Protein 5Y4B (pdb70)

Nearest PDB structures (foldseek):
  5y4b-assembly1_A  TM=7.524E-01  e=8.825E-14  Saccharomyces cerevisiae S288C
  3o2e-assembly1_A  TM=7.856E-01  e=3.382E-04  Babesia bovis T2Bo
  1v9j-assembly1_A  TM=7.317E-01  e=3.616E-04  Mus musculus
  2kdn-assembly1_A  TM=6.797E-01  e=2.768E-04  Plasmodium falciparum 3D7
  2ncl-assembly1_A  TM=7.527E-01  e=1.127E-03  Homo sapiens

Organism: Saccharomyces cerevisiae (strain ATCC 204508 / S288c) (NCBI:txid559292)

Foldseek 3Di:
DWDDQVVVVVCLCVLDPCAPHKAKAQPDDHTPAEIEIEGEHCQPVVDDPVSSVVVSCVSVVVVCVVPVRYDYHYDDPVVCCPVVDPPPVPDPD

Secondary structure (DSSP, 8-state):
--S-HHHHHHHHHHHS---SEEEEE-SSSSS-SEEEEEEE-GGGTTS-HHHHHHHHHHHTHHHHHH-SEEEEEE--STTT-STT-----S---

InterPro domains:
  IPR002634 BolA protein [PF01722] (65-114)
  IPR002634 BolA protein [PIRSF003113] (14-117)
  IPR036065 BolA-like superfamily [SSF82657] (14-117)
  IPR045115 BolA-like protein 2 [PTHR12735] (36-117)

Structure (mmCIF, N/CA/C/O backbone):
data_5Y4B
#
_entry.id   5Y4B
#
loop_
_atom_site.group_PDB
_atom_site.id
_atom_site.type_symbol
_atom_site.label_atom_id
_atom_site.label_alt_id
_atom_site.label_comp_id
_atom_site.label_asym_id
_atom_site.label_entity_id
_atom_site.label_seq_id
_atom_site.pdbx_PDB_ins_code
_atom_site.Cartn_x
_atom_site.Cartn_y
_atom_site.Cartn_z
_atom_site.occupancy
_atom_site.B_iso_or_equiv
_atom_site.auth_seq_id
_atom_site.auth_comp_id
_atom_site.auth_asym_id
_atom_site.auth_atom_id
_atom_site.pdbx_PDB_model_num
ATOM 1 N N . MET A 1 1 ? -17.096 5.077 -5.433 1.00 0.00 36 MET A N 1
ATOM 2 C CA . MET A 1 1 ? -17.026 3.719 -4.824 1.00 0.00 36 MET A CA 1
ATOM 3 C C . MET A 1 1 ? -17.499 2.686 -5.844 1.00 0.00 36 MET A C 1
ATOM 4 O O . MET A 1 1 ? -16.712 1.875 -6.330 1.00 0.00 36 MET A O 1
ATOM 20 N N . PRO A 1 2 ? -18.763 2.709 -6.172 1.00 0.00 37 PRO A N 1
ATOM 21 C CA . PRO A 1 2 ? -19.360 1.758 -7.158 1.00 0.00 37 PRO A CA 1
ATOM 22 C C . PRO A 1 2 ? -18.805 1.962 -8.567 1.00 0.00 37 PRO A C 1
ATOM 23 O O . PRO A 1 2 ? -18.821 1.046 -9.388 1.00 0.00 37 PRO A O 1
ATOM 34 N N . VAL A 1 3 ? -18.313 3.169 -8.836 1.00 0.00 38 VAL A N 1
ATOM 35 C CA . VAL A 1 3 ? -17.751 3.483 -10.145 1.00 0.00 38 VAL A CA 1
ATOM 36 C C . VAL A 1 3 ? -16.511 4.357 -9.994 1.00 0.00 38 VAL A C 1
ATOM 37 O O . VAL A 1 3 ? -16.477 5.268 -9.165 1.00 0.00 38 VAL A O 1
ATOM 50 N N . THR A 1 4 ? -15.496 4.072 -10.799 1.00 0.00 39 THR A N 1
ATOM 51 C CA . THR A 1 4 ? -14.254 4.831 -10.751 1.00 0.00 39 THR A CA 1
ATOM 52 C C . THR A 1 4 ? -14.127 5.707 -11.991 1.00 0.00 39 THR A C 1
ATOM 53 O O . THR A 1 4 ? -14.354 5.247 -13.110 1.00 0.00 39 THR A O 1
ATOM 64 N N . GLU A 1 5 ? -13.790 6.974 -11.787 1.00 0.00 40 GLU A N 1
ATOM 65 C CA . GLU A 1 5 ? -13.669 7.899 -12.903 1.00 0.00 40 GLU A CA 1
ATOM 66 C C . GLU A 1 5 ? -12.609 7.403 -13.887 1.00 0.00 40 GLU A C 1
ATOM 67 O O . GLU A 1 5 ? -12.824 7.418 -15.099 1.00 0.00 40 GLU A O 1
ATOM 79 N N . GLN A 1 6 ? -11.468 6.957 -13.364 1.00 0.00 41 GLN A N 1
ATOM 80 C CA . GLN A 1 6 ? -10.399 6.454 -14.222 1.00 0.00 41 GLN A CA 1
ATOM 81 C C . GLN A 1 6 ? -10.848 5.185 -14.942 1.00 0.00 41 GLN A C 1
ATOM 82 O O . GLN A 1 6 ? -10.600 5.005 -16.135 1.00 0.00 41 GLN A O 1
ATOM 96 N N . GLY A 1 7 ? -11.527 4.318 -14.198 1.00 0.00 42 GLY A N 1
ATOM 97 C CA . GLY A 1 7 ? -12.044 3.066 -14.738 1.00 0.00 42 GLY A CA 1
ATOM 98 C C . GLY A 1 7 ? -13.156 3.326 -15.746 1.00 0.00 42 GLY A C 1
ATOM 99 O O . GLY A 1 7 ? -13.389 2.531 -16.657 1.00 0.00 42 GLY A O 1
ATOM 103 N N . LEU A 1 8 ? -13.861 4.433 -15.544 1.00 0.00 43 LEU A N 1
ATOM 104 C CA . LEU A 1 8 ? -14.981 4.796 -16.401 1.00 0.00 43 LEU A CA 1
ATOM 105 C C . LEU A 1 8 ? -14.521 4.942 -17.845 1.00 0.00 43 LEU A C 1
ATOM 106 O O . LEU A 1 8 ? -15.212 4.516 -18.769 1.00 0.00 43 LEU A O 1
ATOM 122 N N . ARG A 1 9 ? -13.355 5.531 -18.038 1.00 0.00 44 ARG A N 1
ATOM 123 C CA . ARG A 1 9 ? -12.823 5.708 -19.380 1.00 0.00 44 ARG A CA 1
ATOM 124 C C . ARG A 1 9 ? -12.662 4.353 -20.065 1.00 0.00 44 ARG A C 1
ATOM 125 O O . ARG A 1 9 ? -13.009 4.192 -21.236 1.00 0.00 44 ARG A O 1
ATOM 146 N N . GLU A 1 10 ? -12.141 3.382 -19.328 1.00 0.00 45 GLU A N 1
ATOM 147 C CA . GLU A 1 10 ? -11.947 2.045 -19.871 1.00 0.00 45 GLU A CA 1
ATOM 148 C C . GLU A 1 10 ? -13.290 1.396 -20.195 1.00 0.00 45 GLU A C 1
ATOM 149 O O . GLU A 1 10 ? -13.437 0.721 -21.216 1.00 0.00 45 GLU A O 1
ATOM 161 N N . ARG A 1 11 ? -14.266 1.607 -19.315 1.00 0.00 46 ARG A N 1
ATOM 162 C CA . ARG A 1 11 ? -15.592 1.045 -19.505 1.00 0.00 46 ARG A CA 1
ATOM 163 C C . ARG A 1 11 ? -16.244 1.647 -20.736 1.00 0.00 46 ARG A C 1
ATOM 164 O O . ARG A 1 11 ? -16.859 0.943 -21.536 1.00 0.00 46 ARG A O 1
ATOM 185 N N . ILE A 1 12 ? -16.095 2.955 -20.882 1.00 0.00 47 ILE A N 1
ATOM 186 C CA . ILE A 1 12 ? -16.662 3.650 -22.022 1.00 0.00 47 ILE A CA 1
ATOM 187 C C . ILE A 1 12 ? -16.035 3.149 -23.311 1.00 0.00 47 ILE A C 1
ATOM 188 O O . ILE A 1 12 ? -16.726 2.907 -24.300 1.00 0.00 47 ILE A O 1
ATOM 204 N N . GLU A 1 13 ? -14.718 2.991 -23.283 1.00 0.00 48 GLU A N 1
ATOM 205 C CA . GLU A 1 13 ? -13.993 2.511 -24.445 1.00 0.00 48 GLU A CA 1
ATOM 206 C C . GLU A 1 13 ? -14.484 1.120 -24.812 1.00 0.00 48 GLU A C 1
ATOM 207 O O . GLU A 1 13 ? -14.663 0.803 -25.990 1.00 0.00 48 GLU A O 1
ATOM 219 N N . SER A 1 14 ? -14.716 0.299 -23.795 1.00 0.00 49 SER A N 1
ATOM 220 C CA . SER A 1 14 ? -15.207 -1.049 -24.017 1.00 0.00 49 SER A CA 1
ATOM 221 C C . SER A 1 14 ? -16.723 -1.039 -24.180 1.00 0.00 49 SER A C 1
ATOM 222 O O . SER A 1 14 ? -17.316 -2.042 -24.574 1.00 0.00 49 SER A O 1
ATOM 230 N N . ALA A 1 15 ? -17.351 0.099 -23.875 1.00 0.00 50 ALA A N 1
ATOM 231 C CA . ALA A 1 15 ? -18.798 0.199 -24.001 1.00 0.00 50 ALA A CA 1
ATOM 232 C C . ALA A 1 15 ? -19.176 0.761 -25.366 1.00 0.00 50 ALA A C 1
ATOM 233 O O . ALA A 1 15 ? -20.344 0.741 -25.755 1.00 0.00 50 ALA A O 1
ATOM 240 N N . ILE A 1 16 ? -18.181 1.254 -26.096 1.00 0.00 51 ILE A N 1
ATOM 241 C CA . ILE A 1 16 ? -18.426 1.809 -27.420 1.00 0.00 51 ILE A CA 1
ATOM 242 C C . ILE A 1 16 ? -17.220 1.565 -28.313 1.00 0.00 51 ILE A C 1
ATOM 243 O O . ILE A 1 16 ? -16.113 1.330 -27.830 1.00 0.00 51 ILE A O 1
ATOM 259 N N . PRO A 1 17 ? -17.413 1.624 -29.598 1.00 0.00 52 PRO A N 1
ATOM 260 C CA . PRO A 1 17 ? -16.314 1.411 -30.585 1.00 0.00 52 PRO A CA 1
ATOM 261 C C . PRO A 1 17 ? -15.190 2.421 -30.406 1.00 0.00 52 PRO A C 1
ATOM 262 O O . PRO A 1 17 ? -15.437 3.606 -30.189 1.00 0.00 52 PRO A O 1
ATOM 273 N N . GLN A 1 18 ? -13.952 1.936 -30.500 1.00 0.00 53 GLN A N 1
ATOM 274 C CA . GLN A 1 18 ? -12.787 2.795 -30.343 1.00 0.00 53 GLN A CA 1
ATOM 275 C C . GLN A 1 18 ? -13.015 4.128 -31.038 1.00 0.00 53 GLN A C 1
ATOM 276 O O . GLN A 1 18 ? -12.649 4.312 -32.198 1.00 0.00 53 GLN A O 1
ATOM 290 N N . VAL A 1 19 ? -13.627 5.054 -30.312 1.00 0.00 54 VAL A N 1
ATOM 291 C CA . VAL A 1 19 ? -13.912 6.370 -30.856 1.00 0.00 54 VAL A CA 1
ATOM 292 C C . VAL A 1 19 ? -12.623 7.153 -31.052 1.00 0.00 54 VAL A C 1
ATOM 293 O O . VAL A 1 19 ? -11.531 6.654 -30.783 1.00 0.00 54 VAL A O 1
ATOM 306 N N . TYR A 1 20 ? -12.764 8.375 -31.534 1.00 0.00 55 TYR A N 1
ATOM 307 C CA . TYR A 1 20 ? -11.596 9.222 -31.781 1.00 0.00 55 TYR A CA 1
ATOM 308 C C . TYR A 1 20 ? -10.846 9.504 -30.483 1.00 0.00 55 TYR A C 1
ATOM 309 O O . TYR A 1 20 ? -9.617 9.442 -30.440 1.00 0.00 55 TYR A O 1
ATOM 327 N N . HIS A 1 21 ? -11.593 9.809 -29.429 1.00 0.00 56 HIS A N 1
ATOM 328 C CA . HIS A 1 21 ? -10.987 10.094 -28.134 1.00 0.00 56 HIS A CA 1
ATOM 329 C C . HIS A 1 21 ? -12.015 9.980 -27.013 1.00 0.00 56 HIS A C 1
ATOM 330 O O . HIS A 1 21 ? -13.152 10.428 -27.154 1.00 0.00 56 HIS A O 1
ATOM 344 N N . ILE A 1 22 ? -11.605 9.390 -25.896 1.00 0.00 57 ILE A N 1
ATOM 345 C CA . ILE A 1 22 ? -12.495 9.242 -24.750 1.00 0.00 57 ILE A CA 1
ATOM 346 C C . ILE A 1 22 ? -11.888 9.902 -23.520 1.00 0.00 57 ILE A C 1
ATOM 347 O O . ILE A 1 22 ? -10.759 9.600 -23.137 1.00 0.00 57 ILE A O 1
ATOM 363 N N . ILE A 1 23 ? -12.643 10.802 -22.898 1.00 0.00 58 ILE A N 1
ATOM 364 C CA . ILE A 1 23 ? -12.158 11.489 -21.709 1.00 0.00 58 ILE A CA 1
ATOM 365 C C . ILE A 1 23 ? -13.209 11.446 -20.606 1.00 0.00 58 ILE A C 1
ATOM 366 O O . ILE A 1 23 ? -14.376 11.757 -20.840 1.00 0.00 58 ILE A O 1
ATOM 382 N N . VAL A 1 24 ? -12.790 11.064 -19.404 1.00 0.00 59 VAL A N 1
ATOM 383 C CA . VAL A 1 24 ? -13.716 10.994 -18.282 1.00 0.00 59 VAL A CA 1
ATOM 384 C C . VAL A 1 24 ? -13.285 11.954 -17.178 1.00 0.00 59 VAL A C 1
ATOM 385 O O . VAL A 1 24 ? -12.177 11.852 -16.652 1.00 0.00 59 VAL A O 1
ATOM 398 N N . THR A 1 25 ? -14.170 12.881 -16.830 1.00 0.00 60 THR A N 1
ATOM 399 C CA . THR A 1 25 ? -13.876 13.854 -15.784 1.00 0.00 60 THR A CA 1
ATOM 400 C C . THR A 1 25 ? -15.021 13.926 -14.776 1.00 0.00 60 THR A C 1
ATOM 401 O O . THR A 1 25 ? -16.185 14.040 -15.156 1.00 0.00 60 THR A O 1
ATOM 412 N N . ASP A 1 26 ? -14.684 13.865 -13.492 1.00 0.00 61 ASP A N 1
ATOM 413 C CA . ASP A 1 26 ? -15.695 13.931 -12.444 1.00 0.00 61 ASP A CA 1
ATOM 414 C C . ASP A 1 26 ? -15.942 15.378 -12.029 1.00 0.00 61 ASP A C 1
ATOM 415 O O . ASP A 1 26 ? -15.074 16.019 -11.437 1.00 0.00 61 ASP A O 1
ATOM 424 N N . LEU A 1 27 ? -17.127 15.891 -12.349 1.00 0.00 62 LEU A N 1
ATOM 425 C CA . LEU A 1 27 ? -17.467 17.268 -12.009 1.00 0.00 62 LEU A CA 1
ATOM 426 C C . LEU A 1 27 ? -17.448 17.471 -10.497 1.00 0.00 62 LEU A C 1
ATOM 427 O O . LEU A 1 27 ? -16.925 18.471 -10.002 1.00 0.00 62 LEU A O 1
ATOM 443 N N . SER A 1 28 ? -18.017 16.520 -9.767 1.00 0.00 63 SER A N 1
ATOM 444 C CA . SER A 1 28 ? -18.056 16.609 -8.311 1.00 0.00 63 SER A CA 1
ATOM 445 C C . SER A 1 28 ? -16.670 16.366 -7.723 1.00 0.00 63 SER A C 1
ATOM 446 O O . SER A 1 28 ? -15.798 15.795 -8.379 1.00 0.00 63 SER A O 1
ATOM 454 N N . TYR A 1 29 ? -16.471 16.803 -6.483 1.00 0.00 64 TYR A N 1
ATOM 455 C CA . TYR A 1 29 ? -15.184 16.624 -5.822 1.00 0.00 64 TYR A CA 1
ATOM 456 C C . TYR A 1 29 ? -14.920 15.146 -5.562 1.00 0.00 64 TYR A C 1
ATOM 457 O O . TYR A 1 29 ? -15.766 14.441 -5.011 1.00 0.00 64 TYR A O 1
ATOM 475 N N . GLY A 1 30 ? -13.740 14.680 -5.959 1.00 0.00 65 GLY A N 1
ATOM 476 C CA . GLY A 1 30 ? -13.376 13.283 -5.759 1.00 0.00 65 GLY A CA 1
ATOM 477 C C . GLY A 1 30 ? -14.411 12.361 -6.390 1.00 0.00 65 GLY A C 1
ATOM 478 O O . GLY A 1 30 ? -14.826 12.569 -7.529 1.00 0.00 65 GLY A O 1
ATOM 482 N N . CYS A 1 31 ? -14.828 11.345 -5.641 1.00 0.00 66 CYS A N 1
ATOM 483 C CA . CYS A 1 31 ? -15.823 10.402 -6.136 1.00 0.00 66 CYS A CA 1
ATOM 484 C C . CYS A 1 31 ? -17.231 10.943 -5.907 1.00 0.00 66 CYS A C 1
ATOM 485 O O . CYS A 1 31 ? -17.454 11.753 -5.007 1.00 0.00 66 CYS A O 1
ATOM 493 N N . GLY A 1 32 ? -18.180 10.483 -6.715 1.00 0.00 67 GLY A N 1
ATOM 494 C CA . GLY A 1 32 ? -19.565 10.923 -6.579 1.00 0.00 67 GLY A CA 1
ATOM 495 C C . GLY A 1 32 ? -20.432 10.340 -7.689 1.00 0.00 67 GLY A C 1
ATOM 496 O O . GLY A 1 32 ? -19.921 9.770 -8.650 1.00 0.00 67 GLY A O 1
ATOM 500 N N . GLN A 1 33 ? -21.745 10.493 -7.552 1.00 0.00 68 GLN A N 1
ATOM 501 C CA . GLN A 1 33 ? -22.670 9.985 -8.559 1.00 0.00 68 GLN A CA 1
ATOM 502 C C . GLN A 1 33 ? -22.589 10.813 -9.838 1.00 0.00 68 GLN A C 1
ATOM 503 O O . GLN A 1 33 ? -22.748 10.286 -10.939 1.00 0.00 68 GLN A O 1
ATOM 517 N N . SER A 1 34 ? -22.345 12.112 -9.688 1.00 0.00 69 SER A N 1
ATOM 518 C CA . SER A 1 34 ? -22.251 12.997 -10.843 1.00 0.00 69 SER A CA 1
ATOM 519 C C . SER A 1 34 ? -20.976 12.720 -11.631 1.00 0.00 69 SER A C 1
ATOM 520 O O . SER A 1 34 ? -19.894 12.589 -11.058 1.00 0.00 69 SER A O 1
ATOM 528 N N . PHE A 1 35 ? -21.115 12.639 -12.950 1.00 0.00 70 PHE A N 1
ATOM 529 C CA . PHE A 1 35 ? -19.973 12.387 -13.821 1.00 0.00 70 PHE A CA 1
ATOM 530 C C . PHE A 1 35 ? -20.042 13.248 -15.079 1.00 0.00 70 PHE A C 1
ATOM 531 O O . PHE A 1 35 ? -21.127 13.575 -15.560 1.00 0.00 70 PHE A O 1
ATOM 548 N N . ASP A 1 36 ? -18.880 13.605 -15.610 1.00 0.00 71 ASP A N 1
ATOM 549 C CA . ASP A 1 36 ? -18.822 14.419 -16.818 1.00 0.00 71 ASP A CA 1
ATOM 550 C C . ASP A 1 36 ? -17.718 13.918 -17.749 1.00 0.00 71 ASP A C 1
ATOM 551 O O . ASP A 1 36 ? -16.535 14.097 -17.468 1.00 0.00 71 ASP A O 1
ATOM 560 N N . ILE A 1 37 ? -18.112 13.289 -18.854 1.00 0.00 72 ILE A N 1
ATOM 561 C CA . ILE A 1 37 ? -17.141 12.763 -19.812 1.00 0.00 72 ILE A CA 1
ATOM 562 C C . ILE A 1 37 ? -17.423 13.296 -21.208 1.00 0.00 72 ILE A C 1
ATOM 563 O O . ILE A 1 37 ? -18.561 13.624 -21.546 1.00 0.00 72 ILE A O 1
ATOM 579 N N . VAL A 1 38 ? -16.370 13.385 -22.011 1.00 0.00 73 VAL A N 1
ATOM 580 C CA . VAL A 1 38 ? -16.500 13.885 -23.370 1.00 0.00 73 VAL A CA 1
ATOM 581 C C . VAL A 1 38 ? -15.895 12.902 -24.372 1.00 0.00 73 VAL A C 1
ATOM 582 O O . VAL A 1 38 ? -14.765 12.445 -24.204 1.00 0.00 73 VAL A O 1
ATOM 595 N N . VAL A 1 39 ? -16.654 12.581 -25.415 1.00 0.00 74 VAL A N 1
ATOM 596 C CA . VAL A 1 39 ? -16.178 11.652 -26.435 1.00 0.00 74 VAL A CA 1
ATOM 597 C C . VAL A 1 39 ? -16.553 12.140 -27.830 1.00 0.00 74 VAL A C 1
ATOM 598 O O . VAL A 1 39 ? -17.639 12.678 -28.039 1.00 0.00 74 VAL A O 1
ATOM 611 N N . VAL A 1 40 ? -15.651 11.946 -28.786 1.00 0.00 75 VAL A N 1
ATOM 612 C CA . VAL A 1 40 ? -15.909 12.371 -30.156 1.00 0.00 75 VAL A CA 1
ATOM 613 C C . VAL A 1 40 ? -15.929 11.167 -31.090 1.00 0.00 75 VAL A C 1
ATOM 614 O O . VAL A 1 40 ? -15.000 10.360 -31.096 1.00 0.00 75 VAL A O 1
ATOM 627 N N . SER A 1 41 ? -16.996 11.051 -31.874 1.00 0.00 76 SER A N 1
ATOM 628 C CA . SER A 1 41 ? -17.131 9.936 -32.804 1.00 0.00 76 SER A CA 1
ATOM 629 C C . SER A 1 41 ? -18.120 10.279 -33.912 1.00 0.00 76 SER A C 1
ATOM 630 O O . SER A 1 41 ? -18.859 11.259 -33.815 1.00 0.00 76 SER A O 1
ATOM 638 N N . ASP A 1 42 ? -18.128 9.467 -34.961 1.00 0.00 77 ASP A N 1
ATOM 639 C CA . ASP A 1 42 ? -19.031 9.693 -36.083 1.00 0.00 77 ASP A CA 1
ATOM 640 C C . ASP A 1 42 ? -20.457 9.316 -35.698 1.00 0.00 77 ASP A C 1
ATOM 641 O O . ASP A 1 42 ? -21.397 9.540 -36.460 1.00 0.00 77 ASP A O 1
ATOM 650 N N . PHE A 1 43 ? -20.603 8.743 -34.510 1.00 0.00 78 PHE A N 1
ATOM 651 C CA . PHE A 1 43 ? -21.915 8.334 -34.025 1.00 0.00 78 PHE A CA 1
ATOM 652 C C . PHE A 1 43 ? -22.864 9.526 -33.996 1.00 0.00 78 PHE A C 1
ATOM 653 O O . PHE A 1 43 ? -24.080 9.367 -34.093 1.00 0.00 78 PHE A O 1
ATOM 670 N N . PHE A 1 44 ? -22.296 10.718 -33.862 1.00 0.00 79 PHE A N 1
ATOM 671 C CA . PHE A 1 44 ? -23.096 11.936 -33.820 1.00 0.00 79 PHE A CA 1
ATOM 672 C C . PHE A 1 44 ? -23.390 12.432 -35.232 1.00 0.00 79 PHE A C 1
ATOM 673 O O . PHE A 1 44 ? -24.038 13.462 -35.415 1.00 0.00 79 PHE A O 1
ATOM 690 N N . GLN A 1 45 ? -22.912 11.693 -36.228 1.00 0.00 80 GLN A N 1
ATOM 691 C CA . GLN A 1 45 ? -23.134 12.075 -37.617 1.00 0.00 80 GLN A CA 1
ATOM 692 C C . GLN A 1 45 ? -24.527 11.654 -38.072 1.00 0.00 80 GLN A C 1
ATOM 693 O O . GLN A 1 45 ? -24.858 10.468 -38.080 1.00 0.00 80 GLN A O 1
ATOM 707 N N . GLY A 1 46 ? -25.339 12.635 -38.455 1.00 0.00 81 GLY A N 1
ATOM 708 C CA . GLY A 1 46 ? -26.694 12.360 -38.918 1.00 0.00 81 GLY A CA 1
ATOM 709 C C . GLY A 1 46 ? -27.644 12.159 -37.741 1.00 0.00 81 GLY A C 1
ATOM 710 O O . GLY A 1 46 ? -28.824 11.861 -37.926 1.00 0.00 81 GLY A O 1
ATOM 714 N N . LYS A 1 47 ? -27.122 12.325 -36.530 1.00 0.00 82 LYS A N 1
ATOM 715 C CA . LYS A 1 47 ? -27.933 12.160 -35.329 1.00 0.00 82 LYS A CA 1
ATOM 716 C C . LYS A 1 47 ? -27.725 13.328 -34.370 1.00 0.00 82 LYS A C 1
ATOM 717 O O . LYS A 1 47 ? -26.641 13.907 -34.304 1.00 0.00 82 LYS A O 1
ATOM 736 N N . SER A 1 48 ? -28.772 13.661 -33.624 1.00 0.00 83 SER A N 1
ATOM 737 C CA . SER A 1 48 ? -28.704 14.755 -32.662 1.00 0.00 83 SER A CA 1
ATOM 738 C C . SER A 1 48 ? -28.033 14.293 -31.370 1.00 0.00 83 SER A C 1
ATOM 739 O O . SER A 1 48 ? -27.908 13.094 -31.119 1.00 0.00 83 SER A O 1
ATOM 747 N N . LYS A 1 49 ? -27.607 15.252 -30.556 1.00 0.00 84 LYS A N 1
ATOM 748 C CA . LYS A 1 49 ? -26.953 14.938 -29.290 1.00 0.00 84 LYS A CA 1
ATOM 749 C C . LYS A 1 49 ? -27.887 14.135 -28.389 1.00 0.00 84 LYS A C 1
ATOM 750 O O . LYS A 1 49 ? -27.463 13.185 -27.730 1.00 0.00 84 LYS A O 1
ATOM 769 N N . LEU A 1 50 ? -29.157 14.523 -28.365 1.00 0.00 85 LEU A N 1
ATOM 770 C CA . LEU A 1 50 ? -30.143 13.833 -27.538 1.00 0.00 85 LEU A CA 1
ATOM 771 C C . LEU A 1 50 ? -30.282 12.377 -27.974 1.00 0.00 85 LEU A C 1
ATOM 772 O O . LEU A 1 50 ? -30.409 11.480 -27.142 1.00 0.00 85 LEU A O 1
ATOM 788 N N . MET A 1 51 ? -30.253 12.154 -29.282 1.00 0.00 86 MET A N 1
ATOM 789 C CA . MET A 1 51 ? -30.371 10.804 -29.823 1.00 0.00 86 MET A CA 1
ATOM 790 C C . MET A 1 51 ? -29.195 9.946 -29.365 1.00 0.00 86 MET A C 1
ATOM 791 O O . MET A 1 51 ? -29.354 8.759 -29.076 1.00 0.00 86 MET A O 1
ATOM 805 N N . ARG A 1 52 ? -28.013 10.554 -29.308 1.00 0.00 87 ARG A N 1
ATOM 806 C CA . ARG A 1 52 ? -26.812 9.837 -28.890 1.00 0.00 87 ARG A CA 1
ATOM 807 C C . ARG A 1 52 ? -26.961 9.323 -27.463 1.00 0.00 87 ARG A C 1
ATOM 808 O O . ARG A 1 52 ? -26.479 8.240 -27.132 1.00 0.00 87 ARG A O 1
ATOM 829 N N . SER A 1 53 ? -27.619 10.111 -26.618 1.00 0.00 88 SER A N 1
ATOM 830 C CA . SER A 1 53 ? -27.812 9.722 -25.225 1.00 0.00 88 SER A CA 1
ATOM 831 C C . SER A 1 53 ? -28.565 8.399 -25.149 1.00 0.00 88 SER A C 1
ATOM 832 O O . SER A 1 53 ? -28.203 7.515 -24.375 1.00 0.00 88 SER A O 1
ATOM 840 N N . ARG A 1 54 ? -29.606 8.263 -25.960 1.00 0.00 89 ARG A N 1
ATOM 841 C CA . ARG A 1 54 ? -30.383 7.033 -25.971 1.00 0.00 89 ARG A CA 1
ATOM 842 C C . ARG A 1 54 ? -29.504 5.852 -26.378 1.00 0.00 89 ARG A C 1
ATOM 843 O O . ARG A 1 54 ? -29.542 4.791 -25.753 1.00 0.00 89 ARG A O 1
ATOM 864 N N . ALA A 1 55 ? -28.706 6.048 -27.426 1.00 0.00 90 ALA A N 1
ATOM 865 C CA . ALA A 1 55 ? -27.813 4.996 -27.908 1.00 0.00 90 ALA A CA 1
ATOM 866 C C . ALA A 1 55 ? -26.771 4.654 -26.849 1.00 0.00 90 ALA A C 1
ATOM 867 O O . ALA A 1 55 ? -26.435 3.487 -26.644 1.00 0.00 90 ALA A O 1
ATOM 874 N N . VAL A 1 56 ? -26.269 5.687 -26.180 1.00 0.00 91 VAL A N 1
ATOM 875 C CA . VAL A 1 56 ? -25.266 5.504 -25.137 1.00 0.00 91 VAL A CA 1
ATOM 876 C C . VAL A 1 56 ? -25.831 4.681 -23.991 1.00 0.00 91 VAL A C 1
ATOM 877 O O . VAL A 1 56 ? -25.161 3.796 -23.465 1.00 0.00 91 VAL A O 1
ATOM 890 N N . ASN A 1 57 ? -27.066 4.981 -23.602 1.00 0.00 92 ASN A N 1
ATOM 891 C CA . ASN A 1 57 ? -27.693 4.252 -22.509 1.00 0.00 92 ASN A CA 1
ATOM 892 C C . ASN A 1 57 ? -27.771 2.770 -22.853 1.00 0.00 92 ASN A C 1
ATOM 893 O O . ASN A 1 57 ? -27.449 1.916 -22.026 1.00 0.00 92 ASN A O 1
ATOM 904 N N . LYS A 1 58 ? -28.180 2.468 -24.080 1.00 0.00 93 LYS A N 1
ATOM 905 C CA . LYS A 1 58 ? -28.268 1.083 -24.511 1.00 0.00 93 LYS A CA 1
ATOM 906 C C . LYS A 1 58 ? -26.882 0.448 -24.541 1.00 0.00 93 LYS A C 1
ATOM 907 O O . LYS A 1 58 ? -26.697 -0.688 -24.101 1.00 0.00 93 LYS A O 1
ATOM 926 N N . ALA A 1 59 ? -25.908 1.194 -25.058 1.00 0.00 94 ALA A N 1
ATOM 927 C CA . ALA A 1 59 ? -24.538 0.702 -25.135 1.00 0.00 94 ALA A CA 1
ATOM 928 C C . ALA A 1 59 ? -23.953 0.507 -23.742 1.00 0.00 94 ALA A C 1
ATOM 929 O O . ALA A 1 59 ? -23.263 -0.477 -23.477 1.00 0.00 94 ALA A O 1
ATOM 936 N N . VAL A 1 60 ? -24.238 1.457 -22.856 1.00 0.00 95 VAL A N 1
ATOM 937 C CA . VAL A 1 60 ? -23.738 1.389 -21.489 1.00 0.00 95 VAL A CA 1
ATOM 938 C C . VAL A 1 60 ? -24.891 1.479 -20.495 1.00 0.00 95 VAL A C 1
ATOM 939 O O . VAL A 1 60 ? -24.889 2.324 -19.600 1.00 0.00 95 VAL A O 1
ATOM 952 N N . LYS A 1 61 ? -25.873 0.600 -20.662 1.00 0.00 96 LYS A N 1
ATOM 953 C CA . LYS A 1 61 ? -27.030 0.583 -19.775 1.00 0.00 96 LYS A CA 1
ATOM 954 C C . LYS A 1 61 ? -26.605 0.280 -18.342 1.00 0.00 96 LYS A C 1
ATOM 955 O O . LYS A 1 61 ? -27.091 0.899 -17.395 1.00 0.00 96 LYS A O 1
ATOM 974 N N . GLU A 1 62 ? -25.698 -0.681 -18.188 1.00 0.00 97 GLU A N 1
ATOM 975 C CA . GLU A 1 62 ? -25.222 -1.061 -16.863 1.00 0.00 97 GLU A CA 1
ATOM 976 C C . GLU A 1 62 ? -24.552 0.125 -16.177 1.00 0.00 97 GLU A C 1
ATOM 977 O O . GLU A 1 62 ? -24.624 0.271 -14.957 1.00 0.00 97 GLU A O 1
ATOM 989 N N . GLU A 1 63 ? -23.906 0.972 -16.970 1.00 0.00 98 GLU A N 1
ATOM 990 C CA . GLU A 1 63 ? -23.234 2.147 -16.425 1.00 0.00 98 GLU A CA 1
ATOM 991 C C . GLU A 1 63 ? -24.245 3.091 -15.785 1.00 0.00 98 GLU A C 1
ATOM 992 O O . GLU A 1 63 ? -24.000 3.648 -14.716 1.00 0.00 98 GLU A O 1
ATOM 1004 N N . LEU A 1 64 ? -25.382 3.263 -16.448 1.00 0.00 99 LEU A N 1
ATOM 1005 C CA . LEU A 1 64 ? -26.428 4.142 -15.938 1.00 0.00 99 LEU A CA 1
ATOM 1006 C C . LEU A 1 64 ? -26.962 3.618 -14.607 1.00 0.00 99 LEU A C 1
ATOM 1007 O O . LEU A 1 64 ? -27.227 4.390 -13.688 1.00 0.00 99 LEU A O 1
ATOM 1023 N N . GLN A 1 65 ? -27.129 2.301 -14.514 1.00 0.00 100 GLN A N 1
ATOM 1024 C CA . GLN A 1 65 ? -27.645 1.693 -13.290 1.00 0.00 100 GLN A CA 1
ATOM 1025 C C . GLN A 1 65 ? -26.691 1.951 -12.128 1.00 0.00 100 GLN A C 1
ATOM 1026 O O . GLN A 1 65 ? -27.119 2.235 -11.008 1.00 0.00 100 GLN A O 1
ATOM 1040 N N . GLU A 1 66 ? -25.398 1.864 -12.409 1.00 0.00 101 GLU A N 1
ATOM 1041 C CA . GLU A 1 66 ? -24.383 2.105 -11.392 1.00 0.00 101 GLU A CA 1
ATOM 1042 C C . GLU A 1 66 ? -24.277 3.597 -11.106 1.00 0.00 101 GLU A C 1
ATOM 1043 O O . GLU A 1 66 ? -23.896 4.000 -10.007 1.00 0.00 101 GLU A O 1
ATOM 1055 N N . ILE A 1 67 ? -24.595 4.415 -12.109 1.00 0.00 102 ILE A N 1
ATOM 1056 C CA . ILE A 1 67 ? -24.507 5.862 -11.946 1.00 0.00 102 ILE A CA 1
ATOM 1057 C C . ILE A 1 67 ? -25.902 6.477 -11.827 1.00 0.00 102 ILE A C 1
ATOM 1058 O O . ILE A 1 67 ? -26.738 6.315 -12.714 1.00 0.00 102 ILE A O 1
ATOM 1074 N N . HIS A 1 68 ? -26.143 7.188 -10.727 1.00 0.00 103 HIS A N 1
ATOM 1075 C CA . HIS A 1 68 ? -27.442 7.821 -10.511 1.00 0.00 103 HIS A CA 1
ATOM 1076 C C . HIS A 1 68 ? -27.688 8.903 -11.553 1.00 0.00 103 HIS A C 1
ATOM 1077 O O . HIS A 1 68 ? -28.796 9.039 -12.075 1.00 0.00 103 HIS A O 1
ATOM 1091 N N . ALA A 1 69 ? -26.645 9.663 -11.856 1.00 0.00 104 ALA A N 1
ATOM 1092 C CA . ALA A 1 69 ? -26.747 10.725 -12.846 1.00 0.00 104 ALA A CA 1
ATOM 1093 C C . ALA A 1 69 ? -25.365 11.060 -13.398 1.00 0.00 104 ALA A C 1
ATOM 1094 O O . ALA A 1 69 ? -24.445 11.381 -12.645 1.00 0.00 104 ALA A O 1
ATOM 1101 N N . PHE A 1 70 ? -25.227 10.976 -14.714 1.00 0.00 105 PHE A N 1
ATOM 1102 C CA . PHE A 1 70 ? -23.954 11.263 -15.361 1.00 0.00 105 PHE A CA 1
ATOM 1103 C C . PHE A 1 70 ? -24.186 11.917 -16.718 1.00 0.00 105 PHE A C 1
ATOM 1104 O O . PHE A 1 70 ? -25.269 11.806 -17.292 1.00 0.00 105 PHE A O 1
ATOM 1121 N N . SER A 1 71 ? -23.165 12.591 -17.231 1.00 0.00 106 SER A N 1
ATOM 1122 C CA . SER A 1 71 ? -23.278 13.248 -18.526 1.00 0.00 106 SER A CA 1
ATOM 1123 C C . SER A 1 71 ? -22.230 12.697 -19.483 1.00 0.00 106 SER A C 1
ATOM 1124 O O . SER A 1 71 ? -21.150 12.284 -19.064 1.00 0.00 106 SER A O 1
ATOM 1132 N N . CYS A 1 72 ? -22.559 12.688 -20.769 1.00 0.00 107 CYS A N 1
ATOM 1133 C CA . CYS A 1 72 ? -21.638 12.177 -21.778 1.00 0.00 107 CYS A CA 1
ATOM 1134 C C . CYS A 1 72 ? -21.616 13.096 -22.993 1.00 0.00 107 CYS A C 1
ATOM 1135 O O . CYS A 1 72 ? -22.260 12.818 -24.005 1.00 0.00 107 CYS A O 1
ATOM 1143 N N . LYS A 1 73 ? -20.876 14.194 -22.888 1.00 0.00 108 LYS A N 1
ATOM 1144 C CA . LYS A 1 73 ? -20.793 15.140 -23.989 1.00 0.00 108 LYS A CA 1
ATOM 1145 C C . LYS A 1 73 ? -20.143 14.482 -25.200 1.00 0.00 108 LYS A C 1
ATOM 1146 O O . LYS A 1 73 ? -19.123 13.806 -25.077 1.00 0.00 108 LYS A O 1
ATOM 1165 N N . CYS A 1 74 ? -20.744 14.681 -26.370 1.00 0.00 109 CYS A N 1
ATOM 1166 C CA . CYS A 1 74 ? -20.216 14.096 -27.597 1.00 0.00 109 CYS A CA 1
ATOM 1167 C C . CYS A 1 74 ? -20.294 15.090 -28.752 1.00 0.00 109 CYS A C 1
ATOM 1168 O O . CYS A 1 74 ? -21.334 15.705 -28.986 1.00 0.00 109 CYS A O 1
ATOM 1176 N N . TYR A 1 75 ? -19.188 15.239 -29.474 1.00 0.00 110 TYR A N 1
ATOM 1177 C CA . TYR A 1 75 ? -19.149 16.157 -30.605 1.00 0.00 110 TYR A CA 1
ATOM 1178 C C . TYR A 1 75 ? -18.247 15.607 -31.706 1.00 0.00 110 TYR A C 1
ATOM 1179 O O . TYR A 1 75 ? -17.402 14.746 -31.461 1.00 0.00 110 TYR A O 1
ATOM 1197 N N . THR A 1 76 ? -18.434 16.111 -32.920 1.00 0.00 111 THR A N 1
ATOM 1198 C CA . THR A 1 76 ? -17.629 15.667 -34.051 1.00 0.00 111 THR A CA 1
ATOM 1199 C C . THR A 1 76 ? -17.289 16.845 -34.956 1.00 0.00 111 THR A C 1
ATOM 1200 O O . THR A 1 76 ? -17.315 16.723 -36.182 1.00 0.00 111 THR A O 1
ATOM 1211 N N . GLU A 1 77 ? -16.981 17.985 -34.348 1.00 0.00 112 GLU A N 1
ATOM 1212 C CA . GLU A 1 77 ? -16.646 19.181 -35.110 1.00 0.00 112 GLU A CA 1
ATOM 1213 C C . GLU A 1 77 ? -17.890 19.755 -35.778 1.00 0.00 112 GLU A C 1
ATOM 1214 O O . GLU A 1 77 ? -17.875 20.880 -36.276 1.00 0.00 112 GLU A O 1
ATOM 1226 N N . GLU A 1 78 ? -18.965 18.979 -35.785 1.00 0.00 113 GLU A N 1
ATOM 1227 C CA . GLU A 1 78 ? -20.203 19.432 -36.396 1.00 0.00 113 GLU A CA 1
ATOM 1228 C C . GLU A 1 78 ? -20.764 20.653 -35.681 1.00 0.00 113 GLU A C 1
ATOM 1229 O O . GLU A 1 78 ? -21.222 21.600 -36.320 1.00 0.00 113 GLU A O 1
ATOM 1241 N N . GLU A 1 79 ? -20.720 20.631 -34.355 1.00 0.00 114 GLU A N 1
ATOM 1242 C CA . GLU A 1 79 ? -21.222 21.750 -33.571 1.00 0.00 114 GLU A CA 1
ATOM 1243 C C . GLU A 1 79 ? -20.406 22.994 -33.878 1.00 0.00 114 GLU A C 1
ATOM 1244 O O . GLU A 1 79 ? -20.940 24.099 -33.975 1.00 0.00 114 GLU A O 1
ATOM 1256 N N . TRP A 1 80 ? -19.108 22.794 -34.040 1.00 0.00 115 TRP A N 1
ATOM 1257 C CA . TRP A 1 80 ? -18.206 23.899 -34.352 1.00 0.00 115 TRP A CA 1
ATOM 1258 C C . TRP A 1 80 ? -18.527 24.482 -35.722 1.00 0.00 115 TRP A C 1
ATOM 1259 O O . TRP A 1 80 ? -18.511 25.698 -35.906 1.00 0.00 115 TRP A O 1
ATOM 1280 N N . SER A 1 81 ? -18.808 23.599 -36.679 1.00 0.00 116 SER A N 1
ATOM 1281 C CA . SER A 1 81 ? -19.122 24.024 -38.039 1.00 0.00 116 SER A CA 1
ATOM 1282 C C . SER A 1 81 ? -17.858 24.476 -38.762 1.00 0.00 116 SER A C 1
ATOM 1283 O O . SER A 1 81 ? -16.817 24.686 -38.138 1.00 0.00 116 SER A O 1
ATOM 1291 N N . LYS A 1 82 ? -17.953 24.620 -40.080 1.00 0.00 117 LYS A N 1
ATOM 1292 C CA . LYS A 1 82 ? -16.805 25.040 -40.874 1.00 0.00 117 LYS A CA 1
ATOM 1293 C C . LYS A 1 82 ? -16.329 26.421 -40.443 1.00 0.00 117 LYS A C 1
ATOM 1294 O O . LYS A 1 82 ? -15.130 26.639 -40.276 1.00 0.00 117 LYS A O 1
ATOM 1313 N N . ILE A 1 83 ? -17.280 27.345 -40.265 1.00 0.00 118 ILE A N 1
ATOM 1314 C CA . ILE A 1 83 ? -16.960 28.713 -39.850 1.00 0.00 118 ILE A CA 1
ATOM 1315 C C . ILE A 1 83 ? -15.455 28.959 -39.901 1.00 0.00 118 ILE A C 1
ATOM 1316 O O . ILE A 1 83 ? -14.817 28.735 -40.931 1.00 0.00 118 ILE A O 1
ATOM 1332 N N . VAL A 1 84 ? -14.884 29.411 -38.788 1.00 0.00 119 VAL A N 1
ATOM 1333 C CA . VAL A 1 84 ? -13.451 29.658 -38.733 1.00 0.00 119 VAL A CA 1
ATOM 1334 C C . VAL A 1 84 ? -12.848 28.960 -37.514 1.00 0.00 119 VAL A C 1
ATOM 1335 O O . VAL A 1 84 ? -12.832 29.515 -36.415 1.00 0.00 119 VAL A O 1
ATOM 1348 N N . VAL A 1 85 ? -12.352 27.743 -37.719 1.00 0.00 120 VAL A N 1
ATOM 1349 C CA . VAL A 1 85 ? -11.748 26.971 -36.637 1.00 0.00 120 VAL A CA 1
ATOM 1350 C C . VAL A 1 85 ? -10.349 27.484 -36.322 1.00 0.00 120 VAL A C 1
ATOM 1351 O O . VAL A 1 85 ? -9.877 27.383 -35.190 1.00 0.00 120 VAL A O 1
ATOM 1364 N N . LEU A 1 86 ? -9.688 28.022 -37.339 1.00 0.00 121 LEU A N 1
ATOM 1365 C CA . LEU A 1 86 ? -8.336 28.536 -37.176 1.00 0.00 121 LEU A CA 1
ATOM 1366 C C . LEU A 1 86 ? -7.461 27.526 -36.439 1.00 0.00 121 LEU A C 1
ATOM 1367 O O . LEU A 1 86 ? -6.472 27.892 -35.805 1.00 0.00 121 LEU A O 1
ATOM 1383 N N . GLU A 1 87 ? -7.833 26.254 -36.530 1.00 0.00 122 GLU A N 1
ATOM 1384 C CA . GLU A 1 87 ? -7.075 25.194 -35.871 1.00 0.00 122 GLU A CA 1
ATOM 1385 C C . GLU A 1 87 ? -6.994 25.450 -34.369 1.00 0.00 122 GLU A C 1
ATOM 1386 O O . GLU A 1 87 ? -7.665 24.782 -33.580 1.00 0.00 122 GLU A O 1
ATOM 1398 N N . HIS A 1 88 ? -6.172 26.419 -33.982 1.00 0.00 123 HIS A N 1
ATOM 1399 C CA . HIS A 1 88 ? -6.014 26.756 -32.570 1.00 0.00 123 HIS A CA 1
ATOM 1400 C C . HIS A 1 88 ? -5.977 25.491 -31.718 1.00 0.00 123 HIS A C 1
ATOM 1401 O O . HIS A 1 88 ? -6.481 25.470 -30.596 1.00 0.00 123 HIS A O 1
ATOM 1415 N N . HIS A 1 89 ? -5.378 24.438 -32.262 1.00 0.00 124 HIS A N 1
ATOM 1416 C CA . HIS A 1 89 ? -5.281 23.172 -31.547 1.00 0.00 124 HIS A CA 1
ATOM 1417 C C . HIS A 1 89 ? -4.305 23.296 -30.382 1.00 0.00 124 HIS A C 1
ATOM 1418 O O . HIS A 1 89 ? -3.225 23.868 -30.523 1.00 0.00 124 HIS A O 1
ATOM 1432 N N . HIS A 1 90 ? -4.694 22.758 -29.230 1.00 0.00 125 HIS A N 1
ATOM 1433 C CA . HIS A 1 90 ? -3.846 22.816 -28.046 1.00 0.00 125 HIS A CA 1
ATOM 1434 C C . HIS A 1 90 ? -3.221 24.200 -27.900 1.00 0.00 125 HIS A C 1
ATOM 1435 O O . HIS A 1 90 ? -3.673 25.164 -28.519 1.00 0.00 125 HIS A O 1
ATOM 1449 N N . HIS A 1 91 ? -2.178 24.291 -27.081 1.00 0.00 126 HIS A N 1
ATOM 1450 C CA . HIS A 1 91 ? -1.499 25.563 -26.866 1.00 0.00 126 HIS A CA 1
ATOM 1451 C C . HIS A 1 91 ? -0.051 25.333 -26.447 1.00 0.00 126 HIS A C 1
ATOM 1452 O O . HIS A 1 91 ? 0.313 24.241 -26.011 1.00 0.00 126 HIS A O 1
ATOM 1466 N N . HIS A 1 92 ? 0.772 26.370 -26.581 1.00 0.00 127 HIS A N 1
ATOM 1467 C CA . HIS A 1 92 ? 2.179 26.270 -26.211 1.00 0.00 127 HIS A CA 1
ATOM 1468 C C . HIS A 1 92 ? 2.355 26.460 -24.707 1.00 0.00 127 HIS A C 1
ATOM 1469 O O . HIS A 1 92 ? 1.458 26.958 -24.026 1.00 0.00 127 HIS A O 1
ATOM 1483 N N . HIS A 1 93 ? 3.515 26.060 -24.196 1.00 0.00 128 HIS A N 1
ATOM 1484 C CA . HIS A 1 93 ? 3.796 26.191 -22.771 1.00 0.00 128 HIS A CA 1
ATOM 1485 C C . HIS A 1 93 ? 4.402 27.558 -22.469 1.00 0.00 128 HIS A C 1
ATOM 1486 O O . HIS A 1 93 ? 4.753 28.250 -23.411 1.00 0.00 128 HIS A O 1
ATOM 1501 N N . MET A 1 1 ? -30.419 1.123 -6.028 1.00 0.00 36 MET A N 2
ATOM 1502 C CA . MET A 1 1 ? -29.432 0.188 -6.637 1.00 0.00 36 MET A CA 2
ATOM 1503 C C . MET A 1 1 ? -28.042 0.815 -6.584 1.00 0.00 36 MET A C 2
ATOM 1504 O O . MET A 1 1 ? -27.765 1.796 -7.273 1.00 0.00 36 MET A O 2
ATOM 1520 N N . PRO A 1 2 ? -27.173 0.263 -5.782 1.00 0.00 37 PRO A N 2
ATOM 1521 C CA . PRO A 1 2 ? -25.772 0.765 -5.625 1.00 0.00 37 PRO A CA 2
ATOM 1522 C C . PRO A 1 2 ? -24.994 0.723 -6.937 1.00 0.00 37 PRO A C 2
ATOM 1523 O O . PRO A 1 2 ? -25.186 -0.174 -7.756 1.00 0.00 37 PRO A O 2
ATOM 1534 N N . VAL A 1 3 ? -24.114 1.703 -7.130 1.00 0.00 38 VAL A N 2
ATOM 1535 C CA . VAL A 1 3 ? -23.312 1.769 -8.348 1.00 0.00 38 VAL A CA 2
ATOM 1536 C C . VAL A 1 3 ? -21.872 2.146 -8.017 1.00 0.00 38 VAL A C 2
ATOM 1537 O O . VAL A 1 3 ? -21.614 2.866 -7.054 1.00 0.00 38 VAL A O 2
ATOM 1550 N N . THR A 1 4 ? -20.935 1.655 -8.824 1.00 0.00 39 THR A N 2
ATOM 1551 C CA . THR A 1 4 ? -19.524 1.954 -8.606 1.00 0.00 39 THR A CA 2
ATOM 1552 C C . THR A 1 4 ? -18.887 2.470 -9.892 1.00 0.00 39 THR A C 2
ATOM 1553 O O . THR A 1 4 ? -19.376 2.203 -10.989 1.00 0.00 39 THR A O 2
ATOM 1564 N N . GLU A 1 5 ? -17.795 3.213 -9.747 1.00 0.00 40 GLU A N 2
ATOM 1565 C CA . GLU A 1 5 ? -17.096 3.766 -10.902 1.00 0.00 40 GLU A CA 2
ATOM 1566 C C . GLU A 1 5 ? -16.528 2.655 -11.776 1.00 0.00 40 GLU A C 2
ATOM 1567 O O . GLU A 1 5 ? -16.559 2.738 -13.003 1.00 0.00 40 GLU A O 2
ATOM 1579 N N . GLN A 1 6 ? -16.005 1.616 -11.134 1.00 0.00 41 GLN A N 2
ATOM 1580 C CA . GLN A 1 6 ? -15.425 0.490 -11.856 1.00 0.00 41 GLN A CA 2
ATOM 1581 C C . GLN A 1 6 ? -16.482 -0.203 -12.713 1.00 0.00 41 GLN A C 2
ATOM 1582 O O . GLN A 1 6 ? -16.205 -0.625 -13.837 1.00 0.00 41 GLN A O 2
ATOM 1596 N N . GLY A 1 7 ? -17.692 -0.309 -12.175 1.00 0.00 42 GLY A N 2
ATOM 1597 C CA . GLY A 1 7 ? -18.794 -0.947 -12.889 1.00 0.00 42 GLY A CA 2
ATOM 1598 C C . GLY A 1 7 ? -19.094 -0.202 -14.186 1.00 0.00 42 GLY A C 2
ATOM 1599 O O . GLY A 1 7 ? -19.463 -0.808 -15.192 1.00 0.00 42 GLY A O 2
ATOM 1603 N N . LEU A 1 8 ? -18.929 1.113 -14.154 1.00 0.00 43 LEU A N 2
ATOM 1604 C CA . LEU A 1 8 ? -19.178 1.941 -15.329 1.00 0.00 43 LEU A CA 2
ATOM 1605 C C . LEU A 1 8 ? -18.262 1.542 -16.474 1.00 0.00 43 LEU A C 2
ATOM 1606 O O . LEU A 1 8 ? -18.679 1.503 -17.623 1.00 0.00 43 LEU A O 2
ATOM 1622 N N . ARG A 1 9 ? -17.020 1.237 -16.159 1.00 0.00 44 ARG A N 2
ATOM 1623 C CA . ARG A 1 9 ? -16.072 0.840 -17.185 1.00 0.00 44 ARG A CA 2
ATOM 1624 C C . ARG A 1 9 ? -16.619 -0.346 -17.966 1.00 0.00 44 ARG A C 2
ATOM 1625 O O . ARG A 1 9 ? -16.518 -0.392 -19.191 1.00 0.00 44 ARG A O 2
ATOM 1646 N N . GLU A 1 10 ? -17.202 -1.302 -17.257 1.00 0.00 45 GLU A N 2
ATOM 1647 C CA . GLU A 1 10 ? -17.762 -2.472 -17.916 1.00 0.00 45 GLU A CA 2
ATOM 1648 C C . GLU A 1 10 ? -18.943 -2.081 -18.807 1.00 0.00 45 GLU A C 2
ATOM 1649 O O . GLU A 1 10 ? -19.085 -2.598 -19.915 1.00 0.00 45 GLU A O 2
ATOM 1661 N N . ARG A 1 11 ? -19.790 -1.168 -18.321 1.00 0.00 46 ARG A N 2
ATOM 1662 C CA . ARG A 1 11 ? -20.945 -0.739 -19.097 1.00 0.00 46 ARG A CA 2
ATOM 1663 C C . ARG A 1 11 ? -20.506 0.054 -20.321 1.00 0.00 46 ARG A C 2
ATOM 1664 O O . ARG A 1 11 ? -21.025 -0.134 -21.419 1.00 0.00 46 ARG A O 2
ATOM 1685 N N . ILE A 1 12 ? -19.534 0.929 -20.113 1.00 0.00 47 ILE A N 2
ATOM 1686 C CA . ILE A 1 12 ? -19.007 1.750 -21.188 1.00 0.00 47 ILE A CA 2
ATOM 1687 C C . ILE A 1 12 ? -18.282 0.895 -22.216 1.00 0.00 47 ILE A C 2
ATOM 1688 O O . ILE A 1 12 ? -18.447 1.077 -23.421 1.00 0.00 47 ILE A O 2
ATOM 1704 N N . GLU A 1 13 ? -17.477 -0.035 -21.724 1.00 0.00 48 GLU A N 2
ATOM 1705 C CA . GLU A 1 13 ? -16.720 -0.918 -22.591 1.00 0.00 48 GLU A CA 2
ATOM 1706 C C . GLU A 1 13 ? -17.671 -1.742 -23.445 1.00 0.00 48 GLU A C 2
ATOM 1707 O O . GLU A 1 13 ? -17.431 -1.950 -24.636 1.00 0.00 48 GLU A O 2
ATOM 1719 N N . SER A 1 14 ? -18.759 -2.200 -22.835 1.00 0.00 49 SER A N 2
ATOM 1720 C CA . SER A 1 14 ? -19.748 -2.985 -23.555 1.00 0.00 49 SER A CA 2
ATOM 1721 C C . SER A 1 14 ? -20.704 -2.063 -24.301 1.00 0.00 49 SER A C 2
ATOM 1722 O O . SER A 1 14 ? -21.524 -2.521 -25.093 1.00 0.00 49 SER A O 2
ATOM 1730 N N . ALA A 1 15 ? -20.603 -0.755 -24.043 1.00 0.00 50 ALA A N 2
ATOM 1731 C CA . ALA A 1 15 ? -21.481 0.199 -24.704 1.00 0.00 50 ALA A CA 2
ATOM 1732 C C . ALA A 1 15 ? -20.827 0.750 -25.968 1.00 0.00 50 ALA A C 2
ATOM 1733 O O . ALA A 1 15 ? -21.468 1.446 -26.756 1.00 0.00 50 ALA A O 2
ATOM 1740 N N . ILE A 1 16 ? -19.550 0.433 -26.157 1.00 0.00 51 ILE A N 2
ATOM 1741 C CA . ILE A 1 16 ? -18.826 0.902 -27.333 1.00 0.00 51 ILE A CA 2
ATOM 1742 C C . ILE A 1 16 ? -17.635 -0.008 -27.615 1.00 0.00 51 ILE A C 2
ATOM 1743 O O . ILE A 1 16 ? -17.304 -0.881 -26.813 1.00 0.00 51 ILE A O 2
ATOM 1759 N N . PRO A 1 17 ? -16.994 0.178 -28.737 1.00 0.00 52 PRO A N 2
ATOM 1760 C CA . PRO A 1 17 ? -15.811 -0.647 -29.144 1.00 0.00 52 PRO A CA 2
ATOM 1761 C C . PRO A 1 17 ? -14.700 -0.628 -28.098 1.00 0.00 52 PRO A C 2
ATOM 1762 O O . PRO A 1 17 ? -14.424 0.399 -27.484 1.00 0.00 52 PRO A O 2
ATOM 1773 N N . GLN A 1 18 ? -14.067 -1.780 -27.897 1.00 0.00 53 GLN A N 2
ATOM 1774 C CA . GLN A 1 18 ? -12.997 -1.888 -26.914 1.00 0.00 53 GLN A CA 2
ATOM 1775 C C . GLN A 1 18 ? -11.701 -1.300 -27.461 1.00 0.00 53 GLN A C 2
ATOM 1776 O O . GLN A 1 18 ? -10.852 -2.016 -27.994 1.00 0.00 53 GLN A O 2
ATOM 1790 N N . VAL A 1 19 ? -11.560 0.012 -27.315 1.00 0.00 54 VAL A N 2
ATOM 1791 C CA . VAL A 1 19 ? -10.370 0.710 -27.785 1.00 0.00 54 VAL A CA 2
ATOM 1792 C C . VAL A 1 19 ? -9.765 1.545 -26.657 1.00 0.00 54 VAL A C 2
ATOM 1793 O O . VAL A 1 19 ? -9.568 1.051 -25.546 1.00 0.00 54 VAL A O 2
ATOM 1806 N N . TYR A 1 20 ? -9.468 2.805 -26.954 1.00 0.00 55 TYR A N 2
ATOM 1807 C CA . TYR A 1 20 ? -8.877 3.696 -25.956 1.00 0.00 55 TYR A CA 2
ATOM 1808 C C . TYR A 1 20 ? -9.788 4.888 -25.674 1.00 0.00 55 TYR A C 2
ATOM 1809 O O . TYR A 1 20 ? -9.481 5.729 -24.827 1.00 0.00 55 TYR A O 2
ATOM 1827 N N . HIS A 1 21 ? -10.907 4.953 -26.385 1.00 0.00 56 HIS A N 2
ATOM 1828 C CA . HIS A 1 21 ? -11.852 6.034 -26.207 1.00 0.00 56 HIS A CA 2
ATOM 1829 C C . HIS A 1 21 ? -12.629 5.853 -24.914 1.00 0.00 56 HIS A C 2
ATOM 1830 O O . HIS A 1 21 ? -13.715 6.398 -24.754 1.00 0.00 56 HIS A O 2
ATOM 1844 N N . ILE A 1 22 ? -12.082 5.070 -23.993 1.00 0.00 57 ILE A N 2
ATOM 1845 C CA . ILE A 1 22 ? -12.761 4.843 -22.730 1.00 0.00 57 ILE A CA 2
ATOM 1846 C C . ILE A 1 22 ? -11.929 5.394 -21.574 1.00 0.00 57 ILE A C 2
ATOM 1847 O O . ILE A 1 22 ? -10.813 4.934 -21.327 1.00 0.00 57 ILE A O 2
ATOM 1863 N N . ILE A 1 23 ? -12.477 6.383 -20.870 1.00 0.00 58 ILE A N 2
ATOM 1864 C CA . ILE A 1 23 ? -11.777 6.985 -19.742 1.00 0.00 58 ILE A CA 2
ATOM 1865 C C . ILE A 1 23 ? -12.731 7.235 -18.577 1.00 0.00 58 ILE A C 2
ATOM 1866 O O . ILE A 1 23 ? -13.773 7.868 -18.747 1.00 0.00 58 ILE A O 2
ATOM 1882 N N . VAL A 1 24 ? -12.367 6.755 -17.392 1.00 0.00 59 VAL A N 2
ATOM 1883 C CA . VAL A 1 24 ? -13.208 6.959 -16.219 1.00 0.00 59 VAL A CA 2
ATOM 1884 C C . VAL A 1 24 ? -12.461 7.770 -15.163 1.00 0.00 59 VAL A C 2
ATOM 1885 O O . VAL A 1 24 ? -11.438 7.331 -14.640 1.00 0.00 59 VAL A O 2
ATOM 1898 N N . THR A 1 25 ? -12.986 8.953 -14.850 1.00 0.00 60 THR A N 2
ATOM 1899 C CA . THR A 1 25 ? -12.369 9.816 -13.846 1.00 0.00 60 THR A CA 2
ATOM 1900 C C . THR A 1 25 ? -13.413 10.302 -12.844 1.00 0.00 60 THR A C 2
ATOM 1901 O O . THR A 1 25 ? -14.463 10.816 -13.232 1.00 0.00 60 THR A O 2
ATOM 1912 N N . ASP A 1 26 ? -13.121 10.144 -11.558 1.00 0.00 61 ASP A N 2
ATOM 1913 C CA . ASP A 1 26 ? -14.051 10.579 -10.522 1.00 0.00 61 ASP A CA 2
ATOM 1914 C C . ASP A 1 26 ? -13.731 12.005 -10.083 1.00 0.00 61 ASP A C 2
ATOM 1915 O O . ASP A 1 26 ? -12.726 12.245 -9.415 1.00 0.00 61 ASP A O 2
ATOM 1924 N N . LEU A 1 27 ? -14.588 12.948 -10.464 1.00 0.00 62 LEU A N 2
ATOM 1925 C CA . LEU A 1 27 ? -14.377 14.345 -10.097 1.00 0.00 62 LEU A CA 2
ATOM 1926 C C . LEU A 1 27 ? -14.442 14.521 -8.583 1.00 0.00 62 LEU A C 2
ATOM 1927 O O . LEU A 1 27 ? -13.647 15.258 -7.999 1.00 0.00 62 LEU A O 2
ATOM 1943 N N . SER A 1 28 ? -15.395 13.840 -7.953 1.00 0.00 63 SER A N 2
ATOM 1944 C CA . SER A 1 28 ? -15.555 13.930 -6.506 1.00 0.00 63 SER A CA 2
ATOM 1945 C C . SER A 1 28 ? -14.594 12.980 -5.798 1.00 0.00 63 SER A C 2
ATOM 1946 O O . SER A 1 28 ? -14.435 13.038 -4.578 1.00 0.00 63 SER A O 2
ATOM 1954 N N . TYR A 1 29 ? -13.958 12.103 -6.568 1.00 0.00 64 TYR A N 2
ATOM 1955 C CA . TYR A 1 29 ? -13.018 11.145 -5.999 1.00 0.00 64 TYR A CA 2
ATOM 1956 C C . TYR A 1 29 ? -13.647 10.407 -4.821 1.00 0.00 64 TYR A C 2
ATOM 1957 O O . TYR A 1 29 ? -13.015 10.226 -3.781 1.00 0.00 64 TYR A O 2
ATOM 1975 N N . GLY A 1 30 ? -14.897 9.986 -4.992 1.00 0.00 65 GLY A N 2
ATOM 1976 C CA . GLY A 1 30 ? -15.600 9.270 -3.933 1.00 0.00 65 GLY A CA 2
ATOM 1977 C C . GLY A 1 30 ? -16.606 8.281 -4.515 1.00 0.00 65 GLY A C 2
ATOM 1978 O O . GLY A 1 30 ? -17.023 8.410 -5.666 1.00 0.00 65 GLY A O 2
ATOM 1982 N N . CYS A 1 31 ? -16.990 7.295 -3.711 1.00 0.00 66 CYS A N 2
ATOM 1983 C CA . CYS A 1 31 ? -17.948 6.287 -4.152 1.00 0.00 66 CYS A CA 2
ATOM 1984 C C . CYS A 1 31 ? -19.378 6.788 -3.975 1.00 0.00 66 CYS A C 2
ATOM 1985 O O . CYS A 1 31 ? -19.752 7.259 -2.901 1.00 0.00 66 CYS A O 2
ATOM 1993 N N . GLY A 1 32 ? -20.174 6.684 -5.035 1.00 0.00 67 GLY A N 2
ATOM 1994 C CA . GLY A 1 32 ? -21.563 7.128 -4.981 1.00 0.00 67 GLY A CA 2
ATOM 1995 C C . GLY A 1 32 ? -21.662 8.636 -5.186 1.00 0.00 67 GLY A C 2
ATOM 1996 O O . GLY A 1 32 ? -22.746 9.213 -5.109 1.00 0.00 67 GLY A O 2
ATOM 2000 N N . GLN A 1 33 ? -20.521 9.266 -5.444 1.00 0.00 68 GLN A N 2
ATOM 2001 C CA . GLN A 1 33 ? -20.480 10.710 -5.659 1.00 0.00 68 GLN A CA 2
ATOM 2002 C C . GLN A 1 33 ? -20.558 11.035 -7.147 1.00 0.00 68 GLN A C 2
ATOM 2003 O O . GLN A 1 33 ? -21.000 10.211 -7.947 1.00 0.00 68 GLN A O 2
ATOM 2017 N N . SER A 1 34 ? -20.133 12.242 -7.513 1.00 0.00 69 SER A N 2
ATOM 2018 C CA . SER A 1 34 ? -20.173 12.656 -8.910 1.00 0.00 69 SER A CA 2
ATOM 2019 C C . SER A 1 34 ? -19.230 11.798 -9.746 1.00 0.00 69 SER A C 2
ATOM 2020 O O . SER A 1 34 ? -18.249 11.255 -9.237 1.00 0.00 69 SER A O 2
ATOM 2028 N N . PHE A 1 35 ? -19.538 11.682 -11.035 1.00 0.00 70 PHE A N 2
ATOM 2029 C CA . PHE A 1 35 ? -18.717 10.887 -11.939 1.00 0.00 70 PHE A CA 2
ATOM 2030 C C . PHE A 1 35 ? -18.417 11.662 -13.219 1.00 0.00 70 PHE A C 2
ATOM 2031 O O . PHE A 1 35 ? -19.221 12.483 -13.662 1.00 0.00 70 PHE A O 2
ATOM 2048 N N . ASP A 1 36 ? -17.256 11.395 -13.807 1.00 0.00 71 ASP A N 2
ATOM 2049 C CA . ASP A 1 36 ? -16.859 12.072 -15.037 1.00 0.00 71 ASP A CA 2
ATOM 2050 C C . ASP A 1 36 ? -16.041 11.141 -15.927 1.00 0.00 71 ASP A C 2
ATOM 2051 O O . ASP A 1 36 ? -14.955 10.708 -15.549 1.00 0.00 71 ASP A O 2
ATOM 2060 N N . ILE A 1 37 ? -16.568 10.837 -17.111 1.00 0.00 72 ILE A N 2
ATOM 2061 C CA . ILE A 1 37 ? -15.873 9.953 -18.043 1.00 0.00 72 ILE A CA 2
ATOM 2062 C C . ILE A 1 37 ? -15.654 10.650 -19.379 1.00 0.00 72 ILE A C 2
ATOM 2063 O O . ILE A 1 37 ? -16.445 11.498 -19.790 1.00 0.00 72 ILE A O 2
ATOM 2079 N N . VAL A 1 38 ? -14.561 10.288 -20.040 1.00 0.00 73 VAL A N 2
ATOM 2080 C CA . VAL A 1 38 ? -14.218 10.883 -21.322 1.00 0.00 73 VAL A CA 2
ATOM 2081 C C . VAL A 1 38 ? -13.966 9.810 -22.374 1.00 0.00 73 VAL A C 2
ATOM 2082 O O . VAL A 1 38 ? -13.285 8.817 -22.113 1.00 0.00 73 VAL A O 2
ATOM 2095 N N . VAL A 1 39 ? -14.521 10.014 -23.564 1.00 0.00 74 VAL A N 2
ATOM 2096 C CA . VAL A 1 39 ? -14.347 9.049 -24.639 1.00 0.00 74 VAL A CA 2
ATOM 2097 C C . VAL A 1 39 ? -13.668 9.692 -25.842 1.00 0.00 74 VAL A C 2
ATOM 2098 O O . VAL A 1 39 ? -14.051 10.776 -26.284 1.00 0.00 74 VAL A O 2
ATOM 2111 N N . VAL A 1 40 ? -12.654 9.006 -26.362 1.00 0.00 75 VAL A N 2
ATOM 2112 C CA . VAL A 1 40 ? -11.917 9.511 -27.525 1.00 0.00 75 VAL A CA 2
ATOM 2113 C C . VAL A 1 40 ? -11.853 8.480 -28.644 1.00 0.00 75 VAL A C 2
ATOM 2114 O O . VAL A 1 40 ? -11.057 7.542 -28.587 1.00 0.00 75 VAL A O 2
ATOM 2127 N N . SER A 1 41 ? -12.677 8.683 -29.672 1.00 0.00 76 SER A N 2
ATOM 2128 C CA . SER A 1 41 ? -12.716 7.767 -30.813 1.00 0.00 76 SER A CA 2
ATOM 2129 C C . SER A 1 41 ? -13.214 8.472 -32.069 1.00 0.00 76 SER A C 2
ATOM 2130 O O . SER A 1 41 ? -13.716 9.593 -32.014 1.00 0.00 76 SER A O 2
ATOM 2138 N N . ASP A 1 42 ? -13.076 7.798 -33.205 1.00 0.00 77 ASP A N 2
ATOM 2139 C CA . ASP A 1 42 ? -13.516 8.355 -34.479 1.00 0.00 77 ASP A CA 2
ATOM 2140 C C . ASP A 1 42 ? -15.039 8.415 -34.539 1.00 0.00 77 ASP A C 2
ATOM 2141 O O . ASP A 1 42 ? -15.610 8.994 -35.463 1.00 0.00 77 ASP A O 2
ATOM 2150 N N . PHE A 1 43 ? -15.690 7.810 -33.548 1.00 0.00 78 PHE A N 2
ATOM 2151 C CA . PHE A 1 43 ? -17.150 7.799 -33.494 1.00 0.00 78 PHE A CA 2
ATOM 2152 C C . PHE A 1 43 ? -17.686 9.228 -33.499 1.00 0.00 78 PHE A C 2
ATOM 2153 O O . PHE A 1 43 ? -18.816 9.476 -33.919 1.00 0.00 78 PHE A O 2
ATOM 2170 N N . PHE A 1 44 ? -16.867 10.165 -33.026 1.00 0.00 79 PHE A N 2
ATOM 2171 C CA . PHE A 1 44 ? -17.269 11.569 -32.979 1.00 0.00 79 PHE A CA 2
ATOM 2172 C C . PHE A 1 44 ? -17.000 12.246 -34.319 1.00 0.00 79 PHE A C 2
ATOM 2173 O O . PHE A 1 44 ? -17.261 13.438 -34.488 1.00 0.00 79 PHE A O 2
ATOM 2190 N N . GLN A 1 45 ? -16.473 11.482 -35.270 1.00 0.00 80 GLN A N 2
ATOM 2191 C CA . GLN A 1 45 ? -16.170 12.026 -36.589 1.00 0.00 80 GLN A CA 2
ATOM 2192 C C . GLN A 1 45 ? -17.437 12.116 -37.437 1.00 0.00 80 GLN A C 2
ATOM 2193 O O . GLN A 1 45 ? -18.195 11.153 -37.540 1.00 0.00 80 GLN A O 2
ATOM 2207 N N . GLY A 1 46 ? -17.653 13.279 -38.045 1.00 0.00 81 GLY A N 2
ATOM 2208 C CA . GLY A 1 46 ? -18.827 13.481 -38.887 1.00 0.00 81 GLY A CA 2
ATOM 2209 C C . GLY A 1 46 ? -20.102 13.536 -38.050 1.00 0.00 81 GLY A C 2
ATOM 2210 O O . GLY A 1 46 ? -21.187 13.219 -38.538 1.00 0.00 81 GLY A O 2
ATOM 2214 N N . LYS A 1 47 ? -19.965 13.932 -36.788 1.00 0.00 82 LYS A N 2
ATOM 2215 C CA . LYS A 1 47 ? -21.117 14.019 -35.897 1.00 0.00 82 LYS A CA 2
ATOM 2216 C C . LYS A 1 47 ? -20.968 15.183 -34.924 1.00 0.00 82 LYS A C 2
ATOM 2217 O O . LYS A 1 47 ? -19.877 15.458 -34.426 1.00 0.00 82 LYS A O 2
ATOM 2236 N N . SER A 1 48 ? -22.077 15.864 -34.666 1.00 0.00 83 SER A N 2
ATOM 2237 C CA . SER A 1 48 ? -22.081 17.003 -33.754 1.00 0.00 83 SER A CA 2
ATOM 2238 C C . SER A 1 48 ? -21.893 16.539 -32.314 1.00 0.00 83 SER A C 2
ATOM 2239 O O . SER A 1 48 ? -22.082 15.364 -32.000 1.00 0.00 83 SER A O 2
ATOM 2247 N N . LYS A 1 49 ? -21.509 17.468 -31.443 1.00 0.00 84 LYS A N 2
ATOM 2248 C CA . LYS A 1 49 ? -21.289 17.136 -30.040 1.00 0.00 84 LYS A CA 2
ATOM 2249 C C . LYS A 1 49 ? -22.575 16.617 -29.403 1.00 0.00 84 LYS A C 2
ATOM 2250 O O . LYS A 1 49 ? -22.549 15.673 -28.613 1.00 0.00 84 LYS A O 2
ATOM 2269 N N . LEU A 1 50 ? -23.698 17.236 -29.748 1.00 0.00 85 LEU A N 2
ATOM 2270 C CA . LEU A 1 50 ? -24.985 16.821 -29.199 1.00 0.00 85 LEU A CA 2
ATOM 2271 C C . LEU A 1 50 ? -25.315 15.388 -29.614 1.00 0.00 85 LEU A C 2
ATOM 2272 O O . LEU A 1 50 ? -25.809 14.597 -28.811 1.00 0.00 85 LEU A O 2
ATOM 2288 N N . MET A 1 51 ? -25.036 15.064 -30.872 1.00 0.00 86 MET A N 2
ATOM 2289 C CA . MET A 1 51 ? -25.304 13.723 -31.387 1.00 0.00 86 MET A CA 2
ATOM 2290 C C . MET A 1 51 ? -24.426 12.689 -30.691 1.00 0.00 86 MET A C 2
ATOM 2291 O O . MET A 1 51 ? -24.864 11.571 -30.416 1.00 0.00 86 MET A O 2
ATOM 2305 N N . ARG A 1 52 ? -23.179 13.063 -30.421 1.00 0.00 87 ARG A N 2
ATOM 2306 C CA . ARG A 1 52 ? -22.238 12.155 -29.771 1.00 0.00 87 ARG A CA 2
ATOM 2307 C C . ARG A 1 52 ? -22.767 11.726 -28.403 1.00 0.00 87 ARG A C 2
ATOM 2308 O O . ARG A 1 52 ? -22.679 10.555 -28.034 1.00 0.00 87 ARG A O 2
ATOM 2329 N N . SER A 1 53 ? -23.310 12.681 -27.651 1.00 0.00 88 SER A N 2
ATOM 2330 C CA . SER A 1 53 ? -23.842 12.385 -26.326 1.00 0.00 88 SER A CA 2
ATOM 2331 C C . SER A 1 53 ? -24.973 11.361 -26.416 1.00 0.00 88 SER A C 2
ATOM 2332 O O . SER A 1 53 ? -25.065 10.450 -25.594 1.00 0.00 88 SER A O 2
ATOM 2340 N N . ARG A 1 54 ? -25.832 11.515 -27.415 1.00 0.00 89 ARG A N 2
ATOM 2341 C CA . ARG A 1 54 ? -26.943 10.589 -27.589 1.00 0.00 89 ARG A CA 2
ATOM 2342 C C . ARG A 1 54 ? -26.432 9.175 -27.860 1.00 0.00 89 ARG A C 2
ATOM 2343 O O . ARG A 1 54 ? -26.929 8.205 -27.289 1.00 0.00 89 ARG A O 2
ATOM 2364 N N . ALA A 1 55 ? -25.438 9.065 -28.736 1.00 0.00 90 ALA A N 2
ATOM 2365 C CA . ALA A 1 55 ? -24.875 7.761 -29.075 1.00 0.00 90 ALA A CA 2
ATOM 2366 C C . ALA A 1 55 ? -24.216 7.109 -27.860 1.00 0.00 90 ALA A C 2
ATOM 2367 O O . ALA A 1 55 ? -24.358 5.906 -27.630 1.00 0.00 90 ALA A O 2
ATOM 2374 N N . VAL A 1 56 ? -23.496 7.914 -27.093 1.00 0.00 91 VAL A N 2
ATOM 2375 C CA . VAL A 1 56 ? -22.809 7.418 -25.904 1.00 0.00 91 VAL A CA 2
ATOM 2376 C C . VAL A 1 56 ? -23.818 7.113 -24.803 1.00 0.00 91 VAL A C 2
ATOM 2377 O O . VAL A 1 56 ? -23.796 6.037 -24.204 1.00 0.00 91 VAL A O 2
ATOM 2390 N N . ASN A 1 57 ? -24.711 8.068 -24.556 1.00 0.00 92 ASN A N 2
ATOM 2391 C CA . ASN A 1 57 ? -25.742 7.902 -23.540 1.00 0.00 92 ASN A CA 2
ATOM 2392 C C . ASN A 1 57 ? -26.670 6.762 -23.927 1.00 0.00 92 ASN A C 2
ATOM 2393 O O . ASN A 1 57 ? -27.089 5.968 -23.083 1.00 0.00 92 ASN A O 2
ATOM 2404 N N . LYS A 1 58 ? -26.977 6.686 -25.218 1.00 0.00 93 LYS A N 2
ATOM 2405 C CA . LYS A 1 58 ? -27.849 5.640 -25.734 1.00 0.00 93 LYS A CA 2
ATOM 2406 C C . LYS A 1 58 ? -27.261 4.266 -25.455 1.00 0.00 93 LYS A C 2
ATOM 2407 O O . LYS A 1 58 ? -27.973 3.341 -25.069 1.00 0.00 93 LYS A O 2
ATOM 2426 N N . ALA A 1 59 ? -25.958 4.142 -25.650 1.00 0.00 94 ALA A N 2
ATOM 2427 C CA . ALA A 1 59 ? -25.277 2.878 -25.412 1.00 0.00 94 ALA A CA 2
ATOM 2428 C C . ALA A 1 59 ? -25.396 2.464 -23.948 1.00 0.00 94 ALA A C 2
ATOM 2429 O O . ALA A 1 59 ? -25.557 1.282 -23.638 1.00 0.00 94 ALA A O 2
ATOM 2436 N N . VAL A 1 60 ? -25.299 3.439 -23.050 1.00 0.00 95 VAL A N 2
ATOM 2437 C CA . VAL A 1 60 ? -25.378 3.155 -21.619 1.00 0.00 95 VAL A CA 2
ATOM 2438 C C . VAL A 1 60 ? -26.475 3.980 -20.945 1.00 0.00 95 VAL A C 2
ATOM 2439 O O . VAL A 1 60 ? -26.238 4.627 -19.924 1.00 0.00 95 VAL A O 2
ATOM 2452 N N . LYS A 1 61 ? -27.676 3.932 -21.513 1.00 0.00 96 LYS A N 2
ATOM 2453 C CA . LYS A 1 61 ? -28.814 4.652 -20.943 1.00 0.00 96 LYS A CA 2
ATOM 2454 C C . LYS A 1 61 ? -29.149 4.137 -19.555 1.00 0.00 96 LYS A C 2
ATOM 2455 O O . LYS A 1 61 ? -29.508 4.909 -18.666 1.00 0.00 96 LYS A O 2
ATOM 2474 N N . GLU A 1 62 ? -29.035 2.829 -19.377 1.00 0.00 97 GLU A N 2
ATOM 2475 C CA . GLU A 1 62 ? -29.338 2.212 -18.096 1.00 0.00 97 GLU A CA 2
ATOM 2476 C C . GLU A 1 62 ? -28.445 2.797 -17.008 1.00 0.00 97 GLU A C 2
ATOM 2477 O O . GLU A 1 62 ? -28.859 2.929 -15.857 1.00 0.00 97 GLU A O 2
ATOM 2489 N N . GLU A 1 63 ? -27.217 3.148 -17.377 1.00 0.00 98 GLU A N 2
ATOM 2490 C CA . GLU A 1 63 ? -26.281 3.724 -16.421 1.00 0.00 98 GLU A CA 2
ATOM 2491 C C . GLU A 1 63 ? -26.848 5.015 -15.834 1.00 0.00 98 GLU A C 2
ATOM 2492 O O . GLU A 1 63 ? -26.781 5.238 -14.627 1.00 0.00 98 GLU A O 2
ATOM 2504 N N . LEU A 1 64 ? -27.415 5.853 -16.695 1.00 0.00 99 LEU A N 2
ATOM 2505 C CA . LEU A 1 64 ? -28.004 7.113 -16.249 1.00 0.00 99 LEU A CA 2
ATOM 2506 C C . LEU A 1 64 ? -29.231 6.861 -15.377 1.00 0.00 99 LEU A C 2
ATOM 2507 O O . LEU A 1 64 ? -29.594 7.686 -14.539 1.00 0.00 99 LEU A O 2
ATOM 2523 N N . GLN A 1 65 ? -29.879 5.723 -15.588 1.00 0.00 100 GLN A N 2
ATOM 2524 C CA . GLN A 1 65 ? -31.071 5.390 -14.819 1.00 0.00 100 GLN A CA 2
ATOM 2525 C C . GLN A 1 65 ? -30.747 5.320 -13.331 1.00 0.00 100 GLN A C 2
ATOM 2526 O O . GLN A 1 65 ? -31.533 5.771 -12.495 1.00 0.00 100 GLN A O 2
ATOM 2540 N N . GLU A 1 66 ? -29.589 4.759 -13.001 1.00 0.00 101 GLU A N 2
ATOM 2541 C CA . GLU A 1 66 ? -29.176 4.650 -11.606 1.00 0.00 101 GLU A CA 2
ATOM 2542 C C . GLU A 1 66 ? -28.473 5.927 -11.152 1.00 0.00 101 GLU A C 2
ATOM 2543 O O . GLU A 1 66 ? -28.534 6.300 -9.980 1.00 0.00 101 GLU A O 2
ATOM 2555 N N . ILE A 1 67 ? -27.801 6.589 -12.091 1.00 0.00 102 ILE A N 2
ATOM 2556 C CA . ILE A 1 67 ? -27.085 7.824 -11.785 1.00 0.00 102 ILE A CA 2
ATOM 2557 C C . ILE A 1 67 ? -27.452 8.935 -12.764 1.00 0.00 102 ILE A C 2
ATOM 2558 O O . ILE A 1 67 ? -27.737 8.679 -13.932 1.00 0.00 102 ILE A O 2
ATOM 2574 N N . HIS A 1 68 ? -27.428 10.172 -12.280 1.00 0.00 103 HIS A N 2
ATOM 2575 C CA . HIS A 1 68 ? -27.753 11.320 -13.121 1.00 0.00 103 HIS A CA 2
ATOM 2576 C C . HIS A 1 68 ? -26.949 12.545 -12.693 1.00 0.00 103 HIS A C 2
ATOM 2577 O O . HIS A 1 68 ? -27.195 13.655 -13.163 1.00 0.00 103 HIS A O 2
ATOM 2591 N N . ALA A 1 69 ? -25.990 12.333 -11.798 1.00 0.00 104 ALA A N 2
ATOM 2592 C CA . ALA A 1 69 ? -25.159 13.426 -11.311 1.00 0.00 104 ALA A CA 2
ATOM 2593 C C . ALA A 1 69 ? -23.736 13.296 -11.844 1.00 0.00 104 ALA A C 2
ATOM 2594 O O . ALA A 1 69 ? -22.769 13.499 -11.111 1.00 0.00 104 ALA A O 2
ATOM 2601 N N . PHE A 1 70 ? -23.615 12.954 -13.122 1.00 0.00 105 PHE A N 2
ATOM 2602 C CA . PHE A 1 70 ? -22.300 12.794 -13.732 1.00 0.00 105 PHE A CA 2
ATOM 2603 C C . PHE A 1 70 ? -22.330 13.263 -15.183 1.00 0.00 105 PHE A C 2
ATOM 2604 O O . PHE A 1 70 ? -23.394 13.344 -15.797 1.00 0.00 105 PHE A O 2
ATOM 2621 N N . SER A 1 71 ? -21.158 13.566 -15.729 1.00 0.00 106 SER A N 2
ATOM 2622 C CA . SER A 1 71 ? -21.065 14.020 -17.112 1.00 0.00 106 SER A CA 2
ATOM 2623 C C . SER A 1 71 ? -20.065 13.172 -17.883 1.00 0.00 106 SER A C 2
ATOM 2624 O O . SER A 1 71 ? -19.092 12.673 -17.318 1.00 0.00 106 SER A O 2
ATOM 2632 N N . CYS A 1 72 ? -20.309 13.010 -19.180 1.00 0.00 107 CYS A N 2
ATOM 2633 C CA . CYS A 1 72 ? -19.421 12.219 -20.021 1.00 0.00 107 CYS A CA 2
ATOM 2634 C C . CYS A 1 72 ? -19.074 12.987 -21.288 1.00 0.00 107 CYS A C 2
ATOM 2635 O O . CYS A 1 72 ? -19.709 12.808 -22.328 1.00 0.00 107 CYS A O 2
ATOM 2643 N N . LYS A 1 73 ? -18.065 13.846 -21.197 1.00 0.00 108 LYS A N 2
ATOM 2644 C CA . LYS A 1 73 ? -17.652 14.637 -22.346 1.00 0.00 108 LYS A CA 2
ATOM 2645 C C . LYS A 1 73 ? -17.015 13.746 -23.409 1.00 0.00 108 LYS A C 2
ATOM 2646 O O . LYS A 1 73 ? -16.251 12.834 -23.090 1.00 0.00 108 LYS A O 2
ATOM 2665 N N . CYS A 1 74 ? -17.339 14.011 -24.671 1.00 0.00 109 CYS A N 2
ATOM 2666 C CA . CYS A 1 74 ? -16.795 13.221 -25.770 1.00 0.00 109 CYS A CA 2
ATOM 2667 C C . CYS A 1 74 ? -15.923 14.082 -26.680 1.00 0.00 109 CYS A C 2
ATOM 2668 O O . CYS A 1 74 ? -16.355 15.132 -27.157 1.00 0.00 109 CYS A O 2
ATOM 2676 N N . TYR A 1 75 ? -14.697 13.625 -26.922 1.00 0.00 110 TYR A N 2
ATOM 2677 C CA . TYR A 1 75 ? -13.778 14.357 -27.783 1.00 0.00 110 TYR A CA 2
ATOM 2678 C C . TYR A 1 75 ? -13.051 13.409 -28.729 1.00 0.00 110 TYR A C 2
ATOM 2679 O O . TYR A 1 75 ? -12.816 12.248 -28.401 1.00 0.00 110 TYR A O 2
ATOM 2697 N N . THR A 1 76 ? -12.696 13.909 -29.905 1.00 0.00 111 THR A N 2
ATOM 2698 C CA . THR A 1 76 ? -11.991 13.09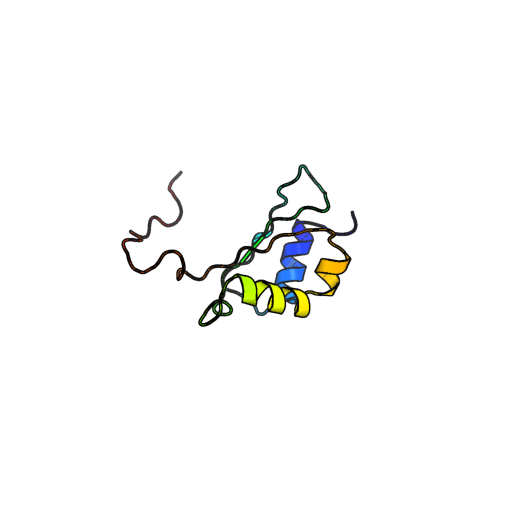0 -30.882 1.00 0.00 111 THR A CA 2
ATOM 2699 C C . THR A 1 76 ? -11.022 13.931 -31.703 1.00 0.00 111 THR A C 2
ATOM 2700 O O . THR A 1 76 ? -10.036 13.412 -32.221 1.00 0.00 111 THR A O 2
ATOM 2711 N N . GLU A 1 77 ? -11.326 15.224 -31.823 1.00 0.00 112 GLU A N 2
ATOM 2712 C CA . GLU A 1 77 ? -10.494 16.147 -32.594 1.00 0.00 112 GLU A CA 2
ATOM 2713 C C . GLU A 1 77 ? -11.341 17.257 -33.210 1.00 0.00 112 GLU A C 2
ATOM 2714 O O . GLU A 1 77 ? -10.837 18.333 -33.525 1.00 0.00 112 GLU A O 2
ATOM 2726 N N . GLU A 1 78 ? -12.629 16.984 -33.379 1.00 0.00 113 GLU A N 2
ATOM 2727 C CA . GLU A 1 78 ? -13.544 17.961 -33.962 1.00 0.00 113 GLU A CA 2
ATOM 2728 C C . GLU A 1 78 ? -13.684 19.178 -33.055 1.00 0.00 113 GLU A C 2
ATOM 2729 O O . GLU A 1 78 ? -13.801 20.309 -33.528 1.00 0.00 113 GLU A O 2
ATOM 2741 N N . GLU A 1 79 ? -13.682 18.939 -31.748 1.00 0.00 114 GLU A N 2
ATOM 2742 C CA . GLU A 1 79 ? -13.825 20.023 -30.783 1.00 0.00 114 GLU A CA 2
ATOM 2743 C C . GLU A 1 79 ? -12.801 21.116 -31.063 1.00 0.00 114 GLU A C 2
ATOM 2744 O O . GLU A 1 79 ? -12.964 22.260 -30.637 1.00 0.00 114 GLU A O 2
ATOM 2756 N N . TRP A 1 80 ? -11.750 20.758 -31.791 1.00 0.00 115 TRP A N 2
ATOM 2757 C CA . TRP A 1 80 ? -10.706 21.714 -32.132 1.00 0.00 115 TRP A CA 2
ATOM 2758 C C . TRP A 1 80 ? -11.198 22.646 -33.241 1.00 0.00 115 TRP A C 2
ATOM 2759 O O . TRP A 1 80 ? -10.451 23.493 -33.733 1.00 0.00 115 TRP A O 2
ATOM 2780 N N . SER A 1 81 ? -12.452 22.468 -33.645 1.00 0.00 116 SER A N 2
ATOM 2781 C CA . SER A 1 81 ? -13.017 23.286 -34.712 1.00 0.00 116 SER A CA 2
ATOM 2782 C C . SER A 1 81 ? -13.197 24.728 -34.250 1.00 0.00 116 SER A C 2
ATOM 2783 O O . SER A 1 81 ? -13.227 25.005 -33.051 1.00 0.00 116 SER A O 2
ATOM 2791 N N . LYS A 1 82 ? -13.309 25.646 -35.206 1.00 0.00 117 LYS A N 2
ATOM 2792 C CA . LYS A 1 82 ? -13.477 27.057 -34.877 1.00 0.00 117 LYS A CA 2
ATOM 2793 C C . LYS A 1 82 ? -12.508 27.469 -33.774 1.00 0.00 117 LYS A C 2
ATOM 2794 O O . LYS A 1 82 ? -11.486 26.820 -33.555 1.00 0.00 117 LYS A O 2
ATOM 2813 N N . ILE A 1 83 ? -12.843 28.551 -33.078 1.00 0.00 118 ILE A N 2
ATOM 2814 C CA . ILE A 1 83 ? -12.004 29.042 -31.993 1.00 0.00 118 ILE A CA 2
ATOM 2815 C C . ILE A 1 83 ? -10.542 29.096 -32.428 1.00 0.00 118 ILE A C 2
ATOM 2816 O O . ILE A 1 83 ? -10.082 30.097 -32.975 1.00 0.00 118 ILE A O 2
ATOM 2832 N N . VAL A 1 84 ? -9.816 28.011 -32.178 1.00 0.00 119 VAL A N 2
ATOM 2833 C CA . VAL A 1 84 ? -8.406 27.946 -32.545 1.00 0.00 119 VAL A CA 2
ATOM 2834 C C . VAL A 1 84 ? -8.239 28.046 -34.057 1.00 0.00 119 VAL A C 2
ATOM 2835 O O . VAL A 1 84 ? -7.374 28.771 -34.550 1.00 0.00 119 VAL A O 2
ATOM 2848 N N . VAL A 1 85 ? -9.072 27.314 -34.789 1.00 0.00 120 VAL A N 2
ATOM 2849 C CA . VAL A 1 85 ? -9.004 27.329 -36.244 1.00 0.00 120 VAL A CA 2
ATOM 2850 C C . VAL A 1 85 ? -10.321 27.819 -36.833 1.00 0.00 120 VAL A C 2
ATOM 2851 O O . VAL A 1 85 ? -11.388 27.327 -36.473 1.00 0.00 120 VAL A O 2
ATOM 2864 N N . LEU A 1 86 ? -10.228 28.787 -37.740 1.00 0.00 121 LEU A N 2
ATOM 2865 C CA . LEU A 1 86 ? -11.412 29.349 -38.390 1.00 0.00 121 LEU A CA 2
ATOM 2866 C C . LEU A 1 86 ? -12.005 30.465 -37.530 1.00 0.00 121 LEU A C 2
ATOM 2867 O O . LEU A 1 86 ? -13.182 30.801 -37.648 1.00 0.00 121 LEU A O 2
ATOM 2883 N N . GLU A 1 87 ? -11.177 31.042 -36.663 1.00 0.00 122 GLU A N 2
ATOM 2884 C CA . GLU A 1 87 ? -11.632 32.121 -35.792 1.00 0.00 122 GLU A CA 2
ATOM 2885 C C . GLU A 1 87 ? -12.091 33.322 -36.613 1.00 0.00 122 GLU A C 2
ATOM 2886 O O . GLU A 1 87 ? -13.120 33.929 -36.320 1.00 0.00 122 GLU A O 2
ATOM 2898 N N . HIS A 1 88 ? -11.322 33.654 -37.644 1.00 0.00 123 HIS A N 2
ATOM 2899 C CA . HIS A 1 88 ? -11.659 34.782 -38.505 1.00 0.00 123 HIS A CA 2
ATOM 2900 C C . HIS A 1 88 ? -12.793 34.410 -39.456 1.00 0.00 123 HIS A C 2
ATOM 2901 O O . HIS A 1 88 ? -12.940 33.248 -39.835 1.00 0.00 123 HIS A O 2
ATOM 2915 N N . HIS A 1 89 ? -13.592 35.401 -39.836 1.00 0.00 124 HIS A N 2
ATOM 2916 C CA . HIS A 1 89 ? -14.710 35.163 -40.741 1.00 0.00 124 HIS A CA 2
ATOM 2917 C C . HIS A 1 89 ? -14.428 35.776 -42.110 1.00 0.00 124 HIS A C 2
ATOM 2918 O O . HIS A 1 89 ? -13.888 36.877 -42.208 1.00 0.00 124 HIS A O 2
ATOM 2932 N N . HIS A 1 90 ? -14.793 35.052 -43.163 1.00 0.00 125 HIS A N 2
ATOM 2933 C CA . HIS A 1 90 ? -14.572 35.531 -44.523 1.00 0.00 125 HIS A CA 2
ATOM 2934 C C . HIS A 1 90 ? -15.564 36.637 -44.871 1.00 0.00 125 HIS A C 2
ATOM 2935 O O . HIS A 1 90 ? -16.717 36.607 -44.441 1.00 0.00 125 HIS A O 2
ATOM 2949 N N . HIS A 1 91 ? -15.107 37.611 -45.651 1.00 0.00 126 HIS A N 2
ATOM 2950 C CA . HIS A 1 91 ? -15.967 38.721 -46.050 1.00 0.00 126 HIS A CA 2
ATOM 2951 C C . HIS A 1 91 ? -15.840 38.983 -47.547 1.00 0.00 126 HIS A C 2
ATOM 2952 O O . HIS A 1 91 ? -14.734 39.123 -48.068 1.00 0.00 126 HIS A O 2
ATOM 2966 N N . HIS A 1 92 ? -16.977 39.048 -48.234 1.00 0.00 127 HIS A N 2
ATOM 2967 C CA . HIS A 1 92 ? -16.971 39.293 -49.671 1.00 0.00 127 HIS A CA 2
ATOM 2968 C C . HIS A 1 92 ? -16.193 38.204 -50.402 1.00 0.00 127 HIS A C 2
ATOM 2969 O O . HIS A 1 92 ? -14.979 38.307 -50.577 1.00 0.00 127 HIS A O 2
ATOM 2983 N N . HIS A 1 93 ? -16.901 37.161 -50.823 1.00 0.00 128 HIS A N 2
ATOM 2984 C CA . HIS A 1 93 ? -16.271 36.057 -51.537 1.00 0.00 128 HIS A CA 2
ATOM 2985 C C . HIS A 1 93 ? -15.458 35.196 -50.576 1.00 0.00 128 HIS A C 2
ATOM 2986 O O . HIS A 1 93 ? -15.095 34.096 -50.958 1.00 0.00 128 HIS A O 2
ATOM 3001 N N . MET A 1 1 ? -28.391 -1.733 -7.161 1.00 0.00 36 MET A N 3
ATOM 3002 C CA . MET A 1 1 ? -27.239 -1.872 -8.097 1.00 0.00 36 MET A CA 3
ATOM 3003 C C . MET A 1 1 ? -26.738 -0.486 -8.494 1.00 0.00 36 MET A C 3
ATOM 3004 O O . MET A 1 1 ? -27.154 0.068 -9.513 1.00 0.00 36 MET A O 3
ATOM 3020 N N . PRO A 1 2 ? -25.857 0.076 -7.711 1.00 0.00 37 PRO A N 3
ATOM 3021 C CA . PRO A 1 2 ? -25.280 1.428 -7.977 1.00 0.00 37 PRO A CA 3
ATOM 3022 C C . PRO A 1 2 ? -24.384 1.448 -9.213 1.00 0.00 37 PRO A C 3
ATOM 3023 O O . PRO A 1 2 ? -23.756 0.446 -9.557 1.00 0.00 37 PRO A O 3
ATOM 3034 N N . VAL A 1 3 ? -24.334 2.600 -9.879 1.00 0.00 38 VAL A N 3
ATOM 3035 C CA . VAL A 1 3 ? -23.518 2.749 -11.080 1.00 0.00 38 VAL A CA 3
ATOM 3036 C C . VAL A 1 3 ? -22.037 2.586 -10.751 1.00 0.00 38 VAL A C 3
ATOM 3037 O O . VAL A 1 3 ? -21.271 2.041 -11.546 1.00 0.00 38 VAL A O 3
ATOM 3050 N N . THR A 1 4 ? -21.642 3.061 -9.574 1.00 0.00 39 THR A N 3
ATOM 3051 C CA . THR A 1 4 ? -20.250 2.962 -9.147 1.00 0.00 39 THR A CA 3
ATOM 3052 C C . THR A 1 4 ? -19.323 3.567 -10.194 1.00 0.00 39 THR A C 3
ATOM 3053 O O . THR A 1 4 ? -19.379 3.205 -11.370 1.00 0.00 39 THR A O 3
ATOM 3064 N N . GLU A 1 5 ? -18.477 4.495 -9.764 1.00 0.00 40 GLU A N 3
ATOM 3065 C CA . GLU A 1 5 ? -17.551 5.145 -10.680 1.00 0.00 40 GLU A CA 3
ATOM 3066 C C . GLU A 1 5 ? -16.585 4.126 -11.283 1.00 0.00 40 GLU A C 3
ATOM 3067 O O . GLU A 1 5 ? -16.317 4.149 -12.485 1.00 0.00 40 GLU A O 3
ATOM 3079 N N . GLN A 1 6 ? -16.070 3.227 -10.445 1.00 0.00 41 GLN A N 3
ATOM 3080 C CA . GLN A 1 6 ? -15.142 2.201 -10.918 1.00 0.00 41 GLN A CA 3
ATOM 3081 C C . GLN A 1 6 ? -15.847 1.261 -11.895 1.00 0.00 41 GLN A C 3
ATOM 3082 O O . GLN A 1 6 ? -15.300 0.898 -12.934 1.00 0.00 41 GLN A O 3
ATOM 3096 N N . GLY A 1 7 ? -17.078 0.901 -11.551 1.00 0.00 42 GLY A N 3
ATOM 3097 C CA . GLY A 1 7 ? -17.905 0.028 -12.382 1.00 0.00 42 GLY A CA 3
ATOM 3098 C C . GLY A 1 7 ? -18.295 0.726 -13.679 1.00 0.00 42 GLY A C 3
ATOM 3099 O O . GLY A 1 7 ? -18.562 0.082 -14.695 1.00 0.00 42 GLY A O 3
ATOM 3103 N N . LEU A 1 8 ? -18.365 2.048 -13.615 1.00 0.00 43 LEU A N 3
ATOM 3104 C CA . LEU A 1 8 ? -18.769 2.851 -14.758 1.00 0.00 43 LEU A CA 3
ATOM 3105 C C . LEU A 1 8 ? -17.858 2.610 -15.950 1.00 0.00 43 LEU A C 3
ATOM 3106 O O . LEU A 1 8 ? -18.324 2.525 -17.085 1.00 0.00 43 LEU A O 3
ATOM 3122 N N . ARG A 1 9 ? -16.569 2.502 -15.698 1.00 0.00 44 ARG A N 3
ATOM 3123 C CA . ARG A 1 9 ? -15.623 2.271 -16.774 1.00 0.00 44 ARG A CA 3
ATOM 3124 C C . ARG A 1 9 ? -15.955 0.971 -17.500 1.00 0.00 44 ARG A C 3
ATOM 3125 O O . ARG A 1 9 ? -15.938 0.913 -18.729 1.00 0.00 44 ARG A O 3
ATOM 3146 N N . GLU A 1 10 ? -16.261 -0.068 -16.730 1.00 0.00 45 GLU A N 3
ATOM 3147 C CA . GLU A 1 10 ? -16.601 -1.364 -17.303 1.00 0.00 45 GLU A CA 3
ATOM 3148 C C . GLU A 1 10 ? -17.898 -1.283 -18.098 1.00 0.00 45 GLU A C 3
ATOM 3149 O O . GLU A 1 10 ? -18.025 -1.889 -19.160 1.00 0.00 45 GLU A O 3
ATOM 3161 N N . ARG A 1 11 ? -18.860 -0.537 -17.567 1.00 0.00 46 ARG A N 3
ATOM 3162 C CA . ARG A 1 11 ? -20.149 -0.388 -18.228 1.00 0.00 46 ARG A CA 3
ATOM 3163 C C . ARG A 1 11 ? -19.986 0.394 -19.519 1.00 0.00 46 ARG A C 3
ATOM 3164 O O . ARG A 1 11 ? -20.563 0.049 -20.546 1.00 0.00 46 ARG A O 3
ATOM 3185 N N . ILE A 1 12 ? -19.187 1.449 -19.452 1.00 0.00 47 ILE A N 3
ATOM 3186 C CA . ILE A 1 12 ? -18.939 2.288 -20.615 1.00 0.00 47 ILE A CA 3
ATOM 3187 C C . ILE A 1 12 ? -18.233 1.492 -21.699 1.00 0.00 47 ILE A C 3
ATOM 3188 O O . ILE A 1 12 ? -18.576 1.581 -22.878 1.00 0.00 47 ILE A O 3
ATOM 3204 N N . GLU A 1 13 ? -17.248 0.707 -21.289 1.00 0.00 48 GLU A N 3
ATOM 3205 C CA . GLU A 1 13 ? -16.498 -0.110 -22.227 1.00 0.00 48 GLU A CA 3
ATOM 3206 C C . GLU A 1 13 ? -17.429 -1.085 -22.932 1.00 0.00 48 GLU A C 3
ATOM 3207 O O . GLU A 1 13 ? -17.350 -1.269 -24.147 1.00 0.00 48 GLU A O 3
ATOM 3219 N N . SER A 1 14 ? -18.321 -1.699 -22.168 1.00 0.00 49 SER A N 3
ATOM 3220 C CA . SER A 1 14 ? -19.271 -2.639 -22.741 1.00 0.00 49 SER A CA 3
ATOM 3221 C C . SER A 1 14 ? -20.542 -1.918 -23.189 1.00 0.00 49 SER A C 3
ATOM 3222 O O . SER A 1 14 ? -21.397 -2.506 -23.851 1.00 0.00 49 SER A O 3
ATOM 3230 N N . ALA A 1 15 ? -20.669 -0.640 -22.824 1.00 0.00 50 ALA A N 3
ATOM 3231 C CA . ALA A 1 15 ? -21.853 0.127 -23.202 1.00 0.00 50 ALA A CA 3
ATOM 3232 C C . ALA A 1 15 ? -21.606 0.904 -24.488 1.00 0.00 50 ALA A C 3
ATOM 3233 O O . ALA A 1 15 ? -22.493 1.593 -24.988 1.00 0.00 50 ALA A O 3
ATOM 3240 N N . ILE A 1 16 ? -20.393 0.791 -25.012 1.00 0.00 51 ILE A N 3
ATOM 3241 C CA . ILE A 1 16 ? -20.034 1.494 -26.234 1.00 0.00 51 ILE A CA 3
ATOM 3242 C C . ILE A 1 16 ? -19.426 0.525 -27.243 1.00 0.00 51 ILE A C 3
ATOM 3243 O O . ILE A 1 16 ? -19.193 -0.644 -26.935 1.00 0.00 51 ILE A O 3
ATOM 3259 N N . PRO A 1 17 ? -19.169 0.991 -28.434 1.00 0.00 52 PRO A N 3
ATOM 3260 C CA . PRO A 1 17 ? -18.570 0.168 -29.533 1.00 0.00 52 PRO A CA 3
ATOM 3261 C C . PRO A 1 17 ? -17.178 -0.362 -29.182 1.00 0.00 52 PRO A C 3
ATOM 3262 O O . PRO A 1 17 ? -16.409 -0.746 -30.061 1.00 0.00 52 PRO A O 3
ATOM 3273 N N . GLN A 1 18 ? -16.863 -0.377 -27.893 1.00 0.00 53 GLN A N 3
ATOM 3274 C CA . GLN A 1 18 ? -15.571 -0.856 -27.421 1.00 0.00 53 GLN A CA 3
ATOM 3275 C C . GLN A 1 18 ? -14.458 0.086 -27.869 1.00 0.00 53 GLN A C 3
ATOM 3276 O O . GLN A 1 18 ? -13.305 -0.077 -27.479 1.00 0.00 53 GLN A O 3
ATOM 3290 N N . VAL A 1 19 ? -14.826 1.076 -28.678 1.00 0.00 54 VAL A N 3
ATOM 3291 C CA . VAL A 1 19 ? -13.872 2.058 -29.183 1.00 0.00 54 VAL A CA 3
ATOM 3292 C C . VAL A 1 19 ? -12.437 1.550 -29.055 1.00 0.00 54 VAL A C 3
ATOM 3293 O O . VAL A 1 19 ? -12.165 0.368 -29.272 1.00 0.00 54 VAL A O 3
ATOM 3306 N N . TYR A 1 20 ? -11.521 2.446 -28.711 1.00 0.00 55 TYR A N 3
ATOM 3307 C CA . TYR A 1 20 ? -10.123 2.070 -28.558 1.00 0.00 55 TYR A CA 3
ATOM 3308 C C . TYR A 1 20 ? -9.678 2.263 -27.112 1.00 0.00 55 TYR A C 3
ATOM 3309 O O . TYR A 1 20 ? -8.961 1.430 -26.556 1.00 0.00 55 TYR A O 3
ATOM 3327 N N . HIS A 1 21 ? -10.108 3.368 -26.508 1.00 0.00 56 HIS A N 3
ATOM 3328 C CA . HIS A 1 21 ? -9.743 3.653 -25.124 1.00 0.00 56 HIS A CA 3
ATOM 3329 C C . HIS A 1 21 ? -10.729 4.630 -24.493 1.00 0.00 56 HIS A C 3
ATOM 3330 O O . HIS A 1 21 ? -11.041 5.670 -25.073 1.00 0.00 56 HIS A O 3
ATOM 3344 N N . ILE A 1 22 ? -11.205 4.304 -23.296 1.00 0.00 57 ILE A N 3
ATOM 3345 C CA . ILE A 1 22 ? -12.138 5.181 -22.601 1.00 0.00 57 ILE A CA 3
ATOM 3346 C C . ILE A 1 22 ? -11.761 5.301 -21.126 1.00 0.00 57 ILE A C 3
ATOM 3347 O O . ILE A 1 22 ? -11.481 4.300 -20.467 1.00 0.00 57 ILE A O 3
ATOM 3363 N N . ILE A 1 23 ? -11.762 6.527 -20.613 1.00 0.00 58 ILE A N 3
ATOM 3364 C CA . ILE A 1 23 ? -11.422 6.761 -19.212 1.00 0.00 58 ILE A CA 3
ATOM 3365 C C . ILE A 1 23 ? -12.496 7.607 -18.532 1.00 0.00 58 ILE A C 3
ATOM 3366 O O . ILE A 1 23 ? -12.889 8.648 -19.051 1.00 0.00 58 ILE A O 3
ATOM 3382 N N . VAL A 1 24 ? -12.965 7.163 -17.367 1.00 0.00 59 VAL A N 3
ATOM 3383 C CA . VAL A 1 24 ? -13.991 7.911 -16.643 1.00 0.00 59 VAL A CA 3
ATOM 3384 C C . VAL A 1 24 ? -13.444 8.429 -15.319 1.00 0.00 59 VAL A C 3
ATOM 3385 O O . VAL A 1 24 ? -12.867 7.679 -14.532 1.00 0.00 59 VAL A O 3
ATOM 3398 N N . THR A 1 25 ? -13.628 9.724 -15.087 1.00 0.00 60 THR A N 3
ATOM 3399 C CA . THR A 1 25 ? -13.152 10.357 -13.863 1.00 0.00 60 THR A CA 3
ATOM 3400 C C . THR A 1 25 ? -14.302 11.031 -13.122 1.00 0.00 60 THR A C 3
ATOM 3401 O O . THR A 1 25 ? -15.098 11.770 -13.720 1.00 0.00 60 THR A O 3
ATOM 3412 N N . ASP A 1 26 ? -14.385 10.769 -11.822 1.00 0.00 61 ASP A N 3
ATOM 3413 C CA . ASP A 1 26 ? -15.432 11.352 -10.996 1.00 0.00 61 ASP A CA 3
ATOM 3414 C C . ASP A 1 26 ? -14.955 12.651 -10.359 1.00 0.00 61 ASP A C 3
ATOM 3415 O O . ASP A 1 26 ? -14.136 12.639 -9.441 1.00 0.00 61 ASP A O 3
ATOM 3424 N N . LEU A 1 27 ? -15.485 13.771 -10.841 1.00 0.00 62 LEU A N 3
ATOM 3425 C CA . LEU A 1 27 ? -15.119 15.074 -10.299 1.00 0.00 62 LEU A CA 3
ATOM 3426 C C . LEU A 1 27 ? -16.127 15.505 -9.239 1.00 0.00 62 LEU A C 3
ATOM 3427 O O . LEU A 1 27 ? -15.992 16.568 -8.633 1.00 0.00 62 LEU A O 3
ATOM 3443 N N . SER A 1 28 ? -17.141 14.673 -9.023 1.00 0.00 63 SER A N 3
ATOM 3444 C CA . SER A 1 28 ? -18.171 14.977 -8.040 1.00 0.00 63 SER A CA 3
ATOM 3445 C C . SER A 1 28 ? -18.282 13.860 -7.009 1.00 0.00 63 SER A C 3
ATOM 3446 O O . SER A 1 28 ? -17.477 12.929 -6.997 1.00 0.00 63 SER A O 3
ATOM 3454 N N . TYR A 1 29 ? -19.277 13.972 -6.136 1.00 0.00 64 TYR A N 3
ATOM 3455 C CA . TYR A 1 29 ? -19.485 12.977 -5.088 1.00 0.00 64 TYR A CA 3
ATOM 3456 C C . TYR A 1 29 ? -19.092 11.590 -5.591 1.00 0.00 64 TYR A C 3
ATOM 3457 O O . TYR A 1 29 ? -19.038 11.351 -6.798 1.00 0.00 64 TYR A O 3
ATOM 3475 N N . GLY A 1 30 ? -18.801 10.686 -4.662 1.00 0.00 65 GLY A N 3
ATOM 3476 C CA . GLY A 1 30 ? -18.392 9.333 -5.027 1.00 0.00 65 GLY A CA 3
ATOM 3477 C C . GLY A 1 30 ? -19.475 8.625 -5.833 1.00 0.00 65 GLY A C 3
ATOM 3478 O O . GLY A 1 30 ? -19.178 7.906 -6.787 1.00 0.00 65 GLY A O 3
ATOM 3482 N N . CYS A 1 31 ? -20.728 8.827 -5.446 1.00 0.00 66 CYS A N 3
ATOM 3483 C CA . CYS A 1 31 ? -21.842 8.194 -6.144 1.00 0.00 66 CYS A CA 3
ATOM 3484 C C . CYS A 1 31 ? -22.999 9.173 -6.314 1.00 0.00 66 CYS A C 3
ATOM 3485 O O . CYS A 1 31 ? -23.361 9.890 -5.383 1.00 0.00 66 CYS A O 3
ATOM 3493 N N . GLY A 1 32 ? -23.577 9.193 -7.511 1.00 0.00 67 GLY A N 3
ATOM 3494 C CA . GLY A 1 32 ? -24.695 10.085 -7.800 1.00 0.00 67 GLY A CA 3
ATOM 3495 C C . GLY A 1 32 ? -24.222 11.323 -8.552 1.00 0.00 67 GLY A C 3
ATOM 3496 O O . GLY A 1 32 ? -25.021 12.029 -9.165 1.00 0.00 67 GLY A O 3
ATOM 3500 N N . GLN A 1 33 ? -22.920 11.574 -8.520 1.00 0.00 68 GLN A N 3
ATOM 3501 C CA . GLN A 1 33 ? -22.366 12.721 -9.225 1.00 0.00 68 GLN A CA 3
ATOM 3502 C C . GLN A 1 33 ? -20.965 12.412 -9.734 1.00 0.00 68 GLN A C 3
ATOM 3503 O O . GLN A 1 33 ? -20.098 11.998 -8.965 1.00 0.00 68 GLN A O 3
ATOM 3517 N N . SER A 1 34 ? -20.748 12.625 -11.029 1.00 0.00 69 SER A N 3
ATOM 3518 C CA . SER A 1 34 ? -19.438 12.369 -11.619 1.00 0.00 69 SER A CA 3
ATOM 3519 C C . SER A 1 34 ? -19.485 12.486 -13.135 1.00 0.00 69 SER A C 3
ATOM 3520 O O . SER A 1 34 ? -20.113 11.676 -13.812 1.00 0.00 69 SER A O 3
ATOM 3528 N N . PHE A 1 35 ? -18.814 13.503 -13.665 1.00 0.00 70 PHE A N 3
ATOM 3529 C CA . PHE A 1 35 ? -18.797 13.705 -15.102 1.00 0.00 70 PHE A CA 3
ATOM 3530 C C . PHE A 1 35 ? -17.454 14.227 -15.599 1.00 0.00 70 PHE A C 3
ATOM 3531 O O . PHE A 1 35 ? -17.245 15.431 -15.716 1.00 0.00 70 PHE A O 3
ATOM 3548 N N . ASP A 1 36 ? -16.547 13.309 -15.908 1.00 0.00 71 ASP A N 3
ATOM 3549 C CA . ASP A 1 36 ? -15.243 13.696 -16.413 1.00 0.00 71 ASP A CA 3
ATOM 3550 C C . ASP A 1 36 ? -14.549 12.505 -17.072 1.00 0.00 71 ASP A C 3
ATOM 3551 O O . ASP A 1 36 ? -13.587 11.968 -16.529 1.00 0.00 71 ASP A O 3
ATOM 3560 N N . ILE A 1 37 ? -15.033 12.096 -18.248 1.00 0.00 72 ILE A N 3
ATOM 3561 C CA . ILE A 1 37 ? -14.428 10.964 -18.945 1.00 0.00 72 ILE A CA 3
ATOM 3562 C C . ILE A 1 37 ? -13.991 11.387 -20.336 1.00 0.00 72 ILE A C 3
ATOM 3563 O O . ILE A 1 37 ? -14.560 12.302 -20.933 1.00 0.00 72 ILE A O 3
ATOM 3579 N N . VAL A 1 38 ? -12.971 10.718 -20.845 1.00 0.00 73 VAL A N 3
ATOM 3580 C CA . VAL A 1 38 ? -12.455 11.031 -22.161 1.00 0.00 73 VAL A CA 3
ATOM 3581 C C . VAL A 1 38 ? -12.475 9.796 -23.048 1.00 0.00 73 VAL A C 3
ATOM 3582 O O . VAL A 1 38 ? -11.985 8.735 -22.663 1.00 0.00 73 VAL A O 3
ATOM 3595 N N . VAL A 1 39 ? -13.045 9.938 -24.237 1.00 0.00 74 VAL A N 3
ATOM 3596 C CA . VAL A 1 39 ? -13.125 8.820 -25.166 1.00 0.00 74 VAL A CA 3
ATOM 3597 C C . VAL A 1 39 ? -12.472 9.177 -26.498 1.00 0.00 74 VAL A C 3
ATOM 3598 O O . VAL A 1 39 ? -12.806 10.192 -27.109 1.00 0.00 74 VAL A O 3
ATOM 3611 N N . VAL A 1 40 ? -11.548 8.333 -26.948 1.00 0.00 75 VAL A N 3
ATOM 3612 C CA . VAL A 1 40 ? -10.869 8.572 -28.215 1.00 0.00 75 VAL A CA 3
ATOM 3613 C C . VAL A 1 40 ? -11.063 7.384 -29.149 1.00 0.00 75 VAL A C 3
ATOM 3614 O O . VAL A 1 40 ? -10.692 6.259 -28.817 1.00 0.00 75 VAL A O 3
ATOM 3627 N N . SER A 1 41 ? -11.635 7.633 -30.321 1.00 0.00 76 SER A N 3
ATOM 3628 C CA . SER A 1 41 ? -11.851 6.557 -31.279 1.00 0.00 76 SER A CA 3
ATOM 3629 C C . SER A 1 41 ? -12.630 7.055 -32.486 1.00 0.00 76 SER A C 3
ATOM 3630 O O . SER A 1 41 ? -13.029 8.212 -32.545 1.00 0.00 76 SER A O 3
ATOM 3638 N N . ASP A 1 42 ? -12.857 6.167 -33.439 1.00 0.00 77 ASP A N 3
ATOM 3639 C CA . ASP A 1 42 ? -13.596 6.526 -34.641 1.00 0.00 77 ASP A CA 3
ATOM 3640 C C . ASP A 1 42 ? -15.031 6.898 -34.285 1.00 0.00 77 ASP A C 3
ATOM 3641 O O . ASP A 1 42 ? -15.800 7.352 -35.133 1.00 0.00 77 ASP A O 3
ATOM 3650 N N . PHE A 1 43 ? -15.385 6.698 -33.020 1.00 0.00 78 PHE A N 3
ATOM 3651 C CA . PHE A 1 43 ? -16.726 7.008 -32.549 1.00 0.00 78 PHE A CA 3
ATOM 3652 C C . PHE A 1 43 ? -17.070 8.470 -32.828 1.00 0.00 78 PHE A C 3
ATOM 3653 O O . PHE A 1 43 ? -18.237 8.820 -32.998 1.00 0.00 78 PHE A O 3
ATOM 3670 N N . PHE A 1 44 ? -16.047 9.315 -32.881 1.00 0.00 79 PHE A N 3
ATOM 3671 C CA . PHE A 1 44 ? -16.247 10.735 -33.147 1.00 0.00 79 PHE A CA 3
ATOM 3672 C C . PHE A 1 44 ? -15.982 11.053 -34.614 1.00 0.00 79 PHE A C 3
ATOM 3673 O O . PHE A 1 44 ? -15.751 12.206 -34.978 1.00 0.00 79 PHE A O 3
ATOM 3690 N N . GLN A 1 45 ? -16.015 10.022 -35.454 1.00 0.00 80 GLN A N 3
ATOM 3691 C CA . GLN A 1 45 ? -15.777 10.208 -36.880 1.00 0.00 80 GLN A CA 3
ATOM 3692 C C . GLN A 1 45 ? -17.091 10.195 -37.657 1.00 0.00 80 GLN A C 3
ATOM 3693 O O . GLN A 1 45 ? -17.867 9.241 -37.573 1.00 0.00 80 GLN A O 3
ATOM 3707 N N . GLY A 1 46 ? -17.328 11.257 -38.424 1.00 0.00 81 GLY A N 3
ATOM 3708 C CA . GLY A 1 46 ? -18.543 11.365 -39.225 1.00 0.00 81 GLY A CA 3
ATOM 3709 C C . GLY A 1 46 ? -19.680 12.000 -38.430 1.00 0.00 81 GLY A C 3
ATOM 3710 O O . GLY A 1 46 ? -20.760 12.246 -38.965 1.00 0.00 81 GLY A O 3
ATOM 3714 N N . LYS A 1 47 ? -19.430 12.263 -37.151 1.00 0.00 82 LYS A N 3
ATOM 3715 C CA . LYS A 1 47 ? -20.443 12.872 -36.292 1.00 0.00 82 LYS A CA 3
ATOM 3716 C C . LYS A 1 47 ? -19.868 14.050 -35.514 1.00 0.00 82 LYS A C 3
ATOM 3717 O O . LYS A 1 47 ? -18.684 14.074 -35.185 1.00 0.00 82 LYS A O 3
ATOM 3736 N N . SER A 1 48 ? -20.727 15.022 -35.220 1.00 0.00 83 SER A N 3
ATOM 3737 C CA . SER A 1 48 ? -20.317 16.205 -34.471 1.00 0.00 83 SER A CA 3
ATOM 3738 C C . SER A 1 48 ? -20.303 15.914 -32.972 1.00 0.00 83 SER A C 3
ATOM 3739 O O . SER A 1 48 ? -20.725 14.845 -32.532 1.00 0.00 83 SER A O 3
ATOM 3747 N N . LYS A 1 49 ? -19.812 16.875 -32.194 1.00 0.00 84 LYS A N 3
ATOM 3748 C CA . LYS A 1 49 ? -19.743 16.718 -30.745 1.00 0.00 84 LYS A CA 3
ATOM 3749 C C . LYS A 1 49 ? -21.138 16.516 -30.157 1.00 0.00 84 LYS A C 3
ATOM 3750 O O . LYS A 1 49 ? -21.325 15.711 -29.243 1.00 0.00 84 LYS A O 3
ATOM 3769 N N . LEU A 1 50 ? -22.114 17.248 -30.685 1.00 0.00 85 LEU A N 3
ATOM 3770 C CA . LEU A 1 50 ? -23.488 17.138 -30.204 1.00 0.00 85 LEU A CA 3
ATOM 3771 C C . LEU A 1 50 ? -24.013 15.722 -30.416 1.00 0.00 85 LEU A C 3
ATOM 3772 O O . LEU A 1 50 ? -24.699 15.169 -29.557 1.00 0.00 85 LEU A O 3
ATOM 3788 N N . MET A 1 51 ? -23.687 15.140 -31.566 1.00 0.00 86 MET A N 3
ATOM 3789 C CA . MET A 1 51 ? -24.130 13.786 -31.881 1.00 0.00 86 MET A CA 3
ATOM 3790 C C . MET A 1 51 ? -23.541 12.794 -30.887 1.00 0.00 86 MET A C 3
ATOM 3791 O O . MET A 1 51 ? -24.199 11.832 -30.490 1.00 0.00 86 MET A O 3
ATOM 3805 N N . ARG A 1 52 ? -22.294 13.028 -30.490 1.00 0.00 87 ARG A N 3
ATOM 3806 C CA . ARG A 1 52 ? -21.626 12.144 -29.544 1.00 0.00 87 ARG A CA 3
ATOM 3807 C C . ARG A 1 52 ? -22.381 12.100 -28.223 1.00 0.00 87 ARG A C 3
ATOM 3808 O O . ARG A 1 52 ? -22.537 11.037 -27.623 1.00 0.00 87 ARG A O 3
ATOM 3829 N N . SER A 1 53 ? -22.852 13.257 -27.774 1.00 0.00 88 SER A N 3
ATOM 3830 C CA . SER A 1 53 ? -23.589 13.320 -26.522 1.00 0.00 88 SER A CA 3
ATOM 3831 C C . SER A 1 53 ? -24.864 12.488 -26.611 1.00 0.00 88 SER A C 3
ATOM 3832 O O . SER A 1 53 ? -25.198 11.747 -25.685 1.00 0.00 88 SER A O 3
ATOM 3840 N N . ARG A 1 54 ? -25.568 12.605 -27.734 1.00 0.00 89 ARG A N 3
ATOM 3841 C CA . ARG A 1 54 ? -26.799 11.845 -27.930 1.00 0.00 89 ARG A CA 3
ATOM 3842 C C . ARG A 1 54 ? -26.501 10.351 -27.928 1.00 0.00 89 ARG A C 3
ATOM 3843 O O . ARG A 1 54 ? -27.202 9.565 -27.290 1.00 0.00 89 ARG A O 3
ATOM 3864 N N . ALA A 1 55 ? -25.446 9.972 -28.642 1.00 0.00 90 ALA A N 3
ATOM 3865 C CA . ALA A 1 55 ? -25.042 8.574 -28.720 1.00 0.00 90 ALA A CA 3
ATOM 3866 C C . ALA A 1 55 ? -24.631 8.061 -27.346 1.00 0.00 90 ALA A C 3
ATOM 3867 O O . ALA A 1 55 ? -24.937 6.929 -26.975 1.00 0.00 90 ALA A O 3
ATOM 3874 N N . VAL A 1 56 ? -23.931 8.906 -26.594 1.00 0.00 91 VAL A N 3
ATOM 3875 C CA . VAL A 1 56 ? -23.479 8.532 -25.260 1.00 0.00 91 VAL A CA 3
ATOM 3876 C C . VAL A 1 56 ? -24.662 8.289 -24.341 1.00 0.00 91 VAL A C 3
ATOM 3877 O O . VAL A 1 56 ? -24.687 7.315 -23.589 1.00 0.00 91 VAL A O 3
ATOM 3890 N N . ASN A 1 57 ? -25.639 9.183 -24.399 1.00 0.00 92 ASN A N 3
ATOM 3891 C CA . ASN A 1 57 ? -26.811 9.045 -23.554 1.00 0.00 92 ASN A CA 3
ATOM 3892 C C . ASN A 1 57 ? -27.549 7.751 -23.879 1.00 0.00 92 ASN A C 3
ATOM 3893 O O . ASN A 1 57 ? -27.950 7.014 -22.978 1.00 0.00 92 ASN A O 3
ATOM 3904 N N . LYS A 1 58 ? -27.704 7.466 -25.168 1.00 0.00 93 LYS A N 3
ATOM 3905 C CA . LYS A 1 58 ? -28.373 6.238 -25.581 1.00 0.00 93 LYS A CA 3
ATOM 3906 C C . LYS A 1 58 ? -27.537 5.018 -25.208 1.00 0.00 93 LYS A C 3
ATOM 3907 O O . LYS A 1 58 ? -28.063 4.016 -24.722 1.00 0.00 93 LYS A O 3
ATOM 3926 N N . ALA A 1 59 ? -26.229 5.114 -25.441 1.00 0.00 94 ALA A N 3
ATOM 3927 C CA . ALA A 1 59 ? -25.324 4.016 -25.126 1.00 0.00 94 ALA A CA 3
ATOM 3928 C C . ALA A 1 59 ? -25.285 3.763 -23.626 1.00 0.00 94 ALA A C 3
ATOM 3929 O O . ALA A 1 59 ? -25.276 2.617 -23.177 1.00 0.00 94 ALA A O 3
ATOM 3936 N N . VAL A 1 60 ? -25.258 4.845 -22.855 1.00 0.00 95 VAL A N 3
ATOM 3937 C CA . VAL A 1 60 ? -25.215 4.735 -21.402 1.00 0.00 95 VAL A CA 3
ATOM 3938 C C . VAL A 1 60 ? -26.304 5.603 -20.775 1.00 0.00 95 VAL A C 3
ATOM 3939 O O . VAL A 1 60 ? -26.030 6.435 -19.911 1.00 0.00 95 VAL A O 3
ATOM 3952 N N . LYS A 1 61 ? -27.540 5.403 -21.224 1.00 0.00 96 LYS A N 3
ATOM 3953 C CA . LYS A 1 61 ? -28.671 6.171 -20.711 1.00 0.00 96 LYS A CA 3
ATOM 3954 C C . LYS A 1 61 ? -28.864 5.912 -19.218 1.00 0.00 96 LYS A C 3
ATOM 3955 O O . LYS A 1 61 ? -29.168 6.827 -18.453 1.00 0.00 96 LYS A O 3
ATOM 3974 N N . GLU A 1 62 ? -28.689 4.658 -18.817 1.00 0.00 97 GLU A N 3
ATOM 3975 C CA . GLU A 1 62 ? -28.847 4.274 -17.417 1.00 0.00 97 GLU A CA 3
ATOM 3976 C C . GLU A 1 62 ? -27.867 5.045 -16.540 1.00 0.00 97 GLU A C 3
ATOM 3977 O O . GLU A 1 62 ? -28.185 5.411 -15.408 1.00 0.00 97 GLU A O 3
ATOM 3989 N N . GLU A 1 63 ? -26.670 5.282 -17.065 1.00 0.00 98 GLU A N 3
ATOM 3990 C CA . GLU A 1 63 ? -25.647 6.001 -16.315 1.00 0.00 98 GLU A CA 3
ATOM 3991 C C . GLU A 1 63 ? -26.138 7.392 -15.931 1.00 0.00 98 GLU A C 3
ATOM 3992 O O . GLU A 1 63 ? -25.908 7.849 -14.812 1.00 0.00 98 GLU A O 3
ATOM 4004 N N . LEU A 1 64 ? -26.811 8.062 -16.858 1.00 0.00 99 LEU A N 3
ATOM 4005 C CA . LEU A 1 64 ? -27.317 9.400 -16.583 1.00 0.00 99 LEU A CA 3
ATOM 4006 C C . LEU A 1 64 ? -28.339 9.356 -15.451 1.00 0.00 99 LEU A C 3
ATOM 4007 O O . LEU A 1 64 ? -28.343 10.216 -14.572 1.00 0.00 99 LEU A O 3
ATOM 4023 N N . GLN A 1 65 ? -29.199 8.344 -15.476 1.00 0.00 100 GLN A N 3
ATOM 4024 C CA . GLN A 1 65 ? -30.215 8.193 -14.440 1.00 0.00 100 GLN A CA 3
ATOM 4025 C C . GLN A 1 65 ? -29.568 7.876 -13.095 1.00 0.00 100 GLN A C 3
ATOM 4026 O O . GLN A 1 65 ? -29.999 8.372 -12.054 1.00 0.00 100 GLN A O 3
ATOM 4040 N N . GLU A 1 66 ? -28.535 7.040 -13.127 1.00 0.00 101 GLU A N 3
ATOM 4041 C CA . GLU A 1 66 ? -27.837 6.654 -11.906 1.00 0.00 101 GLU A CA 3
ATOM 4042 C C . GLU A 1 66 ? -26.819 7.716 -11.510 1.00 0.00 101 GLU A C 3
ATOM 4043 O O . GLU A 1 66 ? -26.290 7.694 -10.397 1.00 0.00 101 GLU A O 3
ATOM 4055 N N . ILE A 1 67 ? -26.546 8.648 -12.419 1.00 0.00 102 ILE A N 3
ATOM 4056 C CA . ILE A 1 67 ? -25.586 9.706 -12.128 1.00 0.00 102 ILE A CA 3
ATOM 4057 C C . ILE A 1 67 ? -26.189 11.069 -12.452 1.00 0.00 102 ILE A C 3
ATOM 4058 O O . ILE A 1 67 ? -26.682 11.294 -13.556 1.00 0.00 102 ILE A O 3
ATOM 4074 N N . HIS A 1 68 ? -26.146 11.975 -11.482 1.00 0.00 103 HIS A N 3
ATOM 4075 C CA . HIS A 1 68 ? -26.692 13.312 -11.674 1.00 0.00 103 HIS A CA 3
ATOM 4076 C C . HIS A 1 68 ? -25.893 14.071 -12.727 1.00 0.00 103 HIS A C 3
ATOM 4077 O O . HIS A 1 68 ? -26.458 14.786 -13.555 1.00 0.00 103 HIS A O 3
ATOM 4091 N N . ALA A 1 69 ? -24.573 13.910 -12.689 1.00 0.00 104 ALA A N 3
ATOM 4092 C CA . ALA A 1 69 ? -23.707 14.586 -13.645 1.00 0.00 104 ALA A CA 3
ATOM 4093 C C . ALA A 1 69 ? -22.769 13.594 -14.323 1.00 0.00 104 ALA A C 3
ATOM 4094 O O . ALA A 1 69 ? -22.016 12.883 -13.660 1.00 0.00 104 ALA A O 3
ATOM 4101 N N . PHE A 1 70 ? -22.806 13.571 -15.652 1.00 0.00 105 PHE A N 3
ATOM 4102 C CA . PHE A 1 70 ? -21.942 12.682 -16.423 1.00 0.00 105 PHE A CA 3
ATOM 4103 C C . PHE A 1 70 ? -21.491 13.366 -17.718 1.00 0.00 105 PHE A C 3
ATOM 4104 O O . PHE A 1 70 ? -22.312 13.913 -18.455 1.00 0.00 105 PHE A O 3
ATOM 4121 N N . SER A 1 71 ? -20.186 13.330 -17.991 1.00 0.00 106 SER A N 3
ATOM 4122 C CA . SER A 1 71 ? -19.644 13.943 -19.197 1.00 0.00 106 SER A CA 3
ATOM 4123 C C . SER A 1 71 ? -18.677 12.993 -19.879 1.00 0.00 106 SER A C 3
ATOM 4124 O O . SER A 1 71 ? -18.012 12.208 -19.217 1.00 0.00 106 SER A O 3
ATOM 4132 N N . CYS A 1 72 ? -18.594 13.094 -21.199 1.00 0.00 107 CYS A N 3
ATOM 4133 C CA . CYS A 1 72 ? -17.688 12.258 -21.975 1.00 0.00 107 CYS A CA 3
ATOM 4134 C C . CYS A 1 72 ? -17.193 13.026 -23.185 1.00 0.00 107 CYS A C 3
ATOM 4135 O O . CYS A 1 72 ? -17.826 13.022 -24.241 1.00 0.00 107 CYS A O 3
ATOM 4143 N N . LYS A 1 73 ? -16.058 13.689 -23.019 1.00 0.00 108 LYS A N 3
ATOM 4144 C CA . LYS A 1 73 ? -15.480 14.470 -24.105 1.00 0.00 108 LYS A CA 3
ATOM 4145 C C . LYS A 1 73 ? -15.114 13.546 -25.264 1.00 0.00 108 LYS A C 3
ATOM 4146 O O . LYS A 1 73 ? -14.613 12.441 -25.050 1.00 0.00 108 LYS A O 3
ATOM 4165 N N . CYS A 1 74 ? -15.391 13.983 -26.492 1.00 0.00 109 CYS A N 3
ATOM 4166 C CA . CYS A 1 74 ? -15.103 13.157 -27.661 1.00 0.00 109 CYS A CA 3
ATOM 4167 C C . CYS A 1 74 ? -14.063 13.811 -28.570 1.00 0.00 109 CYS A C 3
ATOM 4168 O O . CYS A 1 74 ? -14.307 14.881 -29.127 1.00 0.00 109 CYS A O 3
ATOM 4176 N N . TYR A 1 75 ? -12.914 13.158 -28.735 1.00 0.00 110 TYR A N 3
ATOM 4177 C CA . TYR A 1 75 ? -11.869 13.696 -29.603 1.00 0.00 110 TYR A CA 3
ATOM 4178 C C . TYR A 1 75 ? -11.204 12.601 -30.437 1.00 0.00 110 TYR A C 3
ATOM 4179 O O . TYR A 1 75 ? -11.058 11.461 -29.986 1.00 0.00 110 TYR A O 3
ATOM 4197 N N . THR A 1 76 ? -10.789 12.963 -31.651 1.00 0.00 111 THR A N 3
ATOM 4198 C CA . THR A 1 76 ? -10.121 12.017 -32.543 1.00 0.00 111 THR A CA 3
ATOM 4199 C C . THR A 1 76 ? -9.133 12.739 -33.456 1.00 0.00 111 THR A C 3
ATOM 4200 O O . THR A 1 76 ? -8.882 12.299 -34.577 1.00 0.00 111 THR A O 3
ATOM 4211 N N . GLU A 1 77 ? -8.588 13.855 -32.979 1.00 0.00 112 GLU A N 3
ATOM 4212 C CA . GLU A 1 77 ? -7.638 14.636 -33.766 1.00 0.00 112 GLU A CA 3
ATOM 4213 C C . GLU A 1 77 ? -8.346 15.334 -34.920 1.00 0.00 112 GLU A C 3
ATOM 4214 O O . GLU A 1 77 ? -7.763 16.179 -35.597 1.00 0.00 112 GLU A O 3
ATOM 4226 N N . GLU A 1 78 ? -9.605 14.977 -35.135 1.00 0.00 113 GLU A N 3
ATOM 4227 C CA . GLU A 1 78 ? -10.379 15.582 -36.210 1.00 0.00 113 GLU A CA 3
ATOM 4228 C C . GLU A 1 78 ? -10.627 17.061 -35.934 1.00 0.00 113 GLU A C 3
ATOM 4229 O O . GLU A 1 78 ? -10.602 17.883 -36.849 1.00 0.00 113 GLU A O 3
ATOM 4241 N N . GLU A 1 79 ? -10.880 17.391 -34.670 1.00 0.00 114 GLU A N 3
ATOM 4242 C CA . GLU A 1 79 ? -11.145 18.775 -34.294 1.00 0.00 114 GLU A CA 3
ATOM 4243 C C . GLU A 1 79 ? -9.945 19.653 -34.626 1.00 0.00 114 GLU A C 3
ATOM 4244 O O . GLU A 1 79 ? -10.072 20.867 -34.783 1.00 0.00 114 GLU A O 3
ATOM 4256 N N . TRP A 1 80 ? -8.785 19.024 -34.745 1.00 0.00 115 TRP A N 3
ATOM 4257 C CA . TRP A 1 80 ? -7.565 19.746 -35.078 1.00 0.00 115 TRP A CA 3
ATOM 4258 C C . TRP A 1 80 ? -7.280 19.627 -36.570 1.00 0.00 115 TRP A C 3
ATOM 4259 O O . TRP A 1 80 ? -6.295 20.167 -37.071 1.00 0.00 115 TRP A O 3
ATOM 4280 N N . SER A 1 81 ? -8.152 18.909 -37.275 1.00 0.00 116 SER A N 3
ATOM 4281 C CA . SER A 1 81 ? -7.991 18.718 -38.711 1.00 0.00 116 SER A CA 3
ATOM 4282 C C . SER A 1 81 ? -8.048 20.055 -39.448 1.00 0.00 116 SER A C 3
ATOM 4283 O O . SER A 1 81 ? -7.363 20.247 -40.452 1.00 0.00 116 SER A O 3
ATOM 4291 N N . LYS A 1 82 ? -8.872 20.973 -38.948 1.00 0.00 117 LYS A N 3
ATOM 4292 C CA . LYS A 1 82 ? -9.014 22.286 -39.576 1.00 0.00 117 LYS A CA 3
ATOM 4293 C C . LYS A 1 82 ? -7.856 23.202 -39.187 1.00 0.00 117 LYS A C 3
ATOM 4294 O O . LYS A 1 82 ? -7.674 24.267 -39.778 1.00 0.00 117 LYS A O 3
ATOM 4313 N N . ILE A 1 83 ? -7.079 22.784 -38.196 1.00 0.00 118 ILE A N 3
ATOM 4314 C CA . ILE A 1 83 ? -5.942 23.578 -37.742 1.00 0.00 118 ILE A CA 3
ATOM 4315 C C . ILE A 1 83 ? -6.348 25.037 -37.545 1.00 0.00 118 ILE A C 3
ATOM 4316 O O . ILE A 1 83 ? -5.502 25.934 -37.555 1.00 0.00 118 ILE A O 3
ATOM 4332 N N . VAL A 1 84 ? -7.644 25.267 -37.364 1.00 0.00 119 VAL A N 3
ATOM 4333 C CA . VAL A 1 84 ? -8.154 26.618 -37.160 1.00 0.00 119 VAL A CA 3
ATOM 4334 C C . VAL A 1 84 ? -8.964 26.696 -35.872 1.00 0.00 119 VAL A C 3
ATOM 4335 O O . VAL A 1 84 ? -10.196 26.683 -35.900 1.00 0.00 119 VAL A O 3
ATOM 4348 N N . VAL A 1 85 ? -8.268 26.792 -34.746 1.00 0.00 120 VAL A N 3
ATOM 4349 C CA . VAL A 1 85 ? -8.936 26.888 -33.455 1.00 0.00 120 VAL A CA 3
ATOM 4350 C C . VAL A 1 85 ? -8.431 28.107 -32.693 1.00 0.00 120 VAL A C 3
ATOM 4351 O O . VAL A 1 85 ? -7.229 28.260 -32.480 1.00 0.00 120 VAL A O 3
ATOM 4364 N N . LEU A 1 86 ? -9.359 28.965 -32.284 1.00 0.00 121 LEU A N 3
ATOM 4365 C CA . LEU A 1 86 ? -9.005 30.173 -31.546 1.00 0.00 121 LEU A CA 3
ATOM 4366 C C . LEU A 1 86 ? -10.195 31.124 -31.466 1.00 0.00 121 LEU A C 3
ATOM 4367 O O . LEU A 1 86 ? -10.339 31.872 -30.499 1.00 0.00 121 LEU A O 3
ATOM 4383 N N . GLU A 1 87 ? -11.042 31.093 -32.491 1.00 0.00 122 GLU A N 3
ATOM 4384 C CA . GLU A 1 87 ? -12.216 31.964 -32.525 1.00 0.00 122 GLU A CA 3
ATOM 4385 C C . GLU A 1 87 ? -13.492 31.149 -32.709 1.00 0.00 122 GLU A C 3
ATOM 4386 O O . GLU A 1 87 ? -13.491 30.113 -33.373 1.00 0.00 122 GLU A O 3
ATOM 4398 N N . HIS A 1 88 ? -14.582 31.625 -32.113 1.00 0.00 123 HIS A N 3
ATOM 4399 C CA . HIS A 1 88 ? -15.864 30.934 -32.214 1.00 0.00 123 HIS A CA 3
ATOM 4400 C C . HIS A 1 88 ? -16.355 30.914 -33.658 1.00 0.00 123 HIS A C 3
ATOM 4401 O O . HIS A 1 88 ? -16.910 29.919 -34.121 1.00 0.00 123 HIS A O 3
ATOM 4415 N N . HIS A 1 89 ? -16.151 32.022 -34.363 1.00 0.00 124 HIS A N 3
ATOM 4416 C CA . HIS A 1 89 ? -16.583 32.124 -35.753 1.00 0.00 124 HIS A CA 3
ATOM 4417 C C . HIS A 1 89 ? -18.091 31.921 -35.863 1.00 0.00 124 HIS A C 3
ATOM 4418 O O . HIS A 1 89 ? -18.584 31.335 -36.827 1.00 0.00 124 HIS A O 3
ATOM 4432 N N . HIS A 1 90 ? -18.816 32.421 -34.867 1.00 0.00 125 HIS A N 3
ATOM 4433 C CA . HIS A 1 90 ? -20.271 32.310 -34.847 1.00 0.00 125 HIS A CA 3
ATOM 4434 C C . HIS A 1 90 ? -20.900 33.497 -35.569 1.00 0.00 125 HIS A C 3
ATOM 4435 O O . HIS A 1 90 ? -20.530 34.645 -35.327 1.00 0.00 125 HIS A O 3
ATOM 4449 N N . HIS A 1 91 ? -21.841 33.217 -36.465 1.00 0.00 126 HIS A N 3
ATOM 4450 C CA . HIS A 1 91 ? -22.498 34.280 -37.219 1.00 0.00 126 HIS A CA 3
ATOM 4451 C C . HIS A 1 91 ? -23.892 34.558 -36.664 1.00 0.00 126 HIS A C 3
ATOM 4452 O O . HIS A 1 91 ? -24.700 33.644 -36.496 1.00 0.00 126 HIS A O 3
ATOM 4466 N N . HIS A 1 92 ? -24.164 35.829 -36.383 1.00 0.00 127 HIS A N 3
ATOM 4467 C CA . HIS A 1 92 ? -25.463 36.225 -35.847 1.00 0.00 127 HIS A CA 3
ATOM 4468 C C . HIS A 1 92 ? -26.575 35.870 -36.830 1.00 0.00 127 HIS A C 3
ATOM 4469 O O . HIS A 1 92 ? -27.604 35.314 -36.445 1.00 0.00 127 HIS A O 3
ATOM 4483 N N . HIS A 1 93 ? -26.356 36.191 -38.102 1.00 0.00 128 HIS A N 3
ATOM 4484 C CA . HIS A 1 93 ? -27.342 35.899 -39.136 1.00 0.00 128 HIS A CA 3
ATOM 4485 C C . HIS A 1 93 ? -26.678 35.229 -40.333 1.00 0.00 128 HIS A C 3
ATOM 4486 O O . HIS A 1 93 ? -27.375 34.958 -41.298 1.00 0.00 128 HIS A O 3
ATOM 4501 N N . MET A 1 1 ? -27.520 3.979 -6.456 1.00 0.00 36 MET A N 4
ATOM 4502 C CA . MET A 1 1 ? -27.695 5.413 -6.819 1.00 0.00 36 MET A CA 4
ATOM 4503 C C . MET A 1 1 ? -26.351 5.994 -7.245 1.00 0.00 36 MET A C 4
ATOM 4504 O O . MET A 1 1 ? -26.193 6.455 -8.375 1.00 0.00 36 MET A O 4
ATOM 4520 N N . PRO A 1 2 ? -25.387 5.975 -6.363 1.00 0.00 37 PRO A N 4
ATOM 4521 C CA . PRO A 1 2 ? -24.020 6.507 -6.646 1.00 0.00 37 PRO A CA 4
ATOM 4522 C C . PRO A 1 2 ? -23.256 5.639 -7.643 1.00 0.00 37 PRO A C 4
ATOM 4523 O O . PRO A 1 2 ? -23.495 4.437 -7.745 1.00 0.00 37 PRO A O 4
ATOM 4534 N N . VAL A 1 3 ? -22.337 6.261 -8.376 1.00 0.00 38 VAL A N 4
ATOM 4535 C CA . VAL A 1 3 ? -21.544 5.535 -9.362 1.00 0.00 38 VAL A CA 4
ATOM 4536 C C . VAL A 1 3 ? -20.062 5.856 -9.196 1.00 0.00 38 VAL A C 4
ATOM 4537 O O . VAL A 1 3 ? -19.685 7.018 -9.036 1.00 0.00 38 VAL A O 4
ATOM 4550 N N . THR A 1 4 ? -19.226 4.824 -9.238 1.00 0.00 39 THR A N 4
ATOM 4551 C CA . THR A 1 4 ? -17.788 5.019 -9.091 1.00 0.00 39 THR A CA 4
ATOM 4552 C C . THR A 1 4 ? -17.161 5.388 -10.431 1.00 0.00 39 THR A C 4
ATOM 4553 O O . THR A 1 4 ? -17.577 4.894 -11.478 1.00 0.00 39 THR A O 4
ATOM 4564 N N . GLU A 1 5 ? -16.155 6.253 -10.391 1.00 0.00 40 GLU A N 4
ATOM 4565 C CA . GLU A 1 5 ? -15.479 6.671 -11.612 1.00 0.00 40 GLU A CA 4
ATOM 4566 C C . GLU A 1 5 ? -14.778 5.485 -12.267 1.00 0.00 40 GLU A C 4
ATOM 4567 O O . GLU A 1 5 ? -14.846 5.307 -13.483 1.00 0.00 40 GLU A O 4
ATOM 4579 N N . GLN A 1 6 ? -14.105 4.672 -11.454 1.00 0.00 41 GLN A N 4
ATOM 4580 C CA . GLN A 1 6 ? -13.400 3.506 -11.975 1.00 0.00 41 GLN A CA 4
ATOM 4581 C C . GLN A 1 6 ? -14.389 2.480 -12.521 1.00 0.00 41 GLN A C 4
ATOM 4582 O O . GLN A 1 6 ? -14.172 1.891 -13.580 1.00 0.00 41 GLN A O 4
ATOM 4596 N N . GLY A 1 7 ? -15.480 2.281 -11.789 1.00 0.00 42 GLY A N 4
ATOM 4597 C CA . GLY A 1 7 ? -16.513 1.337 -12.197 1.00 0.00 42 GLY A CA 4
ATOM 4598 C C . GLY A 1 7 ? -17.169 1.782 -13.495 1.00 0.00 42 GLY A C 4
ATOM 4599 O O . GLY A 1 7 ? -17.537 0.961 -14.333 1.00 0.00 42 GLY A O 4
ATOM 4603 N N . LEU A 1 8 ? -17.323 3.093 -13.644 1.00 0.00 43 LEU A N 4
ATOM 4604 C CA . LEU A 1 8 ? -17.951 3.652 -14.832 1.00 0.00 43 LEU A CA 4
ATOM 4605 C C . LEU A 1 8 ? -17.168 3.287 -16.085 1.00 0.00 43 LEU A C 4
ATOM 4606 O O . LEU A 1 8 ? -17.750 2.923 -17.105 1.00 0.00 43 LEU A O 4
ATOM 4622 N N . ARG A 1 9 ? -15.850 3.381 -16.002 1.00 0.00 44 ARG A N 4
ATOM 4623 C CA . ARG A 1 9 ? -15.003 3.053 -17.139 1.00 0.00 44 ARG A CA 4
ATOM 4624 C C . ARG A 1 9 ? -15.208 1.601 -17.550 1.00 0.00 44 ARG A C 4
ATOM 4625 O O . ARG A 1 9 ? -15.284 1.286 -18.737 1.00 0.00 44 ARG A O 4
ATOM 4646 N N . GLU A 1 10 ? -15.293 0.719 -16.564 1.00 0.00 45 GLU A N 4
ATOM 4647 C CA . GLU A 1 10 ? -15.490 -0.698 -16.842 1.00 0.00 45 GLU A CA 4
ATOM 4648 C C . GLU A 1 10 ? -16.842 -0.931 -17.506 1.00 0.00 45 GLU A C 4
ATOM 4649 O O . GLU A 1 10 ? -16.960 -1.733 -18.433 1.00 0.00 45 GLU A O 4
ATOM 4661 N N . ARG A 1 11 ? -17.864 -0.224 -17.024 1.00 0.00 46 ARG A N 4
ATOM 4662 C CA . ARG A 1 11 ? -19.201 -0.366 -17.576 1.00 0.00 46 ARG A CA 4
ATOM 4663 C C . ARG A 1 11 ? -19.253 0.178 -18.997 1.00 0.00 46 ARG A C 4
ATOM 4664 O O . ARG A 1 11 ? -19.822 -0.445 -19.894 1.00 0.00 46 ARG A O 4
ATOM 4685 N N . ILE A 1 12 ? -18.653 1.347 -19.190 1.00 0.00 47 ILE A N 4
ATOM 4686 C CA . ILE A 1 12 ? -18.632 1.976 -20.501 1.00 0.00 47 ILE A CA 4
ATOM 4687 C C . ILE A 1 12 ? -17.831 1.137 -21.485 1.00 0.00 47 ILE A C 4
ATOM 4688 O O . ILE A 1 12 ? -18.242 0.942 -22.627 1.00 0.00 47 ILE A O 4
ATOM 4704 N N . GLU A 1 13 ? -16.682 0.649 -21.029 1.00 0.00 48 GLU A N 4
ATOM 4705 C CA . GLU A 1 13 ? -15.820 -0.165 -21.873 1.00 0.00 48 GLU A CA 4
ATOM 4706 C C . GLU A 1 13 ? -16.558 -1.425 -22.303 1.00 0.00 48 GLU A C 4
ATOM 4707 O O . GLU A 1 13 ? -16.486 -1.834 -23.463 1.00 0.00 48 GLU A O 4
ATOM 4719 N N . SER A 1 14 ? -17.276 -2.030 -21.363 1.00 0.00 49 SER A N 4
ATOM 4720 C CA . SER A 1 14 ? -18.034 -3.235 -21.660 1.00 0.00 49 SER A CA 4
ATOM 4721 C C . SER A 1 14 ? -19.281 -2.880 -22.459 1.00 0.00 49 SER A C 4
ATOM 4722 O O . SER A 1 14 ? -19.873 -3.743 -23.106 1.00 0.00 49 SER A O 4
ATOM 4730 N N . ALA A 1 15 ? -19.681 -1.605 -22.410 1.00 0.00 50 ALA A N 4
ATOM 4731 C CA . ALA A 1 15 ? -20.865 -1.171 -23.141 1.00 0.00 50 ALA A CA 4
ATOM 4732 C C . ALA A 1 15 ? -20.478 -0.589 -24.497 1.00 0.00 50 ALA A C 4
ATOM 4733 O O . ALA A 1 15 ? -21.338 -0.224 -25.297 1.00 0.00 50 ALA A O 4
ATOM 4740 N N . ILE A 1 16 ? -19.175 -0.498 -24.743 1.00 0.00 51 ILE A N 4
ATOM 4741 C CA . ILE A 1 16 ? -18.681 0.049 -26.000 1.00 0.00 51 ILE A CA 4
ATOM 4742 C C . ILE A 1 16 ? -17.289 -0.498 -26.311 1.00 0.00 51 ILE A C 4
ATOM 4743 O O . ILE A 1 16 ? -16.489 -0.730 -25.405 1.00 0.00 51 ILE A O 4
ATOM 4759 N N . PRO A 1 17 ? -16.992 -0.700 -27.566 1.00 0.00 52 PRO A N 4
ATOM 4760 C CA . PRO A 1 17 ? -15.667 -1.227 -28.009 1.00 0.00 52 PRO A CA 4
ATOM 4761 C C . PRO A 1 17 ? -14.519 -0.320 -27.570 1.00 0.00 52 PRO A C 4
ATOM 4762 O O . PRO A 1 17 ? -14.677 0.897 -27.477 1.00 0.00 52 PRO A O 4
ATOM 4773 N N . GLN A 1 18 ? -13.370 -0.924 -27.296 1.00 0.00 53 GLN A N 4
ATOM 4774 C CA . GLN A 1 18 ? -12.203 -0.167 -26.858 1.00 0.00 53 GLN A CA 4
ATOM 4775 C C . GLN A 1 18 ? -11.813 0.872 -27.904 1.00 0.00 53 GLN A C 4
ATOM 4776 O O . GLN A 1 18 ? -11.132 1.852 -27.597 1.00 0.00 53 GLN A O 4
ATOM 4790 N N . VAL A 1 19 ? -12.254 0.656 -29.136 1.00 0.00 54 VAL A N 4
ATOM 4791 C CA . VAL A 1 19 ? -11.952 1.583 -30.221 1.00 0.00 54 VAL A CA 4
ATOM 4792 C C . VAL A 1 19 ? -12.524 2.963 -29.919 1.00 0.00 54 VAL A C 4
ATOM 4793 O O . VAL A 1 19 ? -12.012 3.976 -30.395 1.00 0.00 54 VAL A O 4
ATOM 4806 N N . TYR A 1 20 ? -13.591 2.992 -29.133 1.00 0.00 55 TYR A N 4
ATOM 4807 C CA . TYR A 1 20 ? -14.233 4.250 -28.781 1.00 0.00 55 TYR A CA 4
ATOM 4808 C C . TYR A 1 20 ? -13.443 4.986 -27.710 1.00 0.00 55 TYR A C 4
ATOM 4809 O O . TYR A 1 20 ? -14.036 5.613 -26.831 1.00 0.00 55 TYR A O 4
ATOM 4827 N N . HIS A 1 21 ? -12.111 4.903 -27.795 1.00 0.00 56 HIS A N 4
ATOM 4828 C CA . HIS A 1 21 ? -11.235 5.563 -26.832 1.00 0.00 56 HIS A CA 4
ATOM 4829 C C . HIS A 1 21 ? -12.059 6.344 -25.821 1.00 0.00 56 HIS A C 4
ATOM 4830 O O . HIS A 1 21 ? -12.655 7.369 -26.151 1.00 0.00 56 HIS A O 4
ATOM 4844 N N . ILE A 1 22 ? -12.099 5.848 -24.592 1.00 0.00 57 ILE A N 4
ATOM 4845 C CA . ILE A 1 22 ? -12.868 6.499 -23.540 1.00 0.00 57 ILE A CA 4
ATOM 4846 C C . ILE A 1 22 ? -11.957 6.989 -22.421 1.00 0.00 57 ILE A C 4
ATOM 4847 O O . ILE A 1 22 ? -11.164 6.226 -21.871 1.00 0.00 57 ILE A O 4
ATOM 4863 N N . ILE A 1 23 ? -12.082 8.268 -22.086 1.00 0.00 58 ILE A N 4
ATOM 4864 C CA . ILE A 1 23 ? -11.269 8.851 -21.026 1.00 0.00 58 ILE A CA 4
ATOM 4865 C C . ILE A 1 23 ? -12.160 9.407 -19.926 1.00 0.00 58 ILE A C 4
ATOM 4866 O O . ILE A 1 23 ? -13.076 10.179 -20.195 1.00 0.00 58 ILE A O 4
ATOM 4882 N N . VAL A 1 24 ? -11.889 9.011 -18.685 1.00 0.00 59 VAL A N 4
ATOM 4883 C CA . VAL A 1 24 ? -12.688 9.485 -17.559 1.00 0.00 59 VAL A CA 4
ATOM 4884 C C . VAL A 1 24 ? -11.852 10.379 -16.646 1.00 0.00 59 VAL A C 4
ATOM 4885 O O . VAL A 1 24 ? -10.790 9.979 -16.169 1.00 0.00 59 VAL A O 4
ATOM 4898 N N . THR A 1 25 ? -12.344 11.590 -16.406 1.00 0.00 60 THR A N 4
ATOM 4899 C CA . THR A 1 25 ? -11.643 12.536 -15.547 1.00 0.00 60 THR A CA 4
ATOM 4900 C C . THR A 1 25 ? -12.572 13.051 -14.454 1.00 0.00 60 THR A C 4
ATOM 4901 O O . THR A 1 25 ? -13.686 13.494 -14.733 1.00 0.00 60 THR A O 4
ATOM 4912 N N . ASP A 1 26 ? -12.110 12.991 -13.209 1.00 0.00 61 ASP A N 4
ATOM 4913 C CA . ASP A 1 26 ? -12.918 13.458 -12.088 1.00 0.00 61 ASP A CA 4
ATOM 4914 C C . ASP A 1 26 ? -12.718 14.954 -11.855 1.00 0.00 61 ASP A C 4
ATOM 4915 O O . ASP A 1 26 ? -11.666 15.387 -11.387 1.00 0.00 61 ASP A O 4
ATOM 4924 N N . LEU A 1 27 ? -13.742 15.736 -12.180 1.00 0.00 62 LEU A N 4
ATOM 4925 C CA . LEU A 1 27 ? -13.677 17.181 -11.995 1.00 0.00 62 LEU A CA 4
ATOM 4926 C C . LEU A 1 27 ? -13.553 17.528 -10.515 1.00 0.00 62 LEU A C 4
ATOM 4927 O O . LEU A 1 27 ? -12.816 18.439 -10.140 1.00 0.00 62 LEU A O 4
ATOM 4943 N N . SER A 1 28 ? -14.286 16.796 -9.681 1.00 0.00 63 SER A N 4
ATOM 4944 C CA . SER A 1 28 ? -14.260 17.037 -8.243 1.00 0.00 63 SER A CA 4
ATOM 4945 C C . SER A 1 28 ? -13.534 15.904 -7.524 1.00 0.00 63 SER A C 4
ATOM 4946 O O . SER A 1 28 ? -13.760 14.728 -7.810 1.00 0.00 63 SER A O 4
ATOM 4954 N N . TYR A 1 29 ? -12.658 16.265 -6.591 1.00 0.00 64 TYR A N 4
ATOM 4955 C CA . TYR A 1 29 ? -11.901 15.270 -5.840 1.00 0.00 64 TYR A CA 4
ATOM 4956 C C . TYR A 1 29 ? -12.837 14.383 -5.026 1.00 0.00 64 TYR A C 4
ATOM 4957 O O . TYR A 1 29 ? -13.737 14.873 -4.343 1.00 0.00 64 TYR A O 4
ATOM 4975 N N . GLY A 1 30 ? -12.620 13.073 -5.106 1.00 0.00 65 GLY A N 4
ATOM 4976 C CA . GLY A 1 30 ? -13.452 12.123 -4.376 1.00 0.00 65 GLY A CA 4
ATOM 4977 C C . GLY A 1 30 ? -14.720 11.794 -5.157 1.00 0.00 65 GLY A C 4
ATOM 4978 O O . GLY A 1 30 ? -14.932 12.304 -6.257 1.00 0.00 65 GLY A O 4
ATOM 4982 N N . CYS A 1 31 ? -15.560 10.940 -4.580 1.00 0.00 66 CYS A N 4
ATOM 4983 C CA . CYS A 1 31 ? -16.806 10.550 -5.233 1.00 0.00 66 CYS A CA 4
ATOM 4984 C C . CYS A 1 31 ? -17.839 11.667 -5.128 1.00 0.00 66 CYS A C 4
ATOM 4985 O O . CYS A 1 31 ? -18.088 12.195 -4.044 1.00 0.00 66 CYS A O 4
ATOM 4993 N N . GLY A 1 32 ? -18.437 12.024 -6.260 1.00 0.00 67 GLY A N 4
ATOM 4994 C CA . GLY A 1 32 ? -19.443 13.081 -6.282 1.00 0.00 67 GLY A CA 4
ATOM 4995 C C . GLY A 1 32 ? -19.983 13.293 -7.692 1.00 0.00 67 GLY A C 4
ATOM 4996 O O . GLY A 1 32 ? -19.589 12.597 -8.628 1.00 0.00 67 GLY A O 4
ATOM 5000 N N . GLN A 1 33 ? -20.884 14.259 -7.837 1.00 0.00 68 GLN A N 4
ATOM 5001 C CA . GLN A 1 33 ? -21.467 14.552 -9.140 1.00 0.00 68 GLN A CA 4
ATOM 5002 C C . GLN A 1 33 ? -20.543 15.460 -9.938 1.00 0.00 68 GLN A C 4
ATOM 5003 O O . GLN A 1 33 ? -20.243 16.573 -9.507 1.00 0.00 68 GLN A O 4
ATOM 5017 N N . SER A 1 34 ? -20.103 14.975 -11.102 1.00 0.00 69 SER A N 4
ATOM 5018 C CA . SER A 1 34 ? -19.213 15.743 -11.969 1.00 0.00 69 SER A CA 4
ATOM 5019 C C . SER A 1 34 ? -18.245 14.813 -12.691 1.00 0.00 69 SER A C 4
ATOM 5020 O O . SER A 1 34 ? -17.038 14.853 -12.452 1.00 0.00 69 SER A O 4
ATOM 5028 N N . PHE A 1 35 ? -18.777 13.976 -13.576 1.00 0.00 70 PHE A N 4
ATOM 5029 C CA . PHE A 1 35 ? -17.937 13.043 -14.320 1.00 0.00 70 PHE A CA 4
ATOM 5030 C C . PHE A 1 35 ? -17.804 13.476 -15.777 1.00 0.00 70 PHE A C 4
ATOM 5031 O O . PHE A 1 35 ? -18.789 13.519 -16.515 1.00 0.00 70 PHE A O 4
ATOM 5048 N N . ASP A 1 36 ? -16.579 13.788 -16.184 1.00 0.00 71 ASP A N 4
ATOM 5049 C CA . ASP A 1 36 ? -16.321 14.209 -17.556 1.00 0.00 71 ASP A CA 4
ATOM 5050 C C . ASP A 1 36 ? -15.614 13.100 -18.327 1.00 0.00 71 ASP A C 4
ATOM 5051 O O . ASP A 1 36 ? -14.452 12.793 -18.059 1.00 0.00 71 ASP A O 4
ATOM 5060 N N . ILE A 1 37 ? -16.317 12.501 -19.281 1.00 0.00 72 ILE A N 4
ATOM 5061 C CA . ILE A 1 37 ? -15.738 11.424 -20.080 1.00 0.00 72 ILE A CA 4
ATOM 5062 C C . ILE A 1 37 ? -15.773 11.770 -21.561 1.00 0.00 72 ILE A C 4
ATOM 5063 O O . ILE A 1 37 ? -16.665 12.479 -22.028 1.00 0.00 72 ILE A O 4
ATOM 5079 N N . VAL A 1 38 ? -14.781 11.268 -22.288 1.00 0.00 73 VAL A N 4
ATOM 5080 C CA . VAL A 1 38 ? -14.686 11.527 -23.716 1.00 0.00 73 VAL A CA 4
ATOM 5081 C C . VAL A 1 38 ? -14.554 10.222 -24.494 1.00 0.00 73 VAL A C 4
ATOM 5082 O O . VAL A 1 38 ? -13.757 9.354 -24.139 1.00 0.00 73 VAL A O 4
ATOM 5095 N N . VAL A 1 39 ? -15.340 10.089 -25.556 1.00 0.00 74 VAL A N 4
ATOM 5096 C CA . VAL A 1 39 ? -15.299 8.884 -26.375 1.00 0.00 74 VAL A CA 4
ATOM 5097 C C . VAL A 1 39 ? -15.026 9.233 -27.832 1.00 0.00 74 VAL A C 4
ATOM 5098 O O . VAL A 1 39 ? -15.653 10.133 -28.392 1.00 0.00 74 VAL A O 4
ATOM 5111 N N . VAL A 1 40 ? -14.086 8.515 -28.445 1.00 0.00 75 VAL A N 4
ATOM 5112 C CA . VAL A 1 40 ? -13.745 8.762 -29.838 1.00 0.00 75 VAL A CA 4
ATOM 5113 C C . VAL A 1 40 ? -13.839 7.474 -30.646 1.00 0.00 75 VAL A C 4
ATOM 5114 O O . VAL A 1 40 ? -13.249 6.458 -30.283 1.00 0.00 75 VAL A O 4
ATOM 5127 N N . SER A 1 41 ? -14.583 7.526 -31.745 1.00 0.00 76 SER A N 4
ATOM 5128 C CA . SER A 1 41 ? -14.754 6.362 -32.604 1.00 0.00 76 SER A CA 4
ATOM 5129 C C . SER A 1 41 ? -15.209 6.786 -33.995 1.00 0.00 76 SER A C 4
ATOM 5130 O O . SER A 1 41 ? -15.707 7.894 -34.182 1.00 0.00 76 SER A O 4
ATOM 5138 N N . ASP A 1 42 ? -15.038 5.896 -34.963 1.00 0.00 77 ASP A N 4
ATOM 5139 C CA . ASP A 1 42 ? -15.437 6.182 -36.336 1.00 0.00 77 ASP A CA 4
ATOM 5140 C C . ASP A 1 42 ? -16.958 6.207 -36.458 1.00 0.00 77 ASP A C 4
ATOM 5141 O O . ASP A 1 42 ? -17.500 6.568 -37.501 1.00 0.00 77 ASP A O 4
ATOM 5150 N N . PHE A 1 43 ? -17.639 5.818 -35.383 1.00 0.00 78 PHE A N 4
ATOM 5151 C CA . PHE A 1 43 ? -19.098 5.798 -35.376 1.00 0.00 78 PHE A CA 4
ATOM 5152 C C . PHE A 1 43 ? -19.655 7.175 -35.720 1.00 0.00 78 PHE A C 4
ATOM 5153 O O . PHE A 1 43 ? -20.814 7.305 -36.112 1.00 0.00 78 PHE A O 4
ATOM 5170 N N . PHE A 1 44 ? -18.827 8.201 -35.564 1.00 0.00 79 PHE A N 4
ATOM 5171 C CA . PHE A 1 44 ? -19.256 9.562 -35.856 1.00 0.00 79 PHE A CA 4
ATOM 5172 C C . PHE A 1 44 ? -19.142 9.846 -37.349 1.00 0.00 79 PHE A C 4
ATOM 5173 O O . PHE A 1 44 ? -19.443 10.950 -37.804 1.00 0.00 79 PHE A O 4
ATOM 5190 N N . GLN A 1 45 ? -18.714 8.843 -38.108 1.00 0.00 80 GLN A N 4
ATOM 5191 C CA . GLN A 1 45 ? -18.576 9.001 -39.549 1.00 0.00 80 GLN A CA 4
ATOM 5192 C C . GLN A 1 45 ? -19.912 8.745 -40.239 1.00 0.00 80 GLN A C 4
ATOM 5193 O O . GLN A 1 45 ? -20.467 7.650 -40.152 1.00 0.00 80 GLN A O 4
ATOM 5207 N N . GLY A 1 46 ? -20.422 9.764 -40.924 1.00 0.00 81 GLY A N 4
ATOM 5208 C CA . GLY A 1 46 ? -21.694 9.638 -41.626 1.00 0.00 81 GLY A CA 4
ATOM 5209 C C . GLY A 1 46 ? -22.867 9.811 -40.665 1.00 0.00 81 GLY A C 4
ATOM 5210 O O . GLY A 1 46 ? -24.026 9.654 -41.049 1.00 0.00 81 GLY A O 4
ATOM 5214 N N . LYS A 1 47 ? -22.553 10.132 -39.415 1.00 0.00 82 LYS A N 4
ATOM 5215 C CA . LYS A 1 47 ? -23.583 10.323 -38.401 1.00 0.00 82 LYS A CA 4
ATOM 5216 C C . LYS A 1 47 ? -23.439 11.689 -37.737 1.00 0.00 82 LYS A C 4
ATOM 5217 O O . LYS A 1 47 ? -22.334 12.216 -37.606 1.00 0.00 82 LYS A O 4
ATOM 5236 N N . SER A 1 48 ? -24.566 12.255 -37.321 1.00 0.00 83 SER A N 4
ATOM 5237 C CA . SER A 1 48 ? -24.565 13.558 -36.668 1.00 0.00 83 SER A CA 4
ATOM 5238 C C . SER A 1 48 ? -24.079 13.435 -35.227 1.00 0.00 83 SER A C 4
ATOM 5239 O O . SER A 1 48 ? -23.917 12.331 -34.706 1.00 0.00 83 SER A O 4
ATOM 5247 N N . LYS A 1 49 ? -23.842 14.578 -34.593 1.00 0.00 84 LYS A N 4
ATOM 5248 C CA . LYS A 1 49 ? -23.366 14.600 -33.212 1.00 0.00 84 LYS A CA 4
ATOM 5249 C C . LYS A 1 49 ? -24.384 13.936 -32.287 1.00 0.00 84 LYS A C 4
ATOM 5250 O O . LYS A 1 49 ? -24.017 13.256 -31.329 1.00 0.00 84 LYS A O 4
ATOM 5269 N N . LEU A 1 50 ? -25.662 14.143 -32.580 1.00 0.00 85 LEU A N 4
ATOM 5270 C CA . LEU A 1 50 ? -26.735 13.568 -31.773 1.00 0.00 85 LEU A CA 4
ATOM 5271 C C . LEU A 1 50 ? -26.644 12.045 -31.774 1.00 0.00 85 LEU A C 4
ATOM 5272 O O . LEU A 1 50 ? -26.896 11.398 -30.757 1.00 0.00 85 LEU A O 4
ATOM 5288 N N . MET A 1 51 ? -26.290 11.479 -32.920 1.00 0.00 86 MET A N 4
ATOM 5289 C CA . MET A 1 51 ? -26.174 10.033 -33.037 1.00 0.00 86 MET A CA 4
ATOM 5290 C C . MET A 1 51 ? -25.116 9.509 -32.069 1.00 0.00 86 MET A C 4
ATOM 5291 O O . MET A 1 51 ? -25.280 8.441 -31.482 1.00 0.00 86 MET A O 4
ATOM 5305 N N . ARG A 1 52 ? -24.028 10.259 -31.904 1.00 0.00 87 ARG A N 4
ATOM 5306 C CA . ARG A 1 52 ? -22.959 9.833 -31.000 1.00 0.00 87 ARG A CA 4
ATOM 5307 C C . ARG A 1 52 ? -23.476 9.706 -29.570 1.00 0.00 87 ARG A C 4
ATOM 5308 O O . ARG A 1 52 ? -23.199 8.724 -28.882 1.00 0.00 87 ARG A O 4
ATOM 5329 N N . SER A 1 53 ? -24.236 10.701 -29.131 1.00 0.00 88 SER A N 4
ATOM 5330 C CA . SER A 1 53 ? -24.796 10.681 -27.781 1.00 0.00 88 SER A CA 4
ATOM 5331 C C . SER A 1 53 ? -25.801 9.544 -27.630 1.00 0.00 88 SER A C 4
ATOM 5332 O O . SER A 1 53 ? -25.828 8.858 -26.611 1.00 0.00 88 SER A O 4
ATOM 5340 N N . ARG A 1 54 ? -26.634 9.358 -28.650 1.00 0.00 89 ARG A N 4
ATOM 5341 C CA . ARG A 1 54 ? -27.641 8.307 -28.613 1.00 0.00 89 ARG A CA 4
ATOM 5342 C C . ARG A 1 54 ? -26.992 6.931 -28.535 1.00 0.00 89 ARG A C 4
ATOM 5343 O O . ARG A 1 54 ? -27.401 6.088 -27.740 1.00 0.00 89 ARG A O 4
ATOM 5364 N N . ALA A 1 55 ? -25.982 6.708 -29.367 1.00 0.00 90 ALA A N 4
ATOM 5365 C CA . ALA A 1 55 ? -25.292 5.422 -29.379 1.00 0.00 90 ALA A CA 4
ATOM 5366 C C . ALA A 1 55 ? -24.591 5.156 -28.048 1.00 0.00 90 ALA A C 4
ATOM 5367 O O . ALA A 1 55 ? -24.649 4.051 -27.507 1.00 0.00 90 ALA A O 4
ATOM 5374 N N . VAL A 1 56 ? -23.929 6.180 -27.533 1.00 0.00 91 VAL A N 4
ATOM 5375 C CA . VAL A 1 56 ? -23.210 6.062 -26.267 1.00 0.00 91 VAL A CA 4
ATOM 5376 C C . VAL A 1 56 ? -24.188 6.004 -25.102 1.00 0.00 91 VAL A C 4
ATOM 5377 O O . VAL A 1 56 ? -24.108 5.117 -24.251 1.00 0.00 91 VAL A O 4
ATOM 5390 N N . ASN A 1 57 ? -25.121 6.952 -25.082 1.00 0.00 92 ASN A N 4
ATOM 5391 C CA . ASN A 1 57 ? -26.125 7.003 -24.030 1.00 0.00 92 ASN A CA 4
ATOM 5392 C C . ASN A 1 57 ? -26.989 5.757 -24.080 1.00 0.00 92 ASN A C 4
ATOM 5393 O O . ASN A 1 57 ? -27.335 5.185 -23.049 1.00 0.00 92 ASN A O 4
ATOM 5404 N N . LYS A 1 58 ? -27.326 5.338 -25.293 1.00 0.00 93 LYS A N 4
ATOM 5405 C CA . LYS A 1 58 ? -28.142 4.149 -25.479 1.00 0.00 93 LYS A CA 4
ATOM 5406 C C . LYS A 1 58 ? -27.450 2.926 -24.894 1.00 0.00 93 LYS A C 4
ATOM 5407 O O . LYS A 1 58 ? -28.074 2.118 -24.206 1.00 0.00 93 LYS A O 4
ATOM 5426 N N . ALA A 1 59 ? -26.159 2.798 -25.166 1.00 0.00 94 ALA A N 4
ATOM 5427 C CA . ALA A 1 59 ? -25.393 1.669 -24.655 1.00 0.00 94 ALA A CA 4
ATOM 5428 C C . ALA A 1 59 ? -25.374 1.678 -23.130 1.00 0.00 94 ALA A C 4
ATOM 5429 O O . ALA A 1 59 ? -25.484 0.631 -22.491 1.00 0.00 94 ALA A O 4
ATOM 5436 N N . VAL A 1 60 ? -25.231 2.865 -22.552 1.00 0.00 95 VAL A N 4
ATOM 5437 C CA . VAL A 1 60 ? -25.194 3.000 -21.101 1.00 0.00 95 VAL A CA 4
ATOM 5438 C C . VAL A 1 60 ? -26.265 3.973 -20.617 1.00 0.00 95 VAL A C 4
ATOM 5439 O O . VAL A 1 60 ? -25.999 4.837 -19.782 1.00 0.00 95 VAL A O 4
ATOM 5452 N N . LYS A 1 61 ? -27.476 3.832 -21.149 1.00 0.00 96 LYS A N 4
ATOM 5453 C CA . LYS A 1 61 ? -28.572 4.712 -20.759 1.00 0.00 96 LYS A CA 4
ATOM 5454 C C . LYS A 1 61 ? -28.874 4.566 -19.272 1.00 0.00 96 LYS A C 4
ATOM 5455 O O . LYS A 1 61 ? -29.244 5.533 -18.606 1.00 0.00 96 LYS A O 4
ATOM 5474 N N . GLU A 1 62 ? -28.703 3.353 -18.755 1.00 0.00 97 GLU A N 4
ATOM 5475 C CA . GLU A 1 62 ? -28.947 3.096 -17.340 1.00 0.00 97 GLU A CA 4
ATOM 5476 C C . GLU A 1 62 ? -27.953 3.875 -16.490 1.00 0.00 97 GLU A C 4
ATOM 5477 O O . GLU A 1 62 ? -28.298 4.399 -15.432 1.00 0.00 97 GLU A O 4
ATOM 5489 N N . GLU A 1 63 ? -26.714 3.942 -16.966 1.00 0.00 98 GLU A N 4
ATOM 5490 C CA . GLU A 1 63 ? -25.659 4.658 -16.257 1.00 0.00 98 GLU A CA 4
ATOM 5491 C C . GLU A 1 63 ? -26.012 6.135 -16.145 1.00 0.00 98 GLU A C 4
ATOM 5492 O O . GLU A 1 63 ? -25.748 6.769 -15.127 1.00 0.00 98 GLU A O 4
ATOM 5504 N N . LEU A 1 64 ? -26.612 6.668 -17.200 1.00 0.00 99 LEU A N 4
ATOM 5505 C CA . LEU A 1 64 ? -27.006 8.071 -17.226 1.00 0.00 99 LEU A CA 4
ATOM 5506 C C . LEU A 1 64 ? -28.015 8.358 -16.120 1.00 0.00 99 LEU A C 4
ATOM 5507 O O . LEU A 1 64 ? -28.024 9.439 -15.541 1.00 0.00 99 LEU A O 4
ATOM 5523 N N . GLN A 1 65 ? -28.864 7.385 -15.831 1.00 0.00 100 GLN A N 4
ATOM 5524 C CA . GLN A 1 65 ? -29.869 7.555 -14.791 1.00 0.00 100 GLN A CA 4
ATOM 5525 C C . GLN A 1 65 ? -29.199 7.843 -13.447 1.00 0.00 100 GLN A C 4
ATOM 5526 O O . GLN A 1 65 ? -29.692 8.652 -12.659 1.00 0.00 100 GLN A O 4
ATOM 5540 N N . GLU A 1 66 ? -28.078 7.178 -13.189 1.00 0.00 101 GLU A N 4
ATOM 5541 C CA . GLU A 1 66 ? -27.356 7.379 -11.935 1.00 0.00 101 GLU A CA 4
ATOM 5542 C C . GLU A 1 66 ? -26.666 8.741 -11.928 1.00 0.00 101 GLU A C 4
ATOM 5543 O O . GLU A 1 66 ? -26.521 9.368 -10.878 1.00 0.00 101 GLU A O 4
ATOM 5555 N N . ILE A 1 67 ? -26.242 9.191 -13.105 1.00 0.00 102 ILE A N 4
ATOM 5556 C CA . ILE A 1 67 ? -25.569 10.482 -13.223 1.00 0.00 102 ILE A CA 4
ATOM 5557 C C . ILE A 1 67 ? -26.422 11.474 -14.006 1.00 0.00 102 ILE A C 4
ATOM 5558 O O . ILE A 1 67 ? -26.811 11.216 -15.141 1.00 0.00 102 ILE A O 4
ATOM 5574 N N . HIS A 1 68 ? -26.708 12.616 -13.389 1.00 0.00 103 HIS A N 4
ATOM 5575 C CA . HIS A 1 68 ? -27.514 13.638 -14.044 1.00 0.00 103 HIS A CA 4
ATOM 5576 C C . HIS A 1 68 ? -26.650 14.828 -14.444 1.00 0.00 103 HIS A C 4
ATOM 5577 O O . HIS A 1 68 ? -26.993 15.578 -15.360 1.00 0.00 103 HIS A O 4
ATOM 5591 N N . ALA A 1 69 ? -25.528 14.997 -13.752 1.00 0.00 104 ALA A N 4
ATOM 5592 C CA . ALA A 1 69 ? -24.621 16.101 -14.042 1.00 0.00 104 ALA A CA 4
ATOM 5593 C C . ALA A 1 69 ? -23.267 15.577 -14.507 1.00 0.00 104 ALA A C 4
ATOM 5594 O O . ALA A 1 69 ? -22.297 15.576 -13.748 1.00 0.00 104 ALA A O 4
ATOM 5601 N N . PHE A 1 70 ? -23.205 15.135 -15.759 1.00 0.00 105 PHE A N 4
ATOM 5602 C CA . PHE A 1 70 ? -21.961 14.613 -16.311 1.00 0.00 105 PHE A CA 4
ATOM 5603 C C . PHE A 1 70 ? -21.842 14.968 -17.790 1.00 0.00 105 PHE A C 4
ATOM 5604 O O . PHE A 1 70 ? -22.840 15.261 -18.448 1.00 0.00 105 PHE A O 4
ATOM 5621 N N . SER A 1 71 ? -20.618 14.938 -18.307 1.00 0.00 106 SER A N 4
ATOM 5622 C CA . SER A 1 71 ? -20.386 15.257 -19.712 1.00 0.00 106 SER A CA 4
ATOM 5623 C C . SER A 1 71 ? -19.897 14.024 -20.464 1.00 0.00 106 SER A C 4
ATOM 5624 O O . SER A 1 71 ? -19.228 13.162 -19.895 1.00 0.00 106 SER A O 4
ATOM 5632 N N . CYS A 1 72 ? -20.237 13.949 -21.746 1.00 0.00 107 CYS A N 4
ATOM 5633 C CA . CYS A 1 72 ? -19.831 12.817 -22.571 1.00 0.00 107 CYS A CA 4
ATOM 5634 C C . CYS A 1 72 ? -19.501 13.285 -23.983 1.00 0.00 107 CYS A C 4
ATOM 5635 O O . CYS A 1 72 ? -20.071 12.794 -24.959 1.00 0.00 107 CYS A O 4
ATOM 5643 N N . LYS A 1 73 ? -18.587 14.244 -24.088 1.00 0.00 108 LYS A N 4
ATOM 5644 C CA . LYS A 1 73 ? -18.208 14.774 -25.389 1.00 0.00 108 LYS A CA 4
ATOM 5645 C C . LYS A 1 73 ? -17.645 13.662 -26.273 1.00 0.00 108 LYS A C 4
ATOM 5646 O O . LYS A 1 73 ? -16.842 12.845 -25.822 1.00 0.00 108 LYS A O 4
ATOM 5665 N N . CYS A 1 74 ? -18.073 13.637 -27.534 1.00 0.00 109 CYS A N 4
ATOM 5666 C CA . CYS A 1 74 ? -17.606 12.619 -28.470 1.00 0.00 109 CYS A CA 4
ATOM 5667 C C . CYS A 1 74 ? -16.876 13.255 -29.649 1.00 0.00 109 CYS A C 4
ATOM 5668 O O . CYS A 1 74 ? -17.378 14.193 -30.269 1.00 0.00 109 CYS A O 4
ATOM 5676 N N . TYR A 1 75 ? -15.691 12.735 -29.958 1.00 0.00 110 TYR A N 4
ATOM 5677 C CA . TYR A 1 75 ? -14.909 13.260 -31.068 1.00 0.00 110 TYR A CA 4
ATOM 5678 C C . TYR A 1 75 ? -14.405 12.130 -31.959 1.00 0.00 110 TYR A C 4
ATOM 5679 O O . TYR A 1 75 ? -14.082 11.044 -31.479 1.00 0.00 110 TYR A O 4
ATOM 5697 N N . THR A 1 76 ? -14.339 12.393 -33.260 1.00 0.00 111 THR A N 4
ATOM 5698 C CA . THR A 1 76 ? -13.871 11.388 -34.206 1.00 0.00 111 THR A CA 4
ATOM 5699 C C . THR A 1 76 ? -13.032 12.029 -35.305 1.00 0.00 111 THR A C 4
ATOM 5700 O O . THR A 1 76 ? -12.991 11.532 -36.428 1.00 0.00 111 THR A O 4
ATOM 5711 N N . GLU A 1 77 ? -12.361 13.130 -34.975 1.00 0.00 112 GLU A N 4
ATOM 5712 C CA . GLU A 1 77 ? -11.526 13.829 -35.947 1.00 0.00 112 GLU A CA 4
ATOM 5713 C C . GLU A 1 77 ? -12.367 14.807 -36.759 1.00 0.00 112 GLU A C 4
ATOM 5714 O O . GLU A 1 77 ? -11.890 15.866 -37.165 1.00 0.00 112 GLU A O 4
ATOM 5726 N N . GLU A 1 78 ? -13.624 14.448 -36.983 1.00 0.00 113 GLU A N 4
ATOM 5727 C CA . GLU A 1 78 ? -14.530 15.303 -37.738 1.00 0.00 113 GLU A CA 4
ATOM 5728 C C . GLU A 1 78 ? -14.788 16.608 -36.991 1.00 0.00 113 GLU A C 4
ATOM 5729 O O . GLU A 1 78 ? -14.929 17.667 -37.604 1.00 0.00 113 GLU A O 4
ATOM 5741 N N . GLU A 1 79 ? -14.858 16.522 -35.669 1.00 0.00 114 GLU A N 4
ATOM 5742 C CA . GLU A 1 79 ? -15.117 17.699 -34.848 1.00 0.00 114 GLU A CA 4
ATOM 5743 C C . GLU A 1 79 ? -14.050 18.759 -35.108 1.00 0.00 114 GLU A C 4
ATOM 5744 O O . GLU A 1 79 ? -14.303 19.955 -34.970 1.00 0.00 114 GLU A O 4
ATOM 5756 N N . TRP A 1 80 ? -12.866 18.309 -35.500 1.00 0.00 115 TRP A N 4
ATOM 5757 C CA . TRP A 1 80 ? -11.766 19.224 -35.799 1.00 0.00 115 TRP A CA 4
ATOM 5758 C C . TRP A 1 80 ? -11.912 19.780 -37.210 1.00 0.00 115 TRP A C 4
ATOM 5759 O O . TRP A 1 80 ? -11.057 20.528 -37.684 1.00 0.00 115 TRP A O 4
ATOM 5780 N N . SER A 1 81 ? -13.000 19.406 -37.879 1.00 0.00 116 SER A N 4
ATOM 5781 C CA . SER A 1 81 ? -13.239 19.869 -39.240 1.00 0.00 116 SER A CA 4
ATOM 5782 C C . SER A 1 81 ? -13.453 21.380 -39.264 1.00 0.00 116 SER A C 4
ATOM 5783 O O . SER A 1 81 ? -13.867 21.976 -38.271 1.00 0.00 116 SER A O 4
ATOM 5791 N N . LYS A 1 82 ? -13.167 21.992 -40.410 1.00 0.00 117 LYS A N 4
ATOM 5792 C CA . LYS A 1 82 ? -13.328 23.435 -40.560 1.00 0.00 117 LYS A CA 4
ATOM 5793 C C . LYS A 1 82 ? -12.884 24.155 -39.292 1.00 0.00 117 LYS A C 4
ATOM 5794 O O . LYS A 1 82 ? -13.314 25.277 -39.022 1.00 0.00 117 LYS A O 4
ATOM 5813 N N . ILE A 1 83 ? -12.024 23.505 -38.515 1.00 0.00 118 ILE A N 4
ATOM 5814 C CA . ILE A 1 83 ? -11.533 24.094 -37.274 1.00 0.00 118 ILE A CA 4
ATOM 5815 C C . ILE A 1 83 ? -12.609 24.971 -36.628 1.00 0.00 118 ILE A C 4
ATOM 5816 O O . ILE A 1 83 ? -12.306 25.953 -35.948 1.00 0.00 118 ILE A O 4
ATOM 5832 N N . VAL A 1 84 ? -13.865 24.608 -36.842 1.00 0.00 119 VAL A N 4
ATOM 5833 C CA . VAL A 1 84 ? -14.977 25.364 -36.276 1.00 0.00 119 VAL A CA 4
ATOM 5834 C C . VAL A 1 84 ? -14.930 25.333 -34.751 1.00 0.00 119 VAL A C 4
ATOM 5835 O O . VAL A 1 84 ? -15.143 26.350 -34.092 1.00 0.00 119 VAL A O 4
ATOM 5848 N N . VAL A 1 85 ? -14.654 24.155 -34.198 1.00 0.00 120 VAL A N 4
ATOM 5849 C CA . VAL A 1 85 ? -14.590 23.998 -32.749 1.00 0.00 120 VAL A CA 4
ATOM 5850 C C . VAL A 1 85 ? -13.613 25.001 -32.142 1.00 0.00 120 VAL A C 4
ATOM 5851 O O . VAL A 1 85 ? -13.784 25.435 -31.002 1.00 0.00 120 VAL A O 4
ATOM 5864 N N . LEU A 1 86 ? -12.594 25.372 -32.910 1.00 0.00 121 LEU A N 4
ATOM 5865 C CA . LEU A 1 86 ? -11.604 26.334 -32.438 1.00 0.00 121 LEU A CA 4
ATOM 5866 C C . LEU A 1 86 ? -12.256 27.680 -32.148 1.00 0.00 121 LEU A C 4
ATOM 5867 O O . LEU A 1 86 ? -11.966 28.316 -31.135 1.00 0.00 121 LEU A O 4
ATOM 5883 N N . GLU A 1 87 ? -13.138 28.108 -33.042 1.00 0.00 122 GLU A N 4
ATOM 5884 C CA . GLU A 1 87 ? -13.826 29.382 -32.874 1.00 0.00 122 GLU A CA 4
ATOM 5885 C C . GLU A 1 87 ? -12.853 30.449 -32.384 1.00 0.00 122 GLU A C 4
ATOM 5886 O O . GLU A 1 87 ? -12.628 30.595 -31.183 1.00 0.00 122 GLU A O 4
ATOM 5898 N N . HIS A 1 88 ? -12.278 31.191 -33.324 1.00 0.00 123 HIS A N 4
ATOM 5899 C CA . HIS A 1 88 ? -11.326 32.241 -32.978 1.00 0.00 123 HIS A CA 4
ATOM 5900 C C . HIS A 1 88 ? -12.024 33.372 -32.231 1.00 0.00 123 HIS A C 4
ATOM 5901 O O . HIS A 1 88 ? -11.378 34.177 -31.559 1.00 0.00 123 HIS A O 4
ATOM 5915 N N . HIS A 1 89 ? -13.346 33.431 -32.354 1.00 0.00 124 HIS A N 4
ATOM 5916 C CA . HIS A 1 89 ? -14.117 34.473 -31.685 1.00 0.00 124 HIS A CA 4
ATOM 5917 C C . HIS A 1 89 ? -14.103 34.258 -30.175 1.00 0.00 124 HIS A C 4
ATOM 5918 O O . HIS A 1 89 ? -14.270 33.135 -29.698 1.00 0.00 124 HIS A O 4
ATOM 5932 N N . HIS A 1 90 ? -13.902 35.339 -29.427 1.00 0.00 125 HIS A N 4
ATOM 5933 C CA . HIS A 1 90 ? -13.867 35.253 -27.971 1.00 0.00 125 HIS A CA 4
ATOM 5934 C C . HIS A 1 90 ? -12.756 34.316 -27.506 1.00 0.00 125 HIS A C 4
ATOM 5935 O O . HIS A 1 90 ? -12.467 33.307 -28.152 1.00 0.00 125 HIS A O 4
ATOM 5949 N N . HIS A 1 91 ? -12.139 34.658 -26.380 1.00 0.00 126 HIS A N 4
ATOM 5950 C CA . HIS A 1 91 ? -11.061 33.846 -25.827 1.00 0.00 126 HIS A CA 4
ATOM 5951 C C . HIS A 1 91 ? -11.584 32.960 -24.702 1.00 0.00 126 HIS A C 4
ATOM 5952 O O . HIS A 1 91 ? -10.813 32.287 -24.019 1.00 0.00 126 HIS A O 4
ATOM 5966 N N . HIS A 1 92 ? -12.899 32.965 -24.518 1.00 0.00 127 HIS A N 4
ATOM 5967 C CA . HIS A 1 92 ? -13.519 32.158 -23.473 1.00 0.00 127 HIS A CA 4
ATOM 5968 C C . HIS A 1 92 ? -12.910 32.482 -22.114 1.00 0.00 127 HIS A C 4
ATOM 5969 O O . HIS A 1 9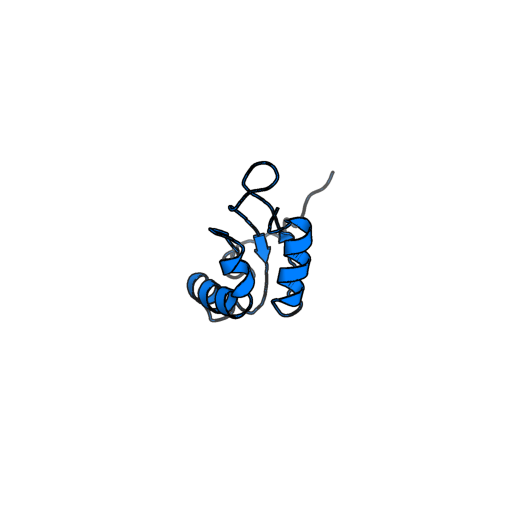2 ? -12.729 31.599 -21.276 1.00 0.00 127 HIS A O 4
ATOM 5983 N N . HIS A 1 93 ? -12.597 33.756 -21.903 1.00 0.00 128 HIS A N 4
ATOM 5984 C CA . HIS A 1 93 ? -12.011 34.192 -20.640 1.00 0.00 128 HIS A CA 4
ATOM 5985 C C . HIS A 1 93 ? -13.085 34.762 -19.721 1.00 0.00 128 HIS A C 4
ATOM 5986 O O . HIS A 1 93 ? -14.216 34.879 -20.163 1.00 0.00 128 HIS A O 4
ATOM 6001 N N . MET A 1 1 ? -28.383 0.597 -6.425 1.00 0.00 36 MET A N 5
ATOM 6002 C CA . MET A 1 1 ? -27.486 0.178 -7.539 1.00 0.00 36 MET A CA 5
ATOM 6003 C C . MET A 1 1 ? -26.182 0.962 -7.459 1.00 0.00 36 MET A C 5
ATOM 6004 O O . MET A 1 1 ? -26.007 1.972 -8.137 1.00 0.00 36 MET A O 5
ATOM 6020 N N . PRO A 1 2 ? -25.274 0.513 -6.645 1.00 0.00 37 PRO A N 5
ATOM 6021 C CA . PRO A 1 2 ? -23.946 1.175 -6.457 1.00 0.00 37 PRO A CA 5
ATOM 6022 C C . PRO A 1 2 ? -23.142 1.226 -7.754 1.00 0.00 37 PRO A C 5
ATOM 6023 O O . PRO A 1 2 ? -23.236 0.326 -8.590 1.00 0.00 37 PRO A O 5
ATOM 6034 N N . VAL A 1 3 ? -22.354 2.284 -7.918 1.00 0.00 38 VAL A N 5
ATOM 6035 C CA . VAL A 1 3 ? -21.543 2.441 -9.119 1.00 0.00 38 VAL A CA 5
ATOM 6036 C C . VAL A 1 3 ? -20.093 2.741 -8.749 1.00 0.00 38 VAL A C 5
ATOM 6037 O O . VAL A 1 3 ? -19.823 3.512 -7.829 1.00 0.00 38 VAL A O 5
ATOM 6050 N N . THR A 1 4 ? -19.165 2.119 -9.467 1.00 0.00 39 THR A N 5
ATOM 6051 C CA . THR A 1 4 ? -17.742 2.314 -9.203 1.00 0.00 39 THR A CA 5
ATOM 6052 C C . THR A 1 4 ? -17.053 2.921 -10.419 1.00 0.00 39 THR A C 5
ATOM 6053 O O . THR A 1 4 ? -17.310 2.521 -11.555 1.00 0.00 39 THR A O 5
ATOM 6064 N N . GLU A 1 5 ? -16.188 3.903 -10.178 1.00 0.00 40 GLU A N 5
ATOM 6065 C CA . GLU A 1 5 ? -15.487 4.568 -11.271 1.00 0.00 40 GLU A CA 5
ATOM 6066 C C . GLU A 1 5 ? -14.697 3.554 -12.091 1.00 0.00 40 GLU A C 5
ATOM 6067 O O . GLU A 1 5 ? -14.737 3.577 -13.323 1.00 0.00 40 GLU A O 5
ATOM 6079 N N . GLN A 1 6 ? -13.992 2.657 -11.406 1.00 0.00 41 GLN A N 5
ATOM 6080 C CA . GLN A 1 6 ? -13.215 1.631 -12.095 1.00 0.00 41 GLN A CA 5
ATOM 6081 C C . GLN A 1 6 ? -14.136 0.652 -12.825 1.00 0.00 41 GLN A C 5
ATOM 6082 O O . GLN A 1 6 ? -13.875 0.272 -13.964 1.00 0.00 41 GLN A O 5
ATOM 6096 N N . GLY A 1 7 ? -15.220 0.261 -12.162 1.00 0.00 42 GLY A N 5
ATOM 6097 C CA . GLY A 1 7 ? -16.184 -0.656 -12.756 1.00 0.00 42 GLY A CA 5
ATOM 6098 C C . GLY A 1 7 ? -16.909 0.001 -13.925 1.00 0.00 42 GLY A C 5
ATOM 6099 O O . GLY A 1 7 ? -17.252 -0.656 -14.907 1.00 0.00 42 GLY A O 5
ATOM 6103 N N . LEU A 1 8 ? -17.163 1.300 -13.797 1.00 0.00 43 LEU A N 5
ATOM 6104 C CA . LEU A 1 8 ? -17.874 2.041 -14.833 1.00 0.00 43 LEU A CA 5
ATOM 6105 C C . LEU A 1 8 ? -17.091 2.007 -16.140 1.00 0.00 43 LEU A C 5
ATOM 6106 O O . LEU A 1 8 ? -17.666 1.835 -17.213 1.00 0.00 43 LEU A O 5
ATOM 6122 N N . ARG A 1 9 ? -15.778 2.168 -16.040 1.00 0.00 44 ARG A N 5
ATOM 6123 C CA . ARG A 1 9 ? -14.922 2.153 -17.220 1.00 0.00 44 ARG A CA 5
ATOM 6124 C C . ARG A 1 9 ? -15.046 0.819 -17.949 1.00 0.00 44 ARG A C 5
ATOM 6125 O O . ARG A 1 9 ? -15.092 0.775 -19.179 1.00 0.00 44 ARG A O 5
ATOM 6146 N N . GLU A 1 10 ? -15.092 -0.265 -17.186 1.00 0.00 45 GLU A N 5
ATOM 6147 C CA . GLU A 1 10 ? -15.212 -1.595 -17.773 1.00 0.00 45 GLU A CA 5
ATOM 6148 C C . GLU A 1 10 ? -16.545 -1.746 -18.497 1.00 0.00 45 GLU A C 5
ATOM 6149 O O . GLU A 1 10 ? -16.611 -2.322 -19.584 1.00 0.00 45 GLU A O 5
ATOM 6161 N N . ARG A 1 11 ? -17.608 -1.222 -17.888 1.00 0.00 46 ARG A N 5
ATOM 6162 C CA . ARG A 1 11 ? -18.933 -1.303 -18.491 1.00 0.00 46 ARG A CA 5
ATOM 6163 C C . ARG A 1 11 ? -19.010 -0.438 -19.744 1.00 0.00 46 ARG A C 5
ATOM 6164 O O . ARG A 1 11 ? -19.552 -0.856 -20.763 1.00 0.00 46 ARG A O 5
ATOM 6185 N N . ILE A 1 12 ? -18.451 0.769 -19.659 1.00 0.00 47 ILE A N 5
ATOM 6186 C CA . ILE A 1 12 ? -18.453 1.685 -20.792 1.00 0.00 47 ILE A CA 5
ATOM 6187 C C . ILE A 1 12 ? -17.609 1.118 -21.931 1.00 0.00 47 ILE A C 5
ATOM 6188 O O . ILE A 1 12 ? -18.009 1.149 -23.091 1.00 0.00 47 ILE A O 5
ATOM 6204 N N . GLU A 1 13 ? -16.434 0.592 -21.582 1.00 0.00 48 GLU A N 5
ATOM 6205 C CA . GLU A 1 13 ? -15.537 0.012 -22.576 1.00 0.00 48 GLU A CA 5
ATOM 6206 C C . GLU A 1 13 ? -16.210 -1.175 -23.258 1.00 0.00 48 GLU A C 5
ATOM 6207 O O . GLU A 1 13 ? -16.096 -1.354 -24.470 1.00 0.00 48 GLU A O 5
ATOM 6219 N N . SER A 1 14 ? -16.916 -1.982 -22.471 1.00 0.00 49 SER A N 5
ATOM 6220 C CA . SER A 1 14 ? -17.612 -3.145 -23.013 1.00 0.00 49 SER A CA 5
ATOM 6221 C C . SER A 1 14 ? -18.872 -2.708 -23.756 1.00 0.00 49 SER A C 5
ATOM 6222 O O . SER A 1 14 ? -19.392 -3.437 -24.603 1.00 0.00 49 SER A O 5
ATOM 6230 N N . ALA A 1 15 ? -19.361 -1.508 -23.434 1.00 0.00 50 ALA A N 5
ATOM 6231 C CA . ALA A 1 15 ? -20.561 -0.991 -24.083 1.00 0.00 50 ALA A CA 5
ATOM 6232 C C . ALA A 1 15 ? -20.187 -0.107 -25.269 1.00 0.00 50 ALA A C 5
ATOM 6233 O O . ALA A 1 15 ? -21.057 0.379 -25.993 1.00 0.00 50 ALA A O 5
ATOM 6240 N N . ILE A 1 16 ? -18.889 0.100 -25.460 1.00 0.00 51 ILE A N 5
ATOM 6241 C CA . ILE A 1 16 ? -18.413 0.930 -26.558 1.00 0.00 51 ILE A CA 5
ATOM 6242 C C . ILE A 1 16 ? -16.980 0.556 -26.928 1.00 0.00 51 ILE A C 5
ATOM 6243 O O . ILE A 1 16 ? -16.168 0.229 -26.061 1.00 0.00 51 ILE A O 5
ATOM 6259 N N . PRO A 1 17 ? -16.661 0.606 -28.192 1.00 0.00 52 PRO A N 5
ATOM 6260 C CA . PRO A 1 17 ? -15.296 0.274 -28.696 1.00 0.00 52 PRO A CA 5
ATOM 6261 C C . PRO A 1 17 ? -14.232 1.198 -28.105 1.00 0.00 52 PRO A C 5
ATOM 6262 O O . PRO A 1 17 ? -14.498 2.366 -27.821 1.00 0.00 52 PRO A O 5
ATOM 6273 N N . GLN A 1 18 ? -13.031 0.663 -27.918 1.00 0.00 53 GLN A N 5
ATOM 6274 C CA . GLN A 1 18 ? -11.935 1.445 -27.355 1.00 0.00 53 GLN A CA 5
ATOM 6275 C C . GLN A 1 18 ? -11.607 2.633 -28.253 1.00 0.00 53 GLN A C 5
ATOM 6276 O O . GLN A 1 18 ? -10.998 3.607 -27.814 1.00 0.00 53 GLN A O 5
ATOM 6290 N N . VAL A 1 19 ? -12.022 2.549 -29.510 1.00 0.00 54 VAL A N 5
ATOM 6291 C CA . VAL A 1 19 ? -11.776 3.623 -30.464 1.00 0.00 54 VAL A CA 5
ATOM 6292 C C . VAL A 1 19 ? -12.436 4.915 -29.990 1.00 0.00 54 VAL A C 5
ATOM 6293 O O . VAL A 1 19 ? -12.118 6.000 -30.472 1.00 0.00 54 VAL A O 5
ATOM 6306 N N . TYR A 1 20 ? -13.364 4.785 -29.050 1.00 0.00 55 TYR A N 5
ATOM 6307 C CA . TYR A 1 20 ? -14.077 5.942 -28.519 1.00 0.00 55 TYR A CA 5
ATOM 6308 C C . TYR A 1 20 ? -13.288 6.585 -27.387 1.00 0.00 55 TYR A C 5
ATOM 6309 O O . TYR A 1 20 ? -13.819 7.402 -26.642 1.00 0.00 55 TYR A O 5
ATOM 6327 N N . HIS A 1 21 ? -12.020 6.208 -27.270 1.00 0.00 56 HIS A N 5
ATOM 6328 C CA . HIS A 1 21 ? -11.159 6.751 -26.226 1.00 0.00 56 HIS A CA 5
ATOM 6329 C C . HIS A 1 21 ? -12.001 7.187 -25.034 1.00 0.00 56 HIS A C 5
ATOM 6330 O O . HIS A 1 21 ? -12.600 8.253 -25.048 1.00 0.00 56 HIS A O 5
ATOM 6344 N N . ILE A 1 22 ? -12.039 6.355 -24.001 1.00 0.00 57 ILE A N 5
ATOM 6345 C CA . ILE A 1 22 ? -12.826 6.666 -22.814 1.00 0.00 57 ILE A CA 5
ATOM 6346 C C . ILE A 1 22 ? -11.925 7.065 -21.654 1.00 0.00 57 ILE A C 5
ATOM 6347 O O . ILE A 1 22 ? -11.036 6.314 -21.258 1.00 0.00 57 ILE A O 5
ATOM 6363 N N . ILE A 1 23 ? -12.170 8.257 -21.116 1.00 0.00 58 ILE A N 5
ATOM 6364 C CA . ILE A 1 23 ? -11.383 8.758 -19.997 1.00 0.00 58 ILE A CA 5
ATOM 6365 C C . ILE A 1 23 ? -12.290 9.092 -18.820 1.00 0.00 58 ILE A C 5
ATOM 6366 O O . ILE A 1 23 ? -13.283 9.809 -18.969 1.00 0.00 58 ILE A O 5
ATOM 6382 N N . VAL A 1 24 ? -11.948 8.567 -17.646 1.00 0.00 59 VAL A N 5
ATOM 6383 C CA . VAL A 1 24 ? -12.747 8.812 -16.451 1.00 0.00 59 VAL A CA 5
ATOM 6384 C C . VAL A 1 24 ? -11.937 9.570 -15.405 1.00 0.00 59 VAL A C 5
ATOM 6385 O O . VAL A 1 24 ? -10.839 9.154 -15.034 1.00 0.00 59 VAL A O 5
ATOM 6398 N N . THR A 1 25 ? -12.489 10.684 -14.933 1.00 0.00 60 THR A N 5
ATOM 6399 C CA . THR A 1 25 ? -11.815 11.491 -13.923 1.00 0.00 60 THR A CA 5
ATOM 6400 C C . THR A 1 25 ? -12.763 11.810 -12.772 1.00 0.00 60 THR A C 5
ATOM 6401 O O . THR A 1 25 ? -13.881 12.278 -12.989 1.00 0.00 60 THR A O 5
ATOM 6412 N N . ASP A 1 26 ? -12.310 11.559 -11.548 1.00 0.00 61 ASP A N 5
ATOM 6413 C CA . ASP A 1 26 ? -13.130 11.829 -10.371 1.00 0.00 61 ASP A CA 5
ATOM 6414 C C . ASP A 1 26 ? -12.887 13.250 -9.868 1.00 0.00 61 ASP A C 5
ATOM 6415 O O . ASP A 1 26 ? -11.825 13.553 -9.323 1.00 0.00 61 ASP A O 5
ATOM 6424 N N . LEU A 1 27 ? -13.879 14.115 -10.054 1.00 0.00 62 LEU A N 5
ATOM 6425 C CA . LEU A 1 27 ? -13.760 15.500 -9.612 1.00 0.00 62 LEU A CA 5
ATOM 6426 C C . LEU A 1 27 ? -14.420 15.692 -8.252 1.00 0.00 62 LEU A C 5
ATOM 6427 O O . LEU A 1 27 ? -13.791 16.156 -7.308 1.00 0.00 62 LEU A O 5
ATOM 6443 N N . SER A 1 28 ? -15.693 15.328 -8.165 1.00 0.00 63 SER A N 5
ATOM 6444 C CA . SER A 1 28 ? -16.432 15.460 -6.918 1.00 0.00 63 SER A CA 5
ATOM 6445 C C . SER A 1 28 ? -15.831 14.568 -5.840 1.00 0.00 63 SER A C 5
ATOM 6446 O O . SER A 1 28 ? -15.738 14.960 -4.679 1.00 0.00 63 SER A O 5
ATOM 6454 N N . TYR A 1 29 ? -15.436 13.361 -6.236 1.00 0.00 64 TYR A N 5
ATOM 6455 C CA . TYR A 1 29 ? -14.857 12.410 -5.297 1.00 0.00 64 TYR A CA 5
ATOM 6456 C C . TYR A 1 29 ? -15.954 11.617 -4.593 1.00 0.00 64 TYR A C 5
ATOM 6457 O O . TYR A 1 29 ? -17.081 11.528 -5.083 1.00 0.00 64 TYR A O 5
ATOM 6475 N N . GLY A 1 30 ? -15.618 11.045 -3.441 1.00 0.00 65 GLY A N 5
ATOM 6476 C CA . GLY A 1 30 ? -16.587 10.264 -2.677 1.00 0.00 65 GLY A CA 5
ATOM 6477 C C . GLY A 1 30 ? -16.893 8.944 -3.376 1.00 0.00 65 GLY A C 5
ATOM 6478 O O . GLY A 1 30 ? -17.977 8.385 -3.216 1.00 0.00 65 GLY A O 5
ATOM 6482 N N . CYS A 1 31 ? -15.932 8.457 -4.155 1.00 0.00 66 CYS A N 5
ATOM 6483 C CA . CYS A 1 31 ? -16.112 7.204 -4.879 1.00 0.00 66 CYS A CA 5
ATOM 6484 C C . CYS A 1 31 ? -17.057 7.401 -6.062 1.00 0.00 66 CYS A C 5
ATOM 6485 O O . CYS A 1 31 ? -16.732 8.111 -7.015 1.00 0.00 66 CYS A O 5
ATOM 6493 N N . GLY A 1 32 ? -18.226 6.773 -5.996 1.00 0.00 67 GLY A N 5
ATOM 6494 C CA . GLY A 1 32 ? -19.205 6.891 -7.069 1.00 0.00 67 GLY A CA 5
ATOM 6495 C C . GLY A 1 32 ? -20.227 7.977 -6.751 1.00 0.00 67 GLY A C 5
ATOM 6496 O O . GLY A 1 32 ? -21.111 7.785 -5.916 1.00 0.00 67 GLY A O 5
ATOM 6500 N N . GLN A 1 33 ? -20.102 9.114 -7.426 1.00 0.00 68 GLN A N 5
ATOM 6501 C CA . GLN A 1 33 ? -21.023 10.226 -7.212 1.00 0.00 68 GLN A CA 5
ATOM 6502 C C . GLN A 1 33 ? -21.086 11.116 -8.449 1.00 0.00 68 GLN A C 5
ATOM 6503 O O . GLN A 1 33 ? -22.136 11.245 -9.079 1.00 0.00 68 GLN A O 5
ATOM 6517 N N . SER A 1 34 ? -19.955 11.725 -8.792 1.00 0.00 69 SER A N 5
ATOM 6518 C CA . SER A 1 34 ? -19.892 12.597 -9.959 1.00 0.00 69 SER A CA 5
ATOM 6519 C C . SER A 1 34 ? -18.509 12.533 -10.599 1.00 0.00 69 SER A C 5
ATOM 6520 O O . SER A 1 34 ? -17.492 12.555 -9.907 1.00 0.00 69 SER A O 5
ATOM 6528 N N . PHE A 1 35 ? -18.481 12.458 -11.926 1.00 0.00 70 PHE A N 5
ATOM 6529 C CA . PHE A 1 35 ? -17.219 12.395 -12.653 1.00 0.00 70 PHE A CA 5
ATOM 6530 C C . PHE A 1 35 ? -17.385 12.928 -14.072 1.00 0.00 70 PHE A C 5
ATOM 6531 O O . PHE A 1 35 ? -18.495 12.981 -14.598 1.00 0.00 70 PHE A O 5
ATOM 6548 N N . ASP A 1 36 ? -16.272 13.318 -14.684 1.00 0.00 71 ASP A N 5
ATOM 6549 C CA . ASP A 1 36 ? -16.298 13.840 -16.044 1.00 0.00 71 ASP A CA 5
ATOM 6550 C C . ASP A 1 36 ? -15.552 12.909 -16.995 1.00 0.00 71 ASP A C 5
ATOM 6551 O O . ASP A 1 36 ? -14.346 12.701 -16.852 1.00 0.00 71 ASP A O 5
ATOM 6560 N N . ILE A 1 37 ? -16.272 12.351 -17.962 1.00 0.00 72 ILE A N 5
ATOM 6561 C CA . ILE A 1 37 ? -15.661 11.444 -18.927 1.00 0.00 72 ILE A CA 5
ATOM 6562 C C . ILE A 1 37 ? -15.910 11.927 -20.353 1.00 0.00 72 ILE A C 5
ATOM 6563 O O . ILE A 1 37 ? -16.897 12.610 -20.624 1.00 0.00 72 ILE A O 5
ATOM 6579 N N . VAL A 1 38 ? -15.004 11.568 -21.258 1.00 0.00 73 VAL A N 5
ATOM 6580 C CA . VAL A 1 38 ? -15.134 11.972 -22.654 1.00 0.00 73 VAL A CA 5
ATOM 6581 C C . VAL A 1 38 ? -14.707 10.843 -23.583 1.00 0.00 73 VAL A C 5
ATOM 6582 O O . VAL A 1 38 ? -13.783 10.086 -23.273 1.00 0.00 73 VAL A O 5
ATOM 6595 N N . VAL A 1 39 ? -15.383 10.733 -24.722 1.00 0.00 74 VAL A N 5
ATOM 6596 C CA . VAL A 1 39 ? -15.063 9.690 -25.687 1.00 0.00 74 VAL A CA 5
ATOM 6597 C C . VAL A 1 39 ? -14.782 10.294 -27.058 1.00 0.00 74 VAL A C 5
ATOM 6598 O O . VAL A 1 39 ? -15.388 11.298 -27.440 1.00 0.00 74 VAL A O 5
ATOM 6611 N N . VAL A 1 40 ? -13.872 9.670 -27.799 1.00 0.00 75 VAL A N 5
ATOM 6612 C CA . VAL A 1 40 ? -13.530 10.148 -29.133 1.00 0.00 75 VAL A CA 5
ATOM 6613 C C . VAL A 1 40 ? -13.675 9.032 -30.159 1.00 0.00 75 VAL A C 5
ATOM 6614 O O . VAL A 1 40 ? -12.987 8.016 -30.084 1.00 0.00 75 VAL A O 5
ATOM 6627 N N . SER A 1 41 ? -14.569 9.233 -31.121 1.00 0.00 76 SER A N 5
ATOM 6628 C CA . SER A 1 41 ? -14.799 8.235 -32.158 1.00 0.00 76 SER A CA 5
ATOM 6629 C C . SER A 1 41 ? -15.464 8.868 -33.377 1.00 0.00 76 SER A C 5
ATOM 6630 O O . SER A 1 41 ? -15.956 9.994 -33.313 1.00 0.00 76 SER A O 5
ATOM 6638 N N . ASP A 1 42 ? -15.482 8.133 -34.482 1.00 0.00 77 ASP A N 5
ATOM 6639 C CA . ASP A 1 42 ? -16.094 8.624 -35.710 1.00 0.00 77 ASP A CA 5
ATOM 6640 C C . ASP A 1 42 ? -17.617 8.578 -35.599 1.00 0.00 77 ASP A C 5
ATOM 6641 O O . ASP A 1 42 ? -18.330 9.010 -36.503 1.00 0.00 77 ASP A O 5
ATOM 6650 N N . PHE A 1 43 ? -18.111 8.036 -34.489 1.00 0.00 78 PHE A N 5
ATOM 6651 C CA . PHE A 1 43 ? -19.550 7.922 -34.275 1.00 0.00 78 PHE A CA 5
ATOM 6652 C C . PHE A 1 43 ? -20.206 9.297 -34.367 1.00 0.00 78 PHE A C 5
ATOM 6653 O O . PHE A 1 43 ? -21.377 9.414 -34.732 1.00 0.00 78 PHE A O 5
ATOM 6670 N N . PHE A 1 44 ? -19.446 10.337 -34.036 1.00 0.00 79 PHE A N 5
ATOM 6671 C CA . PHE A 1 44 ? -19.968 11.699 -34.090 1.00 0.00 79 PHE A CA 5
ATOM 6672 C C . PHE A 1 44 ? -19.813 12.275 -35.495 1.00 0.00 79 PHE A C 5
ATOM 6673 O O . PHE A 1 44 ? -20.194 13.418 -35.752 1.00 0.00 79 PHE A O 5
ATOM 6690 N N . GLN A 1 45 ? -19.257 11.478 -36.402 1.00 0.00 80 GLN A N 5
ATOM 6691 C CA . GLN A 1 45 ? -19.064 11.923 -37.776 1.00 0.00 80 GLN A CA 5
ATOM 6692 C C . GLN A 1 45 ? -20.344 11.736 -38.584 1.00 0.00 80 GLN A C 5
ATOM 6693 O O . GLN A 1 45 ? -20.791 10.611 -38.807 1.00 0.00 80 GLN A O 5
ATOM 6707 N N . GLY A 1 46 ? -20.925 12.846 -39.027 1.00 0.00 81 GLY A N 5
ATOM 6708 C CA . GLY A 1 46 ? -22.151 12.795 -39.813 1.00 0.00 81 GLY A CA 5
ATOM 6709 C C . GLY A 1 46 ? -23.369 12.629 -38.911 1.00 0.00 81 GLY A C 5
ATOM 6710 O O . GLY A 1 46 ? -24.495 12.499 -39.390 1.00 0.00 81 GLY A O 5
ATOM 6714 N N . LYS A 1 47 ? -23.134 12.632 -37.602 1.00 0.00 82 LYS A N 5
ATOM 6715 C CA . LYS A 1 47 ? -24.220 12.479 -36.642 1.00 0.00 82 LYS A CA 5
ATOM 6716 C C . LYS A 1 47 ? -24.181 13.600 -35.608 1.00 0.00 82 LYS A C 5
ATOM 6717 O O . LYS A 1 47 ? -23.112 14.086 -35.245 1.00 0.00 82 LYS A O 5
ATOM 6736 N N . SER A 1 48 ? -25.355 14.004 -35.139 1.00 0.00 83 SER A N 5
ATOM 6737 C CA . SER A 1 48 ? -25.448 15.065 -34.145 1.00 0.00 83 SER A CA 5
ATOM 6738 C C . SER A 1 48 ? -24.940 14.582 -32.790 1.00 0.00 83 SER A C 5
ATOM 6739 O O . SER A 1 48 ? -25.036 13.400 -32.467 1.00 0.00 83 SER A O 5
ATOM 6747 N N . LYS A 1 49 ? -24.409 15.507 -31.999 1.00 0.00 84 LYS A N 5
ATOM 6748 C CA . LYS A 1 49 ? -23.899 15.169 -30.675 1.00 0.00 84 LYS A CA 5
ATOM 6749 C C . LYS A 1 49 ? -25.004 14.568 -29.814 1.00 0.00 84 LYS A C 5
ATOM 6750 O O . LYS A 1 49 ? -24.766 13.643 -29.037 1.00 0.00 84 LYS A O 5
ATOM 6769 N N . LEU A 1 50 ? -26.210 15.097 -29.953 1.00 0.00 85 LEU A N 5
ATOM 6770 C CA . LEU A 1 50 ? -27.345 14.608 -29.179 1.00 0.00 85 LEU A CA 5
ATOM 6771 C C . LEU A 1 50 ? -27.602 13.135 -29.478 1.00 0.00 85 LEU A C 5
ATOM 6772 O O . LEU A 1 50 ? -27.948 12.364 -28.582 1.00 0.00 85 LEU A O 5
ATOM 6788 N N . MET A 1 51 ? -27.445 12.755 -30.739 1.00 0.00 86 MET A N 5
ATOM 6789 C CA . MET A 1 51 ? -27.682 11.375 -31.147 1.00 0.00 86 MET A CA 5
ATOM 6790 C C . MET A 1 51 ? -26.708 10.434 -30.442 1.00 0.00 86 MET A C 5
ATOM 6791 O O . MET A 1 51 ? -27.076 9.329 -30.041 1.00 0.00 86 MET A O 5
ATOM 6805 N N . ARG A 1 52 ? -25.470 10.885 -30.289 1.00 0.00 87 ARG A N 5
ATOM 6806 C CA . ARG A 1 52 ? -24.453 10.085 -29.622 1.00 0.00 87 ARG A CA 5
ATOM 6807 C C . ARG A 1 52 ? -24.849 9.795 -28.179 1.00 0.00 87 ARG A C 5
ATOM 6808 O O . ARG A 1 52 ? -24.574 8.710 -27.656 1.00 0.00 87 ARG A O 5
ATOM 6829 N N . SER A 1 53 ? -25.473 10.770 -27.533 1.00 0.00 88 SER A N 5
ATOM 6830 C CA . SER A 1 53 ? -25.874 10.610 -26.139 1.00 0.00 88 SER A CA 5
ATOM 6831 C C . SER A 1 53 ? -26.805 9.414 -25.987 1.00 0.00 88 SER A C 5
ATOM 6832 O O . SER A 1 53 ? -26.662 8.624 -25.053 1.00 0.00 88 SER A O 5
ATOM 6840 N N . ARG A 1 54 ? -27.744 9.276 -26.915 1.00 0.00 89 ARG A N 5
ATOM 6841 C CA . ARG A 1 54 ? -28.677 8.156 -26.875 1.00 0.00 89 ARG A CA 5
ATOM 6842 C C . ARG A 1 54 ? -27.939 6.833 -27.070 1.00 0.00 89 ARG A C 5
ATOM 6843 O O . ARG A 1 54 ? -28.237 5.841 -26.404 1.00 0.00 89 ARG A O 5
ATOM 6864 N N . ALA A 1 55 ? -26.978 6.824 -27.986 1.00 0.00 90 ALA A N 5
ATOM 6865 C CA . ALA A 1 55 ? -26.211 5.614 -28.263 1.00 0.00 90 ALA A CA 5
ATOM 6866 C C . ALA A 1 55 ? -25.453 5.157 -27.021 1.00 0.00 90 ALA A C 5
ATOM 6867 O O . ALA A 1 55 ? -25.446 3.972 -26.689 1.00 0.00 90 ALA A O 5
ATOM 6874 N N . VAL A 1 56 ? -24.825 6.107 -26.337 1.00 0.00 91 VAL A N 5
ATOM 6875 C CA . VAL A 1 56 ? -24.081 5.796 -25.123 1.00 0.00 91 VAL A CA 5
ATOM 6876 C C . VAL A 1 56 ? -25.031 5.517 -23.960 1.00 0.00 91 VAL A C 5
ATOM 6877 O O . VAL A 1 56 ? -24.820 4.592 -23.177 1.00 0.00 91 VAL A O 5
ATOM 6890 N N . ASN A 1 57 ? -26.069 6.343 -23.846 1.00 0.00 92 ASN A N 5
ATOM 6891 C CA . ASN A 1 57 ? -27.038 6.194 -22.764 1.00 0.00 92 ASN A CA 5
ATOM 6892 C C . ASN A 1 57 ? -27.765 4.861 -22.872 1.00 0.00 92 ASN A C 5
ATOM 6893 O O . ASN A 1 57 ? -27.986 4.183 -21.875 1.00 0.00 92 ASN A O 5
ATOM 6904 N N . LYS A 1 58 ? -28.123 4.487 -24.094 1.00 0.00 93 LYS A N 5
ATOM 6905 C CA . LYS A 1 58 ? -28.811 3.226 -24.327 1.00 0.00 93 LYS A CA 5
ATOM 6906 C C . LYS A 1 58 ? -27.929 2.048 -23.933 1.00 0.00 93 LYS A C 5
ATOM 6907 O O . LYS A 1 58 ? -28.410 1.055 -23.384 1.00 0.00 93 LYS A O 5
ATOM 6926 N N . ALA A 1 59 ? -26.642 2.160 -24.231 1.00 0.00 94 ALA A N 5
ATOM 6927 C CA . ALA A 1 59 ? -25.700 1.092 -23.918 1.00 0.00 94 ALA A CA 5
ATOM 6928 C C . ALA A 1 59 ? -25.650 0.841 -22.416 1.00 0.00 94 ALA A C 5
ATOM 6929 O O . ALA A 1 59 ? -25.591 -0.304 -21.971 1.00 0.00 94 ALA A O 5
ATOM 6936 N N . VAL A 1 60 ? -25.671 1.918 -21.641 1.00 0.00 95 VAL A N 5
ATOM 6937 C CA . VAL A 1 60 ? -25.625 1.804 -20.187 1.00 0.00 95 VAL A CA 5
ATOM 6938 C C . VAL A 1 60 ? -26.560 2.815 -19.536 1.00 0.00 95 VAL A C 5
ATOM 6939 O O . VAL A 1 60 ? -26.156 3.559 -18.643 1.00 0.00 95 VAL A O 5
ATOM 6952 N N . LYS A 1 61 ? -27.807 2.841 -19.991 1.00 0.00 96 LYS A N 5
ATOM 6953 C CA . LYS A 1 61 ? -28.788 3.773 -19.448 1.00 0.00 96 LYS A CA 5
ATOM 6954 C C . LYS A 1 61 ? -29.037 3.487 -17.972 1.00 0.00 96 LYS A C 5
ATOM 6955 O O . LYS A 1 61 ? -29.305 4.398 -17.190 1.00 0.00 96 LYS A O 5
ATOM 6974 N N . GLU A 1 62 ? -28.938 2.216 -17.600 1.00 0.00 97 GLU A N 5
ATOM 6975 C CA . GLU A 1 62 ? -29.150 1.814 -16.214 1.00 0.00 97 GLU A CA 5
ATOM 6976 C C . GLU A 1 62 ? -28.074 2.405 -15.307 1.00 0.00 97 GLU A C 5
ATOM 6977 O O . GLU A 1 62 ? -28.354 2.816 -14.183 1.00 0.00 97 GLU A O 5
ATOM 6989 N N . GLU A 1 63 ? -26.847 2.441 -15.805 1.00 0.00 98 GLU A N 5
ATOM 6990 C CA . GLU A 1 63 ? -25.733 2.978 -15.035 1.00 0.00 98 GLU A CA 5
ATOM 6991 C C . GLU A 1 63 ? -25.960 4.455 -14.734 1.00 0.00 98 GLU A C 5
ATOM 6992 O O . GLU A 1 63 ? -25.504 4.969 -13.720 1.00 0.00 98 GLU A O 5
ATOM 7004 N N . LEU A 1 64 ? -26.670 5.132 -15.623 1.00 0.00 99 LEU A N 5
ATOM 7005 C CA . LEU A 1 64 ? -26.938 6.554 -15.449 1.00 0.00 99 LEU A CA 5
ATOM 7006 C C . LEU A 1 64 ? -27.719 6.795 -14.163 1.00 0.00 99 LEU A C 5
ATOM 7007 O O . LEU A 1 64 ? -27.477 7.778 -13.458 1.00 0.00 99 LEU A O 5
ATOM 7023 N N . GLN A 1 65 ? -28.652 5.902 -13.864 1.00 0.00 100 GLN A N 5
ATOM 7024 C CA . GLN A 1 65 ? -29.461 6.036 -12.657 1.00 0.00 100 GLN A CA 5
ATOM 7025 C C . GLN A 1 65 ? -28.582 5.986 -11.410 1.00 0.00 100 GLN A C 5
ATOM 7026 O O . GLN A 1 65 ? -28.797 6.740 -10.460 1.00 0.00 100 GLN A O 5
ATOM 7040 N N . GLU A 1 66 ? -27.585 5.107 -11.422 1.00 0.00 101 GLU A N 5
ATOM 7041 C CA . GLU A 1 66 ? -26.674 4.987 -10.290 1.00 0.00 101 GLU A CA 5
ATOM 7042 C C . GLU A 1 66 ? -25.571 6.039 -10.378 1.00 0.00 101 GLU A C 5
ATOM 7043 O O . GLU A 1 66 ? -25.048 6.493 -9.360 1.00 0.00 101 GLU A O 5
ATOM 7055 N N . ILE A 1 67 ? -25.225 6.421 -11.603 1.00 0.00 102 ILE A N 5
ATOM 7056 C CA . ILE A 1 67 ? -24.191 7.426 -11.824 1.00 0.00 102 ILE A CA 5
ATOM 7057 C C . ILE A 1 67 ? -24.610 8.772 -11.254 1.00 0.00 102 ILE A C 5
ATOM 7058 O O . ILE A 1 67 ? -23.811 9.458 -10.624 1.00 0.00 102 ILE A O 5
ATOM 7074 N N . HIS A 1 68 ? -25.863 9.141 -11.497 1.00 0.00 103 HIS A N 5
ATOM 7075 C CA . HIS A 1 68 ? -26.383 10.414 -11.016 1.00 0.00 103 HIS A CA 5
ATOM 7076 C C . HIS A 1 68 ? -25.943 11.555 -11.930 1.00 0.00 103 HIS A C 5
ATOM 7077 O O . HIS A 1 68 ? -26.496 11.741 -13.015 1.00 0.00 103 HIS A O 5
ATOM 7091 N N . ALA A 1 69 ? -24.949 12.317 -11.486 1.00 0.00 104 ALA A N 5
ATOM 7092 C CA . ALA A 1 69 ? -24.451 13.438 -12.274 1.00 0.00 104 ALA A CA 5
ATOM 7093 C C . ALA A 1 69 ? -23.110 13.095 -12.912 1.00 0.00 104 ALA A C 5
ATOM 7094 O O . ALA A 1 69 ? -22.106 12.937 -12.219 1.00 0.00 104 ALA A O 5
ATOM 7101 N N . PHE A 1 70 ? -23.102 12.979 -14.234 1.00 0.00 105 PHE A N 5
ATOM 7102 C CA . PHE A 1 70 ? -21.877 12.655 -14.953 1.00 0.00 105 PHE A CA 5
ATOM 7103 C C . PHE A 1 70 ? -21.866 13.339 -16.316 1.00 0.00 105 PHE A C 5
ATOM 7104 O O . PHE A 1 70 ? -22.914 13.730 -16.830 1.00 0.00 105 PHE A O 5
ATOM 7121 N N . SER A 1 71 ? -20.683 13.473 -16.901 1.00 0.00 106 SER A N 5
ATOM 7122 C CA . SER A 1 71 ? -20.564 14.102 -18.210 1.00 0.00 106 SER A CA 5
ATOM 7123 C C . SER A 1 71 ? -19.907 13.142 -19.195 1.00 0.00 106 SER A C 5
ATOM 7124 O O . SER A 1 71 ? -19.089 12.308 -18.814 1.00 0.00 106 SER A O 5
ATOM 7132 N N . CYS A 1 72 ? -20.280 13.269 -20.463 1.00 0.00 107 CYS A N 5
ATOM 7133 C CA . CYS A 1 72 ? -19.734 12.411 -21.507 1.00 0.00 107 CYS A CA 5
ATOM 7134 C C . CYS A 1 72 ? -19.492 13.222 -22.775 1.00 0.00 107 CYS A C 5
ATOM 7135 O O . CYS A 1 72 ? -20.197 13.058 -23.772 1.00 0.00 107 CYS A O 5
ATOM 7143 N N . LYS A 1 73 ? -18.498 14.101 -22.721 1.00 0.00 108 LYS A N 5
ATOM 7144 C CA . LYS A 1 73 ? -18.171 14.947 -23.863 1.00 0.00 108 LYS A CA 5
ATOM 7145 C C . LYS A 1 73 ? -17.691 14.096 -25.034 1.00 0.00 108 LYS A C 5
ATOM 7146 O O . LYS A 1 73 ? -16.941 13.137 -24.852 1.00 0.00 108 LYS A O 5
ATOM 7165 N N . CYS A 1 74 ? -18.129 14.453 -26.237 1.00 0.00 109 CYS A N 5
ATOM 7166 C CA . CYS A 1 74 ? -17.741 13.716 -27.433 1.00 0.00 109 CYS A CA 5
ATOM 7167 C C . CYS A 1 74 ? -16.956 14.611 -28.386 1.00 0.00 109 CYS A C 5
ATOM 7168 O O . CYS A 1 74 ? -17.398 15.708 -28.724 1.00 0.00 109 CYS A O 5
ATOM 7176 N N . TYR A 1 75 ? -15.796 14.131 -28.821 1.00 0.00 110 TYR A N 5
ATOM 7177 C CA . TYR A 1 75 ? -14.964 14.894 -29.743 1.00 0.00 110 TYR A CA 5
ATOM 7178 C C . TYR A 1 75 ? -14.496 14.011 -30.895 1.00 0.00 110 TYR A C 5
ATOM 7179 O O . TYR A 1 75 ? -14.203 12.831 -30.704 1.00 0.00 110 TYR A O 5
ATOM 7197 N N . THR A 1 76 ? -14.424 14.591 -32.088 1.00 0.00 111 THR A N 5
ATOM 7198 C CA . THR A 1 76 ? -13.985 13.846 -33.260 1.00 0.00 111 THR A CA 5
ATOM 7199 C C . THR A 1 76 ? -13.526 14.796 -34.358 1.00 0.00 111 THR A C 5
ATOM 7200 O O . THR A 1 76 ? -13.866 14.613 -35.526 1.00 0.00 111 THR A O 5
ATOM 7211 N N . GLU A 1 77 ? -12.757 15.815 -33.978 1.00 0.00 112 GLU A N 5
ATOM 7212 C CA . GLU A 1 77 ? -12.258 16.788 -34.937 1.00 0.00 112 GLU A CA 5
ATOM 7213 C C . GLU A 1 77 ? -13.363 17.758 -35.340 1.00 0.00 112 GLU A C 5
ATOM 7214 O O . GLU A 1 77 ? -13.103 18.933 -35.605 1.00 0.00 112 GLU A O 5
ATOM 7226 N N . GLU A 1 78 ? -14.598 17.259 -35.385 1.00 0.00 113 GLU A N 5
ATOM 7227 C CA . GLU A 1 78 ? -15.735 18.092 -35.756 1.00 0.00 113 GLU A CA 5
ATOM 7228 C C . GLU A 1 78 ? -15.952 19.188 -34.714 1.00 0.00 113 GLU A C 5
ATOM 7229 O O . GLU A 1 78 ? -16.256 20.332 -35.055 1.00 0.00 113 GLU A O 5
ATOM 7241 N N . GLU A 1 79 ? -15.787 18.830 -33.441 1.00 0.00 114 GLU A N 5
ATOM 7242 C CA . GLU A 1 79 ? -15.969 19.793 -32.358 1.00 0.00 114 GLU A CA 5
ATOM 7243 C C . GLU A 1 79 ? -15.253 21.101 -32.692 1.00 0.00 114 GLU A C 5
ATOM 7244 O O . GLU A 1 79 ? -15.743 22.181 -32.383 1.00 0.00 114 GLU A O 5
ATOM 7256 N N . TRP A 1 80 ? -14.109 20.990 -33.360 1.00 0.00 115 TRP A N 5
ATOM 7257 C CA . TRP A 1 80 ? -13.354 22.168 -33.782 1.00 0.00 115 TRP A CA 5
ATOM 7258 C C . TRP A 1 80 ? -14.108 22.919 -34.880 1.00 0.00 115 TRP A C 5
ATOM 7259 O O . TRP A 1 80 ? -14.108 24.148 -34.927 1.00 0.00 115 TRP A O 5
ATOM 7280 N N . SER A 1 81 ? -14.726 22.164 -35.784 1.00 0.00 116 SER A N 5
ATOM 7281 C CA . SER A 1 81 ? -15.464 22.759 -36.891 1.00 0.00 116 SER A CA 5
ATOM 7282 C C . SER A 1 81 ? -16.604 23.622 -36.367 1.00 0.00 116 SER A C 5
ATOM 7283 O O . SER A 1 81 ? -16.875 24.701 -36.892 1.00 0.00 116 SER A O 5
ATOM 7291 N N . LYS A 1 82 ? -17.275 23.136 -35.328 1.00 0.00 117 LYS A N 5
ATOM 7292 C CA . LYS A 1 82 ? -18.392 23.866 -34.742 1.00 0.00 117 LYS A CA 5
ATOM 7293 C C . LYS A 1 82 ? -18.018 24.403 -33.365 1.00 0.00 117 LYS A C 5
ATOM 7294 O O . LYS A 1 82 ? -17.133 23.867 -32.700 1.00 0.00 117 LYS A O 5
ATOM 7313 N N . ILE A 1 83 ? -18.696 25.467 -32.947 1.00 0.00 118 ILE A N 5
ATOM 7314 C CA . ILE A 1 83 ? -18.424 26.070 -31.647 1.00 0.00 118 ILE A CA 5
ATOM 7315 C C . ILE A 1 83 ? -17.158 26.916 -31.699 1.00 0.00 118 ILE A C 5
ATOM 7316 O O . ILE A 1 83 ? -17.030 27.900 -30.972 1.00 0.00 118 ILE A O 5
ATOM 7332 N N . VAL A 1 84 ? -16.231 26.529 -32.565 1.00 0.00 119 VAL A N 5
ATOM 7333 C CA . VAL A 1 84 ? -14.980 27.264 -32.708 1.00 0.00 119 VAL A CA 5
ATOM 7334 C C . VAL A 1 84 ? -14.656 27.484 -34.180 1.00 0.00 119 VAL A C 5
ATOM 7335 O O . VAL A 1 84 ? -15.163 26.774 -35.045 1.00 0.00 119 VAL A O 5
ATOM 7348 N N . VAL A 1 85 ? -13.813 28.474 -34.457 1.00 0.00 120 VAL A N 5
ATOM 7349 C CA . VAL A 1 85 ? -13.437 28.777 -35.832 1.00 0.00 120 VAL A CA 5
ATOM 7350 C C . VAL A 1 85 ? -14.636 29.326 -36.601 1.00 0.00 120 VAL A C 5
ATOM 7351 O O . VAL A 1 85 ? -14.550 29.568 -37.806 1.00 0.00 120 VAL A O 5
ATOM 7364 N N . LEU A 1 86 ? -15.751 29.501 -35.905 1.00 0.00 121 LEU A N 5
ATOM 7365 C CA . LEU A 1 86 ? -16.959 30.007 -36.543 1.00 0.00 121 LEU A CA 5
ATOM 7366 C C . LEU A 1 86 ? -16.722 31.411 -37.082 1.00 0.00 121 LEU A C 5
ATOM 7367 O O . LEU A 1 86 ? -17.141 31.741 -38.192 1.00 0.00 121 LEU A O 5
ATOM 7383 N N . GLU A 1 87 ? -16.039 32.228 -36.289 1.00 0.00 122 GLU A N 5
ATOM 7384 C CA . GLU A 1 87 ? -15.737 33.596 -36.693 1.00 0.00 122 GLU A CA 5
ATOM 7385 C C . GLU A 1 87 ? -14.309 33.962 -36.295 1.00 0.00 122 GLU A C 5
ATOM 7386 O O . GLU A 1 87 ? -14.015 34.157 -35.117 1.00 0.00 122 GLU A O 5
ATOM 7398 N N . HIS A 1 88 ? -13.429 34.056 -37.286 1.00 0.00 123 HIS A N 5
ATOM 7399 C CA . HIS A 1 88 ? -12.036 34.405 -37.030 1.00 0.00 123 HIS A CA 5
ATOM 7400 C C . HIS A 1 88 ? -11.473 35.262 -38.158 1.00 0.00 123 HIS A C 5
ATOM 7401 O O . HIS A 1 88 ? -11.939 35.190 -39.294 1.00 0.00 123 HIS A O 5
ATOM 7415 N N . HIS A 1 89 ? -10.465 36.067 -37.838 1.00 0.00 124 HIS A N 5
ATOM 7416 C CA . HIS A 1 89 ? -9.841 36.930 -38.836 1.00 0.00 124 HIS A CA 5
ATOM 7417 C C . HIS A 1 89 ? -8.432 36.448 -39.164 1.00 0.00 124 HIS A C 5
ATOM 7418 O O . HIS A 1 89 ? -7.569 36.375 -38.286 1.00 0.00 124 HIS A O 5
ATOM 7432 N N . HIS A 1 90 ? -8.201 36.119 -40.434 1.00 0.00 125 HIS A N 5
ATOM 7433 C CA . HIS A 1 90 ? -6.885 35.648 -40.856 1.00 0.00 125 HIS A CA 5
ATOM 7434 C C . HIS A 1 90 ? -6.197 36.707 -41.712 1.00 0.00 125 HIS A C 5
ATOM 7435 O O . HIS A 1 90 ? -6.465 36.824 -42.911 1.00 0.00 125 HIS A O 5
ATOM 7449 N N . HIS A 1 91 ? -5.310 37.476 -41.090 1.00 0.00 126 HIS A N 5
ATOM 7450 C CA . HIS A 1 91 ? -4.588 38.524 -41.800 1.00 0.00 126 HIS A CA 5
ATOM 7451 C C . HIS A 1 91 ? -3.731 37.941 -42.919 1.00 0.00 126 HIS A C 5
ATOM 7452 O O . HIS A 1 91 ? -3.766 38.419 -44.053 1.00 0.00 126 HIS A O 5
ATOM 7466 N N . HIS A 1 92 ? -2.961 36.908 -42.590 1.00 0.00 127 HIS A N 5
ATOM 7467 C CA . HIS A 1 92 ? -2.095 36.269 -43.575 1.00 0.00 127 HIS A CA 5
ATOM 7468 C C . HIS A 1 92 ? -1.750 34.845 -43.147 1.00 0.00 127 HIS A C 5
ATOM 7469 O O . HIS A 1 92 ? -1.935 34.475 -41.988 1.00 0.00 127 HIS A O 5
ATOM 7483 N N . HIS A 1 93 ? -1.239 34.056 -44.086 1.00 0.00 128 HIS A N 5
ATOM 7484 C CA . HIS A 1 93 ? -0.864 32.678 -43.788 1.00 0.00 128 HIS A CA 5
ATOM 7485 C C . HIS A 1 93 ? 0.652 32.545 -43.675 1.00 0.00 128 HIS A C 5
ATOM 7486 O O . HIS A 1 93 ? 1.097 31.661 -42.964 1.00 0.00 128 HIS A O 5
ATOM 7501 N N . MET A 1 1 ? -21.629 5.438 -3.808 1.00 0.00 36 MET A N 6
ATOM 7502 C CA . MET A 1 1 ? -20.545 5.272 -4.817 1.00 0.00 36 MET A CA 6
ATOM 7503 C C . MET A 1 1 ? -20.850 4.060 -5.689 1.00 0.00 36 MET A C 6
ATOM 7504 O O . MET A 1 1 ? -20.035 3.146 -5.810 1.00 0.00 36 MET A O 6
ATOM 7520 N N . PRO A 1 2 ? -22.006 4.041 -6.294 1.00 0.00 37 PRO A N 6
ATOM 7521 C CA . PRO A 1 2 ? -22.441 2.918 -7.179 1.00 0.00 37 PRO A CA 6
ATOM 7522 C C . PRO A 1 2 ? -21.583 2.813 -8.436 1.00 0.00 37 PRO A C 6
ATOM 7523 O O . PRO A 1 2 ? -21.508 1.754 -9.060 1.00 0.00 37 PRO A O 6
ATOM 7534 N N . VAL A 1 3 ? -20.940 3.918 -8.806 1.00 0.00 38 VAL A N 6
ATOM 7535 C CA . VAL A 1 3 ? -20.095 3.933 -9.995 1.00 0.00 38 VAL A CA 6
ATOM 7536 C C . VAL A 1 3 ? -18.814 4.710 -9.730 1.00 0.00 38 VAL A C 6
ATOM 7537 O O . VAL A 1 3 ? -18.814 5.693 -8.994 1.00 0.00 38 VAL A O 6
ATOM 7550 N N . THR A 1 4 ? -17.723 4.264 -10.339 1.00 0.00 39 THR A N 6
ATOM 7551 C CA . THR A 1 4 ? -16.439 4.929 -10.162 1.00 0.00 39 THR A CA 6
ATOM 7552 C C . THR A 1 4 ? -15.810 5.234 -11.514 1.00 0.00 39 THR A C 6
ATOM 7553 O O . THR A 1 4 ? -16.152 4.619 -12.523 1.00 0.00 39 THR A O 6
ATOM 7564 N N . GLU A 1 5 ? -14.887 6.184 -11.532 1.00 0.00 40 GLU A N 6
ATOM 7565 C CA . GLU A 1 5 ? -14.222 6.550 -12.771 1.00 0.00 40 GLU A CA 6
ATOM 7566 C C . GLU A 1 5 ? -13.443 5.367 -13.337 1.00 0.00 40 GLU A C 6
ATOM 7567 O O . GLU A 1 5 ? -13.495 5.098 -14.537 1.00 0.00 40 GLU A O 6
ATOM 7579 N N . GLN A 1 6 ? -12.722 4.664 -12.471 1.00 0.00 41 GLN A N 6
ATOM 7580 C CA . GLN A 1 6 ? -11.944 3.516 -12.914 1.00 0.00 41 GLN A CA 6
ATOM 7581 C C . GLN A 1 6 ? -12.862 2.417 -13.442 1.00 0.00 41 GLN A C 6
ATOM 7582 O O . GLN A 1 6 ? -12.605 1.824 -14.491 1.00 0.00 41 GLN A O 6
ATOM 7596 N N . GLY A 1 7 ? -13.942 2.166 -12.709 1.00 0.00 42 GLY A N 6
ATOM 7597 C CA . GLY A 1 7 ? -14.917 1.154 -13.101 1.00 0.00 42 GLY A CA 6
ATOM 7598 C C . GLY A 1 7 ? -15.681 1.581 -14.348 1.00 0.00 42 GLY A C 6
ATOM 7599 O O . GLY A 1 7 ? -15.994 0.762 -15.214 1.00 0.00 42 GLY A O 6
ATOM 7603 N N . LEU A 1 8 ? -15.999 2.870 -14.410 1.00 0.00 43 LEU A N 6
ATOM 7604 C CA . LEU A 1 8 ? -16.755 3.417 -15.528 1.00 0.00 43 LEU A CA 6
ATOM 7605 C C . LEU A 1 8 ? -15.996 3.238 -16.834 1.00 0.00 43 LEU A C 6
ATOM 7606 O O . LEU A 1 8 ? -16.579 2.884 -17.857 1.00 0.00 43 LEU A O 6
ATOM 7622 N N . ARG A 1 9 ? -14.697 3.485 -16.792 1.00 0.00 44 ARG A N 6
ATOM 7623 C CA . ARG A 1 9 ? -13.867 3.346 -17.978 1.00 0.00 44 ARG A CA 6
ATOM 7624 C C . ARG A 1 9 ? -13.921 1.916 -18.497 1.00 0.00 44 ARG A C 6
ATOM 7625 O O . ARG A 1 9 ? -14.021 1.685 -19.701 1.00 0.00 44 ARG A O 6
ATOM 7646 N N . GLU A 1 10 ? -13.851 0.961 -17.582 1.00 0.00 45 GLU A N 6
ATOM 7647 C CA . GLU A 1 10 ? -13.890 -0.443 -17.964 1.00 0.00 45 GLU A CA 6
ATOM 7648 C C . GLU A 1 10 ? -15.239 -0.804 -18.578 1.00 0.00 45 GLU A C 6
ATOM 7649 O O . GLU A 1 10 ? -15.305 -1.545 -19.559 1.00 0.00 45 GLU A O 6
ATOM 7661 N N . ARG A 1 11 ? -16.314 -0.282 -17.994 1.00 0.00 46 ARG A N 6
ATOM 7662 C CA . ARG A 1 11 ? -17.648 -0.569 -18.498 1.00 0.00 46 ARG A CA 6
ATOM 7663 C C . ARG A 1 11 ? -17.862 0.079 -19.856 1.00 0.00 46 ARG A C 6
ATOM 7664 O O . ARG A 1 11 ? -18.415 -0.531 -20.770 1.00 0.00 46 ARG A O 6
ATOM 7685 N N . ILE A 1 12 ? -17.417 1.322 -19.980 1.00 0.00 47 ILE A N 6
ATOM 7686 C CA . ILE A 1 12 ? -17.562 2.046 -21.229 1.00 0.00 47 ILE A CA 6
ATOM 7687 C C . ILE A 1 12 ? -16.717 1.406 -22.315 1.00 0.00 47 ILE A C 6
ATOM 7688 O O . ILE A 1 12 ? -17.161 1.241 -23.446 1.00 0.00 47 ILE A O 6
ATOM 7704 N N . GLU A 1 13 ? -15.486 1.056 -21.954 1.00 0.00 48 GLU A N 6
ATOM 7705 C CA . GLU A 1 13 ? -14.564 0.439 -22.896 1.00 0.00 48 GLU A CA 6
ATOM 7706 C C . GLU A 1 13 ? -15.121 -0.891 -23.371 1.00 0.00 48 GLU A C 6
ATOM 7707 O O . GLU A 1 13 ? -15.054 -1.217 -24.557 1.00 0.00 48 GLU A O 6
ATOM 7719 N N . SER A 1 14 ? -15.681 -1.648 -22.439 1.00 0.00 49 SER A N 6
ATOM 7720 C CA . SER A 1 14 ? -16.264 -2.933 -22.774 1.00 0.00 49 SER A CA 6
ATOM 7721 C C . SER A 1 14 ? -17.636 -2.738 -23.407 1.00 0.00 49 SER A C 6
ATOM 7722 O O . SER A 1 14 ? -18.145 -3.634 -24.079 1.00 0.00 49 SER A O 6
ATOM 7730 N N . ALA A 1 15 ? -18.236 -1.565 -23.194 1.00 0.00 50 ALA A N 6
ATOM 7731 C CA . ALA A 1 15 ? -19.551 -1.295 -23.761 1.00 0.00 50 ALA A CA 6
ATOM 7732 C C . ALA A 1 15 ? -19.418 -0.554 -25.085 1.00 0.00 50 ALA A C 6
ATOM 7733 O O . ALA A 1 15 ? -20.412 -0.274 -25.757 1.00 0.00 50 ALA A O 6
ATOM 7740 N N . ILE A 1 16 ? -18.184 -0.232 -25.446 1.00 0.00 51 ILE A N 6
ATOM 7741 C CA . ILE A 1 16 ? -17.922 0.485 -26.683 1.00 0.00 51 ILE A CA 6
ATOM 7742 C C . ILE A 1 16 ? -16.473 0.288 -27.118 1.00 0.00 51 ILE A C 6
ATOM 7743 O O . ILE A 1 16 ? -15.572 0.189 -26.286 1.00 0.00 51 ILE A O 6
ATOM 7759 N N . PRO A 1 17 ? -16.235 0.234 -28.402 1.00 0.00 52 PRO A N 6
ATOM 7760 C CA . PRO A 1 17 ? -14.863 0.053 -28.971 1.00 0.00 52 PRO A CA 6
ATOM 7761 C C . PRO A 1 17 ? -13.921 1.184 -28.562 1.00 0.00 52 PRO A C 6
ATOM 7762 O O . PRO A 1 17 ? -14.346 2.324 -28.380 1.00 0.00 52 PRO A O 6
ATOM 7773 N N . GLN A 1 18 ? -12.642 0.857 -28.413 1.00 0.00 53 GLN A N 6
ATOM 7774 C CA . GLN A 1 18 ? -11.647 1.848 -28.017 1.00 0.00 53 GLN A CA 6
ATOM 7775 C C . GLN A 1 18 ? -11.579 2.980 -29.038 1.00 0.00 53 GLN A C 6
ATOM 7776 O O . GLN A 1 18 ? -11.137 4.087 -28.726 1.00 0.00 53 GLN A O 6
ATOM 7790 N N . VAL A 1 19 ? -12.029 2.696 -30.254 1.00 0.00 54 VAL A N 6
ATOM 7791 C CA . VAL A 1 19 ? -12.027 3.693 -31.321 1.00 0.00 54 VAL A CA 6
ATOM 7792 C C . VAL A 1 19 ? -12.888 4.887 -30.929 1.00 0.00 54 VAL A C 6
ATOM 7793 O O . VAL A 1 19 ? -12.778 5.967 -31.510 1.00 0.00 54 VAL A O 6
ATOM 7806 N N . TYR A 1 20 ? -13.754 4.675 -29.948 1.00 0.00 55 TYR A N 6
ATOM 7807 C CA . TYR A 1 20 ? -14.650 5.728 -29.487 1.00 0.00 55 TYR A CA 6
ATOM 7808 C C . TYR A 1 20 ? -13.952 6.638 -28.484 1.00 0.00 55 TYR A C 6
ATOM 7809 O O . TYR A 1 20 ? -14.598 7.435 -27.805 1.00 0.00 55 TYR A O 6
ATOM 7827 N N . HIS A 1 21 ? -12.630 6.510 -28.402 1.00 0.00 56 HIS A N 6
ATOM 7828 C CA . HIS A 1 21 ? -11.831 7.321 -27.484 1.00 0.00 56 HIS A CA 6
ATOM 7829 C C . HIS A 1 21 ? -12.612 7.607 -26.209 1.00 0.00 56 HIS A C 6
ATOM 7830 O O . HIS A 1 21 ? -13.509 8.445 -26.198 1.00 0.00 56 HIS A O 6
ATOM 7844 N N . ILE A 1 22 ? -12.275 6.906 -25.132 1.00 0.00 57 ILE A N 6
ATOM 7845 C CA . ILE A 1 22 ? -12.982 7.102 -23.876 1.00 0.00 57 ILE A CA 6
ATOM 7846 C C . ILE A 1 22 ? -12.116 7.859 -22.877 1.00 0.00 57 ILE A C 6
ATOM 7847 O O . ILE A 1 22 ? -11.051 7.387 -22.480 1.00 0.00 57 ILE A O 6
ATOM 7863 N N . ILE A 1 23 ? -12.591 9.029 -22.464 1.00 0.00 58 ILE A N 6
ATOM 7864 C CA . ILE A 1 23 ? -11.865 9.837 -21.496 1.00 0.00 58 ILE A CA 6
ATOM 7865 C C . ILE A 1 23 ? -12.798 10.281 -20.375 1.00 0.00 58 ILE A C 6
ATOM 7866 O O . ILE A 1 23 ? -13.813 10.923 -20.630 1.00 0.00 58 ILE A O 6
ATOM 7882 N N . VAL A 1 24 ? -12.447 9.949 -19.138 1.00 0.00 59 VAL A N 6
ATOM 7883 C CA . VAL A 1 24 ? -13.272 10.338 -17.998 1.00 0.00 59 VAL A CA 6
ATOM 7884 C C . VAL A 1 24 ? -12.476 11.218 -17.039 1.00 0.00 59 VAL A C 6
ATOM 7885 O O . VAL A 1 24 ? -11.373 10.861 -16.628 1.00 0.00 59 VAL A O 6
ATOM 7898 N N . THR A 1 25 ? -13.041 12.367 -16.682 1.00 0.00 60 THR A N 6
ATOM 7899 C CA . THR A 1 25 ? -12.370 13.282 -15.766 1.00 0.00 60 THR A CA 6
ATOM 7900 C C . THR A 1 25 ? -13.260 13.585 -14.564 1.00 0.00 60 THR A C 6
ATOM 7901 O O . THR A 1 25 ? -14.429 13.936 -14.723 1.00 0.00 60 THR A O 6
ATOM 7912 N N . ASP A 1 26 ? -12.704 13.449 -13.364 1.00 0.00 61 ASP A N 6
ATOM 7913 C CA . ASP A 1 26 ? -13.470 13.716 -12.152 1.00 0.00 61 ASP A CA 6
ATOM 7914 C C . ASP A 1 26 ? -13.396 15.196 -11.792 1.00 0.00 61 ASP A C 6
ATOM 7915 O O . ASP A 1 26 ? -12.362 15.683 -11.335 1.00 0.00 61 ASP A O 6
ATOM 7924 N N . LEU A 1 27 ? -14.502 15.902 -12.000 1.00 0.00 62 LEU A N 6
ATOM 7925 C CA . LEU A 1 27 ? -14.561 17.326 -11.692 1.00 0.00 62 LEU A CA 6
ATOM 7926 C C . LEU A 1 27 ? -15.857 17.671 -10.962 1.00 0.00 62 LEU A C 6
ATOM 7927 O O . LEU A 1 27 ? -16.909 17.094 -11.239 1.00 0.00 62 LEU A O 6
ATOM 7943 N N . SER A 1 28 ? -15.776 18.618 -10.033 1.00 0.00 63 SER A N 6
ATOM 7944 C CA . SER A 1 28 ? -16.952 19.034 -9.277 1.00 0.00 63 SER A CA 6
ATOM 7945 C C . SER A 1 28 ? -17.394 17.933 -8.318 1.00 0.00 63 SER A C 6
ATOM 7946 O O . SER A 1 28 ? -16.731 16.905 -8.190 1.00 0.00 63 SER A O 6
ATOM 7954 N N . TYR A 1 29 ? -18.521 18.158 -7.650 1.00 0.00 64 TYR A N 6
ATOM 7955 C CA . TYR A 1 29 ? -19.044 17.177 -6.707 1.00 0.00 64 TYR A CA 6
ATOM 7956 C C . TYR A 1 29 ? -17.907 16.402 -6.050 1.00 0.00 64 TYR A C 6
ATOM 7957 O O . TYR A 1 29 ? -17.225 16.914 -5.162 1.00 0.00 64 TYR A O 6
ATOM 7975 N N . GLY A 1 30 ? -17.712 15.162 -6.489 1.00 0.00 65 GLY A N 6
ATOM 7976 C CA . GLY A 1 30 ? -16.658 14.322 -5.931 1.00 0.00 65 GLY A CA 6
ATOM 7977 C C . GLY A 1 30 ? -16.605 12.975 -6.643 1.00 0.00 65 GLY A C 6
ATOM 7978 O O . GLY A 1 30 ? -17.263 12.776 -7.664 1.00 0.00 65 GLY A O 6
ATOM 7982 N N . CYS A 1 31 ? -15.815 12.053 -6.100 1.00 0.00 66 CYS A N 6
ATOM 7983 C CA . CYS A 1 31 ? -15.688 10.731 -6.701 1.00 0.00 66 CYS A CA 6
ATOM 7984 C C . CYS A 1 31 ? -16.965 9.919 -6.486 1.00 0.00 66 CYS A C 6
ATOM 7985 O O . CYS A 1 31 ? -17.642 10.068 -5.469 1.00 0.00 66 CYS A O 6
ATOM 7993 N N . GLY A 1 32 ? -17.279 9.058 -7.448 1.00 0.00 67 GLY A N 6
ATOM 7994 C CA . GLY A 1 32 ? -18.466 8.218 -7.365 1.00 0.00 67 GLY A CA 6
ATOM 7995 C C . GLY A 1 32 ? -19.665 8.899 -8.019 1.00 0.00 67 GLY A C 6
ATOM 7996 O O . GLY A 1 32 ? -20.682 8.260 -8.284 1.00 0.00 67 GLY A O 6
ATOM 8000 N N . GLN A 1 33 ? -19.536 10.196 -8.280 1.00 0.00 68 GLN A N 6
ATOM 8001 C CA . GLN A 1 33 ? -20.615 10.952 -8.909 1.00 0.00 68 GLN A CA 6
ATOM 8002 C C . GLN A 1 33 ? -20.059 12.139 -9.691 1.00 0.00 68 GLN A C 6
ATOM 8003 O O . GLN A 1 33 ? -18.981 12.645 -9.382 1.00 0.00 68 GLN A O 6
ATOM 8017 N N . SER A 1 34 ? -20.811 12.595 -10.687 1.00 0.00 69 SER A N 6
ATOM 8018 C CA . SER A 1 34 ? -20.387 13.739 -11.486 1.00 0.00 69 SER A CA 6
ATOM 8019 C C . SER A 1 34 ? -19.098 13.435 -12.242 1.00 0.00 69 SER A C 6
ATOM 8020 O O . SER A 1 34 ? -18.008 13.814 -11.808 1.00 0.00 69 SER A O 6
ATOM 8028 N N . PHE A 1 35 ? -19.232 12.777 -13.389 1.00 0.00 70 PHE A N 6
ATOM 8029 C CA . PHE A 1 35 ? -18.072 12.469 -14.212 1.00 0.00 70 PHE A CA 6
ATOM 8030 C C . PHE A 1 35 ? -18.312 12.812 -15.678 1.00 0.00 70 PHE A C 6
ATOM 8031 O O . PHE A 1 35 ? -19.215 12.269 -16.316 1.00 0.00 70 PHE A O 6
ATOM 8048 N N . ASP A 1 36 ? -17.484 13.709 -16.207 1.00 0.00 71 ASP A N 6
ATOM 8049 C CA . ASP A 1 36 ? -17.599 14.118 -17.604 1.00 0.00 71 ASP A CA 6
ATOM 8050 C C . ASP A 1 36 ? -16.736 13.232 -18.492 1.00 0.00 71 ASP A C 6
ATOM 8051 O O . ASP A 1 36 ? -15.512 13.203 -18.356 1.00 0.00 71 ASP A O 6
ATOM 8060 N N . ILE A 1 37 ? -17.381 12.504 -19.397 1.00 0.00 72 ILE A N 6
ATOM 8061 C CA . ILE A 1 37 ? -16.649 11.609 -20.291 1.00 0.00 72 ILE A CA 6
ATOM 8062 C C . ILE A 1 37 ? -16.779 12.067 -21.735 1.00 0.00 72 ILE A C 6
ATOM 8063 O O . ILE A 1 37 ? -17.785 12.658 -22.130 1.00 0.00 72 ILE A O 6
ATOM 8079 N N . VAL A 1 38 ? -15.739 11.795 -22.513 1.00 0.00 73 VAL A N 6
ATOM 8080 C CA . VAL A 1 38 ? -15.723 12.189 -23.910 1.00 0.00 73 VAL A CA 6
ATOM 8081 C C . VAL A 1 38 ? -15.507 10.977 -24.808 1.00 0.00 73 VAL A C 6
ATOM 8082 O O . VAL A 1 38 ? -14.595 10.180 -24.587 1.00 0.00 73 VAL A O 6
ATOM 8095 N N . VAL A 1 39 ? -16.351 10.844 -25.824 1.00 0.00 74 VAL A N 6
ATOM 8096 C CA . VAL A 1 39 ? -16.241 9.724 -26.748 1.00 0.00 74 VAL A CA 6
ATOM 8097 C C . VAL A 1 39 ? -16.082 10.218 -28.181 1.00 0.00 74 VAL A C 6
ATOM 8098 O O . VAL A 1 39 ? -16.841 11.069 -28.642 1.00 0.00 74 VAL A O 6
ATOM 8111 N N . VAL A 1 40 ? -15.089 9.674 -28.882 1.00 0.00 75 VAL A N 6
ATOM 8112 C CA . VAL A 1 40 ? -14.848 10.069 -30.263 1.00 0.00 75 VAL A CA 6
ATOM 8113 C C . VAL A 1 40 ? -14.897 8.859 -31.186 1.00 0.00 75 VAL A C 6
ATOM 8114 O O . VAL A 1 40 ? -14.103 7.931 -31.046 1.00 0.00 75 VAL A O 6
ATOM 8127 N N . SER A 1 41 ? -15.826 8.889 -32.135 1.00 0.00 76 SER A N 6
ATOM 8128 C CA . SER A 1 41 ? -15.974 7.792 -33.086 1.00 0.00 76 SER A CA 6
ATOM 8129 C C . SER A 1 41 ? -16.697 8.254 -34.345 1.00 0.00 76 SER A C 6
ATOM 8130 O O . SER A 1 41 ? -17.312 9.319 -34.366 1.00 0.00 76 SER A O 6
ATOM 8138 N N . ASP A 1 42 ? -16.624 7.443 -35.390 1.00 0.00 77 ASP A N 6
ATOM 8139 C CA . ASP A 1 42 ? -17.279 7.778 -36.646 1.00 0.00 77 ASP A CA 6
ATOM 8140 C C . ASP A 1 42 ? -18.795 7.710 -36.500 1.00 0.00 77 ASP A C 6
ATOM 8141 O O . ASP A 1 42 ? -19.533 8.187 -37.362 1.00 0.00 77 ASP A O 6
ATOM 8150 N N . PHE A 1 43 ? -19.249 7.113 -35.406 1.00 0.00 78 PHE A N 6
ATOM 8151 C CA . PHE A 1 43 ? -20.676 6.981 -35.151 1.00 0.00 78 PHE A CA 6
ATOM 8152 C C . PHE A 1 43 ? -21.331 8.357 -35.110 1.00 0.00 78 PHE A C 6
ATOM 8153 O O . PHE A 1 43 ? -22.498 8.511 -35.458 1.00 0.00 78 PHE A O 6
ATOM 8170 N N . PHE A 1 44 ? -20.575 9.355 -34.670 1.00 0.00 79 PHE A N 6
ATOM 8171 C CA . PHE A 1 44 ? -21.109 10.711 -34.581 1.00 0.00 79 PHE A CA 6
ATOM 8172 C C . PHE A 1 44 ? -20.981 11.425 -35.920 1.00 0.00 79 PHE A C 6
ATOM 8173 O O . PHE A 1 44 ? -21.381 12.579 -36.059 1.00 0.00 79 PHE A O 6
ATOM 8190 N N . GLN A 1 45 ? -20.433 10.733 -36.910 1.00 0.00 80 GLN A N 6
ATOM 8191 C CA . GLN A 1 45 ? -20.279 11.328 -38.228 1.00 0.00 80 GLN A CA 6
ATOM 8192 C C . GLN A 1 45 ? -21.522 11.065 -39.071 1.00 0.00 80 GLN A C 6
ATOM 8193 O O . GLN A 1 45 ? -21.840 9.918 -39.382 1.00 0.00 80 GLN A O 6
ATOM 8207 N N . GLY A 1 46 ? -22.223 12.135 -39.436 1.00 0.00 81 GLY A N 6
ATOM 8208 C CA . GLY A 1 46 ? -23.430 12.002 -40.242 1.00 0.00 81 GLY A CA 6
ATOM 8209 C C . GLY A 1 46 ? -24.629 11.635 -39.372 1.00 0.00 81 GLY A C 6
ATOM 8210 O O . GLY A 1 46 ? -25.725 11.392 -39.879 1.00 0.00 81 GLY A O 6
ATOM 8214 N N . LYS A 1 47 ? -24.412 11.597 -38.061 1.00 0.00 82 LYS A N 6
ATOM 8215 C CA . LYS A 1 47 ? -25.482 11.258 -37.127 1.00 0.00 82 LYS A CA 6
ATOM 8216 C C . LYS A 1 47 ? -25.652 12.347 -36.072 1.00 0.00 82 LYS A C 6
ATOM 8217 O O . LYS A 1 47 ? -24.686 12.990 -35.661 1.00 0.00 82 LYS A O 6
ATOM 8236 N N . SER A 1 48 ? -26.893 12.540 -35.643 1.00 0.00 83 SER A N 6
ATOM 8237 C CA . SER A 1 48 ? -27.209 13.544 -34.633 1.00 0.00 83 SER A CA 6
ATOM 8238 C C . SER A 1 48 ? -26.674 13.126 -33.266 1.00 0.00 83 SER A C 6
ATOM 8239 O O . SER A 1 48 ? -26.524 11.939 -32.980 1.00 0.00 83 SER A O 6
ATOM 8247 N N . LYS A 1 49 ? -26.391 14.118 -32.428 1.00 0.00 84 LYS A N 6
ATOM 8248 C CA . LYS A 1 49 ? -25.875 13.860 -31.086 1.00 0.00 84 LYS A CA 6
ATOM 8249 C C . LYS A 1 49 ? -26.866 13.020 -30.292 1.00 0.00 84 LYS A C 6
ATOM 8250 O O . LYS A 1 49 ? -26.471 12.169 -29.497 1.00 0.00 84 LYS A O 6
ATOM 8269 N N . LEU A 1 50 ? -28.152 13.263 -30.504 1.00 0.00 85 LEU A N 6
ATOM 8270 C CA . LEU A 1 50 ? -29.178 12.520 -29.790 1.00 0.00 85 LEU A CA 6
ATOM 8271 C C . LEU A 1 50 ? -29.058 11.028 -30.098 1.00 0.00 85 LEU A C 6
ATOM 8272 O O . LEU A 1 50 ? -29.172 10.191 -29.202 1.00 0.00 85 LEU A O 6
ATOM 8288 N N . MET A 1 51 ? -28.811 10.702 -31.362 1.00 0.00 86 MET A N 6
ATOM 8289 C CA . MET A 1 51 ? -28.659 9.306 -31.762 1.00 0.00 86 MET A CA 6
ATOM 8290 C C . MET A 1 51 ? -27.432 8.693 -31.093 1.00 0.00 86 MET A C 6
ATOM 8291 O O . MET A 1 51 ? -27.458 7.541 -30.656 1.00 0.00 86 MET A O 6
ATOM 8305 N N . ARG A 1 52 ? -26.362 9.480 -31.013 1.00 0.00 87 ARG A N 6
ATOM 8306 C CA . ARG A 1 52 ? -25.122 9.022 -30.390 1.00 0.00 87 ARG A CA 6
ATOM 8307 C C . ARG A 1 52 ? -25.355 8.673 -28.929 1.00 0.00 87 ARG A C 6
ATOM 8308 O O . ARG A 1 52 ? -24.848 7.667 -28.432 1.00 0.00 87 ARG A O 6
ATOM 8329 N N . SER A 1 53 ? -26.117 9.515 -28.244 1.00 0.00 88 SER A N 6
ATOM 8330 C CA . SER A 1 53 ? -26.400 9.289 -26.836 1.00 0.00 88 SER A CA 6
ATOM 8331 C C . SER A 1 53 ? -27.121 7.961 -26.650 1.00 0.00 88 SER A C 6
ATOM 8332 O O . SER A 1 53 ? -26.900 7.265 -25.665 1.00 0.00 88 SER A O 6
ATOM 8340 N N . ARG A 1 54 ? -27.981 7.606 -27.598 1.00 0.00 89 ARG A N 6
ATOM 8341 C CA . ARG A 1 54 ? -28.700 6.345 -27.498 1.00 0.00 89 ARG A CA 6
ATOM 8342 C C . ARG A 1 54 ? -27.735 5.168 -27.571 1.00 0.00 89 ARG A C 6
ATOM 8343 O O . ARG A 1 54 ? -27.855 4.209 -26.814 1.00 0.00 89 ARG A O 6
ATOM 8364 N N . ALA A 1 55 ? -26.774 5.246 -28.484 1.00 0.00 90 ALA A N 6
ATOM 8365 C CA . ALA A 1 55 ? -25.804 4.170 -28.627 1.00 0.00 90 ALA A CA 6
ATOM 8366 C C . ALA A 1 55 ? -24.965 4.036 -27.363 1.00 0.00 90 ALA A C 6
ATOM 8367 O O . ALA A 1 55 ? -24.751 2.933 -26.858 1.00 0.00 90 ALA A O 6
ATOM 8374 N N . VAL A 1 56 ? -24.500 5.172 -26.852 1.00 0.00 91 VAL A N 6
ATOM 8375 C CA . VAL A 1 56 ? -23.692 5.173 -25.641 1.00 0.00 91 VAL A CA 6
ATOM 8376 C C . VAL A 1 56 ? -24.560 4.882 -24.418 1.00 0.00 91 VAL A C 6
ATOM 8377 O O . VAL A 1 56 ? -24.213 4.054 -23.574 1.00 0.00 91 VAL A O 6
ATOM 8390 N N . ASN A 1 57 ? -25.693 5.579 -24.338 1.00 0.00 92 ASN A N 6
ATOM 8391 C CA . ASN A 1 57 ? -26.622 5.409 -23.224 1.00 0.00 92 ASN A CA 6
ATOM 8392 C C . ASN A 1 57 ? -27.202 4.002 -23.208 1.00 0.00 92 ASN A C 6
ATOM 8393 O O . ASN A 1 57 ? -27.302 3.375 -22.156 1.00 0.00 92 ASN A O 6
ATOM 8404 N N . LYS A 1 58 ? -27.577 3.511 -24.382 1.00 0.00 93 LYS A N 6
ATOM 8405 C CA . LYS A 1 58 ? -28.135 2.171 -24.491 1.00 0.00 93 LYS A CA 6
ATOM 8406 C C . LYS A 1 58 ? -27.102 1.129 -24.072 1.00 0.00 93 LYS A C 6
ATOM 8407 O O . LYS A 1 58 ? -27.426 0.158 -23.390 1.00 0.00 93 LYS A O 6
ATOM 8426 N N . ALA A 1 59 ? -25.856 1.341 -24.480 1.00 0.00 94 ALA A N 6
ATOM 8427 C CA . ALA A 1 59 ? -24.786 0.413 -24.134 1.00 0.00 94 ALA A CA 6
ATOM 8428 C C . ALA A 1 59 ? -24.578 0.358 -22.622 1.00 0.00 94 ALA A C 6
ATOM 8429 O O . ALA A 1 59 ? -24.353 -0.712 -22.055 1.00 0.00 94 ALA A O 6
ATOM 8436 N N . VAL A 1 60 ? -24.649 1.520 -21.978 1.00 0.00 95 VAL A N 6
ATOM 8437 C CA . VAL A 1 60 ? -24.460 1.602 -20.530 1.00 0.00 95 VAL A CA 6
ATOM 8438 C C . VAL A 1 60 ? -25.404 2.633 -19.921 1.00 0.00 95 VAL A C 6
ATOM 8439 O O . VAL A 1 60 ? -24.967 3.596 -19.291 1.00 0.00 95 VAL A O 6
ATOM 8452 N N . LYS A 1 61 ? -26.701 2.426 -20.119 1.00 0.00 96 LYS A N 6
ATOM 8453 C CA . LYS A 1 61 ? -27.701 3.344 -19.589 1.00 0.00 96 LYS A CA 6
ATOM 8454 C C . LYS A 1 61 ? -27.693 3.328 -18.065 1.00 0.00 96 LYS A C 6
ATOM 8455 O O . LYS A 1 61 ? -28.055 4.313 -17.422 1.00 0.00 96 LYS A O 6
ATOM 8474 N N . GLU A 1 62 ? -27.287 2.199 -17.492 1.00 0.00 97 GLU A N 6
ATOM 8475 C CA . GLU A 1 62 ? -27.249 2.065 -16.040 1.00 0.00 97 GLU A CA 6
ATOM 8476 C C . GLU A 1 62 ? -26.259 3.054 -15.430 1.00 0.00 97 GLU A C 6
ATOM 8477 O O . GLU A 1 62 ? -26.533 3.661 -14.394 1.00 0.00 97 GLU A O 6
ATOM 8489 N N . GLU A 1 63 ? -25.111 3.220 -16.080 1.00 0.00 98 GLU A N 6
ATOM 8490 C CA . GLU A 1 63 ? -24.095 4.146 -15.591 1.00 0.00 98 GLU A CA 6
ATOM 8491 C C . GLU A 1 63 ? -24.598 5.583 -15.654 1.00 0.00 98 GLU A C 6
ATOM 8492 O O . GLU A 1 63 ? -24.362 6.375 -14.742 1.00 0.00 98 GLU A O 6
ATOM 8504 N N . LEU A 1 64 ? -25.298 5.910 -16.736 1.00 0.00 99 LEU A N 6
ATOM 8505 C CA . LEU A 1 64 ? -25.835 7.256 -16.911 1.00 0.00 99 LEU A CA 6
ATOM 8506 C C . LEU A 1 64 ? -26.866 7.568 -15.833 1.00 0.00 99 LEU A C 6
ATOM 8507 O O . LEU A 1 64 ? -26.921 8.682 -15.317 1.00 0.00 99 LEU A O 6
ATOM 8523 N N . GLN A 1 65 ? -27.686 6.582 -15.501 1.00 0.00 100 GLN A N 6
ATOM 8524 C CA . GLN A 1 65 ? -28.714 6.770 -14.487 1.00 0.00 100 GLN A CA 6
ATOM 8525 C C . GLN A 1 65 ? -28.079 7.069 -13.133 1.00 0.00 100 GLN A C 6
ATOM 8526 O O . GLN A 1 65 ? -28.578 7.897 -12.371 1.00 0.00 100 GLN A O 6
ATOM 8540 N N . GLU A 1 66 ? -26.977 6.386 -12.840 1.00 0.00 101 GLU A N 6
ATOM 8541 C CA . GLU A 1 66 ? -26.283 6.582 -11.572 1.00 0.00 101 GLU A CA 6
ATOM 8542 C C . GLU A 1 66 ? -25.482 7.881 -11.590 1.00 0.00 101 GLU A C 6
ATOM 8543 O O . GLU A 1 66 ? -25.064 8.375 -10.542 1.00 0.00 101 GLU A O 6
ATOM 8555 N N . ILE A 1 67 ? -25.271 8.433 -12.782 1.00 0.00 102 ILE A N 6
ATOM 8556 C CA . ILE A 1 67 ? -24.518 9.676 -12.911 1.00 0.00 102 ILE A CA 6
ATOM 8557 C C . ILE A 1 67 ? -25.297 10.700 -13.731 1.00 0.00 102 ILE A C 6
ATOM 8558 O O . ILE A 1 67 ? -25.676 10.440 -14.872 1.00 0.00 102 ILE A O 6
ATOM 8574 N N . HIS A 1 68 ? -25.524 11.868 -13.143 1.00 0.00 103 HIS A N 6
ATOM 8575 C CA . HIS A 1 68 ? -26.253 12.926 -13.833 1.00 0.00 103 HIS A CA 6
ATOM 8576 C C . HIS A 1 68 ? -25.584 14.283 -13.615 1.00 0.00 103 HIS A C 6
ATOM 8577 O O . HIS A 1 68 ? -25.847 15.238 -14.346 1.00 0.00 103 HIS A O 6
ATOM 8591 N N . ALA A 1 69 ? -24.723 14.360 -12.604 1.00 0.00 104 ALA A N 6
ATOM 8592 C CA . ALA A 1 69 ? -24.027 15.605 -12.293 1.00 0.00 104 ALA A CA 6
ATOM 8593 C C . ALA A 1 69 ? -23.152 16.041 -13.460 1.00 0.00 104 ALA A C 6
ATOM 8594 O O . ALA A 1 69 ? -23.060 17.226 -13.779 1.00 0.00 104 ALA A O 6
ATOM 8601 N N . PHE A 1 70 ? -22.511 15.071 -14.086 1.00 0.00 105 PHE A N 6
ATOM 8602 C CA . PHE A 1 70 ? -21.638 15.333 -15.219 1.00 0.00 105 PHE A CA 6
ATOM 8603 C C . PHE A 1 70 ? -22.267 14.841 -16.512 1.00 0.00 105 PHE A C 6
ATOM 8604 O O . PHE A 1 70 ? -23.226 14.069 -16.499 1.00 0.00 105 PHE A O 6
ATOM 8621 N N . SER A 1 71 ? -21.729 15.315 -17.625 1.00 0.00 106 SER A N 6
ATOM 8622 C CA . SER A 1 71 ? -22.251 14.942 -18.938 1.00 0.00 106 SER A CA 6
ATOM 8623 C C . SER A 1 71 ? -21.199 14.223 -19.770 1.00 0.00 106 SER A C 6
ATOM 8624 O O . SER A 1 71 ? -20.004 14.489 -19.646 1.00 0.00 106 SER A O 6
ATOM 8632 N N . CYS A 1 72 ? -21.659 13.317 -20.626 1.00 0.00 107 CYS A N 6
ATOM 8633 C CA . CYS A 1 72 ? -20.757 12.564 -21.486 1.00 0.00 107 CYS A CA 6
ATOM 8634 C C . CYS A 1 72 ? -20.743 13.166 -22.886 1.00 0.00 107 CYS A C 6
ATOM 8635 O O . CYS A 1 72 ? -21.519 12.767 -23.752 1.00 0.00 107 CYS A O 6
ATOM 8643 N N . LYS A 1 73 ? -19.858 14.133 -23.096 1.00 0.00 108 LYS A N 6
ATOM 8644 C CA . LYS A 1 73 ? -19.762 14.789 -24.393 1.00 0.00 108 LYS A CA 6
ATOM 8645 C C . LYS A 1 73 ? -19.264 13.811 -25.456 1.00 0.00 108 LYS A C 6
ATOM 8646 O O . LYS A 1 73 ? -18.393 12.986 -25.187 1.00 0.00 108 LYS A O 6
ATOM 8665 N N . CYS A 1 74 ? -19.817 13.905 -26.664 1.00 0.00 109 CYS A N 6
ATOM 8666 C CA . CYS A 1 74 ? -19.403 13.014 -27.745 1.00 0.00 109 CYS A CA 6
ATOM 8667 C C . CYS A 1 74 ? -19.268 13.780 -29.058 1.00 0.00 109 CYS A C 6
ATOM 8668 O O . CYS A 1 74 ? -20.207 14.444 -29.496 1.00 0.00 109 CYS A O 6
ATOM 8676 N N . TYR A 1 75 ? -18.100 13.681 -29.689 1.00 0.00 110 TYR A N 6
ATOM 8677 C CA . TYR A 1 75 ? -17.870 14.369 -30.951 1.00 0.00 110 TYR A CA 6
ATOM 8678 C C . TYR A 1 75 ? -16.937 13.564 -31.847 1.00 0.00 110 TYR A C 6
ATOM 8679 O O . TYR A 1 75 ? -16.229 12.669 -31.380 1.00 0.00 110 TYR A O 6
ATOM 8697 N N . THR A 1 76 ? -16.934 13.885 -33.136 1.00 0.00 111 THR A N 6
ATOM 8698 C CA . THR A 1 76 ? -16.066 13.178 -34.073 1.00 0.00 111 THR A CA 6
ATOM 8699 C C . THR A 1 76 ? -15.948 13.945 -35.378 1.00 0.00 111 THR A C 6
ATOM 8700 O O . THR A 1 76 ? -16.408 13.485 -36.422 1.00 0.00 111 THR A O 6
ATOM 8711 N N . GLU A 1 77 ? -15.335 15.123 -35.309 1.00 0.00 112 GLU A N 6
ATOM 8712 C CA . GLU A 1 77 ? -15.166 15.956 -36.494 1.00 0.00 112 GLU A CA 6
ATOM 8713 C C . GLU A 1 77 ? -16.516 16.478 -36.974 1.00 0.00 112 GLU A C 6
ATOM 8714 O O . GLU A 1 77 ? -16.584 17.368 -37.818 1.00 0.00 112 GLU A O 6
ATOM 8726 N N . GLU A 1 78 ? -17.589 15.920 -36.425 1.00 0.00 113 GLU A N 6
ATOM 8727 C CA . GLU A 1 78 ? -18.931 16.325 -36.812 1.00 0.00 113 GLU A CA 6
ATOM 8728 C C . GLU A 1 78 ? -19.151 17.793 -36.502 1.00 0.00 113 GLU A C 6
ATOM 8729 O O . GLU A 1 78 ? -19.680 18.544 -37.322 1.00 0.00 113 GLU A O 6
ATOM 8741 N N . GLU A 1 79 ? -18.730 18.194 -35.313 1.00 0.00 114 GLU A N 6
ATOM 8742 C CA . GLU A 1 79 ? -18.873 19.576 -34.893 1.00 0.00 114 GLU A CA 6
ATOM 8743 C C . GLU A 1 79 ? -17.684 19.981 -34.038 1.00 0.00 114 GLU A C 6
ATOM 8744 O O . GLU A 1 79 ? -17.768 20.922 -33.249 1.00 0.00 114 GLU A O 6
ATOM 8756 N N . TRP A 1 80 ? -16.579 19.257 -34.190 1.00 0.00 115 TRP A N 6
ATOM 8757 C CA . TRP A 1 80 ? -15.376 19.546 -33.413 1.00 0.00 115 TRP A CA 6
ATOM 8758 C C . TRP A 1 80 ? -15.724 19.830 -31.959 1.00 0.00 115 TRP A C 6
ATOM 8759 O O . TRP A 1 80 ? -14.931 20.416 -31.220 1.00 0.00 115 TRP A O 6
ATOM 8780 N N . SER A 1 81 ? -16.912 19.407 -31.557 1.00 0.00 116 SER A N 6
ATOM 8781 C CA . SER A 1 81 ? -17.363 19.615 -30.190 1.00 0.00 116 SER A CA 6
ATOM 8782 C C . SER A 1 81 ? -17.125 21.065 -29.760 1.00 0.00 116 SER A C 6
ATOM 8783 O O . SER A 1 81 ? -16.832 21.924 -30.591 1.00 0.00 116 SER A O 6
ATOM 8791 N N . LYS A 1 82 ? -17.238 21.330 -28.459 1.00 0.00 117 LYS A N 6
ATOM 8792 C CA . LYS A 1 82 ? -17.018 22.678 -27.938 1.00 0.00 117 LYS A CA 6
ATOM 8793 C C . LYS A 1 82 ? -15.584 23.130 -28.201 1.00 0.00 117 LYS A C 6
ATOM 8794 O O . LYS A 1 82 ? -15.343 24.272 -28.592 1.00 0.00 117 LYS A O 6
ATOM 8813 N N . ILE A 1 83 ? -14.636 22.229 -27.976 1.00 0.00 118 ILE A N 6
ATOM 8814 C CA . ILE A 1 83 ? -13.229 22.545 -28.184 1.00 0.00 118 ILE A CA 6
ATOM 8815 C C . ILE A 1 83 ? -13.047 23.441 -29.406 1.00 0.00 118 ILE A C 6
ATOM 8816 O O . ILE A 1 83 ? -13.437 23.086 -30.518 1.00 0.00 118 ILE A O 6
ATOM 8832 N N . VAL A 1 84 ? -12.450 24.607 -29.187 1.00 0.00 119 VAL A N 6
ATOM 8833 C CA . VAL A 1 84 ? -12.215 25.548 -30.274 1.00 0.00 119 VAL A CA 6
ATOM 8834 C C . VAL A 1 84 ? -11.214 24.969 -31.267 1.00 0.00 119 VAL A C 6
ATOM 8835 O O . VAL A 1 84 ? -11.298 25.223 -32.469 1.00 0.00 119 VAL A O 6
ATOM 8848 N N . VAL A 1 85 ? -10.262 24.195 -30.754 1.00 0.00 120 VAL A N 6
ATOM 8849 C CA . VAL A 1 85 ? -9.242 23.590 -31.601 1.00 0.00 120 VAL A CA 6
ATOM 8850 C C . VAL A 1 85 ? -8.735 24.602 -32.623 1.00 0.00 120 VAL A C 6
ATOM 8851 O O . VAL A 1 85 ? -8.684 24.319 -33.820 1.00 0.00 120 VAL A O 6
ATOM 8864 N N . LEU A 1 86 ? -8.360 25.784 -32.140 1.00 0.00 121 LEU A N 6
ATOM 8865 C CA . LEU A 1 86 ? -7.858 26.840 -33.016 1.00 0.00 121 LEU A CA 6
ATOM 8866 C C . LEU A 1 86 ? -8.333 26.621 -34.448 1.00 0.00 121 LEU A C 6
ATOM 8867 O O . LEU A 1 86 ? -7.525 26.475 -35.365 1.00 0.00 121 LEU A O 6
ATOM 8883 N N . GLU A 1 87 ? -9.650 26.596 -34.633 1.00 0.00 122 GLU A N 6
ATOM 8884 C CA . GLU A 1 87 ? -10.220 26.390 -35.959 1.00 0.00 122 GLU A CA 6
ATOM 8885 C C . GLU A 1 87 ? -9.822 27.524 -36.896 1.00 0.00 122 GLU A C 6
ATOM 8886 O O . GLU A 1 87 ? -9.474 27.292 -38.054 1.00 0.00 122 GLU A O 6
ATOM 8898 N N . HIS A 1 88 ? -9.872 28.750 -36.388 1.00 0.00 123 HIS A N 6
ATOM 8899 C CA . HIS A 1 88 ? -9.509 29.913 -37.188 1.00 0.00 123 HIS A CA 6
ATOM 8900 C C . HIS A 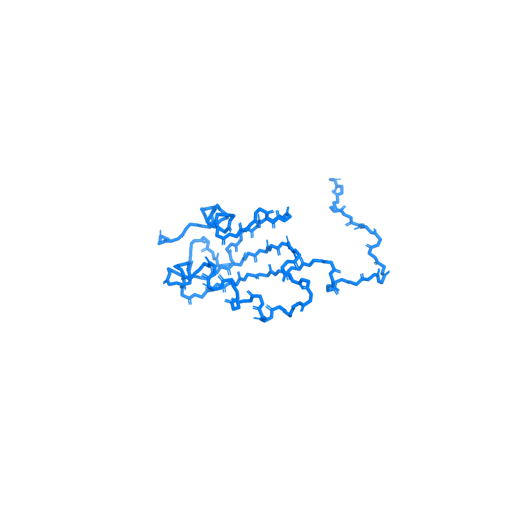1 88 ? -7.993 30.021 -37.317 1.00 0.00 123 HIS A C 6
ATOM 8901 O O . HIS A 1 88 ? -7.257 29.687 -36.389 1.00 0.00 123 HIS A O 6
ATOM 8915 N N . HIS A 1 89 ? -7.533 30.491 -38.472 1.00 0.00 124 HIS A N 6
ATOM 8916 C CA . HIS A 1 89 ? -6.102 30.637 -38.707 1.00 0.00 124 HIS A CA 6
ATOM 8917 C C . HIS A 1 89 ? -5.505 31.647 -37.734 1.00 0.00 124 HIS A C 6
ATOM 8918 O O . HIS A 1 89 ? -4.410 31.447 -37.210 1.00 0.00 124 HIS A O 6
ATOM 8932 N N . HIS A 1 90 ? -6.235 32.731 -37.493 1.00 0.00 125 HIS A N 6
ATOM 8933 C CA . HIS A 1 90 ? -5.769 33.763 -36.575 1.00 0.00 125 HIS A CA 6
ATOM 8934 C C . HIS A 1 90 ? -6.947 34.523 -35.976 1.00 0.00 125 HIS A C 6
ATOM 8935 O O . HIS A 1 90 ? -7.907 34.849 -36.675 1.00 0.00 125 HIS A O 6
ATOM 8949 N N . HIS A 1 91 ? -6.865 34.812 -34.683 1.00 0.00 126 HIS A N 6
ATOM 8950 C CA . HIS A 1 91 ? -7.929 35.546 -34.009 1.00 0.00 126 HIS A CA 6
ATOM 8951 C C . HIS A 1 91 ? -7.379 36.299 -32.803 1.00 0.00 126 HIS A C 6
ATOM 8952 O O . HIS A 1 91 ? -6.347 35.930 -32.244 1.00 0.00 126 HIS A O 6
ATOM 8966 N N . HIS A 1 92 ? -8.079 37.356 -32.408 1.00 0.00 127 HIS A N 6
ATOM 8967 C CA . HIS A 1 92 ? -7.657 38.159 -31.266 1.00 0.00 127 HIS A CA 6
ATOM 8968 C C . HIS A 1 92 ? -8.210 37.582 -29.966 1.00 0.00 127 HIS A C 6
ATOM 8969 O O . HIS A 1 92 ? -7.866 38.047 -28.880 1.00 0.00 127 HIS A O 6
ATOM 8983 N N . HIS A 1 93 ? -9.076 36.579 -30.091 1.00 0.00 128 HIS A N 6
ATOM 8984 C CA . HIS A 1 93 ? -9.684 35.943 -28.924 1.00 0.00 128 HIS A CA 6
ATOM 8985 C C . HIS A 1 93 ? -10.990 36.640 -28.561 1.00 0.00 128 HIS A C 6
ATOM 8986 O O . HIS A 1 93 ? -11.506 37.361 -29.398 1.00 0.00 128 HIS A O 6
ATOM 9001 N N . MET A 1 1 ? -28.589 9.525 -8.577 1.00 0.00 36 MET A N 7
ATOM 9002 C CA . MET A 1 1 ? -28.114 8.349 -7.800 1.00 0.00 36 MET A CA 7
ATOM 9003 C C . MET A 1 1 ? -26.608 8.199 -7.982 1.00 0.00 36 MET A C 7
ATOM 9004 O O . MET A 1 1 ? -26.086 8.340 -9.087 1.00 0.00 36 MET A O 7
ATOM 9020 N N . PRO A 1 2 ? -25.909 7.915 -6.919 1.00 0.00 37 PRO A N 7
ATOM 9021 C CA . PRO A 1 2 ? -24.426 7.738 -6.947 1.00 0.00 37 PRO A CA 7
ATOM 9022 C C . PRO A 1 2 ? -24.000 6.608 -7.881 1.00 0.00 37 PRO A C 7
ATOM 9023 O O . PRO A 1 2 ? -24.690 5.597 -7.996 1.00 0.00 37 PRO A O 7
ATOM 9034 N N . VAL A 1 3 ? -22.861 6.787 -8.545 1.00 0.00 38 VAL A N 7
ATOM 9035 C CA . VAL A 1 3 ? -22.353 5.777 -9.464 1.00 0.00 38 VAL A CA 7
ATOM 9036 C C . VAL A 1 3 ? -20.837 5.668 -9.353 1.00 0.00 38 VAL A C 7
ATOM 9037 O O . VAL A 1 3 ? -20.132 6.679 -9.330 1.00 0.00 38 VAL A O 7
ATOM 9050 N N . THR A 1 4 ? -20.341 4.437 -9.293 1.00 0.00 39 THR A N 7
ATOM 9051 C CA . THR A 1 4 ? -18.905 4.208 -9.186 1.00 0.00 39 THR A CA 7
ATOM 9052 C C . THR A 1 4 ? -18.206 4.580 -10.490 1.00 0.00 39 THR A C 7
ATOM 9053 O O . THR A 1 4 ? -18.606 4.138 -11.567 1.00 0.00 39 THR A O 7
ATOM 9064 N N . GLU A 1 5 ? -17.159 5.392 -10.385 1.00 0.00 40 GLU A N 7
ATOM 9065 C CA . GLU A 1 5 ? -16.411 5.813 -11.565 1.00 0.00 40 GLU A CA 7
ATOM 9066 C C . GLU A 1 5 ? -15.752 4.614 -12.239 1.00 0.00 40 GLU A C 7
ATOM 9067 O O . GLU A 1 5 ? -15.782 4.485 -13.463 1.00 0.00 40 GLU A O 7
ATOM 9079 N N . GLN A 1 6 ? -15.159 3.737 -11.431 1.00 0.00 41 GLN A N 7
ATOM 9080 C CA . GLN A 1 6 ? -14.498 2.551 -11.965 1.00 0.00 41 GLN A CA 7
ATOM 9081 C C . GLN A 1 6 ? -15.507 1.636 -12.655 1.00 0.00 41 GLN A C 7
ATOM 9082 O O . GLN A 1 6 ? -15.251 1.124 -13.744 1.00 0.00 41 GLN A O 7
ATOM 9096 N N . GLY A 1 7 ? -16.657 1.449 -12.019 1.00 0.00 42 GLY A N 7
ATOM 9097 C CA . GLY A 1 7 ? -17.708 0.610 -12.580 1.00 0.00 42 GLY A CA 7
ATOM 9098 C C . GLY A 1 7 ? -18.233 1.197 -13.885 1.00 0.00 42 GLY A C 7
ATOM 9099 O O . GLY A 1 7 ? -18.592 0.467 -14.807 1.00 0.00 42 GLY A O 7
ATOM 9103 N N . LEU A 1 8 ? -18.297 2.524 -13.943 1.00 0.00 43 LEU A N 7
ATOM 9104 C CA . LEU A 1 8 ? -18.800 3.206 -15.130 1.00 0.00 43 LEU A CA 7
ATOM 9105 C C . LEU A 1 8 ? -17.934 2.879 -16.339 1.00 0.00 43 LEU A C 7
ATOM 9106 O O . LEU A 1 8 ? -18.445 2.649 -17.433 1.00 0.00 43 LEU A O 7
ATOM 9122 N N . ARG A 1 9 ? -16.624 2.857 -16.133 1.00 0.00 44 ARG A N 7
ATOM 9123 C CA . ARG A 1 9 ? -15.696 2.557 -17.217 1.00 0.00 44 ARG A CA 7
ATOM 9124 C C . ARG A 1 9 ? -15.981 1.172 -17.793 1.00 0.00 44 ARG A C 7
ATOM 9125 O O . ARG A 1 9 ? -15.980 0.985 -19.010 1.00 0.00 44 ARG A O 7
ATOM 9146 N N . GLU A 1 10 ? -16.232 0.210 -16.917 1.00 0.00 45 GLU A N 7
ATOM 9147 C CA . GLU A 1 10 ? -16.527 -1.150 -17.351 1.00 0.00 45 GLU A CA 7
ATOM 9148 C C . GLU A 1 10 ? -17.834 -1.190 -18.138 1.00 0.00 45 GLU A C 7
ATOM 9149 O O . GLU A 1 10 ? -17.936 -1.877 -19.155 1.00 0.00 45 GLU A O 7
ATOM 9161 N N . ARG A 1 11 ? -18.829 -0.443 -17.666 1.00 0.00 46 ARG A N 7
ATOM 9162 C CA . ARG A 1 11 ? -20.121 -0.394 -18.340 1.00 0.00 46 ARG A CA 7
ATOM 9163 C C . ARG A 1 11 ? -19.990 0.276 -19.700 1.00 0.00 46 ARG A C 7
ATOM 9164 O O . ARG A 1 11 ? -20.565 -0.183 -20.684 1.00 0.00 46 ARG A O 7
ATOM 9185 N N . ILE A 1 12 ? -19.211 1.354 -19.749 1.00 0.00 47 ILE A N 7
ATOM 9186 C CA . ILE A 1 12 ? -18.991 2.072 -20.998 1.00 0.00 47 ILE A CA 7
ATOM 9187 C C . ILE A 1 12 ? -18.269 1.181 -22.001 1.00 0.00 47 ILE A C 7
ATOM 9188 O O . ILE A 1 12 ? -18.632 1.128 -23.172 1.00 0.00 47 ILE A O 7
ATOM 9204 N N . GLU A 1 13 ? -17.249 0.475 -21.528 1.00 0.00 48 GLU A N 7
ATOM 9205 C CA . GLU A 1 13 ? -16.487 -0.423 -22.387 1.00 0.00 48 GLU A CA 7
ATOM 9206 C C . GLU A 1 13 ? -17.390 -1.529 -22.927 1.00 0.00 48 GLU A C 7
ATOM 9207 O O . GLU A 1 13 ? -17.304 -1.896 -24.100 1.00 0.00 48 GLU A O 7
ATOM 9219 N N . SER A 1 14 ? -18.256 -2.052 -22.066 1.00 0.00 49 SER A N 7
ATOM 9220 C CA . SER A 1 14 ? -19.179 -3.107 -22.471 1.00 0.00 49 SER A CA 7
ATOM 9221 C C . SER A 1 14 ? -20.458 -2.505 -23.042 1.00 0.00 49 SER A C 7
ATOM 9222 O O . SER A 1 14 ? -21.263 -3.205 -23.663 1.00 0.00 49 SER A O 7
ATOM 9230 N N . ALA A 1 15 ? -20.643 -1.200 -22.831 1.00 0.00 50 ALA A N 7
ATOM 9231 C CA . ALA A 1 15 ? -21.833 -0.523 -23.334 1.00 0.00 50 ALA A CA 7
ATOM 9232 C C . ALA A 1 15 ? -21.547 0.122 -24.687 1.00 0.00 50 ALA A C 7
ATOM 9233 O O . ALA A 1 15 ? -22.458 0.597 -25.363 1.00 0.00 50 ALA A O 7
ATOM 9240 N N . ILE A 1 16 ? -20.276 0.134 -25.075 1.00 0.00 51 ILE A N 7
ATOM 9241 C CA . ILE A 1 16 ? -19.883 0.727 -26.349 1.00 0.00 51 ILE A CA 7
ATOM 9242 C C . ILE A 1 16 ? -18.892 -0.181 -27.069 1.00 0.00 51 ILE A C 7
ATOM 9243 O O . ILE A 1 16 ? -17.944 -0.672 -26.467 1.00 0.00 51 ILE A O 7
ATOM 9259 N N . PRO A 1 17 ? -19.109 -0.410 -28.334 1.00 0.00 52 PRO A N 7
ATOM 9260 C CA . PRO A 1 17 ? -18.236 -1.285 -29.162 1.00 0.00 52 PRO A CA 7
ATOM 9261 C C . PRO A 1 17 ? -16.762 -1.127 -28.814 1.00 0.00 52 PRO A C 7
ATOM 9262 O O . PRO A 1 17 ? -16.026 -0.454 -29.532 1.00 0.00 52 PRO A O 7
ATOM 9273 N N . GLN A 1 18 ? -16.349 -1.751 -27.712 1.00 0.00 53 GLN A N 7
ATOM 9274 C CA . GLN A 1 18 ? -14.961 -1.677 -27.264 1.00 0.00 53 GLN A CA 7
ATOM 9275 C C . GLN A 1 18 ? -14.203 -0.615 -28.054 1.00 0.00 53 GLN A C 7
ATOM 9276 O O . GLN A 1 18 ? -13.242 -0.924 -28.759 1.00 0.00 53 GLN A O 7
ATOM 9290 N N . VAL A 1 19 ? -14.660 0.631 -27.957 1.00 0.00 54 VAL A N 7
ATOM 9291 C CA . VAL A 1 19 ? -14.032 1.725 -28.690 1.00 0.00 54 VAL A CA 7
ATOM 9292 C C . VAL A 1 19 ? -12.515 1.629 -28.595 1.00 0.00 54 VAL A C 7
ATOM 9293 O O . VAL A 1 19 ? -11.980 0.725 -27.954 1.00 0.00 54 VAL A O 7
ATOM 9306 N N . TYR A 1 20 ? -11.826 2.551 -29.259 1.00 0.00 55 TYR A N 7
ATOM 9307 C CA . TYR A 1 20 ? -10.368 2.540 -29.256 1.00 0.00 55 TYR A CA 7
ATOM 9308 C C . TYR A 1 20 ? -9.827 2.694 -27.841 1.00 0.00 55 TYR A C 7
ATOM 9309 O O . TYR A 1 20 ? -8.900 1.988 -27.441 1.00 0.00 55 TYR A O 7
ATOM 9327 N N . HIS A 1 21 ? -10.411 3.616 -27.086 1.00 0.00 56 HIS A N 7
ATOM 9328 C CA . HIS A 1 21 ? -9.979 3.851 -25.715 1.00 0.00 56 HIS A CA 7
ATOM 9329 C C . HIS A 1 21 ? -11.061 4.582 -24.926 1.00 0.00 56 HIS A C 7
ATOM 9330 O O . HIS A 1 21 ? -11.706 5.495 -25.441 1.00 0.00 56 HIS A O 7
ATOM 9344 N N . ILE A 1 22 ? -11.237 4.189 -23.668 1.00 0.00 57 ILE A N 7
ATOM 9345 C CA . ILE A 1 22 ? -12.221 4.834 -22.806 1.00 0.00 57 ILE A CA 7
ATOM 9346 C C . ILE A 1 22 ? -11.548 5.415 -21.567 1.00 0.00 57 ILE A C 7
ATOM 9347 O O . ILE A 1 22 ? -10.859 4.705 -20.834 1.00 0.00 57 ILE A O 7
ATOM 9363 N N . ILE A 1 23 ? -11.755 6.707 -21.336 1.00 0.00 58 ILE A N 7
ATOM 9364 C CA . ILE A 1 23 ? -11.163 7.369 -20.179 1.00 0.00 58 ILE A CA 7
ATOM 9365 C C . ILE A 1 23 ? -12.250 7.941 -19.275 1.00 0.00 58 ILE A C 7
ATOM 9366 O O . ILE A 1 23 ? -13.115 8.688 -19.726 1.00 0.00 58 ILE A O 7
ATOM 9382 N N . VAL A 1 24 ? -12.194 7.592 -17.994 1.00 0.00 59 VAL A N 7
ATOM 9383 C CA . VAL A 1 24 ? -13.178 8.091 -17.040 1.00 0.00 59 VAL A CA 7
ATOM 9384 C C . VAL A 1 24 ? -12.494 8.923 -15.958 1.00 0.00 59 VAL A C 7
ATOM 9385 O O . VAL A 1 24 ? -11.681 8.413 -15.188 1.00 0.00 59 VAL A O 7
ATOM 9398 N N . THR A 1 25 ? -12.840 10.205 -15.901 1.00 0.00 60 THR A N 7
ATOM 9399 C CA . THR A 1 25 ? -12.263 11.099 -14.904 1.00 0.00 60 THR A CA 7
ATOM 9400 C C . THR A 1 25 ? -13.356 11.893 -14.196 1.00 0.00 60 THR A C 7
ATOM 9401 O O . THR A 1 25 ? -14.200 12.513 -14.844 1.00 0.00 60 THR A O 7
ATOM 9412 N N . ASP A 1 26 ? -13.327 11.884 -12.868 1.00 0.00 61 ASP A N 7
ATOM 9413 C CA . ASP A 1 26 ? -14.317 12.620 -12.091 1.00 0.00 61 ASP A CA 7
ATOM 9414 C C . ASP A 1 26 ? -13.790 14.007 -11.734 1.00 0.00 61 ASP A C 7
ATOM 9415 O O . ASP A 1 26 ? -12.906 14.148 -10.888 1.00 0.00 61 ASP A O 7
ATOM 9424 N N . LEU A 1 27 ? -14.339 15.029 -12.382 1.00 0.00 62 LEU A N 7
ATOM 9425 C CA . LEU A 1 27 ? -13.917 16.401 -12.123 1.00 0.00 62 LEU A CA 7
ATOM 9426 C C . LEU A 1 27 ? -14.235 16.803 -10.685 1.00 0.00 62 LEU A C 7
ATOM 9427 O O . LEU A 1 27 ? -13.427 17.448 -10.017 1.00 0.00 62 LEU A O 7
ATOM 9443 N N . SER A 1 28 ? -15.417 16.418 -10.218 1.00 0.00 63 SER A N 7
ATOM 9444 C CA . SER A 1 28 ? -15.837 16.742 -8.861 1.00 0.00 63 SER A CA 7
ATOM 9445 C C . SER A 1 28 ? -15.083 15.886 -7.848 1.00 0.00 63 SER A C 7
ATOM 9446 O O . SER A 1 28 ? -14.638 14.783 -8.163 1.00 0.00 63 SER A O 7
ATOM 9454 N N . TYR A 1 29 ? -14.950 16.399 -6.630 1.00 0.00 64 TYR A N 7
ATOM 9455 C CA . TYR A 1 29 ? -14.253 15.672 -5.575 1.00 0.00 64 TYR A CA 7
ATOM 9456 C C . TYR A 1 29 ? -14.951 14.346 -5.289 1.00 0.00 64 TYR A C 7
ATOM 9457 O O . TYR A 1 29 ? -16.180 14.277 -5.244 1.00 0.00 64 TYR A O 7
ATOM 9475 N N . GLY A 1 30 ? -14.160 13.293 -5.108 1.00 0.00 65 GLY A N 7
ATOM 9476 C CA . GLY A 1 30 ? -14.712 11.969 -4.839 1.00 0.00 65 GLY A CA 7
ATOM 9477 C C . GLY A 1 30 ? -15.527 11.468 -6.027 1.00 0.00 65 GLY A C 7
ATOM 9478 O O . GLY A 1 30 ? -15.069 11.516 -7.169 1.00 0.00 65 GLY A O 7
ATOM 9482 N N . CYS A 1 31 ? -16.732 10.983 -5.751 1.00 0.00 66 CYS A N 7
ATOM 9483 C CA . CYS A 1 31 ? -17.598 10.472 -6.808 1.00 0.00 66 CYS A CA 7
ATOM 9484 C C . CYS A 1 31 ? -19.064 10.705 -6.456 1.00 0.00 66 CYS A C 7
ATOM 9485 O O . CYS A 1 31 ? -19.407 10.925 -5.295 1.00 0.00 66 CYS A O 7
ATOM 9493 N N . GLY A 1 32 ? -19.924 10.650 -7.467 1.00 0.00 67 GLY A N 7
ATOM 9494 C CA . GLY A 1 32 ? -21.352 10.853 -7.258 1.00 0.00 67 GLY A CA 7
ATOM 9495 C C . GLY A 1 32 ? -21.739 12.306 -7.511 1.00 0.00 67 GLY A C 7
ATOM 9496 O O . GLY A 1 32 ? -22.915 12.621 -7.700 1.00 0.00 67 GLY A O 7
ATOM 9500 N N . GLN A 1 33 ? -20.742 13.186 -7.523 1.00 0.00 68 GLN A N 7
ATOM 9501 C CA . GLN A 1 33 ? -20.993 14.603 -7.765 1.00 0.00 68 GLN A CA 7
ATOM 9502 C C . GLN A 1 33 ? -21.044 14.892 -9.262 1.00 0.00 68 GLN A C 7
ATOM 9503 O O . GLN A 1 33 ? -22.020 15.450 -9.765 1.00 0.00 68 GLN A O 7
ATOM 9517 N N . SER A 1 34 ? -19.987 14.503 -9.971 1.00 0.00 69 SER A N 7
ATOM 9518 C CA . SER A 1 34 ? -19.924 14.723 -11.411 1.00 0.00 69 SER A CA 7
ATOM 9519 C C . SER A 1 34 ? -19.001 13.701 -12.068 1.00 0.00 69 SER A C 7
ATOM 9520 O O . SER A 1 34 ? -18.020 13.260 -11.467 1.00 0.00 69 SER A O 7
ATOM 9528 N N . PHE A 1 35 ? -19.318 13.333 -13.304 1.00 0.00 70 PHE A N 7
ATOM 9529 C CA . PHE A 1 35 ? -18.506 12.366 -14.033 1.00 0.00 70 PHE A CA 7
ATOM 9530 C C . PHE A 1 35 ? -18.151 12.898 -15.419 1.00 0.00 70 PHE A C 7
ATOM 9531 O O . PHE A 1 35 ? -18.933 13.616 -16.038 1.00 0.00 70 PHE A O 7
ATOM 9548 N N . ASP A 1 36 ? -16.967 12.537 -15.901 1.00 0.00 71 ASP A N 7
ATOM 9549 C CA . ASP A 1 36 ? -16.521 12.982 -17.217 1.00 0.00 71 ASP A CA 7
ATOM 9550 C C . ASP A 1 36 ? -15.711 11.887 -17.904 1.00 0.00 71 ASP A C 7
ATOM 9551 O O . ASP A 1 36 ? -14.595 11.581 -17.491 1.00 0.00 71 ASP A O 7
ATOM 9560 N N . ILE A 1 37 ? -16.279 11.302 -18.953 1.00 0.00 72 ILE A N 7
ATOM 9561 C CA . ILE A 1 37 ? -15.592 10.241 -19.685 1.00 0.00 72 ILE A CA 7
ATOM 9562 C C . ILE A 1 37 ? -15.349 10.658 -21.130 1.00 0.00 72 ILE A C 7
ATOM 9563 O O . ILE A 1 37 ? -16.178 11.329 -21.742 1.00 0.00 72 ILE A O 7
ATOM 9579 N N . VAL A 1 38 ? -14.202 10.254 -21.666 1.00 0.00 73 VAL A N 7
ATOM 9580 C CA . VAL A 1 38 ? -13.851 10.586 -23.040 1.00 0.00 73 VAL A CA 7
ATOM 9581 C C . VAL A 1 38 ? -13.466 9.331 -23.815 1.00 0.00 73 VAL A C 7
ATOM 9582 O O . VAL A 1 38 ? -12.657 8.528 -23.351 1.00 0.00 73 VAL A O 7
ATOM 9595 N N . VAL A 1 39 ? -14.048 9.169 -24.999 1.00 0.00 74 VAL A N 7
ATOM 9596 C CA . VAL A 1 39 ? -13.753 8.005 -25.828 1.00 0.00 74 VAL A CA 7
ATOM 9597 C C . VAL A 1 39 ? -13.418 8.432 -27.252 1.00 0.00 74 VAL A C 7
ATOM 9598 O O . VAL A 1 39 ? -13.819 9.508 -27.698 1.00 0.00 74 VAL A O 7
ATOM 9611 N N . VAL A 1 40 ? -12.687 7.579 -27.964 1.00 0.00 75 VAL A N 7
ATOM 9612 C CA . VAL A 1 40 ? -12.310 7.880 -29.341 1.00 0.00 75 VAL A CA 7
ATOM 9613 C C . VAL A 1 40 ? -12.869 6.825 -30.289 1.00 0.00 75 VAL A C 7
ATOM 9614 O O . VAL A 1 40 ? -12.642 5.629 -30.107 1.00 0.00 75 VAL A O 7
ATOM 9627 N N . SER A 1 41 ? -13.602 7.279 -31.301 1.00 0.00 76 SER A N 7
ATOM 9628 C CA . SER A 1 41 ? -14.194 6.366 -32.272 1.00 0.00 76 SER A CA 7
ATOM 9629 C C . SER A 1 41 ? -14.567 7.108 -33.550 1.00 0.00 76 SER A C 7
ATOM 9630 O O . SER A 1 41 ? -14.709 8.331 -33.549 1.00 0.00 76 SER A O 7
ATOM 9638 N N . ASP A 1 42 ? -14.733 6.363 -34.635 1.00 0.00 77 ASP A N 7
ATOM 9639 C CA . ASP A 1 42 ? -15.100 6.960 -35.915 1.00 0.00 77 ASP A CA 7
ATOM 9640 C C . ASP A 1 42 ? -16.534 7.480 -35.871 1.00 0.00 77 ASP A C 7
ATOM 9641 O O . ASP A 1 42 ? -16.982 8.172 -36.785 1.00 0.00 77 ASP A O 7
ATOM 9650 N N . PHE A 1 43 ? -17.247 7.141 -34.805 1.00 0.00 78 PHE A N 7
ATOM 9651 C CA . PHE A 1 43 ? -18.633 7.572 -34.650 1.00 0.00 78 PHE A CA 7
ATOM 9652 C C . PHE A 1 43 ? -18.717 9.095 -34.692 1.00 0.00 78 PHE A C 7
ATOM 9653 O O . PHE A 1 43 ? -19.715 9.659 -35.139 1.00 0.00 78 PHE A O 7
ATOM 9670 N N . PHE A 1 44 ? -17.667 9.756 -34.216 1.00 0.00 79 PHE A N 7
ATOM 9671 C CA . PHE A 1 44 ? -17.636 11.216 -34.199 1.00 0.00 79 PHE A CA 7
ATOM 9672 C C . PHE A 1 44 ? -17.154 11.762 -35.538 1.00 0.00 79 PHE A C 7
ATOM 9673 O O . PHE A 1 44 ? -17.058 12.975 -35.727 1.00 0.00 79 PHE A O 7
ATOM 9690 N N . GLN A 1 45 ? -16.865 10.859 -36.470 1.00 0.00 80 GLN A N 7
ATOM 9691 C CA . GLN A 1 45 ? -16.404 11.266 -37.792 1.00 0.00 80 GLN A CA 7
ATOM 9692 C C . GLN A 1 45 ? -17.573 11.305 -38.772 1.00 0.00 80 GLN A C 7
ATOM 9693 O O . GLN A 1 45 ? -18.179 10.278 -39.075 1.00 0.00 80 GLN A O 7
ATOM 9707 N N . GLY A 1 46 ? -17.882 12.500 -39.267 1.00 0.00 81 GLY A N 7
ATOM 9708 C CA . GLY A 1 46 ? -18.979 12.663 -40.215 1.00 0.00 81 GLY A CA 7
ATOM 9709 C C . GLY A 1 46 ? -20.321 12.691 -39.493 1.00 0.00 81 GLY A C 7
ATOM 9710 O O . GLY A 1 46 ? -21.376 12.729 -40.125 1.00 0.00 81 GLY A O 7
ATOM 9714 N N . LYS A 1 47 ? -20.273 12.670 -38.165 1.00 0.00 82 LYS A N 7
ATOM 9715 C CA . LYS A 1 47 ? -21.492 12.691 -37.366 1.00 0.00 82 LYS A CA 7
ATOM 9716 C C . LYS A 1 47 ? -21.441 13.817 -36.338 1.00 0.00 82 LYS A C 7
ATOM 9717 O O . LYS A 1 47 ? -20.382 14.127 -35.794 1.00 0.00 82 LYS A O 7
ATOM 9736 N N . SER A 1 48 ? -22.595 14.421 -36.076 1.00 0.00 83 SER A N 7
ATOM 9737 C CA . SER A 1 48 ? -22.679 15.507 -35.106 1.00 0.00 83 SER A CA 7
ATOM 9738 C C . SER A 1 48 ? -22.458 14.981 -33.690 1.00 0.00 83 SER A C 7
ATOM 9739 O O . SER A 1 48 ? -22.747 13.822 -33.397 1.00 0.00 83 SER A O 7
ATOM 9747 N N . LYS A 1 49 ? -21.936 15.839 -32.821 1.00 0.00 84 LYS A N 7
ATOM 9748 C CA . LYS A 1 49 ? -21.669 15.453 -31.439 1.00 0.00 84 LYS A CA 7
ATOM 9749 C C . LYS A 1 49 ? -22.970 15.053 -30.744 1.00 0.00 84 LYS A C 7
ATOM 9750 O O . LYS A 1 49 ? -22.983 14.161 -29.896 1.00 0.00 84 LYS A O 7
ATOM 9769 N N . LEU A 1 50 ? -24.058 15.723 -31.106 1.00 0.00 85 LEU A N 7
ATOM 9770 C CA . LEU A 1 50 ? -25.361 15.437 -30.508 1.00 0.00 85 LEU A CA 7
ATOM 9771 C C . LEU A 1 50 ? -25.759 13.988 -30.777 1.00 0.00 85 LEU A C 7
ATOM 9772 O O . LEU A 1 50 ? -26.328 13.321 -29.914 1.00 0.00 85 LEU A O 7
ATOM 9788 N N . MET A 1 51 ? -25.445 13.505 -31.971 1.00 0.00 86 MET A N 7
ATOM 9789 C CA . MET A 1 51 ? -25.765 12.129 -32.345 1.00 0.00 86 MET A CA 7
ATOM 9790 C C . MET A 1 51 ? -25.055 11.152 -31.411 1.00 0.00 86 MET A C 7
ATOM 9791 O O . MET A 1 51 ? -25.601 10.106 -31.062 1.00 0.00 86 MET A O 7
ATOM 9805 N N . ARG A 1 52 ? -23.837 11.498 -31.013 1.00 0.00 87 ARG A N 7
ATOM 9806 C CA . ARG A 1 52 ? -23.061 10.642 -30.120 1.00 0.00 87 ARG A CA 7
ATOM 9807 C C . ARG A 1 52 ? -23.803 10.433 -28.803 1.00 0.00 87 ARG A C 7
ATOM 9808 O O . ARG A 1 52 ? -23.786 9.339 -28.237 1.00 0.00 87 ARG A O 7
ATOM 9829 N N . SER A 1 53 ? -24.454 11.485 -28.318 1.00 0.00 88 SER A N 7
ATOM 9830 C CA . SER A 1 53 ? -25.195 11.397 -27.065 1.00 0.00 88 SER A CA 7
ATOM 9831 C C . SER A 1 53 ? -26.288 10.338 -27.159 1.00 0.00 88 SER A C 7
ATOM 9832 O O . SER A 1 53 ? -26.495 9.562 -26.225 1.00 0.00 88 SER A O 7
ATOM 9840 N N . ARG A 1 54 ? -26.984 10.307 -28.291 1.00 0.00 89 ARG A N 7
ATOM 9841 C CA . ARG A 1 54 ? -28.052 9.333 -28.490 1.00 0.00 89 ARG A CA 7
ATOM 9842 C C . ARG A 1 54 ? -27.497 7.912 -28.435 1.00 0.00 89 ARG A C 7
ATOM 9843 O O . ARG A 1 54 ? -28.071 7.035 -27.788 1.00 0.00 89 ARG A O 7
ATOM 9864 N N . ALA A 1 55 ? -26.373 7.692 -29.115 1.00 0.00 90 ALA A N 7
ATOM 9865 C CA . ALA A 1 55 ? -25.745 6.374 -29.129 1.00 0.00 90 ALA A CA 7
ATOM 9866 C C . ALA A 1 55 ? -25.270 5.989 -27.732 1.00 0.00 90 ALA A C 7
ATOM 9867 O O . ALA A 1 55 ? -25.428 4.845 -27.304 1.00 0.00 90 ALA A O 7
ATOM 9874 N N . VAL A 1 56 ? -24.689 6.953 -27.026 1.00 0.00 91 VAL A N 7
ATOM 9875 C CA . VAL A 1 56 ? -24.200 6.713 -25.675 1.00 0.00 91 VAL A CA 7
ATOM 9876 C C . VAL A 1 56 ? -25.352 6.375 -24.735 1.00 0.00 91 VAL A C 7
ATOM 9877 O O . VAL A 1 56 ? -25.247 5.466 -23.911 1.00 0.00 91 VAL A O 7
ATOM 9890 N N . ASN A 1 57 ? -26.442 7.127 -24.854 1.00 0.00 92 ASN A N 7
ATOM 9891 C CA . ASN A 1 57 ? -27.598 6.910 -23.993 1.00 0.00 92 ASN A CA 7
ATOM 9892 C C . ASN A 1 57 ? -28.133 5.495 -24.166 1.00 0.00 92 ASN A C 7
ATOM 9893 O O . ASN A 1 57 ? -28.384 4.798 -23.188 1.00 0.00 92 ASN A O 7
ATOM 9904 N N . LYS A 1 58 ? -28.276 5.063 -25.413 1.00 0.00 93 LYS A N 7
ATOM 9905 C CA . LYS A 1 58 ? -28.751 3.714 -25.693 1.00 0.00 93 LYS A CA 7
ATOM 9906 C C . LYS A 1 58 ? -27.745 2.676 -25.203 1.00 0.00 93 LYS A C 7
ATOM 9907 O O . LYS A 1 58 ? -28.121 1.648 -24.638 1.00 0.00 93 LYS A O 7
ATOM 9926 N N . ALA A 1 59 ? -26.461 2.951 -25.431 1.00 0.00 94 ALA A N 7
ATOM 9927 C CA . ALA A 1 59 ? -25.410 2.033 -25.009 1.00 0.00 94 ALA A CA 7
ATOM 9928 C C . ALA A 1 59 ? -25.382 1.910 -23.491 1.00 0.00 94 ALA A C 7
ATOM 9929 O O . ALA A 1 59 ? -25.230 0.815 -22.948 1.00 0.00 94 ALA A O 7
ATOM 9936 N N . VAL A 1 60 ? -25.528 3.042 -22.810 1.00 0.00 95 VAL A N 7
ATOM 9937 C CA . VAL A 1 60 ? -25.514 3.051 -21.350 1.00 0.00 95 VAL A CA 7
ATOM 9938 C C . VAL A 1 60 ? -26.744 3.771 -20.809 1.00 0.00 95 VAL A C 7
ATOM 9939 O O . VAL A 1 60 ? -26.639 4.620 -19.924 1.00 0.00 95 VAL A O 7
ATOM 9952 N N . LYS A 1 61 ? -27.910 3.431 -21.351 1.00 0.00 96 LYS A N 7
ATOM 9953 C CA . LYS A 1 61 ? -29.152 4.058 -20.918 1.00 0.00 96 LYS A CA 7
ATOM 9954 C C . LYS A 1 61 ? -29.428 3.746 -19.451 1.00 0.00 96 LYS A C 7
ATOM 9955 O O . LYS A 1 61 ? -29.967 4.577 -18.721 1.00 0.00 96 LYS A O 7
ATOM 9974 N N . GLU A 1 62 ? -29.044 2.547 -19.024 1.00 0.00 97 GLU A N 7
ATOM 9975 C CA . GLU A 1 62 ? -29.248 2.141 -17.638 1.00 0.00 97 GLU A CA 7
ATOM 9976 C C . GLU A 1 62 ? -28.410 3.002 -16.699 1.00 0.00 97 GLU A C 7
ATOM 9977 O O . GLU A 1 62 ? -28.876 3.414 -15.642 1.00 0.00 97 GLU A O 7
ATOM 9989 N N . GLU A 1 63 ? -27.176 3.278 -17.098 1.00 0.00 98 GLU A N 7
ATOM 9990 C CA . GLU A 1 63 ? -26.283 4.104 -16.295 1.00 0.00 98 GLU A CA 7
ATOM 9991 C C . GLU A 1 63 ? -26.763 5.551 -16.272 1.00 0.00 98 GLU A C 7
ATOM 9992 O O . GLU A 1 63 ? -26.471 6.299 -15.338 1.00 0.00 98 GLU A O 7
ATOM 10004 N N . LEU A 1 64 ? -27.471 5.949 -17.324 1.00 0.00 99 LEU A N 7
ATOM 10005 C CA . LEU A 1 64 ? -27.954 7.320 -17.428 1.00 0.00 99 LEU A CA 7
ATOM 10006 C C . LEU A 1 64 ? -28.902 7.642 -16.279 1.00 0.00 99 LEU A C 7
ATOM 10007 O O . LEU A 1 64 ? -28.839 8.724 -15.700 1.00 0.00 99 LEU A O 7
ATOM 10023 N N . GLN A 1 65 ? -29.775 6.697 -15.949 1.00 0.00 100 GLN A N 7
ATOM 10024 C CA . GLN A 1 65 ? -30.730 6.906 -14.866 1.00 0.00 100 GLN A CA 7
ATOM 10025 C C . GLN A 1 65 ? -29.992 7.121 -13.545 1.00 0.00 100 GLN A C 7
ATOM 10026 O O . GLN A 1 65 ? -30.372 7.973 -12.744 1.00 0.00 100 GLN A O 7
ATOM 10040 N N . GLU A 1 66 ? -28.925 6.359 -13.337 1.00 0.00 101 GLU A N 7
ATOM 10041 C CA . GLU A 1 66 ? -28.127 6.485 -12.123 1.00 0.00 101 GLU A CA 7
ATOM 10042 C C . GLU A 1 66 ? -27.239 7.724 -12.201 1.00 0.00 101 GLU A C 7
ATOM 10043 O O . GLU A 1 66 ? -26.884 8.314 -11.180 1.00 0.00 101 GLU A O 7
ATOM 10055 N N . ILE A 1 67 ? -26.856 8.095 -13.425 1.00 0.00 102 ILE A N 7
ATOM 10056 C CA . ILE A 1 67 ? -25.984 9.251 -13.615 1.00 0.00 102 ILE A CA 7
ATOM 10057 C C . ILE A 1 67 ? -26.782 10.437 -14.148 1.00 0.00 102 ILE A C 7
ATOM 10058 O O . ILE A 1 67 ? -27.426 10.347 -15.192 1.00 0.00 102 ILE A O 7
ATOM 10074 N N . HIS A 1 68 ? -26.740 11.545 -13.416 1.00 0.00 103 HIS A N 7
ATOM 10075 C CA . HIS A 1 68 ? -27.469 12.741 -13.823 1.00 0.00 103 HIS A CA 7
ATOM 10076 C C . HIS A 1 68 ? -26.513 13.812 -14.338 1.00 0.00 103 HIS A C 7
ATOM 10077 O O . HIS A 1 68 ? -26.856 14.585 -15.232 1.00 0.00 103 HIS A O 7
ATOM 10091 N N . ALA A 1 69 ? -25.312 13.849 -13.767 1.00 0.00 104 ALA A N 7
ATOM 10092 C CA . ALA A 1 69 ? -24.316 14.833 -14.175 1.00 0.00 104 ALA A CA 7
ATOM 10093 C C . ALA A 1 69 ? -23.056 14.143 -14.686 1.00 0.00 104 ALA A C 7
ATOM 10094 O O . ALA A 1 69 ? -22.175 13.781 -13.907 1.00 0.00 104 ALA A O 7
ATOM 10101 N N . PHE A 1 70 ? -22.979 13.961 -16.001 1.00 0.00 105 PHE A N 7
ATOM 10102 C CA . PHE A 1 70 ? -21.823 13.314 -16.608 1.00 0.00 105 PHE A CA 7
ATOM 10103 C C . PHE A 1 70 ? -21.548 13.892 -17.992 1.00 0.00 105 PHE A C 7
ATOM 10104 O O . PHE A 1 70 ? -22.431 14.482 -18.613 1.00 0.00 105 PHE A O 7
ATOM 10121 N N . SER A 1 71 ? -20.325 13.701 -18.477 1.00 0.00 106 SER A N 7
ATOM 10122 C CA . SER A 1 71 ? -19.955 14.197 -19.798 1.00 0.00 106 SER A CA 7
ATOM 10123 C C . SER A 1 71 ? -19.373 13.067 -20.643 1.00 0.00 106 SER A C 7
ATOM 10124 O O . SER A 1 71 ? -18.772 12.129 -20.117 1.00 0.00 106 SER A O 7
ATOM 10132 N N . CYS A 1 72 ? -19.567 13.156 -21.956 1.00 0.00 107 CYS A N 7
ATOM 10133 C CA . CYS A 1 72 ? -19.067 12.131 -22.866 1.00 0.00 107 CYS A CA 7
ATOM 10134 C C . CYS A 1 72 ? -18.311 12.765 -24.029 1.00 0.00 107 CYS A C 7
ATOM 10135 O O . CYS A 1 72 ? -18.644 12.541 -25.192 1.00 0.00 107 CYS A O 7
ATOM 10143 N N . LYS A 1 73 ? -17.292 13.555 -23.706 1.00 0.00 108 LYS A N 7
ATOM 10144 C CA . LYS A 1 73 ? -16.496 14.213 -24.735 1.00 0.00 108 LYS A CA 7
ATOM 10145 C C . LYS A 1 73 ? -15.798 13.175 -25.608 1.00 0.00 108 LYS A C 7
ATOM 10146 O O . LYS A 1 73 ? -15.118 12.281 -25.105 1.00 0.00 108 LYS A O 7
ATOM 10165 N N . CYS A 1 74 ? -15.975 13.299 -26.920 1.00 0.00 109 CYS A N 7
ATOM 10166 C CA . CYS A 1 74 ? -15.361 12.364 -27.855 1.00 0.00 109 CYS A CA 7
ATOM 10167 C C . CYS A 1 74 ? -14.567 13.111 -28.922 1.00 0.00 109 CYS A C 7
ATOM 10168 O O . CYS A 1 74 ? -14.922 14.225 -29.306 1.00 0.00 109 CYS A O 7
ATOM 10176 N N . TYR A 1 75 ? -13.500 12.486 -29.404 1.00 0.00 110 TYR A N 7
ATOM 10177 C CA . TYR A 1 75 ? -12.668 13.094 -30.436 1.00 0.00 110 TYR A CA 7
ATOM 10178 C C . TYR A 1 75 ? -12.091 12.025 -31.360 1.00 0.00 110 TYR A C 7
ATOM 10179 O O . TYR A 1 75 ? -12.042 10.844 -31.007 1.00 0.00 110 TYR A O 7
ATOM 10197 N N . THR A 1 76 ? -11.658 12.446 -32.544 1.00 0.00 111 THR A N 7
ATOM 10198 C CA . THR A 1 76 ? -11.083 11.515 -33.508 1.00 0.00 111 THR A CA 7
ATOM 10199 C C . THR A 1 76 ? -10.160 12.247 -34.476 1.00 0.00 111 THR A C 7
ATOM 10200 O O . THR A 1 76 ? -10.214 12.026 -35.684 1.00 0.00 111 THR A O 7
ATOM 10211 N N . GLU A 1 77 ? -9.319 13.127 -33.937 1.00 0.00 112 GLU A N 7
ATOM 10212 C CA . GLU A 1 77 ? -8.394 13.892 -34.764 1.00 0.00 112 GLU A CA 7
ATOM 10213 C C . GLU A 1 77 ? -9.139 14.976 -35.535 1.00 0.00 112 GLU A C 7
ATOM 10214 O O . GLU A 1 77 ? -8.529 15.914 -36.042 1.00 0.00 112 GLU A O 7
ATOM 10226 N N . GLU A 1 78 ? -10.458 14.842 -35.613 1.00 0.00 113 GLU A N 7
ATOM 10227 C CA . GLU A 1 78 ? -11.279 15.819 -36.318 1.00 0.00 113 GLU A CA 7
ATOM 10228 C C . GLU A 1 78 ? -11.212 17.177 -35.625 1.00 0.00 113 GLU A C 7
ATOM 10229 O O . GLU A 1 78 ? -11.197 18.220 -36.278 1.00 0.00 113 GLU A O 7
ATOM 10241 N N . GLU A 1 79 ? -11.178 17.153 -34.296 1.00 0.00 114 GLU A N 7
ATOM 10242 C CA . GLU A 1 79 ? -11.120 18.389 -33.522 1.00 0.00 114 GLU A CA 7
ATOM 10243 C C . GLU A 1 79 ? -9.919 19.226 -33.948 1.00 0.00 114 GLU A C 7
ATOM 10244 O O . GLU A 1 79 ? -9.862 20.426 -33.680 1.00 0.00 114 GLU A O 7
ATOM 10256 N N . TRP A 1 80 ? -8.966 18.590 -34.616 1.00 0.00 115 TRP A N 7
ATOM 10257 C CA . TRP A 1 80 ? -7.770 19.292 -35.081 1.00 0.00 115 TRP A CA 7
ATOM 10258 C C . TRP A 1 80 ? -8.059 20.027 -36.390 1.00 0.00 115 TRP A C 7
ATOM 10259 O O . TRP A 1 80 ? -7.136 20.398 -37.115 1.00 0.00 115 TRP A O 7
ATOM 10280 N N . SER A 1 81 ? -9.337 20.221 -36.688 1.00 0.00 116 SER A N 7
ATOM 10281 C CA . SER A 1 81 ? -9.726 20.901 -37.917 1.00 0.00 116 SER A CA 7
ATOM 10282 C C . SER A 1 81 ? -9.139 22.309 -37.943 1.00 0.00 116 SER A C 7
ATOM 10283 O O . SER A 1 81 ? -8.611 22.753 -38.962 1.00 0.00 116 SER A O 7
ATOM 10291 N N . LYS A 1 82 ? -9.214 22.998 -36.808 1.00 0.00 117 LYS A N 7
ATOM 10292 C CA . LYS A 1 82 ? -8.664 24.350 -36.714 1.00 0.00 117 LYS A CA 7
ATOM 10293 C C . LYS A 1 82 ? -7.487 24.368 -35.743 1.00 0.00 117 LYS A C 7
ATOM 10294 O O . LYS A 1 82 ? -7.549 23.781 -34.662 1.00 0.00 117 LYS A O 7
ATOM 10313 N N . ILE A 1 83 ? -6.409 25.036 -36.143 1.00 0.00 118 ILE A N 7
ATOM 10314 C CA . ILE A 1 83 ? -5.215 25.107 -35.306 1.00 0.00 118 ILE A CA 7
ATOM 10315 C C . ILE A 1 83 ? -5.523 25.818 -33.992 1.00 0.00 118 ILE A C 7
ATOM 10316 O O . ILE A 1 83 ? -5.125 25.360 -32.920 1.00 0.00 118 ILE A O 7
ATOM 10332 N N . VAL A 1 84 ? -6.237 26.936 -34.081 1.00 0.00 119 VAL A N 7
ATOM 10333 C CA . VAL A 1 84 ? -6.598 27.694 -32.889 1.00 0.00 119 VAL A CA 7
ATOM 10334 C C . VAL A 1 84 ? -7.486 26.861 -31.970 1.00 0.00 119 VAL A C 7
ATOM 10335 O O . VAL A 1 84 ? -7.253 26.792 -30.767 1.00 0.00 119 VAL A O 7
ATOM 10348 N N . VAL A 1 85 ? -8.497 26.227 -32.547 1.00 0.00 120 VAL A N 7
ATOM 10349 C CA . VAL A 1 85 ? -9.416 25.395 -31.779 1.00 0.00 120 VAL A CA 7
ATOM 10350 C C . VAL A 1 85 ? -9.756 26.062 -30.450 1.00 0.00 120 VAL A C 7
ATOM 10351 O O . VAL A 1 85 ? -10.246 25.413 -29.526 1.00 0.00 120 VAL A O 7
ATOM 10364 N N . LEU A 1 86 ? -9.488 27.361 -30.359 1.00 0.00 121 LEU A N 7
ATOM 10365 C CA . LEU A 1 86 ? -9.768 28.110 -29.144 1.00 0.00 121 LEU A CA 7
ATOM 10366 C C . LEU A 1 86 ? -10.762 29.232 -29.413 1.00 0.00 121 LEU A C 7
ATOM 10367 O O . LEU A 1 86 ? -11.212 29.911 -28.489 1.00 0.00 121 LEU A O 7
ATOM 10383 N N . GLU A 1 87 ? -11.093 29.429 -30.685 1.00 0.00 122 GLU A N 7
ATOM 10384 C CA . GLU A 1 87 ? -12.032 30.479 -31.063 1.00 0.00 122 GLU A CA 7
ATOM 10385 C C . GLU A 1 87 ? -13.449 30.101 -30.649 1.00 0.00 122 GLU A C 7
ATOM 10386 O O . GLU A 1 87 ? -13.994 29.097 -31.103 1.00 0.00 122 GLU A O 7
ATOM 10398 N N . HIS A 1 88 ? -14.040 30.913 -29.783 1.00 0.00 123 HIS A N 7
ATOM 10399 C CA . HIS A 1 88 ? -15.398 30.657 -29.315 1.00 0.00 123 HIS A CA 7
ATOM 10400 C C . HIS A 1 88 ? -15.990 31.905 -28.667 1.00 0.00 123 HIS A C 7
ATOM 10401 O O . HIS A 1 88 ? -17.052 31.850 -28.046 1.00 0.00 123 HIS A O 7
ATOM 10415 N N . HIS A 1 89 ? -15.293 33.027 -28.812 1.00 0.00 124 HIS A N 7
ATOM 10416 C CA . HIS A 1 89 ? -15.755 34.284 -28.235 1.00 0.00 124 HIS A CA 7
ATOM 10417 C C . HIS A 1 89 ? -17.071 34.716 -28.872 1.00 0.00 124 HIS A C 7
ATOM 10418 O O . HIS A 1 89 ? -17.961 35.228 -28.194 1.00 0.00 124 HIS A O 7
ATOM 10432 N N . HIS A 1 90 ? -17.184 34.506 -30.179 1.00 0.00 125 HIS A N 7
ATOM 10433 C CA . HIS A 1 90 ? -18.395 34.883 -30.899 1.00 0.00 125 HIS A CA 7
ATOM 10434 C C . HIS A 1 90 ? -18.699 33.870 -31.998 1.00 0.00 125 HIS A C 7
ATOM 10435 O O . HIS A 1 90 ? -17.843 33.068 -32.372 1.00 0.00 125 HIS A O 7
ATOM 10449 N N . HIS A 1 91 ? -19.928 33.907 -32.506 1.00 0.00 126 HIS A N 7
ATOM 10450 C CA . HIS A 1 91 ? -20.335 32.983 -33.559 1.00 0.00 126 HIS A CA 7
ATOM 10451 C C . HIS A 1 91 ? -20.912 33.749 -34.745 1.00 0.00 126 HIS A C 7
ATOM 10452 O O . HIS A 1 91 ? -21.622 34.741 -34.571 1.00 0.00 126 HIS A O 7
ATOM 10466 N N . HIS A 1 92 ? -20.601 33.284 -35.950 1.00 0.00 127 HIS A N 7
ATOM 10467 C CA . HIS A 1 92 ? -21.095 33.935 -37.160 1.00 0.00 127 HIS A CA 7
ATOM 10468 C C . HIS A 1 92 ? -22.565 33.602 -37.385 1.00 0.00 127 HIS A C 7
ATOM 10469 O O . HIS A 1 92 ? -23.071 32.603 -36.873 1.00 0.00 127 HIS A O 7
ATOM 10483 N N . HIS A 1 93 ? -23.247 34.443 -38.155 1.00 0.00 128 HIS A N 7
ATOM 10484 C CA . HIS A 1 93 ? -24.661 34.228 -38.440 1.00 0.00 128 HIS A CA 7
ATOM 10485 C C . HIS A 1 93 ? -24.895 34.138 -39.945 1.00 0.00 128 HIS A C 7
ATOM 10486 O O . HIS A 1 93 ? -24.257 34.883 -40.670 1.00 0.00 128 HIS A O 7
ATOM 10501 N N . MET A 1 1 ? -21.720 2.189 -3.540 1.00 0.00 36 MET A N 8
ATOM 10502 C CA . MET A 1 1 ? -20.696 2.293 -4.618 1.00 0.00 36 MET A CA 8
ATOM 10503 C C . MET A 1 1 ? -21.268 1.736 -5.916 1.00 0.00 36 MET A C 8
ATOM 10504 O O . MET A 1 1 ? -20.684 0.845 -6.532 1.00 0.00 36 MET A O 8
ATOM 10520 N N . PRO A 1 2 ? -22.395 2.243 -6.332 1.00 0.00 37 PRO A N 8
ATOM 10521 C CA . PRO A 1 2 ? -23.068 1.790 -7.586 1.00 0.00 37 PRO A CA 8
ATOM 10522 C C . PRO A 1 2 ? -22.222 2.063 -8.827 1.00 0.00 37 PRO A C 8
ATOM 10523 O O . PRO A 1 2 ? -22.269 1.311 -9.800 1.00 0.00 37 PRO A O 8
ATOM 10534 N N . VAL A 1 3 ? -21.444 3.139 -8.780 1.00 0.00 38 VAL A N 8
ATOM 10535 C CA . VAL A 1 3 ? -20.586 3.498 -9.903 1.00 0.00 38 VAL A CA 8
ATOM 10536 C C . VAL A 1 3 ? -19.300 4.154 -9.409 1.00 0.00 38 VAL A C 8
ATOM 10537 O O . VAL A 1 3 ? -19.322 4.954 -8.473 1.00 0.00 38 VAL A O 8
ATOM 10550 N N . THR A 1 4 ? -18.183 3.825 -10.051 1.00 0.00 39 THR A N 8
ATOM 10551 C CA . THR A 1 4 ? -16.900 4.405 -9.669 1.00 0.00 39 THR A CA 8
ATOM 10552 C C . THR A 1 4 ? -16.186 4.971 -10.893 1.00 0.00 39 THR A C 8
ATOM 10553 O O . THR A 1 4 ? -16.373 4.490 -12.010 1.00 0.00 39 THR A O 8
ATOM 10564 N N . GLU A 1 5 ? -15.367 5.998 -10.673 1.00 0.00 40 GLU A N 8
ATOM 10565 C CA . GLU A 1 5 ? -14.635 6.618 -11.771 1.00 0.00 40 GLU A CA 8
ATOM 10566 C C . GLU A 1 5 ? -13.662 5.627 -12.399 1.00 0.00 40 GLU A C 8
ATOM 10567 O O . GLU A 1 5 ? -13.590 5.507 -13.623 1.00 0.00 40 GLU A O 8
ATOM 10579 N N . GLN A 1 6 ? -12.926 4.909 -11.555 1.00 0.00 41 GLN A N 8
ATOM 10580 C CA . GLN A 1 6 ? -11.971 3.922 -12.047 1.00 0.00 41 GLN A CA 8
ATOM 10581 C C . GLN A 1 6 ? -12.701 2.741 -12.682 1.00 0.00 41 GLN A C 8
ATOM 10582 O O . GLN A 1 6 ? -12.313 2.251 -13.742 1.00 0.00 41 GLN A O 8
ATOM 10596 N N . GLY A 1 7 ? -13.771 2.303 -12.027 1.00 0.00 42 GLY A N 8
ATOM 10597 C CA . GLY A 1 7 ? -14.573 1.193 -12.528 1.00 0.00 42 GLY A CA 8
ATOM 10598 C C . GLY A 1 7 ? -15.340 1.596 -13.781 1.00 0.00 42 GLY A C 8
ATOM 10599 O O . GLY A 1 7 ? -15.580 0.776 -14.669 1.00 0.00 42 GLY A O 8
ATOM 10603 N N . LEU A 1 8 ? -15.745 2.861 -13.834 1.00 0.00 43 LEU A N 8
ATOM 10604 C CA . LEU A 1 8 ? -16.509 3.365 -14.967 1.00 0.00 43 LEU A CA 8
ATOM 10605 C C . LEU A 1 8 ? -15.715 3.222 -16.255 1.00 0.00 43 LEU A C 8
ATOM 10606 O O . LEU A 1 8 ? -16.262 2.847 -17.286 1.00 0.00 43 LEU A O 8
ATOM 10622 N N . ARG A 1 9 ? -14.425 3.519 -16.194 1.00 0.00 44 ARG A N 8
ATOM 10623 C CA . ARG A 1 9 ? -13.579 3.417 -17.373 1.00 0.00 44 ARG A CA 8
ATOM 10624 C C . ARG A 1 9 ? -13.601 1.990 -17.916 1.00 0.00 44 ARG A C 8
ATOM 10625 O O . ARG A 1 9 ? -13.714 1.779 -19.121 1.00 0.00 44 ARG A O 8
ATOM 10646 N N . GLU A 1 10 ? -13.507 1.016 -17.021 1.00 0.00 45 GLU A N 8
ATOM 10647 C CA . GLU A 1 10 ? -13.529 -0.384 -17.426 1.00 0.00 45 GLU A CA 8
ATOM 10648 C C . GLU A 1 10 ? -14.886 -0.744 -18.026 1.00 0.00 45 GLU A C 8
ATOM 10649 O O . GLU A 1 10 ? -14.965 -1.459 -19.024 1.00 0.00 45 GLU A O 8
ATOM 10661 N N . ARG A 1 11 ? -15.953 -0.234 -17.414 1.00 0.00 46 ARG A N 8
ATOM 10662 C CA . ARG A 1 11 ? -17.299 -0.498 -17.894 1.00 0.00 46 ARG A CA 8
ATOM 10663 C C . ARG A 1 11 ? -17.503 0.120 -19.270 1.00 0.00 46 ARG A C 8
ATOM 10664 O O . ARG A 1 11 ? -18.077 -0.499 -20.166 1.00 0.00 46 ARG A O 8
ATOM 10685 N N . ILE A 1 12 ? -17.024 1.351 -19.426 1.00 0.00 47 ILE A N 8
ATOM 10686 C CA . ILE A 1 12 ? -17.151 2.058 -20.688 1.00 0.00 47 ILE A CA 8
ATOM 10687 C C . ILE A 1 12 ? -16.375 1.328 -21.778 1.00 0.00 47 ILE A C 8
ATOM 10688 O O . ILE A 1 12 ? -16.864 1.151 -22.889 1.00 0.00 47 ILE A O 8
ATOM 10704 N N . GLU A 1 13 ? -15.168 0.889 -21.440 1.00 0.00 48 GLU A N 8
ATOM 10705 C CA . GLU A 1 13 ? -14.334 0.162 -22.390 1.00 0.00 48 GLU A CA 8
ATOM 10706 C C . GLU A 1 13 ? -15.045 -1.106 -22.847 1.00 0.00 48 GLU A C 8
ATOM 10707 O O . GLU A 1 13 ? -15.012 -1.457 -24.027 1.00 0.00 48 GLU A O 8
ATOM 10719 N N . SER A 1 14 ? -15.698 -1.782 -21.908 1.00 0.00 49 SER A N 8
ATOM 10720 C CA . SER A 1 14 ? -16.428 -3.002 -22.230 1.00 0.00 49 SER A CA 8
ATOM 10721 C C . SER A 1 14 ? -17.847 -2.666 -22.675 1.00 0.00 49 SER A C 8
ATOM 10722 O O . SER A 1 14 ? -18.554 -3.520 -23.217 1.00 0.00 49 SER A O 8
ATOM 10730 N N . ALA A 1 15 ? -18.261 -1.416 -22.448 1.00 0.00 50 ALA A N 8
ATOM 10731 C CA . ALA A 1 15 ? -19.599 -0.991 -22.836 1.00 0.00 50 ALA A CA 8
ATOM 10732 C C . ALA A 1 15 ? -19.570 -0.327 -24.209 1.00 0.00 50 ALA A C 8
ATOM 10733 O O . ALA A 1 15 ? -20.615 -0.025 -24.785 1.00 0.00 50 ALA A O 8
ATOM 10740 N N . ILE A 1 16 ? -18.368 -0.100 -24.724 1.00 0.00 51 ILE A N 8
ATOM 10741 C CA . ILE A 1 16 ? -18.211 0.532 -26.027 1.00 0.00 51 ILE A CA 8
ATOM 10742 C C . ILE A 1 16 ? -16.928 0.058 -26.700 1.00 0.00 51 ILE A C 8
ATOM 10743 O O . ILE A 1 16 ? -15.887 -0.071 -26.057 1.00 0.00 51 ILE A O 8
ATOM 10759 N N . PRO A 1 17 ? -16.990 -0.199 -27.978 1.00 0.00 52 PRO A N 8
ATOM 10760 C CA . PRO A 1 17 ? -15.811 -0.673 -28.764 1.00 0.00 52 PRO A CA 8
ATOM 10761 C C . PRO A 1 17 ? -14.654 0.311 -28.698 1.00 0.00 52 PRO A C 8
ATOM 10762 O O . PRO A 1 17 ? -14.864 1.522 -28.682 1.00 0.00 52 PRO A O 8
ATOM 10773 N N . GLN A 1 18 ? -13.431 -0.218 -28.656 1.00 0.00 53 GLN A N 8
ATOM 10774 C CA . GLN A 1 18 ? -12.242 0.625 -28.588 1.00 0.00 53 GLN A CA 8
ATOM 10775 C C . GLN A 1 18 ? -12.327 1.752 -29.612 1.00 0.00 53 GLN A C 8
ATOM 10776 O O . GLN A 1 18 ? -11.751 1.667 -30.697 1.00 0.00 53 GLN A O 8
ATOM 10790 N N . VAL A 1 19 ? -13.058 2.802 -29.262 1.00 0.00 54 VAL A N 8
ATOM 10791 C CA . VAL A 1 19 ? -13.227 3.939 -30.154 1.00 0.00 54 VAL A CA 8
ATOM 10792 C C . VAL A 1 19 ? -11.945 4.752 -30.238 1.00 0.00 54 VAL A C 8
ATOM 10793 O O . VAL A 1 19 ? -10.867 4.269 -29.893 1.00 0.00 54 VAL A O 8
ATOM 10806 N N . TYR A 1 20 ? -12.067 5.987 -30.709 1.00 0.00 55 TYR A N 8
ATOM 10807 C CA . TYR A 1 20 ? -10.902 6.858 -30.844 1.00 0.00 55 TYR A CA 8
ATOM 10808 C C . TYR A 1 20 ? -10.233 7.076 -29.490 1.00 0.00 55 TYR A C 8
ATOM 10809 O O . TYR A 1 20 ? -9.019 6.928 -29.359 1.00 0.00 55 TYR A O 8
ATOM 10827 N N . HIS A 1 21 ? -11.033 7.423 -28.488 1.00 0.00 56 HIS A N 8
ATOM 10828 C CA . HIS A 1 21 ? -10.504 7.651 -27.149 1.00 0.00 56 HIS A CA 8
ATOM 10829 C C . HIS A 1 21 ? -11.622 8.036 -26.186 1.00 0.00 56 HIS A C 8
ATOM 10830 O O . HIS A 1 21 ? -12.499 8.829 -26.530 1.00 0.00 56 HIS A O 8
ATOM 10844 N N . ILE A 1 22 ? -11.579 7.485 -24.977 1.00 0.00 57 ILE A N 8
ATOM 10845 C CA . ILE A 1 22 ? -12.591 7.799 -23.976 1.00 0.00 57 ILE A CA 8
ATOM 10846 C C . ILE A 1 22 ? -11.925 8.215 -22.666 1.00 0.00 57 ILE A C 8
ATOM 10847 O O . ILE A 1 22 ? -11.033 7.529 -22.168 1.00 0.00 57 ILE A O 8
ATOM 10863 N N . ILE A 1 23 ? -12.362 9.342 -22.118 1.00 0.00 58 ILE A N 8
ATOM 10864 C CA . ILE A 1 23 ? -11.797 9.843 -20.870 1.00 0.00 58 ILE A CA 8
ATOM 10865 C C . ILE A 1 23 ? -12.888 10.046 -19.826 1.00 0.00 58 ILE A C 8
ATOM 10866 O O . ILE A 1 23 ? -13.905 10.678 -20.098 1.00 0.00 58 ILE A O 8
ATOM 10882 N N . VAL A 1 24 ? -12.669 9.513 -18.627 1.00 0.00 59 VAL A N 8
ATOM 10883 C CA . VAL A 1 24 ? -13.648 9.656 -17.556 1.00 0.00 59 VAL A CA 8
ATOM 10884 C C . VAL A 1 24 ? -13.064 10.481 -16.412 1.00 0.00 59 VAL A C 8
ATOM 10885 O O . VAL A 1 24 ? -12.059 10.102 -15.808 1.00 0.00 59 VAL A O 8
ATOM 10898 N N . THR A 1 25 ? -13.704 11.609 -16.117 1.00 0.00 60 THR A N 8
ATOM 10899 C CA . THR A 1 25 ? -13.245 12.478 -15.039 1.00 0.00 60 THR A CA 8
ATOM 10900 C C . THR A 1 25 ? -14.383 12.793 -14.077 1.00 0.00 60 THR A C 8
ATOM 10901 O O . THR A 1 25 ? -15.458 13.212 -14.493 1.00 0.00 60 THR A O 8
ATOM 10912 N N . ASP A 1 26 ? -14.138 12.596 -12.787 1.00 0.00 61 ASP A N 8
ATOM 10913 C CA . ASP A 1 26 ? -15.157 12.871 -11.779 1.00 0.00 61 ASP A CA 8
ATOM 10914 C C . ASP A 1 26 ? -15.016 14.295 -11.249 1.00 0.00 61 ASP A C 8
ATOM 10915 O O . ASP A 1 26 ? -14.091 14.600 -10.497 1.00 0.00 61 ASP A O 8
ATOM 10924 N N . LEU A 1 27 ? -15.947 15.160 -11.639 1.00 0.00 62 LEU A N 8
ATOM 10925 C CA . LEU A 1 27 ? -15.924 16.547 -11.188 1.00 0.00 62 LEU A CA 8
ATOM 10926 C C . LEU A 1 27 ? -16.118 16.629 -9.677 1.00 0.00 62 LEU A C 8
ATOM 10927 O O . LEU A 1 27 ? -15.464 17.420 -8.998 1.00 0.00 62 LEU A O 8
ATOM 10943 N N . SER A 1 28 ? -17.021 15.803 -9.160 1.00 0.00 63 SER A N 8
ATOM 10944 C CA . SER A 1 28 ? -17.299 15.783 -7.729 1.00 0.00 63 SER A CA 8
ATOM 10945 C C . SER A 1 28 ? -16.152 15.129 -6.967 1.00 0.00 63 SER A C 8
ATOM 10946 O O . SER A 1 28 ? -15.296 14.474 -7.560 1.00 0.00 63 SER A O 8
ATOM 10954 N N . TYR A 1 29 ? -16.140 15.312 -5.649 1.00 0.00 64 TYR A N 8
ATOM 10955 C CA . TYR A 1 29 ? -15.086 14.732 -4.825 1.00 0.00 64 TYR A CA 8
ATOM 10956 C C . TYR A 1 29 ? -15.550 13.407 -4.227 1.00 0.00 64 TYR A C 8
ATOM 10957 O O . TYR A 1 29 ? -16.640 13.315 -3.662 1.00 0.00 64 TYR A O 8
ATOM 10975 N N . GLY A 1 30 ? -14.713 12.382 -4.357 1.00 0.00 65 GLY A N 8
ATOM 10976 C CA . GLY A 1 30 ? -15.043 11.063 -3.829 1.00 0.00 65 GLY A CA 8
ATOM 10977 C C . GLY A 1 30 ? -15.901 10.284 -4.819 1.00 0.00 65 GLY A C 8
ATOM 10978 O O . GLY A 1 30 ? -16.363 10.837 -5.817 1.00 0.00 65 GLY A O 8
ATOM 10982 N N . CYS A 1 31 ? -16.110 9.002 -4.534 1.00 0.00 66 CYS A N 8
ATOM 10983 C CA . CYS A 1 31 ? -16.917 8.153 -5.405 1.00 0.00 66 CYS A CA 8
ATOM 10984 C C . CYS A 1 31 ? -16.977 8.734 -6.813 1.00 0.00 66 CYS A C 8
ATOM 10985 O O . CYS A 1 31 ? -15.973 9.209 -7.342 1.00 0.00 66 CYS A O 8
ATOM 10993 N N . GLY A 1 32 ? -18.162 8.694 -7.414 1.00 0.00 67 GLY A N 8
ATOM 10994 C CA . GLY A 1 32 ? -18.341 9.222 -8.761 1.00 0.00 67 GLY A CA 8
ATOM 10995 C C . GLY A 1 32 ? -19.788 9.640 -8.996 1.00 0.00 67 GLY A C 8
ATOM 10996 O O . GLY A 1 32 ? -20.415 9.218 -9.968 1.00 0.00 67 GLY A O 8
ATOM 11000 N N . GLN A 1 33 ? -20.314 10.470 -8.101 1.00 0.00 68 GLN A N 8
ATOM 11001 C CA . GLN A 1 33 ? -21.691 10.935 -8.225 1.00 0.00 68 GLN A CA 8
ATOM 11002 C C . GLN A 1 33 ? -21.866 11.733 -9.512 1.00 0.00 68 GLN A C 8
ATOM 11003 O O . GLN A 1 33 ? -22.864 11.582 -10.217 1.00 0.00 68 GLN A O 8
ATOM 11017 N N . SER A 1 34 ? -20.884 12.576 -9.819 1.00 0.00 69 SER A N 8
ATOM 11018 C CA . SER A 1 34 ? -20.939 13.384 -11.031 1.00 0.00 69 SER A CA 8
ATOM 11019 C C . SER A 1 34 ? -19.581 13.386 -11.728 1.00 0.00 69 SER A C 8
ATOM 11020 O O . SER A 1 34 ? -18.549 13.613 -11.097 1.00 0.00 69 SER A O 8
ATOM 11028 N N . PHE A 1 35 ? -19.591 13.130 -13.032 1.00 0.00 70 PHE A N 8
ATOM 11029 C CA . PHE A 1 35 ? -18.356 13.103 -13.807 1.00 0.00 70 PHE A CA 8
ATOM 11030 C C . PHE A 1 35 ? -18.625 13.443 -15.269 1.00 0.00 70 PHE A C 8
ATOM 11031 O O . PHE A 1 35 ? -19.744 13.286 -15.759 1.00 0.00 70 PHE A O 8
ATOM 11048 N N . ASP A 1 36 ? -17.588 13.897 -15.966 1.00 0.00 71 ASP A N 8
ATOM 11049 C CA . ASP A 1 36 ? -17.720 14.245 -17.375 1.00 0.00 71 ASP A CA 8
ATOM 11050 C C . ASP A 1 36 ? -16.823 13.354 -18.232 1.00 0.00 71 ASP A C 8
ATOM 11051 O O . ASP A 1 36 ? -15.601 13.498 -18.222 1.00 0.00 71 ASP A O 8
ATOM 11060 N N . ILE A 1 37 ? -17.436 12.434 -18.969 1.00 0.00 72 ILE A N 8
ATOM 11061 C CA . ILE A 1 37 ? -16.676 11.525 -19.827 1.00 0.00 72 ILE A CA 8
ATOM 11062 C C . ILE A 1 37 ? -16.713 12.005 -21.269 1.00 0.00 72 ILE A C 8
ATOM 11063 O O . ILE A 1 37 ? -17.715 12.551 -21.729 1.00 0.00 72 ILE A O 8
ATOM 11079 N N . VAL A 1 38 ? -15.605 11.802 -21.978 1.00 0.00 73 VAL A N 8
ATOM 11080 C CA . VAL A 1 38 ? -15.516 12.225 -23.364 1.00 0.00 73 VAL A CA 8
ATOM 11081 C C . VAL A 1 38 ? -15.343 11.019 -24.278 1.00 0.00 73 VAL A C 8
ATOM 11082 O O . VAL A 1 38 ? -14.460 10.191 -24.067 1.00 0.00 73 VAL A O 8
ATOM 11095 N N . VAL A 1 39 ? -16.194 10.926 -25.296 1.00 0.00 74 VAL A N 8
ATOM 11096 C CA . VAL A 1 39 ? -16.126 9.812 -26.233 1.00 0.00 74 VAL A CA 8
ATOM 11097 C C . VAL A 1 39 ? -15.912 10.323 -27.653 1.00 0.00 74 VAL A C 8
ATOM 11098 O O . VAL A 1 39 ? -16.647 11.188 -28.129 1.00 0.00 74 VAL A O 8
ATOM 11111 N N . VAL A 1 40 ? -14.909 9.772 -28.330 1.00 0.00 75 VAL A N 8
ATOM 11112 C CA . VAL A 1 40 ? -14.620 10.175 -29.699 1.00 0.00 75 VAL A CA 8
ATOM 11113 C C . VAL A 1 40 ? -14.720 8.980 -30.639 1.00 0.00 75 VAL A C 8
ATOM 11114 O O . VAL A 1 40 ? -13.992 7.998 -30.493 1.00 0.00 75 VAL A O 8
ATOM 11127 N N . SER A 1 41 ? -15.623 9.072 -31.610 1.00 0.00 76 SER A N 8
ATOM 11128 C CA . SER A 1 41 ? -15.801 7.987 -32.575 1.00 0.00 76 SER A CA 8
ATOM 11129 C C . SER A 1 41 ? -16.547 8.486 -33.806 1.00 0.00 76 SER A C 8
ATOM 11130 O O . SER A 1 41 ? -17.212 9.515 -33.760 1.00 0.00 76 SER A O 8
ATOM 11138 N N . ASP A 1 42 ? -16.453 7.742 -34.899 1.00 0.00 77 ASP A N 8
ATOM 11139 C CA . ASP A 1 42 ? -17.140 8.124 -36.128 1.00 0.00 77 ASP A CA 8
ATOM 11140 C C . ASP A 1 42 ? -18.646 7.954 -35.969 1.00 0.00 77 ASP A C 8
ATOM 11141 O O . ASP A 1 42 ? -19.428 8.416 -36.802 1.00 0.00 77 ASP A O 8
ATOM 11150 N N . PHE A 1 43 ? -19.045 7.289 -34.891 1.00 0.00 78 PHE A N 8
ATOM 11151 C CA . PHE A 1 43 ? -20.456 7.057 -34.618 1.00 0.00 78 PHE A CA 8
ATOM 11152 C C . PHE A 1 43 ? -21.202 8.385 -34.522 1.00 0.00 78 PHE A C 8
ATOM 11153 O O . PHE A 1 43 ? -22.398 8.460 -34.803 1.00 0.00 78 PHE A O 8
ATOM 11170 N N . PHE A 1 44 ? -20.487 9.427 -34.114 1.00 0.00 79 PHE A N 8
ATOM 11171 C CA . PHE A 1 44 ? -21.091 10.749 -33.974 1.00 0.00 79 PHE A CA 8
ATOM 11172 C C . PHE A 1 44 ? -21.104 11.478 -35.313 1.00 0.00 79 PHE A C 8
ATOM 11173 O O . PHE A 1 44 ? -21.578 12.610 -35.410 1.00 0.00 79 PHE A O 8
ATOM 11190 N N . GLN A 1 45 ? -20.590 10.816 -36.345 1.00 0.00 80 GLN A N 8
ATOM 11191 C CA . GLN A 1 45 ? -20.559 11.412 -37.676 1.00 0.00 80 GLN A CA 8
ATOM 11192 C C . GLN A 1 45 ? -21.922 11.282 -38.351 1.00 0.00 80 GLN A C 8
ATOM 11193 O O . GLN A 1 45 ? -22.463 10.183 -38.477 1.00 0.00 80 GLN A O 8
ATOM 11207 N N . GLY A 1 46 ? -22.468 12.412 -38.789 1.00 0.00 81 GLY A N 8
ATOM 11208 C CA . GLY A 1 46 ? -23.766 12.417 -39.453 1.00 0.00 81 GLY A CA 8
ATOM 11209 C C . GLY A 1 46 ? -24.900 12.396 -38.433 1.00 0.00 81 GLY A C 8
ATOM 11210 O O . GLY A 1 46 ? -26.076 12.363 -38.796 1.00 0.00 81 GLY A O 8
ATOM 11214 N N . LYS A 1 47 ? -24.537 12.416 -37.156 1.00 0.00 82 LYS A N 8
ATOM 11215 C CA . LYS A 1 47 ? -25.527 12.401 -36.086 1.00 0.00 82 LYS A CA 8
ATOM 11216 C C . LYS A 1 47 ? -25.254 13.514 -35.081 1.00 0.00 82 LYS A C 8
ATOM 11217 O O . LYS A 1 47 ? -24.107 13.905 -34.868 1.00 0.00 82 LYS A O 8
ATOM 11236 N N . SER A 1 48 ? -26.316 14.020 -34.466 1.00 0.00 83 SER A N 8
ATOM 11237 C CA . SER A 1 48 ? -26.186 15.087 -33.482 1.00 0.00 83 SER A CA 8
ATOM 11238 C C . SER A 1 48 ? -25.731 14.525 -32.138 1.00 0.00 83 SER A C 8
ATOM 11239 O O . SER A 1 48 ? -25.704 13.310 -31.938 1.00 0.00 83 SER A O 8
ATOM 11247 N N . LYS A 1 49 ? -25.376 15.417 -31.221 1.00 0.00 84 LYS A N 8
ATOM 11248 C CA . LYS A 1 49 ? -24.925 15.006 -29.894 1.00 0.00 84 LYS A CA 8
ATOM 11249 C C . LYS A 1 49 ? -26.014 14.209 -29.186 1.00 0.00 84 LYS A C 8
ATOM 11250 O O . LYS A 1 49 ? -25.728 13.250 -28.470 1.00 0.00 84 LYS A O 8
ATOM 11269 N N . LEU A 1 50 ? -27.263 14.618 -29.383 1.00 0.00 85 LEU A N 8
ATOM 11270 C CA . LEU A 1 50 ? -28.383 13.937 -28.745 1.00 0.00 85 LEU A CA 8
ATOM 11271 C C . LEU A 1 50 ? -28.441 12.477 -29.185 1.00 0.00 85 LEU A C 8
ATOM 11272 O O . LEU A 1 50 ? -28.675 11.584 -28.372 1.00 0.00 85 LEU A O 8
ATOM 11288 N N . MET A 1 51 ? -28.219 12.242 -30.471 1.00 0.00 86 MET A N 8
ATOM 11289 C CA . MET A 1 51 ? -28.244 10.885 -31.003 1.00 0.00 86 MET A CA 8
ATOM 11290 C C . MET A 1 51 ? -27.090 10.064 -30.430 1.00 0.00 86 MET A C 8
ATOM 11291 O O . MET A 1 51 ? -27.247 8.882 -30.126 1.00 0.00 86 MET A O 8
ATOM 11305 N N . ARG A 1 52 ? -25.929 10.701 -30.289 1.00 0.00 87 ARG A N 8
ATOM 11306 C CA . ARG A 1 52 ? -24.753 10.019 -29.755 1.00 0.00 87 ARG A CA 8
ATOM 11307 C C . ARG A 1 52 ? -25.021 9.533 -28.335 1.00 0.00 87 ARG A C 8
ATOM 11308 O O . ARG A 1 52 ? -24.675 8.407 -27.977 1.00 0.00 87 ARG A O 8
ATOM 11329 N N . SER A 1 53 ? -25.646 10.388 -27.533 1.00 0.00 88 SER A N 8
ATOM 11330 C CA . SER A 1 53 ? -25.964 10.036 -26.155 1.00 0.00 88 SER A CA 8
ATOM 11331 C C . SER A 1 53 ? -26.885 8.820 -26.119 1.00 0.00 88 SER A C 8
ATOM 11332 O O . SER A 1 53 ? -26.751 7.952 -25.258 1.00 0.00 88 SER A O 8
ATOM 11340 N N . ARG A 1 54 ? -27.833 8.769 -27.050 1.00 0.00 89 ARG A N 8
ATOM 11341 C CA . ARG A 1 54 ? -28.771 7.656 -27.100 1.00 0.00 89 ARG A CA 8
ATOM 11342 C C . ARG A 1 54 ? -28.028 6.340 -27.325 1.00 0.00 89 ARG A C 8
ATOM 11343 O O . ARG A 1 54 ? -28.285 5.348 -26.644 1.00 0.00 89 ARG A O 8
ATOM 11364 N N . ALA A 1 55 ? -27.102 6.340 -28.283 1.00 0.00 90 ALA A N 8
ATOM 11365 C CA . ALA A 1 55 ? -26.328 5.139 -28.578 1.00 0.00 90 ALA A CA 8
ATOM 11366 C C . ALA A 1 55 ? -25.445 4.753 -27.396 1.00 0.00 90 ALA A C 8
ATOM 11367 O O . ALA A 1 55 ? -25.358 3.581 -27.026 1.00 0.00 90 ALA A O 8
ATOM 11374 N N . VAL A 1 56 ? -24.795 5.751 -26.804 1.00 0.00 91 VAL A N 8
ATOM 11375 C CA . VAL A 1 56 ? -23.921 5.514 -25.661 1.00 0.00 91 VAL A CA 8
ATOM 11376 C C . VAL A 1 56 ? -24.738 5.154 -24.427 1.00 0.00 91 VAL A C 8
ATOM 11377 O O . VAL A 1 56 ? -24.315 4.346 -23.600 1.00 0.00 91 VAL A O 8
ATOM 11390 N N . ASN A 1 57 ? -25.909 5.769 -24.306 1.00 0.00 92 ASN A N 8
ATOM 11391 C CA . ASN A 1 57 ? -26.778 5.521 -23.163 1.00 0.00 92 ASN A CA 8
ATOM 11392 C C . ASN A 1 57 ? -27.199 4.056 -23.122 1.00 0.00 92 ASN A C 8
ATOM 11393 O O . ASN A 1 57 ? -27.264 3.453 -22.052 1.00 0.00 92 ASN A O 8
ATOM 11404 N N . LYS A 1 58 ? -27.479 3.488 -24.289 1.00 0.00 93 LYS A N 8
ATOM 11405 C CA . LYS A 1 58 ? -27.889 2.092 -24.362 1.00 0.00 93 LYS A CA 8
ATOM 11406 C C . LYS A 1 58 ? -26.778 1.183 -23.848 1.00 0.00 93 LYS A C 8
ATOM 11407 O O . LYS A 1 58 ? -27.039 0.216 -23.131 1.00 0.00 93 LYS A O 8
ATOM 11426 N N . ALA A 1 59 ? -25.539 1.499 -24.208 1.00 0.00 94 ALA A N 8
ATOM 11427 C CA . ALA A 1 59 ? -24.406 0.700 -23.761 1.00 0.00 94 ALA A CA 8
ATOM 11428 C C . ALA A 1 59 ? -24.297 0.746 -22.241 1.00 0.00 94 ALA A C 8
ATOM 11429 O O . ALA A 1 59 ? -24.009 -0.262 -21.595 1.00 0.00 94 ALA A O 8
ATOM 11436 N N . VAL A 1 60 ? -24.528 1.929 -21.681 1.00 0.00 95 VAL A N 8
ATOM 11437 C CA . VAL A 1 60 ? -24.453 2.116 -20.237 1.00 0.00 95 VAL A CA 8
ATOM 11438 C C . VAL A 1 60 ? -25.761 2.694 -19.703 1.00 0.00 95 VAL A C 8
ATOM 11439 O O . VAL A 1 60 ? -25.757 3.634 -18.910 1.00 0.00 95 VAL A O 8
ATOM 11452 N N . LYS A 1 61 ? -26.876 2.131 -20.153 1.00 0.00 96 LYS A N 8
ATOM 11453 C CA . LYS A 1 61 ? -28.185 2.600 -19.719 1.00 0.00 96 LYS A CA 8
ATOM 11454 C C . LYS A 1 61 ? -28.337 2.442 -18.211 1.00 0.00 96 LYS A C 8
ATOM 11455 O O . LYS A 1 61 ? -28.880 3.318 -17.537 1.00 0.00 96 LYS A O 8
ATOM 11474 N N . GLU A 1 62 ? -27.860 1.317 -17.687 1.00 0.00 97 GLU A N 8
ATOM 11475 C CA . GLU A 1 62 ? -27.958 1.054 -16.256 1.00 0.00 97 GLU A CA 8
ATOM 11476 C C . GLU A 1 62 ? -27.203 2.118 -15.466 1.00 0.00 97 GLU A C 8
ATOM 11477 O O . GLU A 1 62 ? -27.683 2.597 -14.439 1.00 0.00 97 GLU A O 8
ATOM 11489 N N . GLU A 1 63 ? -26.026 2.492 -15.958 1.00 0.00 98 GLU A N 8
ATOM 11490 C CA . GLU A 1 63 ? -25.223 3.512 -15.291 1.00 0.00 98 GLU A CA 8
ATOM 11491 C C . GLU A 1 63 ? -25.917 4.869 -15.355 1.00 0.00 98 GLU A C 8
ATOM 11492 O O . GLU A 1 63 ? -25.909 5.628 -14.385 1.00 0.00 98 GLU A O 8
ATOM 11504 N N . LEU A 1 64 ? -26.512 5.170 -16.505 1.00 0.00 99 LEU A N 8
ATOM 11505 C CA . LEU A 1 64 ? -27.205 6.441 -16.684 1.00 0.00 99 LEU A CA 8
ATOM 11506 C C . LEU A 1 64 ? -28.398 6.542 -15.739 1.00 0.00 99 LEU A C 8
ATOM 11507 O O . LEU A 1 64 ? -28.643 7.590 -15.144 1.00 0.00 99 LEU A O 8
ATOM 11523 N N . GLN A 1 65 ? -29.137 5.446 -15.603 1.00 0.00 100 GLN A N 8
ATOM 11524 C CA . GLN A 1 65 ? -30.304 5.432 -14.729 1.00 0.00 100 GLN A CA 8
ATOM 11525 C C . GLN A 1 65 ? -29.887 5.696 -13.286 1.00 0.00 100 GLN A C 8
ATOM 11526 O O . GLN A 1 65 ? -30.560 6.423 -12.559 1.00 0.00 100 GLN A O 8
ATOM 11540 N N . GLU A 1 66 ? -28.767 5.112 -12.886 1.00 0.00 101 GLU A N 8
ATOM 11541 C CA . GLU A 1 66 ? -28.256 5.304 -11.534 1.00 0.00 101 GLU A CA 8
ATOM 11542 C C . GLU A 1 66 ? -27.621 6.683 -11.396 1.00 0.00 101 GLU A C 8
ATOM 11543 O O . GLU A 1 66 ? -27.644 7.284 -10.319 1.00 0.00 101 GLU A O 8
ATOM 11555 N N . ILE A 1 67 ? -27.032 7.173 -12.488 1.00 0.00 102 ILE A N 8
ATOM 11556 C CA . ILE A 1 67 ? -26.373 8.476 -12.462 1.00 0.00 102 ILE A CA 8
ATOM 11557 C C . ILE A 1 67 ? -27.125 9.474 -13.333 1.00 0.00 102 ILE A C 8
ATOM 11558 O O . ILE A 1 67 ? -27.318 9.249 -14.524 1.00 0.00 102 ILE A O 8
ATOM 11574 N N . HIS A 1 68 ? -27.544 10.581 -12.733 1.00 0.00 103 HIS A N 8
ATOM 11575 C CA . HIS A 1 68 ? -28.270 11.610 -13.469 1.00 0.00 103 HIS A CA 8
ATOM 11576 C C . HIS A 1 68 ? -27.440 12.885 -13.572 1.00 0.00 103 HIS A C 8
ATOM 11577 O O . HIS A 1 68 ? -27.923 13.914 -14.046 1.00 0.00 103 HIS A O 8
ATOM 11591 N N . ALA A 1 69 ? -26.194 12.813 -13.117 1.00 0.00 104 ALA A N 8
ATOM 11592 C CA . ALA A 1 69 ? -25.310 13.971 -13.155 1.00 0.00 104 ALA A CA 8
ATOM 11593 C C . ALA A 1 69 ? -24.024 13.645 -13.905 1.00 0.00 104 ALA A C 8
ATOM 11594 O O . ALA A 1 69 ? -22.927 13.796 -13.367 1.00 0.00 104 ALA A O 8
ATOM 11601 N N . PHE A 1 70 ? -24.161 13.205 -15.155 1.00 0.00 105 PHE A N 8
ATOM 11602 C CA . PHE A 1 70 ? -22.989 12.875 -15.956 1.00 0.00 105 PHE A CA 8
ATOM 11603 C C . PHE A 1 70 ? -23.238 13.232 -17.421 1.00 0.00 105 PHE A C 8
ATOM 11604 O O . PHE A 1 70 ? -24.385 13.325 -17.859 1.00 0.00 105 PHE A O 8
ATOM 11621 N N . SER A 1 71 ? -22.159 13.417 -18.175 1.00 0.00 106 SER A N 8
ATOM 11622 C CA . SER A 1 71 ? -22.276 13.752 -19.591 1.00 0.00 106 SER A CA 8
ATOM 11623 C C . SER A 1 71 ? -21.365 12.860 -20.427 1.00 0.00 106 SER A C 8
ATOM 11624 O O . SER A 1 71 ? -20.300 12.448 -19.973 1.00 0.00 106 SER A O 8
ATOM 11632 N N . CYS A 1 72 ? -21.787 12.574 -21.655 1.00 0.00 107 CYS A N 8
ATOM 11633 C CA . CYS A 1 72 ? -20.997 11.734 -22.548 1.00 0.00 107 CYS A CA 8
ATOM 11634 C C . CYS A 1 72 ? -20.239 12.580 -23.561 1.00 0.00 107 CYS A C 8
ATOM 11635 O O . CYS A 1 72 ? -19.926 12.110 -24.653 1.00 0.00 107 CYS A O 8
ATOM 11643 N N . LYS A 1 73 ? -19.957 13.832 -23.193 1.00 0.00 108 LYS A N 8
ATOM 11644 C CA . LYS A 1 73 ? -19.243 14.746 -24.081 1.00 0.00 108 LYS A CA 8
ATOM 11645 C C . LYS A 1 73 ? -18.600 13.979 -25.233 1.00 0.00 108 LYS A C 8
ATOM 11646 O O . LYS A 1 73 ? -17.450 13.553 -25.146 1.00 0.00 108 LYS A O 8
ATOM 11665 N N . CYS A 1 74 ? -19.359 13.793 -26.308 1.00 0.00 109 CYS A N 8
ATOM 11666 C CA . CYS A 1 74 ? -18.859 13.058 -27.466 1.00 0.00 109 CYS A CA 8
ATOM 11667 C C . CYS A 1 74 ? -18.733 13.978 -28.674 1.00 0.00 109 CYS A C 8
ATOM 11668 O O . CYS A 1 74 ? -19.670 14.698 -29.019 1.00 0.00 109 CYS A O 8
ATOM 11676 N N . TYR A 1 75 ? -17.566 13.951 -29.307 1.00 0.00 110 TYR A N 8
ATOM 11677 C CA . TYR A 1 75 ? -17.320 14.788 -30.475 1.00 0.00 110 TYR A CA 8
ATOM 11678 C C . TYR A 1 75 ? -16.404 14.074 -31.468 1.00 0.00 110 TYR A C 8
ATOM 11679 O O . TYR A 1 75 ? -15.741 13.085 -31.129 1.00 0.00 110 TYR A O 8
ATOM 11697 N N . THR A 1 76 ? -16.382 14.573 -32.702 1.00 0.00 111 THR A N 8
ATOM 11698 C CA . THR A 1 76 ? -15.547 13.978 -33.737 1.00 0.00 111 THR A CA 8
ATOM 11699 C C . THR A 1 76 ? -14.884 15.052 -34.586 1.00 0.00 111 THR A C 8
ATOM 11700 O O . THR A 1 76 ? -14.454 14.772 -35.705 1.00 0.00 111 THR A O 8
ATOM 11711 N N . GLU A 1 77 ? -14.820 16.276 -34.059 1.00 0.00 112 GLU A N 8
ATOM 11712 C CA . GLU A 1 77 ? -14.217 17.388 -34.785 1.00 0.00 112 GLU A CA 8
ATOM 11713 C C . GLU A 1 77 ? -15.286 18.187 -35.524 1.00 0.00 112 GLU A C 8
ATOM 11714 O O . GLU A 1 77 ? -14.998 19.226 -36.111 1.00 0.00 112 GLU A O 8
ATOM 11726 N N . GLU A 1 78 ? -16.520 17.698 -35.486 1.00 0.00 113 GLU A N 8
ATOM 11727 C CA . GLU A 1 78 ? -17.624 18.379 -36.155 1.00 0.00 113 GLU A CA 8
ATOM 11728 C C . GLU A 1 78 ? -17.856 19.757 -35.541 1.00 0.00 113 GLU A C 8
ATOM 11729 O O . GLU A 1 78 ? -18.152 20.721 -36.247 1.00 0.00 113 GLU 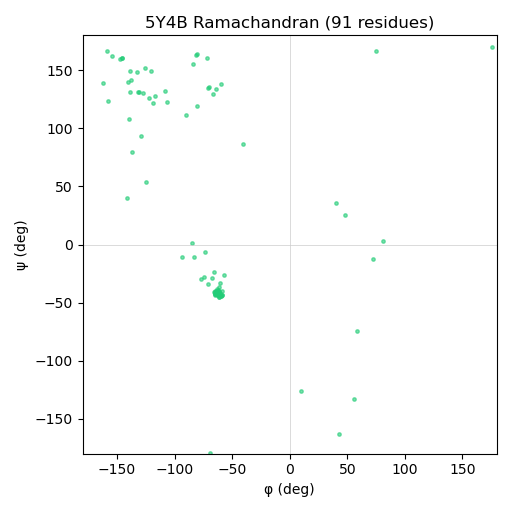A O 8
ATOM 11741 N N . GLU A 1 79 ? -17.719 19.843 -34.223 1.00 0.00 114 GLU A N 8
ATOM 11742 C CA . GLU A 1 79 ? -17.921 21.106 -33.523 1.00 0.00 114 GLU A CA 8
ATOM 11743 C C . GLU A 1 79 ? -16.963 22.165 -34.058 1.00 0.00 114 GLU A C 8
ATOM 11744 O O . GLU A 1 79 ? -17.221 23.362 -33.948 1.00 0.00 114 GLU A O 8
ATOM 11756 N N . TRP A 1 80 ? -15.860 21.713 -34.644 1.00 0.00 115 TRP A N 8
ATOM 11757 C CA . TRP A 1 80 ? -14.871 22.631 -35.199 1.00 0.00 115 TRP A CA 8
ATOM 11758 C C . TRP A 1 80 ? -15.454 23.374 -36.402 1.00 0.00 115 TRP A C 8
ATOM 11759 O O . TRP A 1 80 ? -14.770 24.177 -37.038 1.00 0.00 115 TRP A O 8
ATOM 11780 N N . SER A 1 81 ? -16.707 23.079 -36.724 1.00 0.00 116 SER A N 8
ATOM 11781 C CA . SER A 1 81 ? -17.355 23.706 -37.866 1.00 0.00 116 SER A CA 8
ATOM 11782 C C . SER A 1 81 ? -16.952 25.175 -37.975 1.00 0.00 116 SER A C 8
ATOM 11783 O O . SER A 1 81 ? -15.874 25.499 -38.476 1.00 0.00 116 SER A O 8
ATOM 11791 N N . LYS A 1 82 ? -17.824 26.057 -37.500 1.00 0.00 117 LYS A N 8
ATOM 11792 C CA . LYS A 1 82 ? -17.552 27.488 -37.546 1.00 0.00 117 LYS A CA 8
ATOM 11793 C C . LYS A 1 82 ? -16.308 27.829 -36.730 1.00 0.00 117 LYS A C 8
ATOM 11794 O O . LYS A 1 82 ? -15.458 28.602 -37.170 1.00 0.00 117 LYS A O 8
ATOM 11813 N N . ILE A 1 83 ? -16.211 27.247 -35.539 1.00 0.00 118 ILE A N 8
ATOM 11814 C CA . ILE A 1 83 ? -15.069 27.498 -34.667 1.00 0.00 118 ILE A CA 8
ATOM 11815 C C . ILE A 1 83 ? -13.829 26.773 -35.181 1.00 0.00 118 ILE A C 8
ATOM 11816 O O . ILE A 1 83 ? -13.896 25.606 -35.567 1.00 0.00 118 ILE A O 8
ATOM 11832 N N . VAL A 1 84 ? -12.695 27.471 -35.183 1.00 0.00 119 VAL A N 8
ATOM 11833 C CA . VAL A 1 84 ? -11.452 26.876 -35.654 1.00 0.00 119 VAL A CA 8
ATOM 11834 C C . VAL A 1 84 ? -10.439 26.794 -34.516 1.00 0.00 119 VAL A C 8
ATOM 11835 O O . VAL A 1 84 ? -10.112 27.800 -33.886 1.00 0.00 119 VAL A O 8
ATOM 11848 N N . VAL A 1 85 ? -9.945 25.587 -34.263 1.00 0.00 120 VAL A N 8
ATOM 11849 C CA . VAL A 1 85 ? -8.967 25.377 -33.204 1.00 0.00 120 VAL A CA 8
ATOM 11850 C C . VAL A 1 85 ? -7.624 24.944 -33.783 1.00 0.00 120 VAL A C 8
ATOM 11851 O O . VAL A 1 85 ? -6.583 25.095 -33.144 1.00 0.00 120 VAL A O 8
ATOM 11864 N N . LEU A 1 86 ? -7.656 24.400 -34.995 1.00 0.00 121 LEU A N 8
ATOM 11865 C CA . LEU A 1 86 ? -6.436 23.942 -35.649 1.00 0.00 121 LEU A CA 8
ATOM 11866 C C . LEU A 1 86 ? -5.482 25.109 -35.878 1.00 0.00 121 LEU A C 8
ATOM 11867 O O . LEU A 1 86 ? -4.280 24.996 -35.642 1.00 0.00 121 LEU A O 8
ATOM 11883 N N . GLU A 1 87 ? -6.027 26.231 -36.337 1.00 0.00 122 GLU A N 8
ATOM 11884 C CA . GLU A 1 87 ? -5.212 27.412 -36.591 1.00 0.00 122 GLU A CA 8
ATOM 11885 C C . GLU A 1 87 ? -5.063 28.240 -35.319 1.00 0.00 122 GLU A C 8
ATOM 11886 O O . GLU A 1 87 ? -5.922 29.062 -34.997 1.00 0.00 122 GLU A O 8
ATOM 11898 N N . HIS A 1 88 ? -3.967 28.020 -34.604 1.00 0.00 123 HIS A N 8
ATOM 11899 C CA . HIS A 1 88 ? -3.709 28.754 -33.371 1.00 0.00 123 HIS A CA 8
ATOM 11900 C C . HIS A 1 88 ? -3.509 30.236 -33.664 1.00 0.00 123 HIS A C 8
ATOM 11901 O O . HIS A 1 88 ? -3.965 31.097 -32.912 1.00 0.00 123 HIS A O 8
ATOM 11915 N N . HIS A 1 89 ? -2.820 30.528 -34.763 1.00 0.00 124 HIS A N 8
ATOM 11916 C CA . HIS A 1 89 ? -2.562 31.910 -35.147 1.00 0.00 124 HIS A CA 8
ATOM 11917 C C . HIS A 1 89 ? -3.871 32.627 -35.466 1.00 0.00 124 HIS A C 8
ATOM 11918 O O . HIS A 1 89 ? -4.053 33.793 -35.118 1.00 0.00 124 HIS A O 8
ATOM 11932 N N . HIS A 1 90 ? -4.779 31.919 -36.129 1.00 0.00 125 HIS A N 8
ATOM 11933 C CA . HIS A 1 90 ? -6.069 32.495 -36.492 1.00 0.00 125 HIS A CA 8
ATOM 11934 C C . HIS A 1 90 ? -6.938 32.687 -35.253 1.00 0.00 125 HIS A C 8
ATOM 11935 O O . HIS A 1 90 ? -7.096 31.770 -34.447 1.00 0.00 125 HIS A O 8
ATOM 11949 N N . HIS A 1 91 ? -7.497 33.884 -35.107 1.00 0.00 126 HIS A N 8
ATOM 11950 C CA . HIS A 1 91 ? -8.345 34.184 -33.959 1.00 0.00 126 HIS A CA 8
ATOM 11951 C C . HIS A 1 91 ? -9.717 34.665 -34.421 1.00 0.00 126 HIS A C 8
ATOM 11952 O O . HIS A 1 91 ? -9.836 35.342 -35.443 1.00 0.00 126 HIS A O 8
ATOM 11966 N N . HIS A 1 92 ? -10.750 34.312 -33.662 1.00 0.00 127 HIS A N 8
ATOM 11967 C CA . HIS A 1 92 ? -12.110 34.715 -34.007 1.00 0.00 127 HIS A CA 8
ATOM 11968 C C . HIS A 1 92 ? -12.952 34.881 -32.747 1.00 0.00 127 HIS A C 8
ATOM 11969 O O . HIS A 1 92 ? -12.581 34.407 -31.674 1.00 0.00 127 HIS A O 8
ATOM 11983 N N . HIS A 1 93 ? -14.086 35.562 -32.885 1.00 0.00 128 HIS A N 8
ATOM 11984 C CA . HIS A 1 93 ? -14.971 35.787 -31.749 1.00 0.00 128 HIS A CA 8
ATOM 11985 C C . HIS A 1 93 ? -16.404 35.400 -32.102 1.00 0.00 128 HIS A C 8
ATOM 11986 O O . HIS A 1 93 ? -17.287 35.688 -31.311 1.00 0.00 128 HIS A O 8
ATOM 12001 N N . MET A 1 1 ? -27.466 -2.482 -5.749 1.00 0.00 36 MET A N 9
ATOM 12002 C CA . MET A 1 1 ? -26.531 -2.656 -6.896 1.00 0.00 36 MET A CA 9
ATOM 12003 C C . MET A 1 1 ? -25.544 -1.498 -6.925 1.00 0.00 36 MET A C 9
ATOM 12004 O O . MET A 1 1 ? -25.682 -0.566 -7.716 1.00 0.00 36 MET A O 9
ATOM 12020 N N . PRO A 1 2 ? -24.553 -1.544 -6.079 1.00 0.00 37 PRO A N 9
ATOM 12021 C CA . PRO A 1 2 ? -23.505 -0.482 -5.996 1.00 0.00 37 PRO A CA 9
ATOM 12022 C C . PRO A 1 2 ? -22.582 -0.480 -7.211 1.00 0.00 37 PRO A C 9
ATOM 12023 O O . PRO A 1 2 ? -22.389 -1.509 -7.858 1.00 0.00 37 PRO A O 9
ATOM 12034 N N . VAL A 1 3 ? -22.013 0.684 -7.515 1.00 0.00 38 VAL A N 9
ATOM 12035 C CA . VAL A 1 3 ? -21.111 0.812 -8.654 1.00 0.00 38 VAL A CA 9
ATOM 12036 C C . VAL A 1 3 ? -19.897 1.656 -8.282 1.00 0.00 38 VAL A C 9
ATOM 12037 O O . VAL A 1 3 ? -19.977 2.517 -7.406 1.00 0.00 38 VAL A O 9
ATOM 12050 N N . THR A 1 4 ? -18.775 1.410 -8.951 1.00 0.00 39 THR A N 9
ATOM 12051 C CA . THR A 1 4 ? -17.558 2.168 -8.673 1.00 0.00 39 THR A CA 9
ATOM 12052 C C . THR A 1 4 ? -17.108 2.929 -9.917 1.00 0.00 39 THR A C 9
ATOM 12053 O O . THR A 1 4 ? -17.313 2.475 -11.043 1.00 0.00 39 THR A O 9
ATOM 12064 N N . GLU A 1 5 ? -16.495 4.092 -9.705 1.00 0.00 40 GLU A N 9
ATOM 12065 C CA . GLU A 1 5 ? -16.022 4.902 -10.820 1.00 0.00 40 GLU A CA 9
ATOM 12066 C C . GLU A 1 5 ? -14.949 4.152 -11.598 1.00 0.00 40 GLU A C 9
ATOM 12067 O O . GLU A 1 5 ? -14.961 4.132 -12.831 1.00 0.00 40 GLU A O 9
ATOM 12079 N N . GLN A 1 6 ? -14.034 3.522 -10.865 1.00 0.00 41 GLN A N 9
ATOM 12080 C CA . GLN A 1 6 ? -12.957 2.759 -11.488 1.00 0.00 41 GLN A CA 9
ATOM 12081 C C . GLN A 1 6 ? -13.515 1.532 -12.208 1.00 0.00 41 GLN A C 9
ATOM 12082 O O . GLN A 1 6 ? -13.106 1.211 -13.320 1.00 0.00 41 GLN A O 9
ATOM 12096 N N . GLY A 1 7 ? -14.469 0.862 -11.568 1.00 0.00 42 GLY A N 9
ATOM 12097 C CA . GLY A 1 7 ? -15.102 -0.314 -12.157 1.00 0.00 42 GLY A CA 9
ATOM 12098 C C . GLY A 1 7 ? -15.910 0.070 -13.393 1.00 0.00 42 GLY A C 9
ATOM 12099 O O . GLY A 1 7 ? -16.046 -0.716 -14.329 1.00 0.00 42 GLY A O 9
ATOM 12103 N N . LEU A 1 8 ? -16.476 1.273 -13.372 1.00 0.00 43 LEU A N 9
ATOM 12104 C CA . LEU A 1 8 ? -17.293 1.745 -14.482 1.00 0.00 43 LEU A CA 9
ATOM 12105 C C . LEU A 1 8 ? -16.519 1.678 -15.790 1.00 0.00 43 LEU A C 9
ATOM 12106 O O . LEU A 1 8 ? -17.112 1.556 -16.860 1.00 0.00 43 LEU A O 9
ATOM 12122 N N . ARG A 1 9 ? -15.198 1.746 -15.700 1.00 0.00 44 ARG A N 9
ATOM 12123 C CA . ARG A 1 9 ? -14.351 1.684 -16.887 1.00 0.00 44 ARG A CA 9
ATOM 12124 C C . ARG A 1 9 ? -14.569 0.361 -17.618 1.00 0.00 44 ARG A C 9
ATOM 12125 O O . ARG A 1 9 ? -14.712 0.332 -18.839 1.00 0.00 44 ARG A O 9
ATOM 12146 N N . GLU A 1 10 ? -14.625 -0.729 -16.858 1.00 0.00 45 GLU A N 9
ATOM 12147 C CA . GLU A 1 10 ? -14.869 -2.047 -17.436 1.00 0.00 45 GLU A CA 9
ATOM 12148 C C . GLU A 1 10 ? -16.265 -2.117 -18.054 1.00 0.00 45 GLU A C 9
ATOM 12149 O O . GLU A 1 10 ? -16.443 -2.650 -19.148 1.00 0.00 45 GLU A O 9
ATOM 12161 N N . ARG A 1 11 ? -17.252 -1.576 -17.342 1.00 0.00 46 ARG A N 9
ATOM 12162 C CA . ARG A 1 11 ? -18.630 -1.579 -17.824 1.00 0.00 46 ARG A CA 9
ATOM 12163 C C . ARG A 1 11 ? -18.738 -0.772 -19.113 1.00 0.00 46 ARG A C 9
ATOM 12164 O O . ARG A 1 11 ? -19.393 -1.190 -20.066 1.00 0.00 46 ARG A O 9
ATOM 12185 N N . ILE A 1 12 ? -18.075 0.386 -19.139 1.00 0.00 47 ILE A N 9
ATOM 12186 C CA . ILE A 1 12 ? -18.092 1.243 -20.319 1.00 0.00 47 ILE A CA 9
ATOM 12187 C C . ILE A 1 12 ? -17.448 0.524 -21.498 1.00 0.00 47 ILE A C 9
ATOM 12188 O O . ILE A 1 12 ? -17.958 0.560 -22.607 1.00 0.00 47 ILE A O 9
ATOM 12204 N N . GLU A 1 13 ? -16.325 -0.143 -21.241 1.00 0.00 48 GLU A N 9
ATOM 12205 C CA . GLU A 1 13 ? -15.629 -0.884 -22.292 1.00 0.00 48 GLU A CA 9
ATOM 12206 C C . GLU A 1 13 ? -16.540 -1.967 -22.861 1.00 0.00 48 GLU A C 9
ATOM 12207 O O . GLU A 1 13 ? -16.585 -2.182 -24.073 1.00 0.00 48 GLU A O 9
ATOM 12219 N N . SER A 1 14 ? -17.275 -2.642 -21.979 1.00 0.00 49 SER A N 9
ATOM 12220 C CA . SER A 1 14 ? -18.198 -3.691 -22.407 1.00 0.00 49 SER A CA 9
ATOM 12221 C C . SER A 1 14 ? -19.455 -3.077 -23.017 1.00 0.00 49 SER A C 9
ATOM 12222 O O . SER A 1 14 ? -20.154 -3.718 -23.808 1.00 0.00 49 SER A O 9
ATOM 12230 N N . ALA A 1 15 ? -19.742 -1.826 -22.640 1.00 0.00 50 ALA A N 9
ATOM 12231 C CA . ALA A 1 15 ? -20.924 -1.140 -23.153 1.00 0.00 50 ALA A CA 9
ATOM 12232 C C . ALA A 1 15 ? -20.565 -0.289 -24.366 1.00 0.00 50 ALA A C 9
ATOM 12233 O O . ALA A 1 15 ? -21.437 0.296 -25.008 1.00 0.00 50 ALA A O 9
ATOM 12240 N N . ILE A 1 16 ? -19.275 -0.220 -24.667 1.00 0.00 51 ILE A N 9
ATOM 12241 C CA . ILE A 1 16 ? -18.797 0.563 -25.797 1.00 0.00 51 ILE A CA 9
ATOM 12242 C C . ILE A 1 16 ? -17.421 0.066 -26.230 1.00 0.00 51 ILE A C 9
ATOM 12243 O O . ILE A 1 16 ? -16.572 -0.255 -25.396 1.00 0.00 51 ILE A O 9
ATOM 12259 N N . PRO A 1 17 ? -17.186 0.014 -27.509 1.00 0.00 52 PRO A N 9
ATOM 12260 C CA . PRO A 1 17 ? -15.883 -0.442 -28.073 1.00 0.00 52 PRO A CA 9
ATOM 12261 C C . PRO A 1 17 ? -14.735 0.477 -27.671 1.00 0.00 52 PRO A C 9
ATOM 12262 O O . PRO A 1 17 ? -14.943 1.654 -27.382 1.00 0.00 52 PRO A O 9
ATOM 12273 N N . GLN A 1 18 ? -13.529 -0.080 -27.637 1.00 0.00 53 GLN A N 9
ATOM 12274 C CA . GLN A 1 18 ? -12.351 0.690 -27.253 1.00 0.00 53 GLN A CA 9
ATOM 12275 C C . GLN A 1 18 ? -12.413 2.098 -27.844 1.00 0.00 53 GLN A C 9
ATOM 12276 O O . GLN A 1 18 ? -11.730 3.006 -27.375 1.00 0.00 53 GLN A O 9
ATOM 12290 N N . VAL A 1 19 ? -13.246 2.272 -28.868 1.00 0.00 54 VAL A N 9
ATOM 12291 C CA . VAL A 1 19 ? -13.403 3.575 -29.507 1.00 0.00 54 VAL A CA 9
ATOM 12292 C C . VAL A 1 19 ? -12.054 4.276 -29.657 1.00 0.00 54 VAL A C 9
ATOM 12293 O O . VAL A 1 19 ? -11.006 3.687 -29.390 1.00 0.00 54 VAL A O 9
ATOM 12306 N N . TYR A 1 20 ? -12.086 5.534 -30.091 1.00 0.00 55 TYR A N 9
ATOM 12307 C CA . TYR A 1 20 ? -10.852 6.298 -30.272 1.00 0.00 55 TYR A CA 9
ATOM 12308 C C . TYR A 1 20 ? -10.105 6.418 -28.949 1.00 0.00 55 TYR A C 9
ATOM 12309 O O . TYR A 1 20 ? -8.905 6.145 -28.877 1.00 0.00 55 TYR A O 9
ATOM 12327 N N . HIS A 1 21 ? -10.822 6.821 -27.900 1.00 0.00 56 HIS A N 9
ATOM 12328 C CA . HIS A 1 21 ? -10.209 6.964 -26.584 1.00 0.00 56 HIS A CA 9
ATOM 12329 C C . HIS A 1 21 ? -11.271 7.229 -25.518 1.00 0.00 56 HIS A C 9
ATOM 12330 O O . HIS A 1 21 ? -12.287 7.875 -25.785 1.00 0.00 56 HIS A O 9
ATOM 12344 N N . ILE A 1 22 ? -11.018 6.748 -24.303 1.00 0.00 57 ILE A N 9
ATOM 12345 C CA . ILE A 1 22 ? -11.950 6.956 -23.194 1.00 0.00 57 ILE A CA 9
ATOM 12346 C C . ILE A 1 22 ? -11.199 7.399 -21.940 1.00 0.00 57 ILE A C 9
ATOM 12347 O O . ILE A 1 22 ? -10.223 6.769 -21.531 1.00 0.00 57 ILE A O 9
ATOM 12363 N N . ILE A 1 23 ? -11.667 8.487 -21.334 1.00 0.00 58 ILE A N 9
ATOM 12364 C CA . ILE A 1 23 ? -11.041 9.013 -20.121 1.00 0.00 58 ILE A CA 9
ATOM 12365 C C . ILE A 1 23 ? -12.038 9.074 -18.969 1.00 0.00 58 ILE A C 9
ATOM 12366 O O . ILE A 1 23 ? -13.134 9.620 -19.113 1.00 0.00 58 ILE A O 9
ATOM 12382 N N . VAL A 1 24 ? -11.644 8.525 -17.821 1.00 0.00 59 VAL A N 9
ATOM 12383 C CA . VAL A 1 24 ? -12.506 8.538 -16.645 1.00 0.00 59 VAL A CA 9
ATOM 12384 C C . VAL A 1 24 ? -11.908 9.423 -15.552 1.00 0.00 59 VAL A C 9
ATOM 12385 O O . VAL A 1 24 ? -10.829 9.142 -15.032 1.00 0.00 59 VAL A O 9
ATOM 12398 N N . THR A 1 25 ? -12.618 10.491 -15.212 1.00 0.00 60 THR A N 9
ATOM 12399 C CA . THR A 1 25 ? -12.161 11.418 -14.183 1.00 0.00 60 THR A CA 9
ATOM 12400 C C . THR A 1 25 ? -13.281 11.720 -13.191 1.00 0.00 60 THR A C 9
ATOM 12401 O O . THR A 1 25 ? -14.423 11.929 -13.583 1.00 0.00 60 THR A O 9
ATOM 12412 N N . ASP A 1 26 ? -12.948 11.739 -11.908 1.00 0.00 61 ASP A N 9
ATOM 12413 C CA . ASP A 1 26 ? -13.941 12.022 -10.877 1.00 0.00 61 ASP A CA 9
ATOM 12414 C C . ASP A 1 26 ? -14.231 13.521 -10.797 1.00 0.00 61 ASP A C 9
ATOM 12415 O O . ASP A 1 26 ? -13.334 14.327 -10.552 1.00 0.00 61 ASP A O 9
ATOM 12424 N N . LEU A 1 27 ? -15.495 13.885 -11.002 1.00 0.00 62 LEU A N 9
ATOM 12425 C CA . LEU A 1 27 ? -15.897 15.286 -10.947 1.00 0.00 62 LEU A CA 9
ATOM 12426 C C . LEU A 1 27 ? -17.379 15.409 -10.600 1.00 0.00 62 LEU A C 9
ATOM 12427 O O . LEU A 1 27 ? -17.739 15.630 -9.443 1.00 0.00 62 LEU A O 9
ATOM 12443 N N . SER A 1 28 ? -18.231 15.266 -11.611 1.00 0.00 63 SER A N 9
ATOM 12444 C CA . SER A 1 28 ? -19.673 15.364 -11.407 1.00 0.00 63 SER A CA 9
ATOM 12445 C C . SER A 1 28 ? -20.164 14.234 -10.513 1.00 0.00 63 SER A C 9
ATOM 12446 O O . SER A 1 28 ? -19.717 13.095 -10.637 1.00 0.00 63 SER A O 9
ATOM 12454 N N . TYR A 1 29 ? -21.092 14.555 -9.617 1.00 0.00 64 TYR A N 9
ATOM 12455 C CA . TYR A 1 29 ? -21.633 13.558 -8.698 1.00 0.00 64 TYR A CA 9
ATOM 12456 C C . TYR A 1 29 ? -21.714 12.196 -9.375 1.00 0.00 64 TYR A C 9
ATOM 12457 O O . TYR A 1 29 ? -21.811 12.111 -10.596 1.00 0.00 64 TYR A O 9
ATOM 12475 N N . GLY A 1 30 ? -21.634 11.136 -8.573 1.00 0.00 65 GLY A N 9
ATOM 12476 C CA . GLY A 1 30 ? -21.673 9.780 -9.104 1.00 0.00 65 GLY A CA 9
ATOM 12477 C C . GLY A 1 30 ? -20.846 8.828 -8.248 1.00 0.00 65 GLY A C 9
ATOM 12478 O O . GLY A 1 30 ? -20.394 9.189 -7.164 1.00 0.00 65 GLY A O 9
ATOM 12482 N N . CYS A 1 31 ? -20.649 7.608 -8.747 1.00 0.00 66 CYS A N 9
ATOM 12483 C CA . CYS A 1 31 ? -19.872 6.615 -8.015 1.00 0.00 66 CYS A CA 9
ATOM 12484 C C . CYS A 1 31 ? -18.383 6.932 -8.084 1.00 0.00 66 CYS A C 9
ATOM 12485 O O . CYS A 1 31 ? -17.926 7.623 -8.993 1.00 0.00 66 CYS A O 9
ATOM 12493 N N . GLY A 1 32 ? -17.630 6.410 -7.117 1.00 0.00 67 GLY A N 9
ATOM 12494 C CA . GLY A 1 32 ? -16.186 6.631 -7.082 1.00 0.00 67 GLY A CA 9
ATOM 12495 C C . GLY A 1 32 ? -15.864 8.117 -6.953 1.00 0.00 67 GLY A C 9
ATOM 12496 O O . GLY A 1 32 ? -14.925 8.611 -7.579 1.00 0.00 67 GLY A O 9
ATOM 12500 N N . GLN A 1 33 ? -16.656 8.826 -6.151 1.00 0.00 68 GLN A N 9
ATOM 12501 C CA . GLN A 1 33 ? -16.449 10.259 -5.959 1.00 0.00 68 GLN A CA 9
ATOM 12502 C C . GLN A 1 33 ? -16.804 11.028 -7.233 1.00 0.00 68 GLN A C 9
ATOM 12503 O O . GLN A 1 33 ? -15.943 11.635 -7.861 1.00 0.00 68 GLN A O 9
ATOM 12517 N N . SER A 1 34 ? -18.082 10.991 -7.610 1.00 0.00 69 SER A N 9
ATOM 12518 C CA . SER A 1 34 ? -18.544 11.688 -8.811 1.00 0.00 69 SER A CA 9
ATOM 12519 C C . SER A 1 34 ? -17.989 11.037 -10.074 1.00 0.00 69 SER A C 9
ATOM 12520 O O . SER A 1 34 ? -16.813 10.669 -10.128 1.00 0.00 69 SER A O 9
ATOM 12528 N N . PHE A 1 35 ? -18.845 10.892 -11.091 1.00 0.00 70 PHE A N 9
ATOM 12529 C CA . PHE A 1 35 ? -18.421 10.276 -12.346 1.00 0.00 70 PHE A CA 9
ATOM 12530 C C . PHE A 1 35 ? -18.331 11.327 -13.454 1.00 0.00 70 PHE A C 9
ATOM 12531 O O . PHE A 1 35 ? -19.344 11.869 -13.896 1.00 0.00 70 PHE A O 9
ATOM 12548 N N . ASP A 1 36 ? -17.111 11.586 -13.912 1.00 0.00 71 ASP A N 9
ATOM 12549 C CA . ASP A 1 36 ? -16.890 12.551 -14.981 1.00 0.00 71 ASP A CA 9
ATOM 12550 C C . ASP A 1 36 ? -15.908 11.982 -15.991 1.00 0.00 71 ASP A C 9
ATOM 12551 O O . ASP A 1 36 ? -14.701 11.992 -15.772 1.00 0.00 71 ASP A O 9
ATOM 12560 N N . ILE A 1 37 ? -16.433 11.463 -17.093 1.00 0.00 72 ILE A N 9
ATOM 12561 C CA . ILE A 1 37 ? -15.585 10.859 -18.120 1.00 0.00 72 ILE A CA 9
ATOM 12562 C C . ILE A 1 37 ? -15.840 11.500 -19.478 1.00 0.00 72 ILE A C 9
ATOM 12563 O O . ILE A 1 37 ? -16.898 12.082 -19.714 1.00 0.00 72 ILE A O 9
ATOM 12579 N N . VAL A 1 38 ? -14.857 11.382 -20.365 1.00 0.00 73 VAL A N 9
ATOM 12580 C CA . VAL A 1 38 ? -14.969 11.949 -21.704 1.00 0.00 73 VAL A CA 9
ATOM 12581 C C . VAL A 1 38 ? -14.825 10.854 -22.759 1.00 0.00 73 VAL A C 9
ATOM 12582 O O . VAL A 1 38 ? -13.881 10.063 -22.725 1.00 0.00 73 VAL A O 9
ATOM 12595 N N . VAL A 1 39 ? -15.773 10.804 -23.689 1.00 0.00 74 VAL A N 9
ATOM 12596 C CA . VAL A 1 39 ? -15.749 9.789 -24.740 1.00 0.00 74 VAL A CA 9
ATOM 12597 C C . VAL A 1 39 ? -15.580 10.432 -26.114 1.00 0.00 74 VAL A C 9
ATOM 12598 O O . VAL A 1 39 ? -16.357 11.305 -26.503 1.00 0.00 74 VAL A O 9
ATOM 12611 N N . VAL A 1 40 ? -14.569 9.978 -26.849 1.00 0.00 75 VAL A N 9
ATOM 12612 C CA . VAL A 1 40 ? -14.311 10.506 -28.184 1.00 0.00 75 VAL A CA 9
ATOM 12613 C C . VAL A 1 40 ? -14.232 9.375 -29.200 1.00 0.00 75 VAL A C 9
ATOM 12614 O O . VAL A 1 40 ? -13.527 8.389 -28.991 1.00 0.00 75 VAL A O 9
ATOM 12627 N N . SER A 1 41 ? -14.970 9.520 -30.297 1.00 0.00 76 SER A N 9
ATOM 12628 C CA . SER A 1 41 ? -14.979 8.494 -31.339 1.00 0.00 76 SER A CA 9
ATOM 12629 C C . SER A 1 41 ? -15.688 8.998 -32.597 1.00 0.00 76 SER A C 9
ATOM 12630 O O . SER A 1 41 ? -16.277 10.079 -32.598 1.00 0.00 76 SER A O 9
ATOM 12638 N N . ASP A 1 42 ? -15.624 8.202 -33.661 1.00 0.00 77 ASP A N 9
ATOM 12639 C CA . ASP A 1 42 ? -16.260 8.561 -34.926 1.00 0.00 77 ASP A CA 9
ATOM 12640 C C . ASP A 1 42 ? -17.784 8.480 -34.818 1.00 0.00 77 ASP A C 9
ATOM 12641 O O . ASP A 1 42 ? -18.505 8.984 -35.679 1.00 0.00 77 ASP A O 9
ATOM 12650 N N . PHE A 1 43 ? -18.266 7.847 -33.755 1.00 0.00 78 PHE A N 9
ATOM 12651 C CA . PHE A 1 43 ? -19.703 7.702 -33.542 1.00 0.00 78 PHE A CA 9
ATOM 12652 C C . PHE A 1 43 ? -20.386 9.066 -33.526 1.00 0.00 78 PHE A C 9
ATOM 12653 O O . PHE A 1 43 ? -21.603 9.163 -33.689 1.00 0.00 78 PHE A O 9
ATOM 12670 N N . PHE A 1 44 ? -19.602 10.117 -33.309 1.00 0.00 79 PHE A N 9
ATOM 12671 C CA . PHE A 1 44 ? -20.158 11.467 -33.256 1.00 0.00 79 PHE A CA 9
ATOM 12672 C C . PHE A 1 44 ? -20.304 12.040 -34.662 1.00 0.00 79 PHE A C 9
ATOM 12673 O O . PHE A 1 44 ? -20.781 13.163 -34.836 1.00 0.00 79 PHE A O 9
ATOM 12690 N N . GLN A 1 45 ? -19.900 11.262 -35.658 1.00 0.00 80 GLN A N 9
ATOM 12691 C CA . GLN A 1 45 ? -19.992 11.712 -37.041 1.00 0.00 80 GLN A CA 9
ATOM 12692 C C . GLN A 1 45 ? -21.455 11.883 -37.440 1.00 0.00 80 GLN A C 9
ATOM 12693 O O . GLN A 1 45 ? -22.250 10.949 -37.342 1.00 0.00 80 GLN A O 9
ATOM 12707 N N . GLY A 1 46 ? -21.799 13.085 -37.887 1.00 0.00 81 GLY A N 9
ATOM 12708 C CA . GLY A 1 46 ? -23.166 13.372 -38.301 1.00 0.00 81 GLY A CA 9
ATOM 12709 C C . GLY A 1 46 ? -24.095 13.453 -37.092 1.00 0.00 81 GLY A C 9
ATOM 12710 O O . GLY A 1 46 ? -25.317 13.411 -37.236 1.00 0.00 81 GLY A O 9
ATOM 12714 N N . LYS A 1 47 ? -23.510 13.558 -35.903 1.00 0.00 82 LYS A N 9
ATOM 12715 C CA . LYS A 1 47 ? -24.296 13.639 -34.676 1.00 0.00 82 LYS A CA 9
ATOM 12716 C C . LYS A 1 47 ? -23.805 14.785 -33.795 1.00 0.00 82 LYS A C 9
ATOM 12717 O O . LYS A 1 47 ? -22.611 15.082 -33.759 1.00 0.00 82 LYS A O 9
ATOM 12736 N N . SER A 1 48 ? -24.728 15.417 -33.080 1.00 0.00 83 SER A N 9
ATOM 12737 C CA . SER A 1 48 ? -24.376 16.524 -32.196 1.00 0.00 83 SER A CA 9
ATOM 12738 C C . SER A 1 48 ? -24.012 16.014 -30.805 1.00 0.00 83 SER A C 9
ATOM 12739 O O . SER A 1 48 ? -24.069 14.812 -30.538 1.00 0.00 83 SER A O 9
ATOM 12747 N N . LYS A 1 49 ? -23.633 16.935 -29.923 1.00 0.00 84 LYS A N 9
ATOM 12748 C CA . LYS A 1 49 ? -23.255 16.567 -28.560 1.00 0.00 84 LYS A CA 9
ATOM 12749 C C . LYS A 1 49 ? -24.418 15.877 -27.854 1.00 0.00 84 LYS A C 9
ATOM 12750 O O . LYS A 1 49 ? -24.219 14.930 -27.095 1.00 0.00 84 LYS A O 9
ATOM 12769 N N . LEU A 1 50 ? -25.629 16.347 -28.125 1.00 0.00 85 LEU A N 9
ATOM 12770 C CA . LEU A 1 50 ? -26.820 15.759 -27.529 1.00 0.00 85 LEU A CA 9
ATOM 12771 C C . LEU A 1 50 ? -26.998 14.319 -27.998 1.00 0.00 85 LEU A C 9
ATOM 12772 O O . LEU A 1 50 ? -27.391 13.446 -27.225 1.00 0.00 85 LEU A O 9
ATOM 12788 N N . MET A 1 51 ? -26.720 14.082 -29.273 1.00 0.00 86 MET A N 9
ATOM 12789 C CA . MET A 1 51 ? -26.862 12.747 -29.838 1.00 0.00 86 MET A CA 9
ATOM 12790 C C . MET A 1 51 ? -25.906 11.782 -29.147 1.00 0.00 86 MET A C 9
ATOM 12791 O O . MET A 1 51 ? -26.237 10.620 -28.915 1.00 0.00 86 MET A O 9
ATOM 12805 N N . ARG A 1 52 ? -24.710 12.271 -28.834 1.00 0.00 87 ARG A N 9
ATOM 12806 C CA . ARG A 1 52 ? -23.696 11.442 -28.186 1.00 0.00 87 ARG A CA 9
ATOM 12807 C C . ARG A 1 52 ? -24.181 10.929 -26.831 1.00 0.00 87 ARG A C 9
ATOM 12808 O O . ARG A 1 52 ? -24.002 9.756 -26.504 1.00 0.00 87 ARG A O 9
ATOM 12829 N N . SER A 1 53 ? -24.802 11.810 -26.059 1.00 0.00 88 SER A N 9
ATOM 12830 C CA . SER A 1 53 ? -25.321 11.436 -24.743 1.00 0.00 88 SER A CA 9
ATOM 12831 C C . SER A 1 53 ? -26.417 10.376 -24.868 1.00 0.00 88 SER A C 9
ATOM 12832 O O . SER A 1 53 ? -26.453 9.413 -24.100 1.00 0.00 88 SER A O 9
ATOM 12840 N N . ARG A 1 54 ? -27.313 10.567 -25.834 1.00 0.00 89 ARG A N 9
ATOM 12841 C CA . ARG A 1 54 ? -28.409 9.627 -26.047 1.00 0.00 89 ARG A CA 9
ATOM 12842 C C . ARG A 1 54 ? -27.883 8.250 -26.432 1.00 0.00 89 ARG A C 9
ATOM 12843 O O . ARG A 1 54 ? -28.339 7.233 -25.910 1.00 0.00 89 ARG A O 9
ATOM 12864 N N . ALA A 1 55 ? -26.922 8.224 -27.350 1.00 0.00 90 ALA A N 9
ATOM 12865 C CA . ALA A 1 55 ? -26.347 6.961 -27.798 1.00 0.00 90 ALA A CA 9
ATOM 12866 C C . ALA A 1 55 ? -25.638 6.252 -26.648 1.00 0.00 90 ALA A C 9
ATOM 12867 O O . ALA A 1 55 ? -25.767 5.040 -26.481 1.00 0.00 90 ALA A O 9
ATOM 12874 N N . VAL A 1 56 ? -24.892 7.018 -25.856 1.00 0.00 91 VAL A N 9
ATOM 12875 C CA . VAL A 1 56 ? -24.172 6.453 -24.721 1.00 0.00 91 VAL A CA 9
ATOM 12876 C C . VAL A 1 56 ? -25.139 6.062 -23.610 1.00 0.00 91 VAL A C 9
ATOM 12877 O O . VAL A 1 56 ? -24.946 5.052 -22.931 1.00 0.00 91 VAL A O 9
ATOM 12890 N N . ASN A 1 57 ? -26.176 6.873 -23.424 1.00 0.00 92 ASN A N 9
ATOM 12891 C CA . ASN A 1 57 ? -27.160 6.608 -22.383 1.00 0.00 92 ASN A CA 9
ATOM 12892 C C . ASN A 1 57 ? -27.869 5.285 -22.640 1.00 0.00 92 ASN A C 9
ATOM 12893 O O . ASN A 1 57 ? -28.108 4.509 -21.712 1.00 0.00 92 ASN A O 9
ATOM 12904 N N . LYS A 1 58 ? -28.189 5.026 -23.905 1.00 0.00 93 LYS A N 9
ATOM 12905 C CA . LYS A 1 58 ? -28.864 3.785 -24.271 1.00 0.00 93 LYS A CA 9
ATOM 12906 C C . LYS A 1 58 ? -27.971 2.586 -23.968 1.00 0.00 93 LYS A C 9
ATOM 12907 O O . LYS A 1 58 ? -28.429 1.578 -23.430 1.00 0.00 93 LYS A O 9
ATOM 12926 N N . ALA A 1 59 ? -26.691 2.710 -24.302 1.00 0.00 94 ALA A N 9
ATOM 12927 C CA . ALA A 1 59 ? -25.738 1.639 -24.044 1.00 0.00 94 ALA A CA 9
ATOM 12928 C C . ALA A 1 59 ? -25.580 1.422 -22.542 1.00 0.00 94 ALA A C 9
ATOM 12929 O O . ALA A 1 59 ? -25.468 0.290 -22.076 1.00 0.00 94 ALA A O 9
ATOM 12936 N N . VAL A 1 60 ? -25.560 2.520 -21.790 1.00 0.00 95 VAL A N 9
ATOM 12937 C CA . VAL A 1 60 ? -25.403 2.436 -20.342 1.00 0.00 95 VAL A CA 9
ATOM 12938 C C . VAL A 1 60 ? -26.671 2.901 -19.629 1.00 0.00 95 VAL A C 9
ATOM 12939 O O . VAL A 1 60 ? -26.603 3.535 -18.577 1.00 0.00 95 VAL A O 9
ATOM 12952 N N . LYS A 1 61 ? -27.824 2.583 -20.213 1.00 0.00 96 LYS A N 9
ATOM 12953 C CA . LYS A 1 61 ? -29.102 2.980 -19.627 1.00 0.00 96 LYS A CA 9
ATOM 12954 C C . LYS A 1 61 ? -29.263 2.385 -18.230 1.00 0.00 96 LYS A C 9
ATOM 12955 O O . LYS A 1 61 ? -29.664 3.076 -17.296 1.00 0.00 96 LYS A O 9
ATOM 12974 N N . GLU A 1 62 ? -28.935 1.104 -18.093 1.00 0.00 97 GLU A N 9
ATOM 12975 C CA . GLU A 1 62 ? -29.036 0.431 -16.801 1.00 0.00 97 GLU A CA 9
ATOM 12976 C C . GLU A 1 62 ? -28.051 1.033 -15.803 1.00 0.00 97 GLU A C 9
ATOM 12977 O O . GLU A 1 62 ? -28.362 1.185 -14.622 1.00 0.00 97 GLU A O 9
ATOM 12989 N N . GLU A 1 63 ? -26.861 1.369 -16.287 1.00 0.00 98 GLU A N 9
ATOM 12990 C CA . GLU A 1 63 ? -25.833 1.949 -15.432 1.00 0.00 98 GLU A CA 9
ATOM 12991 C C . GLU A 1 63 ? -26.306 3.282 -14.862 1.00 0.00 98 GLU A C 9
ATOM 12992 O O . GLU A 1 63 ? -26.014 3.613 -13.711 1.00 0.00 98 GLU A O 9
ATOM 13004 N N . LEU A 1 64 ? -27.028 4.049 -15.674 1.00 0.00 99 LEU A N 9
ATOM 13005 C CA . LEU A 1 64 ? -27.527 5.351 -15.236 1.00 0.00 99 LEU A CA 9
ATOM 13006 C C . LEU A 1 64 ? -28.474 5.184 -14.053 1.00 0.00 99 LEU A C 9
ATOM 13007 O O . LEU A 1 64 ? -28.411 5.941 -13.083 1.00 0.00 99 LEU A O 9
ATOM 13023 N N . GLN A 1 65 ? -29.339 4.177 -14.134 1.00 0.00 100 GLN A N 9
ATOM 13024 C CA . GLN A 1 65 ? -30.287 3.905 -13.059 1.00 0.00 100 GLN A CA 9
ATOM 13025 C C . GLN A 1 65 ? -29.545 3.504 -11.786 1.00 0.00 100 GLN A C 9
ATOM 13026 O O . GLN A 1 65 ? -29.914 3.908 -10.685 1.00 0.00 100 GLN A O 9
ATOM 13040 N N . GLU A 1 66 ? -28.493 2.707 -11.947 1.00 0.00 101 GLU A N 9
ATOM 13041 C CA . GLU A 1 66 ? -27.697 2.266 -10.808 1.00 0.00 101 GLU A CA 9
ATOM 13042 C C . GLU A 1 66 ? -26.829 3.406 -10.292 1.00 0.00 101 GLU A C 9
ATOM 13043 O O . GLU A 1 66 ? -26.506 3.469 -9.105 1.00 0.00 101 GLU A O 9
ATOM 13055 N N . ILE A 1 67 ? -26.429 4.296 -11.199 1.00 0.00 102 ILE A N 9
ATOM 13056 C CA . ILE A 1 67 ? -25.580 5.421 -10.818 1.00 0.00 102 ILE A CA 9
ATOM 13057 C C . ILE A 1 67 ? -26.425 6.647 -10.490 1.00 0.00 102 ILE A C 9
ATOM 13058 O O . ILE A 1 67 ? -27.273 7.059 -11.282 1.00 0.00 102 ILE A O 9
ATOM 13074 N N . HIS A 1 68 ? -26.198 7.214 -9.307 1.00 0.00 103 HIS A N 9
ATOM 13075 C CA . HIS A 1 68 ? -26.948 8.390 -8.873 1.00 0.00 103 HIS A CA 9
ATOM 13076 C C . HIS A 1 68 ? -26.733 9.556 -9.833 1.00 0.00 103 HIS A C 9
ATOM 13077 O O . HIS A 1 68 ? -27.687 10.214 -10.245 1.00 0.00 103 HIS A O 9
ATOM 13091 N N . ALA A 1 69 ? -25.472 9.811 -10.185 1.00 0.00 104 ALA A N 9
ATOM 13092 C CA . ALA A 1 69 ? -25.153 10.904 -11.101 1.00 0.00 104 ALA A CA 9
ATOM 13093 C C . ALA A 1 69 ? -23.843 10.641 -11.836 1.00 0.00 104 ALA A C 9
ATOM 13094 O O . ALA A 1 69 ? -22.845 10.300 -11.228 1.00 0.00 104 ALA A O 9
ATOM 13101 N N . PHE A 1 70 ? -23.862 10.805 -13.149 1.00 0.00 105 PHE A N 9
ATOM 13102 C CA . PHE A 1 70 ? -22.663 10.597 -13.960 1.00 0.00 105 PHE A CA 9
ATOM 13103 C C . PHE A 1 70 ? -22.685 11.499 -15.198 1.00 0.00 105 PHE A C 9
ATOM 13104 O O . PHE A 1 70 ? -23.735 11.983 -15.617 1.00 0.00 105 PHE A O 9
ATOM 13121 N N . SER A 1 71 ? -21.517 11.710 -15.792 1.00 0.00 106 SER A N 9
ATOM 13122 C CA . SER A 1 71 ? -21.418 12.536 -16.992 1.00 0.00 106 SER A CA 9
ATOM 13123 C C . SER A 1 71 ? -20.576 11.832 -18.055 1.00 0.00 106 SER A C 9
ATOM 13124 O O . SER A 1 71 ? -19.674 11.059 -17.734 1.00 0.00 106 SER A O 9
ATOM 13132 N N . CYS A 1 72 ? -20.877 12.105 -19.322 1.00 0.00 107 CYS A N 9
ATOM 13133 C CA . CYS A 1 72 ? -20.140 11.492 -20.422 1.00 0.00 107 CYS A CA 9
ATOM 13134 C C . CYS A 1 72 ? -19.945 12.494 -21.556 1.00 0.00 107 CYS A C 9
ATOM 13135 O O . CYS A 1 72 ? -20.717 12.519 -22.514 1.00 0.00 107 CYS A O 9
ATOM 13143 N N . LYS A 1 73 ? -18.909 13.318 -21.440 1.00 0.00 108 LYS A N 9
ATOM 13144 C CA . LYS A 1 73 ? -18.631 14.323 -22.460 1.00 0.00 108 LYS A CA 9
ATOM 13145 C C . LYS A 1 73 ? -18.367 13.662 -23.809 1.00 0.00 108 LYS A C 9
ATOM 13146 O O . LYS A 1 73 ? -17.782 12.587 -23.875 1.00 0.00 108 LYS A O 9
ATOM 13165 N N . CYS A 1 74 ? -18.816 14.305 -24.881 1.00 0.00 109 CYS A N 9
ATOM 13166 C CA . CYS A 1 74 ? -18.623 13.757 -26.220 1.00 0.00 109 CYS A CA 9
ATOM 13167 C C . CYS A 1 74 ? -17.925 14.771 -27.125 1.00 0.00 109 CYS A C 9
ATOM 13168 O O . CYS A 1 74 ? -18.460 15.845 -27.404 1.00 0.00 109 CYS A O 9
ATOM 13176 N N . TYR A 1 75 ? -16.728 14.414 -27.582 1.00 0.00 110 TYR A N 9
ATOM 13177 C CA . TYR A 1 75 ? -15.951 15.285 -28.456 1.00 0.00 110 TYR A CA 9
ATOM 13178 C C . TYR A 1 75 ? -15.161 14.481 -29.488 1.00 0.00 110 TYR A C 9
ATOM 13179 O O . TYR A 1 75 ? -14.910 13.284 -29.309 1.00 0.00 110 TYR A O 9
ATOM 13197 N N . THR A 1 76 ? -14.766 15.155 -30.570 1.00 0.00 111 THR A N 9
ATOM 13198 C CA . THR A 1 76 ? -13.990 14.511 -31.625 1.00 0.00 111 THR A CA 9
ATOM 13199 C C . THR A 1 76 ? -13.246 15.555 -32.455 1.00 0.00 111 THR A C 9
ATOM 13200 O O . THR A 1 76 ? -12.141 15.304 -32.931 1.00 0.00 111 THR A O 9
ATOM 13211 N N . GLU A 1 77 ? -13.864 16.722 -32.626 1.00 0.00 112 GLU A N 9
ATOM 13212 C CA . GLU A 1 77 ? -13.261 17.804 -33.404 1.00 0.00 112 GLU A CA 9
ATOM 13213 C C . GLU A 1 77 ? -14.330 18.737 -33.959 1.00 0.00 112 GLU A C 9
ATOM 13214 O O . GLU A 1 77 ? -14.074 19.913 -34.179 1.00 0.00 112 GLU A O 9
ATOM 13226 N N . GLU A 1 78 ? -15.525 18.203 -34.174 1.00 0.00 113 GLU A N 9
ATOM 13227 C CA . GLU A 1 78 ? -16.630 18.995 -34.701 1.00 0.00 113 GLU A CA 9
ATOM 13228 C C . GLU A 1 78 ? -17.000 20.109 -33.730 1.00 0.00 113 GLU A C 9
ATOM 13229 O O . GLU A 1 78 ? -17.367 21.210 -34.141 1.00 0.00 113 GLU A O 9
ATOM 13241 N N . GLU A 1 79 ? -16.906 19.811 -32.440 1.00 0.00 114 GLU A N 9
ATOM 13242 C CA . GLU A 1 79 ? -17.246 20.788 -31.414 1.00 0.00 114 GLU A CA 9
ATOM 13243 C C . GLU A 1 79 ? -16.390 22.038 -31.577 1.00 0.00 114 GLU A C 9
ATOM 13244 O O . GLU A 1 79 ? -16.729 23.104 -31.064 1.00 0.00 114 GLU A O 9
ATOM 13256 N N . TRP A 1 80 ? -15.279 21.898 -32.292 1.00 0.00 115 TRP A N 9
ATOM 13257 C CA . TRP A 1 80 ? -14.381 23.026 -32.512 1.00 0.00 115 TRP A CA 9
ATOM 13258 C C . TRP A 1 80 ? -15.106 24.146 -33.257 1.00 0.00 115 TRP A C 9
ATOM 13259 O O . TRP A 1 80 ? -14.827 25.325 -33.051 1.00 0.00 115 TRP A O 9
ATOM 13280 N N . SER A 1 81 ? -16.036 23.766 -34.131 1.00 0.00 116 SER A N 9
ATOM 13281 C CA . SER A 1 81 ? -16.789 24.744 -34.907 1.00 0.00 116 SER A CA 9
ATOM 13282 C C . SER A 1 81 ? -15.846 25.648 -35.700 1.00 0.00 116 SER A C 9
ATOM 13283 O O . SER A 1 81 ? -14.640 25.666 -35.458 1.00 0.00 116 SER A O 9
ATOM 13291 N N . LYS A 1 82 ? -16.407 26.393 -36.650 1.00 0.00 117 LYS A N 9
ATOM 13292 C CA . LYS A 1 82 ? -15.611 27.295 -37.475 1.00 0.00 117 LYS A CA 9
ATOM 13293 C C . LYS A 1 82 ? -14.951 28.371 -36.622 1.00 0.00 117 LYS A C 9
ATOM 13294 O O . LYS A 1 82 ? -13.797 28.725 -36.854 1.00 0.00 117 LYS A O 9
ATOM 13313 N N . ILE A 1 83 ? -15.691 28.884 -35.641 1.00 0.00 118 ILE A N 9
ATOM 13314 C CA . ILE A 1 83 ? -15.168 29.925 -34.762 1.00 0.00 118 ILE A CA 9
ATOM 13315 C C . ILE A 1 83 ? -13.911 30.556 -35.356 1.00 0.00 118 ILE A C 9
ATOM 13316 O O . ILE A 1 83 ? -13.980 31.275 -36.355 1.00 0.00 118 ILE A O 9
ATOM 13332 N N . VAL A 1 84 ? -12.763 30.275 -34.743 1.00 0.00 119 VAL A N 9
ATOM 13333 C CA . VAL A 1 84 ? -11.497 30.817 -35.225 1.00 0.00 119 VAL A CA 9
ATOM 13334 C C . VAL A 1 84 ? -10.419 29.735 -35.272 1.00 0.00 119 VAL A C 9
ATOM 13335 O O . VAL A 1 84 ? -10.513 28.717 -34.581 1.00 0.00 119 VAL A O 9
ATOM 13348 N N . VAL A 1 85 ? -9.387 29.971 -36.085 1.00 0.00 120 VAL A N 9
ATOM 13349 C CA . VAL A 1 85 ? -8.282 29.023 -36.214 1.00 0.00 120 VAL A CA 9
ATOM 13350 C C . VAL A 1 85 ? -7.058 29.709 -36.824 1.00 0.00 120 VAL A C 9
ATOM 13351 O O . VAL A 1 85 ? -6.176 30.177 -36.106 1.00 0.00 120 VAL A O 9
ATOM 13364 N N . LEU A 1 86 ? -7.002 29.755 -38.156 1.00 0.00 121 LEU A N 9
ATOM 13365 C CA . LEU A 1 86 ? -5.880 30.382 -38.845 1.00 0.00 121 LEU A CA 9
ATOM 13366 C C . LEU A 1 86 ? -6.168 31.856 -39.115 1.00 0.00 121 LEU A C 9
ATOM 13367 O O . LEU A 1 86 ? -5.308 32.587 -39.603 1.00 0.00 121 LEU A O 9
ATOM 13383 N N . GLU A 1 87 ? -7.385 32.286 -38.793 1.00 0.00 122 GLU A N 9
ATOM 13384 C CA . GLU A 1 87 ? -7.774 33.677 -39.007 1.00 0.00 122 GLU A CA 9
ATOM 13385 C C . GLU A 1 87 ? -7.709 34.023 -40.492 1.00 0.00 122 GLU A C 9
ATOM 13386 O O . GLU A 1 87 ? -6.846 34.784 -40.925 1.00 0.00 122 GLU A O 9
ATOM 13398 N N . HIS A 1 88 ? -8.630 33.459 -41.264 1.00 0.00 123 HIS A N 9
ATOM 13399 C CA . HIS A 1 88 ? -8.677 33.712 -42.699 1.00 0.00 123 HIS A CA 9
ATOM 13400 C C . HIS A 1 88 ? -9.049 35.167 -42.972 1.00 0.00 123 HIS A C 9
ATOM 13401 O O . HIS A 1 88 ? -8.663 35.734 -43.994 1.00 0.00 123 HIS A O 9
ATOM 13415 N N . HIS A 1 89 ? -9.813 35.756 -42.060 1.00 0.00 124 HIS A N 9
ATOM 13416 C CA . HIS A 1 89 ? -10.242 37.141 -42.215 1.00 0.00 124 HIS A CA 9
ATOM 13417 C C . HIS A 1 89 ? -9.036 38.070 -42.319 1.00 0.00 124 HIS A C 9
ATOM 13418 O O . HIS A 1 89 ? -8.992 38.949 -43.178 1.00 0.00 124 HIS A O 9
ATOM 13432 N N . HIS A 1 90 ? -8.060 37.867 -41.441 1.00 0.00 125 HIS A N 9
ATOM 13433 C CA . HIS A 1 90 ? -6.857 38.693 -41.441 1.00 0.00 125 HIS A CA 9
ATOM 13434 C C . HIS A 1 90 ? -6.122 38.570 -42.773 1.00 0.00 125 HIS A C 9
ATOM 13435 O O . HIS A 1 90 ? -5.687 39.568 -43.349 1.00 0.00 125 HIS A O 9
ATOM 13449 N N . HIS A 1 91 ? -5.980 37.340 -43.257 1.00 0.00 126 HIS A N 9
ATOM 13450 C CA . HIS A 1 91 ? -5.293 37.101 -44.523 1.00 0.00 126 HIS A CA 9
ATOM 13451 C C . HIS A 1 91 ? -5.823 35.834 -45.188 1.00 0.00 126 HIS A C 9
ATOM 13452 O O . HIS A 1 91 ? -6.473 35.009 -44.544 1.00 0.00 126 HIS A O 9
ATOM 13466 N N . HIS A 1 92 ? -5.540 35.686 -46.478 1.00 0.00 127 HIS A N 9
ATOM 13467 C CA . HIS A 1 92 ? -5.991 34.515 -47.219 1.00 0.00 127 HIS A CA 9
ATOM 13468 C C . HIS A 1 92 ? -7.483 34.284 -46.998 1.00 0.00 127 HIS A C 9
ATOM 13469 O O . HIS A 1 92 ? -7.925 33.151 -46.810 1.00 0.00 127 HIS A O 9
ATOM 13483 N N . HIS A 1 93 ? -8.254 35.368 -47.018 1.00 0.00 128 HIS A N 9
ATOM 13484 C CA . HIS A 1 93 ? -9.695 35.272 -46.815 1.00 0.00 128 HIS A CA 9
ATOM 13485 C C . HIS A 1 93 ? -10.324 34.366 -47.870 1.00 0.00 128 HIS A C 9
ATOM 13486 O O . HIS A 1 93 ? -10.151 34.648 -49.044 1.00 0.00 128 HIS A O 9
ATOM 13501 N N . MET A 1 1 ? -26.243 -2.651 -6.337 1.00 0.00 36 MET A N 10
ATOM 13502 C CA . MET A 1 1 ? -24.827 -2.894 -6.731 1.00 0.00 36 MET A CA 10
ATOM 13503 C C . MET A 1 1 ? -24.311 -1.697 -7.522 1.00 0.00 36 MET A C 10
ATOM 13504 O O . MET A 1 1 ? -24.778 -1.422 -8.627 1.00 0.00 36 MET A O 10
ATOM 13520 N N . PRO A 1 2 ? -23.362 -0.988 -6.974 1.00 0.00 37 PRO A N 10
ATOM 13521 C CA . PRO A 1 2 ? -22.762 0.212 -7.633 1.00 0.00 37 PRO A CA 10
ATOM 13522 C C . PRO A 1 2 ? -22.119 -0.136 -8.973 1.00 0.00 37 PRO A C 10
ATOM 13523 O O . PRO A 1 2 ? -21.546 -1.214 -9.137 1.00 0.00 37 PRO A O 10
ATOM 13534 N N . VAL A 1 3 ? -22.221 0.782 -9.928 1.00 0.00 38 VAL A N 10
ATOM 13535 C CA . VAL A 1 3 ? -21.647 0.562 -11.251 1.00 0.00 38 VAL A CA 10
ATOM 13536 C C . VAL A 1 3 ? -20.134 0.395 -11.165 1.00 0.00 38 VAL A C 10
ATOM 13537 O O . VAL A 1 3 ? -19.556 -0.457 -11.839 1.00 0.00 38 VAL A O 10
ATOM 13550 N N . THR A 1 4 ? -19.497 1.210 -10.331 1.00 0.00 39 THR A N 10
ATOM 13551 C CA . THR A 1 4 ? -18.051 1.137 -10.169 1.00 0.00 39 THR A CA 10
ATOM 13552 C C . THR A 1 4 ? -17.347 1.828 -11.330 1.00 0.00 39 THR A C 10
ATOM 13553 O O . THR A 1 4 ? -17.746 1.680 -12.485 1.00 0.00 39 THR A O 10
ATOM 13564 N N . GLU A 1 5 ? -16.301 2.584 -11.019 1.00 0.00 40 GLU A N 10
ATOM 13565 C CA . GLU A 1 5 ? -15.556 3.293 -12.051 1.00 0.00 40 GLU A CA 10
ATOM 13566 C C . GLU A 1 5 ? -14.945 2.309 -13.043 1.00 0.00 40 GLU A C 10
ATOM 13567 O O . GLU A 1 5 ? -15.004 2.519 -14.255 1.00 0.00 40 GLU A O 10
ATOM 13579 N N . GLN A 1 6 ? -14.360 1.233 -12.525 1.00 0.00 41 GLN A N 10
ATOM 13580 C CA . GLN A 1 6 ? -13.745 0.224 -13.383 1.00 0.00 41 GLN A CA 10
ATOM 13581 C C . GLN A 1 6 ? -14.796 -0.443 -14.266 1.00 0.00 41 GLN A C 10
ATOM 13582 O O . GLN A 1 6 ? -14.569 -0.676 -15.453 1.00 0.00 41 GLN A O 10
ATOM 13596 N N . GLY A 1 7 ? -15.945 -0.743 -13.674 1.00 0.00 42 GLY A N 10
ATOM 13597 C CA . GLY A 1 7 ? -17.039 -1.378 -14.402 1.00 0.00 42 GLY A CA 10
ATOM 13598 C C . GLY A 1 7 ? -17.544 -0.475 -15.522 1.00 0.00 42 GLY A C 10
ATOM 13599 O O . GLY A 1 7 ? -17.942 -0.951 -16.584 1.00 0.00 42 GLY A O 10
ATOM 13603 N N . LEU A 1 8 ? -17.538 0.827 -15.264 1.00 0.00 43 LEU A N 10
ATOM 13604 C CA . LEU A 1 8 ? -18.010 1.801 -16.243 1.00 0.00 43 LEU A CA 10
ATOM 13605 C C . LEU A 1 8 ? -17.172 1.738 -17.514 1.00 0.00 43 LEU A C 10
ATOM 13606 O O . LEU A 1 8 ? -17.703 1.804 -18.622 1.00 0.00 43 LEU A O 10
ATOM 13622 N N . ARG A 1 9 ? -15.865 1.602 -17.348 1.00 0.00 44 ARG A N 10
ATOM 13623 C CA . ARG A 1 9 ? -14.964 1.527 -18.489 1.00 0.00 44 ARG A CA 10
ATOM 13624 C C . ARG A 1 9 ? -15.328 0.337 -19.368 1.00 0.00 44 ARG A C 10
ATOM 13625 O O . ARG A 1 9 ? -15.311 0.430 -20.596 1.00 0.00 44 ARG A O 10
ATOM 13646 N N . GLU A 1 10 ? -15.652 -0.781 -18.736 1.00 0.00 45 GLU A N 10
ATOM 13647 C CA . GLU A 1 10 ? -16.014 -1.983 -19.473 1.00 0.00 45 GLU A CA 10
ATOM 13648 C C . GLU A 1 10 ? -17.290 -1.759 -20.282 1.00 0.00 45 GLU A C 10
ATOM 13649 O O . GLU A 1 10 ? -17.388 -2.190 -21.432 1.00 0.00 45 GLU A O 10
ATOM 13661 N N . ARG A 1 11 ? -18.266 -1.088 -19.676 1.00 0.00 46 ARG A N 10
ATOM 13662 C CA . ARG A 1 11 ? -19.527 -0.824 -20.355 1.00 0.00 46 ARG A CA 10
ATOM 13663 C C . ARG A 1 11 ? -19.324 0.160 -21.498 1.00 0.00 46 ARG A C 10
ATOM 13664 O O . ARG A 1 11 ? -19.875 -0.013 -22.586 1.00 0.00 46 ARG A O 10
ATOM 13685 N N . ILE A 1 12 ? -18.526 1.191 -21.245 1.00 0.00 47 ILE A N 10
ATOM 13686 C CA . ILE A 1 12 ? -18.258 2.199 -22.259 1.00 0.00 47 ILE A CA 10
ATOM 13687 C C . ILE A 1 12 ? -17.498 1.594 -23.428 1.00 0.00 47 ILE A C 10
ATOM 13688 O O . ILE A 1 12 ? -17.814 1.846 -24.591 1.00 0.00 47 ILE A O 10
ATOM 13704 N N . GLU A 1 13 ? -16.492 0.789 -23.101 1.00 0.00 48 GLU A N 10
ATOM 13705 C CA . GLU A 1 13 ? -15.677 0.138 -24.116 1.00 0.00 48 GLU A CA 10
ATOM 13706 C C . GLU A 1 13 ? -16.533 -0.798 -24.957 1.00 0.00 48 GLU A C 10
ATOM 13707 O O . GLU A 1 13 ? -16.381 -0.865 -26.178 1.00 0.00 48 GLU A O 10
ATOM 13719 N N . SER A 1 14 ? -17.440 -1.512 -24.298 1.00 0.00 49 SER A N 10
ATOM 13720 C CA . SER A 1 14 ? -18.322 -2.432 -25.000 1.00 0.00 49 SER A CA 10
ATOM 13721 C C . SER A 1 14 ? -19.543 -1.689 -25.518 1.00 0.00 49 SER A C 10
ATOM 13722 O O . SER A 1 14 ? -20.319 -2.230 -26.304 1.00 0.00 49 SER A O 10
ATOM 13730 N N . ALA A 1 15 ? -19.711 -0.438 -25.080 1.00 0.00 50 ALA A N 10
ATOM 13731 C CA . ALA A 1 15 ? -20.851 0.349 -25.524 1.00 0.00 50 ALA A CA 10
ATOM 13732 C C . ALA A 1 15 ? -20.468 1.185 -26.738 1.00 0.00 50 ALA A C 10
ATOM 13733 O O . ALA A 1 15 ? -21.327 1.758 -27.408 1.00 0.00 50 ALA A O 10
ATOM 13740 N N . ILE A 1 16 ? -19.170 1.244 -27.019 1.00 0.00 51 ILE A N 10
ATOM 13741 C CA . ILE A 1 16 ? -18.687 2.013 -28.161 1.00 0.00 51 ILE A CA 10
ATOM 13742 C C . ILE A 1 16 ? -17.284 1.555 -28.545 1.00 0.00 51 ILE A C 10
ATOM 13743 O O . ILE A 1 16 ? -16.614 0.857 -27.784 1.00 0.00 51 ILE A O 10
ATOM 13759 N N . PRO A 1 17 ? -16.831 1.952 -29.698 1.00 0.00 52 PRO A N 10
ATOM 13760 C CA . PRO A 1 17 ? -15.470 1.598 -30.202 1.00 0.00 52 PRO A CA 10
ATOM 13761 C C . PRO A 1 17 ? -14.364 2.233 -29.361 1.00 0.00 52 PRO A C 10
ATOM 13762 O O . PRO A 1 17 ? -14.567 3.267 -28.726 1.00 0.00 52 PRO A O 10
ATOM 13773 N N . GLN A 1 18 ? -13.195 1.597 -29.361 1.00 0.00 53 GLN A N 10
ATOM 13774 C CA . GLN A 1 18 ? -12.060 2.094 -28.590 1.00 0.00 53 GLN A CA 10
ATOM 13775 C C . GLN A 1 18 ? -11.917 3.602 -28.742 1.00 0.00 53 GLN A C 10
ATOM 13776 O O . GLN A 1 18 ? -11.207 4.243 -27.968 1.00 0.00 53 GLN A O 10
ATOM 13790 N N . VAL A 1 19 ? -12.600 4.166 -29.735 1.00 0.00 54 VAL A N 10
ATOM 13791 C CA . VAL A 1 19 ? -12.548 5.602 -29.967 1.00 0.00 54 VAL A CA 10
ATOM 13792 C C . VAL A 1 19 ? -11.120 6.111 -29.840 1.00 0.00 54 VAL A C 10
ATOM 13793 O O . VAL A 1 19 ? -10.188 5.341 -29.608 1.00 0.00 54 VAL A O 10
ATOM 13806 N N . TYR A 1 20 ? -10.955 7.412 -30.003 1.00 0.00 55 TYR A N 10
ATOM 13807 C CA . TYR A 1 20 ? -9.623 8.014 -29.905 1.00 0.00 55 TYR A CA 10
ATOM 13808 C C . TYR A 1 20 ? -9.026 7.794 -28.520 1.00 0.00 55 TYR A C 10
ATOM 13809 O O . TYR A 1 20 ? -7.882 7.354 -28.389 1.00 0.00 55 TYR A O 10
ATOM 13827 N N . HIS A 1 21 ? -9.805 8.103 -27.487 1.00 0.00 56 HIS A N 10
ATOM 13828 C CA . HIS A 1 21 ? -9.340 7.934 -26.114 1.00 0.00 56 HIS A CA 10
ATOM 13829 C C . HIS A 1 21 ? -10.495 8.097 -25.130 1.00 0.00 56 HIS A C 10
ATOM 13830 O O . HIS A 1 21 ? -11.431 8.857 -25.380 1.00 0.00 56 HIS A O 10
ATOM 13844 N N . ILE A 1 22 ? -10.418 7.393 -24.006 1.00 0.00 57 ILE A N 10
ATOM 13845 C CA . ILE A 1 22 ? -11.461 7.485 -22.991 1.00 0.00 57 ILE A CA 10
ATOM 13846 C C . ILE A 1 22 ? -10.840 7.724 -21.618 1.00 0.00 57 ILE A C 10
ATOM 13847 O O . ILE A 1 22 ? -9.908 7.026 -21.217 1.00 0.00 57 ILE A O 10
ATOM 13863 N N . ILE A 1 23 ? -11.358 8.720 -20.907 1.00 0.00 58 ILE A N 10
ATOM 13864 C CA . ILE A 1 23 ? -10.847 9.053 -19.580 1.00 0.00 58 ILE A CA 10
ATOM 13865 C C . ILE A 1 23 ? -11.968 9.032 -18.542 1.00 0.00 58 ILE A C 10
ATOM 13866 O O . ILE A 1 23 ? -13.022 9.636 -18.742 1.00 0.00 58 ILE A O 10
ATOM 13882 N N . VAL A 1 24 ? -11.733 8.340 -17.432 1.00 0.00 59 VAL A N 10
ATOM 13883 C CA . VAL A 1 24 ? -12.730 8.259 -16.373 1.00 0.00 59 VAL A CA 10
ATOM 13884 C C . VAL A 1 24 ? -12.186 8.879 -15.090 1.00 0.00 59 VAL A C 10
ATOM 13885 O O . VAL A 1 24 ? -11.109 8.511 -14.620 1.00 0.00 59 VAL A O 10
ATOM 13898 N N . THR A 1 25 ? -12.937 9.824 -14.532 1.00 0.00 60 THR A N 10
ATOM 13899 C CA . THR A 1 25 ? -12.519 10.495 -13.305 1.00 0.00 60 THR A CA 10
ATOM 13900 C C . THR A 1 25 ? -13.624 10.440 -12.252 1.00 0.00 60 THR A C 10
ATOM 13901 O O . THR A 1 25 ? -14.784 10.729 -12.543 1.00 0.00 60 THR A O 10
ATOM 13912 N N . ASP A 1 26 ? -13.256 10.071 -11.029 1.00 0.00 61 ASP A N 10
ATOM 13913 C CA . ASP A 1 26 ? -14.229 9.989 -9.946 1.00 0.00 61 ASP A CA 10
ATOM 13914 C C . ASP A 1 26 ? -14.364 11.339 -9.250 1.00 0.00 61 ASP A C 10
ATOM 13915 O O . ASP A 1 26 ? -13.459 11.777 -8.539 1.00 0.00 61 ASP A O 10
ATOM 13924 N N . LEU A 1 27 ? -15.502 11.992 -9.457 1.00 0.00 62 LEU A N 10
ATOM 13925 C CA . LEU A 1 27 ? -15.751 13.294 -8.846 1.00 0.00 62 LEU A CA 10
ATOM 13926 C C . LEU A 1 27 ? -16.742 13.160 -7.696 1.00 0.00 62 LEU A C 10
ATOM 13927 O O . LEU A 1 27 ? -17.832 12.617 -7.867 1.00 0.00 62 LEU A O 10
ATOM 13943 N N . SER A 1 28 ? -16.353 13.653 -6.526 1.00 0.00 63 SER A N 10
ATOM 13944 C CA . SER A 1 28 ? -17.214 13.582 -5.350 1.00 0.00 63 SER A CA 10
ATOM 13945 C C . SER A 1 28 ? -16.995 12.268 -4.603 1.00 0.00 63 SER A C 10
ATOM 13946 O O . SER A 1 28 ? -15.862 11.905 -4.289 1.00 0.00 63 SER A O 10
ATOM 13954 N N . TYR A 1 29 ? -18.087 11.562 -4.317 1.00 0.00 64 TYR A N 10
ATOM 13955 C CA . TYR A 1 29 ? -18.003 10.294 -3.604 1.00 0.00 64 TYR A CA 10
ATOM 13956 C C . TYR A 1 29 ? -17.613 9.164 -4.553 1.00 0.00 64 TYR A C 10
ATOM 13957 O O . TYR A 1 29 ? -18.034 9.138 -5.710 1.00 0.00 64 TYR A O 10
ATOM 13975 N N . GLY A 1 30 ? -16.805 8.233 -4.056 1.00 0.00 65 GLY A N 10
ATOM 13976 C CA . GLY A 1 30 ? -16.361 7.105 -4.865 1.00 0.00 65 GLY A CA 10
ATOM 13977 C C . GLY A 1 30 ? -17.442 6.034 -4.942 1.00 0.00 65 GLY A C 10
ATOM 13978 O O . GLY A 1 30 ? -18.528 6.196 -4.384 1.00 0.00 65 GLY A O 10
ATOM 13982 N N . CYS A 1 31 ? -17.145 4.942 -5.640 1.00 0.00 66 CYS A N 10
ATOM 13983 C CA . CYS A 1 31 ? -18.108 3.856 -5.782 1.00 0.00 66 CYS A CA 10
ATOM 13984 C C . CYS A 1 31 ? -19.325 4.321 -6.575 1.00 0.00 66 CYS A C 10
ATOM 13985 O O . CYS A 1 31 ? -20.450 4.298 -6.075 1.00 0.00 66 CYS A O 10
ATOM 13993 N N . GLY A 1 32 ? -19.092 4.748 -7.812 1.00 0.00 67 GLY A N 10
ATOM 13994 C CA . GLY A 1 32 ? -20.177 5.222 -8.663 1.00 0.00 67 GLY A CA 10
ATOM 13995 C C . GLY A 1 32 ? -20.827 6.469 -8.073 1.00 0.00 67 GLY A C 10
ATOM 13996 O O . GLY A 1 32 ? -20.142 7.433 -7.732 1.00 0.00 67 GLY A O 10
ATOM 14000 N N . GLN A 1 33 ? -22.150 6.448 -7.964 1.00 0.00 68 GLN A N 10
ATOM 14001 C CA . GLN A 1 33 ? -22.878 7.591 -7.421 1.00 0.00 68 GLN A CA 10
ATOM 14002 C C . GLN A 1 33 ? -22.681 8.819 -8.303 1.00 0.00 68 GLN A C 10
ATOM 14003 O O . GLN A 1 33 ? -23.359 8.983 -9.318 1.00 0.00 68 GLN A O 10
ATOM 14017 N N . SER A 1 34 ? -21.750 9.683 -7.915 1.00 0.00 69 SER A N 10
ATOM 14018 C CA . SER A 1 34 ? -21.482 10.888 -8.691 1.00 0.00 69 SER A CA 10
ATOM 14019 C C . SER A 1 34 ? -20.036 10.905 -9.171 1.00 0.00 69 SER A C 10
ATOM 14020 O O . SER A 1 34 ? -19.105 10.854 -8.370 1.00 0.00 69 SER A O 10
ATOM 14028 N N . PHE A 1 35 ? -19.858 10.983 -10.487 1.00 0.00 70 PHE A N 10
ATOM 14029 C CA . PHE A 1 35 ? -18.521 11.015 -11.065 1.00 0.00 70 PHE A CA 10
ATOM 14030 C C . PHE A 1 35 ? -18.540 11.689 -12.433 1.00 0.00 70 PHE A C 10
ATOM 14031 O O . PHE A 1 35 ? -19.591 11.799 -13.065 1.00 0.00 70 PHE A O 10
ATOM 14048 N N . ASP A 1 36 ? -17.373 12.136 -12.889 1.00 0.00 71 ASP A N 10
ATOM 14049 C CA . ASP A 1 36 ? -17.279 12.793 -14.188 1.00 0.00 71 ASP A CA 10
ATOM 14050 C C . ASP A 1 36 ? -16.193 12.143 -15.045 1.00 0.00 71 ASP A C 10
ATOM 14051 O O . ASP A 1 36 ? -15.123 11.796 -14.546 1.00 0.00 71 ASP A O 10
ATOM 14060 N N . ILE A 1 37 ? -16.480 11.980 -16.336 1.00 0.00 72 ILE A N 10
ATOM 14061 C CA . ILE A 1 37 ? -15.524 11.369 -17.262 1.00 0.00 72 ILE A CA 10
ATOM 14062 C C . ILE A 1 37 ? -15.404 12.193 -18.535 1.00 0.00 72 ILE A C 10
ATOM 14063 O O . ILE A 1 37 ? -16.336 12.898 -18.922 1.00 0.00 72 ILE A O 10
ATOM 14079 N N . VAL A 1 38 ? -14.245 12.102 -19.178 1.00 0.00 73 VAL A N 10
ATOM 14080 C CA . VAL A 1 38 ? -14.011 12.845 -20.407 1.00 0.00 73 VAL A CA 10
ATOM 14081 C C . VAL A 1 38 ? -13.545 11.917 -21.524 1.00 0.00 73 VAL A C 10
ATOM 14082 O O . VAL A 1 38 ? -12.611 11.134 -21.346 1.00 0.00 73 VAL A O 10
ATOM 14095 N N . VAL A 1 39 ? -14.195 12.015 -22.679 1.00 0.00 74 VAL A N 10
ATOM 14096 C CA . VAL A 1 39 ? -13.834 11.183 -23.823 1.00 0.00 74 VAL A CA 10
ATOM 14097 C C . VAL A 1 39 ? -13.819 12.012 -25.103 1.00 0.00 74 VAL A C 10
ATOM 14098 O O . VAL A 1 39 ? -14.700 12.841 -25.325 1.00 0.00 74 VAL A O 10
ATOM 14111 N N . VAL A 1 40 ? -12.816 11.784 -25.948 1.00 0.00 75 VAL A N 10
ATOM 14112 C CA . VAL A 1 40 ? -12.714 12.524 -27.203 1.00 0.00 75 VAL A CA 10
ATOM 14113 C C . VAL A 1 40 ? -12.780 11.573 -28.392 1.00 0.00 75 VAL A C 10
ATOM 14114 O O . VAL A 1 40 ? -12.003 10.625 -28.480 1.00 0.00 75 VAL A O 10
ATOM 14127 N N . SER A 1 41 ? -13.709 11.834 -29.310 1.00 0.00 76 SER A N 10
ATOM 14128 C CA . SER A 1 41 ? -13.858 10.993 -30.491 1.00 0.00 76 SER A CA 10
ATOM 14129 C C . SER A 1 41 ? -14.608 11.742 -31.589 1.00 0.00 76 SER A C 10
ATOM 14130 O O . SER A 1 41 ? -15.262 12.751 -31.328 1.00 0.00 76 SER A O 10
ATOM 14138 N N . ASP A 1 42 ? -14.518 11.243 -32.817 1.00 0.00 77 ASP A N 10
ATOM 14139 C CA . ASP A 1 42 ? -15.201 11.881 -33.940 1.00 0.00 77 ASP A CA 10
ATOM 14140 C C . ASP A 1 42 ? -16.699 11.647 -33.861 1.00 0.00 77 ASP A C 10
ATOM 14141 O O . ASP A 1 42 ? -17.470 12.222 -34.630 1.00 0.00 77 ASP A O 10
ATOM 14150 N N . PHE A 1 43 ? -17.101 10.809 -32.917 1.00 0.00 78 PHE A N 10
ATOM 14151 C CA . PHE A 1 43 ? -18.511 10.502 -32.723 1.00 0.00 78 PHE A CA 10
ATOM 14152 C C . PHE A 1 43 ? -19.273 11.781 -32.417 1.00 0.00 78 PHE A C 10
ATOM 14153 O O . PHE A 1 43 ? -20.492 11.843 -32.576 1.00 0.00 78 PHE A O 10
ATOM 14170 N N . PHE A 1 44 ? -18.546 12.801 -31.969 1.00 0.00 79 PHE A N 10
ATOM 14171 C CA . PHE A 1 44 ? -19.176 14.077 -31.633 1.00 0.00 79 PHE A CA 10
ATOM 14172 C C . PHE A 1 44 ? -19.092 15.054 -32.801 1.00 0.00 79 PHE A C 10
ATOM 14173 O O . PHE A 1 44 ? -19.582 16.179 -32.713 1.00 0.00 79 PHE A O 10
ATOM 14190 N N . GLN A 1 45 ? -18.473 14.622 -33.899 1.00 0.00 80 GLN A N 10
ATOM 14191 C CA . GLN A 1 45 ? -18.345 15.486 -35.064 1.00 0.00 80 GLN A CA 10
ATOM 14192 C C . GLN A 1 45 ? -19.699 15.662 -35.744 1.00 0.00 80 GLN A C 10
ATOM 14193 O O . GLN A 1 45 ? -20.289 14.696 -36.229 1.00 0.00 80 GLN A O 10
ATOM 14207 N N . GLY A 1 46 ? -20.182 16.899 -35.776 1.00 0.00 81 GLY A N 10
ATOM 14208 C CA . GLY A 1 46 ? -21.466 17.191 -36.401 1.00 0.00 81 GLY A CA 10
ATOM 14209 C C . GLY A 1 46 ? -22.615 16.815 -35.475 1.00 0.00 81 GLY A C 10
ATOM 14210 O O . GLY A 1 46 ? -23.784 16.911 -35.850 1.00 0.00 81 GLY A O 10
ATOM 14214 N N . LYS A 1 47 ? -22.275 16.383 -34.261 1.00 0.00 82 LYS A N 10
ATOM 14215 C CA . LYS A 1 47 ? -23.289 15.988 -33.288 1.00 0.00 82 LYS A CA 10
ATOM 14216 C C . LYS A 1 47 ? -23.237 16.890 -32.059 1.00 0.00 82 LYS A C 10
ATOM 14217 O O . LYS A 1 47 ? -22.160 17.190 -31.542 1.00 0.00 82 LYS A O 10
ATOM 14236 N N . SER A 1 48 ? -24.408 17.311 -31.593 1.00 0.00 83 SER A N 10
ATOM 14237 C CA . SER A 1 48 ? -24.489 18.173 -30.419 1.00 0.00 83 SER A CA 10
ATOM 14238 C C . SER A 1 48 ? -24.268 17.363 -29.147 1.00 0.00 83 SER A C 10
ATOM 14239 O O . SER A 1 48 ? -24.338 16.134 -29.164 1.00 0.00 83 SER A O 10
ATOM 14247 N N . LYS A 1 49 ? -24.001 18.056 -28.046 1.00 0.00 84 LYS A N 10
ATOM 14248 C CA . LYS A 1 49 ? -23.773 17.382 -26.775 1.00 0.00 84 LYS A CA 10
ATOM 14249 C C . LYS A 1 49 ? -25.013 16.592 -26.362 1.00 0.00 84 LYS A C 10
ATOM 14250 O O . LYS A 1 49 ? -24.916 15.433 -25.960 1.00 0.00 84 LYS A O 10
ATOM 14269 N N . LEU A 1 50 ? -26.180 17.223 -26.470 1.00 0.00 85 LEU A N 10
ATOM 14270 C CA . LEU A 1 50 ? -27.427 16.559 -26.109 1.00 0.00 85 LEU A CA 10
ATOM 14271 C C . LEU A 1 50 ? -27.687 15.368 -27.028 1.00 0.00 85 LEU A C 10
ATOM 14272 O O . LEU A 1 50 ? -28.100 14.301 -26.575 1.00 0.00 85 LEU A O 10
ATOM 14288 N N . MET A 1 51 ? -27.437 15.560 -28.322 1.00 0.00 86 MET A N 10
ATOM 14289 C CA . MET A 1 51 ? -27.645 14.494 -29.297 1.00 0.00 86 MET A CA 10
ATOM 14290 C C . MET A 1 51 ? -26.676 13.344 -29.049 1.00 0.00 86 MET A C 10
ATOM 14291 O O . MET A 1 51 ? -27.040 12.174 -29.161 1.00 0.00 86 MET A O 10
ATOM 14305 N N . ARG A 1 52 ? -25.438 13.691 -28.710 1.00 0.00 87 ARG A N 10
ATOM 14306 C CA . ARG A 1 52 ? -24.412 12.688 -28.450 1.00 0.00 87 ARG A CA 10
ATOM 14307 C C . ARG A 1 52 ? -24.824 11.814 -27.270 1.00 0.00 87 ARG A C 10
ATOM 14308 O O . ARG A 1 52 ? -24.628 10.599 -27.287 1.00 0.00 87 ARG A O 10
ATOM 14329 N N . SER A 1 53 ? -25.389 12.445 -26.244 1.00 0.00 88 SER A N 10
ATOM 14330 C CA . SER A 1 53 ? -25.818 11.717 -25.058 1.00 0.00 88 SER A CA 10
ATOM 14331 C C . SER A 1 53 ? -26.865 10.671 -25.426 1.00 0.00 88 SER A C 10
ATOM 14332 O O . SER A 1 53 ? -26.904 9.587 -24.847 1.00 0.00 88 SER A O 10
ATOM 14340 N N . ARG A 1 54 ? -27.715 11.000 -26.393 1.00 0.00 89 ARG A N 10
ATOM 14341 C CA . ARG A 1 54 ? -28.747 10.067 -26.825 1.00 0.00 89 ARG A CA 10
ATOM 14342 C C . ARG A 1 54 ? -28.114 8.805 -27.404 1.00 0.00 89 ARG A C 10
ATOM 14343 O O . ARG A 1 54 ? -28.525 7.688 -27.084 1.00 0.00 89 ARG A O 10
ATOM 14364 N N . ALA A 1 55 ? -27.112 8.990 -28.264 1.00 0.00 90 ALA A N 10
ATOM 14365 C CA . ALA A 1 55 ? -26.429 7.855 -28.880 1.00 0.00 90 ALA A CA 10
ATOM 14366 C C . ALA A 1 55 ? -25.660 7.048 -27.836 1.00 0.00 90 ALA A C 10
ATOM 14367 O O . ALA A 1 55 ? -25.679 5.818 -27.842 1.00 0.00 90 ALA A O 10
ATOM 14374 N N . VAL A 1 56 ? -24.978 7.757 -26.946 1.00 0.00 91 VAL A N 10
ATOM 14375 C CA . VAL A 1 56 ? -24.201 7.112 -25.894 1.00 0.00 91 VAL A CA 10
ATOM 14376 C C . VAL A 1 56 ? -25.121 6.518 -24.832 1.00 0.00 91 VAL A C 10
ATOM 14377 O O . VAL A 1 56 ? -24.827 5.474 -24.249 1.00 0.00 91 VAL A O 10
ATOM 14390 N N . ASN A 1 57 ? -26.228 7.208 -24.571 1.00 0.00 92 ASN A N 10
ATOM 14391 C CA . ASN A 1 57 ? -27.181 6.760 -23.561 1.00 0.00 92 ASN A CA 10
ATOM 14392 C C . ASN A 1 57 ? -27.734 5.383 -23.898 1.00 0.00 92 ASN A C 10
ATOM 14393 O O . ASN A 1 57 ? -27.785 4.501 -23.040 1.00 0.00 92 ASN A O 10
ATOM 14404 N N . LYS A 1 58 ? -28.137 5.195 -25.148 1.00 0.00 93 LYS A N 10
ATOM 14405 C CA . LYS A 1 58 ? -28.675 3.909 -25.571 1.00 0.00 93 LYS A CA 10
ATOM 14406 C C . LYS A 1 58 ? -27.594 2.835 -25.509 1.00 0.00 93 LYS A C 10
ATOM 14407 O O . LYS A 1 58 ? -27.880 1.668 -25.244 1.00 0.00 93 LYS A O 10
ATOM 14426 N N . ALA A 1 59 ? -26.354 3.241 -25.753 1.00 0.00 94 ALA A N 10
ATOM 14427 C CA . ALA A 1 59 ? -25.235 2.308 -25.719 1.00 0.00 94 ALA A CA 10
ATOM 14428 C C . ALA A 1 59 ? -25.056 1.734 -24.319 1.00 0.00 94 ALA A C 10
ATOM 14429 O O . ALA A 1 59 ? -24.748 0.554 -24.154 1.00 0.00 94 ALA A O 10
ATOM 14436 N N . VAL A 1 60 ? -25.239 2.584 -23.315 1.00 0.00 95 VAL A N 10
ATOM 14437 C CA . VAL A 1 60 ? -25.082 2.160 -21.926 1.00 0.00 95 VAL A CA 10
ATOM 14438 C C . VAL A 1 60 ? -26.277 2.607 -21.090 1.00 0.00 95 VAL A C 10
ATOM 14439 O O . VAL A 1 60 ? -26.120 3.318 -20.098 1.00 0.00 95 VAL A O 10
ATOM 14452 N N . LYS A 1 61 ? -27.469 2.186 -21.497 1.00 0.00 96 LYS A N 10
ATOM 14453 C CA . LYS A 1 61 ? -28.684 2.551 -20.777 1.00 0.00 96 LYS A CA 10
ATOM 14454 C C . LYS A 1 61 ? -28.681 1.962 -19.368 1.00 0.00 96 LYS A C 10
ATOM 14455 O O . LYS A 1 61 ? -29.259 2.534 -18.444 1.00 0.00 96 LYS A O 10
ATOM 14474 N N . GLU A 1 62 ? -28.022 0.819 -19.215 1.00 0.00 97 GLU A N 10
ATOM 14475 C CA . GLU A 1 62 ? -27.945 0.153 -17.918 1.00 0.00 97 GLU A CA 10
ATOM 14476 C C . GLU A 1 62 ? -27.205 1.033 -16.917 1.00 0.00 97 GLU A C 10
ATOM 14477 O O . GLU A 1 62 ? -27.540 1.061 -15.732 1.00 0.00 97 GLU A O 10
ATOM 14489 N N . GLU A 1 63 ? -26.198 1.749 -17.404 1.00 0.00 98 GLU A N 10
ATOM 14490 C CA . GLU A 1 63 ? -25.410 2.632 -16.551 1.00 0.00 98 GLU A CA 10
ATOM 14491 C C . GLU A 1 63 ? -26.297 3.693 -15.918 1.00 0.00 98 GLU A C 10
ATOM 14492 O O . GLU A 1 63 ? -26.120 4.042 -14.753 1.00 0.00 98 GLU A O 10
ATOM 14504 N N . LEU A 1 64 ? -27.245 4.208 -16.691 1.00 0.00 99 LEU A N 10
ATOM 14505 C CA . LEU A 1 64 ? -28.142 5.238 -16.185 1.00 0.00 99 LEU A CA 10
ATOM 14506 C C . LEU A 1 64 ? -28.966 4.712 -15.015 1.00 0.00 99 LEU A C 10
ATOM 14507 O O . LEU A 1 64 ? -29.190 5.422 -14.034 1.00 0.00 99 LEU A O 10
ATOM 14523 N N . GLN A 1 65 ? -29.420 3.468 -15.121 1.00 0.00 100 GLN A N 10
ATOM 14524 C CA . GLN A 1 65 ? -30.217 2.867 -14.056 1.00 0.00 100 GLN A CA 10
ATOM 14525 C C . GLN A 1 65 ? -29.395 2.747 -12.775 1.00 0.00 100 GLN A C 10
ATOM 14526 O O . GLN A 1 65 ? -29.895 2.999 -11.679 1.00 0.00 100 GLN A O 10
ATOM 14540 N N . GLU A 1 66 ? -28.131 2.362 -12.925 1.00 0.00 101 GLU A N 10
ATOM 14541 C CA . GLU A 1 66 ? -27.241 2.222 -11.779 1.00 0.00 101 GLU A CA 10
ATOM 14542 C C . GLU A 1 66 ? -26.736 3.585 -11.322 1.00 0.00 101 GLU A C 10
ATOM 14543 O O . GLU A 1 66 ? -26.416 3.777 -10.148 1.00 0.00 101 GLU A O 10
ATOM 14555 N N . ILE A 1 67 ? -26.657 4.528 -12.259 1.00 0.00 102 ILE A N 10
ATOM 14556 C CA . ILE A 1 67 ? -26.176 5.863 -11.934 1.00 0.00 102 ILE A CA 10
ATOM 14557 C C . ILE A 1 67 ? -27.109 6.914 -12.527 1.00 0.00 102 ILE A C 10
ATOM 14558 O O . ILE A 1 67 ? -27.468 6.844 -13.703 1.00 0.00 102 ILE A O 10
ATOM 14574 N N . HIS A 1 68 ? -27.501 7.887 -11.712 1.00 0.00 103 HIS A N 10
ATOM 14575 C CA . HIS A 1 68 ? -28.391 8.942 -12.180 1.00 0.00 103 HIS A CA 10
ATOM 14576 C C . HIS A 1 68 ? -27.681 10.291 -12.163 1.00 0.00 103 HIS A C 10
ATOM 14577 O O . HIS A 1 68 ? -28.064 11.215 -12.882 1.00 0.00 103 HIS A O 10
ATOM 14591 N N . ALA A 1 69 ? -26.644 10.398 -11.339 1.00 0.00 104 ALA A N 10
ATOM 14592 C CA . ALA A 1 69 ? -25.887 11.640 -11.236 1.00 0.00 104 ALA A CA 10
ATOM 14593 C C . ALA A 1 69 ? -24.466 11.439 -11.752 1.00 0.00 104 ALA A C 10
ATOM 14594 O O . ALA A 1 69 ? -23.558 11.133 -10.982 1.00 0.00 104 ALA A O 10
ATOM 14601 N N . PHE A 1 70 ? -24.283 11.604 -13.058 1.00 0.00 105 PHE A N 10
ATOM 14602 C CA . PHE A 1 70 ? -22.963 11.426 -13.654 1.00 0.00 105 PHE A CA 10
ATOM 14603 C C . PHE A 1 70 ? -22.775 12.391 -14.824 1.00 0.00 105 PHE A C 10
ATOM 14604 O O . PHE A 1 70 ? -23.751 12.897 -15.378 1.00 0.00 105 PHE A O 10
ATOM 14621 N N . SER A 1 71 ? -21.525 12.631 -15.204 1.00 0.00 106 SER A N 10
ATOM 14622 C CA . SER A 1 71 ? -21.241 13.525 -16.324 1.00 0.00 106 SER A CA 10
ATOM 14623 C C . SER A 1 71 ? -20.417 12.800 -17.383 1.00 0.00 106 SER A C 10
ATOM 14624 O O . SER A 1 71 ? -19.627 11.910 -17.067 1.00 0.00 106 SER A O 10
ATOM 14632 N N . CYS A 1 72 ? -20.610 13.185 -18.641 1.00 0.00 107 CYS A N 10
ATOM 14633 C CA . CYS A 1 72 ? -19.884 12.563 -19.746 1.00 0.00 107 CYS A CA 10
ATOM 14634 C C . CYS A 1 72 ? -19.479 13.612 -20.775 1.00 0.00 107 CYS A C 10
ATOM 14635 O O . CYS A 1 72 ? -20.056 13.684 -21.861 1.00 0.00 107 CYS A O 10
ATOM 14643 N N . LYS A 1 73 ? -18.490 14.429 -20.426 1.00 0.00 108 LYS A N 10
ATOM 14644 C CA . LYS A 1 73 ? -18.034 15.472 -21.331 1.00 0.00 108 LYS A CA 10
ATOM 14645 C C . LYS A 1 73 ? -17.376 14.857 -22.565 1.00 0.00 108 LYS A C 10
ATOM 14646 O O . LYS A 1 73 ? -16.609 13.900 -22.458 1.00 0.00 108 LYS A O 10
ATOM 14665 N N . CYS A 1 74 ? -17.679 15.413 -23.735 1.00 0.00 109 CYS A N 10
ATOM 14666 C CA . CYS A 1 74 ? -17.110 14.912 -24.985 1.00 0.00 109 CYS A CA 10
ATOM 14667 C C . CYS A 1 74 ? -16.544 16.057 -25.816 1.00 0.00 109 CYS A C 10
ATOM 14668 O O . CYS A 1 74 ? -17.253 17.016 -26.126 1.00 0.00 109 CYS A O 10
ATOM 14676 N N . TYR A 1 75 ? -15.268 15.958 -26.181 1.00 0.00 110 TYR A N 10
ATOM 14677 C CA . TYR A 1 75 ? -14.647 17.002 -26.975 1.00 0.00 110 TYR A CA 10
ATOM 14678 C C . TYR A 1 75 ? -14.061 16.404 -28.246 1.00 0.00 110 TYR A C 10
ATOM 14679 O O . TYR A 1 75 ? -13.468 15.324 -28.225 1.00 0.00 110 TYR A O 10
ATOM 14697 N N . THR A 1 76 ? -14.229 17.112 -29.351 1.00 0.00 111 THR A N 10
ATOM 14698 C CA . THR A 1 76 ? -13.714 16.646 -30.629 1.00 0.00 111 THR A CA 10
ATOM 14699 C C . THR A 1 76 ? -12.995 17.774 -31.350 1.00 0.00 111 THR A C 10
ATOM 14700 O O . THR A 1 76 ? -12.002 17.544 -32.035 1.00 0.00 111 THR A O 10
ATOM 14711 N N . GLU A 1 77 ? -13.518 18.991 -31.186 1.00 0.00 112 GLU A N 10
ATOM 14712 C CA . GLU A 1 77 ? -12.940 20.173 -31.824 1.00 0.00 112 GLU A CA 10
ATOM 14713 C C . GLU A 1 77 ? -14.023 21.201 -32.134 1.00 0.00 112 GLU A C 10
ATOM 14714 O O . GLU A 1 77 ? -13.728 22.338 -32.499 1.00 0.00 112 GLU A O 10
ATOM 14726 N N . GLU A 1 78 ? -15.277 20.795 -31.988 1.00 0.00 113 GLU A N 10
ATOM 14727 C CA . GLU A 1 78 ? -16.391 21.688 -32.265 1.00 0.00 113 GLU A CA 10
ATOM 14728 C C . GLU A 1 78 ? -16.371 22.885 -31.322 1.00 0.00 113 GLU A C 10
ATOM 14729 O O . GLU A 1 78 ? -16.694 24.004 -31.723 1.00 0.00 113 GLU A O 10
ATOM 14741 N N . GLU A 1 79 ? -15.991 22.648 -30.072 1.00 0.00 114 GLU A N 10
ATOM 14742 C CA . GLU A 1 79 ? -15.945 23.724 -29.091 1.00 0.00 114 GLU A CA 10
ATOM 14743 C C . GLU A 1 79 ? -14.997 24.817 -29.561 1.00 0.00 114 GLU A C 10
ATOM 14744 O O . GLU A 1 79 ? -15.097 25.968 -29.134 1.00 0.00 114 GLU A O 10
ATOM 14756 N N . TRP A 1 80 ? -14.083 24.453 -30.450 1.00 0.00 115 TRP A N 10
ATOM 14757 C CA . TRP A 1 80 ? -13.126 25.411 -30.982 1.00 0.00 115 TRP A CA 10
ATOM 14758 C C . TRP A 1 80 ? -13.840 26.381 -31.926 1.00 0.00 115 TRP A C 10
ATOM 14759 O O . TRP A 1 80 ? -13.200 27.157 -32.638 1.00 0.00 115 TRP A O 10
ATOM 14780 N N . SER A 1 81 ? -15.170 26.316 -31.941 1.00 0.00 116 SER A N 10
ATOM 14781 C CA . SER A 1 81 ? -15.951 27.175 -32.820 1.00 0.00 116 SER A CA 10
ATOM 14782 C C . SER A 1 81 ? -15.683 28.641 -32.495 1.00 0.00 116 SER A C 10
ATOM 14783 O O . SER A 1 81 ? -15.858 29.524 -33.337 1.00 0.00 116 SER A O 10
ATOM 14791 N N . LYS A 1 82 ? -15.246 28.885 -31.264 1.00 0.00 117 LYS A N 10
ATOM 14792 C CA . LYS A 1 82 ? -14.936 30.237 -30.817 1.00 0.00 117 LYS A CA 10
ATOM 14793 C C . LYS A 1 82 ? -13.461 30.347 -30.467 1.00 0.00 117 LYS A C 10
ATOM 14794 O O . LYS A 1 82 ? -12.854 29.385 -30.004 1.00 0.00 117 LYS A O 10
ATOM 14813 N N . ILE A 1 83 ? -12.894 31.525 -30.712 1.00 0.00 118 ILE A N 10
ATOM 14814 C CA . ILE A 1 83 ? -11.483 31.769 -30.439 1.00 0.00 118 ILE A CA 10
ATOM 14815 C C . ILE A 1 83 ? -10.965 32.853 -31.377 1.00 0.00 118 ILE A C 10
ATOM 14816 O O . ILE A 1 83 ? -9.964 33.513 -31.095 1.00 0.00 118 ILE A O 10
ATOM 14832 N N . VAL A 1 84 ? -11.655 33.023 -32.499 1.00 0.00 119 VAL A N 10
ATOM 14833 C CA . VAL A 1 84 ? -11.260 34.016 -33.484 1.00 0.00 119 VAL A CA 10
ATOM 14834 C C . VAL A 1 84 ? -10.132 33.463 -34.347 1.00 0.00 119 VAL A C 10
ATOM 14835 O O . VAL A 1 84 ? -9.345 34.217 -34.917 1.00 0.00 119 VAL A O 10
ATOM 14848 N N . VAL A 1 85 ? -10.064 32.136 -34.436 1.00 0.00 120 VAL A N 10
ATOM 14849 C CA . VAL A 1 85 ? -9.035 31.481 -35.226 1.00 0.00 120 VAL A CA 10
ATOM 14850 C C . VAL A 1 85 ? -9.675 30.535 -36.232 1.00 0.00 120 VAL A C 10
ATOM 14851 O O . VAL A 1 85 ? -10.551 29.745 -35.881 1.00 0.00 120 VAL A O 10
ATOM 14864 N N . LEU A 1 86 ? -9.242 30.627 -37.481 1.00 0.00 121 LEU A N 10
ATOM 14865 C CA . LEU A 1 86 ? -9.789 29.777 -38.528 1.00 0.00 121 LEU A CA 10
ATOM 14866 C C . LEU A 1 86 ? -11.240 30.148 -38.817 1.00 0.00 121 LEU A C 10
ATOM 14867 O O . LEU A 1 86 ? -12.086 29.280 -39.027 1.00 0.00 121 LEU A O 10
ATOM 14883 N N . GLU A 1 87 ? -11.514 31.448 -38.827 1.00 0.00 122 GLU A N 10
ATOM 14884 C CA . GLU A 1 87 ? -12.860 31.937 -39.094 1.00 0.00 122 GLU A CA 10
ATOM 14885 C C . GLU A 1 87 ? -13.293 31.572 -40.510 1.00 0.00 122 GLU A C 10
ATOM 14886 O O . GLU A 1 87 ? -14.451 31.225 -40.746 1.00 0.00 122 GLU A O 10
ATOM 14898 N N . HIS A 1 88 ? -12.358 31.657 -41.450 1.00 0.00 123 HIS A N 10
ATOM 14899 C CA . HIS A 1 88 ? -12.653 31.335 -42.842 1.00 0.00 123 HIS A CA 10
ATOM 14900 C C . HIS A 1 88 ? -11.919 30.067 -43.268 1.00 0.00 123 HIS A C 10
ATOM 14901 O O . HIS A 1 88 ? -10.788 29.820 -42.850 1.00 0.00 123 HIS A O 10
ATOM 14915 N N . HIS A 1 89 ? -12.575 29.267 -44.102 1.00 0.00 124 HIS A N 10
ATOM 14916 C CA . HIS A 1 89 ? -11.983 28.023 -44.578 1.00 0.00 124 HIS A CA 10
ATOM 14917 C C . HIS A 1 89 ? -11.695 28.110 -46.072 1.00 0.00 124 HIS A C 10
ATOM 14918 O O . HIS A 1 89 ? -12.401 28.793 -46.812 1.00 0.00 124 HIS A O 10
ATOM 14932 N N . HIS A 1 90 ? -10.649 27.415 -46.508 1.00 0.00 125 HIS A N 10
ATOM 14933 C CA . HIS A 1 90 ? -10.273 27.424 -47.916 1.00 0.00 125 HIS A CA 10
ATOM 14934 C C . HIS A 1 90 ? -10.047 26.001 -48.417 1.00 0.00 125 HIS A C 10
ATOM 14935 O O . HIS A 1 90 ? -9.601 25.133 -47.666 1.00 0.00 125 HIS A O 10
ATOM 14949 N N . HIS A 1 91 ? -10.353 25.768 -49.689 1.00 0.00 126 HIS A N 10
ATOM 14950 C CA . HIS A 1 91 ? -10.173 24.443 -50.271 1.00 0.00 126 HIS A CA 10
ATOM 14951 C C . HIS A 1 91 ? -8.703 24.047 -50.239 1.00 0.00 126 HIS A C 10
ATOM 14952 O O . HIS A 1 91 ? -8.365 22.896 -49.962 1.00 0.00 126 HIS A O 10
ATOM 14966 N N . HIS A 1 92 ? -7.833 25.010 -50.521 1.00 0.00 127 HIS A N 10
ATOM 14967 C CA . HIS A 1 92 ? -6.397 24.755 -50.519 1.00 0.00 127 HIS A CA 10
ATOM 14968 C C . HIS A 1 92 ? -5.921 24.390 -49.116 1.00 0.00 127 HIS A C 10
ATOM 14969 O O . HIS A 1 92 ? -5.082 23.506 -48.945 1.00 0.00 127 HIS A O 10
ATOM 14983 N N . HIS A 1 93 ? -6.463 25.078 -48.115 1.00 0.00 128 HIS A N 10
ATOM 14984 C CA . HIS A 1 93 ? -6.086 24.818 -46.730 1.00 0.00 128 HIS A CA 10
ATOM 14985 C C . HIS A 1 93 ? -4.586 25.023 -46.537 1.00 0.00 128 HIS A C 10
ATOM 14986 O O . HIS A 1 93 ? -3.847 24.074 -46.746 1.00 0.00 128 HIS A O 10
ATOM 15001 N N . MET A 1 1 ? -28.750 9.068 -6.461 1.00 0.00 36 MET A N 11
ATOM 15002 C CA . MET A 1 1 ? -28.217 7.742 -6.879 1.00 0.00 36 MET A CA 11
ATOM 15003 C C . MET A 1 1 ? -26.731 7.871 -7.202 1.00 0.00 36 MET A C 11
ATOM 15004 O O . MET A 1 1 ? -26.357 8.221 -8.320 1.00 0.00 36 MET A O 11
ATOM 15020 N N . PRO A 1 2 ? -25.889 7.594 -6.245 1.00 0.00 37 PRO A N 11
ATOM 15021 C CA . PRO A 1 2 ? -24.408 7.678 -6.423 1.00 0.00 37 PRO A CA 11
ATOM 15022 C C . PRO A 1 2 ? -23.876 6.597 -7.359 1.00 0.00 37 PRO A C 11
ATOM 15023 O O . PRO A 1 2 ? -24.429 5.500 -7.438 1.00 0.00 37 PRO A O 11
ATOM 15034 N N . VAL A 1 3 ? -22.798 6.916 -8.070 1.00 0.00 38 VAL A N 11
ATOM 15035 C CA . VAL A 1 3 ? -22.199 5.965 -9.000 1.00 0.00 38 VAL A CA 11
ATOM 15036 C C . VAL A 1 3 ? -20.684 5.944 -8.838 1.00 0.00 38 VAL A C 11
ATOM 15037 O O . VAL A 1 3 ? -20.051 6.989 -8.695 1.00 0.00 38 VAL A O 11
ATOM 15050 N N . THR A 1 4 ? -20.108 4.748 -8.861 1.00 0.00 39 THR A N 11
ATOM 15051 C CA . THR A 1 4 ? -18.665 4.608 -8.715 1.00 0.00 39 THR A CA 11
ATOM 15052 C C . THR A 1 4 ? -17.964 4.917 -10.032 1.00 0.00 39 THR A C 11
ATOM 15053 O O . THR A 1 4 ? -18.310 4.361 -11.074 1.00 0.00 39 THR A O 11
ATOM 15064 N N . GLU A 1 5 ? -16.973 5.800 -9.979 1.00 0.00 40 GLU A N 11
ATOM 15065 C CA . GLU A 1 5 ? -16.231 6.166 -11.179 1.00 0.00 40 GLU A CA 11
ATOM 15066 C C . GLU A 1 5 ? -15.519 4.952 -11.765 1.00 0.00 40 GLU A C 11
ATOM 15067 O O . GLU A 1 5 ? -15.544 4.735 -12.974 1.00 0.00 40 GLU A O 11
ATOM 15079 N N . GLN A 1 6 ? -14.887 4.163 -10.902 1.00 0.00 41 GLN A N 11
ATOM 15080 C CA . GLN A 1 6 ? -14.178 2.976 -11.364 1.00 0.00 41 GLN A CA 11
ATOM 15081 C C . GLN A 1 6 ? -15.163 1.948 -11.916 1.00 0.00 41 GLN A C 11
ATOM 15082 O O . GLN A 1 6 ? -14.915 1.318 -12.943 1.00 0.00 41 GLN A O 11
ATOM 15096 N N . GLY A 1 7 ? -16.287 1.797 -11.223 1.00 0.00 42 GLY A N 11
ATOM 15097 C CA . GLY A 1 7 ? -17.325 0.859 -11.634 1.00 0.00 42 GLY A CA 11
ATOM 15098 C C . GLY A 1 7 ? -17.934 1.264 -12.971 1.00 0.00 42 GLY A C 11
ATOM 15099 O O . GLY A 1 7 ? -18.308 0.414 -13.781 1.00 0.00 42 GLY A O 11
ATOM 15103 N N . LEU A 1 8 ? -18.053 2.571 -13.176 1.00 0.00 43 LEU A N 11
ATOM 15104 C CA . LEU A 1 8 ? -18.644 3.099 -14.398 1.00 0.00 43 LEU A CA 11
ATOM 15105 C C . LEU A 1 8 ? -17.842 2.653 -15.610 1.00 0.00 43 LEU A C 11
ATOM 15106 O O . LEU A 1 8 ? -18.407 2.310 -16.647 1.00 0.00 43 LEU A O 11
ATOM 15122 N N . ARG A 1 9 ? -16.527 2.653 -15.471 1.00 0.00 44 ARG A N 11
ATOM 15123 C CA . ARG A 1 9 ? -15.659 2.240 -16.563 1.00 0.00 44 ARG A CA 11
ATOM 15124 C C . ARG A 1 9 ? -15.972 0.805 -16.974 1.00 0.00 44 ARG A C 11
ATOM 15125 O O . ARG A 1 9 ? -16.007 0.485 -18.160 1.00 0.00 44 ARG A O 11
ATOM 15146 N N . GLU A 1 10 ? -16.194 -0.056 -15.989 1.00 0.00 45 GLU A N 11
ATOM 15147 C CA . GLU A 1 10 ? -16.499 -1.452 -16.272 1.00 0.00 45 GLU A CA 11
ATOM 15148 C C . GLU A 1 10 ? -17.820 -1.574 -17.029 1.00 0.00 45 GLU A C 11
ATOM 15149 O O . GLU A 1 10 ? -17.938 -2.362 -17.967 1.00 0.00 45 GLU A O 11
ATOM 15161 N N . ARG A 1 11 ? -18.813 -0.787 -16.616 1.00 0.00 46 ARG A N 11
ATOM 15162 C CA . ARG A 1 11 ? -20.113 -0.818 -17.270 1.00 0.00 46 ARG A CA 11
ATOM 15163 C C . ARG A 1 11 ? -20.017 -0.259 -18.682 1.00 0.00 46 ARG A C 11
ATOM 15164 O O . ARG A 1 11 ? -20.600 -0.799 -19.622 1.00 0.00 46 ARG A O 11
ATOM 15185 N N . ILE A 1 12 ? -19.269 0.829 -18.818 1.00 0.00 47 ILE A N 11
ATOM 15186 C CA . ILE A 1 12 ? -19.087 1.466 -20.114 1.00 0.00 47 ILE A CA 11
ATOM 15187 C C . ILE A 1 12 ? -18.318 0.552 -21.055 1.00 0.00 47 ILE A C 11
ATOM 15188 O O . ILE A 1 12 ? -18.653 0.426 -22.233 1.00 0.00 47 ILE A O 11
ATOM 15204 N N . GLU A 1 13 ? -17.277 -0.077 -20.517 1.00 0.00 48 GLU A N 11
ATOM 15205 C CA . GLU A 1 13 ? -16.444 -0.977 -21.299 1.00 0.00 48 GLU A CA 11
ATOM 15206 C C . GLU A 1 13 ? -17.292 -2.112 -21.853 1.00 0.00 48 GLU A C 11
ATOM 15207 O O . GLU A 1 13 ? -17.115 -2.526 -22.998 1.00 0.00 48 GLU A O 11
ATOM 15219 N N . SER A 1 14 ? -18.219 -2.597 -21.040 1.00 0.00 49 SER A N 11
ATOM 15220 C CA . SER A 1 14 ? -19.096 -3.667 -21.472 1.00 0.00 49 SER A CA 11
ATOM 15221 C C . SER A 1 14 ? -20.114 -3.127 -22.469 1.00 0.00 49 SER A C 11
ATOM 15222 O O . SER A 1 14 ? -20.716 -3.893 -23.221 1.00 0.00 49 SER A O 11
ATOM 15230 N N . ALA A 1 15 ? -20.304 -1.805 -22.479 1.00 0.00 50 ALA A N 11
ATOM 15231 C CA . ALA A 1 15 ? -21.256 -1.205 -23.405 1.00 0.00 50 ALA A CA 11
ATOM 15232 C C . ALA A 1 15 ? -20.549 -0.732 -24.672 1.00 0.00 50 ALA A C 11
ATOM 15233 O O . ALA A 1 15 ? -21.188 -0.267 -25.618 1.00 0.00 50 ALA A O 11
ATOM 15240 N N . ILE A 1 16 ? -19.228 -0.852 -24.679 1.00 0.00 51 ILE A N 11
ATOM 15241 C CA . ILE A 1 16 ? -18.434 -0.436 -25.830 1.00 0.00 51 ILE A CA 11
ATOM 15242 C C . ILE A 1 16 ? -17.166 -1.276 -25.940 1.00 0.00 51 ILE A C 11
ATOM 15243 O O . ILE A 1 16 ? -16.490 -1.529 -24.945 1.00 0.00 51 ILE A O 11
ATOM 15259 N N . PRO A 1 17 ? -16.834 -1.695 -27.128 1.00 0.00 52 PRO A N 11
ATOM 15260 C CA . PRO A 1 17 ? -15.610 -2.514 -27.379 1.00 0.00 52 PRO A CA 11
ATOM 15261 C C . PRO A 1 17 ? -14.348 -1.795 -26.915 1.00 0.00 52 PRO A C 11
ATOM 15262 O O . PRO A 1 17 ? -14.240 -0.577 -27.044 1.00 0.00 52 PRO A O 11
ATOM 15273 N N . GLN A 1 18 ? -13.401 -2.557 -26.372 1.00 0.00 53 GLN A N 11
ATOM 15274 C CA . GLN A 1 18 ? -12.151 -1.981 -25.886 1.00 0.00 53 GLN A CA 11
ATOM 15275 C C . GLN A 1 18 ? -11.522 -1.086 -26.950 1.00 0.00 53 GLN A C 11
ATOM 15276 O O . GLN A 1 18 ? -10.606 -1.491 -27.665 1.00 0.00 53 GLN A O 11
ATOM 15290 N N . VAL A 1 19 ? -12.032 0.135 -27.042 1.00 0.00 54 VAL A N 11
ATOM 15291 C CA . VAL A 1 19 ? -11.541 1.100 -28.014 1.00 0.00 54 VAL A CA 11
ATOM 15292 C C . VAL A 1 19 ? -11.349 2.464 -27.359 1.00 0.00 54 VAL A C 11
ATOM 15293 O O . VAL A 1 19 ? -11.813 2.701 -26.244 1.00 0.00 54 VAL A O 11
ATOM 15306 N N . TYR A 1 20 ? -10.658 3.352 -28.060 1.00 0.00 55 TYR A N 11
ATOM 15307 C CA . TYR A 1 20 ? -10.400 4.690 -27.544 1.00 0.00 55 TYR A CA 11
ATOM 15308 C C . TYR A 1 20 ? -11.698 5.488 -27.472 1.00 0.00 55 TYR A C 11
ATOM 15309 O O . TYR A 1 20 ? -11.737 6.581 -26.906 1.00 0.00 55 TYR A O 11
ATOM 15327 N N . HIS A 1 21 ? -12.758 4.926 -28.042 1.00 0.00 56 HIS A N 11
ATOM 15328 C CA . HIS A 1 21 ? -14.054 5.580 -28.033 1.00 0.00 56 HIS A CA 11
ATOM 15329 C C . HIS A 1 21 ? -14.565 5.708 -26.608 1.00 0.00 56 HIS A C 11
ATOM 15330 O O . HIS A 1 21 ? -15.581 6.342 -26.367 1.00 0.00 56 HIS A O 11
ATOM 15344 N N . ILE A 1 22 ? -13.853 5.098 -25.667 1.00 0.00 57 ILE A N 11
ATOM 15345 C CA . ILE A 1 22 ? -14.251 5.157 -24.265 1.00 0.00 57 ILE A CA 11
ATOM 15346 C C . ILE A 1 22 ? -13.124 5.711 -23.399 1.00 0.00 57 ILE A C 11
ATOM 15347 O O . ILE A 1 22 ? -12.052 5.117 -23.304 1.00 0.00 57 ILE A O 11
ATOM 15363 N N . ILE A 1 23 ? -13.384 6.849 -22.760 1.00 0.00 58 ILE A N 11
ATOM 15364 C CA . ILE A 1 23 ? -12.392 7.468 -21.889 1.00 0.00 58 ILE A CA 11
ATOM 15365 C C . ILE A 1 23 ? -13.036 7.925 -20.582 1.00 0.00 58 ILE A C 11
ATOM 15366 O O . ILE A 1 23 ? -14.036 8.642 -20.595 1.00 0.00 58 ILE A O 11
ATOM 15382 N N . VAL A 1 24 ? -12.458 7.521 -19.456 1.00 0.00 59 VAL A N 11
ATOM 15383 C CA . VAL A 1 24 ? -12.997 7.919 -18.163 1.00 0.00 59 VAL A CA 11
ATOM 15384 C C . VAL A 1 24 ? -12.003 8.813 -17.430 1.00 0.00 59 VAL A C 11
ATOM 15385 O O . VAL A 1 24 ? -10.900 8.386 -17.095 1.00 0.00 59 VAL A O 11
ATOM 15398 N N . THR A 1 25 ? -12.405 10.056 -17.184 1.00 0.00 60 THR A N 11
ATOM 15399 C CA . THR A 1 25 ? -11.546 11.008 -16.487 1.00 0.00 60 THR A CA 11
ATOM 15400 C C . THR A 1 25 ? -12.305 11.703 -15.362 1.00 0.00 60 THR A C 11
ATOM 15401 O O . THR A 1 25 ? -13.425 12.166 -15.558 1.00 0.00 60 THR A O 11
ATOM 15412 N N . ASP A 1 26 ? -11.693 11.781 -14.187 1.00 0.00 61 ASP A N 11
ATOM 15413 C CA . ASP A 1 26 ? -12.339 12.433 -13.054 1.00 0.00 61 ASP A CA 11
ATOM 15414 C C . ASP A 1 26 ? -12.127 13.944 -13.109 1.00 0.00 61 ASP A C 11
ATOM 15415 O O . ASP A 1 26 ? -11.020 14.434 -12.889 1.00 0.00 61 ASP A O 11
ATOM 15424 N N . LEU A 1 27 ? -13.197 14.677 -13.400 1.00 0.00 62 LEU A N 11
ATOM 15425 C CA . LEU A 1 27 ? -13.117 16.133 -13.475 1.00 0.00 62 LEU A CA 11
ATOM 15426 C C . LEU A 1 27 ? -14.366 16.764 -12.871 1.00 0.00 62 LEU A C 11
ATOM 15427 O O . LEU A 1 27 ? -15.482 16.451 -13.286 1.00 0.00 62 LEU A O 11
ATOM 15443 N N . SER A 1 28 ? -14.168 17.657 -11.901 1.00 0.00 63 SER A N 11
ATOM 15444 C CA . SER A 1 28 ? -15.286 18.335 -11.245 1.00 0.00 63 SER A CA 11
ATOM 15445 C C . SER A 1 28 ? -15.713 17.577 -9.988 1.00 0.00 63 SER A C 11
ATOM 15446 O O . SER A 1 28 ? -14.899 16.919 -9.341 1.00 0.00 63 SER A O 11
ATOM 15454 N N . TYR A 1 29 ? -16.994 17.680 -9.650 1.00 0.00 64 TYR A N 11
ATOM 15455 C CA . TYR A 1 29 ? -17.523 17.008 -8.467 1.00 0.00 64 TYR A CA 11
ATOM 15456 C C . TYR A 1 29 ? -18.547 15.947 -8.861 1.00 0.00 64 TYR A C 11
ATOM 15457 O O . TYR A 1 29 ? -19.273 16.108 -9.842 1.00 0.00 64 TYR A O 11
ATOM 15475 N N . GLY A 1 30 ? -18.591 14.860 -8.097 1.00 0.00 65 GLY A N 11
ATOM 15476 C CA . GLY A 1 30 ? -19.522 13.772 -8.379 1.00 0.00 65 GLY A CA 11
ATOM 15477 C C . GLY A 1 30 ? -19.002 12.455 -7.813 1.00 0.00 65 GLY A C 11
ATOM 15478 O O . GLY A 1 30 ? -18.580 12.390 -6.660 1.00 0.00 65 GLY A O 11
ATOM 15482 N N . CYS A 1 31 ? -19.040 11.407 -8.632 1.00 0.00 66 CYS A N 11
ATOM 15483 C CA . CYS A 1 31 ? -18.573 10.093 -8.201 1.00 0.00 66 CYS A CA 11
ATOM 15484 C C . CYS A 1 31 ? -17.124 10.163 -7.735 1.00 0.00 66 CYS A C 11
ATOM 15485 O O . CYS A 1 31 ? -16.212 9.713 -8.429 1.00 0.00 66 CYS A O 11
ATOM 15493 N N . GLY A 1 32 ? -16.925 10.728 -6.550 1.00 0.00 67 GLY A N 11
ATOM 15494 C CA . GLY A 1 32 ? -15.589 10.850 -5.985 1.00 0.00 67 GLY A CA 11
ATOM 15495 C C . GLY A 1 32 ? -14.853 12.044 -6.581 1.00 0.00 67 GLY A C 11
ATOM 15496 O O . GLY A 1 32 ? -13.695 12.293 -6.251 1.00 0.00 67 GLY A O 11
ATOM 15500 N N . GLN A 1 33 ? -15.537 12.769 -7.467 1.00 0.00 68 GLN A N 11
ATOM 15501 C CA . GLN A 1 33 ? -14.955 13.936 -8.126 1.00 0.00 68 GLN A CA 11
ATOM 15502 C C . GLN A 1 33 ? -15.524 14.102 -9.532 1.00 0.00 68 GLN A C 11
ATOM 15503 O O . GLN A 1 33 ? -14.801 14.477 -10.455 1.00 0.00 68 GLN A O 11
ATOM 15517 N N . SER A 1 34 ? -16.815 13.814 -9.684 1.00 0.00 69 SER A N 11
ATOM 15518 C CA . SER A 1 34 ? -17.474 13.932 -10.983 1.00 0.00 69 SER A CA 11
ATOM 15519 C C . SER A 1 34 ? -17.044 12.800 -11.904 1.00 0.00 69 SER A C 11
ATOM 15520 O O . SER A 1 34 ? -16.312 11.902 -11.492 1.00 0.00 69 SER A O 11
ATOM 15528 N N . PHE A 1 35 ? -17.502 12.846 -13.149 1.00 0.00 70 PHE A N 11
ATOM 15529 C CA . PHE A 1 35 ? -17.146 11.810 -14.106 1.00 0.00 70 PHE A CA 11
ATOM 15530 C C . PHE A 1 35 ? -17.135 12.369 -15.524 1.00 0.00 70 PHE A C 11
ATOM 15531 O O . PHE A 1 35 ? -18.161 12.380 -16.205 1.00 0.00 70 PHE A O 11
ATOM 15548 N N . ASP A 1 36 ? -15.967 12.817 -15.967 1.00 0.00 71 ASP A N 11
ATOM 15549 C CA . ASP A 1 36 ? -15.823 13.356 -17.315 1.00 0.00 71 ASP A CA 11
ATOM 15550 C C . ASP A 1 36 ? -15.330 12.268 -18.261 1.00 0.00 71 ASP A C 11
ATOM 15551 O O . ASP A 1 36 ? -14.159 11.894 -18.233 1.00 0.00 71 ASP A O 11
ATOM 15560 N N . ILE A 1 37 ? -16.233 11.768 -19.095 1.00 0.00 72 ILE A N 11
ATOM 15561 C CA . ILE A 1 37 ? -15.894 10.715 -20.050 1.00 0.00 72 ILE A CA 11
ATOM 15562 C C . ILE A 1 37 ? -15.956 11.229 -21.474 1.00 0.00 72 ILE A C 11
ATOM 15563 O O . ILE A 1 37 ? -16.904 11.904 -21.867 1.00 0.00 72 ILE A O 11
ATOM 15579 N N . VAL A 1 38 ? -14.932 10.901 -22.246 1.00 0.00 73 VAL A N 11
ATOM 15580 C CA . VAL A 1 38 ? -14.876 11.328 -23.630 1.00 0.00 73 VAL A CA 11
ATOM 15581 C C . VAL A 1 38 ? -14.720 10.123 -24.550 1.00 0.00 73 VAL A C 11
ATOM 15582 O O . VAL A 1 38 ? -13.853 9.276 -24.337 1.00 0.00 73 VAL A O 11
ATOM 15595 N N . VAL A 1 39 ? -15.567 10.048 -25.568 1.00 0.00 74 VAL A N 11
ATOM 15596 C CA . VAL A 1 39 ? -15.506 8.932 -26.496 1.00 0.00 74 VAL A CA 11
ATOM 15597 C C . VAL A 1 39 ? -14.777 9.337 -27.770 1.00 0.00 74 VAL A C 11
ATOM 15598 O O . VAL A 1 39 ? -15.151 10.299 -28.441 1.00 0.00 74 VAL A O 11
ATOM 15611 N N . VAL A 1 40 ? -13.736 8.583 -28.094 1.00 0.00 75 VAL A N 11
ATOM 15612 C CA . VAL A 1 40 ? -12.954 8.855 -29.300 1.00 0.00 75 VAL A CA 11
ATOM 15613 C C . VAL A 1 40 ? -12.779 7.602 -30.158 1.00 0.00 75 VAL A C 11
ATOM 15614 O O . VAL A 1 40 ? -12.333 6.562 -29.672 1.00 0.00 75 VAL A O 11
ATOM 15627 N N . SER A 1 41 ? -13.117 7.718 -31.443 1.00 0.00 76 SER A N 11
ATOM 15628 C CA . SER A 1 41 ? -12.983 6.591 -32.368 1.00 0.00 76 SER A CA 11
ATOM 15629 C C . SER A 1 41 ? -13.619 6.913 -33.716 1.00 0.00 76 SER A C 11
ATOM 15630 O O . SER A 1 41 ? -14.027 8.046 -33.969 1.00 0.00 76 SER A O 11
ATOM 15638 N N . ASP A 1 42 ? -13.701 5.902 -34.577 1.00 0.00 77 ASP A N 11
ATOM 15639 C CA . ASP A 1 42 ? -14.294 6.075 -35.899 1.00 0.00 77 ASP A CA 11
ATOM 15640 C C . ASP A 1 42 ? -15.818 6.101 -35.810 1.00 0.00 77 ASP A C 11
ATOM 15641 O O . ASP A 1 42 ? -16.503 6.328 -36.808 1.00 0.00 77 ASP A O 11
ATOM 15650 N N . PHE A 1 43 ? -16.341 5.859 -34.611 1.00 0.00 78 PHE A N 11
ATOM 15651 C CA . PHE A 1 43 ? -17.785 5.848 -34.399 1.00 0.00 78 PHE A CA 11
ATOM 15652 C C . PHE A 1 43 ? -18.386 7.188 -34.816 1.00 0.00 78 PHE A C 11
ATOM 15653 O O . PHE A 1 43 ? -19.551 7.263 -35.202 1.00 0.00 78 PHE A O 11
ATOM 15670 N N . PHE A 1 44 ? -17.583 8.243 -34.726 1.00 0.00 79 PHE A N 11
ATOM 15671 C CA . PHE A 1 44 ? -18.046 9.581 -35.088 1.00 0.00 79 PHE A CA 11
ATOM 15672 C C . PHE A 1 44 ? -17.901 9.835 -36.585 1.00 0.00 79 PHE A C 11
ATOM 15673 O O . PHE A 1 44 ? -18.228 10.918 -37.071 1.00 0.00 79 PHE A O 11
ATOM 15690 N N . GLN A 1 45 ? -17.417 8.837 -37.314 1.00 0.00 80 GLN A N 11
ATOM 15691 C CA . GLN A 1 45 ? -17.250 8.982 -38.755 1.00 0.00 80 GLN A CA 11
ATOM 15692 C C . GLN A 1 45 ? -18.539 8.614 -39.483 1.00 0.00 80 GLN A C 11
ATOM 15693 O O . GLN A 1 45 ? -19.003 7.478 -39.408 1.00 0.00 80 GLN A O 11
ATOM 15707 N N . GLY A 1 46 ? -19.105 9.584 -40.196 1.00 0.00 81 GLY A N 11
ATOM 15708 C CA . GLY A 1 46 ? -20.336 9.351 -40.942 1.00 0.00 81 GLY A CA 11
ATOM 15709 C C . GLY A 1 46 ? -21.552 9.418 -40.026 1.00 0.00 81 GLY A C 11
ATOM 15710 O O . GLY A 1 46 ? -22.683 9.200 -40.462 1.00 0.00 81 GLY A O 11
ATOM 15714 N N . LYS A 1 47 ? -21.312 9.723 -38.755 1.00 0.00 82 LYS A N 11
ATOM 15715 C CA . LYS A 1 47 ? -22.395 9.818 -37.781 1.00 0.00 82 LYS A CA 11
ATOM 15716 C C . LYS A 1 47 ? -22.402 11.188 -37.112 1.00 0.00 82 LYS A C 11
ATOM 15717 O O . LYS A 1 47 ? -21.350 11.744 -36.798 1.00 0.00 82 LYS A O 11
ATOM 15736 N N . SER A 1 48 ? -23.599 11.721 -36.896 1.00 0.00 83 SER A N 11
ATOM 15737 C CA . SER A 1 48 ? -23.742 13.026 -36.261 1.00 0.00 83 SER A CA 11
ATOM 15738 C C . SER A 1 48 ? -23.429 12.932 -34.773 1.00 0.00 83 SER A C 11
ATOM 15739 O O . SER A 1 48 ? -23.407 11.843 -34.201 1.00 0.00 83 SER A O 11
ATOM 15747 N N . LYS A 1 49 ? -23.181 14.080 -34.151 1.00 0.00 84 LYS A N 11
ATOM 15748 C CA . LYS A 1 49 ? -22.862 14.108 -32.731 1.00 0.00 84 LYS A CA 11
ATOM 15749 C C . LYS A 1 49 ? -24.023 13.550 -31.913 1.00 0.00 84 LYS A C 11
ATOM 15750 O O . LYS A 1 49 ? -23.820 12.918 -30.876 1.00 0.00 84 LYS A O 11
ATOM 15769 N N . LEU A 1 50 ? -25.238 13.784 -32.393 1.00 0.00 85 LEU A N 11
ATOM 15770 C CA . LEU A 1 50 ? -26.430 13.296 -31.709 1.00 0.00 85 LEU A CA 11
ATOM 15771 C C . LEU A 1 50 ? -26.459 11.773 -31.690 1.00 0.00 85 LEU A C 11
ATOM 15772 O O . LEU A 1 50 ? -26.842 11.161 -30.693 1.00 0.00 85 LEU A O 11
ATOM 15788 N N . MET A 1 51 ? -26.061 11.170 -32.804 1.00 0.00 86 MET A N 11
ATOM 15789 C CA . MET A 1 51 ? -26.051 9.718 -32.916 1.00 0.00 86 MET A CA 11
ATOM 15790 C C . MET A 1 51 ? -25.085 9.109 -31.907 1.00 0.00 86 MET A C 11
ATOM 15791 O O . MET A 1 51 ? -25.371 8.072 -31.310 1.00 0.00 86 MET A O 11
ATOM 15805 N N . ARG A 1 52 ? -23.937 9.752 -31.727 1.00 0.00 87 ARG A N 11
ATOM 15806 C CA . ARG A 1 52 ? -22.941 9.246 -30.790 1.00 0.00 87 ARG A CA 11
ATOM 15807 C C . ARG A 1 52 ? -23.491 9.250 -29.371 1.00 0.00 87 ARG A C 11
ATOM 15808 O O . ARG A 1 52 ? -23.282 8.306 -28.609 1.00 0.00 87 ARG A O 11
ATOM 15829 N N . SER A 1 53 ? -24.194 10.323 -29.024 1.00 0.00 88 SER A N 11
ATOM 15830 C CA . SER A 1 53 ? -24.774 10.445 -27.688 1.00 0.00 88 SER A CA 11
ATOM 15831 C C . SER A 1 53 ? -25.793 9.337 -27.440 1.00 0.00 88 SER A C 11
ATOM 15832 O O . SER A 1 53 ? -25.802 8.718 -26.378 1.00 0.00 88 SER A O 11
ATOM 15840 N N . ARG A 1 54 ? -26.651 9.092 -28.428 1.00 0.00 89 ARG A N 11
ATOM 15841 C CA . ARG A 1 54 ? -27.668 8.053 -28.305 1.00 0.00 89 ARG A CA 11
ATOM 15842 C C . ARG A 1 54 ? -27.015 6.680 -28.162 1.00 0.00 89 ARG A C 11
ATOM 15843 O O . ARG A 1 54 ? -27.438 5.864 -27.344 1.00 0.00 89 ARG A O 11
ATOM 15864 N N . ALA A 1 55 ? -25.988 6.428 -28.975 1.00 0.00 90 ALA A N 11
ATOM 15865 C CA . ALA A 1 55 ? -25.298 5.143 -28.935 1.00 0.00 90 ALA A CA 11
ATOM 15866 C C . ALA A 1 55 ? -24.670 4.909 -27.563 1.00 0.00 90 ALA A C 11
ATOM 15867 O O . ALA A 1 55 ? -24.791 3.828 -26.987 1.00 0.00 90 ALA A O 11
ATOM 15874 N N . VAL A 1 56 ? -23.999 5.926 -27.040 1.00 0.00 91 VAL A N 11
ATOM 15875 C CA . VAL A 1 56 ? -23.376 5.815 -25.728 1.00 0.00 91 VAL A CA 11
ATOM 15876 C C . VAL A 1 56 ? -24.419 5.898 -24.617 1.00 0.00 91 VAL A C 11
ATOM 15877 O O . VAL A 1 56 ? -24.309 5.222 -23.594 1.00 0.00 91 VAL A O 11
ATOM 15890 N N . ASN A 1 57 ? -25.419 6.755 -24.821 1.00 0.00 92 ASN A N 11
ATOM 15891 C CA . ASN A 1 57 ? -26.466 6.951 -23.820 1.00 0.00 92 ASN A CA 11
ATOM 15892 C C . ASN A 1 57 ? -27.257 5.668 -23.588 1.00 0.00 92 ASN A C 11
ATOM 15893 O O . ASN A 1 57 ? -27.591 5.336 -22.452 1.00 0.00 92 ASN A O 11
ATOM 15904 N N . LYS A 1 58 ? -27.558 4.954 -24.666 1.00 0.00 93 LYS A N 11
ATOM 15905 C CA . LYS A 1 58 ? -28.320 3.715 -24.552 1.00 0.00 93 LYS A CA 11
ATOM 15906 C C . LYS A 1 58 ? -27.515 2.658 -23.803 1.00 0.00 93 LYS A C 11
ATOM 15907 O O . LYS A 1 58 ? -28.080 1.807 -23.114 1.00 0.00 93 LYS A O 11
ATOM 15926 N N . ALA A 1 59 ? -26.196 2.715 -23.941 1.00 0.00 94 ALA A N 11
ATOM 15927 C CA . ALA A 1 59 ? -25.329 1.753 -23.273 1.00 0.00 94 ALA A CA 11
ATOM 15928 C C . ALA A 1 59 ? -25.474 1.870 -21.762 1.00 0.00 94 ALA A C 11
ATOM 15929 O O . ALA A 1 59 ? -25.474 0.870 -21.044 1.00 0.00 94 ALA A O 11
ATOM 15936 N N . VAL A 1 60 ? -25.592 3.104 -21.288 1.00 0.00 95 VAL A N 11
ATOM 15937 C CA . VAL A 1 60 ? -25.733 3.356 -19.859 1.00 0.00 95 VAL A CA 11
ATOM 15938 C C . VAL A 1 60 ? -26.772 4.442 -19.599 1.00 0.00 95 VAL A C 11
ATOM 15939 O O . VAL A 1 60 ? -26.571 5.313 -18.754 1.00 0.00 95 VAL A O 11
ATOM 15952 N N . LYS A 1 61 ? -27.882 4.379 -20.326 1.00 0.00 96 LYS A N 11
ATOM 15953 C CA . LYS A 1 61 ? -28.947 5.365 -20.164 1.00 0.00 96 LYS A CA 11
ATOM 15954 C C . LYS A 1 61 ? -29.482 5.350 -18.740 1.00 0.00 96 LYS A C 11
ATOM 15955 O O . LYS A 1 61 ? -29.695 6.403 -18.138 1.00 0.00 96 LYS A O 11
ATOM 15974 N N . GLU A 1 62 ? -29.689 4.156 -18.198 1.00 0.00 97 GLU A N 11
ATOM 15975 C CA . GLU A 1 62 ? -30.189 4.036 -16.835 1.00 0.00 97 GLU A CA 11
ATOM 15976 C C . GLU A 1 62 ? -29.183 4.655 -15.876 1.00 0.00 97 GLU A C 11
ATOM 15977 O O . GLU A 1 62 ? -29.558 5.337 -14.926 1.00 0.00 97 GLU A O 11
ATOM 15989 N N . GLU A 1 63 ? -27.901 4.425 -16.155 1.00 0.00 98 GLU A N 11
ATOM 15990 C CA . GLU A 1 63 ? -26.822 4.974 -15.337 1.00 0.00 98 GLU A CA 11
ATOM 15991 C C . GLU A 1 63 ? -26.817 6.493 -15.437 1.00 0.00 98 GLU A C 11
ATOM 15992 O O . GLU A 1 63 ? -26.434 7.192 -14.499 1.00 0.00 98 GLU A O 11
ATOM 16004 N N . LEU A 1 64 ? -27.251 6.994 -16.589 1.00 0.00 99 LEU A N 11
ATOM 16005 C CA . LEU A 1 64 ? -27.302 8.432 -16.825 1.00 0.00 99 LEU A CA 11
ATOM 16006 C C . LEU A 1 64 ? -28.247 9.098 -15.833 1.00 0.00 99 LEU A C 11
ATOM 16007 O O . LEU A 1 64 ? -27.988 10.207 -15.364 1.00 0.00 99 LEU A O 11
ATOM 16023 N N . GLN A 1 65 ? -29.345 8.421 -15.523 1.00 0.00 100 GLN A N 11
ATOM 16024 C CA . GLN A 1 65 ? -30.328 8.961 -14.591 1.00 0.00 100 GLN A CA 11
ATOM 16025 C C . GLN A 1 65 ? -29.691 9.217 -13.225 1.00 0.00 100 GLN A C 11
ATOM 16026 O O . GLN A 1 65 ? -29.988 10.217 -12.572 1.00 0.00 100 GLN A O 11
ATOM 16040 N N . GLU A 1 66 ? -28.817 8.312 -12.794 1.00 0.00 101 GLU A N 11
ATOM 16041 C CA . GLU A 1 66 ? -28.154 8.466 -11.503 1.00 0.00 101 GLU A CA 11
ATOM 16042 C C . GLU A 1 66 ? -27.112 9.578 -11.565 1.00 0.00 101 GLU A C 11
ATOM 16043 O O . GLU A 1 66 ? -26.864 10.264 -10.573 1.00 0.00 101 GLU A O 11
ATOM 16055 N N . ILE A 1 67 ? -26.501 9.751 -12.733 1.00 0.00 102 ILE A N 11
ATOM 16056 C CA . ILE A 1 67 ? -25.484 10.782 -12.901 1.00 0.00 102 ILE A CA 11
ATOM 16057 C C . ILE A 1 67 ? -26.088 12.054 -13.488 1.00 0.00 102 ILE A C 11
ATOM 16058 O O . ILE A 1 67 ? -26.755 12.019 -14.523 1.00 0.00 102 ILE A O 11
ATOM 16074 N N . HIS A 1 68 ? -25.840 13.175 -12.820 1.00 0.00 103 HIS A N 11
ATOM 16075 C CA . HIS A 1 68 ? -26.352 14.459 -13.281 1.00 0.00 103 HIS A CA 11
ATOM 16076 C C . HIS A 1 68 ? -25.200 15.411 -13.588 1.00 0.00 103 HIS A C 11
ATOM 16077 O O . HIS A 1 68 ? -25.377 16.421 -14.269 1.00 0.00 103 HIS A O 11
ATOM 16091 N N . ALA A 1 69 ? -24.021 15.075 -13.077 1.00 0.00 104 ALA A N 11
ATOM 16092 C CA . ALA A 1 69 ? -22.836 15.898 -13.294 1.00 0.00 104 ALA A CA 11
ATOM 16093 C C . ALA A 1 69 ? -21.832 15.164 -14.176 1.00 0.00 104 ALA A C 11
ATOM 16094 O O . ALA A 1 69 ? -20.641 15.474 -14.173 1.00 0.00 104 ALA A O 11
ATOM 16101 N N . PHE A 1 70 ? -22.323 14.181 -14.923 1.00 0.00 105 PHE A N 11
ATOM 16102 C CA . PHE A 1 70 ? -21.464 13.396 -15.802 1.00 0.00 105 PHE A CA 11
ATOM 16103 C C . PHE A 1 70 ? -21.603 13.865 -17.247 1.00 0.00 105 PHE A C 11
ATOM 16104 O O . PHE A 1 70 ? -22.679 14.287 -17.671 1.00 0.00 105 PHE A O 11
ATOM 16121 N N . SER A 1 71 ? -20.508 13.792 -17.997 1.00 0.00 106 SER A N 11
ATOM 16122 C CA . SER A 1 71 ? -20.520 14.216 -19.394 1.00 0.00 106 SER A CA 11
ATOM 16123 C C . SER A 1 71 ? -19.865 13.171 -20.285 1.00 0.00 106 SER A C 11
ATOM 16124 O O . SER A 1 71 ? -18.973 12.443 -19.853 1.00 0.00 106 SER A O 11
ATOM 16132 N N . CYS A 1 72 ? -20.320 13.102 -21.533 1.00 0.00 107 CYS A N 11
ATOM 16133 C CA . CYS A 1 72 ? -19.776 12.141 -22.483 1.00 0.00 107 CYS A CA 11
ATOM 16134 C C . CYS A 1 72 ? -19.471 12.815 -23.817 1.00 0.00 107 CYS A C 11
ATOM 16135 O O . CYS A 1 72 ? -20.147 12.567 -24.816 1.00 0.00 107 CYS A O 11
ATOM 16143 N N . LYS A 1 73 ? -18.454 13.670 -23.827 1.00 0.00 108 LYS A N 11
ATOM 16144 C CA . LYS A 1 73 ? -18.077 14.375 -25.048 1.00 0.00 108 LYS A CA 11
ATOM 16145 C C . LYS A 1 73 ? -17.504 13.401 -26.073 1.00 0.00 108 LYS A C 11
ATOM 16146 O O . LYS A 1 73 ? -16.819 12.447 -25.713 1.00 0.00 108 LYS A O 11
ATOM 16165 N N . CYS A 1 74 ? -17.794 13.642 -27.350 1.00 0.00 109 CYS A N 11
ATOM 16166 C CA . CYS A 1 74 ? -17.303 12.766 -28.410 1.00 0.00 109 CYS A CA 11
ATOM 16167 C C . CYS A 1 74 ? -16.362 13.513 -29.351 1.00 0.00 109 CYS A C 11
ATOM 16168 O O . CYS A 1 74 ? -16.747 14.510 -29.964 1.00 0.00 109 CYS A O 11
ATOM 16176 N N . TYR A 1 75 ? -15.133 13.018 -29.473 1.00 0.00 110 TYR A N 11
ATOM 16177 C CA . TYR A 1 75 ? -14.158 13.643 -30.356 1.00 0.00 110 TYR A CA 11
ATOM 16178 C C . TYR A 1 75 ? -13.368 12.581 -31.113 1.00 0.00 110 TYR A C 11
ATOM 16179 O O . TYR A 1 75 ? -13.161 11.470 -30.620 1.00 0.00 110 TYR A O 11
ATOM 16197 N N . THR A 1 76 ? -12.921 12.927 -32.311 1.00 0.00 111 THR A N 11
ATOM 16198 C CA . THR A 1 76 ? -12.146 11.992 -33.114 1.00 0.00 111 THR A CA 11
ATOM 16199 C C . THR A 1 76 ? -11.195 12.734 -34.044 1.00 0.00 111 THR A C 11
ATOM 16200 O O . THR A 1 76 ? -10.090 12.265 -34.304 1.00 0.00 111 THR A O 11
ATOM 16211 N N . GLU A 1 77 ? -11.646 13.887 -34.546 1.00 0.00 112 GLU A N 11
ATOM 16212 C CA . GLU A 1 77 ? -10.848 14.695 -35.467 1.00 0.00 112 GLU A CA 11
ATOM 16213 C C . GLU A 1 77 ? -11.751 15.550 -36.349 1.00 0.00 112 GLU A C 11
ATOM 16214 O O . GLU A 1 77 ? -11.316 16.552 -36.917 1.00 0.00 112 GLU A O 11
ATOM 16226 N N . GLU A 1 78 ? -13.010 15.147 -36.462 1.00 0.00 113 GLU A N 11
ATOM 16227 C CA . GLU A 1 78 ? -13.963 15.882 -37.279 1.00 0.00 113 GLU A CA 11
ATOM 16228 C C . GLU A 1 78 ? -14.185 17.279 -36.714 1.00 0.00 113 GLU A C 11
ATOM 16229 O O . GLU A 1 78 ? -14.356 18.241 -37.462 1.00 0.00 113 GLU A O 11
ATOM 16241 N N . GLU A 1 79 ? -14.195 17.386 -35.387 1.00 0.00 114 GLU A N 11
ATOM 16242 C CA . GLU A 1 79 ? -14.412 18.674 -34.741 1.00 0.00 114 GLU A CA 11
ATOM 16243 C C . GLU A 1 79 ? -13.411 19.697 -35.269 1.00 0.00 114 GLU A C 11
ATOM 16244 O O . GLU A 1 79 ? -13.649 20.903 -35.209 1.00 0.00 114 GLU A O 11
ATOM 16256 N N . TRP A 1 80 ? -12.298 19.202 -35.795 1.00 0.00 115 TRP A N 11
ATOM 16257 C CA . TRP A 1 80 ? -11.269 20.072 -36.347 1.00 0.00 115 TRP A CA 11
ATOM 16258 C C . TRP A 1 80 ? -11.392 20.140 -37.866 1.00 0.00 115 TRP A C 11
ATOM 16259 O O . TRP A 1 80 ? -10.744 20.964 -38.515 1.00 0.00 115 TRP A O 11
ATOM 16280 N N . SER A 1 81 ? -12.222 19.266 -38.426 1.00 0.00 116 SER A N 11
ATOM 16281 C CA . SER A 1 81 ? -12.420 19.231 -39.870 1.00 0.00 116 SER A CA 11
ATOM 16282 C C . SER A 1 81 ? -13.062 20.527 -40.358 1.00 0.00 116 SER A C 11
ATOM 16283 O O . SER A 1 81 ? -13.851 21.147 -39.646 1.00 0.00 116 SER A O 11
ATOM 16291 N N . LYS A 1 82 ? -12.714 20.930 -41.578 1.00 0.00 117 LYS A N 11
ATOM 16292 C CA . LYS A 1 82 ? -13.260 22.155 -42.153 1.00 0.00 117 LYS A CA 11
ATOM 16293 C C . LYS A 1 82 ? -13.048 23.326 -41.201 1.00 0.00 117 LYS A C 11
ATOM 16294 O O . LYS A 1 82 ? -13.929 24.167 -41.029 1.00 0.00 117 LYS A O 11
ATOM 16313 N N . ILE A 1 83 ? -11.874 23.372 -40.584 1.00 0.00 118 ILE A N 11
ATOM 16314 C CA . ILE A 1 83 ? -11.557 24.440 -39.648 1.00 0.00 118 ILE A CA 11
ATOM 16315 C C . ILE A 1 83 ? -12.809 24.905 -38.906 1.00 0.00 118 ILE A C 11
ATOM 16316 O O . ILE A 1 83 ? -13.274 26.030 -39.096 1.00 0.00 118 ILE A O 11
ATOM 16332 N N . VAL A 1 84 ? -13.343 24.034 -38.054 1.00 0.00 119 VAL A N 11
ATOM 16333 C CA . VAL A 1 84 ? -14.535 24.366 -37.280 1.00 0.00 119 VAL A CA 11
ATOM 16334 C C . VAL A 1 84 ? -14.257 25.544 -36.357 1.00 0.00 119 VAL A C 11
ATOM 16335 O O . VAL A 1 84 ? -15.065 26.467 -36.251 1.00 0.00 119 VAL A O 11
ATOM 16348 N N . VAL A 1 85 ? -13.107 25.510 -35.692 1.00 0.00 120 VAL A N 11
ATOM 16349 C CA . VAL A 1 85 ? -12.728 26.587 -34.784 1.00 0.00 120 VAL A CA 11
ATOM 16350 C C . VAL A 1 85 ? -12.282 27.817 -35.571 1.00 0.00 120 VAL A C 11
ATOM 16351 O O . VAL A 1 85 ? -11.460 28.604 -35.102 1.00 0.00 120 VAL A O 11
ATOM 16364 N N . LEU A 1 86 ? -12.835 27.976 -36.770 1.00 0.00 121 LEU A N 11
ATOM 16365 C CA . LEU A 1 86 ? -12.500 29.111 -37.621 1.00 0.00 121 LEU A CA 11
ATOM 16366 C C . LEU A 1 86 ? -12.898 30.417 -36.943 1.00 0.00 121 LEU A C 11
ATOM 16367 O O . LEU A 1 86 ? -12.159 31.401 -36.978 1.00 0.00 121 LEU A O 11
ATOM 16383 N N . GLU A 1 87 ? -14.076 30.414 -36.324 1.00 0.00 122 GLU A N 11
ATOM 16384 C CA . GLU A 1 87 ? -14.572 31.600 -35.637 1.00 0.00 122 GLU A CA 11
ATOM 16385 C C . GLU A 1 87 ? -13.642 31.977 -34.491 1.00 0.00 122 GLU A C 11
ATOM 16386 O O . GLU A 1 87 ? -13.405 33.158 -34.237 1.00 0.00 122 GLU A O 11
ATOM 16398 N N . HIS A 1 88 ? -13.114 30.972 -33.801 1.00 0.00 123 HIS A N 11
ATOM 16399 C CA . HIS A 1 88 ? -12.211 31.225 -32.685 1.00 0.00 123 HIS A CA 11
ATOM 16400 C C . HIS A 1 88 ? -12.903 32.043 -31.599 1.00 0.00 123 HIS A C 11
ATOM 16401 O O . HIS A 1 88 ? -12.411 33.094 -31.190 1.00 0.00 123 HIS A O 11
ATOM 16415 N N . HIS A 1 89 ? -14.048 31.550 -31.137 1.00 0.00 124 HIS A N 11
ATOM 16416 C CA . HIS A 1 89 ? -14.803 32.242 -30.097 1.00 0.00 124 HIS A CA 11
ATOM 16417 C C . HIS A 1 89 ? -14.004 32.289 -28.798 1.00 0.00 124 HIS A C 11
ATOM 16418 O O . HIS A 1 89 ? -13.248 31.369 -28.487 1.00 0.00 124 HIS A O 11
ATOM 16432 N N . HIS A 1 90 ? -14.173 33.373 -28.049 1.00 0.00 125 HIS A N 11
ATOM 16433 C CA . HIS A 1 90 ? -13.459 33.539 -26.788 1.00 0.00 125 HIS A CA 11
ATOM 16434 C C . HIS A 1 90 ? -14.279 34.379 -25.814 1.00 0.00 125 HIS A C 11
ATOM 16435 O O . HIS A 1 90 ? -15.231 35.053 -26.207 1.00 0.00 125 HIS A O 11
ATOM 16449 N N . HIS A 1 91 ? -13.903 34.331 -24.540 1.00 0.00 126 HIS A N 11
ATOM 16450 C CA . HIS A 1 91 ? -14.611 35.088 -23.514 1.00 0.00 126 HIS A CA 11
ATOM 16451 C C . HIS A 1 91 ? -13.888 36.398 -23.215 1.00 0.00 126 HIS A C 11
ATOM 16452 O O . HIS A 1 91 ? -14.286 37.148 -22.324 1.00 0.00 126 HIS A O 11
ATOM 16466 N N . HIS A 1 92 ? -12.828 36.669 -23.969 1.00 0.00 127 HIS A N 11
ATOM 16467 C CA . HIS A 1 92 ? -12.062 37.895 -23.778 1.00 0.00 127 HIS A CA 11
ATOM 16468 C C . HIS A 1 92 ? -12.843 39.099 -24.294 1.00 0.00 127 HIS A C 11
ATOM 16469 O O . HIS A 1 92 ? -13.533 39.014 -25.309 1.00 0.00 127 HIS A O 11
ATOM 16483 N N . HIS A 1 93 ? -12.729 40.219 -23.587 1.00 0.00 128 HIS A N 11
ATOM 16484 C CA . HIS A 1 93 ? -13.431 41.434 -23.983 1.00 0.00 128 HIS A CA 11
ATOM 16485 C C . HIS A 1 93 ? -12.440 42.503 -24.435 1.00 0.00 128 HIS A C 11
ATOM 16486 O O . HIS A 1 93 ? -11.494 42.749 -23.707 1.00 0.00 128 HIS A O 11
ATOM 16501 N N . MET A 1 1 ? -27.463 1.720 -6.944 1.00 0.00 36 MET A N 12
ATOM 16502 C CA . MET A 1 1 ? -26.216 0.992 -7.307 1.00 0.00 36 MET A CA 12
ATOM 16503 C C . MET A 1 1 ? -25.045 1.972 -7.340 1.00 0.00 36 MET A C 12
ATOM 16504 O O . MET A 1 1 ? -25.039 2.921 -8.124 1.00 0.00 36 MET A O 12
ATOM 16520 N N . PRO A 1 2 ? -24.062 1.753 -6.507 1.00 0.00 37 PRO A N 12
ATOM 16521 C CA . PRO A 1 2 ? -22.849 2.625 -6.427 1.00 0.00 37 PRO A CA 12
ATOM 16522 C C . PRO A 1 2 ? -22.075 2.652 -7.743 1.00 0.00 37 PRO A C 12
ATOM 16523 O O . PRO A 1 2 ? -22.066 1.672 -8.488 1.00 0.00 37 PRO A O 12
ATOM 16534 N N . VAL A 1 3 ? -21.426 3.779 -8.022 1.00 0.00 38 VAL A N 12
ATOM 16535 C CA . VAL A 1 3 ? -20.652 3.920 -9.249 1.00 0.00 38 VAL A CA 12
ATOM 16536 C C . VAL A 1 3 ? -19.230 4.351 -8.918 1.00 0.00 38 VAL A C 12
ATOM 16537 O O . VAL A 1 3 ? -19.011 5.240 -8.095 1.00 0.00 38 VAL A O 12
ATOM 16550 N N . THR A 1 4 ? -18.268 3.701 -9.558 1.00 0.00 39 THR A N 12
ATOM 16551 C CA . THR A 1 4 ? -16.863 4.001 -9.325 1.00 0.00 39 THR A CA 12
ATOM 16552 C C . THR A 1 4 ? -16.220 4.539 -10.595 1.00 0.00 39 THR A C 12
ATOM 16553 O O . THR A 1 4 ? -16.449 4.017 -11.685 1.00 0.00 39 THR A O 12
ATOM 16564 N N . GLU A 1 5 ? -15.427 5.594 -10.451 1.00 0.00 40 GLU A N 12
ATOM 16565 C CA . GLU A 1 5 ? -14.776 6.198 -11.604 1.00 0.00 40 GLU A CA 12
ATOM 16566 C C . GLU A 1 5 ? -13.904 5.172 -12.323 1.00 0.00 40 GLU A C 12
ATOM 16567 O O . GLU A 1 5 ? -13.946 5.068 -13.550 1.00 0.00 40 GLU A O 12
ATOM 16579 N N . GLN A 1 6 ? -13.125 4.410 -11.565 1.00 0.00 41 GLN A N 12
ATOM 16580 C CA . GLN A 1 6 ? -12.269 3.393 -12.168 1.00 0.00 41 GLN A CA 12
ATOM 16581 C C . GLN A 1 6 ? -13.114 2.283 -12.798 1.00 0.00 41 GLN A C 12
ATOM 16582 O O . GLN A 1 6 ? -12.834 1.821 -13.903 1.00 0.00 41 GLN A O 12
ATOM 16596 N N . GLY A 1 7 ? -14.157 1.876 -12.076 1.00 0.00 42 GLY A N 12
ATOM 16597 C CA . GLY A 1 7 ? -15.072 0.834 -12.541 1.00 0.00 42 GLY A CA 12
ATOM 16598 C C . GLY A 1 7 ? -15.880 1.304 -13.742 1.00 0.00 42 GLY A C 12
ATOM 16599 O O . GLY A 1 7 ? -16.234 0.517 -14.620 1.00 0.00 42 GLY A O 12
ATOM 16603 N N . LEU A 1 8 ? -16.191 2.593 -13.750 1.00 0.00 43 LEU A N 12
ATOM 16604 C CA . LEU A 1 8 ? -16.981 3.181 -14.819 1.00 0.00 43 LEU A CA 12
ATOM 16605 C C . LEU A 1 8 ? -16.282 2.989 -16.153 1.00 0.00 43 LEU A C 12
ATOM 16606 O O . LEU A 1 8 ? -16.922 2.710 -17.165 1.00 0.00 43 LEU A O 12
ATOM 16622 N N . ARG A 1 9 ? -14.969 3.119 -16.147 1.00 0.00 44 ARG A N 12
ATOM 16623 C CA . ARG A 1 9 ? -14.199 2.937 -17.362 1.00 0.00 44 ARG A CA 12
ATOM 16624 C C . ARG A 1 9 ? -14.439 1.534 -17.915 1.00 0.00 44 ARG A C 12
ATOM 16625 O O . ARG A 1 9 ? -14.631 1.355 -19.117 1.00 0.00 44 ARG A O 12
ATOM 16646 N N . GLU A 1 10 ? -14.437 0.547 -17.027 1.00 0.00 45 GLU A N 12
ATOM 16647 C CA . GLU A 1 10 ? -14.664 -0.838 -17.429 1.00 0.00 45 GLU A CA 12
ATOM 16648 C C . GLU A 1 10 ? -16.080 -1.019 -17.971 1.00 0.00 45 GLU A C 12
ATOM 16649 O O . GLU A 1 10 ? -16.293 -1.724 -18.956 1.00 0.00 45 GLU A O 12
ATOM 16661 N N . ARG A 1 11 ? -17.044 -0.377 -17.318 1.00 0.00 46 ARG A N 12
ATOM 16662 C CA . ARG A 1 11 ? -18.438 -0.470 -17.736 1.00 0.00 46 ARG A CA 12
ATOM 16663 C C . ARG A 1 11 ? -18.623 0.167 -19.102 1.00 0.00 46 ARG A C 12
ATOM 16664 O O . ARG A 1 11 ? -19.311 -0.372 -19.967 1.00 0.00 46 ARG A O 12
ATOM 16685 N N . ILE A 1 12 ? -17.998 1.321 -19.284 1.00 0.00 47 ILE A N 12
ATOM 16686 C CA . ILE A 1 12 ? -18.093 2.037 -20.541 1.00 0.00 47 ILE A CA 12
ATOM 16687 C C . ILE A 1 12 ? -17.469 1.224 -21.663 1.00 0.00 47 ILE A C 12
ATOM 16688 O O . ILE A 1 12 ? -18.020 1.124 -22.757 1.00 0.00 47 ILE A O 12
ATOM 16704 N N . GLU A 1 13 ? -16.315 0.637 -21.373 1.00 0.00 48 GLU A N 12
ATOM 16705 C CA . GLU A 1 13 ? -15.616 -0.175 -22.355 1.00 0.00 48 GLU A CA 12
ATOM 16706 C C . GLU A 1 13 ? -16.500 -1.340 -22.773 1.00 0.00 48 GLU A C 12
ATOM 16707 O O . GLU A 1 13 ? -16.587 -1.675 -23.954 1.00 0.00 48 GLU A O 12
ATOM 16719 N N . SER A 1 14 ? -17.168 -1.941 -21.800 1.00 0.00 49 SER A N 12
ATOM 16720 C CA . SER A 1 14 ? -18.055 -3.052 -22.088 1.00 0.00 49 SER A CA 12
ATOM 16721 C C . SER A 1 14 ? -19.425 -2.537 -22.520 1.00 0.00 49 SER A C 12
ATOM 16722 O O . SER A 1 14 ? -20.262 -3.308 -22.991 1.00 0.00 49 SER A O 12
ATOM 16730 N N . ALA A 1 15 ? -19.658 -1.232 -22.360 1.00 0.00 50 ALA A N 12
ATOM 16731 C CA . ALA A 1 15 ? -20.944 -0.661 -22.744 1.00 0.00 50 ALA A CA 12
ATOM 16732 C C . ALA A 1 15 ? -20.889 -0.101 -24.163 1.00 0.00 50 ALA A C 12
ATOM 16733 O O . ALA A 1 15 ? -21.924 0.203 -24.758 1.00 0.00 50 ALA A O 12
ATOM 16740 N N . ILE A 1 16 ? -19.681 0.030 -24.702 1.00 0.00 51 ILE A N 12
ATOM 16741 C CA . ILE A 1 16 ? -19.511 0.553 -26.054 1.00 0.00 51 ILE A CA 12
ATOM 16742 C C . ILE A 1 16 ? -18.410 -0.205 -26.773 1.00 0.00 51 ILE A C 12
ATOM 16743 O O . ILE A 1 16 ? -17.672 -0.979 -26.161 1.00 0.00 51 ILE A O 12
ATOM 16759 N N . PRO A 1 17 ? -18.286 0.004 -28.050 1.00 0.00 52 PRO A N 12
ATOM 16760 C CA . PRO A 1 17 ? -17.241 -0.668 -28.868 1.00 0.00 52 PRO A CA 12
ATOM 16761 C C . PRO A 1 17 ? -15.849 -0.381 -28.329 1.00 0.00 52 PRO A C 12
ATOM 16762 O O . PRO A 1 17 ? -15.566 0.734 -27.892 1.00 0.00 52 PRO A O 12
ATOM 16773 N N . GLN A 1 18 ? -14.991 -1.391 -28.360 1.00 0.00 53 GLN A N 12
ATOM 16774 C CA . GLN A 1 18 ? -13.629 -1.239 -27.868 1.00 0.00 53 GLN A CA 12
ATOM 16775 C C . GLN A 1 18 ? -13.001 0.020 -28.447 1.00 0.00 53 GLN A C 12
ATOM 16776 O O . GLN A 1 18 ? -12.282 -0.029 -29.446 1.00 0.00 53 GLN A O 12
ATOM 16790 N N . VAL A 1 19 ? -13.286 1.147 -27.810 1.00 0.00 54 VAL A N 12
ATOM 16791 C CA . VAL A 1 19 ? -12.761 2.421 -28.262 1.00 0.00 54 VAL A CA 12
ATOM 16792 C C . VAL A 1 19 ? -11.281 2.528 -27.944 1.00 0.00 54 VAL A C 12
ATOM 16793 O O . VAL A 1 19 ? -10.760 1.808 -27.092 1.00 0.00 54 VAL A O 12
ATOM 16806 N N . TYR A 1 20 ? -10.612 3.425 -28.647 1.00 0.00 55 TYR A N 12
ATOM 16807 C CA . TYR A 1 20 ? -9.178 3.620 -28.445 1.00 0.00 55 TYR A CA 12
ATOM 16808 C C . TYR A 1 20 ? -8.914 4.784 -27.498 1.00 0.00 55 TYR A C 12
ATOM 16809 O O . TYR A 1 20 ? -7.776 5.010 -27.085 1.00 0.00 55 TYR A O 12
ATOM 16827 N N . HIS A 1 21 ? -9.967 5.515 -27.148 1.00 0.00 56 HIS A N 12
ATOM 16828 C CA . HIS A 1 21 ? -9.817 6.642 -26.238 1.00 0.00 56 HIS A CA 12
ATOM 16829 C C . HIS A 1 21 ? -10.996 6.713 -25.274 1.00 0.00 56 HIS A C 12
ATOM 16830 O O . HIS A 1 21 ? -12.080 7.167 -25.638 1.00 0.00 56 HIS A O 12
ATOM 16844 N N . ILE A 1 22 ? -10.774 6.273 -24.040 1.00 0.00 57 ILE A N 12
ATOM 16845 C CA . ILE A 1 22 ? -11.825 6.303 -23.029 1.00 0.00 57 ILE A CA 12
ATOM 16846 C C . ILE A 1 22 ? -11.256 6.724 -21.677 1.00 0.00 57 ILE A C 12
ATOM 16847 O O . ILE A 1 22 ? -10.369 6.063 -21.136 1.00 0.00 57 ILE A O 12
ATOM 16863 N N . ILE A 1 23 ? -11.777 7.816 -21.132 1.00 0.00 58 ILE A N 12
ATOM 16864 C CA . ILE A 1 23 ? -11.316 8.301 -19.837 1.00 0.00 58 ILE A CA 12
ATOM 16865 C C . ILE A 1 23 ? -12.502 8.685 -18.961 1.00 0.00 58 ILE A C 12
ATOM 16866 O O . ILE A 1 23 ? -13.518 9.169 -19.458 1.00 0.00 58 ILE A O 12
ATOM 16882 N N . VAL A 1 24 ? -12.370 8.475 -17.656 1.00 0.00 59 VAL A N 12
ATOM 16883 C CA . VAL A 1 24 ? -13.447 8.817 -16.737 1.00 0.00 59 VAL A CA 12
ATOM 16884 C C . VAL A 1 24 ? -12.973 9.869 -15.738 1.00 0.00 59 VAL A C 12
ATOM 16885 O O . VAL A 1 24 ? -11.970 9.677 -15.053 1.00 0.00 59 VAL A O 12
ATOM 16898 N N . THR A 1 25 ? -13.702 10.977 -15.658 1.00 0.00 60 THR A N 12
ATOM 16899 C CA . THR A 1 25 ? -13.347 12.048 -14.734 1.00 0.00 60 THR A CA 12
ATOM 16900 C C . THR A 1 25 ? -14.523 12.377 -13.821 1.00 0.00 60 THR A C 12
ATOM 16901 O O . THR A 1 25 ? -15.637 12.598 -14.291 1.00 0.00 60 THR A O 12
ATOM 16912 N N . ASP A 1 26 ? -14.270 12.410 -12.518 1.00 0.00 61 ASP A N 12
ATOM 16913 C CA . ASP A 1 26 ? -15.323 12.715 -11.559 1.00 0.00 61 ASP A CA 12
ATOM 16914 C C . ASP A 1 26 ? -15.284 14.189 -11.164 1.00 0.00 61 ASP A C 12
ATOM 16915 O O . ASP A 1 26 ? -14.361 14.635 -10.485 1.00 0.00 61 ASP A O 12
ATOM 16924 N N . LEU A 1 27 ? -16.295 14.938 -11.592 1.00 0.00 62 LEU A N 12
ATOM 16925 C CA . LEU A 1 27 ? -16.364 16.359 -11.272 1.00 0.00 62 LEU A CA 12
ATOM 16926 C C . LEU A 1 27 ? -16.487 16.564 -9.766 1.00 0.00 62 LEU A C 12
ATOM 16927 O O . LEU A 1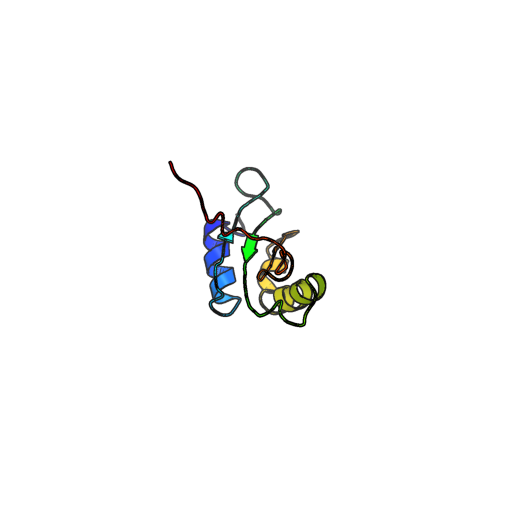 27 ? -15.850 17.450 -9.196 1.00 0.00 62 LEU A O 12
ATOM 16943 N N . SER A 1 28 ? -17.305 15.734 -9.127 1.00 0.00 63 SER A N 12
ATOM 16944 C CA . SER A 1 28 ? -17.503 15.828 -7.685 1.00 0.00 63 SER A CA 12
ATOM 16945 C C . SER A 1 28 ? -16.279 15.298 -6.943 1.00 0.00 63 SER A C 12
ATOM 16946 O O . SER A 1 28 ? -15.442 14.609 -7.523 1.00 0.00 63 SER A O 12
ATOM 16954 N N . TYR A 1 29 ? -16.182 15.624 -5.658 1.00 0.00 64 TYR A N 12
ATOM 16955 C CA . TYR A 1 29 ? -15.054 15.172 -4.854 1.00 0.00 64 TYR A CA 12
ATOM 16956 C C . TYR A 1 29 ? -15.242 13.713 -4.448 1.00 0.00 64 TYR A C 12
ATOM 16957 O O . TYR A 1 29 ? -16.347 13.292 -4.108 1.00 0.00 64 TYR A O 12
ATOM 16975 N N . GLY A 1 30 ? -14.156 12.948 -4.488 1.00 0.00 65 GLY A N 12
ATOM 16976 C CA . GLY A 1 30 ? -14.213 11.535 -4.123 1.00 0.00 65 GLY A CA 12
ATOM 16977 C C . GLY A 1 30 ? -15.198 10.782 -5.011 1.00 0.00 65 GLY A C 12
ATOM 16978 O O . GLY A 1 30 ? -15.171 10.911 -6.235 1.00 0.00 65 GLY A O 12
ATOM 16982 N N . CYS A 1 31 ? -16.070 9.999 -4.385 1.00 0.00 66 CYS A N 12
ATOM 16983 C CA . CYS A 1 31 ? -17.063 9.227 -5.125 1.00 0.00 66 CYS A CA 12
ATOM 16984 C C . CYS A 1 31 ? -18.454 9.818 -4.921 1.00 0.00 66 CYS A C 12
ATOM 16985 O O . CYS A 1 31 ? -18.880 10.050 -3.789 1.00 0.00 66 CYS A O 12
ATOM 16993 N N . GLY A 1 32 ? -19.156 10.066 -6.022 1.00 0.00 67 GLY A N 12
ATOM 16994 C CA . GLY A 1 32 ? -20.496 10.637 -5.950 1.00 0.00 67 GLY A CA 12
ATOM 16995 C C . GLY A 1 32 ? -21.136 10.697 -7.333 1.00 0.00 67 GLY A C 12
ATOM 16996 O O . GLY A 1 32 ? -20.580 10.189 -8.307 1.00 0.00 67 GLY A O 12
ATOM 17000 N N . GLN A 1 33 ? -22.307 11.319 -7.410 1.00 0.00 68 GLN A N 12
ATOM 17001 C CA . GLN A 1 33 ? -23.016 11.444 -8.678 1.00 0.00 68 GLN A CA 12
ATOM 17002 C C . GLN A 1 33 ? -22.374 12.523 -9.545 1.00 0.00 68 GLN A C 12
ATOM 17003 O O . GLN A 1 33 ? -21.703 13.419 -9.033 1.00 0.00 68 GLN A O 12
ATOM 17017 N N . SER A 1 34 ? -22.582 12.424 -10.856 1.00 0.00 69 SER A N 12
ATOM 17018 C CA . SER A 1 34 ? -22.021 13.395 -11.794 1.00 0.00 69 SER A CA 12
ATOM 17019 C C . SER A 1 34 ? -20.652 12.942 -12.288 1.00 0.00 69 SER A C 12
ATOM 17020 O O . SER A 1 34 ? -19.622 13.364 -11.762 1.00 0.00 69 SER A O 12
ATOM 17028 N N . PHE A 1 35 ? -20.648 12.086 -13.305 1.00 0.00 70 PHE A N 12
ATOM 17029 C CA . PHE A 1 35 ? -19.395 11.590 -13.862 1.00 0.00 70 PHE A CA 12
ATOM 17030 C C . PHE A 1 35 ? -19.183 12.115 -15.279 1.00 0.00 70 PHE A C 12
ATOM 17031 O O . PHE A 1 35 ? -19.969 11.831 -16.182 1.00 0.00 70 PHE A O 12
ATOM 17048 N N . ASP A 1 36 ? -18.107 12.871 -15.467 1.00 0.00 71 ASP A N 12
ATOM 17049 C CA . ASP A 1 36 ? -17.785 13.425 -16.777 1.00 0.00 71 ASP A CA 12
ATOM 17050 C C . ASP A 1 36 ? -16.691 12.602 -17.455 1.00 0.00 71 ASP A C 12
ATOM 17051 O O . ASP A 1 36 ? -15.542 12.600 -17.012 1.00 0.00 71 ASP A O 12
ATOM 17060 N N . ILE A 1 37 ? -17.051 11.901 -18.527 1.00 0.00 72 ILE A N 12
ATOM 17061 C CA . ILE A 1 37 ? -16.078 11.081 -19.245 1.00 0.00 72 ILE A CA 12
ATOM 17062 C C . ILE A 1 37 ? -16.012 11.489 -20.707 1.00 0.00 72 ILE A C 12
ATOM 17063 O O . ILE A 1 37 ? -17.005 11.920 -21.292 1.00 0.00 72 ILE A O 12
ATOM 17079 N N . VAL A 1 38 ? -14.827 11.355 -21.285 1.00 0.00 73 VAL A N 12
ATOM 17080 C CA . VAL A 1 38 ? -14.624 11.717 -22.677 1.00 0.00 73 VAL A CA 12
ATOM 17081 C C . VAL A 1 38 ? -13.997 10.564 -23.456 1.00 0.00 73 VAL A C 12
ATOM 17082 O O . VAL A 1 38 ? -12.989 9.997 -23.037 1.00 0.00 73 VAL A O 12
ATOM 17095 N N . VAL A 1 39 ? -14.595 10.228 -24.595 1.00 0.00 74 VAL A N 12
ATOM 17096 C CA . VAL A 1 39 ? -14.077 9.146 -25.425 1.00 0.00 74 VAL A CA 12
ATOM 17097 C C . VAL A 1 39 ? -14.049 9.560 -26.892 1.00 0.00 74 VAL A C 12
ATOM 17098 O O . VAL A 1 39 ? -14.804 10.435 -27.314 1.00 0.00 74 VAL A O 12
ATOM 17111 N N . VAL A 1 40 ? -13.183 8.915 -27.666 1.00 0.00 75 VAL A N 12
ATOM 17112 C CA . VAL A 1 40 ? -13.079 9.218 -29.087 1.00 0.00 75 VAL A CA 12
ATOM 17113 C C . VAL A 1 40 ? -13.261 7.948 -29.909 1.00 0.00 75 VAL A C 12
ATOM 17114 O O . VAL A 1 40 ? -12.580 6.948 -29.682 1.00 0.00 75 VAL A O 12
ATOM 17127 N N . SER A 1 41 ? -14.186 7.992 -30.858 1.00 0.00 76 SER A N 12
ATOM 17128 C CA . SER A 1 41 ? -14.450 6.833 -31.704 1.00 0.00 76 SER A CA 12
ATOM 17129 C C . SER A 1 41 ? -15.138 7.255 -33.000 1.00 0.00 76 SER A C 12
ATOM 17130 O O . SER A 1 41 ? -15.622 8.381 -33.120 1.00 0.00 76 SER A O 12
ATOM 17138 N N . ASP A 1 42 ? -15.176 6.343 -33.967 1.00 0.00 77 ASP A N 12
ATOM 17139 C CA . ASP A 1 42 ? -15.805 6.624 -35.254 1.00 0.00 77 ASP A CA 12
ATOM 17140 C C . ASP A 1 42 ? -17.315 6.771 -35.108 1.00 0.00 77 ASP A C 12
ATOM 17141 O O . ASP A 1 42 ? -17.990 7.272 -36.007 1.00 0.00 77 ASP A O 12
ATOM 17150 N N . PHE A 1 43 ? -17.838 6.327 -33.974 1.00 0.00 78 PHE A N 12
ATOM 17151 C CA . PHE A 1 43 ? -19.270 6.407 -33.712 1.00 0.00 78 PHE A CA 12
ATOM 17152 C C . PHE A 1 43 ? -19.732 7.858 -33.782 1.00 0.00 78 PHE A C 12
ATOM 17153 O O . PHE A 1 43 ? -20.875 8.138 -34.137 1.00 0.00 78 PHE A O 12
ATOM 17170 N N . PHE A 1 44 ? -18.840 8.775 -33.429 1.00 0.00 79 PHE A N 12
ATOM 17171 C CA . PHE A 1 44 ? -19.177 10.199 -33.443 1.00 0.00 79 PHE A CA 12
ATOM 17172 C C . PHE A 1 44 ? -18.961 10.796 -34.829 1.00 0.00 79 PHE A C 12
ATOM 17173 O O . PHE A 1 44 ? -19.179 11.990 -35.038 1.00 0.00 79 PHE A O 12
ATOM 17190 N N . GLN A 1 45 ? -18.534 9.966 -35.774 1.00 0.00 80 GLN A N 12
ATOM 17191 C CA . GLN A 1 45 ? -18.299 10.441 -37.133 1.00 0.00 80 GLN A CA 12
ATOM 17192 C C . GLN A 1 45 ? -19.600 10.482 -37.928 1.00 0.00 80 GLN A C 12
ATOM 17193 O O . GLN A 1 45 ? -20.019 9.483 -38.512 1.00 0.00 80 GLN A O 12
ATOM 17207 N N . GLY A 1 46 ? -20.223 11.655 -37.955 1.00 0.00 81 GLY A N 12
ATOM 17208 C CA . GLY A 1 46 ? -21.467 11.846 -38.688 1.00 0.00 81 GLY A CA 12
ATOM 17209 C C . GLY A 1 46 ? -22.674 11.503 -37.822 1.00 0.00 81 GLY A C 12
ATOM 17210 O O . GLY A 1 46 ? -23.797 11.918 -38.111 1.00 0.00 81 GLY A O 12
ATOM 17214 N N . LYS A 1 47 ? -22.434 10.740 -36.762 1.00 0.00 82 LYS A N 12
ATOM 17215 C CA . LYS A 1 47 ? -23.508 10.341 -35.861 1.00 0.00 82 LYS A CA 12
ATOM 17216 C C . LYS A 1 47 ? -24.087 11.562 -35.155 1.00 0.00 82 LYS A C 12
ATOM 17217 O O . LYS A 1 47 ? -25.294 11.666 -34.973 1.00 0.00 82 LYS A O 12
ATOM 17236 N N . SER A 1 48 ? -23.205 12.478 -34.750 1.00 0.00 83 SER A N 12
ATOM 17237 C CA . SER A 1 48 ? -23.623 13.697 -34.054 1.00 0.00 83 SER A CA 12
ATOM 17238 C C . SER A 1 48 ? -23.524 13.506 -32.541 1.00 0.00 83 SER A C 12
ATOM 17239 O O . SER A 1 48 ? -23.716 12.402 -32.031 1.00 0.00 83 SER A O 12
ATOM 17247 N N . LYS A 1 49 ? -23.220 14.588 -31.830 1.00 0.00 84 LYS A N 12
ATOM 17248 C CA . LYS A 1 49 ? -23.093 14.529 -30.377 1.00 0.00 84 LYS A CA 12
ATOM 17249 C C . LYS A 1 49 ? -24.410 14.109 -29.735 1.00 0.00 84 LYS A C 12
ATOM 17250 O O . LYS A 1 49 ? -24.428 13.294 -28.813 1.00 0.00 84 LYS A O 12
ATOM 17269 N N . LEU A 1 50 ? -25.510 14.678 -30.217 1.00 0.00 85 LEU A N 12
ATOM 17270 C CA . LEU A 1 50 ? -26.820 14.357 -29.665 1.00 0.00 85 LEU A CA 12
ATOM 17271 C C . LEU A 1 50 ? -27.139 12.879 -29.865 1.00 0.00 85 LEU A C 12
ATOM 17272 O O . LEU A 1 50 ? -27.647 12.218 -28.958 1.00 0.00 85 LEU A O 12
ATOM 17288 N N . MET A 1 51 ? -26.834 12.365 -31.053 1.00 0.00 86 MET A N 12
ATOM 17289 C CA . MET A 1 51 ? -27.090 10.959 -31.351 1.00 0.00 86 MET A CA 12
ATOM 17290 C C . MET A 1 51 ? -26.202 10.059 -30.502 1.00 0.00 86 MET A C 12
ATOM 17291 O O . MET A 1 51 ? -26.631 8.998 -30.046 1.00 0.00 86 MET A O 12
ATOM 17305 N N . ARG A 1 52 ? -24.958 10.484 -30.299 1.00 0.00 87 ARG A N 12
ATOM 17306 C CA . ARG A 1 52 ? -24.019 9.698 -29.510 1.00 0.00 87 ARG A CA 12
ATOM 17307 C C . ARG A 1 52 ? -24.519 9.525 -28.086 1.00 0.00 87 ARG A C 12
ATOM 17308 O O . ARG A 1 52 ? -24.380 8.453 -27.499 1.00 0.00 87 ARG A O 12
ATOM 17329 N N . SER A 1 53 ? -25.102 10.575 -27.535 1.00 0.00 88 SER A N 12
ATOM 17330 C CA . SER A 1 53 ? -25.618 10.508 -26.179 1.00 0.00 88 SER A CA 12
ATOM 17331 C C . SER A 1 53 ? -26.705 9.442 -26.078 1.00 0.00 88 SER A C 12
ATOM 17332 O O . SER A 1 53 ? -26.763 8.691 -25.103 1.00 0.00 88 SER A O 12
ATOM 17340 N N . ARG A 1 54 ? -27.570 9.378 -27.086 1.00 0.00 89 ARG A N 12
ATOM 17341 C CA . ARG A 1 54 ? -28.643 8.392 -27.077 1.00 0.00 89 ARG A CA 12
ATOM 17342 C C . ARG A 1 54 ? -28.073 6.974 -27.135 1.00 0.00 89 ARG A C 12
ATOM 17343 O O . ARG A 1 54 ? -28.534 6.083 -26.420 1.00 0.00 89 ARG A O 12
ATOM 17364 N N . ALA A 1 55 ? -27.067 6.774 -27.987 1.00 0.00 90 ALA A N 12
ATOM 17365 C CA . ALA A 1 55 ? -26.443 5.459 -28.120 1.00 0.00 90 ALA A CA 12
ATOM 17366 C C . ALA A 1 55 ? -25.734 5.058 -26.830 1.00 0.00 90 ALA A C 12
ATOM 17367 O O . ALA A 1 55 ? -25.822 3.912 -26.389 1.00 0.00 90 ALA A O 12
ATOM 17374 N N . VAL A 1 56 ? -25.031 6.014 -26.232 1.00 0.00 91 VAL A N 12
ATOM 17375 C CA . VAL A 1 56 ? -24.307 5.760 -24.993 1.00 0.00 91 VAL A CA 12
ATOM 17376 C C . VAL A 1 56 ? -25.272 5.581 -23.828 1.00 0.00 91 VAL A C 12
ATOM 17377 O O . VAL A 1 56 ? -25.057 4.742 -22.952 1.00 0.00 91 VAL A O 12
ATOM 17390 N N . ASN A 1 57 ? -26.332 6.381 -23.820 1.00 0.00 92 ASN A N 12
ATOM 17391 C CA . ASN A 1 57 ? -27.319 6.306 -22.752 1.00 0.00 92 ASN A CA 12
ATOM 17392 C C . ASN A 1 57 ? -28.003 4.942 -22.732 1.00 0.00 92 ASN A C 12
ATOM 17393 O O . ASN A 1 57 ? -28.230 4.370 -21.666 1.00 0.00 92 ASN A O 12
ATOM 17404 N N . LYS A 1 58 ? -28.328 4.422 -23.913 1.00 0.00 93 LYS A N 12
ATOM 17405 C CA . LYS A 1 58 ? -28.985 3.121 -24.001 1.00 0.00 93 LYS A CA 12
ATOM 17406 C C . LYS A 1 58 ? -28.066 2.020 -23.478 1.00 0.00 93 LYS A C 12
ATOM 17407 O O . LYS A 1 58 ? -28.498 1.128 -22.747 1.00 0.00 93 LYS A O 12
ATOM 17426 N N . ALA A 1 59 ? -26.796 2.092 -23.855 1.00 0.00 94 ALA A N 12
ATOM 17427 C CA . ALA A 1 59 ? -25.819 1.104 -23.415 1.00 0.00 94 ALA A CA 12
ATOM 17428 C C . ALA A 1 59 ? -25.606 1.177 -21.905 1.00 0.00 94 ALA A C 12
ATOM 17429 O O . ALA A 1 59 ? -25.451 0.154 -21.237 1.00 0.00 94 ALA A O 12
ATOM 17436 N N . VAL A 1 60 ? -25.578 2.399 -21.378 1.00 0.00 95 VAL A N 12
ATOM 17437 C CA . VAL A 1 60 ? -25.361 2.604 -19.949 1.00 0.00 95 VAL A CA 12
ATOM 17438 C C . VAL A 1 60 ? -26.613 3.156 -19.270 1.00 0.00 95 VAL A C 12
ATOM 17439 O O . VAL A 1 60 ? -26.527 4.050 -18.429 1.00 0.00 95 VAL A O 12
ATOM 17452 N N . LYS A 1 61 ? -27.773 2.620 -19.639 1.00 0.00 96 LYS A N 12
ATOM 17453 C CA . LYS A 1 61 ? -29.031 3.074 -19.054 1.00 0.00 96 LYS A CA 12
ATOM 17454 C C . LYS A 1 61 ? -29.051 2.821 -17.555 1.00 0.00 96 LYS A C 12
ATOM 17455 O O . LYS A 1 61 ? -29.542 3.645 -16.782 1.00 0.00 96 LYS A O 12
ATOM 17474 N N . GLU A 1 62 ? -28.520 1.676 -17.147 1.00 0.00 97 GLU A N 12
ATOM 17475 C CA . GLU A 1 62 ? -28.488 1.330 -15.733 1.00 0.00 97 GLU A CA 12
ATOM 17476 C C . GLU A 1 62 ? -27.668 2.358 -14.964 1.00 0.00 97 GLU A C 12
ATOM 17477 O O . GLU A 1 62 ? -28.049 2.783 -13.874 1.00 0.00 97 GLU A O 12
ATOM 17489 N N . GLU A 1 63 ? -26.541 2.757 -15.544 1.00 0.00 98 GLU A N 12
ATOM 17490 C CA . GLU A 1 63 ? -25.674 3.741 -14.908 1.00 0.00 98 GLU A CA 12
ATOM 17491 C C . GLU A 1 63 ? -26.385 5.085 -14.778 1.00 0.00 98 GLU A C 12
ATOM 17492 O O . GLU A 1 63 ? -26.275 5.757 -13.752 1.00 0.00 98 GLU A O 12
ATOM 17504 N N . LEU A 1 64 ? -27.108 5.477 -15.825 1.00 0.00 99 LEU A N 12
ATOM 17505 C CA . LEU A 1 64 ? -27.823 6.748 -15.807 1.00 0.00 99 LEU A CA 12
ATOM 17506 C C . LEU A 1 64 ? -28.888 6.753 -14.718 1.00 0.00 99 LEU A C 12
ATOM 17507 O O . LEU A 1 64 ? -29.065 7.746 -14.012 1.00 0.00 99 LEU A O 12
ATOM 17523 N N . GLN A 1 65 ? -29.598 5.638 -14.589 1.00 0.00 100 GLN A N 12
ATOM 17524 C CA . GLN A 1 65 ? -30.644 5.525 -13.583 1.00 0.00 100 GLN A CA 12
ATOM 17525 C C . GLN A 1 65 ? -30.042 5.622 -12.190 1.00 0.00 100 GLN A C 12
ATOM 17526 O O . GLN A 1 65 ? -30.615 6.241 -11.294 1.00 0.00 100 GLN A O 12
ATOM 17540 N N . GLU A 1 66 ? -28.879 5.007 -12.016 1.00 0.00 101 GLU A N 12
ATOM 17541 C CA . GLU A 1 66 ? -28.199 5.026 -10.727 1.00 0.00 101 GLU A CA 12
ATOM 17542 C C . GLU A 1 66 ? -27.585 6.391 -10.472 1.00 0.00 101 GLU A C 12
ATOM 17543 O O . GLU A 1 66 ? -27.453 6.819 -9.326 1.00 0.00 101 GLU A O 12
ATOM 17555 N N . ILE A 1 67 ? -27.192 7.068 -11.544 1.00 0.00 102 ILE A N 12
ATOM 17556 C CA . ILE A 1 67 ? -26.575 8.376 -11.401 1.00 0.00 102 ILE A CA 12
ATOM 17557 C C . ILE A 1 67 ? -27.528 9.475 -11.863 1.00 0.00 102 ILE A C 12
ATOM 17558 O O . ILE A 1 67 ? -27.996 9.466 -13.001 1.00 0.00 102 ILE A O 12
ATOM 17574 N N . HIS A 1 68 ? -27.814 10.421 -10.970 1.00 0.00 103 HIS A N 12
ATOM 17575 C CA . HIS A 1 68 ? -28.716 11.520 -11.300 1.00 0.00 103 HIS A CA 12
ATOM 17576 C C . HIS A 1 68 ? -28.167 12.335 -12.466 1.00 0.00 103 HIS A C 12
ATOM 17577 O O . HIS A 1 68 ? -28.890 12.648 -13.410 1.00 0.00 103 HIS A O 12
ATOM 17591 N N . ALA A 1 69 ? -26.883 12.670 -12.395 1.00 0.00 104 ALA A N 12
ATOM 17592 C CA . ALA A 1 69 ? -26.253 13.444 -13.457 1.00 0.00 104 ALA A CA 12
ATOM 17593 C C . ALA A 1 69 ? -25.082 12.671 -14.054 1.00 0.00 104 ALA A C 12
ATOM 17594 O O . ALA A 1 69 ? -24.159 12.278 -13.343 1.00 0.00 104 ALA A O 12
ATOM 17601 N N . PHE A 1 70 ? -25.129 12.455 -15.363 1.00 0.00 105 PHE A N 12
ATOM 17602 C CA . PHE A 1 70 ? -24.064 11.727 -16.046 1.00 0.00 105 PHE A CA 12
ATOM 17603 C C . PHE A 1 70 ? -23.831 12.301 -17.441 1.00 0.00 105 PHE A C 12
ATOM 17604 O O . PHE A 1 70 ? -24.781 12.605 -18.163 1.00 0.00 105 PHE A O 12
ATOM 17621 N N . SER A 1 71 ? -22.564 12.437 -17.820 1.00 0.00 106 SER A N 12
ATOM 17622 C CA . SER A 1 71 ? -22.226 12.966 -19.137 1.00 0.00 106 SER A CA 12
ATOM 17623 C C . SER A 1 71 ? -21.181 12.088 -19.814 1.00 0.00 106 SER A C 12
ATOM 17624 O O . SER A 1 71 ? -20.358 11.458 -19.150 1.00 0.00 106 SER A O 12
ATOM 17632 N N . CYS A 1 72 ? -21.220 12.052 -21.140 1.00 0.00 107 CYS A N 12
ATOM 17633 C CA . CYS A 1 72 ? -20.274 11.250 -21.904 1.00 0.00 107 CYS A CA 12
ATOM 17634 C C . CYS A 1 72 ? -19.831 12.002 -23.153 1.00 0.00 107 CYS A C 12
ATOM 17635 O O . CYS A 1 72 ? -20.332 11.752 -24.250 1.00 0.00 107 CYS A O 12
ATOM 17643 N N . LYS A 1 73 ? -18.894 12.927 -22.981 1.00 0.00 108 LYS A N 12
ATOM 17644 C CA . LYS A 1 73 ? -18.402 13.711 -24.104 1.00 0.00 108 LYS A CA 12
ATOM 17645 C C . LYS A 1 73 ? -17.655 12.815 -25.089 1.00 0.00 108 LYS A C 12
ATOM 17646 O O . LYS A 1 73 ? -16.940 11.898 -24.686 1.00 0.00 108 LYS A O 12
ATOM 17665 N N . CYS A 1 74 ? -17.831 13.081 -26.380 1.00 0.00 109 CYS A N 12
ATOM 17666 C CA . CYS A 1 74 ? -17.173 12.284 -27.413 1.00 0.00 109 CYS A CA 12
ATOM 17667 C C . CYS A 1 74 ? -16.506 13.182 -28.450 1.00 0.00 109 CYS A C 12
ATOM 17668 O O . CYS A 1 74 ? -17.124 14.108 -28.974 1.00 0.00 109 CYS A O 12
ATOM 17676 N N . TYR A 1 75 ? -15.239 12.900 -28.741 1.00 0.00 110 TYR A N 12
ATOM 17677 C CA . TYR A 1 75 ? -14.496 13.689 -29.718 1.00 0.00 110 TYR A CA 12
ATOM 17678 C C . TYR A 1 75 ? -13.995 12.802 -30.856 1.00 0.00 110 TYR A C 12
ATOM 17679 O O . TYR A 1 75 ? -13.610 11.652 -30.639 1.00 0.00 110 TYR A O 12
ATOM 17697 N N . THR A 1 76 ? -14.004 13.345 -32.071 1.00 0.00 111 THR A N 12
ATOM 17698 C CA . THR A 1 76 ? -13.548 12.596 -33.236 1.00 0.00 111 THR A CA 12
ATOM 17699 C C . THR A 1 76 ? -13.043 13.542 -34.322 1.00 0.00 111 THR A C 12
ATOM 17700 O O . THR A 1 76 ? -13.252 13.297 -35.510 1.00 0.00 111 THR A O 12
ATOM 17711 N N . GLU A 1 77 ? -12.386 14.625 -33.908 1.00 0.00 112 GLU A N 12
ATOM 17712 C CA . GLU A 1 77 ? -11.858 15.606 -34.852 1.00 0.00 112 GLU A CA 12
ATOM 17713 C C . GLU A 1 77 ? -12.992 16.400 -35.496 1.00 0.00 112 GLU A C 12
ATOM 17714 O O . GLU A 1 77 ? -12.782 17.505 -35.996 1.00 0.00 112 GLU A O 12
ATOM 17726 N N . GLU A 1 78 ? -14.195 15.836 -35.475 1.00 0.00 113 GLU A N 12
ATOM 17727 C CA . GLU A 1 78 ? -15.352 16.506 -36.052 1.00 0.00 113 GLU A CA 12
ATOM 17728 C C . GLU A 1 78 ? -15.720 17.749 -35.252 1.00 0.00 113 GLU A C 12
ATOM 17729 O O . GLU A 1 78 ? -16.146 18.757 -35.815 1.00 0.00 113 GLU A O 12
ATOM 17741 N N . GLU A 1 79 ? -15.574 17.666 -33.933 1.00 0.00 114 GLU A N 12
ATOM 17742 C CA . GLU A 1 79 ? -15.915 18.785 -33.065 1.00 0.00 114 GLU A CA 12
ATOM 17743 C C . GLU A 1 79 ? -15.133 20.023 -33.480 1.00 0.00 114 GLU A C 12
ATOM 17744 O O . GLU A 1 79 ? -15.564 21.153 -33.250 1.00 0.00 114 GLU A O 12
ATOM 17756 N N . TRP A 1 80 ? -13.988 19.794 -34.104 1.00 0.00 115 TRP A N 12
ATOM 17757 C CA . TRP A 1 80 ? -13.145 20.887 -34.571 1.00 0.00 115 TRP A CA 12
ATOM 17758 C C . TRP A 1 80 ? -13.617 21.372 -35.938 1.00 0.00 115 TRP A C 12
ATOM 17759 O O . TRP A 1 80 ? -13.146 22.391 -36.443 1.00 0.00 115 TRP A O 12
ATOM 17780 N N . SER A 1 81 ? -14.541 20.628 -36.540 1.00 0.00 116 SER A N 12
ATOM 17781 C CA . SER A 1 81 ? -15.059 20.987 -37.853 1.00 0.00 116 SER A CA 12
ATOM 17782 C C . SER A 1 81 ? -15.736 22.349 -37.818 1.00 0.00 116 SER A C 12
ATOM 17783 O O . SER A 1 81 ? -15.668 23.112 -38.781 1.00 0.00 116 SER A O 12
ATOM 17791 N N . LYS A 1 82 ? -16.382 22.653 -36.703 1.00 0.00 117 LYS A N 12
ATOM 17792 C CA . LYS A 1 82 ? -17.064 23.929 -36.555 1.00 0.00 117 LYS A CA 12
ATOM 17793 C C . LYS A 1 82 ? -16.076 25.079 -36.657 1.00 0.00 117 LYS A C 12
ATOM 17794 O O . LYS A 1 82 ? -16.356 26.100 -37.284 1.00 0.00 117 LYS A O 12
ATOM 17813 N N . ILE A 1 83 ? -14.925 24.919 -36.015 1.00 0.00 118 ILE A N 12
ATOM 17814 C CA . ILE A 1 83 ? -13.917 25.965 -36.025 1.00 0.00 118 ILE A CA 12
ATOM 17815 C C . ILE A 1 83 ? -12.759 25.575 -36.938 1.00 0.00 118 ILE A C 12
ATOM 17816 O O . ILE A 1 83 ? -12.195 24.490 -36.809 1.00 0.00 118 ILE A O 12
ATOM 17832 N N . VAL A 1 84 ? -12.412 26.463 -37.865 1.00 0.00 119 VAL A N 12
ATOM 17833 C CA . VAL A 1 84 ? -11.328 26.192 -38.794 1.00 0.00 119 VAL A CA 12
ATOM 17834 C C . VAL A 1 84 ? -10.041 26.830 -38.289 1.00 0.00 119 VAL A C 12
ATOM 17835 O O . VAL A 1 84 ? -9.861 28.044 -38.368 1.00 0.00 119 VAL A O 12
ATOM 17848 N N . VAL A 1 85 ? -9.148 25.995 -37.776 1.00 0.00 120 VAL A N 12
ATOM 17849 C CA . VAL A 1 85 ? -7.874 26.473 -37.262 1.00 0.00 120 VAL A CA 12
ATOM 17850 C C . VAL A 1 85 ? -7.003 27.008 -38.393 1.00 0.00 120 VAL A C 12
ATOM 17851 O O . VAL A 1 85 ? -6.202 27.921 -38.196 1.00 0.00 120 VAL A O 12
ATOM 17864 N N . LEU A 1 86 ? -7.169 26.431 -39.578 1.00 0.00 121 LEU A N 12
ATOM 17865 C CA . LEU A 1 86 ? -6.397 26.853 -40.739 1.00 0.00 121 LEU A CA 12
ATOM 17866 C C . LEU A 1 86 ? -6.704 28.304 -41.077 1.00 0.00 121 LEU A C 12
ATOM 17867 O O . LEU A 1 86 ? -5.804 29.083 -41.389 1.00 0.00 121 LEU A O 12
ATOM 17883 N N . GLU A 1 87 ? -7.979 28.664 -41.001 1.00 0.00 122 GLU A N 12
ATOM 17884 C CA . GLU A 1 87 ? -8.386 30.030 -41.293 1.00 0.00 122 GLU A CA 12
ATOM 17885 C C . GLU A 1 87 ? -9.038 30.665 -40.069 1.00 0.00 122 GLU A C 12
ATOM 17886 O O . GLU A 1 87 ? -10.143 30.291 -39.675 1.00 0.00 122 GLU A O 12
ATOM 17898 N N . HIS A 1 88 ? -8.345 31.629 -39.479 1.00 0.00 123 HIS A N 12
ATOM 17899 C CA . HIS A 1 88 ? -8.858 32.322 -38.301 1.00 0.00 123 HIS A CA 12
ATOM 17900 C C . HIS A 1 88 ? -9.346 33.720 -38.675 1.00 0.00 123 HIS A C 12
ATOM 17901 O O . HIS A 1 88 ? -8.584 34.535 -39.194 1.00 0.00 123 HIS A O 12
ATOM 17915 N N . HIS A 1 89 ? -10.621 33.990 -38.407 1.00 0.00 124 HIS A N 12
ATOM 17916 C CA . HIS A 1 89 ? -11.196 35.294 -38.721 1.00 0.00 124 HIS A CA 12
ATOM 17917 C C . HIS A 1 89 ? -11.011 36.259 -37.555 1.00 0.00 124 HIS A C 12
ATOM 17918 O O . HIS A 1 89 ? -11.453 35.991 -36.438 1.00 0.00 124 HIS A O 12
ATOM 17932 N N . HIS A 1 90 ? -10.354 37.385 -37.820 1.00 0.00 125 HIS A N 12
ATOM 17933 C CA . HIS A 1 90 ? -10.118 38.379 -36.780 1.00 0.00 125 HIS A CA 12
ATOM 17934 C C . HIS A 1 90 ? -10.792 39.700 -37.139 1.00 0.00 125 HIS A C 12
ATOM 17935 O O . HIS A 1 90 ? -10.443 40.334 -38.135 1.00 0.00 125 HIS A O 12
ATOM 17949 N N . HIS A 1 91 ? -11.761 40.110 -36.326 1.00 0.00 126 HIS A N 12
ATOM 17950 C CA . HIS A 1 91 ? -12.477 41.357 -36.575 1.00 0.00 126 HIS A CA 12
ATOM 17951 C C . HIS A 1 91 ? -11.527 42.552 -36.548 1.00 0.00 126 HIS A C 12
ATOM 17952 O O . HIS A 1 91 ? -11.557 43.396 -37.443 1.00 0.00 126 HIS A O 12
ATOM 17966 N N . HIS A 1 92 ? -10.687 42.619 -35.518 1.00 0.00 127 HIS A N 12
ATOM 17967 C CA . HIS A 1 92 ? -9.736 43.720 -35.390 1.00 0.00 127 HIS A CA 12
ATOM 17968 C C . HIS A 1 92 ? -9.057 43.696 -34.022 1.00 0.00 127 HIS A C 12
ATOM 17969 O O . HIS A 1 92 ? -7.840 43.849 -33.921 1.00 0.00 127 HIS A O 12
ATOM 17983 N N . HIS A 1 93 ? -9.853 43.511 -32.973 1.00 0.00 128 HIS A N 12
ATOM 17984 C CA . HIS A 1 93 ? -9.316 43.476 -31.616 1.00 0.00 128 HIS A CA 12
ATOM 17985 C C . HIS A 1 93 ? -8.311 42.340 -31.467 1.00 0.00 128 HIS A C 12
ATOM 17986 O O . HIS A 1 93 ? -8.610 41.402 -30.746 1.00 0.00 128 HIS A O 12
ATOM 18001 N N . MET A 1 1 ? -20.156 6.094 -4.231 1.00 0.00 36 MET A N 13
ATOM 18002 C CA . MET A 1 1 ? -20.018 4.742 -3.620 1.00 0.00 36 MET A CA 13
ATOM 18003 C C . MET A 1 1 ? -20.772 3.724 -4.466 1.00 0.00 36 MET A C 13
ATOM 18004 O O . MET A 1 1 ? -20.259 2.645 -4.764 1.00 0.00 36 MET A O 13
ATOM 18020 N N . PRO A 1 2 ? -21.975 4.050 -4.854 1.00 0.00 37 PRO A N 13
ATOM 18021 C CA . PRO A 1 2 ? -22.831 3.149 -5.686 1.00 0.00 37 PRO A CA 13
ATOM 18022 C C . PRO A 1 2 ? -22.127 2.728 -6.974 1.00 0.00 37 PRO A C 13
ATOM 18023 O O . PRO A 1 2 ? -22.282 1.598 -7.435 1.00 0.00 37 PRO A O 13
ATOM 18034 N N . VAL A 1 3 ? -21.352 3.646 -7.550 1.00 0.00 38 VAL A N 13
ATOM 18035 C CA . VAL A 1 3 ? -20.631 3.353 -8.785 1.00 0.00 38 VAL A CA 13
ATOM 18036 C C . VAL A 1 3 ? -19.165 3.754 -8.657 1.00 0.00 38 VAL A C 13
ATOM 18037 O O . VAL A 1 3 ? -18.849 4.841 -8.176 1.00 0.00 38 VAL A O 13
ATOM 18050 N N . THR A 1 4 ? -18.273 2.870 -9.095 1.00 0.00 39 THR A N 13
ATOM 18051 C CA . THR A 1 4 ? -16.844 3.149 -9.026 1.00 0.00 39 THR A CA 13
ATOM 18052 C C . THR A 1 4 ? -16.358 3.717 -10.352 1.00 0.00 39 THR A C 13
ATOM 18053 O O . THR A 1 4 ? -16.753 3.251 -11.420 1.00 0.00 39 THR A O 13
ATOM 18064 N N . GLU A 1 5 ? -15.501 4.731 -10.279 1.00 0.00 40 GLU A N 13
ATOM 18065 C CA . GLU A 1 5 ? -14.979 5.358 -11.485 1.00 0.00 40 GLU A CA 13
ATOM 18066 C C . GLU A 1 5 ? -14.160 4.358 -12.298 1.00 0.00 40 GLU A C 13
ATOM 18067 O O . GLU A 1 5 ? -14.295 4.280 -13.520 1.00 0.00 40 GLU A O 13
ATOM 18079 N N . GLN A 1 6 ? -13.315 3.591 -11.615 1.00 0.00 41 GLN A N 13
ATOM 18080 C CA . GLN A 1 6 ? -12.487 2.596 -12.289 1.00 0.00 41 GLN A CA 13
ATOM 18081 C C . GLN A 1 6 ? -13.365 1.543 -12.957 1.00 0.00 41 GLN A C 13
ATOM 18082 O O . GLN A 1 6 ? -13.136 1.165 -14.106 1.00 0.00 41 GLN A O 13
ATOM 18096 N N . GLY A 1 7 ? -14.374 1.086 -12.230 1.00 0.00 42 GLY A N 13
ATOM 18097 C CA . GLY A 1 7 ? -15.305 0.091 -12.747 1.00 0.00 42 GLY A CA 13
ATOM 18098 C C . GLY A 1 7 ? -16.128 0.664 -13.895 1.00 0.00 42 GLY A C 13
ATOM 18099 O O . GLY A 1 7 ? -16.539 -0.059 -14.803 1.00 0.00 42 GLY A O 13
ATOM 18103 N N . LEU A 1 8 ? -16.383 1.968 -13.831 1.00 0.00 43 LEU A N 13
ATOM 18104 C CA . LEU A 1 8 ? -17.183 2.640 -14.849 1.00 0.00 43 LEU A CA 13
ATOM 18105 C C . LEU A 1 8 ? -16.534 2.497 -16.220 1.00 0.00 43 LEU A C 13
ATOM 18106 O O . LEU A 1 8 ? -17.216 2.245 -17.214 1.00 0.00 43 LEU A O 13
ATOM 18122 N N . ARG A 1 9 ? -15.220 2.650 -16.270 1.00 0.00 44 ARG A N 13
ATOM 18123 C CA . ARG A 1 9 ? -14.499 2.527 -17.528 1.00 0.00 44 ARG A CA 13
ATOM 18124 C C . ARG A 1 9 ? -14.713 1.137 -18.125 1.00 0.00 44 ARG A C 13
ATOM 18125 O O . ARG A 1 9 ? -14.928 0.995 -19.330 1.00 0.00 44 ARG A O 13
ATOM 18146 N N . GLU A 1 10 ? -14.655 0.118 -17.278 1.00 0.00 45 GLU A N 13
ATOM 18147 C CA . GLU A 1 10 ? -14.851 -1.253 -17.734 1.00 0.00 45 GLU A CA 13
ATOM 18148 C C . GLU A 1 10 ? -16.273 -1.445 -18.252 1.00 0.00 45 GLU A C 13
ATOM 18149 O O . GLU A 1 10 ? -16.491 -2.113 -19.265 1.00 0.00 45 GLU A O 13
ATOM 18161 N N . ARG A 1 11 ? -17.238 -0.853 -17.553 1.00 0.00 46 ARG A N 13
ATOM 18162 C CA . ARG A 1 11 ? -18.633 -0.961 -17.950 1.00 0.00 46 ARG A CA 13
ATOM 18163 C C . ARG A 1 11 ? -18.847 -0.272 -19.288 1.00 0.00 46 ARG A C 13
ATOM 18164 O O . ARG A 1 11 ? -19.538 -0.790 -20.166 1.00 0.00 46 ARG A O 13
ATOM 18185 N N . ILE A 1 12 ? -18.241 0.901 -19.436 1.00 0.00 47 ILE A N 13
ATOM 18186 C CA . ILE A 1 12 ? -18.355 1.660 -20.671 1.00 0.00 47 ILE A CA 13
ATOM 18187 C C . ILE A 1 12 ? -17.729 0.888 -21.823 1.00 0.00 47 ILE A C 13
ATOM 18188 O O . ILE A 1 12 ? -18.290 0.819 -22.915 1.00 0.00 47 ILE A O 13
ATOM 18204 N N . GLU A 1 13 ? -16.565 0.303 -21.563 1.00 0.00 48 GLU A N 13
ATOM 18205 C CA . GLU A 1 13 ? -15.862 -0.475 -22.575 1.00 0.00 48 GLU A CA 13
ATOM 18206 C C . GLU A 1 13 ? -16.737 -1.631 -23.038 1.00 0.00 48 GLU A C 13
ATOM 18207 O O . GLU A 1 13 ? -16.786 -1.948 -24.228 1.00 0.00 48 GLU A O 13
ATOM 18219 N N . SER A 1 14 ? -17.436 -2.251 -22.094 1.00 0.00 49 SER A N 13
ATOM 18220 C CA . SER A 1 14 ? -18.319 -3.358 -22.425 1.00 0.00 49 SER A CA 13
ATOM 18221 C C . SER A 1 14 ? -19.577 -2.836 -23.108 1.00 0.00 49 SER A C 13
ATOM 18222 O O . SER A 1 14 ? -20.276 -3.584 -23.789 1.00 0.00 49 SER A O 13
ATOM 18230 N N . ALA A 1 15 ? -19.863 -1.543 -22.926 1.00 0.00 50 ALA A N 13
ATOM 18231 C CA . ALA A 1 15 ? -21.044 -0.950 -23.542 1.00 0.00 50 ALA A CA 13
ATOM 18232 C C . ALA A 1 15 ? -20.681 -0.297 -24.872 1.00 0.00 50 ALA A C 13
ATOM 18233 O O . ALA A 1 15 ? -21.553 0.159 -25.612 1.00 0.00 50 ALA A O 13
ATOM 18240 N N . ILE A 1 16 ? -19.387 -0.258 -25.168 1.00 0.00 51 ILE A N 13
ATOM 18241 C CA . ILE A 1 16 ? -18.911 0.336 -26.411 1.00 0.00 51 ILE A CA 13
ATOM 18242 C C . ILE A 1 16 ? -17.624 -0.340 -26.864 1.00 0.00 51 ILE A C 13
ATOM 18243 O O . ILE A 1 16 ? -16.709 -0.551 -26.067 1.00 0.00 51 ILE A O 13
ATOM 18259 N N . PRO A 1 17 ? -17.538 -0.676 -28.121 1.00 0.00 52 PRO A N 13
ATOM 18260 C CA . PRO A 1 17 ? -16.332 -1.342 -28.691 1.00 0.00 52 PRO A CA 13
ATOM 18261 C C . PRO A 1 17 ? -15.081 -0.489 -28.536 1.00 0.00 52 PRO A C 13
ATOM 18262 O O . PRO A 1 17 ? -15.126 0.731 -28.684 1.00 0.00 52 PRO A O 13
ATOM 18273 N N . GLN A 1 18 ? -13.964 -1.145 -28.232 1.00 0.00 53 GLN A N 13
ATOM 18274 C CA . GLN A 1 18 ? -12.704 -0.439 -28.050 1.00 0.00 53 GLN A CA 13
ATOM 18275 C C . GLN A 1 18 ? -12.569 0.675 -29.080 1.00 0.00 53 GLN A C 13
ATOM 18276 O O . GLN A 1 18 ? -12.026 0.473 -30.165 1.00 0.00 53 GLN A O 13
ATOM 18290 N N . VAL A 1 19 ? -13.070 1.852 -28.725 1.00 0.00 54 VAL A N 13
ATOM 18291 C CA . VAL A 1 19 ? -13.009 3.001 -29.618 1.00 0.00 54 VAL A CA 13
ATOM 18292 C C . VAL A 1 19 ? -11.606 3.591 -29.637 1.00 0.00 54 VAL A C 13
ATOM 18293 O O . VAL A 1 19 ? -10.657 2.981 -29.145 1.00 0.00 54 VAL A O 13
ATOM 18306 N N . TYR A 1 20 ? -11.481 4.780 -30.213 1.00 0.00 55 TYR A N 13
ATOM 18307 C CA . TYR A 1 20 ? -10.184 5.440 -30.295 1.00 0.00 55 TYR A CA 13
ATOM 18308 C C . TYR A 1 20 ? -9.646 5.738 -28.900 1.00 0.00 55 TYR A C 13
ATOM 18309 O O . TYR A 1 20 ? -8.463 5.534 -28.625 1.00 0.00 55 TYR A O 13
ATOM 18327 N N . HIS A 1 21 ? -10.521 6.216 -28.018 1.00 0.00 56 HIS A N 13
ATOM 18328 C CA . HIS A 1 21 ? -10.118 6.527 -26.655 1.00 0.00 56 HIS A CA 13
ATOM 18329 C C . HIS A 1 21 ? -11.343 6.644 -25.755 1.00 0.00 56 HIS A C 13
ATOM 18330 O O . HIS A 1 21 ? -12.336 7.272 -26.123 1.00 0.00 56 HIS A O 13
ATOM 18344 N N . ILE A 1 22 ? -11.265 6.048 -24.572 1.00 0.00 57 ILE A N 13
ATOM 18345 C CA . ILE A 1 22 ? -12.373 6.108 -23.626 1.00 0.00 57 ILE A CA 13
ATOM 18346 C C . ILE A 1 22 ? -11.860 6.353 -22.213 1.00 0.00 57 ILE A C 13
ATOM 18347 O O . ILE A 1 22 ? -11.108 5.544 -21.670 1.00 0.00 57 ILE A O 13
ATOM 18363 N N . ILE A 1 23 ? -12.277 7.465 -21.615 1.00 0.00 58 ILE A N 13
ATOM 18364 C CA . ILE A 1 23 ? -11.857 7.783 -20.257 1.00 0.00 58 ILE A CA 13
ATOM 18365 C C . ILE A 1 23 ? -12.998 8.441 -19.494 1.00 0.00 58 ILE A C 13
ATOM 18366 O O . ILE A 1 23 ? -13.706 9.286 -20.038 1.00 0.00 58 ILE A O 13
ATOM 18382 N N . VAL A 1 24 ? -13.166 8.059 -18.231 1.00 0.00 59 VAL A N 13
ATOM 18383 C CA . VAL A 1 24 ? -14.228 8.631 -17.410 1.00 0.00 59 VAL A CA 13
ATOM 18384 C C . VAL A 1 24 ? -13.637 9.367 -16.214 1.00 0.00 59 VAL A C 13
ATOM 18385 O O . VAL A 1 24 ? -12.836 8.809 -15.462 1.00 0.00 59 VAL A O 13
ATOM 18398 N N . THR A 1 25 ? -14.035 10.623 -16.049 1.00 0.00 60 THR A N 13
ATOM 18399 C CA . THR A 1 25 ? -13.545 11.436 -14.944 1.00 0.00 60 THR A CA 13
ATOM 18400 C C . THR A 1 25 ? -14.710 12.066 -14.188 1.00 0.00 60 THR A C 13
ATOM 18401 O O . THR A 1 25 ? -15.664 12.563 -14.796 1.00 0.00 60 THR A O 13
ATOM 18412 N N . ASP A 1 26 ? -14.631 12.036 -12.860 1.00 0.00 61 ASP A N 13
ATOM 18413 C CA . ASP A 1 26 ? -15.680 12.612 -12.029 1.00 0.00 61 ASP A CA 13
ATOM 18414 C C . ASP A 1 26 ? -15.361 14.073 -11.718 1.00 0.00 61 ASP A C 13
ATOM 18415 O O . ASP A 1 26 ? -14.246 14.403 -11.315 1.00 0.00 61 ASP A O 13
ATOM 18424 N N . LEU A 1 27 ? -16.349 14.941 -11.906 1.00 0.00 62 LEU A N 13
ATOM 18425 C CA . LEU A 1 27 ? -16.165 16.363 -11.646 1.00 0.00 62 LEU A CA 13
ATOM 18426 C C . LEU A 1 27 ? -15.829 16.593 -10.175 1.00 0.00 62 LEU A C 13
ATOM 18427 O O . LEU A 1 27 ? -14.961 17.400 -9.845 1.00 0.00 62 LEU A O 13
ATOM 18443 N N . SER A 1 28 ? -16.524 15.877 -9.296 1.00 0.00 63 SER A N 13
ATOM 18444 C CA . SER A 1 28 ? -16.290 16.008 -7.862 1.00 0.00 63 SER A CA 13
ATOM 18445 C C . SER A 1 28 ? -14.890 15.520 -7.502 1.00 0.00 63 SER A C 13
ATOM 18446 O O . SER A 1 28 ? -14.345 14.634 -8.159 1.00 0.00 63 SER A O 13
ATOM 18454 N N . TYR A 1 29 ? -14.312 16.107 -6.458 1.00 0.00 64 TYR A N 13
ATOM 18455 C CA . TYR A 1 29 ? -12.970 15.726 -6.028 1.00 0.00 64 TYR A CA 13
ATOM 18456 C C . TYR A 1 29 ? -12.930 14.247 -5.654 1.00 0.00 64 TYR A C 13
ATOM 18457 O O . TYR A 1 29 ? -12.046 13.509 -6.090 1.00 0.00 64 TYR A O 13
ATOM 18475 N N . GLY A 1 30 ? -13.896 13.819 -4.844 1.00 0.00 65 GLY A N 13
ATOM 18476 C CA . GLY A 1 30 ? -13.963 12.425 -4.419 1.00 0.00 65 GLY A CA 13
ATOM 18477 C C . GLY A 1 30 ? -14.717 11.580 -5.442 1.00 0.00 65 GLY A C 13
ATOM 18478 O O . GLY A 1 30 ? -15.106 12.074 -6.500 1.00 0.00 65 GLY A O 13
ATOM 18482 N N . CYS A 1 31 ? -14.918 10.306 -5.119 1.00 0.00 66 CYS A N 13
ATOM 18483 C CA . CYS A 1 31 ? -15.628 9.403 -6.020 1.00 0.00 66 CYS A CA 13
ATOM 18484 C C . CYS A 1 31 ? -17.116 9.373 -5.684 1.00 0.00 66 CYS A C 13
ATOM 18485 O O . CYS A 1 31 ? -17.498 9.380 -4.514 1.00 0.00 66 CYS A O 13
ATOM 18493 N N . GLY A 1 32 ? -17.950 9.342 -6.719 1.00 0.00 67 GLY A N 13
ATOM 18494 C CA . GLY A 1 32 ? -19.394 9.318 -6.523 1.00 0.00 67 GLY A CA 13
ATOM 18495 C C . GLY A 1 32 ? -20.123 9.608 -7.830 1.00 0.00 67 GLY A C 13
ATOM 18496 O O . GLY A 1 32 ? -19.573 9.418 -8.914 1.00 0.00 67 GLY A O 13
ATOM 18500 N N . GLN A 1 33 ? -21.367 10.066 -7.720 1.00 0.00 68 GLN A N 13
ATOM 18501 C CA . GLN A 1 33 ? -22.163 10.376 -8.902 1.00 0.00 68 GLN A CA 13
ATOM 18502 C C . GLN A 1 33 ? -21.678 11.666 -9.555 1.00 0.00 68 GLN A C 13
ATOM 18503 O O . GLN A 1 33 ? -22.172 12.752 -9.248 1.00 0.00 68 GLN A O 13
ATOM 18517 N N . SER A 1 34 ? -20.709 11.539 -10.452 1.00 0.00 69 SER A N 13
ATOM 18518 C CA . SER A 1 34 ? -20.161 12.702 -11.142 1.00 0.00 69 SER A CA 13
ATOM 18519 C C . SER A 1 34 ? -20.109 12.463 -12.646 1.00 0.00 69 SER A C 13
ATOM 18520 O O . SER A 1 34 ? -20.027 11.322 -13.103 1.00 0.00 69 SER A O 13
ATOM 18528 N N . PHE A 1 35 ? -20.158 13.548 -13.414 1.00 0.00 70 PHE A N 13
ATOM 18529 C CA . PHE A 1 35 ? -20.116 13.442 -14.866 1.00 0.00 70 PHE A CA 13
ATOM 18530 C C . PHE A 1 35 ? -19.003 14.302 -15.453 1.00 0.00 70 PHE A C 13
ATOM 18531 O O . PHE A 1 35 ? -19.002 15.523 -15.299 1.00 0.00 70 PHE A O 13
ATOM 18548 N N . ASP A 1 36 ? -18.064 13.655 -16.137 1.00 0.00 71 ASP A N 13
ATOM 18549 C CA . ASP A 1 36 ? -16.962 14.365 -16.761 1.00 0.00 71 ASP A CA 13
ATOM 18550 C C . ASP A 1 36 ? -16.017 13.382 -17.447 1.00 0.00 71 ASP A C 13
ATOM 18551 O O . ASP A 1 36 ? -14.922 13.128 -16.959 1.00 0.00 71 ASP A O 13
ATOM 18560 N N . ILE A 1 37 ? -16.447 12.823 -18.580 1.00 0.00 72 ILE A N 13
ATOM 18561 C CA . ILE A 1 37 ? -15.610 11.863 -19.298 1.00 0.00 72 ILE A CA 13
ATOM 18562 C C . ILE A 1 37 ? -15.347 12.349 -20.714 1.00 0.00 72 ILE A C 13
ATOM 18563 O O . ILE A 1 37 ? -16.108 13.149 -21.261 1.00 0.00 72 ILE A O 13
ATOM 18579 N N . VAL A 1 38 ? -14.255 11.868 -21.300 1.00 0.00 73 VAL A N 13
ATOM 18580 C CA . VAL A 1 38 ? -13.896 12.263 -22.653 1.00 0.00 73 VAL A CA 13
ATOM 18581 C C . VAL A 1 38 ? -13.675 11.035 -23.530 1.00 0.00 73 VAL A C 13
ATOM 18582 O O . VAL A 1 38 ? -12.897 10.145 -23.184 1.00 0.00 73 VAL A O 13
ATOM 18595 N N . VAL A 1 39 ? -14.363 10.992 -24.667 1.00 0.00 74 VAL A N 13
ATOM 18596 C CA . VAL A 1 39 ? -14.229 9.865 -25.585 1.00 0.00 74 VAL A CA 13
ATOM 18597 C C . VAL A 1 39 ? -14.323 10.331 -27.033 1.00 0.00 74 VAL A C 13
ATOM 18598 O O . VAL A 1 39 ? -15.091 11.236 -27.354 1.00 0.00 74 VAL A O 13
ATOM 18611 N N . VAL A 1 40 ? -13.539 9.707 -27.905 1.00 0.00 75 VAL A N 13
ATOM 18612 C CA . VAL A 1 40 ? -13.554 10.068 -29.318 1.00 0.00 75 VAL A CA 13
ATOM 18613 C C . VAL A 1 40 ? -13.846 8.845 -30.181 1.00 0.00 75 VAL A C 13
ATOM 18614 O O . VAL A 1 40 ? -13.189 7.812 -30.054 1.00 0.00 75 VAL A O 13
ATOM 18627 N N . SER A 1 41 ? -14.834 8.971 -31.063 1.00 0.00 76 SER A N 13
ATOM 18628 C CA . SER A 1 41 ? -15.200 7.873 -31.948 1.00 0.00 76 SER A CA 13
ATOM 18629 C C . SER A 1 41 ? -15.948 8.396 -33.170 1.00 0.00 76 SER A C 13
ATOM 18630 O O . SER A 1 41 ? -16.442 9.523 -33.173 1.00 0.00 76 SER A O 13
ATOM 18638 N N . ASP A 1 42 ? -16.030 7.567 -34.203 1.00 0.00 77 ASP A N 13
ATOM 18639 C CA . ASP A 1 42 ? -16.723 7.950 -35.428 1.00 0.00 77 ASP A CA 13
ATOM 18640 C C . ASP A 1 42 ? -18.235 7.913 -35.226 1.00 0.00 77 ASP A C 13
ATOM 18641 O O . ASP A 1 42 ? -19.000 8.317 -36.102 1.00 0.00 77 ASP A O 13
ATOM 18650 N N . PHE A 1 43 ? -18.654 7.423 -34.067 1.00 0.00 78 PHE A N 13
ATOM 18651 C CA . PHE A 1 43 ? -20.072 7.328 -33.744 1.00 0.00 78 PHE A CA 13
ATOM 18652 C C . PHE A 1 43 ? -20.721 8.704 -33.821 1.00 0.00 78 PHE A C 13
ATOM 18653 O O . PHE A 1 43 ? -21.878 8.837 -34.225 1.00 0.00 78 PHE A O 13
ATOM 18670 N N . PHE A 1 44 ? -19.971 9.724 -33.427 1.00 0.00 79 PHE A N 13
ATOM 18671 C CA . PHE A 1 44 ? -20.485 11.092 -33.450 1.00 0.00 79 PHE A CA 13
ATOM 18672 C C . PHE A 1 44 ? -20.286 11.719 -34.824 1.00 0.00 79 PHE A C 13
ATOM 18673 O O . PHE A 1 44 ? -20.648 12.874 -35.048 1.00 0.00 79 PHE A O 13
ATOM 18690 N N . GLN A 1 45 ? -19.715 10.950 -35.743 1.00 0.00 80 GLN A N 13
ATOM 18691 C CA . GLN A 1 45 ? -19.481 11.440 -37.094 1.00 0.00 80 GLN A CA 13
ATOM 18692 C C . GLN A 1 45 ? -20.759 11.364 -37.922 1.00 0.00 80 GLN A C 13
ATOM 18693 O O . GLN A 1 45 ? -21.322 10.286 -38.117 1.00 0.00 80 GLN A O 13
ATOM 18707 N N . GLY A 1 46 ? -21.211 12.514 -38.410 1.00 0.00 81 GLY A N 13
ATOM 18708 C CA . GLY A 1 46 ? -22.423 12.571 -39.223 1.00 0.00 81 GLY A CA 13
ATOM 18709 C C . GLY A 1 46 ? -23.672 12.550 -38.345 1.00 0.00 81 GLY A C 13
ATOM 18710 O O . GLY A 1 46 ? -24.796 12.585 -38.844 1.00 0.00 81 GLY A O 13
ATOM 18714 N N . LYS A 1 47 ? -23.458 12.495 -37.036 1.00 0.00 82 LYS A N 13
ATOM 18715 C CA . LYS A 1 47 ? -24.560 12.475 -36.078 1.00 0.00 82 LYS A CA 13
ATOM 18716 C C . LYS A 1 47 ? -24.369 13.521 -34.985 1.00 0.00 82 LYS A C 13
ATOM 18717 O O . LYS A 1 47 ? -23.246 13.826 -34.590 1.00 0.00 82 LYS A O 13
ATOM 18736 N N . SER A 1 48 ? -25.483 14.061 -34.500 1.00 0.00 83 SER A N 13
ATOM 18737 C CA . SER A 1 48 ? -25.438 15.064 -33.444 1.00 0.00 83 SER A CA 13
ATOM 18738 C C . SER A 1 48 ? -25.064 14.415 -32.118 1.00 0.00 83 SER A C 13
ATOM 18739 O O . SER A 1 48 ? -25.210 13.206 -31.945 1.00 0.00 83 SER A O 13
ATOM 18747 N N . LYS A 1 49 ? -24.577 15.226 -31.187 1.00 0.00 84 LYS A N 13
ATOM 18748 C CA . LYS A 1 49 ? -24.177 14.716 -29.880 1.00 0.00 84 LYS A CA 13
ATOM 18749 C C . LYS A 1 49 ? -25.373 14.093 -29.166 1.00 0.00 84 LYS A C 13
ATOM 18750 O O . LYS A 1 49 ? -25.247 13.063 -28.504 1.00 0.00 84 LYS A O 13
ATOM 18769 N N . LEU A 1 50 ? -26.533 14.727 -29.296 1.00 0.00 85 LEU A N 13
ATOM 18770 C CA . LEU A 1 50 ? -27.736 14.217 -28.652 1.00 0.00 85 LEU A CA 13
ATOM 18771 C C . LEU A 1 50 ? -28.113 12.848 -29.211 1.00 0.00 85 LEU A C 13
ATOM 18772 O O . LEU A 1 50 ? -28.486 11.944 -28.463 1.00 0.00 85 LEU A O 13
ATOM 18788 N N . MET A 1 51 ? -28.020 12.699 -30.532 1.00 0.00 86 MET A N 13
ATOM 18789 C CA . MET A 1 51 ? -28.367 11.430 -31.165 1.00 0.00 86 MET A CA 13
ATOM 18790 C C . MET A 1 51 ? -27.433 10.315 -30.709 1.00 0.00 86 MET A C 13
ATOM 18791 O O . MET A 1 51 ? -27.877 9.211 -30.394 1.00 0.00 86 MET A O 13
ATOM 18805 N N . ARG A 1 52 ? -26.140 10.614 -30.671 1.00 0.00 87 ARG A N 13
ATOM 18806 C CA . ARG A 1 52 ? -25.151 9.628 -30.248 1.00 0.00 87 ARG A CA 13
ATOM 18807 C C . ARG A 1 52 ? -25.300 9.323 -28.762 1.00 0.00 87 ARG A C 13
ATOM 18808 O O . ARG A 1 52 ? -25.055 8.200 -28.321 1.00 0.00 87 ARG A O 13
ATOM 18829 N N . SER A 1 53 ? -25.698 10.334 -28.000 1.00 0.00 88 SER A N 13
ATOM 18830 C CA . SER A 1 53 ? -25.875 10.178 -26.562 1.00 0.00 88 SER A CA 13
ATOM 18831 C C . SER A 1 53 ? -26.932 9.121 -26.268 1.00 0.00 88 SER A C 13
ATOM 18832 O O . SER A 1 53 ? -26.804 8.341 -25.324 1.00 0.00 88 SER A O 13
ATOM 18840 N N . ARG A 1 54 ? -27.984 9.106 -27.078 1.00 0.00 89 ARG A N 13
ATOM 18841 C CA . ARG A 1 54 ? -29.057 8.143 -26.884 1.00 0.00 89 ARG A CA 13
ATOM 18842 C C . ARG A 1 54 ? -28.530 6.721 -27.044 1.00 0.00 89 ARG A C 13
ATOM 18843 O O . ARG A 1 54 ? -28.894 5.827 -26.280 1.00 0.00 89 ARG A O 13
ATOM 18864 N N . ALA A 1 55 ? -27.669 6.516 -28.036 1.00 0.00 90 ALA A N 13
ATOM 18865 C CA . ALA A 1 55 ? -27.100 5.193 -28.271 1.00 0.00 90 ALA A CA 13
ATOM 18866 C C . ALA A 1 55 ? -26.240 4.755 -27.088 1.00 0.00 90 ALA A C 13
ATOM 18867 O O . ALA A 1 55 ? -26.318 3.611 -26.640 1.00 0.00 90 ALA A O 13
ATOM 18874 N N . VAL A 1 56 ? -25.425 5.677 -26.586 1.00 0.00 91 VAL A N 13
ATOM 18875 C CA . VAL A 1 56 ? -24.558 5.384 -25.450 1.00 0.00 91 VAL A CA 13
ATOM 18876 C C . VAL A 1 56 ? -25.368 5.266 -24.166 1.00 0.00 91 VAL A C 13
ATOM 18877 O O . VAL A 1 56 ? -25.087 4.421 -23.316 1.00 0.00 91 VAL A O 13
ATOM 18890 N N . ASN A 1 57 ? -26.376 6.122 -24.030 1.00 0.00 92 ASN A N 13
ATOM 18891 C CA . ASN A 1 57 ? -27.217 6.108 -22.843 1.00 0.00 92 ASN A CA 13
ATOM 18892 C C . ASN A 1 57 ? -27.951 4.778 -22.724 1.00 0.00 92 ASN A C 13
ATOM 18893 O O . ASN A 1 57 ? -28.071 4.219 -21.633 1.00 0.00 92 ASN A O 13
ATOM 18904 N N . LYS A 1 58 ? -28.439 4.273 -23.853 1.00 0.00 93 LYS A N 13
ATOM 18905 C CA . LYS A 1 58 ? -29.156 3.004 -23.859 1.00 0.00 93 LYS A CA 13
ATOM 18906 C C . LYS A 1 58 ? -28.230 1.863 -23.445 1.00 0.00 93 LYS A C 13
ATOM 18907 O O . LYS A 1 58 ? -28.620 0.983 -22.678 1.00 0.00 93 LYS A O 13
ATOM 18926 N N . ALA A 1 59 ? -27.004 1.888 -23.957 1.00 0.00 94 ALA A N 13
ATOM 18927 C CA . ALA A 1 59 ? -26.028 0.851 -23.633 1.00 0.00 94 ALA A CA 13
ATOM 18928 C C . ALA A 1 59 ? -25.685 0.880 -22.148 1.00 0.00 94 ALA A C 13
ATOM 18929 O O . ALA A 1 59 ? -25.539 -0.166 -21.514 1.00 0.00 94 ALA A O 13
ATOM 18936 N N . VAL A 1 60 ? -25.557 2.084 -21.601 1.00 0.00 95 VAL A N 13
ATOM 18937 C CA . VAL A 1 60 ? -25.227 2.246 -20.189 1.00 0.00 95 VAL A CA 13
ATOM 18938 C C . VAL A 1 60 ? -26.406 2.841 -19.427 1.00 0.00 95 VAL A C 13
ATOM 18939 O O . VAL A 1 60 ? -26.229 3.696 -18.559 1.00 0.00 95 VAL A O 13
ATOM 18952 N N . LYS A 1 61 ? -27.607 2.384 -19.758 1.00 0.00 96 LYS A N 13
ATOM 18953 C CA . LYS A 1 61 ? -28.812 2.877 -19.102 1.00 0.00 96 LYS A CA 13
ATOM 18954 C C . LYS A 1 61 ? -28.753 2.600 -17.604 1.00 0.00 96 LYS A C 13
ATOM 18955 O O . LYS A 1 61 ? -29.165 3.427 -16.792 1.00 0.00 96 LYS A O 13
ATOM 18974 N N . GLU A 1 62 ? -28.238 1.429 -17.246 1.00 0.00 97 GLU A N 13
ATOM 18975 C CA . GLU A 1 62 ? -28.130 1.047 -15.844 1.00 0.00 97 GLU A CA 13
ATOM 18976 C C . GLU A 1 62 ? -27.244 2.032 -15.087 1.00 0.00 97 GLU A C 13
ATOM 18977 O O . GLU A 1 62 ? -27.503 2.350 -13.927 1.00 0.00 97 GLU A O 13
ATOM 18989 N N . GLU A 1 63 ? -26.195 2.509 -15.748 1.00 0.00 98 GLU A N 13
ATOM 18990 C CA . GLU A 1 63 ? -25.277 3.453 -15.123 1.00 0.00 98 GLU A CA 13
ATOM 18991 C C . GLU A 1 63 ? -26.014 4.731 -14.727 1.00 0.00 98 GLU A C 13
ATOM 18992 O O . GLU A 1 63 ? -25.760 5.300 -13.666 1.00 0.00 98 GLU A O 13
ATOM 19004 N N . LEU A 1 64 ? -26.927 5.172 -15.583 1.00 0.00 99 LEU A N 13
ATOM 19005 C CA . LEU A 1 64 ? -27.696 6.380 -15.307 1.00 0.00 99 LEU A CA 13
ATOM 19006 C C . LEU A 1 64 ? -28.563 6.196 -14.063 1.00 0.00 99 LEU A C 13
ATOM 19007 O O . LEU A 1 64 ? -28.699 7.111 -13.250 1.00 0.00 99 LEU A O 13
ATOM 19023 N N . GLN A 1 65 ? -29.154 5.012 -13.924 1.00 0.00 100 GLN A N 13
ATOM 19024 C CA . GLN A 1 65 ? -30.010 4.727 -12.779 1.00 0.00 100 GLN A CA 13
ATOM 19025 C C . GLN A 1 65 ? -29.209 4.792 -11.483 1.00 0.00 100 GLN A C 13
ATOM 19026 O O . GLN A 1 65 ? -29.681 5.317 -10.473 1.00 0.00 100 GLN A O 13
ATOM 19040 N N . GLU A 1 66 ? -27.989 4.266 -11.523 1.00 0.00 101 GLU A N 13
ATOM 19041 C CA . GLU A 1 66 ? -27.121 4.283 -10.351 1.00 0.00 101 GLU A CA 13
ATOM 19042 C C . GLU A 1 66 ? -26.413 5.628 -10.231 1.00 0.00 101 GLU A C 13
ATOM 19043 O O . GLU A 1 66 ? -26.001 6.029 -9.142 1.00 0.00 101 GLU A O 13
ATOM 19055 N N . ILE A 1 67 ? -26.277 6.320 -11.358 1.00 0.00 102 ILE A N 13
ATOM 19056 C CA . ILE A 1 67 ? -25.621 7.624 -11.370 1.00 0.00 102 ILE A CA 13
ATOM 19057 C C . ILE A 1 67 ? -26.551 8.691 -11.938 1.00 0.00 102 ILE A C 13
ATOM 19058 O O . ILE A 1 67 ? -27.011 8.585 -13.075 1.00 0.00 102 ILE A O 13
ATOM 19074 N N . HIS A 1 68 ? -26.818 9.722 -11.142 1.00 0.00 103 HIS A N 13
ATOM 19075 C CA . HIS A 1 68 ? -27.689 10.803 -11.585 1.00 0.00 103 HIS A CA 13
ATOM 19076 C C . HIS A 1 68 ? -26.884 11.868 -12.326 1.00 0.00 103 HIS A C 13
ATOM 19077 O O . HIS A 1 68 ? -27.444 12.689 -13.051 1.00 0.00 103 HIS A O 13
ATOM 19091 N N . ALA A 1 69 ? -25.567 11.848 -12.137 1.00 0.00 104 ALA A N 13
ATOM 19092 C CA . ALA A 1 69 ? -24.700 12.814 -12.796 1.00 0.00 104 ALA A CA 13
ATOM 19093 C C . ALA A 1 69 ? -23.647 12.091 -13.624 1.00 0.00 104 ALA A C 13
ATOM 19094 O O . ALA A 1 69 ? -22.611 11.676 -13.103 1.00 0.00 104 ALA A O 13
ATOM 19101 N N . PHE A 1 70 ? -23.917 11.939 -14.913 1.00 0.00 105 PHE A N 13
ATOM 19102 C CA . PHE A 1 70 ? -22.982 11.260 -15.798 1.00 0.00 105 PHE A CA 13
ATOM 19103 C C . PHE A 1 70 ? -22.920 11.961 -17.152 1.00 0.00 105 PHE A C 13
ATOM 19104 O O . PHE A 1 70 ? -23.945 12.365 -17.702 1.00 0.00 105 PHE A O 13
ATOM 19121 N N . SER A 1 71 ? -21.711 12.100 -17.685 1.00 0.00 106 SER A N 13
ATOM 19122 C CA . SER A 1 71 ? -21.524 12.753 -18.977 1.00 0.00 106 SER A CA 13
ATOM 19123 C C . SER A 1 71 ? -20.679 11.879 -19.889 1.00 0.00 106 SER A C 13
ATOM 19124 O O . SER A 1 71 ? -19.825 11.127 -19.424 1.00 0.00 106 SER A O 13
ATOM 19132 N N . CYS A 1 72 ? -20.929 11.986 -21.192 1.00 0.00 107 CYS A N 13
ATOM 19133 C CA . CYS A 1 72 ? -20.192 11.197 -22.172 1.00 0.00 107 CYS A CA 13
ATOM 19134 C C . CYS A 1 72 ? -19.941 12.014 -23.434 1.00 0.00 107 CYS A C 13
ATOM 19135 O O . CYS A 1 72 ? -20.500 11.725 -24.493 1.00 0.00 107 CYS A O 13
ATOM 19143 N N . LYS A 1 73 ? -19.102 13.036 -23.315 1.00 0.00 108 LYS A N 13
ATOM 19144 C CA . LYS A 1 73 ? -18.796 13.887 -24.455 1.00 0.00 108 LYS A CA 13
ATOM 19145 C C . LYS A 1 73 ? -18.058 13.095 -25.531 1.00 0.00 108 LYS A C 13
ATOM 19146 O O . LYS A 1 73 ? -17.202 12.265 -25.225 1.00 0.00 108 LYS A O 13
ATOM 19165 N N . CYS A 1 74 ? -18.394 13.358 -26.790 1.00 0.00 109 CYS A N 13
ATOM 19166 C CA . CYS A 1 74 ? -17.756 12.661 -27.902 1.00 0.00 109 CYS A CA 13
ATOM 19167 C C . CYS A 1 74 ? -17.435 13.631 -29.035 1.00 0.00 109 CYS A C 13
ATOM 19168 O O . CYS A 1 74 ? -18.301 14.375 -29.494 1.00 0.00 109 CYS A O 13
ATOM 19176 N N . TYR A 1 75 ? -16.183 13.613 -29.481 1.00 0.00 110 TYR A N 13
ATOM 19177 C CA . TYR A 1 75 ? -15.754 14.490 -30.563 1.00 0.00 110 TYR A CA 13
ATOM 19178 C C . TYR A 1 75 ? -15.077 13.689 -31.669 1.00 0.00 110 TYR A C 13
ATOM 19179 O O . TYR A 1 75 ? -14.377 12.710 -31.401 1.00 0.00 110 TYR A O 13
ATOM 19197 N N . THR A 1 76 ? -15.288 14.109 -32.911 1.00 0.00 111 THR A N 13
ATOM 19198 C CA . THR A 1 76 ? -14.690 13.425 -34.050 1.00 0.00 111 THR A CA 13
ATOM 19199 C C . THR A 1 76 ? -14.383 14.413 -35.173 1.00 0.00 111 THR A C 13
ATOM 19200 O O . THR A 1 76 ? -14.969 14.342 -36.252 1.00 0.00 111 THR A O 13
ATOM 19211 N N . GLU A 1 77 ? -13.460 15.335 -34.908 1.00 0.00 112 GLU A N 13
ATOM 19212 C CA . GLU A 1 77 ? -13.081 16.333 -35.900 1.00 0.00 112 GLU A CA 13
ATOM 19213 C C . GLU A 1 77 ? -14.284 17.187 -36.289 1.00 0.00 112 GLU A C 13
ATOM 19214 O O . GLU A 1 77 ? -14.183 18.068 -37.141 1.00 0.00 112 GLU A O 13
ATOM 19226 N N . GLU A 1 78 ? -15.420 16.928 -35.655 1.00 0.00 113 GLU A N 13
ATOM 19227 C CA . GLU A 1 78 ? -16.628 17.688 -35.940 1.00 0.00 113 GLU A CA 13
ATOM 19228 C C . GLU A 1 78 ? -16.467 19.137 -35.495 1.00 0.00 113 GLU A C 13
ATOM 19229 O O . GLU A 1 78 ? -16.916 20.061 -36.174 1.00 0.00 113 GLU A O 13
ATOM 19241 N N . GLU A 1 79 ? -15.826 19.328 -34.347 1.00 0.00 114 GLU A N 13
ATOM 19242 C CA . GLU A 1 79 ? -15.612 20.668 -33.814 1.00 0.00 114 GLU A CA 13
ATOM 19243 C C . GLU A 1 79 ? -14.761 21.484 -34.779 1.00 0.00 114 GLU A C 13
ATOM 19244 O O . GLU A 1 79 ? -14.756 22.714 -34.733 1.00 0.00 114 GLU A O 13
ATOM 19256 N N . TRP A 1 80 ? -14.044 20.789 -35.654 1.00 0.00 115 TRP A N 13
ATOM 19257 C CA . TRP A 1 80 ? -13.192 21.456 -36.630 1.00 0.00 115 TRP A CA 13
ATOM 19258 C C . TRP A 1 80 ? -13.853 21.440 -38.010 1.00 0.00 115 TRP A C 13
ATOM 19259 O O . TRP A 1 80 ? -13.263 21.881 -38.998 1.00 0.00 115 TRP A O 13
ATOM 19280 N N . SER A 1 81 ? -15.071 20.919 -38.069 1.00 0.00 116 SER A N 13
ATOM 19281 C CA . SER A 1 81 ? -15.789 20.836 -39.333 1.00 0.00 116 SER A CA 13
ATOM 19282 C C . SER A 1 81 ? -15.800 22.191 -40.034 1.00 0.00 116 SER A C 13
ATOM 19283 O O . SER A 1 81 ? -15.015 23.080 -39.701 1.00 0.00 116 SER A O 13
ATOM 19291 N N . LYS A 1 82 ? -16.690 22.343 -41.007 1.00 0.00 117 LYS A N 13
ATOM 19292 C CA . LYS A 1 82 ? -16.789 23.593 -41.749 1.00 0.00 117 LYS A CA 13
ATOM 19293 C C . LYS A 1 82 ? -17.105 24.754 -40.812 1.00 0.00 117 LYS A C 13
ATOM 19294 O O . LYS A 1 82 ? -16.908 25.917 -41.161 1.00 0.00 117 LYS A O 13
ATOM 19313 N N . ILE A 1 83 ? -17.604 24.430 -39.624 1.00 0.00 118 ILE A N 13
ATOM 19314 C CA . ILE A 1 83 ? -17.956 25.456 -38.650 1.00 0.00 118 ILE A CA 13
ATOM 19315 C C . ILE A 1 83 ? -16.711 26.225 -38.221 1.00 0.00 118 ILE A C 13
ATOM 19316 O O . ILE A 1 83 ? -15.675 25.631 -37.922 1.00 0.00 118 ILE A O 13
ATOM 19332 N N . VAL A 1 84 ? -16.817 27.552 -38.201 1.00 0.00 119 VAL A N 13
ATOM 19333 C CA . VAL A 1 84 ? -15.686 28.390 -37.818 1.00 0.00 119 VAL A CA 13
ATOM 19334 C C . VAL A 1 84 ? -15.643 28.569 -36.303 1.00 0.00 119 VAL A C 13
ATOM 19335 O O . VAL A 1 84 ? -16.606 29.036 -35.694 1.00 0.00 119 VAL A O 13
ATOM 19348 N N . VAL A 1 85 ? -14.520 28.190 -35.705 1.00 0.00 120 VAL A N 13
ATOM 19349 C CA . VAL A 1 85 ? -14.351 28.306 -34.262 1.00 0.00 120 VAL A CA 13
ATOM 19350 C C . VAL A 1 85 ? -13.592 29.582 -33.907 1.00 0.00 120 VAL A C 13
ATOM 19351 O O . VAL A 1 85 ? -13.783 30.150 -32.832 1.00 0.00 120 VAL A O 13
ATOM 19364 N N . LEU A 1 86 ? -12.727 30.022 -34.815 1.00 0.00 121 LEU A N 13
ATOM 19365 C CA . LEU A 1 86 ? -11.939 31.226 -34.582 1.00 0.00 121 LEU A CA 13
ATOM 19366 C C . LEU A 1 86 ? -12.850 32.436 -34.404 1.00 0.00 121 LEU A C 13
ATOM 19367 O O . LEU A 1 86 ? -12.647 33.248 -33.502 1.00 0.00 121 LEU A O 13
ATOM 19383 N N . GLU A 1 87 ? -13.855 32.550 -35.265 1.00 0.00 122 GLU A N 13
ATOM 19384 C CA . GLU A 1 87 ? -14.790 33.665 -35.183 1.00 0.00 122 GLU A CA 13
ATOM 19385 C C . GLU A 1 87 ? -14.042 34.990 -35.105 1.00 0.00 122 GLU A C 13
ATOM 19386 O O . GLU A 1 87 ? -14.256 35.775 -34.183 1.00 0.00 122 GLU A O 13
ATOM 19398 N N . HIS A 1 88 ? -13.162 35.227 -36.074 1.00 0.00 123 HIS A N 13
ATOM 19399 C CA . HIS A 1 88 ? -12.380 36.460 -36.107 1.00 0.00 123 HIS A CA 13
ATOM 19400 C C . HIS A 1 88 ? -11.310 36.445 -35.020 1.00 0.00 123 HIS A C 13
ATOM 19401 O O . HIS A 1 88 ? -11.154 35.456 -34.304 1.00 0.00 123 HIS A O 13
ATOM 19415 N N . HIS A 1 89 ? -10.577 37.548 -34.902 1.00 0.00 124 HIS A N 13
ATOM 19416 C CA . HIS A 1 89 ? -9.524 37.647 -33.898 1.00 0.00 124 HIS A CA 13
ATOM 19417 C C . HIS A 1 89 ? -8.550 36.480 -34.027 1.00 0.00 124 HIS A C 13
ATOM 19418 O O . HIS A 1 89 ? -8.531 35.580 -33.187 1.00 0.00 124 HIS A O 13
ATOM 19432 N N . HIS A 1 90 ? -7.744 36.499 -35.085 1.00 0.00 125 HIS A N 13
ATOM 19433 C CA . HIS A 1 90 ? -6.774 35.433 -35.311 1.00 0.00 125 HIS A CA 13
ATOM 19434 C C . HIS A 1 90 ? -5.675 35.477 -34.256 1.00 0.00 125 HIS A C 13
ATOM 19435 O O . HIS A 1 90 ? -5.200 36.549 -33.883 1.00 0.00 125 HIS A O 13
ATOM 19449 N N . HIS A 1 91 ? -5.275 34.302 -33.779 1.00 0.00 126 HIS A N 13
ATOM 19450 C CA . HIS A 1 91 ? -4.230 34.213 -32.766 1.00 0.00 126 HIS A CA 13
ATOM 19451 C C . HIS A 1 91 ? -2.916 33.749 -33.387 1.00 0.00 126 HIS A C 13
ATOM 19452 O O . HIS A 1 91 ? -1.949 33.465 -32.679 1.00 0.00 126 HIS A O 13
ATOM 19466 N N . HIS A 1 92 ? -2.888 33.672 -34.713 1.00 0.00 127 HIS A N 13
ATOM 19467 C CA . HIS A 1 92 ? -1.689 33.239 -35.419 1.00 0.00 127 HIS A CA 13
ATOM 19468 C C . HIS A 1 92 ? -1.284 34.268 -36.470 1.00 0.00 127 HIS A C 13
ATOM 19469 O O . HIS A 1 92 ? -2.134 34.864 -37.129 1.00 0.00 127 HIS A O 13
ATOM 19483 N N . HIS A 1 93 ? 0.021 34.473 -36.615 1.00 0.00 128 HIS A N 13
ATOM 19484 C CA . HIS A 1 93 ? 0.530 35.433 -37.586 1.00 0.00 128 HIS A CA 13
ATOM 19485 C C . HIS A 1 93 ? -0.133 36.792 -37.391 1.00 0.00 128 HIS A C 13
ATOM 19486 O O . HIS A 1 93 ? -0.173 37.553 -38.343 1.00 0.00 128 HIS A O 13
ATOM 19501 N N . MET A 1 1 ? -18.336 3.100 -2.924 1.00 0.00 36 MET A N 14
ATOM 19502 C CA . MET A 1 1 ? -18.074 2.930 -4.382 1.00 0.00 36 MET A CA 14
ATOM 19503 C C . MET A 1 1 ? -19.388 3.030 -5.146 1.00 0.00 36 MET A C 14
ATOM 19504 O O . MET A 1 1 ? -20.054 2.024 -5.394 1.00 0.00 36 MET A O 14
ATOM 19520 N N . PRO A 1 2 ? -19.768 4.222 -5.515 1.00 0.00 37 PRO A N 14
ATOM 19521 C CA . PRO A 1 2 ? -21.034 4.467 -6.264 1.00 0.00 37 PRO A CA 14
ATOM 19522 C C . PRO A 1 2 ? -20.995 3.881 -7.674 1.00 0.00 37 PRO A C 14
ATOM 19523 O O . PRO A 1 2 ? -21.608 2.849 -7.942 1.00 0.00 37 PRO A O 14
ATOM 19534 N N . VAL A 1 3 ? -20.271 4.545 -8.572 1.00 0.00 38 VAL A N 14
ATOM 19535 C CA . VAL A 1 3 ? -20.169 4.070 -9.948 1.00 0.00 38 VAL A CA 14
ATOM 19536 C C . VAL A 1 3 ? -18.751 3.593 -10.234 1.00 0.00 38 VAL A C 14
ATOM 19537 O O . VAL A 1 3 ? -18.463 3.078 -11.314 1.00 0.00 38 VAL A O 14
ATOM 19550 N N . THR A 1 4 ? -17.867 3.784 -9.261 1.00 0.00 39 THR A N 14
ATOM 19551 C CA . THR A 1 4 ? -16.475 3.385 -9.418 1.00 0.00 39 THR A CA 14
ATOM 19552 C C . THR A 1 4 ? -15.893 4.009 -10.680 1.00 0.00 39 THR A C 14
ATOM 19553 O O . THR A 1 4 ? -16.094 3.501 -11.783 1.00 0.00 39 THR A O 14
ATOM 19564 N N . GLU A 1 5 ? -15.179 5.116 -10.514 1.00 0.00 40 GLU A N 14
ATOM 19565 C CA . GLU A 1 5 ? -14.585 5.795 -11.658 1.00 0.00 40 GLU A CA 14
ATOM 19566 C C . GLU A 1 5 ? -13.592 4.879 -12.369 1.00 0.00 40 GLU A C 14
ATOM 19567 O O . GLU A 1 5 ? -13.611 4.765 -13.593 1.00 0.00 40 GLU A O 14
ATOM 19579 N N . GLN A 1 6 ? -12.740 4.210 -11.597 1.00 0.00 41 GLN A N 14
ATOM 19580 C CA . GLN A 1 6 ? -11.768 3.292 -12.182 1.00 0.00 41 GLN A CA 14
ATOM 19581 C C . GLN A 1 6 ? -12.482 2.101 -12.827 1.00 0.00 41 GLN A C 14
ATOM 19582 O O . GLN A 1 6 ? -12.156 1.687 -13.939 1.00 0.00 41 GLN A O 14
ATOM 19596 N N . GLY A 1 7 ? -13.469 1.576 -12.107 1.00 0.00 42 GLY A N 14
ATOM 19597 C CA . GLY A 1 7 ? -14.274 0.445 -12.571 1.00 0.00 42 GLY A CA 14
ATOM 19598 C C . GLY A 1 7 ? -15.138 0.832 -13.766 1.00 0.00 42 GLY A C 14
ATOM 19599 O O . GLY A 1 7 ? -15.459 0.001 -14.615 1.00 0.00 42 GLY A O 14
ATOM 19603 N N . LEU A 1 8 ? -15.535 2.096 -13.794 1.00 0.00 43 LEU A N 14
ATOM 19604 C CA . LEU A 1 8 ? -16.395 2.612 -14.850 1.00 0.00 43 LEU A CA 14
ATOM 19605 C C . LEU A 1 8 ? -15.744 2.437 -16.212 1.00 0.00 43 LEU A C 14
ATOM 19606 O O . LEU A 1 8 ? -16.412 2.103 -17.188 1.00 0.00 43 LEU A O 14
ATOM 19622 N N . ARG A 1 9 ? -14.447 2.654 -16.279 1.00 0.00 44 ARG A N 14
ATOM 19623 C CA . ARG A 1 9 ? -13.741 2.502 -17.535 1.00 0.00 44 ARG A CA 14
ATOM 19624 C C . ARG A 1 9 ? -13.910 1.077 -18.060 1.00 0.00 44 ARG A C 14
ATOM 19625 O O . ARG A 1 9 ? -14.177 0.868 -19.242 1.00 0.00 44 ARG A O 14
ATOM 19646 N N . GLU A 1 10 ? -13.768 0.100 -17.170 1.00 0.00 45 GLU A N 14
ATOM 19647 C CA . GLU A 1 10 ? -13.918 -1.299 -17.552 1.00 0.00 45 GLU A CA 14
ATOM 19648 C C . GLU A 1 10 ? -15.354 -1.591 -17.978 1.00 0.00 45 GLU A C 14
ATOM 19649 O O . GLU A 1 10 ? -15.593 -2.326 -18.934 1.00 0.00 45 GLU A O 14
ATOM 19661 N N . ARG A 1 11 ? -16.303 -1.005 -17.258 1.00 0.00 46 ARG A N 14
ATOM 19662 C CA . ARG A 1 11 ? -17.715 -1.199 -17.558 1.00 0.00 46 ARG A CA 14
ATOM 19663 C C . ARG A 1 11 ? -18.043 -0.614 -18.919 1.00 0.00 46 ARG A C 14
ATOM 19664 O O . ARG A 1 11 ? -18.762 -1.216 -19.714 1.00 0.00 46 ARG A O 14
ATOM 19685 N N . ILE A 1 12 ? -17.507 0.566 -19.175 1.00 0.00 47 ILE A N 14
ATOM 19686 C CA . ILE A 1 12 ? -17.739 1.240 -20.438 1.00 0.00 47 ILE A CA 14
ATOM 19687 C C . ILE A 1 12 ? -17.158 0.425 -21.580 1.00 0.00 47 ILE A C 14
ATOM 19688 O O . ILE A 1 12 ? -17.781 0.262 -22.623 1.00 0.00 47 ILE A O 14
ATOM 19704 N N . GLU A 1 13 ? -15.957 -0.091 -21.362 1.00 0.00 48 GLU A N 14
ATOM 19705 C CA . GLU A 1 13 ? -15.290 -0.899 -22.368 1.00 0.00 48 GLU A CA 14
ATOM 19706 C C . GLU A 1 13 ? -16.135 -2.122 -22.680 1.00 0.00 48 GLU A C 14
ATOM 19707 O O . GLU A 1 13 ? -16.287 -2.507 -23.840 1.00 0.00 48 GLU A O 14
ATOM 19719 N N . SER A 1 14 ? -16.698 -2.719 -21.641 1.00 0.00 49 SER A N 14
ATOM 19720 C CA . SER A 1 14 ? -17.545 -3.884 -21.823 1.00 0.00 49 SER A CA 14
ATOM 19721 C C . SER A 1 14 ? -18.936 -3.461 -22.288 1.00 0.00 49 SER A C 14
ATOM 19722 O O . SER A 1 14 ? -19.695 -4.275 -22.813 1.00 0.00 49 SER A O 14
ATOM 19730 N N . ALA A 1 15 ? -19.275 -2.183 -22.097 1.00 0.00 50 ALA A N 14
ATOM 19731 C CA . ALA A 1 15 ? -20.591 -1.702 -22.513 1.00 0.00 50 ALA A CA 14
ATOM 19732 C C . ALA A 1 15 ? -20.523 -1.075 -23.900 1.00 0.00 50 ALA A C 14
ATOM 19733 O O . ALA A 1 15 ? -21.543 -0.688 -24.469 1.00 0.00 50 ALA A O 14
ATOM 19740 N N . ILE A 1 16 ? -19.314 -0.975 -24.432 1.00 0.00 51 ILE A N 14
ATOM 19741 C CA . ILE A 1 16 ? -19.111 -0.390 -25.749 1.00 0.00 51 ILE A CA 14
ATOM 19742 C C . ILE A 1 16 ? -17.855 -0.964 -26.391 1.00 0.00 51 ILE A C 14
ATOM 19743 O O . ILE A 1 16 ? -16.818 -1.093 -25.738 1.00 0.00 51 ILE A O 14
ATOM 19759 N N . PRO A 1 17 ? -17.928 -1.295 -27.650 1.00 0.00 52 PRO A N 14
ATOM 19760 C CA . PRO A 1 17 ? -16.768 -1.851 -28.402 1.00 0.00 52 PRO A CA 14
ATOM 19761 C C . PRO A 1 17 ? -15.607 -0.868 -28.462 1.00 0.00 52 PRO A C 14
ATOM 19762 O O . PRO A 1 17 ? -15.808 0.340 -28.551 1.00 0.00 52 PRO A O 14
ATOM 19773 N N . GLN A 1 18 ? -14.391 -1.401 -28.404 1.00 0.00 53 GLN A N 14
ATOM 19774 C CA . GLN A 1 18 ? -13.198 -0.566 -28.441 1.00 0.00 53 GLN A CA 14
ATOM 19775 C C . GLN A 1 18 ? -13.386 0.592 -29.408 1.00 0.00 53 GLN A C 14
ATOM 19776 O O . GLN A 1 18 ? -13.058 0.496 -30.591 1.00 0.00 53 GLN A O 14
ATOM 19790 N N . VAL A 1 19 ? -13.921 1.689 -28.886 1.00 0.00 54 VAL A N 14
ATOM 19791 C CA . VAL A 1 19 ? -14.162 2.876 -29.690 1.00 0.00 54 VAL A CA 14
ATOM 19792 C C . VAL A 1 19 ? -12.851 3.588 -29.990 1.00 0.00 54 VAL A C 14
ATOM 19793 O O . VAL A 1 19 ? -11.772 3.073 -29.696 1.00 0.00 54 VAL A O 14
ATOM 19806 N N . TYR A 1 20 ? -12.950 4.769 -30.585 1.00 0.00 55 TYR A N 14
ATOM 19807 C CA . TYR A 1 20 ? -11.757 5.532 -30.928 1.00 0.00 55 TYR A CA 14
ATOM 19808 C C . TYR A 1 20 ? -10.941 5.842 -29.677 1.00 0.00 55 TYR A C 14
ATOM 19809 O O . TYR A 1 20 ? -9.732 5.610 -29.645 1.00 0.00 55 TYR A O 14
ATOM 19827 N N . HIS A 1 21 ? -11.603 6.354 -28.644 1.00 0.00 56 HIS A N 14
ATOM 19828 C CA . HIS A 1 21 ? -10.913 6.673 -27.399 1.00 0.00 56 HIS A CA 14
ATOM 19829 C C . HIS A 1 21 ? -11.887 7.242 -26.370 1.00 0.00 56 HIS A C 14
ATOM 19830 O O . HIS A 1 21 ? -12.710 8.096 -26.694 1.00 0.00 56 HIS A O 14
ATOM 19844 N N . ILE A 1 22 ? -11.777 6.781 -25.128 1.00 0.00 57 ILE A N 14
ATOM 19845 C CA . ILE A 1 22 ? -12.650 7.280 -24.072 1.00 0.00 57 ILE A CA 14
ATOM 19846 C C . ILE A 1 22 ? -11.834 7.610 -22.826 1.00 0.00 57 ILE A C 14
ATOM 19847 O O . ILE A 1 22 ? -10.883 6.904 -22.493 1.00 0.00 57 ILE A O 14
ATOM 19863 N N . ILE A 1 23 ? -12.207 8.685 -22.141 1.00 0.00 58 ILE A N 14
ATOM 19864 C CA . ILE A 1 23 ? -11.495 9.089 -20.934 1.00 0.00 58 ILE A CA 14
ATOM 19865 C C . ILE A 1 23 ? -12.471 9.363 -19.798 1.00 0.00 58 ILE A C 14
ATOM 19866 O O . ILE A 1 23 ? -13.583 9.840 -20.026 1.00 0.00 58 ILE A O 14
ATOM 19882 N N . VAL A 1 24 ? -12.046 9.074 -18.572 1.00 0.00 59 VAL A N 14
ATOM 19883 C CA . VAL A 1 24 ? -12.897 9.313 -17.413 1.00 0.00 59 VAL A CA 14
ATOM 19884 C C . VAL A 1 24 ? -12.249 10.33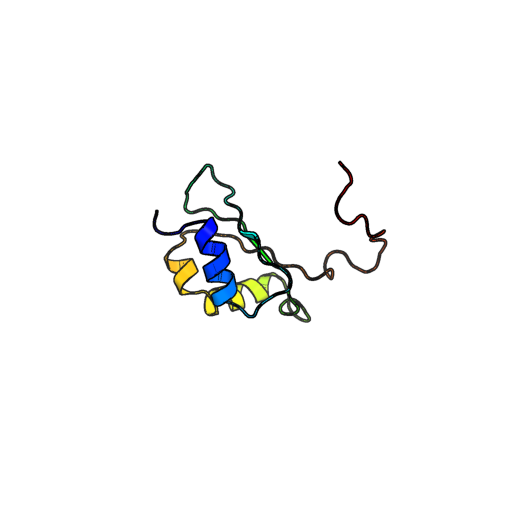8 -16.488 1.00 0.00 59 VAL A C 14
ATOM 19885 O O . VAL A 1 24 ? -11.122 10.152 -16.029 1.00 0.00 59 VAL A O 14
ATOM 19898 N N . THR A 1 25 ? -12.972 11.419 -16.219 1.00 0.00 60 THR A N 14
ATOM 19899 C CA . THR A 1 25 ? -12.467 12.475 -15.348 1.00 0.00 60 THR A CA 14
ATOM 19900 C C . THR A 1 25 ? -13.470 12.788 -14.243 1.00 0.00 60 THR A C 14
ATOM 19901 O O . THR A 1 25 ? -14.654 12.990 -14.509 1.00 0.00 60 THR A O 14
ATOM 19912 N N . ASP A 1 26 ? -12.989 12.836 -13.006 1.00 0.00 61 ASP A N 14
ATOM 19913 C CA . ASP A 1 26 ? -13.860 13.135 -11.877 1.00 0.00 61 ASP A CA 14
ATOM 19914 C C . ASP A 1 26 ? -13.854 14.630 -11.576 1.00 0.00 61 ASP A C 14
ATOM 19915 O O . ASP A 1 26 ? -12.863 15.172 -11.084 1.00 0.00 61 ASP A O 14
ATOM 19924 N N . LEU A 1 27 ? -14.971 15.288 -11.867 1.00 0.00 62 LEU A N 14
ATOM 19925 C CA . LEU A 1 27 ? -15.095 16.721 -11.619 1.00 0.00 62 LEU A CA 14
ATOM 19926 C C . LEU A 1 27 ? -15.407 16.995 -10.151 1.00 0.00 62 LEU A C 14
ATOM 19927 O O . LEU A 1 27 ? -14.898 17.950 -9.564 1.00 0.00 62 LEU A O 14
ATOM 19943 N N . SER A 1 28 ? -16.252 16.153 -9.567 1.00 0.00 63 SER A N 14
ATOM 19944 C CA . SER A 1 28 ? -16.633 16.314 -8.169 1.00 0.00 63 SER A CA 14
ATOM 19945 C C . SER A 1 28 ? -15.472 15.952 -7.251 1.00 0.00 63 SER A C 14
ATOM 19946 O O . SER A 1 28 ? -14.534 15.267 -7.659 1.00 0.00 63 SER A O 14
ATOM 19954 N N . TYR A 1 29 ? -15.544 16.414 -6.008 1.00 0.00 64 TYR A N 14
ATOM 19955 C CA . TYR A 1 29 ? -14.494 16.133 -5.036 1.00 0.00 64 TYR A CA 14
ATOM 19956 C C . TYR A 1 29 ? -14.352 14.630 -4.822 1.00 0.00 64 TYR A C 14
ATOM 19957 O O . TYR A 1 29 ? -13.245 14.093 -4.841 1.00 0.00 64 TYR A O 14
ATOM 19975 N N . GLY A 1 30 ? -15.479 13.958 -4.615 1.00 0.00 65 GLY A N 14
ATOM 19976 C CA . GLY A 1 30 ? -15.471 12.517 -4.393 1.00 0.00 65 GLY A CA 14
ATOM 19977 C C . GLY A 1 30 ? -16.422 11.813 -5.355 1.00 0.00 65 GLY A C 14
ATOM 19978 O O . GLY A 1 30 ? -17.274 12.448 -5.976 1.00 0.00 65 GLY A O 14
ATOM 19982 N N . CYS A 1 31 ? -16.271 10.498 -5.474 1.00 0.00 66 CYS A N 14
ATOM 19983 C CA . CYS A 1 31 ? -17.124 9.720 -6.367 1.00 0.00 66 CYS A CA 14
ATOM 19984 C C . CYS A 1 31 ? -18.554 9.676 -5.830 1.00 0.00 66 CYS A C 14
ATOM 19985 O O . CYS A 1 31 ? -18.786 9.894 -4.641 1.00 0.00 66 CYS A O 14
ATOM 19993 N N . GLY A 1 32 ? -19.507 9.393 -6.714 1.00 0.00 67 GLY A N 14
ATOM 19994 C CA . GLY A 1 32 ? -20.910 9.325 -6.317 1.00 0.00 67 GLY A CA 14
ATOM 19995 C C . GLY A 1 32 ? -21.576 10.694 -6.408 1.00 0.00 67 GLY A C 14
ATOM 19996 O O . GLY A 1 32 ? -22.777 10.826 -6.171 1.00 0.00 67 GLY A O 14
ATOM 20000 N N . GLN A 1 33 ? -20.792 11.708 -6.756 1.00 0.00 68 GLN A N 14
ATOM 20001 C CA . GLN A 1 33 ? -21.324 13.059 -6.879 1.00 0.00 68 GLN A CA 14
ATOM 20002 C C . GLN A 1 33 ? -21.537 13.417 -8.347 1.00 0.00 68 GLN A C 14
ATOM 20003 O O . GLN A 1 33 ? -22.668 13.614 -8.790 1.00 0.00 68 GLN A O 14
ATOM 20017 N N . SER A 1 34 ? -20.442 13.488 -9.097 1.00 0.00 69 SER A N 14
ATOM 20018 C CA . SER A 1 34 ? -20.523 13.812 -10.518 1.00 0.00 69 SER A CA 14
ATOM 20019 C C . SER A 1 34 ? -19.384 13.150 -11.284 1.00 0.00 69 SER A C 14
ATOM 20020 O O . SER A 1 34 ? -18.241 13.140 -10.827 1.00 0.00 69 SER A O 14
ATOM 20028 N N . PHE A 1 35 ? -19.697 12.603 -12.454 1.00 0.00 70 PHE A N 14
ATOM 20029 C CA . PHE A 1 35 ? -18.682 11.952 -13.270 1.00 0.00 70 PHE A CA 14
ATOM 20030 C C . PHE A 1 35 ? -18.541 12.654 -14.618 1.00 0.00 70 PHE A C 14
ATOM 20031 O O . PHE A 1 35 ? -19.429 12.573 -15.466 1.00 0.00 70 PHE A O 14
ATOM 20048 N N . ASP A 1 36 ? -17.414 13.330 -14.817 1.00 0.00 71 ASP A N 14
ATOM 20049 C CA . ASP A 1 36 ? -17.164 14.029 -16.075 1.00 0.00 71 ASP A CA 14
ATOM 20050 C C . ASP A 1 36 ? -16.249 13.200 -16.973 1.00 0.00 71 ASP A C 14
ATOM 20051 O O . ASP A 1 36 ? -15.050 13.095 -16.718 1.00 0.00 71 ASP A O 14
ATOM 20060 N N . ILE A 1 37 ? -16.817 12.613 -18.023 1.00 0.00 72 ILE A N 14
ATOM 20061 C CA . ILE A 1 37 ? -16.035 11.794 -18.945 1.00 0.00 72 ILE A CA 14
ATOM 20062 C C . ILE A 1 37 ? -16.243 12.248 -20.377 1.00 0.00 72 ILE A C 14
ATOM 20063 O O . ILE A 1 37 ? -17.262 12.851 -20.713 1.00 0.00 72 ILE A O 14
ATOM 20079 N N . VAL A 1 38 ? -15.264 11.951 -21.217 1.00 0.00 73 VAL A N 14
ATOM 20080 C CA . VAL A 1 38 ? -15.335 12.330 -22.615 1.00 0.00 73 VAL A CA 14
ATOM 20081 C C . VAL A 1 38 ? -15.183 11.103 -23.509 1.00 0.00 73 VAL A C 14
ATOM 20082 O O . VAL A 1 38 ? -14.249 10.317 -23.347 1.00 0.00 73 VAL A O 14
ATOM 20095 N N . VAL A 1 39 ? -16.104 10.944 -24.451 1.00 0.00 74 VAL A N 14
ATOM 20096 C CA . VAL A 1 39 ? -16.060 9.809 -25.362 1.00 0.00 74 VAL A CA 14
ATOM 20097 C C . VAL A 1 39 ? -16.018 10.289 -26.810 1.00 0.00 74 VAL A C 14
ATOM 20098 O O . VAL A 1 39 ? -16.841 11.105 -27.225 1.00 0.00 74 VAL A O 14
ATOM 20111 N N . VAL A 1 40 ? -15.064 9.773 -27.576 1.00 0.00 75 VAL A N 14
ATOM 20112 C CA . VAL A 1 40 ? -14.941 10.156 -28.975 1.00 0.00 75 VAL A CA 14
ATOM 20113 C C . VAL A 1 40 ? -15.050 8.928 -29.873 1.00 0.00 75 VAL A C 14
ATOM 20114 O O . VAL A 1 40 ? -14.311 7.960 -29.702 1.00 0.00 75 VAL A O 14
ATOM 20127 N N . SER A 1 41 ? -15.974 8.973 -30.828 1.00 0.00 76 SER A N 14
ATOM 20128 C CA . SER A 1 41 ? -16.160 7.854 -31.744 1.00 0.00 76 SER A CA 14
ATOM 20129 C C . SER A 1 41 ? -16.772 8.336 -33.055 1.00 0.00 76 SER A C 14
ATOM 20130 O O . SER A 1 41 ? -17.337 9.425 -33.123 1.00 0.00 76 SER A O 14
ATOM 20138 N N . ASP A 1 42 ? -16.664 7.513 -34.091 1.00 0.00 77 ASP A N 14
ATOM 20139 C CA . ASP A 1 42 ? -17.218 7.866 -35.394 1.00 0.00 77 ASP A CA 14
ATOM 20140 C C . ASP A 1 42 ? -18.740 7.825 -35.350 1.00 0.00 77 ASP A C 14
ATOM 20141 O O . ASP A 1 42 ? -19.412 8.268 -36.281 1.00 0.00 77 ASP A O 14
ATOM 20150 N N . PHE A 1 43 ? -19.273 7.283 -34.263 1.00 0.00 78 PHE A N 14
ATOM 20151 C CA . PHE A 1 43 ? -20.717 7.175 -34.097 1.00 0.00 78 PHE A CA 14
ATOM 20152 C C . PHE A 1 43 ? -21.353 8.559 -34.154 1.00 0.00 78 PHE A C 14
ATOM 20153 O O . PHE A 1 43 ? -22.529 8.699 -34.486 1.00 0.00 78 PHE A O 14
ATOM 20170 N N . PHE A 1 44 ? -20.570 9.576 -33.811 1.00 0.00 79 PHE A N 14
ATOM 20171 C CA . PHE A 1 44 ? -21.070 10.948 -33.811 1.00 0.00 79 PHE A CA 14
ATOM 20172 C C . PHE A 1 44 ? -20.972 11.553 -35.205 1.00 0.00 79 PHE A C 14
ATOM 20173 O O . PHE A 1 44 ? -21.335 12.709 -35.416 1.00 0.00 79 PHE A O 14
ATOM 20190 N N . GLN A 1 45 ? -20.488 10.763 -36.157 1.00 0.00 80 GLN A N 14
ATOM 20191 C CA . GLN A 1 45 ? -20.359 11.238 -37.527 1.00 0.00 80 GLN A CA 14
ATOM 20192 C C . GLN A 1 45 ? -21.636 10.938 -38.305 1.00 0.00 80 GLN A C 14
ATOM 20193 O O . GLN A 1 45 ? -21.944 9.780 -38.589 1.00 0.00 80 GLN A O 14
ATOM 20207 N N . GLY A 1 46 ? -22.374 11.989 -38.649 1.00 0.00 81 GLY A N 14
ATOM 20208 C CA . GLY A 1 46 ? -23.616 11.824 -39.394 1.00 0.00 81 GLY A CA 14
ATOM 20209 C C . GLY A 1 46 ? -24.763 11.446 -38.464 1.00 0.00 81 GLY A C 14
ATOM 20210 O O . GLY A 1 46 ? -25.876 11.172 -38.914 1.00 0.00 81 GLY A O 14
ATOM 20214 N N . LYS A 1 47 ? -24.485 11.434 -37.163 1.00 0.00 82 LYS A N 14
ATOM 20215 C CA . LYS A 1 47 ? -25.504 11.087 -36.180 1.00 0.00 82 LYS A CA 14
ATOM 20216 C C . LYS A 1 47 ? -25.663 12.201 -35.150 1.00 0.00 82 LYS A C 14
ATOM 20217 O O . LYS A 1 47 ? -24.691 12.846 -34.760 1.00 0.00 82 LYS A O 14
ATOM 20236 N N . SER A 1 48 ? -26.901 12.413 -34.715 1.00 0.00 83 SER A N 14
ATOM 20237 C CA . SER A 1 48 ? -27.201 13.444 -33.729 1.00 0.00 83 SER A CA 14
ATOM 20238 C C . SER A 1 48 ? -26.659 13.052 -32.357 1.00 0.00 83 SER A C 14
ATOM 20239 O O . SER A 1 48 ? -26.486 11.871 -32.061 1.00 0.00 83 SER A O 14
ATOM 20247 N N . LYS A 1 49 ? -26.393 14.056 -31.528 1.00 0.00 84 LYS A N 14
ATOM 20248 C CA . LYS A 1 49 ? -25.867 13.823 -30.185 1.00 0.00 84 LYS A CA 14
ATOM 20249 C C . LYS A 1 49 ? -26.844 12.983 -29.369 1.00 0.00 84 LYS A C 14
ATOM 20250 O O . LYS A 1 49 ? -26.436 12.136 -28.574 1.00 0.00 84 LYS A O 14
ATOM 20269 N N . LEU A 1 50 ? -28.134 13.226 -29.568 1.00 0.00 85 LEU A N 14
ATOM 20270 C CA . LEU A 1 50 ? -29.168 12.491 -28.847 1.00 0.00 85 LEU A CA 14
ATOM 20271 C C . LEU A 1 50 ? -29.078 11.002 -29.165 1.00 0.00 85 LEU A C 14
ATOM 20272 O O . LEU A 1 50 ? -29.260 10.159 -28.287 1.00 0.00 85 LEU A O 14
ATOM 20288 N N . MET A 1 51 ? -28.794 10.686 -30.422 1.00 0.00 86 MET A N 14
ATOM 20289 C CA . MET A 1 51 ? -28.679 9.295 -30.843 1.00 0.00 86 MET A CA 14
ATOM 20290 C C . MET A 1 51 ? -27.541 8.614 -30.088 1.00 0.00 86 MET A C 14
ATOM 20291 O O . MET A 1 51 ? -27.651 7.450 -29.702 1.00 0.00 86 MET A O 14
ATOM 20305 N N . ARG A 1 52 ? -26.451 9.347 -29.877 1.00 0.00 87 ARG A N 14
ATOM 20306 C CA . ARG A 1 52 ? -25.300 8.798 -29.165 1.00 0.00 87 ARG A CA 14
ATOM 20307 C C . ARG A 1 52 ? -25.682 8.406 -27.744 1.00 0.00 87 ARG A C 14
ATOM 20308 O O . ARG A 1 52 ? -25.220 7.389 -27.228 1.00 0.00 87 ARG A O 14
ATOM 20329 N N . SER A 1 53 ? -26.518 9.220 -27.109 1.00 0.00 88 SER A N 14
ATOM 20330 C CA . SER A 1 53 ? -26.937 8.938 -25.742 1.00 0.00 88 SER A CA 14
ATOM 20331 C C . SER A 1 53 ? -27.676 7.608 -25.678 1.00 0.00 88 SER A C 14
ATOM 20332 O O . SER A 1 53 ? -27.491 6.830 -24.743 1.00 0.00 88 SER A O 14
ATOM 20340 N N . ARG A 1 54 ? -28.505 7.342 -26.681 1.00 0.00 89 ARG A N 14
ATOM 20341 C CA . ARG A 1 54 ? -29.243 6.089 -26.712 1.00 0.00 89 ARG A CA 14
ATOM 20342 C C . ARG A 1 54 ? -28.291 4.911 -26.863 1.00 0.00 89 ARG A C 14
ATOM 20343 O O . ARG A 1 54 ? -28.475 3.868 -26.235 1.00 0.00 89 ARG A O 14
ATOM 20364 N N . ALA A 1 55 ? -27.277 5.079 -27.707 1.00 0.00 90 ALA A N 14
ATOM 20365 C CA . ALA A 1 55 ? -26.311 4.013 -27.933 1.00 0.00 90 ALA A CA 14
ATOM 20366 C C . ALA A 1 55 ? -25.559 3.687 -26.650 1.00 0.00 90 ALA A C 14
ATOM 20367 O O . ALA A 1 55 ? -25.387 2.522 -26.296 1.00 0.00 90 ALA A O 14
ATOM 20374 N N . VAL A 1 56 ? -25.121 4.725 -25.950 1.00 0.00 91 VAL A N 14
ATOM 20375 C CA . VAL A 1 56 ? -24.405 4.532 -24.700 1.00 0.00 91 VAL A CA 14
ATOM 20376 C C . VAL A 1 56 ? -25.364 4.077 -23.603 1.00 0.00 91 VAL A C 14
ATOM 20377 O O . VAL A 1 56 ? -25.040 3.202 -22.800 1.00 0.00 91 VAL A O 14
ATOM 20390 N N . ASN A 1 57 ? -26.548 4.686 -23.580 1.00 0.00 92 ASN A N 14
ATOM 20391 C CA . ASN A 1 57 ? -27.558 4.350 -22.582 1.00 0.00 92 ASN A CA 14
ATOM 20392 C C . ASN A 1 57 ? -28.009 2.903 -22.708 1.00 0.00 92 ASN A C 14
ATOM 20393 O O . ASN A 1 57 ? -28.161 2.204 -21.706 1.00 0.00 92 ASN A O 14
ATOM 20404 N N . LYS A 1 58 ? -28.241 2.458 -23.937 1.00 0.00 93 LYS A N 14
ATOM 20405 C CA . LYS A 1 58 ? -28.693 1.092 -24.152 1.00 0.00 93 LYS A CA 14
ATOM 20406 C C . LYS A 1 58 ? -27.594 0.107 -23.765 1.00 0.00 93 LYS A C 14
ATOM 20407 O O . LYS A 1 58 ? -27.864 -0.947 -23.185 1.00 0.00 93 LYS A O 14
ATOM 20426 N N . ALA A 1 59 ? -26.353 0.461 -24.090 1.00 0.00 94 ALA A N 14
ATOM 20427 C CA . ALA A 1 59 ? -25.212 -0.392 -23.776 1.00 0.00 94 ALA A CA 14
ATOM 20428 C C . ALA A 1 59 ? -25.050 -0.545 -22.270 1.00 0.00 94 ALA A C 14
ATOM 20429 O O . ALA A 1 59 ? -24.720 -1.623 -21.774 1.00 0.00 94 ALA A O 14
ATOM 20436 N N . VAL A 1 60 ? -25.268 0.549 -21.552 1.00 0.00 95 VAL A N 14
ATOM 20437 C CA . VAL A 1 60 ? -25.132 0.540 -20.100 1.00 0.00 95 VAL A CA 14
ATOM 20438 C C . VAL A 1 60 ? -26.252 1.348 -19.454 1.00 0.00 95 VAL A C 14
ATOM 20439 O O . VAL A 1 60 ? -26.000 2.285 -18.716 1.00 0.00 95 VAL A O 14
ATOM 20452 N N . LYS A 1 61 ? -27.491 0.978 -19.741 1.00 0.00 96 LYS A N 14
ATOM 20453 C CA . LYS A 1 61 ? -28.640 1.680 -19.176 1.00 0.00 96 LYS A CA 14
ATOM 20454 C C . LYS A 1 61 ? -28.729 1.455 -17.666 1.00 0.00 96 LYS A C 14
ATOM 20455 O O . LYS A 1 61 ? -29.296 2.272 -16.941 1.00 0.00 96 LYS A O 14
ATOM 20474 N N . GLU A 1 62 ? -28.187 0.331 -17.205 1.00 0.00 97 GLU A N 14
ATOM 20475 C CA . GLU A 1 62 ? -28.230 -0.004 -15.785 1.00 0.00 97 GLU A CA 14
ATOM 20476 C C . GLU A 1 62 ? -27.518 1.056 -14.947 1.00 0.00 97 GLU A C 14
ATOM 20477 O O . GLU A 1 62 ? -28.000 1.438 -13.881 1.00 0.00 97 GLU A O 14
ATOM 20489 N N . GLU A 1 63 ? -26.366 1.519 -15.424 1.00 0.00 98 GLU A N 14
ATOM 20490 C CA . GLU A 1 63 ? -25.604 2.527 -14.691 1.00 0.00 98 GLU A CA 14
ATOM 20491 C C . GLU A 1 63 ? -26.376 3.841 -14.651 1.00 0.00 98 GLU A C 14
ATOM 20492 O O . GLU A 1 63 ? -26.189 4.654 -13.745 1.00 0.00 98 GLU A O 14
ATOM 20504 N N . LEU A 1 64 ? -27.233 4.051 -15.645 1.00 0.00 99 LEU A N 14
ATOM 20505 C CA . LEU A 1 64 ? -28.017 5.277 -15.718 1.00 0.00 99 LEU A CA 14
ATOM 20506 C C . LEU A 1 64 ? -28.942 5.404 -14.514 1.00 0.00 99 LEU A C 14
ATOM 20507 O O . LEU A 1 64 ? -29.102 6.490 -13.955 1.00 0.00 99 LEU A O 14
ATOM 20523 N N . GLN A 1 65 ? -29.553 4.295 -14.121 1.00 0.00 100 GLN A N 14
ATOM 20524 C CA . GLN A 1 65 ? -30.457 4.308 -12.980 1.00 0.00 100 GLN A CA 14
ATOM 20525 C C . GLN A 1 65 ? -29.692 4.649 -11.707 1.00 0.00 100 GLN A C 14
ATOM 20526 O O . GLN A 1 65 ? -30.178 5.397 -10.858 1.00 0.00 100 GLN A O 14
ATOM 20540 N N . GLU A 1 66 ? -28.490 4.096 -11.589 1.00 0.00 101 GLU A N 14
ATOM 20541 C CA . GLU A 1 66 ? -27.654 4.345 -10.422 1.00 0.00 101 GLU A CA 14
ATOM 20542 C C . GLU A 1 66 ? -27.072 5.753 -10.468 1.00 0.00 101 GLU A C 14
ATOM 20543 O O . GLU A 1 66 ? -26.856 6.379 -9.429 1.00 0.00 101 GLU A O 14
ATOM 20555 N N . ILE A 1 67 ? -26.806 6.244 -11.676 1.00 0.00 102 ILE A N 14
ATOM 20556 C CA . ILE A 1 67 ? -26.235 7.577 -11.828 1.00 0.00 102 ILE A CA 14
ATOM 20557 C C . ILE A 1 67 ? -27.283 8.556 -12.344 1.00 0.00 102 ILE A C 14
ATOM 20558 O O . ILE A 1 67 ? -27.843 8.371 -13.424 1.00 0.00 102 ILE A O 14
ATOM 20574 N N . HIS A 1 68 ? -27.542 9.601 -11.564 1.00 0.00 103 HIS A N 14
ATOM 20575 C CA . HIS A 1 68 ? -28.522 10.608 -11.952 1.00 0.00 103 HIS A CA 14
ATOM 20576 C C . HIS A 1 68 ? -27.831 11.890 -12.414 1.00 0.00 103 HIS A C 14
ATOM 20577 O O . HIS A 1 68 ? -28.451 12.745 -13.046 1.00 0.00 103 HIS A O 14
ATOM 20591 N N . ALA A 1 69 ? -26.545 12.017 -12.093 1.00 0.00 104 ALA A N 14
ATOM 20592 C CA . ALA A 1 69 ? -25.782 13.203 -12.482 1.00 0.00 104 ALA A CA 14
ATOM 20593 C C . ALA A 1 69 ? -24.448 12.804 -13.106 1.00 0.00 104 ALA A C 14
ATOM 20594 O O . ALA A 1 69 ? -23.469 12.557 -12.403 1.00 0.00 104 ALA A O 14
ATOM 20601 N N . PHE A 1 70 ? -24.429 12.739 -14.430 1.00 0.00 105 PHE A N 14
ATOM 20602 C CA . PHE A 1 70 ? -23.223 12.361 -15.162 1.00 0.00 105 PHE A CA 14
ATOM 20603 C C . PHE A 1 70 ? -23.138 13.086 -16.508 1.00 0.00 105 PHE A C 14
ATOM 20604 O O . PHE A 1 70 ? -24.138 13.580 -17.028 1.00 0.00 105 PHE A O 14
ATOM 20621 N N . SER A 1 71 ? -21.939 13.142 -17.077 1.00 0.00 106 SER A N 14
ATOM 20622 C CA . SER A 1 71 ? -21.753 13.791 -18.368 1.00 0.00 106 SER A CA 14
ATOM 20623 C C . SER A 1 71 ? -20.936 12.898 -19.294 1.00 0.00 106 SER A C 14
ATOM 20624 O O . SER A 1 71 ? -20.093 12.123 -18.842 1.00 0.00 106 SER A O 14
ATOM 20632 N N . CYS A 1 72 ? -21.192 13.016 -20.589 1.00 0.00 107 CYS A N 14
ATOM 20633 C CA . CYS A 1 72 ? -20.477 12.218 -21.577 1.00 0.00 107 CYS A CA 14
ATOM 20634 C C . CYS A 1 72 ? -20.292 13.025 -22.852 1.00 0.00 107 CYS A C 14
ATOM 20635 O O . CYS A 1 72 ? -21.001 12.820 -23.836 1.00 0.00 107 CYS A O 14
ATOM 20643 N N . LYS A 1 73 ? -19.345 13.953 -22.826 1.00 0.00 108 LYS A N 14
ATOM 20644 C CA . LYS A 1 73 ? -19.094 14.794 -23.988 1.00 0.00 108 LYS A CA 14
ATOM 20645 C C . LYS A 1 73 ? -18.658 13.938 -25.173 1.00 0.00 108 LYS A C 14
ATOM 20646 O O . LYS A 1 73 ? -17.909 12.975 -25.009 1.00 0.00 108 LYS A O 14
ATOM 20665 N N . CYS A 1 74 ? -19.134 14.283 -26.367 1.00 0.00 109 CYS A N 14
ATOM 20666 C CA . CYS A 1 74 ? -18.780 13.519 -27.562 1.00 0.00 109 CYS A CA 14
ATOM 20667 C C . CYS A 1 74 ? -18.121 14.416 -28.606 1.00 0.00 109 CYS A C 14
ATOM 20668 O O . CYS A 1 74 ? -18.635 15.484 -28.936 1.00 0.00 109 CYS A O 14
ATOM 20676 N N . TYR A 1 75 ? -16.982 13.969 -29.128 1.00 0.00 110 TYR A N 14
ATOM 20677 C CA . TYR A 1 75 ? -16.264 14.735 -30.140 1.00 0.00 110 TYR A CA 14
ATOM 20678 C C . TYR A 1 75 ? -15.723 13.819 -31.233 1.00 0.00 110 TYR A C 14
ATOM 20679 O O . TYR A 1 75 ? -15.486 12.634 -31.000 1.00 0.00 110 TYR A O 14
ATOM 20697 N N . THR A 1 76 ? -15.531 14.374 -32.426 1.00 0.00 111 THR A N 14
ATOM 20698 C CA . THR A 1 76 ? -15.011 13.595 -33.546 1.00 0.00 111 THR A CA 14
ATOM 20699 C C . THR A 1 76 ? -14.658 14.499 -34.722 1.00 0.00 111 THR A C 14
ATOM 20700 O O . THR A 1 76 ? -14.827 14.116 -35.879 1.00 0.00 111 THR A O 14
ATOM 20711 N N . GLU A 1 77 ? -14.175 15.700 -34.419 1.00 0.00 112 GLU A N 14
ATOM 20712 C CA . GLU A 1 77 ? -13.807 16.653 -35.461 1.00 0.00 112 GLU A CA 14
ATOM 20713 C C . GLU A 1 77 ? -15.054 17.241 -36.109 1.00 0.00 112 GLU A C 14
ATOM 20714 O O . GLU A 1 77 ? -14.990 18.261 -36.794 1.00 0.00 112 GLU A O 14
ATOM 20726 N N . GLU A 1 78 ? -16.188 16.593 -35.885 1.00 0.00 113 GLU A N 14
ATOM 20727 C CA . GLU A 1 78 ? -17.446 17.063 -36.447 1.00 0.00 113 GLU A CA 14
ATOM 20728 C C . GLU A 1 78 ? -17.832 18.418 -35.881 1.00 0.00 113 GLU A C 14
ATOM 20729 O O . GLU A 1 78 ? -18.355 19.276 -36.592 1.00 0.00 113 GLU A O 14
ATOM 20741 N N . GLU A 1 79 ? -17.580 18.604 -34.592 1.00 0.00 114 GLU A N 14
ATOM 20742 C CA . GLU A 1 79 ? -17.908 19.857 -33.939 1.00 0.00 114 GLU A CA 14
ATOM 20743 C C . GLU A 1 79 ? -17.120 20.979 -34.588 1.00 0.00 114 GLU A C 14
ATOM 20744 O O . GLU A 1 79 ? -17.618 22.093 -34.760 1.00 0.00 114 GLU A O 14
ATOM 20756 N N . TRP A 1 80 ? -15.890 20.665 -34.959 1.00 0.00 115 TRP A N 14
ATOM 20757 C CA . TRP A 1 80 ? -15.027 21.643 -35.608 1.00 0.00 115 TRP A CA 14
ATOM 20758 C C . TRP A 1 80 ? -15.648 22.120 -36.914 1.00 0.00 115 TRP A C 14
ATOM 20759 O O . TRP A 1 80 ? -15.675 23.317 -37.197 1.00 0.00 115 TRP A O 14
ATOM 20780 N N . SER A 1 81 ? -16.143 21.176 -37.709 1.00 0.00 116 SER A N 14
ATOM 20781 C CA . SER A 1 81 ? -16.757 21.519 -38.985 1.00 0.00 116 SER A CA 14
ATOM 20782 C C . SER A 1 81 ? -16.128 22.786 -39.563 1.00 0.00 116 SER A C 14
ATOM 20783 O O . SER A 1 81 ? -14.965 23.092 -39.298 1.00 0.00 116 SER A O 14
ATOM 20791 N N . LYS A 1 82 ? -16.907 23.515 -40.356 1.00 0.00 117 LYS A N 14
ATOM 20792 C CA . LYS A 1 82 ? -16.430 24.750 -40.973 1.00 0.00 117 LYS A CA 14
ATOM 20793 C C . LYS A 1 82 ? -17.054 25.966 -40.297 1.00 0.00 117 LYS A C 14
ATOM 20794 O O . LYS A 1 82 ? -16.967 27.083 -40.808 1.00 0.00 117 LYS A O 14
ATOM 20813 N N . ILE A 1 83 ? -17.691 25.738 -39.156 1.00 0.00 118 ILE A N 14
ATOM 20814 C CA . ILE A 1 83 ? -18.336 26.823 -38.424 1.00 0.00 118 ILE A CA 14
ATOM 20815 C C . ILE A 1 83 ? -17.321 27.902 -38.051 1.00 0.00 118 ILE A C 14
ATOM 20816 O O . ILE A 1 83 ? -17.698 28.985 -37.605 1.00 0.00 118 ILE A O 14
ATOM 20832 N N . VAL A 1 84 ? -16.038 27.599 -38.236 1.00 0.00 119 VAL A N 14
ATOM 20833 C CA . VAL A 1 84 ? -14.979 28.553 -37.917 1.00 0.00 119 VAL A CA 14
ATOM 20834 C C . VAL A 1 84 ? -14.503 28.358 -36.487 1.00 0.00 119 VAL A C 14
ATOM 20835 O O . VAL A 1 84 ? -15.299 28.324 -35.550 1.00 0.00 119 VAL A O 14
ATOM 20848 N N . VAL A 1 85 ? -13.193 28.230 -36.331 1.00 0.00 120 VAL A N 14
ATOM 20849 C CA . VAL A 1 85 ? -12.606 28.038 -35.021 1.00 0.00 120 VAL A CA 14
ATOM 20850 C C . VAL A 1 85 ? -11.418 28.967 -34.841 1.00 0.00 120 VAL A C 14
ATOM 20851 O O . VAL A 1 85 ? -10.826 29.438 -35.811 1.00 0.00 120 VAL A O 14
ATOM 20864 N N . LEU A 1 86 ? -11.083 29.222 -33.592 1.00 0.00 121 LEU A N 14
ATOM 20865 C CA . LEU A 1 86 ? -9.966 30.096 -33.263 1.00 0.00 121 LEU A CA 14
ATOM 20866 C C . LEU A 1 86 ? -8.643 29.352 -33.388 1.00 0.00 121 LEU A C 14
ATOM 20867 O O . LEU A 1 86 ? -7.751 29.508 -32.556 1.00 0.00 121 LEU A O 14
ATOM 20883 N N . GLU A 1 87 ? -8.524 28.544 -34.436 1.00 0.00 122 GLU A N 14
ATOM 20884 C CA . GLU A 1 87 ? -7.304 27.782 -34.660 1.00 0.00 122 GLU A CA 14
ATOM 20885 C C . GLU A 1 87 ? -6.114 28.715 -34.857 1.00 0.00 122 GLU A C 14
ATOM 20886 O O . GLU A 1 87 ? -5.043 28.499 -34.291 1.00 0.00 122 GLU A O 14
ATOM 20898 N N . HIS A 1 88 ? -6.309 29.758 -35.660 1.00 0.00 123 HIS A N 14
ATOM 20899 C CA . HIS A 1 88 ? -5.242 30.720 -35.915 1.00 0.00 123 HIS A CA 14
ATOM 20900 C C . HIS A 1 88 ? -5.818 32.035 -36.431 1.00 0.00 123 HIS A C 14
ATOM 20901 O O . HIS A 1 88 ? -6.508 32.065 -37.449 1.00 0.00 123 HIS A O 14
ATOM 20915 N N . HIS A 1 89 ? -5.522 33.122 -35.726 1.00 0.00 124 HIS A N 14
ATOM 20916 C CA . HIS A 1 89 ? -6.010 34.437 -36.124 1.00 0.00 124 HIS A CA 14
ATOM 20917 C C . HIS A 1 89 ? -4.961 35.507 -35.840 1.00 0.00 124 HIS A C 14
ATOM 20918 O O . HIS A 1 89 ? -4.147 35.361 -34.929 1.00 0.00 124 HIS A O 14
ATOM 20932 N N . HIS A 1 90 ? -4.986 36.584 -36.618 1.00 0.00 125 HIS A N 14
ATOM 20933 C CA . HIS A 1 90 ? -4.028 37.666 -36.423 1.00 0.00 125 HIS A CA 14
ATOM 20934 C C . HIS A 1 90 ? -4.667 39.002 -36.797 1.00 0.00 125 HIS A C 14
ATOM 20935 O O . HIS A 1 90 ? -5.466 39.075 -37.729 1.00 0.00 125 HIS A O 14
ATOM 20949 N N . HIS A 1 91 ? -4.322 40.050 -36.057 1.00 0.00 126 HIS A N 14
ATOM 20950 C CA . HIS A 1 91 ? -4.880 41.377 -36.315 1.00 0.00 126 HIS A CA 14
ATOM 20951 C C . HIS A 1 91 ? -4.496 41.864 -37.708 1.00 0.00 126 HIS A C 14
ATOM 20952 O O . HIS A 1 91 ? -5.302 42.483 -38.403 1.00 0.00 126 HIS A O 14
ATOM 20966 N N . HIS A 1 92 ? -3.261 41.587 -38.106 1.00 0.00 127 HIS A N 14
ATOM 20967 C CA . HIS A 1 92 ? -2.774 42.009 -39.415 1.00 0.00 127 HIS A CA 14
ATOM 20968 C C . HIS A 1 92 ? -2.779 43.528 -39.522 1.00 0.00 127 HIS A C 14
ATOM 20969 O O . HIS A 1 92 ? -2.940 44.085 -40.609 1.00 0.00 127 HIS A O 14
ATOM 20983 N N . HIS A 1 93 ? -2.592 44.194 -38.388 1.00 0.00 128 HIS A N 14
ATOM 20984 C CA . HIS A 1 93 ? -2.569 45.650 -38.365 1.00 0.00 128 HIS A CA 14
ATOM 20985 C C . HIS A 1 93 ? -1.191 46.152 -37.948 1.00 0.00 128 HIS A C 14
ATOM 20986 O O . HIS A 1 93 ? -1.095 47.306 -37.562 1.00 0.00 128 HIS A O 14
ATOM 21001 N N . MET A 1 1 ? -29.398 2.071 -7.597 1.00 0.00 36 MET A N 15
ATOM 21002 C CA . MET A 1 1 ? -28.080 1.715 -7.002 1.00 0.00 36 MET A CA 15
ATOM 21003 C C . MET A 1 1 ? -26.997 2.601 -7.608 1.00 0.00 36 MET A C 15
ATOM 21004 O O . MET A 1 1 ? -26.886 2.712 -8.828 1.00 0.00 36 MET A O 15
ATOM 21020 N N . PRO A 1 2 ? -26.201 3.223 -6.781 1.00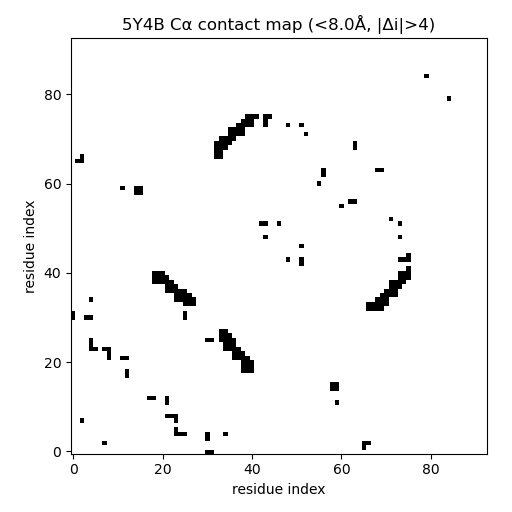 0.00 37 PRO A N 15
ATOM 21021 C CA . PRO A 1 2 ? -25.094 4.119 -7.234 1.00 0.00 37 PRO A CA 15
ATOM 21022 C C . PRO A 1 2 ? -24.070 3.378 -8.090 1.00 0.00 37 PRO A C 15
ATOM 21023 O O . PRO A 1 2 ? -23.850 2.180 -7.912 1.00 0.00 37 PRO A O 15
ATOM 21034 N N . VAL A 1 3 ? -23.450 4.098 -9.021 1.00 0.00 38 VAL A N 15
ATOM 21035 C CA . VAL A 1 3 ? -22.456 3.492 -9.902 1.00 0.00 38 VAL A CA 15
ATOM 21036 C C . VAL A 1 3 ? -21.068 4.033 -9.581 1.00 0.00 38 VAL A C 15
ATOM 21037 O O . VAL A 1 3 ? -20.869 5.244 -9.496 1.00 0.00 38 VAL A O 15
ATOM 21050 N N . THR A 1 4 ? -20.110 3.126 -9.400 1.00 0.00 39 THR A N 15
ATOM 21051 C CA . THR A 1 4 ? -18.747 3.532 -9.081 1.00 0.00 39 THR A CA 15
ATOM 21052 C C . THR A 1 4 ? -18.009 3.958 -10.345 1.00 0.00 39 THR A C 15
ATOM 21053 O O . THR A 1 4 ? -18.388 3.581 -11.454 1.00 0.00 39 THR A O 15
ATOM 21064 N N . GLU A 1 5 ? -16.951 4.742 -10.172 1.00 0.00 40 GLU A N 15
ATOM 21065 C CA . GLU A 1 5 ? -16.168 5.207 -11.310 1.00 0.00 40 GLU A CA 15
ATOM 21066 C C . GLU A 1 5 ? -15.496 4.041 -12.025 1.00 0.00 40 GLU A C 15
ATOM 21067 O O . GLU A 1 5 ? -15.502 3.969 -13.254 1.00 0.00 40 GLU A O 15
ATOM 21079 N N . GLN A 1 6 ? -14.916 3.127 -11.252 1.00 0.00 41 GLN A N 15
ATOM 21080 C CA . GLN A 1 6 ? -14.242 1.972 -11.834 1.00 0.00 41 GLN A CA 15
ATOM 21081 C C . GLN A 1 6 ? -15.244 1.085 -12.569 1.00 0.00 41 GLN A C 15
ATOM 21082 O O . GLN A 1 6 ? -14.966 0.589 -13.660 1.00 0.00 41 GLN A O 15
ATOM 21096 N N . GLY A 1 7 ? -16.412 0.902 -11.962 1.00 0.00 42 GLY A N 15
ATOM 21097 C CA . GLY A 1 7 ? -17.467 0.086 -12.557 1.00 0.00 42 GLY A CA 15
ATOM 21098 C C . GLY A 1 7 ? -17.954 0.707 -13.860 1.00 0.00 42 GLY A C 15
ATOM 21099 O O . GLY A 1 7 ? -18.333 0.007 -14.799 1.00 0.00 42 GLY A O 15
ATOM 21103 N N . LEU A 1 8 ? -17.956 2.031 -13.902 1.00 0.00 43 LEU A N 15
ATOM 21104 C CA . LEU A 1 8 ? -18.407 2.747 -15.087 1.00 0.00 43 LEU A CA 15
ATOM 21105 C C . LEU A 1 8 ? -17.525 2.418 -16.286 1.00 0.00 43 LEU A C 15
ATOM 21106 O O . LEU A 1 8 ? -18.019 2.229 -17.395 1.00 0.00 43 LEU A O 15
ATOM 21122 N N . ARG A 1 9 ? -16.218 2.353 -16.061 1.00 0.00 44 ARG A N 15
ATOM 21123 C CA . ARG A 1 9 ? -15.286 2.049 -17.138 1.00 0.00 44 ARG A CA 15
ATOM 21124 C C . ARG A 1 9 ? -15.602 0.689 -17.755 1.00 0.00 44 ARG A C 15
ATOM 21125 O O . ARG A 1 9 ? -15.642 0.544 -18.977 1.00 0.00 44 ARG A O 15
ATOM 21146 N N . GLU A 1 10 ? -15.834 -0.300 -16.905 1.00 0.00 45 GLU A N 15
ATOM 21147 C CA . GLU A 1 10 ? -16.165 -1.640 -17.377 1.00 0.00 45 GLU A CA 15
ATOM 21148 C C . GLU A 1 10 ? -17.528 -1.646 -18.056 1.00 0.00 45 GLU A C 15
ATOM 21149 O O . GLU A 1 10 ? -17.732 -2.334 -19.058 1.00 0.00 45 GLU A O 15
ATOM 21161 N N . ARG A 1 11 ? -18.463 -0.880 -17.497 1.00 0.00 46 ARG A N 15
ATOM 21162 C CA . ARG A 1 11 ? -19.808 -0.804 -18.046 1.00 0.00 46 ARG A CA 15
ATOM 21163 C C . ARG A 1 11 ? -19.778 -0.175 -19.428 1.00 0.00 46 ARG A C 15
ATOM 21164 O O . ARG A 1 11 ? -20.432 -0.653 -20.357 1.00 0.00 46 ARG A O 15
ATOM 21185 N N . ILE A 1 12 ? -19.009 0.900 -19.557 1.00 0.00 47 ILE A N 15
ATOM 21186 C CA . ILE A 1 12 ? -18.894 1.588 -20.828 1.00 0.00 47 ILE A CA 15
ATOM 21187 C C . ILE A 1 12 ? -18.257 0.679 -21.863 1.00 0.00 47 ILE A C 15
ATOM 21188 O O . ILE A 1 12 ? -18.715 0.602 -22.998 1.00 0.00 47 ILE A O 15
ATOM 21204 N N . GLU A 1 13 ? -17.197 -0.012 -21.454 1.00 0.00 48 GLU A N 15
ATOM 21205 C CA . GLU A 1 13 ? -16.498 -0.922 -22.352 1.00 0.00 48 GLU A CA 15
ATOM 21206 C C . GLU A 1 13 ? -17.436 -2.045 -22.775 1.00 0.00 48 GLU A C 15
ATOM 21207 O O . GLU A 1 13 ? -17.454 -2.451 -23.937 1.00 0.00 48 GLU A O 15
ATOM 21219 N N . SER A 1 14 ? -18.225 -2.533 -21.821 1.00 0.00 49 SER A N 15
ATOM 21220 C CA . SER A 1 14 ? -19.175 -3.598 -22.104 1.00 0.00 49 SER A CA 15
ATOM 21221 C C . SER A 1 14 ? -20.382 -3.032 -22.839 1.00 0.00 49 SER A C 15
ATOM 21222 O O . SER A 1 14 ? -21.108 -3.766 -23.507 1.00 0.00 49 SER A O 15
ATOM 21230 N N . ALA A 1 15 ? -20.596 -1.717 -22.714 1.00 0.00 50 ALA A N 15
ATOM 21231 C CA . ALA A 1 15 ? -21.730 -1.083 -23.377 1.00 0.00 50 ALA A CA 15
ATOM 21232 C C . ALA A 1 15 ? -21.307 -0.513 -24.726 1.00 0.00 50 ALA A C 15
ATOM 21233 O O . ALA A 1 15 ? -22.129 0.003 -25.483 1.00 0.00 50 ALA A O 15
ATOM 21240 N N . ILE A 1 16 ? -20.016 -0.614 -25.018 1.00 0.00 51 ILE A N 15
ATOM 21241 C CA . ILE A 1 16 ? -19.483 -0.111 -26.279 1.00 0.00 51 ILE A CA 15
ATOM 21242 C C . ILE A 1 16 ? -18.210 -0.866 -26.640 1.00 0.00 51 ILE A C 15
ATOM 21243 O O . ILE A 1 16 ? -17.365 -1.120 -25.779 1.00 0.00 51 ILE A O 15
ATOM 21259 N N . PRO A 1 17 ? -18.062 -1.228 -27.883 1.00 0.00 52 PRO A N 15
ATOM 21260 C CA . PRO A 1 17 ? -16.865 -1.971 -28.359 1.00 0.00 52 PRO A CA 15
ATOM 21261 C C . PRO A 1 17 ? -15.578 -1.213 -28.072 1.00 0.00 52 PRO A C 15
ATOM 21262 O O . PRO A 1 17 ? -15.508 0.000 -28.255 1.00 0.00 52 PRO A O 15
ATOM 21273 N N . GLN A 1 18 ? -14.564 -1.950 -27.618 1.00 0.00 53 GLN A N 15
ATOM 21274 C CA . GLN A 1 18 ? -13.276 -1.355 -27.295 1.00 0.00 53 GLN A CA 15
ATOM 21275 C C . GLN A 1 18 ? -13.021 -0.123 -28.155 1.00 0.00 53 GLN A C 15
ATOM 21276 O O . GLN A 1 18 ? -12.394 -0.206 -29.212 1.00 0.00 53 GLN A O 15
ATOM 21290 N N . VAL A 1 19 ? -13.514 1.020 -27.689 1.00 0.00 54 VAL A N 15
ATOM 21291 C CA . VAL A 1 19 ? -13.343 2.268 -28.418 1.00 0.00 54 VAL A CA 15
ATOM 21292 C C . VAL A 1 19 ? -11.865 2.604 -28.567 1.00 0.00 54 VAL A C 15
ATOM 21293 O O . VAL A 1 19 ? -11.006 1.937 -27.991 1.00 0.00 54 VAL A O 15
ATOM 21306 N N . TYR A 1 20 ? -11.577 3.633 -29.352 1.00 0.00 55 TYR A N 15
ATOM 21307 C CA . TYR A 1 20 ? -10.195 4.037 -29.580 1.00 0.00 55 TYR A CA 15
ATOM 21308 C C . TYR A 1 20 ? -9.534 4.452 -28.268 1.00 0.00 55 TYR A C 15
ATOM 21309 O O . TYR A 1 20 ? -8.383 4.101 -28.005 1.00 0.00 55 TYR A O 15
ATOM 21327 N N . HIS A 1 21 ? -10.266 5.199 -27.445 1.00 0.00 56 HIS A N 15
ATOM 21328 C CA . HIS A 1 21 ? -9.734 5.642 -26.164 1.00 0.00 56 HIS A CA 15
ATOM 21329 C C . HIS A 1 21 ? -10.866 6.040 -25.220 1.00 0.00 56 HIS A C 15
ATOM 21330 O O . HIS A 1 21 ? -11.850 6.649 -25.640 1.00 0.00 56 HIS A O 15
ATOM 21344 N N . ILE A 1 22 ? -10.719 5.699 -23.943 1.00 0.00 57 ILE A N 15
ATOM 21345 C CA . ILE A 1 22 ? -11.734 6.036 -22.949 1.00 0.00 57 ILE A CA 15
ATOM 21346 C C . ILE A 1 22 ? -11.081 6.512 -21.654 1.00 0.00 57 ILE A C 15
ATOM 21347 O O . ILE A 1 22 ? -10.179 5.860 -21.125 1.00 0.00 57 ILE A O 15
ATOM 21363 N N . ILE A 1 23 ? -11.541 7.652 -21.147 1.00 0.00 58 ILE A N 15
ATOM 21364 C CA . ILE A 1 23 ? -10.995 8.209 -19.912 1.00 0.00 58 ILE A CA 15
ATOM 21365 C C . ILE A 1 23 ? -12.099 8.454 -18.888 1.00 0.00 58 ILE A C 15
ATOM 21366 O O . ILE A 1 23 ? -13.113 9.078 -19.197 1.00 0.00 58 ILE A O 15
ATOM 21382 N N . VAL A 1 24 ? -11.897 7.966 -17.666 1.00 0.00 59 VAL A N 15
ATOM 21383 C CA . VAL A 1 24 ? -12.889 8.154 -16.617 1.00 0.00 59 VAL A CA 15
ATOM 21384 C C . VAL A 1 24 ? -12.312 9.014 -15.494 1.00 0.00 59 VAL A C 15
ATOM 21385 O O . VAL A 1 24 ? -11.319 8.645 -14.866 1.00 0.00 59 VAL A O 15
ATOM 21398 N N . THR A 1 25 ? -12.941 10.160 -15.250 1.00 0.00 60 THR A N 15
ATOM 21399 C CA . THR A 1 25 ? -12.483 11.072 -14.202 1.00 0.00 60 THR A CA 15
ATOM 21400 C C . THR A 1 25 ? -13.637 11.460 -13.285 1.00 0.00 60 THR A C 15
ATOM 21401 O O . THR A 1 25 ? -14.716 11.808 -13.754 1.00 0.00 60 THR A O 15
ATOM 21412 N N . ASP A 1 26 ? -13.407 11.399 -11.978 1.00 0.00 61 ASP A N 15
ATOM 21413 C CA . ASP A 1 26 ? -14.447 11.753 -11.016 1.00 0.00 61 ASP A CA 15
ATOM 21414 C C . ASP A 1 26 ? -14.404 13.245 -10.696 1.00 0.00 61 ASP A C 15
ATOM 21415 O O . ASP A 1 26 ? -13.494 13.718 -10.015 1.00 0.00 61 ASP A O 15
ATOM 21424 N N . LEU A 1 27 ? -15.395 13.980 -11.190 1.00 0.00 62 LEU A N 15
ATOM 21425 C CA . LEU A 1 27 ? -15.463 15.417 -10.946 1.00 0.00 62 LEU A CA 15
ATOM 21426 C C . LEU A 1 27 ? -15.627 15.702 -9.458 1.00 0.00 62 LEU A C 15
ATOM 21427 O O . LEU A 1 27 ? -14.977 16.594 -8.911 1.00 0.00 62 LEU A O 15
ATOM 21443 N N . SER A 1 28 ? -16.502 14.941 -8.809 1.00 0.00 63 SER A N 15
ATOM 21444 C CA . SER A 1 28 ? -16.747 15.120 -7.384 1.00 0.00 63 SER A CA 15
ATOM 21445 C C . SER A 1 28 ? -15.573 14.600 -6.562 1.00 0.00 63 SER A C 15
ATOM 21446 O O . SER A 1 28 ? -14.926 13.621 -6.935 1.00 0.00 63 SER A O 15
ATOM 21454 N N . TYR A 1 29 ? -15.305 15.260 -5.440 1.00 0.00 64 TYR A N 15
ATOM 21455 C CA . TYR A 1 29 ? -14.208 14.852 -4.568 1.00 0.00 64 TYR A CA 15
ATOM 21456 C C . TYR A 1 29 ? -14.427 13.429 -4.066 1.00 0.00 64 TYR A C 15
ATOM 21457 O O . TYR A 1 29 ? -13.523 12.594 -4.120 1.00 0.00 64 TYR A O 15
ATOM 21475 N N . GLY A 1 30 ? -15.635 13.162 -3.579 1.00 0.00 65 GLY A N 15
ATOM 21476 C CA . GLY A 1 30 ? -15.973 11.837 -3.072 1.00 0.00 65 GLY A CA 15
ATOM 21477 C C . GLY A 1 30 ? -16.622 10.988 -4.164 1.00 0.00 65 GLY A C 15
ATOM 21478 O O . GLY A 1 30 ? -16.697 11.398 -5.321 1.00 0.00 65 GLY A O 15
ATOM 21482 N N . CYS A 1 31 ? -17.092 9.804 -3.784 1.00 0.00 66 CYS A N 15
ATOM 21483 C CA . CYS A 1 31 ? -17.736 8.904 -4.737 1.00 0.00 66 CYS A CA 15
ATOM 21484 C C . CYS A 1 31 ? -19.139 9.404 -5.081 1.00 0.00 66 CYS A C 15
ATOM 21485 O O . CYS A 1 31 ? -19.682 10.273 -4.401 1.00 0.00 66 CYS A O 15
ATOM 21493 N N . GLY A 1 32 ? -19.717 8.844 -6.139 1.00 0.00 67 GLY A N 15
ATOM 21494 C CA . GLY A 1 32 ? -21.059 9.236 -6.567 1.00 0.00 67 GLY A CA 15
ATOM 21495 C C . GLY A 1 32 ? -21.113 10.719 -6.928 1.00 0.00 67 GLY A C 15
ATOM 21496 O O . GLY A 1 32 ? -20.255 11.227 -7.649 1.00 0.00 67 GLY A O 15
ATOM 21500 N N . GLN A 1 33 ? -22.129 11.409 -6.419 1.00 0.00 68 GLN A N 15
ATOM 21501 C CA . GLN A 1 33 ? -22.291 12.834 -6.691 1.00 0.00 68 GLN A CA 15
ATOM 21502 C C . GLN A 1 33 ? -22.283 13.106 -8.192 1.00 0.00 68 GLN A C 15
ATOM 21503 O O . GLN A 1 33 ? -23.326 13.040 -8.842 1.00 0.00 68 GLN A O 15
ATOM 21517 N N . SER A 1 34 ? -21.106 13.411 -8.737 1.00 0.00 69 SER A N 15
ATOM 21518 C CA . SER A 1 34 ? -20.988 13.689 -10.166 1.00 0.00 69 SER A CA 15
ATOM 21519 C C . SER A 1 34 ? -19.630 13.232 -10.695 1.00 0.00 69 SER A C 15
ATOM 21520 O O . SER A 1 34 ? -18.615 13.334 -10.006 1.00 0.00 69 SER A O 15
ATOM 21528 N N . PHE A 1 35 ? -19.625 12.729 -11.925 1.00 0.00 70 PHE A N 15
ATOM 21529 C CA . PHE A 1 35 ? -18.392 12.256 -12.552 1.00 0.00 70 PHE A CA 15
ATOM 21530 C C . PHE A 1 35 ? -18.232 12.841 -13.952 1.00 0.00 70 PHE A C 15
ATOM 21531 O O . PHE A 1 35 ? -19.214 13.110 -14.642 1.00 0.00 70 PHE A O 15
ATOM 21548 N N . ASP A 1 36 ? -16.984 13.037 -14.362 1.00 0.00 71 ASP A N 15
ATOM 21549 C CA . ASP A 1 36 ? -16.697 13.589 -15.680 1.00 0.00 71 ASP A CA 15
ATOM 21550 C C . ASP A 1 36 ? -15.689 12.708 -16.418 1.00 0.00 71 ASP A C 15
ATOM 21551 O O . ASP A 1 36 ? -14.542 12.584 -15.996 1.00 0.00 71 ASP A O 15
ATOM 21560 N N . ILE A 1 37 ? -16.123 12.096 -17.516 1.00 0.00 72 ILE A N 15
ATOM 21561 C CA . ILE A 1 37 ? -15.242 11.229 -18.298 1.00 0.00 72 ILE A CA 15
ATOM 21562 C C . ILE A 1 37 ? -15.130 11.741 -19.724 1.00 0.00 72 ILE A C 15
ATOM 21563 O O . ILE A 1 37 ? -16.077 12.306 -20.272 1.00 0.00 72 ILE A O 15
ATOM 21579 N N . VAL A 1 38 ? -13.958 11.543 -20.313 1.00 0.00 73 VAL A N 15
ATOM 21580 C CA . VAL A 1 38 ? -13.711 11.989 -21.675 1.00 0.00 73 VAL A CA 15
ATOM 21581 C C . VAL A 1 38 ? -13.214 10.834 -22.537 1.00 0.00 73 VAL A C 15
ATOM 21582 O O . VAL A 1 38 ? -12.305 10.104 -22.147 1.00 0.00 73 VAL A O 15
ATOM 21595 N N . VAL A 1 39 ? -13.814 10.670 -23.710 1.00 0.00 74 VAL A N 15
ATOM 21596 C CA . VAL A 1 39 ? -13.417 9.592 -24.610 1.00 0.00 74 VAL A CA 15
ATOM 21597 C C . VAL A 1 39 ? -13.177 10.127 -26.016 1.00 0.00 74 VAL A C 15
ATOM 21598 O O . VAL A 1 39 ? -13.697 11.176 -26.386 1.00 0.00 74 VAL A O 15
ATOM 21611 N N . VAL A 1 40 ? -12.387 9.401 -26.800 1.00 0.00 75 VAL A N 15
ATOM 21612 C CA . VAL A 1 40 ? -12.101 9.825 -28.164 1.00 0.00 75 VAL A CA 15
ATOM 21613 C C . VAL A 1 40 ? -12.448 8.714 -29.150 1.00 0.00 75 VAL A C 15
ATOM 21614 O O . VAL A 1 40 ? -11.937 7.598 -29.043 1.00 0.00 75 VAL A O 15
ATOM 21627 N N . SER A 1 41 ? -13.313 9.024 -30.112 1.00 0.00 76 SER A N 15
ATOM 21628 C CA . SER A 1 41 ? -13.713 8.042 -31.110 1.00 0.00 76 SER A CA 15
ATOM 21629 C C . SER A 1 41 ? -14.158 8.739 -32.393 1.00 0.00 76 SER A C 15
ATOM 21630 O O . SER A 1 41 ? -14.632 9.875 -32.361 1.00 0.00 76 SER A O 15
ATOM 21638 N N . ASP A 1 42 ? -14.001 8.052 -33.518 1.00 0.00 77 ASP A N 15
ATOM 21639 C CA . ASP A 1 42 ? -14.386 8.612 -34.809 1.00 0.00 77 ASP A CA 15
ATOM 21640 C C . ASP A 1 42 ? -15.897 8.807 -34.882 1.00 0.00 77 ASP A C 15
ATOM 21641 O O . ASP A 1 42 ? -16.402 9.504 -35.763 1.00 0.00 77 ASP A O 15
ATOM 21650 N N . PHE A 1 43 ? -16.609 8.186 -33.952 1.00 0.00 78 PHE A N 15
ATOM 21651 C CA . PHE A 1 43 ? -18.062 8.289 -33.909 1.00 0.00 78 PHE A CA 15
ATOM 21652 C C . PHE A 1 43 ? -18.476 9.753 -33.795 1.00 0.00 78 PHE A C 15
ATOM 21653 O O . PHE A 1 43 ? -19.530 10.153 -34.289 1.00 0.00 78 PHE A O 15
ATOM 21670 N N . PHE A 1 44 ? -17.639 10.546 -33.135 1.00 0.00 79 PHE A N 15
ATOM 21671 C CA . PHE A 1 44 ? -17.930 11.968 -32.956 1.00 0.00 79 PHE A CA 15
ATOM 21672 C C . PHE A 1 44 ? -17.462 12.772 -34.163 1.00 0.00 79 PHE A C 15
ATOM 21673 O O . PHE A 1 44 ? -17.620 13.992 -34.204 1.00 0.00 79 PHE A O 15
ATOM 21690 N N . GLN A 1 45 ? -16.892 12.084 -35.145 1.00 0.00 80 GLN A N 15
ATOM 21691 C CA . GLN A 1 45 ? -16.416 12.754 -36.348 1.00 0.00 80 GLN A CA 15
ATOM 21692 C C . GLN A 1 45 ? -17.575 12.982 -37.316 1.00 0.00 80 GLN A C 15
ATOM 21693 O O . GLN A 1 45 ? -18.265 12.038 -37.704 1.00 0.00 80 GLN A O 15
ATOM 21707 N N . GLY A 1 46 ? -17.783 14.235 -37.699 1.00 0.00 81 GLY A N 15
ATOM 21708 C CA . GLY A 1 46 ? -18.860 14.581 -38.624 1.00 0.00 81 GLY A CA 15
ATOM 21709 C C . GLY A 1 46 ? -20.192 14.702 -37.889 1.00 0.00 81 GLY A C 15
ATOM 21710 O O . GLY A 1 46 ? -21.222 15.016 -38.487 1.00 0.00 81 GLY A O 15
ATOM 21714 N N . LYS A 1 47 ? -20.155 14.458 -36.583 1.00 0.00 82 LYS A N 15
ATOM 21715 C CA . LYS A 1 47 ? -21.351 14.545 -35.747 1.00 0.00 82 LYS A CA 15
ATOM 21716 C C . LYS A 1 47 ? -21.077 15.321 -34.464 1.00 0.00 82 LYS A C 15
ATOM 21717 O O . LYS A 1 47 ? -19.982 15.261 -33.906 1.00 0.00 82 LYS A O 15
ATOM 21736 N N . SER A 1 48 ? -22.091 16.044 -33.998 1.00 0.00 83 SER A N 15
ATOM 21737 C CA . SER A 1 48 ? -21.966 16.826 -32.776 1.00 0.00 83 SER A CA 15
ATOM 21738 C C . SER A 1 48 ? -22.087 15.919 -31.558 1.00 0.00 83 SER A C 15
ATOM 21739 O O . SER A 1 48 ? -22.464 14.754 -31.678 1.00 0.00 83 SER A O 15
ATOM 21747 N N . LYS A 1 49 ? -21.768 16.460 -30.388 1.00 0.00 84 LYS A N 15
ATOM 21748 C CA . LYS A 1 49 ? -21.846 15.688 -29.154 1.00 0.00 84 LYS A CA 15
ATOM 21749 C C . LYS A 1 49 ? -23.274 15.206 -28.917 1.00 0.00 84 LYS A C 15
ATOM 21750 O O . LYS A 1 49 ? -23.491 14.071 -28.494 1.00 0.00 84 LYS A O 15
ATOM 21769 N N . LEU A 1 50 ? -24.247 16.070 -29.186 1.00 0.00 85 LEU A N 15
ATOM 21770 C CA . LEU A 1 50 ? -25.643 15.701 -28.990 1.00 0.00 85 LEU A CA 15
ATOM 21771 C C . LEU A 1 50 ? -26.031 14.539 -29.900 1.00 0.00 85 LEU A C 15
ATOM 21772 O O . LEU A 1 50 ? -26.711 13.606 -29.470 1.00 0.00 85 LEU A O 15
ATOM 21788 N N . MET A 1 51 ? -25.600 14.594 -31.160 1.00 0.00 86 MET A N 15
ATOM 21789 C CA . MET A 1 51 ? -25.924 13.527 -32.102 1.00 0.00 86 MET A CA 15
ATOM 21790 C C . MET A 1 51 ? -25.277 12.213 -31.676 1.00 0.00 86 MET A C 15
ATOM 21791 O O . MET A 1 51 ? -25.909 11.157 -31.710 1.00 0.00 86 MET A O 15
ATOM 21805 N N . ARG A 1 52 ? -24.012 12.292 -31.274 1.00 0.00 87 ARG A N 15
ATOM 21806 C CA . ARG A 1 52 ? -23.282 11.106 -30.842 1.00 0.00 87 ARG A CA 15
ATOM 21807 C C . ARG A 1 52 ? -23.828 10.608 -29.509 1.00 0.00 87 ARG A C 15
ATOM 21808 O O . ARG A 1 52 ? -23.846 9.407 -29.239 1.00 0.00 87 ARG A O 15
ATOM 21829 N N . SER A 1 53 ? -24.264 11.551 -28.675 1.00 0.00 88 SER A N 15
ATOM 21830 C CA . SER A 1 53 ? -24.799 11.216 -27.364 1.00 0.00 88 SER A CA 15
ATOM 21831 C C . SER A 1 53 ? -26.015 10.313 -27.502 1.00 0.00 88 SER A C 15
ATOM 21832 O O . SER A 1 53 ? -26.186 9.368 -26.734 1.00 0.00 88 SER A O 15
ATOM 21840 N N . ARG A 1 54 ? -26.855 10.604 -28.486 1.00 0.00 89 ARG A N 15
ATOM 21841 C CA . ARG A 1 54 ? -28.049 9.801 -28.710 1.00 0.00 89 ARG A CA 15
ATOM 21842 C C . ARG A 1 54 ? -27.671 8.355 -29.014 1.00 0.00 89 ARG A C 15
ATOM 21843 O O . ARG A 1 54 ? -28.268 7.424 -28.471 1.00 0.00 89 ARG A O 15
ATOM 21864 N N . ALA A 1 55 ? -26.682 8.167 -29.881 1.00 0.00 90 ALA A N 15
ATOM 21865 C CA . ALA A 1 55 ? -26.248 6.817 -30.233 1.00 0.00 90 ALA A CA 15
ATOM 21866 C C . ALA A 1 55 ? -25.683 6.093 -29.014 1.00 0.00 90 ALA A C 15
ATOM 21867 O O . ALA A 1 55 ? -25.994 4.927 -28.770 1.00 0.00 90 ALA A O 15
ATOM 21874 N N . VAL A 1 56 ? -24.855 6.801 -28.253 1.00 0.00 91 VAL A N 15
ATOM 21875 C CA . VAL A 1 56 ? -24.247 6.240 -27.050 1.00 0.00 91 VAL A CA 15
ATOM 21876 C C . VAL A 1 56 ? -25.281 6.095 -25.940 1.00 0.00 91 VAL A C 15
ATOM 21877 O O . VAL A 1 56 ? -25.224 5.161 -25.141 1.00 0.00 91 VAL A O 15
ATOM 21890 N N . ASN A 1 57 ? -26.221 7.037 -25.890 1.00 0.00 92 ASN A N 15
ATOM 21891 C CA . ASN A 1 57 ? -27.253 7.011 -24.862 1.00 0.00 92 ASN A CA 15
ATOM 21892 C C . ASN A 1 57 ? -28.080 5.738 -24.968 1.00 0.00 92 ASN A C 15
ATOM 21893 O O . ASN A 1 57 ? -28.411 5.128 -23.958 1.00 0.00 92 ASN A O 15
ATOM 21904 N N . LYS A 1 58 ? -28.400 5.334 -26.191 1.00 0.00 93 LYS A N 15
ATOM 21905 C CA . LYS A 1 58 ? -29.175 4.113 -26.396 1.00 0.00 93 LYS A CA 15
ATOM 21906 C C . LYS A 1 58 ? -28.396 2.894 -25.910 1.00 0.00 93 LYS A C 15
ATOM 21907 O O . LYS A 1 58 ? -28.958 1.991 -25.290 1.00 0.00 93 LYS A O 15
ATOM 21926 N N . ALA A 1 59 ? -27.099 2.875 -26.201 1.00 0.00 94 ALA A N 15
ATOM 21927 C CA . ALA A 1 59 ? -26.248 1.762 -25.795 1.00 0.00 94 ALA A CA 15
ATOM 21928 C C . ALA A 1 59 ? -26.163 1.667 -24.274 1.00 0.00 94 ALA A C 15
ATOM 21929 O O . ALA A 1 59 ? -26.167 0.574 -23.709 1.00 0.00 94 ALA A O 15
ATOM 21936 N N . VAL A 1 60 ? -26.075 2.822 -23.623 1.00 0.00 95 VAL A N 15
ATOM 21937 C CA . VAL A 1 60 ? -25.974 2.866 -22.169 1.00 0.00 95 VAL A CA 15
ATOM 21938 C C . VAL A 1 60 ? -27.209 3.523 -21.557 1.00 0.00 95 VAL A C 15
ATOM 21939 O O . VAL A 1 60 ? -27.168 4.006 -20.425 1.00 0.00 95 VAL A O 15
ATOM 21952 N N . LYS A 1 61 ? -28.302 3.548 -22.311 1.00 0.00 96 LYS A N 15
ATOM 21953 C CA . LYS A 1 61 ? -29.531 4.165 -21.827 1.00 0.00 96 LYS A CA 15
ATOM 21954 C C . LYS A 1 61 ? -29.972 3.531 -20.514 1.00 0.00 96 LYS A C 15
ATOM 21955 O O . LYS A 1 61 ? -30.447 4.223 -19.613 1.00 0.00 96 LYS A O 15
ATOM 21974 N N . GLU A 1 62 ? -29.800 2.221 -20.402 1.00 0.00 97 GLU A N 15
ATOM 21975 C CA . GLU A 1 62 ? -30.178 1.522 -19.179 1.00 0.00 97 GLU A CA 15
ATOM 21976 C C . GLU A 1 62 ? -29.316 1.992 -18.008 1.00 0.00 97 GLU A C 15
ATOM 21977 O O . GLU A 1 62 ? -29.813 2.196 -16.900 1.00 0.00 97 GLU A O 15
ATOM 21989 N N . GLU A 1 63 ? -28.024 2.164 -18.268 1.00 0.00 98 GLU A N 15
ATOM 21990 C CA . GLU A 1 63 ? -27.088 2.618 -17.242 1.00 0.00 98 GLU A CA 15
ATOM 21991 C C . GLU A 1 63 ? -27.369 4.069 -16.866 1.00 0.00 98 GLU A C 15
ATOM 21992 O O . GLU A 1 63 ? -27.075 4.500 -15.753 1.00 0.00 98 GLU A O 15
ATOM 22004 N N . LEU A 1 64 ? -27.929 4.820 -17.808 1.00 0.00 99 LEU A N 15
ATOM 22005 C CA . LEU A 1 64 ? -28.232 6.227 -17.574 1.00 0.00 99 LEU A CA 15
ATOM 22006 C C . LEU A 1 64 ? -29.222 6.384 -16.423 1.00 0.00 99 LEU A C 15
ATOM 22007 O O . LEU A 1 64 ? -29.093 7.298 -15.608 1.00 0.00 99 LEU A O 15
ATOM 22023 N N . GLN A 1 65 ? -30.208 5.497 -16.356 1.00 0.00 100 GLN A N 15
ATOM 22024 C CA . GLN A 1 65 ? -31.198 5.569 -15.289 1.00 0.00 100 GLN A CA 15
ATOM 22025 C C . GLN A 1 65 ? -30.522 5.421 -13.926 1.00 0.00 100 GLN A C 15
ATOM 22026 O O . GLN A 1 65 ? -30.855 6.130 -12.976 1.00 0.00 100 GLN A O 15
ATOM 22040 N N . GLU A 1 66 ? -29.565 4.501 -13.840 1.00 0.00 101 GLU A N 15
ATOM 22041 C CA . GLU A 1 66 ? -28.841 4.277 -12.592 1.00 0.00 101 GLU A CA 15
ATOM 22042 C C . GLU A 1 66 ? -27.819 5.384 -12.371 1.00 0.00 101 GLU A C 15
ATOM 22043 O O . GLU A 1 66 ? -27.518 5.751 -11.236 1.00 0.00 101 GLU A O 15
ATOM 22055 N N . ILE A 1 67 ? -27.280 5.904 -13.472 1.00 0.00 102 ILE A N 15
ATOM 22056 C CA . ILE A 1 67 ? -26.280 6.961 -13.399 1.00 0.00 102 ILE A CA 15
ATOM 22057 C C . ILE A 1 67 ? -26.940 8.318 -13.188 1.00 0.00 102 ILE A C 15
ATOM 22058 O O . ILE A 1 67 ? -27.868 8.687 -13.908 1.00 0.00 102 ILE A O 15
ATOM 22074 N N . HIS A 1 68 ? -26.458 9.059 -12.197 1.00 0.00 103 HIS A N 15
ATOM 22075 C CA . HIS A 1 68 ? -27.014 10.373 -11.909 1.00 0.00 103 HIS A CA 15
ATOM 22076 C C . HIS A 1 68 ? -25.905 11.401 -11.729 1.00 0.00 103 HIS A C 15
ATOM 22077 O O . HIS A 1 68 ? -25.156 11.352 -10.755 1.00 0.00 103 HIS A O 15
ATOM 22091 N N . ALA A 1 69 ? -25.811 12.332 -12.672 1.00 0.00 104 ALA A N 15
ATOM 22092 C CA . ALA A 1 69 ? -24.793 13.378 -12.606 1.00 0.00 104 ALA A CA 15
ATOM 22093 C C . ALA A 1 69 ? -23.498 12.907 -13.258 1.00 0.00 104 ALA A C 15
ATOM 22094 O O . ALA A 1 69 ? -22.422 12.995 -12.667 1.00 0.00 104 ALA A O 15
ATOM 22101 N N . PHE A 1 70 ? -23.617 12.407 -14.480 1.00 0.00 105 PHE A N 15
ATOM 22102 C CA . PHE A 1 70 ? -22.457 11.918 -15.217 1.00 0.00 105 PHE A CA 15
ATOM 22103 C C . PHE A 1 70 ? -22.409 12.527 -16.617 1.00 0.00 105 PHE A C 15
ATOM 22104 O O . PHE A 1 70 ? -23.446 12.822 -17.211 1.00 0.00 105 PHE A O 15
ATOM 22121 N N . SER A 1 71 ? -21.200 12.710 -17.138 1.00 0.00 106 SER A N 15
ATOM 22122 C CA . SER A 1 71 ? -21.033 13.281 -18.470 1.00 0.00 106 SER A CA 15
ATOM 22123 C C . SER A 1 71 ? -20.101 12.410 -19.304 1.00 0.00 106 SER A C 15
ATOM 22124 O O . SER A 1 71 ? -19.206 11.760 -18.768 1.00 0.00 106 SER A O 15
ATOM 22132 N N . CYS A 1 72 ? -20.319 12.400 -20.614 1.00 0.00 107 CYS A N 15
ATOM 22133 C CA . CYS A 1 72 ? -19.493 11.600 -21.512 1.00 0.00 107 CYS A CA 15
ATOM 22134 C C . CYS A 1 72 ? -19.022 12.434 -22.698 1.00 0.00 107 CYS A C 15
ATOM 22135 O O . CYS A 1 72 ? -19.509 12.266 -23.815 1.00 0.00 107 CYS A O 15
ATOM 22143 N N . LYS A 1 73 ? -18.077 13.337 -22.451 1.00 0.00 108 LYS A N 15
ATOM 22144 C CA . LYS A 1 73 ? -17.559 14.189 -23.516 1.00 0.00 108 LYS A CA 15
ATOM 22145 C C . LYS A 1 73 ? -16.678 13.385 -24.470 1.00 0.00 108 LYS A C 15
ATOM 22146 O O . LYS A 1 73 ? -15.855 12.579 -24.036 1.00 0.00 108 LYS A O 15
ATOM 22165 N N . CYS A 1 74 ? -16.855 13.609 -25.770 1.00 0.00 109 CYS A N 15
ATOM 22166 C CA . CYS A 1 74 ? -16.065 12.896 -26.773 1.00 0.00 109 CYS A CA 15
ATOM 22167 C C . CYS A 1 74 ? -15.670 13.827 -27.918 1.00 0.00 109 CYS A C 15
ATOM 22168 O O . CYS A 1 74 ? -16.480 14.635 -28.373 1.00 0.00 109 CYS A O 15
ATOM 22176 N N . TYR A 1 75 ? -14.429 13.709 -28.388 1.00 0.00 110 TYR A N 15
ATOM 22177 C CA . TYR A 1 75 ? -13.960 14.541 -29.484 1.00 0.00 110 TYR A CA 15
ATOM 22178 C C . TYR A 1 75 ? -13.003 13.756 -30.371 1.00 0.00 110 TYR A C 15
ATOM 22179 O O . TYR A 1 75 ? -12.413 12.762 -29.942 1.00 0.00 110 TYR A O 15
ATOM 22197 N N . THR A 1 76 ? -12.852 14.209 -31.609 1.00 0.00 111 THR A N 15
ATOM 22198 C CA . THR A 1 76 ? -11.959 13.549 -32.549 1.00 0.00 111 THR A CA 15
ATOM 22199 C C . THR A 1 76 ? -11.458 14.541 -33.587 1.00 0.00 111 THR A C 15
ATOM 22200 O O . THR A 1 76 ? -12.042 14.673 -34.662 1.00 0.00 111 THR A O 15
ATOM 22211 N N . GLU A 1 77 ? -10.373 15.239 -33.257 1.00 0.00 112 GLU A N 15
ATOM 22212 C CA . GLU A 1 77 ? -9.794 16.224 -34.166 1.00 0.00 112 GLU A CA 15
ATOM 22213 C C . GLU A 1 77 ? -10.682 17.461 -34.261 1.00 0.00 112 GLU A C 15
ATOM 22214 O O . GLU A 1 77 ? -10.198 18.560 -34.519 1.00 0.00 112 GLU A O 15
ATOM 22226 N N . GLU A 1 78 ? -11.982 17.276 -34.040 1.00 0.00 113 GLU A N 15
ATOM 22227 C CA . GLU A 1 78 ? -12.924 18.386 -34.095 1.00 0.00 113 GLU A CA 15
ATOM 22228 C C . GLU A 1 78 ? -12.644 19.377 -32.972 1.00 0.00 113 GLU A C 15
ATOM 22229 O O . GLU A 1 78 ? -12.787 20.586 -33.150 1.00 0.00 113 GLU A O 15
ATOM 22241 N N . GLU A 1 79 ? -12.249 18.858 -31.812 1.00 0.00 114 GLU A N 15
ATOM 22242 C CA . GLU A 1 79 ? -11.964 19.713 -30.666 1.00 0.00 114 GLU A CA 15
ATOM 22243 C C . GLU A 1 79 ? -10.973 20.808 -31.055 1.00 0.00 114 GLU A C 15
ATOM 22244 O O . GLU A 1 79 ? -10.883 21.841 -30.392 1.00 0.00 114 GLU A O 15
ATOM 22256 N N . TRP A 1 80 ? -10.240 20.574 -32.138 1.00 0.00 115 TRP A N 15
ATOM 22257 C CA . TRP A 1 80 ? -9.262 21.545 -32.617 1.00 0.00 115 TRP A CA 15
ATOM 22258 C C . TRP A 1 80 ? -9.974 22.796 -33.131 1.00 0.00 115 TRP A C 15
ATOM 22259 O O . TRP A 1 80 ? -9.337 23.737 -33.606 1.00 0.00 115 TRP A O 15
ATOM 22280 N N . SER A 1 81 ? -11.302 22.791 -33.043 1.00 0.00 116 SER A N 15
ATOM 22281 C CA . SER A 1 81 ? -12.094 23.920 -33.514 1.00 0.00 116 SER A CA 15
ATOM 22282 C C . SER A 1 81 ? -11.723 25.193 -32.754 1.00 0.00 116 SER A C 15
ATOM 22283 O O . SER A 1 81 ? -11.920 26.303 -33.247 1.00 0.00 116 SER A O 15
ATOM 22291 N N . LYS A 1 82 ? -11.188 25.018 -31.550 1.00 0.00 117 LYS A N 15
ATOM 22292 C CA . LYS A 1 82 ? -10.793 26.154 -30.721 1.00 0.00 117 LYS A CA 15
ATOM 22293 C C . LYS A 1 82 ? -9.707 26.970 -31.417 1.00 0.00 117 LYS A C 15
ATOM 22294 O O . LYS A 1 82 ? -9.710 28.199 -31.360 1.00 0.00 117 LYS A O 15
ATOM 22313 N N . ILE A 1 83 ? -8.780 26.278 -32.069 1.00 0.00 118 ILE A N 15
ATOM 22314 C CA . ILE A 1 83 ? -7.690 26.950 -32.771 1.00 0.00 118 ILE A CA 15
ATOM 22315 C C . ILE A 1 83 ? -8.202 27.595 -34.054 1.00 0.00 118 ILE A C 15
ATOM 22316 O O . ILE A 1 83 ? -8.913 26.964 -34.835 1.00 0.00 118 ILE A O 15
ATOM 22332 N N . VAL A 1 84 ? -7.843 28.860 -34.262 1.00 0.00 119 VAL A N 15
ATOM 22333 C CA . VAL A 1 84 ? -8.288 29.576 -35.452 1.00 0.00 119 VAL A CA 15
ATOM 22334 C C . VAL A 1 84 ? -7.537 29.089 -36.687 1.00 0.00 119 VAL A C 15
ATOM 22335 O O . VAL A 1 84 ? -6.431 29.548 -36.975 1.00 0.00 119 VAL A O 15
ATOM 22348 N N . VAL A 1 85 ? -8.150 28.157 -37.417 1.00 0.00 120 VAL A N 15
ATOM 22349 C CA . VAL A 1 85 ? -7.537 27.617 -38.623 1.00 0.00 120 VAL A CA 15
ATOM 22350 C C . VAL A 1 85 ? -8.519 27.654 -39.790 1.00 0.00 120 VAL A C 15
ATOM 22351 O O . VAL A 1 85 ? -9.640 27.154 -39.681 1.00 0.00 120 VAL A O 15
ATOM 22364 N N . LEU A 1 86 ? -8.090 28.234 -40.907 1.00 0.00 121 LEU A N 15
ATOM 22365 C CA . LEU A 1 86 ? -8.939 28.320 -42.090 1.00 0.00 121 LEU A CA 15
ATOM 22366 C C . LEU A 1 86 ? -10.389 28.613 -41.703 1.00 0.00 121 LEU A C 15
ATOM 22367 O O . LEU A 1 86 ? -11.307 28.386 -42.491 1.00 0.00 121 LEU A O 15
ATOM 22383 N N . GLU A 1 87 ? -10.588 29.117 -40.488 1.00 0.00 122 GLU A N 15
ATOM 22384 C CA . GLU A 1 87 ? -11.929 29.435 -40.013 1.00 0.00 122 GLU A CA 15
ATOM 22385 C C . GLU A 1 87 ? -12.537 30.562 -40.839 1.00 0.00 122 GLU A C 15
ATOM 22386 O O . GLU A 1 87 ? -13.726 30.541 -41.156 1.00 0.00 122 GLU A O 15
ATOM 22398 N N . HIS A 1 88 ? -11.713 31.545 -41.183 1.00 0.00 123 HIS A N 15
ATOM 22399 C CA . HIS A 1 88 ? -12.178 32.680 -41.970 1.00 0.00 123 HIS A CA 15
ATOM 22400 C C . HIS A 1 88 ? -13.565 33.119 -41.506 1.00 0.00 123 HIS A C 15
ATOM 22401 O O . HIS A 1 88 ? -13.784 33.336 -40.314 1.00 0.00 123 HIS A O 15
ATOM 22415 N N . HIS A 1 89 ? -14.497 33.246 -42.452 1.00 0.00 124 HIS A N 15
ATOM 22416 C CA . HIS A 1 89 ? -15.856 33.657 -42.125 1.00 0.00 124 HIS A CA 15
ATOM 22417 C C . HIS A 1 89 ? -15.881 34.442 -40.819 1.00 0.00 124 HIS A C 15
ATOM 22418 O O . HIS A 1 89 ? -15.666 35.654 -40.810 1.00 0.00 124 HIS A O 15
ATOM 22432 N N . HIS A 1 90 ? -16.143 33.746 -39.717 1.00 0.00 125 HIS A N 15
ATOM 22433 C CA . HIS A 1 90 ? -16.193 34.395 -38.414 1.00 0.00 125 HIS A CA 15
ATOM 22434 C C . HIS A 1 90 ? -15.686 33.449 -37.328 1.00 0.00 125 HIS A C 15
ATOM 22435 O O . HIS A 1 90 ? -16.016 32.262 -37.324 1.00 0.00 125 HIS A O 15
ATOM 22449 N N . HIS A 1 91 ? -14.880 33.978 -36.412 1.00 0.00 126 HIS A N 15
ATOM 22450 C CA . HIS A 1 91 ? -14.333 33.167 -35.328 1.00 0.00 126 HIS A CA 15
ATOM 22451 C C . HIS A 1 91 ? -15.452 32.580 -34.476 1.00 0.00 126 HIS A C 15
ATOM 22452 O O . HIS A 1 91 ? -15.448 31.390 -34.161 1.00 0.00 126 HIS A O 15
ATOM 22466 N N . HIS A 1 92 ? -16.410 33.422 -34.108 1.00 0.00 127 HIS A N 15
ATOM 22467 C CA . HIS A 1 92 ? -17.534 32.975 -33.292 1.00 0.00 127 HIS A CA 15
ATOM 22468 C C . HIS A 1 92 ? -18.787 32.835 -34.150 1.00 0.00 127 HIS A C 15
ATOM 22469 O O . HIS A 1 92 ? -19.271 33.811 -34.724 1.00 0.00 127 HIS A O 15
ATOM 22483 N N . HIS A 1 93 ? -19.308 31.615 -34.234 1.00 0.00 128 HIS A N 15
ATOM 22484 C CA . HIS A 1 93 ? -20.506 31.361 -35.027 1.00 0.00 128 HIS A CA 15
ATOM 22485 C C . HIS A 1 93 ? -20.555 32.286 -36.238 1.00 0.00 128 HIS A C 15
ATOM 22486 O O . HIS A 1 93 ? -19.583 32.316 -36.975 1.00 0.00 128 HIS A O 15
ATOM 22501 N N . MET A 1 1 ? -26.178 -1.394 -9.609 1.00 0.00 36 MET A N 16
ATOM 22502 C CA . MET A 1 1 ? -25.085 -2.178 -8.970 1.00 0.00 36 MET A CA 16
ATOM 22503 C C . MET A 1 1 ? -23.826 -1.321 -8.899 1.00 0.00 36 MET A C 16
ATOM 22504 O O . MET A 1 1 ? -23.787 -0.208 -9.422 1.00 0.00 36 MET A O 16
ATOM 22520 N N . PRO A 1 2 ? -22.803 -1.823 -8.263 1.00 0.00 37 PRO A N 16
ATOM 22521 C CA . PRO A 1 2 ? -21.500 -1.103 -8.110 1.00 0.00 37 PRO A CA 16
ATOM 22522 C C . PRO A 1 2 ? -20.850 -0.798 -9.458 1.00 0.00 37 PRO A C 16
ATOM 22523 O O . PRO A 1 2 ? -20.985 -1.566 -10.410 1.00 0.00 37 PRO A O 16
ATOM 22534 N N . VAL A 1 3 ? -20.148 0.329 -9.530 1.00 0.00 38 VAL A N 16
ATOM 22535 C CA . VAL A 1 3 ? -19.485 0.732 -10.764 1.00 0.00 38 VAL A CA 16
ATOM 22536 C C . VAL A 1 3 ? -18.040 1.120 -10.482 1.00 0.00 38 VAL A C 16
ATOM 22537 O O . VAL A 1 3 ? -17.742 1.761 -9.473 1.00 0.00 38 VAL A O 16
ATOM 22550 N N . THR A 1 4 ? -17.147 0.719 -11.375 1.00 0.00 39 THR A N 16
ATOM 22551 C CA . THR A 1 4 ? -15.731 1.016 -11.213 1.00 0.00 39 THR A CA 16
ATOM 22552 C C . THR A 1 4 ? -15.269 1.996 -12.284 1.00 0.00 39 THR A C 16
ATOM 22553 O O . THR A 1 4 ? -15.558 1.820 -13.467 1.00 0.00 39 THR A O 16
ATOM 22564 N N . GLU A 1 5 ? -14.558 3.035 -11.861 1.00 0.00 40 GLU A N 16
ATOM 22565 C CA . GLU A 1 5 ? -14.074 4.037 -12.801 1.00 0.00 40 GLU A CA 16
ATOM 22566 C C . GLU A 1 5 ? -13.169 3.392 -13.845 1.00 0.00 40 GLU A C 16
ATOM 22567 O O . GLU A 1 5 ? -13.289 3.673 -15.036 1.00 0.00 40 GLU A O 16
ATOM 22579 N N . GLN A 1 6 ? -12.268 2.522 -13.398 1.00 0.00 41 GLN A N 16
ATOM 22580 C CA . GLN A 1 6 ? -11.366 1.850 -14.324 1.00 0.00 41 GLN A CA 16
ATOM 22581 C C . GLN A 1 6 ? -12.151 0.944 -15.273 1.00 0.00 41 GLN A C 16
ATOM 22582 O O . GLN A 1 6 ? -11.903 0.922 -16.480 1.00 0.00 41 GLN A O 16
ATOM 22596 N N . GLY A 1 7 ? -13.110 0.211 -14.712 1.00 0.00 42 GLY A N 16
ATOM 22597 C CA . GLY A 1 7 ? -13.953 -0.685 -15.496 1.00 0.00 42 GLY A CA 16
ATOM 22598 C C . GLY A 1 7 ? -14.842 0.097 -16.453 1.00 0.00 42 GLY A C 16
ATOM 22599 O O . GLY A 1 7 ? -15.103 -0.334 -17.577 1.00 0.00 42 GLY A O 16
ATOM 22603 N N . LEU A 1 8 ? -15.318 1.242 -15.977 1.00 0.00 43 LEU A N 16
ATOM 22604 C CA . LEU A 1 8 ? -16.202 2.092 -16.763 1.00 0.00 43 LEU A CA 16
ATOM 22605 C C . LEU A 1 8 ? -15.505 2.554 -18.031 1.00 0.00 43 LEU A C 16
ATOM 22606 O O . LEU A 1 8 ? -16.111 2.601 -19.099 1.00 0.00 43 LEU A O 16
ATOM 22622 N N . ARG A 1 9 ? -14.231 2.889 -17.913 1.00 0.00 44 ARG A N 16
ATOM 22623 C CA . ARG A 1 9 ? -13.470 3.339 -19.066 1.00 0.00 44 ARG A CA 16
ATOM 22624 C C . ARG A 1 9 ? -13.461 2.257 -20.142 1.00 0.00 44 ARG A C 16
ATOM 22625 O O . ARG A 1 9 ? -13.627 2.545 -21.328 1.00 0.00 44 ARG A O 16
ATOM 22646 N N . GLU A 1 10 ? -13.273 1.013 -19.722 1.00 0.00 45 GLU A N 16
ATOM 22647 C CA . GLU A 1 10 ? -13.254 -0.102 -20.657 1.00 0.00 45 GLU A CA 16
ATOM 22648 C C . GLU A 1 10 ? -14.617 -0.265 -21.320 1.00 0.00 45 GLU A C 16
ATOM 22649 O O . GLU A 1 10 ? -14.709 -0.534 -22.519 1.00 0.00 45 GLU A O 16
ATOM 22661 N N . ARG A 1 11 ? -15.673 -0.094 -20.531 1.00 0.00 46 ARG A N 16
ATOM 22662 C CA . ARG A 1 11 ? -17.024 -0.216 -21.047 1.00 0.00 46 ARG A CA 16
ATOM 22663 C C . ARG A 1 11 ? -17.304 0.900 -22.041 1.00 0.00 46 ARG A C 16
ATOM 22664 O O . ARG A 1 11 ? -17.916 0.680 -23.087 1.00 0.00 46 ARG A O 16
ATOM 22685 N N . ILE A 1 12 ? -16.836 2.095 -21.706 1.00 0.00 47 ILE A N 16
ATOM 22686 C CA . ILE A 1 12 ? -17.022 3.246 -22.571 1.00 0.00 47 ILE A CA 16
ATOM 22687 C C . ILE A 1 12 ? -16.286 3.045 -23.884 1.00 0.00 47 ILE A C 16
ATOM 22688 O O . ILE A 1 12 ? -16.816 3.336 -24.956 1.00 0.00 47 ILE A O 16
ATOM 22704 N N . GLU A 1 13 ? -15.065 2.538 -23.784 1.00 0.00 48 GLU A N 16
ATOM 22705 C CA . GLU A 1 13 ? -14.251 2.286 -24.961 1.00 0.00 48 GLU A CA 16
ATOM 22706 C C . GLU A 1 13 ? -14.954 1.290 -25.872 1.00 0.00 48 GLU A C 16
ATOM 22707 O O . GLU A 1 13 ? -14.949 1.442 -27.093 1.00 0.00 48 GLU A O 16
ATOM 22719 N N . SER A 1 14 ? -15.571 0.284 -25.267 1.00 0.00 49 SER A N 16
ATOM 22720 C CA . SER A 1 14 ? -16.292 -0.715 -26.035 1.00 0.00 49 SER A CA 16
ATOM 22721 C C . SER A 1 14 ? -17.675 -0.192 -26.415 1.00 0.00 49 SER A C 16
ATOM 22722 O O . SER A 1 14 ? -18.320 -0.735 -27.313 1.00 0.00 49 SER A O 16
ATOM 22730 N N . ALA A 1 15 ? -18.130 0.862 -25.734 1.00 0.00 50 ALA A N 16
ATOM 22731 C CA . ALA A 1 15 ? -19.442 1.424 -26.033 1.00 0.00 50 ALA A CA 16
ATOM 22732 C C . ALA A 1 15 ? -19.316 2.585 -27.013 1.00 0.00 50 ALA A C 16
ATOM 22733 O O . ALA A 1 15 ? -20.316 3.121 -27.492 1.00 0.00 50 ALA A O 16
ATOM 22740 N N . ILE A 1 16 ? -18.081 2.965 -27.305 1.00 0.00 51 ILE A N 16
ATOM 22741 C CA . ILE A 1 16 ? -17.827 4.062 -28.228 1.00 0.00 51 ILE A CA 16
ATOM 22742 C C . ILE A 1 16 ? -16.510 3.839 -28.963 1.00 0.00 51 ILE A C 16
ATOM 22743 O O . ILE A 1 16 ? -15.494 3.507 -28.354 1.00 0.00 51 ILE A O 16
ATOM 22759 N N . PRO A 1 17 ? -16.514 4.027 -30.253 1.00 0.00 52 PRO A N 16
ATOM 22760 C CA . PRO A 1 17 ? -15.293 3.855 -31.098 1.00 0.00 52 PRO A CA 16
ATOM 22761 C C . PRO A 1 17 ? -14.186 4.830 -30.713 1.00 0.00 52 PRO A C 16
ATOM 22762 O O . PRO A 1 17 ? -14.449 5.984 -30.367 1.00 0.00 52 PRO A O 16
ATOM 22773 N N . GLN A 1 18 ? -12.946 4.356 -30.771 1.00 0.00 53 GLN A N 16
ATOM 22774 C CA . GLN A 1 18 ? -11.805 5.188 -30.420 1.00 0.00 53 GLN A CA 16
ATOM 22775 C C . GLN A 1 18 ? -11.937 6.566 -31.052 1.00 0.00 53 GLN A C 16
ATOM 22776 O O . GLN A 1 18 ? -11.465 6.802 -32.164 1.00 0.00 53 GLN A O 16
ATOM 22790 N N . VAL A 1 19 ? -12.585 7.469 -30.328 1.00 0.00 54 VAL A N 16
ATOM 22791 C CA . VAL A 1 19 ? -12.786 8.828 -30.811 1.00 0.00 54 VAL A CA 16
ATOM 22792 C C . VAL A 1 19 ? -11.569 9.691 -30.500 1.00 0.00 54 VAL A C 16
ATOM 22793 O O . VAL A 1 19 ? -10.468 9.179 -30.300 1.00 0.00 54 VAL A O 16
ATOM 22806 N N . TYR A 1 20 ? -11.773 11.003 -30.471 1.00 0.00 55 TYR A N 16
ATOM 22807 C CA . TYR A 1 20 ? -10.678 11.927 -30.193 1.00 0.00 55 TYR A CA 16
ATOM 22808 C C . TYR A 1 20 ? -10.105 11.680 -28.801 1.00 0.00 55 TYR A C 16
ATOM 22809 O O . TYR A 1 20 ? -8.888 11.658 -28.617 1.00 0.00 55 TYR A O 16
ATOM 22827 N N . HIS A 1 21 ? -10.987 11.489 -27.825 1.00 0.00 56 HIS A N 16
ATOM 22828 C CA . HIS A 1 21 ? -10.549 11.236 -26.457 1.00 0.00 56 HIS A CA 16
ATOM 22829 C C . HIS A 1 21 ? -11.747 11.041 -25.531 1.00 0.00 56 HIS A C 16
ATOM 22830 O O . HIS A 1 21 ? -12.643 11.882 -25.483 1.00 0.00 56 HIS A O 16
ATOM 22844 N N . ILE A 1 22 ? -11.756 9.937 -24.787 1.00 0.00 57 ILE A N 16
ATOM 22845 C CA . ILE A 1 22 ? -12.854 9.674 -23.864 1.00 0.00 57 ILE A CA 16
ATOM 22846 C C . ILE A 1 22 ? -12.301 9.327 -22.485 1.00 0.00 57 ILE A C 16
ATOM 22847 O O . ILE A 1 22 ? -11.459 8.443 -22.349 1.00 0.00 57 ILE A O 16
ATOM 22863 N N . ILE A 1 23 ? -12.778 10.029 -21.464 1.00 0.00 58 ILE A N 16
ATOM 22864 C CA . ILE A 1 23 ? -12.320 9.777 -20.103 1.00 0.00 58 ILE A CA 16
ATOM 22865 C C . ILE A 1 23 ? -13.464 9.952 -19.113 1.00 0.00 58 ILE A C 16
ATOM 22866 O O . ILE A 1 23 ? -14.266 10.873 -19.246 1.00 0.00 58 ILE A O 16
ATOM 22882 N N . VAL A 1 24 ? -13.531 9.072 -18.117 1.00 0.00 59 VAL A N 16
ATOM 22883 C CA . VAL A 1 24 ? -14.586 9.156 -17.111 1.00 0.00 59 VAL A CA 16
ATOM 22884 C C . VAL A 1 24 ? -13.989 9.405 -15.733 1.00 0.00 59 VAL A C 16
ATOM 22885 O O . VAL A 1 24 ? -13.109 8.672 -15.282 1.00 0.00 59 VAL A O 16
ATOM 22898 N N . THR A 1 25 ? -14.478 10.448 -15.071 1.00 0.00 60 THR A N 16
ATOM 22899 C CA . THR A 1 25 ? -13.995 10.796 -13.741 1.00 0.00 60 THR A CA 16
ATOM 22900 C C . THR A 1 25 ? -15.159 10.880 -12.759 1.00 0.00 60 THR A C 16
ATOM 22901 O O . THR A 1 25 ? -16.185 11.516 -13.036 1.00 0.00 60 THR A O 16
ATOM 22912 N N . ASP A 1 26 ? -14.992 10.225 -11.613 1.00 0.00 61 ASP A N 16
ATOM 22913 C CA . ASP A 1 26 ? -16.019 10.225 -10.580 1.00 0.00 61 ASP A CA 16
ATOM 22914 C C . ASP A 1 26 ? -15.695 11.257 -9.503 1.00 0.00 61 ASP A C 16
ATOM 22915 O O . ASP A 1 26 ? -14.670 11.159 -8.826 1.00 0.00 61 ASP A O 16
ATOM 22924 N N . LEU A 1 27 ? -16.574 12.238 -9.342 1.00 0.00 62 LEU A N 16
ATOM 22925 C CA . LEU A 1 27 ? -16.367 13.275 -8.337 1.00 0.00 62 LEU A CA 16
ATOM 22926 C C . LEU A 1 27 ? -16.354 12.668 -6.942 1.00 0.00 62 LEU A C 16
ATOM 22927 O O . LEU A 1 27 ? -17.087 11.722 -6.657 1.00 0.00 62 LEU A O 16
ATOM 22943 N N . SER A 1 28 ? -15.498 13.207 -6.083 1.00 0.00 63 SER A N 16
ATOM 22944 C CA . SER A 1 28 ? -15.380 12.695 -4.726 1.00 0.00 63 SER A CA 16
ATOM 22945 C C . SER A 1 28 ? -16.744 12.279 -4.193 1.00 0.00 63 SER A C 16
ATOM 22946 O O . SER A 1 28 ? -17.592 13.122 -3.903 1.00 0.00 63 SER A O 16
ATOM 22954 N N . TYR A 1 29 ? -16.940 10.970 -4.063 1.00 0.00 64 TYR A N 16
ATOM 22955 C CA . TYR A 1 29 ? -18.199 10.438 -3.557 1.00 0.00 64 TYR A CA 16
ATOM 22956 C C . TYR A 1 29 ? -18.228 8.919 -3.696 1.00 0.00 64 TYR A C 16
ATOM 22957 O O . TYR A 1 29 ? -19.123 8.362 -4.332 1.00 0.00 64 TYR A O 16
ATOM 22975 N N . GLY A 1 30 ? -17.244 8.252 -3.098 1.00 0.00 65 GLY A N 16
ATOM 22976 C CA . GLY A 1 30 ? -17.170 6.796 -3.168 1.00 0.00 65 GLY A CA 16
ATOM 22977 C C . GLY A 1 30 ? -16.551 6.343 -4.486 1.00 0.00 65 GLY A C 16
ATOM 22978 O O . GLY A 1 30 ? -16.083 7.161 -5.277 1.00 0.00 65 GLY A O 16
ATOM 22982 N N . CYS A 1 31 ? -16.551 5.032 -4.717 1.00 0.00 66 CYS A N 16
ATOM 22983 C CA . CYS A 1 31 ? -15.986 4.480 -5.944 1.00 0.00 66 CYS A CA 16
ATOM 22984 C C . CYS A 1 31 ? -16.765 4.966 -7.162 1.00 0.00 66 CYS A C 16
ATOM 22985 O O . CYS A 1 31 ? -16.182 5.280 -8.200 1.00 0.00 66 CYS A O 16
ATOM 22993 N N . GLY A 1 32 ? -18.086 5.023 -7.028 1.00 0.00 67 GLY A N 16
ATOM 22994 C CA . GLY A 1 32 ? -18.937 5.471 -8.124 1.00 0.00 67 GLY A CA 16
ATOM 22995 C C . GLY A 1 32 ? -19.983 6.465 -7.630 1.00 0.00 67 GLY A C 16
ATOM 22996 O O . GLY A 1 32 ? -19.739 7.227 -6.696 1.00 0.00 67 GLY A O 16
ATOM 23000 N N . GLN A 1 33 ? -21.148 6.452 -8.270 1.00 0.00 68 GLN A N 16
ATOM 23001 C CA . GLN A 1 33 ? -22.227 7.357 -7.894 1.00 0.00 68 GLN A CA 16
ATOM 23002 C C . GLN A 1 33 ? -21.824 8.806 -8.145 1.00 0.00 68 GLN A C 16
ATOM 23003 O O . GLN A 1 33 ? -22.379 9.728 -7.546 1.00 0.00 68 GLN A O 16
ATOM 23017 N N . SER A 1 34 ? -20.862 8.998 -9.038 1.00 0.00 69 SER A N 16
ATOM 23018 C CA . SER A 1 34 ? -20.394 10.338 -9.367 1.00 0.00 69 SER A CA 16
ATOM 23019 C C . SER A 1 34 ? -20.358 10.537 -10.878 1.00 0.00 69 SER A C 16
ATOM 23020 O O . SER A 1 34 ? -20.206 9.578 -11.635 1.00 0.00 69 SER A O 16
ATOM 23028 N N . PHE A 1 35 ? -20.504 11.787 -11.314 1.00 0.00 70 PHE A N 16
ATOM 23029 C CA . PHE A 1 35 ? -20.495 12.090 -12.734 1.00 0.00 70 PHE A CA 16
ATOM 23030 C C . PHE A 1 35 ? -19.498 13.192 -13.067 1.00 0.00 70 PHE A C 16
ATOM 23031 O O . PHE A 1 35 ? -19.535 14.275 -12.482 1.00 0.00 70 PHE A O 16
ATOM 23048 N N . ASP A 1 36 ? -18.619 12.915 -14.025 1.00 0.00 71 ASP A N 16
ATOM 23049 C CA . ASP A 1 36 ? -17.637 13.897 -14.449 1.00 0.00 71 ASP A CA 16
ATOM 23050 C C . ASP A 1 36 ? -16.702 13.304 -15.501 1.00 0.00 71 ASP A C 16
ATOM 23051 O O . ASP A 1 36 ? -15.561 12.971 -15.202 1.00 0.00 71 ASP A O 16
ATOM 23060 N N . ILE A 1 37 ? -17.186 13.165 -16.736 1.00 0.00 72 ILE A N 16
ATOM 23061 C CA . ILE A 1 37 ? -16.355 12.600 -17.794 1.00 0.00 72 ILE A CA 16
ATOM 23062 C C . ILE A 1 37 ? -16.280 13.562 -18.968 1.00 0.00 72 ILE A C 16
ATOM 23063 O O . ILE A 1 37 ? -17.193 14.355 -19.193 1.00 0.00 72 ILE A O 16
ATOM 23079 N N . VAL A 1 38 ? -15.184 13.488 -19.708 1.00 0.00 73 VAL A N 16
ATOM 23080 C CA . VAL A 1 38 ? -14.996 14.358 -20.856 1.00 0.00 73 VAL A CA 16
ATOM 23081 C C . VAL A 1 38 ? -14.711 13.537 -22.109 1.00 0.00 73 VAL A C 16
ATOM 23082 O O . VAL A 1 38 ? -13.831 12.676 -22.112 1.00 0.00 73 VAL A O 16
ATOM 23095 N N . VAL A 1 39 ? -15.460 13.809 -23.173 1.00 0.00 74 VAL A N 16
ATOM 23096 C CA . VAL A 1 39 ? -15.276 13.088 -24.428 1.00 0.00 74 VAL A CA 16
ATOM 23097 C C . VAL A 1 39 ? -15.474 14.020 -25.620 1.00 0.00 74 VAL A C 16
ATOM 23098 O O . VAL A 1 39 ? -16.366 14.867 -25.614 1.00 0.00 74 VAL A O 16
ATOM 23111 N N . VAL A 1 40 ? -14.642 13.855 -26.643 1.00 0.00 75 VAL A N 16
ATOM 23112 C CA . VAL A 1 40 ? -14.747 14.686 -27.836 1.00 0.00 75 VAL A CA 16
ATOM 23113 C C . VAL A 1 40 ? -14.943 13.818 -29.075 1.00 0.00 75 VAL A C 16
ATOM 23114 O O . VAL A 1 40 ? -14.164 12.901 -29.330 1.00 0.00 75 VAL A O 16
ATOM 23127 N N . SER A 1 41 ? -15.992 14.113 -29.841 1.00 0.00 76 SER A N 16
ATOM 23128 C CA . SER A 1 41 ? -16.283 13.351 -31.049 1.00 0.00 76 SER A CA 16
ATOM 23129 C C . SER A 1 41 ? -17.155 14.163 -32.001 1.00 0.00 76 SER A C 16
ATOM 23130 O O . SER A 1 41 ? -17.863 15.078 -31.582 1.00 0.00 76 SER A O 16
ATOM 23138 N N . ASP A 1 42 ? -17.097 13.819 -33.282 1.00 0.00 77 ASP A N 16
ATOM 23139 C CA . ASP A 1 42 ? -17.887 14.518 -34.290 1.00 0.00 77 ASP A CA 16
ATOM 23140 C C . ASP A 1 42 ? -19.359 14.151 -34.159 1.00 0.00 77 ASP A C 16
ATOM 23141 O O . ASP A 1 42 ? -20.211 14.693 -34.864 1.00 0.00 77 ASP A O 16
ATOM 23150 N N . PHE A 1 43 ? -19.647 13.225 -33.254 1.00 0.00 78 PHE A N 16
ATOM 23151 C CA . PHE A 1 43 ? -21.016 12.779 -33.032 1.00 0.00 78 PHE A CA 16
ATOM 23152 C C . PHE A 1 43 ? -21.899 13.971 -32.679 1.00 0.00 78 PHE A C 16
ATOM 23153 O O . PHE A 1 43 ? -23.095 13.979 -32.967 1.00 0.00 78 PHE A O 16
ATOM 23170 N N . PHE A 1 44 ? -21.299 14.981 -32.061 1.00 0.00 79 PHE A N 16
ATOM 23171 C CA . PHE A 1 44 ? -22.041 16.177 -31.683 1.00 0.00 79 PHE A CA 16
ATOM 23172 C C . PHE A 1 44 ? -22.113 17.149 -32.858 1.00 0.00 79 PHE A C 16
ATOM 23173 O O . PHE A 1 44 ? -22.505 18.304 -32.705 1.00 0.00 79 PHE A O 16
ATOM 23190 N N . GLN A 1 45 ? -21.739 16.676 -34.037 1.00 0.00 80 GLN A N 16
ATOM 23191 C CA . GLN A 1 45 ? -21.783 17.526 -35.214 1.00 0.00 80 GLN A CA 16
ATOM 23192 C C . GLN A 1 45 ? -23.146 17.400 -35.891 1.00 0.00 80 GLN A C 16
ATOM 23193 O O . GLN A 1 45 ? -23.428 16.402 -36.551 1.00 0.00 80 GLN A O 16
ATOM 23207 N N . GLY A 1 46 ? -23.988 18.419 -35.724 1.00 0.00 81 GLY A N 16
ATOM 23208 C CA . GLY A 1 46 ? -25.319 18.407 -36.327 1.00 0.00 81 GLY A CA 16
ATOM 23209 C C . GLY A 1 46 ? -26.299 17.594 -35.483 1.00 0.00 81 GLY A C 16
ATOM 23210 O O . GLY A 1 46 ? -27.421 17.315 -35.912 1.00 0.00 81 GLY A O 16
ATOM 23214 N N . LYS A 1 47 ? -25.871 17.223 -34.280 1.00 0.00 82 LYS A N 16
ATOM 23215 C CA . LYS A 1 47 ? -26.715 16.447 -33.375 1.00 0.00 82 LYS A CA 16
ATOM 23216 C C . LYS A 1 47 ? -26.882 17.160 -32.038 1.00 0.00 82 LYS A C 16
ATOM 23217 O O . LYS A 1 47 ? -25.941 17.761 -31.518 1.00 0.00 82 LYS A O 16
ATOM 23236 N N . SER A 1 48 ? -28.088 17.085 -31.487 1.00 0.00 83 SER A N 16
ATOM 23237 C CA . SER A 1 48 ? -28.380 17.718 -30.208 1.00 0.00 83 SER A CA 16
ATOM 23238 C C . SER A 1 48 ? -27.811 16.892 -29.062 1.00 0.00 83 SER A C 16
ATOM 23239 O O . SER A 1 48 ? -27.435 15.735 -29.245 1.00 0.00 83 SER A O 16
ATOM 23247 N N . LYS A 1 49 ? -27.753 17.491 -27.877 1.00 0.00 84 LYS A N 16
ATOM 23248 C CA . LYS A 1 49 ? -27.227 16.793 -26.710 1.00 0.00 84 LYS A CA 16
ATOM 23249 C C . LYS A 1 49 ? -28.064 15.561 -26.392 1.00 0.00 84 LYS A C 16
ATOM 23250 O O . LYS A 1 49 ? -27.555 14.576 -25.858 1.00 0.00 84 LYS A O 16
ATOM 23269 N N . LEU A 1 50 ? -29.344 15.616 -26.727 1.00 0.00 85 LEU A N 16
ATOM 23270 C CA . LEU A 1 50 ? -30.232 14.490 -26.478 1.00 0.00 85 LEU A CA 16
ATOM 23271 C C . LEU A 1 50 ? -29.791 13.268 -27.273 1.00 0.00 85 LEU A C 16
ATOM 23272 O O . LEU A 1 50 ? -29.825 12.143 -26.775 1.00 0.00 85 LEU A O 16
ATOM 23288 N N . MET A 1 51 ? -29.388 13.494 -28.516 1.00 0.00 86 MET A N 16
ATOM 23289 C CA . MET A 1 51 ? -28.955 12.400 -29.371 1.00 0.00 86 MET A CA 16
ATOM 23290 C C . MET A 1 51 ? -27.684 11.765 -28.818 1.00 0.00 86 MET A C 16
ATOM 23291 O O . MET A 1 51 ? -27.511 10.549 -28.877 1.00 0.00 86 MET A O 16
ATOM 23305 N N . ARG A 1 52 ? -26.786 12.600 -28.301 1.00 0.00 87 ARG A N 16
ATOM 23306 C CA . ARG A 1 52 ? -25.526 12.103 -27.765 1.00 0.00 87 ARG A CA 16
ATOM 23307 C C . ARG A 1 52 ? -25.790 11.197 -26.573 1.00 0.00 87 ARG A C 16
ATOM 23308 O O . ARG A 1 52 ? -25.156 10.152 -26.419 1.00 0.00 87 ARG A O 16
ATOM 23329 N N . SER A 1 53 ? -26.732 11.608 -25.732 1.00 0.00 88 SER A N 16
ATOM 23330 C CA . SER A 1 53 ? -27.078 10.825 -24.551 1.00 0.00 88 SER A CA 16
ATOM 23331 C C . SER A 1 53 ? -27.668 9.479 -24.955 1.00 0.00 88 SER A C 16
ATOM 23332 O O . SER A 1 53 ? -27.372 8.452 -24.343 1.00 0.00 88 SER A O 16
ATOM 23340 N N . ARG A 1 54 ? -28.505 9.487 -25.989 1.00 0.00 89 ARG A N 16
ATOM 23341 C CA . ARG A 1 54 ? -29.125 8.254 -26.457 1.00 0.00 89 ARG A CA 16
ATOM 23342 C C . ARG A 1 54 ? -28.073 7.293 -27.004 1.00 0.00 89 ARG A C 16
ATOM 23343 O O . ARG A 1 54 ? -28.109 6.094 -26.725 1.00 0.00 89 ARG A O 16
ATOM 23364 N N . ALA A 1 55 ? -27.133 7.827 -27.783 1.00 0.00 90 ALA A N 16
ATOM 23365 C CA . ALA A 1 55 ? -26.077 7.002 -28.357 1.00 0.00 90 ALA A CA 16
ATOM 23366 C C . ALA A 1 55 ? -25.163 6.450 -27.270 1.00 0.00 90 ALA A C 16
ATOM 23367 O O . ALA A 1 55 ? -24.813 5.268 -27.274 1.00 0.00 90 ALA A O 16
ATOM 23374 N N . VAL A 1 56 ? -24.781 7.316 -26.335 1.00 0.00 91 VAL A N 16
ATOM 23375 C CA . VAL A 1 56 ? -23.909 6.912 -25.240 1.00 0.00 91 VAL A CA 16
ATOM 23376 C C . VAL A 1 56 ? -24.660 6.030 -24.252 1.00 0.00 91 VAL A C 16
ATOM 23377 O O . VAL A 1 56 ? -24.115 5.058 -23.733 1.00 0.00 91 VAL A O 16
ATOM 23390 N N . ASN A 1 57 ? -25.915 6.387 -23.991 1.00 0.00 92 ASN A N 16
ATOM 23391 C CA . ASN A 1 57 ? -26.728 5.627 -23.052 1.00 0.00 92 ASN A CA 16
ATOM 23392 C C . ASN A 1 57 ? -26.948 4.205 -23.556 1.00 0.00 92 ASN A C 16
ATOM 23393 O O . ASN A 1 57 ? -26.874 3.251 -22.788 1.00 0.00 92 ASN A O 16
ATOM 23404 N N . LYS A 1 58 ? -27.210 4.068 -24.851 1.00 0.00 93 LYS A N 16
ATOM 23405 C CA . LYS A 1 58 ? -27.424 2.748 -25.435 1.00 0.00 93 LYS A CA 16
ATOM 23406 C C . LYS A 1 58 ? -26.158 1.903 -25.356 1.00 0.00 93 LYS A C 16
ATOM 23407 O O . LYS A 1 58 ? -26.212 0.710 -25.064 1.00 0.00 93 LYS A O 16
ATOM 23426 N N . ALA A 1 59 ? -25.017 2.532 -25.623 1.00 0.00 94 ALA A N 16
ATOM 23427 C CA . ALA A 1 59 ? -23.742 1.826 -25.585 1.00 0.00 94 ALA A CA 16
ATOM 23428 C C . ALA A 1 59 ? -23.447 1.304 -24.183 1.00 0.00 94 ALA A C 16
ATOM 23429 O O . ALA A 1 59 ? -22.966 0.184 -24.014 1.00 0.00 94 ALA A O 16
ATOM 23436 N N . VAL A 1 60 ? -23.738 2.125 -23.180 1.00 0.00 95 VAL A N 16
ATOM 23437 C CA . VAL A 1 60 ? -23.499 1.742 -21.792 1.00 0.00 95 VAL A CA 16
ATOM 23438 C C . VAL A 1 60 ? -24.725 2.033 -20.936 1.00 0.00 95 VAL A C 16
ATOM 23439 O O . VAL A 1 60 ? -24.613 2.618 -19.861 1.00 0.00 95 VAL A O 16
ATOM 23452 N N . LYS A 1 61 ? -25.892 1.634 -21.426 1.00 0.00 96 LYS A N 16
ATOM 23453 C CA . LYS A 1 61 ? -27.138 1.877 -20.706 1.00 0.00 96 LYS A CA 16
ATOM 23454 C C . LYS A 1 61 ? -27.111 1.188 -19.345 1.00 0.00 96 LYS A C 16
ATOM 23455 O O . LYS A 1 61 ? -27.571 1.743 -18.348 1.00 0.00 96 LYS A O 16
ATOM 23474 N N . GLU A 1 62 ? -26.568 -0.023 -19.316 1.00 0.00 97 GLU A N 16
ATOM 23475 C CA . GLU A 1 62 ? -26.482 -0.783 -18.073 1.00 0.00 97 GLU A CA 16
ATOM 23476 C C . GLU A 1 62 ? -25.639 -0.030 -17.047 1.00 0.00 97 GLU A C 16
ATOM 23477 O O . GLU A 1 62 ? -25.955 -0.021 -15.857 1.00 0.00 97 GLU A O 16
ATOM 23489 N N . GLU A 1 63 ? -24.564 0.596 -17.515 1.00 0.00 98 GLU A N 16
ATOM 23490 C CA . GLU A 1 63 ? -23.679 1.345 -16.628 1.00 0.00 98 GLU A CA 16
ATOM 23491 C C . GLU A 1 63 ? -24.425 2.501 -15.969 1.00 0.00 98 GLU A C 16
ATOM 23492 O O . GLU A 1 63 ? -24.222 2.791 -14.791 1.00 0.00 98 GLU A O 16
ATOM 23504 N N . LEU A 1 64 ? -25.289 3.161 -16.733 1.00 0.00 99 LEU A N 16
ATOM 23505 C CA . LEU A 1 64 ? -26.053 4.283 -16.199 1.00 0.00 99 LEU A CA 16
ATOM 23506 C C . LEU A 1 64 ? -26.968 3.824 -15.069 1.00 0.00 99 LEU A C 16
ATOM 23507 O O . LEU A 1 64 ? -27.107 4.505 -14.051 1.00 0.00 99 LEU A O 16
ATOM 23523 N N . GLN A 1 65 ? -27.588 2.665 -15.253 1.00 0.00 100 GLN A N 16
ATOM 23524 C CA . GLN A 1 65 ? -28.486 2.117 -14.243 1.00 0.00 100 GLN A CA 16
ATOM 23525 C C . GLN A 1 65 ? -27.720 1.774 -12.971 1.00 0.00 100 GLN A C 16
ATOM 23526 O O . GLN A 1 65 ? -28.214 1.975 -11.861 1.00 0.00 100 GLN A O 16
ATOM 23540 N N . GLU A 1 66 ? -26.512 1.247 -13.144 1.00 0.00 101 GLU A N 16
ATOM 23541 C CA . GLU A 1 66 ? -25.683 0.865 -12.005 1.00 0.00 101 GLU A CA 16
ATOM 23542 C C . GLU A 1 66 ? -25.106 2.098 -11.330 1.00 0.00 101 GLU A C 16
ATOM 23543 O O . GLU A 1 66 ? -24.679 2.042 -10.177 1.00 0.00 101 GLU A O 16
ATOM 23555 N N . ILE A 1 67 ? -25.088 3.209 -12.054 1.00 0.00 102 ILE A N 16
ATOM 23556 C CA . ILE A 1 67 ? -24.550 4.441 -11.506 1.00 0.00 102 ILE A CA 16
ATOM 23557 C C . ILE A 1 67 ? -25.674 5.423 -11.188 1.00 0.00 102 ILE A C 16
ATOM 23558 O O . ILE A 1 67 ? -26.453 5.794 -12.065 1.00 0.00 102 ILE A O 16
ATOM 23574 N N . HIS A 1 68 ? -25.753 5.839 -9.925 1.00 0.00 103 HIS A N 16
ATOM 23575 C CA . HIS A 1 68 ? -26.790 6.776 -9.500 1.00 0.00 103 HIS A CA 16
ATOM 23576 C C . HIS A 1 68 ? -26.663 8.099 -10.250 1.00 0.00 103 HIS A C 16
ATOM 23577 O O . HIS A 1 68 ? -27.650 8.631 -10.758 1.00 0.00 103 HIS A O 16
ATOM 23591 N N . ALA A 1 69 ? -25.445 8.623 -10.319 1.00 0.00 104 ALA A N 16
ATOM 23592 C CA . ALA A 1 69 ? -25.209 9.882 -11.014 1.00 0.00 104 ALA A CA 16
ATOM 23593 C C . ALA A 1 69 ? -24.030 9.747 -11.970 1.00 0.00 104 ALA A C 16
ATOM 23594 O O . ALA A 1 69 ? -22.939 9.339 -11.571 1.00 0.00 104 ALA A O 16
ATOM 23601 N N . PHE A 1 70 ? -24.253 10.100 -13.230 1.00 0.00 105 PHE A N 16
ATOM 23602 C CA . PHE A 1 70 ? -23.195 10.023 -14.228 1.00 0.00 105 PHE A CA 16
ATOM 23603 C C . PHE A 1 70 ? -23.326 11.160 -15.238 1.00 0.00 105 PHE A C 16
ATOM 23604 O O . PHE A 1 70 ? -24.421 11.666 -15.480 1.00 0.00 105 PHE A O 16
ATOM 23621 N N . SER A 1 71 ? -22.200 11.553 -15.825 1.00 0.00 106 SER A N 16
ATOM 23622 C CA . SER A 1 71 ? -22.198 12.630 -16.814 1.00 0.00 106 SER A CA 16
ATOM 23623 C C . SER A 1 71 ? -21.388 12.226 -18.036 1.00 0.00 106 SER A C 16
ATOM 23624 O O . SER A 1 71 ? -20.432 11.459 -17.926 1.00 0.00 106 SER A O 16
ATOM 23632 N N . CYS A 1 72 ? -21.773 12.754 -19.195 1.00 0.00 107 CYS A N 16
ATOM 23633 C CA . CYS A 1 72 ? -21.076 12.447 -20.439 1.00 0.00 107 CYS A CA 16
ATOM 23634 C C . CYS A 1 72 ? -21.020 13.675 -21.339 1.00 0.00 107 CYS A C 16
ATOM 23635 O O . CYS A 1 72 ? -21.679 13.724 -22.378 1.00 0.00 107 CYS A O 16
ATOM 23643 N N . LYS A 1 73 ? -20.235 14.666 -20.935 1.00 0.00 108 LYS A N 16
ATOM 23644 C CA . LYS A 1 73 ? -20.118 15.886 -21.720 1.00 0.00 108 LYS A CA 16
ATOM 23645 C C . LYS A 1 73 ? -19.452 15.592 -23.064 1.00 0.00 108 LYS A C 16
ATOM 23646 O O . LYS A 1 73 ? -18.464 14.862 -23.129 1.00 0.00 108 LYS A O 16
ATOM 23665 N N . CYS A 1 74 ? -20.001 16.161 -24.134 1.00 0.00 109 CYS A N 16
ATOM 23666 C CA . CYS A 1 74 ? -19.447 15.947 -25.469 1.00 0.00 109 CYS A CA 16
ATOM 23667 C C . CYS A 1 74 ? -18.981 17.265 -26.082 1.00 0.00 109 CYS A C 16
ATOM 23668 O O . CYS A 1 74 ? -19.723 18.247 -26.102 1.00 0.00 109 CYS A O 16
ATOM 23676 N N . TYR A 1 75 ? -17.754 17.276 -26.593 1.00 0.00 110 TYR A N 16
ATOM 23677 C CA . TYR A 1 75 ? -17.208 18.473 -27.216 1.00 0.00 110 TYR A CA 16
ATOM 23678 C C . TYR A 1 75 ? -16.627 18.141 -28.585 1.00 0.00 110 TYR A C 16
ATOM 23679 O O . TYR A 1 75 ? -15.984 17.106 -28.763 1.00 0.00 110 TYR A O 16
ATOM 23697 N N . THR A 1 76 ? -16.852 19.025 -29.549 1.00 0.00 111 THR A N 16
ATOM 23698 C CA . THR A 1 76 ? -16.340 18.815 -30.896 1.00 0.00 111 THR A CA 16
ATOM 23699 C C . THR A 1 76 ? -16.106 20.149 -31.597 1.00 0.00 111 THR A C 16
ATOM 23700 O O . THR A 1 76 ? -15.143 20.309 -32.347 1.00 0.00 111 THR A O 16
ATOM 23711 N N . GLU A 1 77 ? -17.000 21.102 -31.349 1.00 0.00 112 GLU A N 16
ATOM 23712 C CA . GLU A 1 77 ? -16.891 22.421 -31.962 1.00 0.00 112 GLU A CA 16
ATOM 23713 C C . GLU A 1 77 ? -18.113 23.264 -31.625 1.00 0.00 112 GLU A C 16
ATOM 23714 O O . GLU A 1 77 ? -18.020 24.482 -31.480 1.00 0.00 112 GLU A O 16
ATOM 23726 N N . GLU A 1 78 ? -19.260 22.610 -31.499 1.00 0.00 113 GLU A N 16
ATOM 23727 C CA . GLU A 1 78 ? -20.490 23.320 -31.178 1.00 0.00 113 GLU A CA 16
ATOM 23728 C C . GLU A 1 78 ? -20.405 23.986 -29.813 1.00 0.00 113 GLU A C 16
ATOM 23729 O O . GLU A 1 78 ? -20.880 25.107 -29.628 1.00 0.00 113 GLU A O 16
ATOM 23741 N N . GLU A 1 79 ? -19.800 23.292 -28.861 1.00 0.00 114 GLU A N 16
ATOM 23742 C CA . GLU A 1 79 ? -19.659 23.827 -27.516 1.00 0.00 114 GLU A CA 16
ATOM 23743 C C . GLU A 1 79 ? -18.830 25.101 -27.561 1.00 0.00 114 GLU A C 16
ATOM 23744 O O . GLU A 1 79 ? -19.092 26.058 -26.830 1.00 0.00 114 GLU A O 16
ATOM 23756 N N . TRP A 1 80 ? -17.833 25.102 -28.433 1.00 0.00 115 TRP A N 16
ATOM 23757 C CA . TRP A 1 80 ? -16.965 26.265 -28.584 1.00 0.00 115 TRP A CA 16
ATOM 23758 C C . TRP A 1 80 ? -17.770 27.468 -29.065 1.00 0.00 115 TRP A C 16
ATOM 23759 O O . TRP A 1 80 ? -17.584 28.584 -28.580 1.00 0.00 115 TRP A O 16
ATOM 23780 N N . SER A 1 81 ? -18.661 27.230 -30.026 1.00 0.00 116 SER A N 16
ATOM 23781 C CA . SER A 1 81 ? -19.491 28.299 -30.573 1.00 0.00 116 SER A CA 16
ATOM 23782 C C . SER A 1 81 ? -18.679 29.166 -31.528 1.00 0.00 116 SER A C 16
ATOM 23783 O O . SER A 1 81 ? -18.150 30.204 -31.138 1.00 0.00 116 SER A O 16
ATOM 23791 N N . LYS A 1 82 ? -18.576 28.731 -32.778 1.00 0.00 117 LYS A N 16
ATOM 23792 C CA . LYS A 1 82 ? -17.813 29.480 -33.771 1.00 0.00 117 LYS A CA 16
ATOM 23793 C C . LYS A 1 82 ? -16.620 30.180 -33.126 1.00 0.00 117 LYS A C 16
ATOM 23794 O O . LYS A 1 82 ? -15.626 29.540 -32.783 1.00 0.00 117 LYS A O 16
ATOM 23813 N N . ILE A 1 83 ? -16.719 31.500 -32.972 1.00 0.00 118 ILE A N 16
ATOM 23814 C CA . ILE A 1 83 ? -15.631 32.270 -32.381 1.00 0.00 118 ILE A CA 16
ATOM 23815 C C . ILE A 1 83 ? -14.356 32.095 -33.197 1.00 0.00 118 ILE A C 16
ATOM 23816 O O . ILE A 1 83 ? -13.955 32.992 -33.940 1.00 0.00 118 ILE A O 16
ATOM 23832 N N . VAL A 1 84 ? -13.729 30.933 -33.064 1.00 0.00 119 VAL A N 16
ATOM 23833 C CA . VAL A 1 84 ? -12.509 30.647 -33.809 1.00 0.00 119 VAL A CA 16
ATOM 23834 C C . VAL A 1 84 ? -12.319 29.144 -33.963 1.00 0.00 119 VAL A C 16
ATOM 23835 O O . VAL A 1 84 ? -12.269 28.406 -32.979 1.00 0.00 119 VAL A O 16
ATOM 23848 N N . VAL A 1 85 ? -12.208 28.696 -35.207 1.00 0.00 120 VAL A N 16
ATOM 23849 C CA . VAL A 1 85 ? -12.016 27.280 -35.483 1.00 0.00 120 VAL A CA 16
ATOM 23850 C C . VAL A 1 85 ? -11.099 27.098 -36.685 1.00 0.00 120 VAL A C 16
ATOM 23851 O O . VAL A 1 85 ? -11.173 27.855 -37.652 1.00 0.00 120 VAL A O 16
ATOM 23864 N N . LEU A 1 86 ? -10.236 26.092 -36.616 1.00 0.00 121 LEU A N 16
ATOM 23865 C CA . LEU A 1 86 ? -9.308 25.817 -37.710 1.00 0.00 121 LEU A CA 16
ATOM 23866 C C . LEU A 1 86 ? -8.917 27.110 -38.420 1.00 0.00 121 LEU A C 16
ATOM 23867 O O . LEU A 1 86 ? -8.971 27.199 -39.647 1.00 0.00 121 LEU A O 16
ATOM 23883 N N . GLU A 1 87 ? -8.523 28.110 -37.641 1.00 0.00 122 GLU A N 16
ATOM 23884 C CA . GLU A 1 87 ? -8.125 29.392 -38.206 1.00 0.00 122 GLU A CA 16
ATOM 23885 C C . GLU A 1 87 ? -6.908 29.226 -39.110 1.00 0.00 122 GLU A C 16
ATOM 23886 O O . GLU A 1 87 ? -6.836 29.821 -40.185 1.00 0.00 122 GLU A O 16
ATOM 23898 N N . HIS A 1 88 ? -5.956 28.412 -38.667 1.00 0.00 123 HIS A N 16
ATOM 23899 C CA . HIS A 1 88 ? -4.746 28.174 -39.445 1.00 0.00 123 HIS A CA 16
ATOM 23900 C C . HIS A 1 88 ? -5.073 27.400 -40.717 1.00 0.00 123 HIS A C 16
ATOM 23901 O O . HIS A 1 88 ? -5.880 26.470 -40.699 1.00 0.00 123 HIS A O 16
ATOM 23915 N N . HIS A 1 89 ? -4.443 27.790 -41.821 1.00 0.00 124 HIS A N 16
ATOM 23916 C CA . HIS A 1 89 ? -4.679 27.123 -43.097 1.00 0.00 124 HIS A CA 16
ATOM 23917 C C . HIS A 1 89 ? -3.498 26.229 -43.458 1.00 0.00 124 HIS A C 16
ATOM 23918 O O . HIS A 1 89 ? -2.351 26.674 -43.465 1.00 0.00 124 HIS A O 16
ATOM 23932 N N . HIS A 1 90 ? -3.790 24.967 -43.758 1.00 0.00 125 HIS A N 16
ATOM 23933 C CA . HIS A 1 90 ? -2.745 24.016 -44.118 1.00 0.00 125 HIS A CA 16
ATOM 23934 C C . HIS A 1 90 ? -3.315 22.888 -44.973 1.00 0.00 125 HIS A C 16
ATOM 23935 O O . HIS A 1 90 ? -4.528 22.684 -45.020 1.00 0.00 125 HIS A O 16
ATOM 23949 N N . HIS A 1 91 ? -2.431 22.157 -45.646 1.00 0.00 126 HIS A N 16
ATOM 23950 C CA . HIS A 1 91 ? -2.860 21.052 -46.495 1.00 0.00 126 HIS A CA 16
ATOM 23951 C C . HIS A 1 91 ? -2.393 19.720 -45.915 1.00 0.00 126 HIS A C 16
ATOM 23952 O O . HIS A 1 91 ? -1.195 19.490 -45.750 1.00 0.00 126 HIS A O 16
ATOM 23966 N N . HIS A 1 92 ? -3.346 18.847 -45.608 1.00 0.00 127 HIS A N 16
ATOM 23967 C CA . HIS A 1 92 ? -3.021 17.540 -45.046 1.00 0.00 127 HIS A CA 16
ATOM 23968 C C . HIS A 1 92 ? -2.383 16.644 -46.103 1.00 0.00 127 HIS A C 16
ATOM 23969 O O . HIS A 1 92 ? -1.769 15.626 -45.782 1.00 0.00 127 HIS A O 16
ATOM 23983 N N . HIS A 1 93 ? -2.536 17.029 -47.365 1.00 0.00 128 HIS A N 16
ATOM 23984 C CA . HIS A 1 93 ? -1.975 16.257 -48.467 1.00 0.00 128 HIS A CA 16
ATOM 23985 C C . HIS A 1 93 ? -1.823 14.791 -48.072 1.00 0.00 128 HIS A C 16
ATOM 23986 O O . HIS A 1 93 ? -2.838 14.140 -47.888 1.00 0.00 128 HIS A O 16
ATOM 24001 N N . MET A 1 1 ? -21.416 1.290 -3.671 1.00 0.00 36 MET A N 17
ATOM 24002 C CA . MET A 1 1 ? -22.266 2.178 -4.515 1.00 0.00 36 MET A CA 17
ATOM 24003 C C . MET A 1 1 ? -22.797 1.391 -5.711 1.00 0.00 36 MET A C 17
ATOM 24004 O O . MET A 1 1 ? -22.217 0.382 -6.112 1.00 0.00 36 MET A O 17
ATOM 24020 N N . PRO A 1 2 ? -23.882 1.841 -6.282 1.00 0.00 37 PRO A N 17
ATOM 24021 C CA . PRO A 1 2 ? -24.510 1.179 -7.464 1.00 0.00 37 PRO A CA 17
ATOM 24022 C C . PRO A 1 2 ? -23.603 1.225 -8.692 1.00 0.00 37 PRO A C 17
ATOM 24023 O O . PRO A 1 2 ? -23.742 0.416 -9.608 1.00 0.00 37 PRO A O 17
ATOM 24034 N N . VAL A 1 3 ? -22.672 2.173 -8.704 1.00 0.00 38 VAL A N 17
ATOM 24035 C CA . VAL A 1 3 ? -21.749 2.308 -9.825 1.00 0.00 38 VAL A CA 17
ATOM 24036 C C . VAL A 1 3 ? -20.331 2.525 -9.312 1.00 0.00 38 VAL A C 17
ATOM 24037 O O . VAL A 1 3 ? -20.126 3.194 -8.301 1.00 0.00 38 VAL A O 17
ATOM 24050 N N . THR A 1 4 ? -19.352 1.961 -10.011 1.00 0.00 39 THR A N 17
ATOM 24051 C CA . THR A 1 4 ? -17.961 2.115 -9.604 1.00 0.00 39 THR A CA 17
ATOM 24052 C C . THR A 1 4 ? -17.129 2.628 -10.775 1.00 0.00 39 THR A C 17
ATOM 24053 O O . THR A 1 4 ? -17.513 2.469 -11.933 1.00 0.00 39 THR A O 17
ATOM 24064 N N . GLU A 1 5 ? -15.994 3.254 -10.468 1.00 0.00 40 GLU A N 17
ATOM 24065 C CA . GLU A 1 5 ? -15.132 3.792 -11.516 1.00 0.00 40 GLU A CA 17
ATOM 24066 C C . GLU A 1 5 ? -14.617 2.673 -12.413 1.00 0.00 40 GLU A C 17
ATOM 24067 O O . GLU A 1 5 ? -14.623 2.797 -13.639 1.00 0.00 40 GLU A O 17
ATOM 24079 N N . GLN A 1 6 ? -14.179 1.577 -11.797 1.00 0.00 41 GLN A N 17
ATOM 24080 C CA . GLN A 1 6 ? -13.673 0.438 -12.560 1.00 0.00 41 GLN A CA 17
ATOM 24081 C C . GLN A 1 6 ? -14.807 -0.233 -13.331 1.00 0.00 41 GLN A C 17
ATOM 24082 O O . GLN A 1 6 ? -14.658 -0.575 -14.502 1.00 0.00 41 GLN A O 17
ATOM 24096 N N . GLY A 1 7 ? -15.945 -0.407 -12.666 1.00 0.00 42 GLY A N 17
ATOM 24097 C CA . GLY A 1 7 ? -17.109 -1.016 -13.296 1.00 0.00 42 GLY A CA 17
ATOM 24098 C C . GLY A 1 7 ? -17.653 -0.124 -14.407 1.00 0.00 42 GLY A C 17
ATOM 24099 O O . GLY A 1 7 ? -18.161 -0.609 -15.417 1.00 0.00 42 GLY A O 17
ATOM 24103 N N . LEU A 1 8 ? -17.559 1.186 -14.206 1.00 0.00 43 LEU A N 17
ATOM 24104 C CA . LEU A 1 8 ? -18.065 2.140 -15.186 1.00 0.00 43 LEU A CA 17
ATOM 24105 C C . LEU A 1 8 ? -17.345 1.968 -16.519 1.00 0.00 43 LEU A C 17
ATOM 24106 O O . LEU A 1 8 ? -17.968 2.025 -17.580 1.00 0.00 43 LEU A O 17
ATOM 24122 N N . ARG A 1 9 ? -16.036 1.759 -16.463 1.00 0.00 44 ARG A N 17
ATOM 24123 C CA . ARG A 1 9 ? -15.246 1.588 -17.678 1.00 0.00 44 ARG A CA 17
ATOM 24124 C C . ARG A 1 9 ? -15.776 0.412 -18.497 1.00 0.00 44 ARG A C 17
ATOM 24125 O O . ARG A 1 9 ? -15.880 0.497 -19.722 1.00 0.00 44 ARG A O 17
ATOM 24146 N N . GLU A 1 10 ? -16.105 -0.683 -17.817 1.00 0.00 45 GLU A N 17
ATOM 24147 C CA . GLU A 1 10 ? -16.629 -1.868 -18.496 1.00 0.00 45 GLU A CA 17
ATOM 24148 C C . GLU A 1 10 ? -17.985 -1.576 -19.138 1.00 0.00 45 GLU A C 17
ATOM 24149 O O . GLU A 1 10 ? -18.256 -2.001 -20.264 1.00 0.00 45 GLU A O 17
ATOM 24161 N N . ARG A 1 11 ? -18.827 -0.839 -18.413 1.00 0.00 46 ARG A N 17
ATOM 24162 C CA . ARG A 1 11 ? -20.149 -0.477 -18.916 1.00 0.00 46 ARG A CA 17
ATOM 24163 C C . ARG A 1 11 ? -20.018 0.466 -20.108 1.00 0.00 46 ARG A C 17
ATOM 24164 O O . ARG A 1 11 ? -20.727 0.329 -21.100 1.00 0.00 46 ARG A O 17
ATOM 24185 N N . ILE A 1 12 ? -19.095 1.424 -19.998 1.00 0.00 47 ILE A N 17
ATOM 24186 C CA . ILE A 1 12 ? -18.865 2.379 -21.078 1.00 0.00 47 ILE A CA 17
ATOM 24187 C C . ILE A 1 12 ? -18.308 1.662 -22.305 1.00 0.00 47 ILE A C 17
ATOM 24188 O O . ILE A 1 12 ? -18.729 1.913 -23.432 1.00 0.00 47 ILE A O 17
ATOM 24204 N N . GLU A 1 13 ? -17.353 0.764 -22.069 1.00 0.00 48 GLU A N 17
ATOM 24205 C CA . GLU A 1 13 ? -16.741 0.003 -23.153 1.00 0.00 48 GLU A CA 17
ATOM 24206 C C . GLU A 1 13 ? -17.802 -0.841 -23.849 1.00 0.00 48 GLU A C 17
ATOM 24207 O O . GLU A 1 13 ? -17.800 -0.977 -25.070 1.00 0.00 48 GLU A O 17
ATOM 24219 N N . SER A 1 14 ? -18.712 -1.407 -23.062 1.00 0.00 49 SER A N 17
ATOM 24220 C CA . SER A 1 14 ? -19.783 -2.225 -23.615 1.00 0.00 49 SER A CA 17
ATOM 24221 C C . SER A 1 14 ? -20.906 -1.328 -24.130 1.00 0.00 49 SER A C 17
ATOM 24222 O O . SER A 1 14 ? -21.802 -1.783 -24.840 1.00 0.00 49 SER A O 17
ATOM 24230 N N . ALA A 1 15 ? -20.843 -0.044 -23.777 1.00 0.00 50 ALA A N 17
ATOM 24231 C CA . ALA A 1 15 ? -21.858 0.901 -24.222 1.00 0.00 50 ALA A CA 17
ATOM 24232 C C . ALA A 1 15 ? -21.402 1.588 -25.503 1.00 0.00 50 ALA A C 17
ATOM 24233 O O . ALA A 1 15 ? -22.176 2.285 -26.157 1.00 0.00 50 ALA A O 17
ATOM 24240 N N . ILE A 1 16 ? -20.135 1.386 -25.855 1.00 0.00 51 ILE A N 17
ATOM 24241 C CA . ILE A 1 16 ? -19.582 1.988 -27.063 1.00 0.00 51 ILE A CA 17
ATOM 24242 C C . ILE A 1 16 ? -18.351 1.212 -27.521 1.00 0.00 51 ILE A C 17
ATOM 24243 O O . ILE A 1 16 ? -17.848 0.351 -26.803 1.00 0.00 51 ILE A O 17
ATOM 24259 N N . PRO A 1 17 ? -17.858 1.523 -28.685 1.00 0.00 52 PRO A N 17
ATOM 24260 C CA . PRO A 1 17 ? -16.647 0.855 -29.255 1.00 0.00 52 PRO A CA 17
ATOM 24261 C C . PRO A 1 17 ? -15.403 1.087 -28.404 1.00 0.00 52 PRO A C 17
ATOM 24262 O O . PRO A 1 17 ? -15.194 2.178 -27.883 1.00 0.00 52 PRO A O 17
ATOM 24273 N N . GLN A 1 18 ? -14.579 0.051 -28.271 1.00 0.00 53 GLN A N 17
ATOM 24274 C CA . GLN A 1 18 ? -13.362 0.156 -27.477 1.00 0.00 53 GLN A CA 17
ATOM 24275 C C . GLN A 1 18 ? -12.781 1.562 -27.560 1.00 0.00 53 GLN A C 17
ATOM 24276 O O . GLN A 1 18 ? -11.939 1.846 -28.412 1.00 0.00 53 GLN A O 17
ATOM 24290 N N . VAL A 1 19 ? -13.237 2.439 -26.668 1.00 0.00 54 VAL A N 17
ATOM 24291 C CA . VAL A 1 19 ? -12.756 3.817 -26.652 1.00 0.00 54 VAL A CA 17
ATOM 24292 C C . VAL A 1 19 ? -11.285 3.858 -26.253 1.00 0.00 54 VAL A C 17
ATOM 24293 O O . VAL A 1 19 ? -10.912 3.418 -25.167 1.00 0.00 54 VAL A O 17
ATOM 24306 N N . TYR A 1 20 ? -10.454 4.389 -27.143 1.00 0.00 55 TYR A N 17
ATOM 24307 C CA . TYR A 1 20 ? -9.022 4.486 -26.883 1.00 0.00 55 TYR A CA 17
ATOM 24308 C C . TYR A 1 20 ? -8.751 5.381 -25.678 1.00 0.00 55 TYR A C 17
ATOM 24309 O O . TYR A 1 20 ? -7.939 5.051 -24.813 1.00 0.00 55 TYR A O 17
ATOM 24327 N N . HIS A 1 21 ? -9.432 6.522 -25.634 1.00 0.00 56 HIS A N 17
ATOM 24328 C CA . HIS A 1 21 ? -9.248 7.469 -24.544 1.00 0.00 56 HIS A CA 17
ATOM 24329 C C . HIS A 1 21 ? -10.446 7.443 -23.598 1.00 0.00 56 HIS A C 17
ATOM 24330 O O . HIS A 1 21 ? -11.535 7.896 -23.951 1.00 0.00 56 HIS A O 17
ATOM 24344 N N . ILE A 1 22 ? -10.236 6.917 -22.393 1.00 0.00 57 ILE A N 17
ATOM 24345 C CA . ILE A 1 22 ? -11.309 6.857 -21.402 1.00 0.00 57 ILE A CA 17
ATOM 24346 C C . ILE A 1 22 ? -10.765 7.181 -20.010 1.00 0.00 57 ILE A C 17
ATOM 24347 O O . ILE A 1 22 ? -9.818 6.550 -19.540 1.00 0.00 57 ILE A O 17
ATOM 24363 N N . ILE A 1 23 ? -11.374 8.165 -19.351 1.00 0.00 58 ILE A N 17
ATOM 24364 C CA . ILE A 1 23 ? -10.940 8.554 -18.013 1.00 0.00 58 ILE A CA 17
ATOM 24365 C C . ILE A 1 23 ? -12.138 8.912 -17.139 1.00 0.00 58 ILE A C 17
ATOM 24366 O O . ILE A 1 23 ? -12.982 9.721 -17.530 1.00 0.00 58 ILE A O 17
ATOM 24382 N N . VAL A 1 24 ? -12.201 8.312 -15.955 1.00 0.00 59 VAL A N 17
ATOM 24383 C CA . VAL A 1 24 ? -13.294 8.587 -15.029 1.00 0.00 59 VAL A CA 17
ATOM 24384 C C . VAL A 1 24 ? -12.751 9.148 -13.715 1.00 0.00 59 VAL A C 17
ATOM 24385 O O . VAL A 1 24 ? -11.877 8.547 -13.087 1.00 0.00 59 VAL A O 17
ATOM 24398 N N . THR A 1 25 ? -13.276 10.299 -13.304 1.00 0.00 60 THR A N 17
ATOM 24399 C CA . THR A 1 25 ? -12.836 10.932 -12.064 1.00 0.00 60 THR A CA 17
ATOM 24400 C C . THR A 1 25 ? -14.022 11.201 -11.147 1.00 0.00 60 THR A C 17
ATOM 24401 O O . THR A 1 25 ? -15.047 11.719 -11.586 1.00 0.00 60 THR A O 17
ATOM 24412 N N . ASP A 1 26 ? -13.879 10.838 -9.876 1.00 0.00 61 ASP A N 17
ATOM 24413 C CA . ASP A 1 26 ? -14.949 11.045 -8.907 1.00 0.00 61 ASP A CA 17
ATOM 24414 C C . ASP A 1 26 ? -14.673 12.288 -8.060 1.00 0.00 61 ASP A C 17
ATOM 24415 O O . ASP A 1 26 ? -13.570 12.461 -7.539 1.00 0.00 61 ASP A O 17
ATOM 24424 N N . LEU A 1 27 ? -15.679 13.142 -7.917 1.00 0.00 62 LEU A N 17
ATOM 24425 C CA . LEU A 1 27 ? -15.528 14.350 -7.114 1.00 0.00 62 LEU A CA 17
ATOM 24426 C C . LEU A 1 27 ? -16.666 14.474 -6.109 1.00 0.00 62 LEU A C 17
ATOM 24427 O O . LEU A 1 27 ? -16.522 15.120 -5.068 1.00 0.00 62 LEU A O 17
ATOM 24443 N N . SER A 1 28 ? -17.801 13.860 -6.426 1.00 0.00 63 SER A N 17
ATOM 24444 C CA . SER A 1 28 ? -18.956 13.924 -5.540 1.00 0.00 63 SER A CA 17
ATOM 24445 C C . SER A 1 28 ? -18.617 13.311 -4.186 1.00 0.00 63 SER A C 17
ATOM 24446 O O . SER A 1 28 ? -18.920 13.887 -3.140 1.00 0.00 63 SER A O 17
ATOM 24454 N N . TYR A 1 29 ? -17.977 12.145 -4.217 1.00 0.00 64 TYR A N 17
ATOM 24455 C CA . TYR A 1 29 ? -17.584 11.460 -2.988 1.00 0.00 64 TYR A CA 17
ATOM 24456 C C . TYR A 1 29 ? -16.389 10.542 -3.234 1.00 0.00 64 TYR A C 17
ATOM 24457 O O . TYR A 1 29 ? -16.045 9.721 -2.385 1.00 0.00 64 TYR A O 17
ATOM 24475 N N . GLY A 1 30 ? -15.764 10.680 -4.398 1.00 0.00 65 GLY A N 17
ATOM 24476 C CA . GLY A 1 30 ? -14.615 9.848 -4.734 1.00 0.00 65 GLY A CA 17
ATOM 24477 C C . GLY A 1 30 ? -15.065 8.481 -5.242 1.00 0.00 65 GLY A C 17
ATOM 24478 O O . GLY A 1 30 ? -14.240 7.610 -5.520 1.00 0.00 65 GLY A O 17
ATOM 24482 N N . CYS A 1 31 ? -16.376 8.298 -5.358 1.00 0.00 66 CYS A N 17
ATOM 24483 C CA . CYS A 1 31 ? -16.923 7.029 -5.831 1.00 0.00 66 CYS A CA 17
ATOM 24484 C C . CYS A 1 31 ? -18.115 7.269 -6.754 1.00 0.00 66 CYS A C 17
ATOM 24485 O O . CYS A 1 31 ? -18.993 8.076 -6.452 1.00 0.00 66 CYS A O 17
ATOM 24493 N N . GLY A 1 32 ? -18.139 6.563 -7.881 1.00 0.00 67 GLY A N 17
ATOM 24494 C CA . GLY A 1 32 ? -19.229 6.708 -8.841 1.00 0.00 67 GLY A CA 17
ATOM 24495 C C . GLY A 1 32 ? -18.857 7.698 -9.937 1.00 0.00 67 GLY A C 17
ATOM 24496 O O . GLY A 1 32 ? -18.018 8.570 -9.739 1.00 0.00 67 GLY A O 17
ATOM 24500 N N . GLN A 1 33 ? -19.501 7.564 -11.090 1.00 0.00 68 GLN A N 17
ATOM 24501 C CA . GLN A 1 33 ? -19.232 8.454 -12.209 1.00 0.00 68 GLN A CA 17
ATOM 24502 C C . GLN A 1 33 ? -19.563 9.895 -11.835 1.00 0.00 68 GLN A C 17
ATOM 24503 O O . GLN A 1 33 ? -18.858 10.824 -12.222 1.00 0.00 68 GLN A O 17
ATOM 24517 N N . SER A 1 34 ? -20.644 10.079 -11.083 1.00 0.00 69 SER A N 17
ATOM 24518 C CA . SER A 1 34 ? -21.056 11.418 -10.679 1.00 0.00 69 SER A CA 17
ATOM 24519 C C . SER A 1 34 ? -19.851 12.339 -10.515 1.00 0.00 69 SER A C 17
ATOM 24520 O O . SER A 1 34 ? -19.254 12.417 -9.441 1.00 0.00 69 SER A O 17
ATOM 24528 N N . PHE A 1 35 ? -19.506 13.038 -11.593 1.00 0.00 70 PHE A N 17
ATOM 24529 C CA . PHE A 1 35 ? -18.382 13.959 -11.575 1.00 0.00 70 PHE A CA 17
ATOM 24530 C C . PHE A 1 35 ? -18.057 14.442 -12.985 1.00 0.00 70 PHE A C 17
ATOM 24531 O O . PHE A 1 35 ? -18.851 15.147 -13.609 1.00 0.00 70 PHE A O 17
ATOM 24548 N N . ASP A 1 36 ? -16.881 14.063 -13.477 1.00 0.00 71 ASP A N 17
ATOM 24549 C CA . ASP A 1 36 ? -16.454 14.471 -14.808 1.00 0.00 71 ASP A CA 17
ATOM 24550 C C . ASP A 1 36 ? -15.618 13.377 -15.465 1.00 0.00 71 ASP A C 17
ATOM 24551 O O . ASP A 1 36 ? -14.593 12.957 -14.922 1.00 0.00 71 ASP A O 17
ATOM 24560 N N . ILE A 1 37 ? -16.057 12.921 -16.632 1.00 0.00 72 ILE A N 17
ATOM 24561 C CA . ILE A 1 37 ? -15.335 11.878 -17.356 1.00 0.00 72 ILE A CA 17
ATOM 24562 C C . ILE A 1 37 ? -15.086 12.307 -18.802 1.00 0.00 72 ILE A C 17
ATOM 24563 O O . ILE A 1 37 ? -15.838 13.111 -19.358 1.00 0.00 72 ILE A O 17
ATOM 24579 N N . VAL A 1 38 ? -14.031 11.763 -19.407 1.00 0.00 73 VAL A N 17
ATOM 24580 C CA . VAL A 1 38 ? -13.701 12.094 -20.794 1.00 0.00 73 VAL A CA 17
ATOM 24581 C C . VAL A 1 38 ? -13.620 10.826 -21.637 1.00 0.00 73 VAL A C 17
ATOM 24582 O O . VAL A 1 38 ? -12.853 9.913 -21.330 1.00 0.00 73 VAL A O 17
ATOM 24595 N N . VAL A 1 39 ? -14.411 10.778 -22.703 1.00 0.00 74 VAL A N 17
ATOM 24596 C CA . VAL A 1 39 ? -14.416 9.615 -23.583 1.00 0.00 74 VAL A CA 17
ATOM 24597 C C . VAL A 1 39 ? -14.279 10.030 -25.044 1.00 0.00 74 VAL A C 17
ATOM 24598 O O . VAL A 1 39 ? -15.061 10.843 -25.540 1.00 0.00 74 VAL A O 17
ATOM 24611 N N . VAL A 1 40 ? -13.298 9.452 -25.735 1.00 0.00 75 VAL A N 17
ATOM 24612 C CA . VAL A 1 40 ? -13.088 9.754 -27.150 1.00 0.00 75 VAL A CA 17
ATOM 24613 C C . VAL A 1 40 ? -13.035 8.464 -27.964 1.00 0.00 75 VAL A C 17
ATOM 24614 O O . VAL A 1 40 ? -12.252 7.562 -27.662 1.00 0.00 75 VAL A O 17
ATOM 24627 N N . SER A 1 41 ? -13.869 8.384 -28.993 1.00 0.00 76 SER A N 17
ATOM 24628 C CA . SER A 1 41 ? -13.914 7.201 -29.843 1.00 0.00 76 SER A CA 17
ATOM 24629 C C . SER A 1 41 ? -14.518 7.537 -31.203 1.00 0.00 76 SER A C 17
ATOM 24630 O O . SER A 1 41 ? -15.090 8.609 -31.389 1.00 0.00 76 SER A O 17
ATOM 24638 N N . ASP A 1 42 ? -14.390 6.612 -32.148 1.00 0.00 77 ASP A N 17
ATOM 24639 C CA . ASP A 1 42 ? -14.930 6.818 -33.488 1.00 0.00 77 ASP A CA 17
ATOM 24640 C C . ASP A 1 42 ? -16.458 6.779 -33.465 1.00 0.00 77 ASP A C 17
ATOM 24641 O O . ASP A 1 42 ? -17.111 7.120 -34.450 1.00 0.00 77 ASP A O 17
ATOM 24650 N N . PHE A 1 43 ? -17.023 6.360 -32.336 1.00 0.00 78 PHE A N 17
ATOM 24651 C CA . PHE A 1 43 ? -18.472 6.279 -32.198 1.00 0.00 78 PHE A CA 17
ATOM 24652 C C . PHE A 1 43 ? -19.104 7.649 -32.452 1.00 0.00 78 PHE A C 17
ATOM 24653 O O . PHE A 1 43 ? -20.229 7.741 -32.946 1.00 0.00 78 PHE A O 17
ATOM 24670 N N . PHE A 1 44 ? -18.378 8.709 -32.110 1.00 0.00 79 PHE A N 17
ATOM 24671 C CA . PHE A 1 44 ? -18.881 10.066 -32.309 1.00 0.00 79 PHE A CA 17
ATOM 24672 C C . PHE A 1 44 ? -18.574 10.553 -33.726 1.00 0.00 79 PHE A C 17
ATOM 24673 O O . PHE A 1 44 ? -18.918 11.677 -34.095 1.00 0.00 79 PHE A O 17
ATOM 24690 N N . GLN A 1 45 ? -17.930 9.698 -34.519 1.00 0.00 80 GLN A N 17
ATOM 24691 C CA . GLN A 1 45 ? -17.592 10.053 -35.894 1.00 0.00 80 GLN A CA 17
ATOM 24692 C C . GLN A 1 45 ? -18.775 9.803 -36.824 1.00 0.00 80 GLN A C 17
ATOM 24693 O O . GLN A 1 45 ? -19.272 8.680 -36.923 1.00 0.00 80 GLN A O 17
ATOM 24707 N N . GLY A 1 46 ? -19.220 10.853 -37.505 1.00 0.00 81 GLY A N 17
ATOM 24708 C CA . GLY A 1 46 ? -20.343 10.732 -38.426 1.00 0.00 81 GLY A CA 17
ATOM 24709 C C . GLY A 1 46 ? -21.667 10.748 -37.670 1.00 0.00 81 GLY A C 17
ATOM 24710 O O . GLY A 1 46 ? -22.729 10.538 -38.254 1.00 0.00 81 GLY A O 17
ATOM 24714 N N . LYS A 1 47 ? -21.595 10.993 -36.364 1.00 0.00 82 LYS A N 17
ATOM 24715 C CA . LYS A 1 47 ? -22.796 11.029 -35.539 1.00 0.00 82 LYS A CA 17
ATOM 24716 C C . LYS A 1 47 ? -22.831 12.305 -34.707 1.00 0.00 82 LYS A C 17
ATOM 24717 O O . LYS A 1 47 ? -21.794 12.798 -34.262 1.00 0.00 82 LYS A O 17
ATOM 24736 N N . SER A 1 48 ? -24.031 12.835 -34.503 1.00 0.00 83 SER A N 17
ATOM 24737 C CA . SER A 1 48 ? -24.195 14.056 -33.723 1.00 0.00 83 SER A CA 17
ATOM 24738 C C . SER A 1 48 ? -24.004 13.774 -32.237 1.00 0.00 83 SER A C 17
ATOM 24739 O O . SER A 1 48 ? -24.061 12.623 -31.802 1.00 0.00 83 SER A O 17
ATOM 24747 N N . LYS A 1 49 ? -23.779 14.828 -31.461 1.00 0.00 84 LYS A N 17
ATOM 24748 C CA . LYS A 1 49 ? -23.589 14.677 -30.023 1.00 0.00 84 LYS A CA 17
ATOM 24749 C C . LYS A 1 49 ? -24.841 14.086 -29.386 1.00 0.00 84 LYS A C 17
ATOM 24750 O O . LYS A 1 49 ? -24.759 13.204 -28.527 1.00 0.00 84 LYS A O 17
ATOM 24769 N N . LEU A 1 50 ? -26.000 14.578 -29.812 1.00 0.00 85 LEU A N 17
ATOM 24770 C CA . LEU A 1 50 ? -27.267 14.098 -29.275 1.00 0.00 85 LEU A CA 17
ATOM 24771 C C . LEU A 1 50 ? -27.440 12.611 -29.566 1.00 0.00 85 LEU A C 17
ATOM 24772 O O . LEU A 1 50 ? -27.874 11.849 -28.702 1.00 0.00 85 LEU A O 17
ATOM 24788 N N . MET A 1 51 ? -27.088 12.202 -30.784 1.00 0.00 86 MET A N 17
ATOM 24789 C CA . MET A 1 51 ? -27.201 10.798 -31.168 1.00 0.00 86 MET A CA 17
ATOM 24790 C C . MET A 1 51 ? -26.271 9.918 -30.328 1.00 0.00 86 MET A C 17
ATOM 24791 O O . MET A 1 51 ? -26.653 8.826 -29.907 1.00 0.00 86 MET A O 17
ATOM 24805 N N . ARG A 1 52 ? -25.054 10.403 -30.082 1.00 0.00 87 ARG A N 17
ATOM 24806 C CA . ARG A 1 52 ? -24.085 9.653 -29.281 1.00 0.00 87 ARG A CA 17
ATOM 24807 C C . ARG A 1 52 ? -24.588 9.463 -27.851 1.00 0.00 87 ARG A C 17
ATOM 24808 O O . ARG A 1 52 ? -24.458 8.381 -27.277 1.00 0.00 87 ARG A O 17
ATOM 24829 N N . SER A 1 53 ? -25.154 10.525 -27.280 1.00 0.00 88 SER A N 17
ATOM 24830 C CA . SER A 1 53 ? -25.661 10.459 -25.914 1.00 0.00 88 SER A CA 17
ATOM 24831 C C . SER A 1 53 ? -26.752 9.402 -25.802 1.00 0.00 88 SER A C 17
ATOM 24832 O O . SER A 1 53 ? -26.775 8.621 -24.852 1.00 0.00 88 SER A O 17
ATOM 24840 N N . ARG A 1 54 ? -27.649 9.369 -26.785 1.00 0.00 89 ARG A N 17
ATOM 24841 C CA . ARG A 1 54 ? -28.718 8.377 -26.779 1.00 0.00 89 ARG A CA 17
ATOM 24842 C C . ARG A 1 54 ? -28.127 6.977 -26.924 1.00 0.00 89 ARG A C 17
ATOM 24843 O O . ARG A 1 54 ? -28.559 6.035 -26.255 1.00 0.00 89 ARG A O 17
ATOM 24864 N N . ALA A 1 55 ? -27.130 6.855 -27.802 1.00 0.00 90 ALA A N 17
ATOM 24865 C CA . ALA A 1 55 ? -26.469 5.573 -28.027 1.00 0.00 90 ALA A CA 17
ATOM 24866 C C . ALA A 1 55 ? -25.760 5.106 -26.758 1.00 0.00 90 ALA A C 17
ATOM 24867 O O . ALA A 1 55 ? -25.844 3.936 -26.383 1.00 0.00 90 ALA A O 17
ATOM 24874 N N . VAL A 1 56 ? -25.066 6.032 -26.094 1.00 0.00 91 VAL A N 17
ATOM 24875 C CA . VAL A 1 56 ? -24.357 5.706 -24.857 1.00 0.00 91 VAL A CA 17
ATOM 24876 C C . VAL A 1 56 ? -25.343 5.470 -23.715 1.00 0.00 91 VAL A C 17
ATOM 24877 O O . VAL A 1 56 ? -25.184 4.538 -22.925 1.00 0.00 91 VAL A O 17
ATOM 24890 N N . ASN A 1 57 ? -26.361 6.325 -23.635 1.00 0.00 92 ASN A N 17
ATOM 24891 C CA . ASN A 1 57 ? -27.370 6.202 -22.587 1.00 0.00 92 ASN A CA 17
ATOM 24892 C C . ASN A 1 57 ? -28.134 4.889 -22.714 1.00 0.00 92 ASN A C 17
ATOM 24893 O O . ASN A 1 57 ? -28.322 4.174 -21.728 1.00 0.00 92 ASN A O 17
ATOM 24904 N N . LYS A 1 58 ? -28.569 4.580 -23.931 1.00 0.00 93 LYS A N 17
ATOM 24905 C CA . LYS A 1 58 ? -29.313 3.348 -24.173 1.00 0.00 93 LYS A CA 17
ATOM 24906 C C . LYS A 1 58 ? -28.446 2.125 -23.894 1.00 0.00 93 LYS A C 17
ATOM 24907 O O . LYS A 1 58 ? -28.906 1.151 -23.301 1.00 0.00 93 LYS A O 17
ATOM 24926 N N . ALA A 1 59 ? -27.189 2.178 -24.326 1.00 0.00 94 ALA A N 17
ATOM 24927 C CA . ALA A 1 59 ? -26.276 1.059 -24.115 1.00 0.00 94 ALA A CA 17
ATOM 24928 C C . ALA A 1 59 ? -26.027 0.827 -22.626 1.00 0.00 94 ALA A C 17
ATOM 24929 O O . ALA A 1 59 ? -25.977 -0.313 -22.167 1.00 0.00 94 ALA A O 17
ATOM 24936 N N . VAL A 1 60 ? -25.873 1.915 -21.875 1.00 0.00 95 VAL A N 17
ATOM 24937 C CA . VAL A 1 60 ? -25.626 1.815 -20.439 1.00 0.00 95 VAL A CA 17
ATOM 24938 C C . VAL A 1 60 ? -26.665 2.607 -19.655 1.00 0.00 95 VAL A C 17
ATOM 24939 O O . VAL A 1 60 ? -26.333 3.327 -18.720 1.00 0.00 95 VAL A O 17
ATOM 24952 N N . LYS A 1 61 ? -27.924 2.474 -20.044 1.00 0.00 96 LYS A N 17
ATOM 24953 C CA . LYS A 1 61 ? -28.997 3.178 -19.360 1.00 0.00 96 LYS A CA 17
ATOM 24954 C C . LYS A 1 61 ? -29.206 2.596 -17.966 1.00 0.00 96 LYS A C 17
ATOM 24955 O O . LYS A 1 61 ? -29.692 3.277 -17.064 1.00 0.00 96 LYS A O 17
ATOM 24974 N N . GLU A 1 62 ? -28.845 1.328 -17.794 1.00 0.00 97 GLU A N 17
ATOM 24975 C CA . GLU A 1 62 ? -29.023 0.678 -16.503 1.00 0.00 97 GLU A CA 17
ATOM 24976 C C . GLU A 1 62 ? -28.241 1.412 -15.424 1.00 0.00 97 GLU A C 17
ATOM 24977 O O . GLU A 1 62 ? -28.767 1.695 -14.348 1.00 0.00 97 GLU A O 17
ATOM 24989 N N . GLU A 1 63 ? -26.985 1.725 -15.726 1.00 0.00 98 GLU A N 17
ATOM 24990 C CA . GLU A 1 63 ? -26.134 2.436 -14.779 1.00 0.00 98 GLU A CA 17
ATOM 24991 C C . GLU A 1 63 ? -26.607 3.876 -14.597 1.00 0.00 98 GLU A C 17
ATOM 24992 O O . GLU A 1 63 ? -26.487 4.448 -13.514 1.00 0.00 98 GLU A O 17
ATOM 25004 N N . LEU A 1 64 ? -27.147 4.453 -15.667 1.00 0.00 99 LEU A N 17
ATOM 25005 C CA . LEU A 1 64 ? -27.639 5.826 -15.620 1.00 0.00 99 LEU A CA 17
ATOM 25006 C C . LEU A 1 64 ? -28.798 5.946 -14.635 1.00 0.00 99 LEU A C 17
ATOM 25007 O O . LEU A 1 64 ? -28.907 6.931 -13.908 1.00 0.00 99 LEU A O 17
ATOM 25023 N N . GLN A 1 65 ? -29.670 4.940 -14.621 1.00 0.00 100 GLN A N 17
ATOM 25024 C CA . GLN A 1 65 ? -30.822 4.954 -13.721 1.00 0.00 100 GLN A CA 17
ATOM 25025 C C . GLN A 1 65 ? -30.367 5.023 -12.261 1.00 0.00 100 GLN A C 17
ATOM 25026 O O . GLN A 1 65 ? -30.959 5.740 -11.453 1.00 0.00 100 GLN A O 17
ATOM 25040 N N . GLU A 1 66 ? -29.311 4.280 -11.931 1.00 0.00 101 GLU A N 17
ATOM 25041 C CA . GLU A 1 66 ? -28.779 4.276 -10.566 1.00 0.00 101 GLU A CA 17
ATOM 25042 C C . GLU A 1 66 ? -27.995 5.558 -10.290 1.00 0.00 101 GLU A C 17
ATOM 25043 O O . GLU A 1 66 ? -27.927 6.025 -9.150 1.00 0.00 101 GLU A O 17
ATOM 25055 N N . ILE A 1 67 ? -27.398 6.120 -11.342 1.00 0.00 102 ILE A N 17
ATOM 25056 C CA . ILE A 1 67 ? -26.612 7.345 -11.207 1.00 0.00 102 ILE A CA 17
ATOM 25057 C C . ILE A 1 67 ? -27.042 8.388 -12.238 1.00 0.00 102 ILE A C 17
ATOM 25058 O O . ILE A 1 67 ? -27.098 8.111 -13.437 1.00 0.00 102 ILE A O 17
ATOM 25074 N N . HIS A 1 68 ? -27.332 9.594 -11.755 1.00 0.00 103 HIS A N 17
ATOM 25075 C CA . HIS A 1 68 ? -27.746 10.689 -12.628 1.00 0.00 103 HIS A CA 17
ATOM 25076 C C . HIS A 1 68 ? -27.162 12.012 -12.137 1.00 0.00 103 HIS A C 17
ATOM 25077 O O . HIS A 1 68 ? -27.768 12.704 -11.319 1.00 0.00 103 HIS A O 17
ATOM 25091 N N . ALA A 1 69 ? -25.984 12.361 -12.648 1.00 0.00 104 ALA A N 17
ATOM 25092 C CA . ALA A 1 69 ? -25.330 13.608 -12.261 1.00 0.00 104 ALA A CA 17
ATOM 25093 C C . ALA A 1 69 ? -23.858 13.594 -12.664 1.00 0.00 104 ALA A C 17
ATOM 25094 O O . ALA A 1 69 ? -22.975 13.822 -11.835 1.00 0.00 104 ALA A O 17
ATOM 25101 N N . PHE A 1 70 ? -23.597 13.324 -13.939 1.00 0.00 105 PHE A N 17
ATOM 25102 C CA . PHE A 1 70 ? -22.225 13.282 -14.436 1.00 0.00 105 PHE A CA 17
ATOM 25103 C C . PHE A 1 70 ? -22.162 13.801 -15.872 1.00 0.00 105 PHE A C 17
ATOM 25104 O O . PHE A 1 70 ? -23.172 13.822 -16.577 1.00 0.00 105 PHE A O 17
ATOM 25121 N N . SER A 1 71 ? -20.973 14.216 -16.300 1.00 0.00 106 SER A N 17
ATOM 25122 C CA . SER A 1 71 ? -20.800 14.725 -17.658 1.00 0.00 106 SER A CA 17
ATOM 25123 C C . SER A 1 71 ? -19.974 13.749 -18.498 1.00 0.00 106 SER A C 17
ATOM 25124 O O . SER A 1 71 ? -19.006 13.164 -18.015 1.00 0.00 106 SER A O 17
ATOM 25132 N N . CYS A 1 72 ? -20.362 13.585 -19.762 1.00 0.00 107 CYS A N 17
ATOM 25133 C CA . CYS A 1 72 ? -19.651 12.679 -20.660 1.00 0.00 107 CYS A CA 17
ATOM 25134 C C . CYS A 1 72 ? -19.234 13.395 -21.941 1.00 0.00 107 CYS A C 17
ATOM 25135 O O . CYS A 1 72 ? -19.917 13.310 -22.962 1.00 0.00 107 CYS A O 17
ATOM 25143 N N . LYS A 1 73 ? -18.108 14.104 -21.880 1.00 0.00 108 LYS A N 17
ATOM 25144 C CA . LYS A 1 73 ? -17.610 14.835 -23.044 1.00 0.00 108 LYS A CA 17
ATOM 25145 C C . LYS A 1 73 ? -17.197 13.864 -24.148 1.00 0.00 108 LYS A C 17
ATOM 25146 O O . LYS A 1 73 ? -16.484 12.889 -23.898 1.00 0.00 108 LYS A O 17
ATOM 25165 N N . CYS A 1 74 ? -17.646 14.137 -25.371 1.00 0.00 109 CYS A N 17
ATOM 25166 C CA . CYS A 1 74 ? -17.320 13.275 -26.505 1.00 0.00 109 CYS A CA 17
ATOM 25167 C C . CYS A 1 74 ? -16.483 14.031 -27.530 1.00 0.00 109 CYS A C 17
ATOM 25168 O O . CYS A 1 74 ? -16.889 15.087 -28.018 1.00 0.00 109 CYS A O 17
ATOM 25176 N N . TYR A 1 75 ? -15.317 13.483 -27.859 1.00 0.00 110 TYR A N 17
ATOM 25177 C CA . TYR A 1 75 ? -14.435 14.118 -28.832 1.00 0.00 110 TYR A CA 17
ATOM 25178 C C . TYR A 1 75 ? -13.998 13.108 -29.889 1.00 0.00 110 TYR A C 17
ATOM 25179 O O . TYR A 1 75 ? -13.719 11.950 -29.576 1.00 0.00 110 TYR A O 17
ATOM 25197 N N . THR A 1 76 ? -13.937 13.557 -31.139 1.00 0.00 111 THR A N 17
ATOM 25198 C CA . THR A 1 76 ? -13.532 12.686 -32.236 1.00 0.00 111 THR A CA 17
ATOM 25199 C C . THR A 1 76 ? -13.320 13.492 -33.514 1.00 0.00 111 THR A C 17
ATOM 25200 O O . THR A 1 76 ? -13.657 13.032 -34.605 1.00 0.00 111 THR A O 17
ATOM 25211 N N . GLU A 1 77 ? -12.760 14.689 -33.368 1.00 0.00 112 GLU A N 17
ATOM 25212 C CA . GLU A 1 77 ? -12.494 15.550 -34.516 1.00 0.00 112 GLU A CA 17
ATOM 25213 C C . GLU A 1 77 ? -13.694 16.449 -34.806 1.00 0.00 112 GLU A C 17
ATOM 25214 O O . GLU A 1 77 ? -13.539 17.560 -35.311 1.00 0.00 112 GLU A O 17
ATOM 25226 N N . GLU A 1 78 ? -14.889 15.962 -34.475 1.00 0.00 113 GLU A N 17
ATOM 25227 C CA . GLU A 1 78 ? -16.110 16.731 -34.698 1.00 0.00 113 GLU A CA 17
ATOM 25228 C C . GLU A 1 78 ? -16.097 18.010 -33.870 1.00 0.00 113 GLU A C 17
ATOM 25229 O O . GLU A 1 78 ? -16.545 19.062 -34.329 1.00 0.00 113 GLU A O 17
ATOM 25241 N N . GLU A 1 79 ? -15.580 17.916 -32.653 1.00 0.00 114 GLU A N 17
ATOM 25242 C CA . GLU A 1 79 ? -15.511 19.079 -31.777 1.00 0.00 114 GLU A CA 17
ATOM 25243 C C . GLU A 1 79 ? -14.815 20.234 -32.493 1.00 0.00 114 GLU A C 17
ATOM 25244 O O . GLU A 1 79 ? -15.132 21.402 -32.263 1.00 0.00 114 GLU A O 17
ATOM 25256 N N . TRP A 1 80 ? -13.878 19.901 -33.378 1.00 0.00 115 TRP A N 17
ATOM 25257 C CA . TRP A 1 80 ? -13.162 20.920 -34.140 1.00 0.00 115 TRP A CA 17
ATOM 25258 C C . TRP A 1 80 ? -14.117 21.718 -35.024 1.00 0.00 115 TRP A C 17
ATOM 25259 O O . TRP A 1 80 ? -14.060 22.947 -35.060 1.00 0.00 115 TRP A O 17
ATOM 25280 N N . SER A 1 81 ? -14.988 21.007 -35.732 1.00 0.00 116 SER A N 17
ATOM 25281 C CA . SER A 1 81 ? -15.953 21.652 -36.618 1.00 0.00 116 SER A CA 17
ATOM 25282 C C . SER A 1 81 ? -15.399 22.970 -37.156 1.00 0.00 116 SER A C 17
ATOM 25283 O O . SER A 1 81 ? -14.186 23.164 -37.230 1.00 0.00 116 SER A O 17
ATOM 25291 N N . LYS A 1 82 ? -16.299 23.872 -37.530 1.00 0.00 117 LYS A N 17
ATOM 25292 C CA . LYS A 1 82 ? -15.898 25.172 -38.058 1.00 0.00 117 LYS A CA 17
ATOM 25293 C C . LYS A 1 82 ? -15.243 26.025 -36.975 1.00 0.00 117 LYS A C 17
ATOM 25294 O O . LYS A 1 82 ? -14.517 26.971 -37.279 1.00 0.00 117 LYS A O 17
ATOM 25313 N N . ILE A 1 83 ? -15.509 25.692 -35.716 1.00 0.00 118 ILE A N 17
ATOM 25314 C CA . ILE A 1 83 ? -14.945 26.451 -34.605 1.00 0.00 118 ILE A CA 17
ATOM 25315 C C . ILE A 1 83 ? -13.659 27.151 -35.034 1.00 0.00 118 ILE A C 17
ATOM 25316 O O . ILE A 1 83 ? -12.873 26.602 -35.805 1.00 0.00 118 ILE A O 17
ATOM 25332 N N . VAL A 1 84 ? -13.456 28.368 -34.537 1.00 0.00 119 VAL A N 17
ATOM 25333 C CA . VAL A 1 84 ? -12.265 29.133 -34.888 1.00 0.00 119 VAL A CA 17
ATOM 25334 C C . VAL A 1 84 ? -11.106 28.197 -35.219 1.00 0.00 119 VAL A C 17
ATOM 25335 O O . VAL A 1 84 ? -10.733 27.345 -34.415 1.00 0.00 119 VAL A O 17
ATOM 25348 N N . VAL A 1 85 ? -10.543 28.367 -36.411 1.00 0.00 120 VAL A N 17
ATOM 25349 C CA . VAL A 1 85 ? -9.425 27.535 -36.845 1.00 0.00 120 VAL A CA 17
ATOM 25350 C C . VAL A 1 85 ? -9.112 27.781 -38.317 1.00 0.00 120 VAL A C 17
ATOM 25351 O O . VAL A 1 85 ? -8.484 26.949 -38.971 1.00 0.00 120 VAL A O 17
ATOM 25364 N N . LEU A 1 86 ? -9.557 28.927 -38.832 1.00 0.00 121 LEU A N 17
ATOM 25365 C CA . LEU A 1 86 ? -9.326 29.270 -40.231 1.00 0.00 121 LEU A CA 17
ATOM 25366 C C . LEU A 1 86 ? -10.436 30.182 -40.748 1.00 0.00 121 LEU A C 17
ATOM 25367 O O . LEU A 1 86 ? -10.327 30.763 -41.827 1.00 0.00 121 LEU A O 17
ATOM 25383 N N . GLU A 1 87 ? -11.507 30.293 -39.969 1.00 0.00 122 GLU A N 17
ATOM 25384 C CA . GLU A 1 87 ? -12.646 31.125 -40.345 1.00 0.00 122 GLU A CA 17
ATOM 25385 C C . GLU A 1 87 ? -12.280 32.606 -40.282 1.00 0.00 122 GLU A C 17
ATOM 25386 O O . GLU A 1 87 ? -13.064 33.465 -40.691 1.00 0.00 122 GLU A O 17
ATOM 25398 N N . HIS A 1 88 ? -11.093 32.898 -39.760 1.00 0.00 123 HIS A N 17
ATOM 25399 C CA . HIS A 1 88 ? -10.640 34.282 -39.638 1.00 0.00 123 HIS A CA 17
ATOM 25400 C C . HIS A 1 88 ? -10.631 34.969 -41.001 1.00 0.00 123 HIS A C 17
ATOM 25401 O O . HIS A 1 88 ? -10.175 34.402 -41.993 1.00 0.00 123 HIS A O 17
ATOM 25415 N N . HIS A 1 89 ? -11.142 36.196 -41.039 1.00 0.00 124 HIS A N 17
ATOM 25416 C CA . HIS A 1 89 ? -11.192 36.955 -42.283 1.00 0.00 124 HIS A CA 17
ATOM 25417 C C . HIS A 1 89 ? -9.993 37.891 -42.383 1.00 0.00 124 HIS A C 17
ATOM 25418 O O . HIS A 1 89 ? -9.731 38.676 -41.473 1.00 0.00 124 HIS A O 17
ATOM 25432 N N . HIS A 1 90 ? -9.267 37.809 -43.494 1.00 0.00 125 HIS A N 17
ATOM 25433 C CA . HIS A 1 90 ? -8.104 38.664 -43.684 1.00 0.00 125 HIS A CA 17
ATOM 25434 C C . HIS A 1 90 ? -8.547 40.109 -43.881 1.00 0.00 125 HIS A C 17
ATOM 25435 O O . HIS A 1 90 ? -9.720 40.375 -44.155 1.00 0.00 125 HIS A O 17
ATOM 25449 N N . HIS A 1 91 ? -7.607 41.034 -43.734 1.00 0.00 126 HIS A N 17
ATOM 25450 C CA . HIS A 1 91 ? -7.908 42.451 -43.894 1.00 0.00 126 HIS A CA 17
ATOM 25451 C C . HIS A 1 91 ? -7.228 43.001 -45.143 1.00 0.00 126 HIS A C 17
ATOM 25452 O O . HIS A 1 91 ? -6.067 42.695 -45.414 1.00 0.00 126 HIS A O 17
ATOM 25466 N N . HIS A 1 92 ? -7.959 43.809 -45.901 1.00 0.00 127 HIS A N 17
ATOM 25467 C CA . HIS A 1 92 ? -7.416 44.391 -47.123 1.00 0.00 127 HIS A CA 17
ATOM 25468 C C . HIS A 1 92 ? -8.024 45.767 -47.373 1.00 0.00 127 HIS A C 17
ATOM 25469 O O . HIS A 1 92 ? -9.225 45.966 -47.188 1.00 0.00 127 HIS A O 17
ATOM 25483 N N . HIS A 1 93 ? -7.191 46.712 -47.795 1.00 0.00 128 HIS A N 17
ATOM 25484 C CA . HIS A 1 93 ? -7.663 48.068 -48.067 1.00 0.00 128 HIS A CA 17
ATOM 25485 C C . HIS A 1 93 ? -8.712 48.486 -47.043 1.00 0.00 128 HIS A C 17
ATOM 25486 O O . HIS A 1 93 ? -8.752 47.879 -45.985 1.00 0.00 128 HIS A O 17
ATOM 25501 N N . MET A 1 1 ? -20.428 0.775 -3.249 1.00 0.00 36 MET A N 18
ATOM 25502 C CA . MET A 1 1 ? -19.908 1.132 -4.598 1.00 0.00 36 MET A CA 18
ATOM 25503 C C . MET A 1 1 ? -20.809 0.521 -5.664 1.00 0.00 36 MET A C 18
ATOM 25504 O O . MET A 1 1 ? -20.465 -0.484 -6.285 1.00 0.00 36 MET A O 18
ATOM 25520 N N . PRO A 1 2 ? -21.950 1.114 -5.885 1.00 0.00 37 PRO A N 18
ATOM 25521 C CA . PRO A 1 2 ? -22.932 0.630 -6.900 1.00 0.00 37 PRO A CA 18
ATOM 25522 C C . PRO A 1 2 ? -22.378 0.709 -8.319 1.00 0.00 37 PRO A C 18
ATOM 25523 O O . PRO A 1 2 ? -22.822 -0.017 -9.210 1.00 0.00 37 PRO A O 18
ATOM 25534 N N . VAL A 1 3 ? -21.403 1.590 -8.522 1.00 0.00 38 VAL A N 18
ATOM 25535 C CA . VAL A 1 3 ? -20.793 1.746 -9.837 1.00 0.00 38 VAL A CA 18
ATOM 25536 C C . VAL A 1 3 ? -19.287 1.946 -9.704 1.00 0.00 38 VAL A C 18
ATOM 25537 O O . VAL A 1 3 ? -18.815 3.069 -9.544 1.00 0.00 38 VAL A O 18
ATOM 25550 N N . THR A 1 4 ? -18.541 0.851 -9.781 1.00 0.00 39 THR A N 18
ATOM 25551 C CA . THR A 1 4 ? -17.087 0.914 -9.672 1.00 0.00 39 THR A CA 18
ATOM 25552 C C . THR A 1 4 ? -16.491 1.660 -10.861 1.00 0.00 39 THR A C 18
ATOM 25553 O O . THR A 1 4 ? -16.894 1.445 -12.005 1.00 0.00 39 THR A O 18
ATOM 25564 N N . GLU A 1 5 ? -15.535 2.543 -10.585 1.00 0.00 40 GLU A N 18
ATOM 25565 C CA . GLU A 1 5 ? -14.902 3.319 -11.646 1.00 0.00 40 GLU A CA 18
ATOM 25566 C C . GLU A 1 5 ? -14.233 2.393 -12.657 1.00 0.00 40 GLU A C 18
ATOM 25567 O O . GLU A 1 5 ? -14.381 2.573 -13.866 1.00 0.00 40 GLU A O 18
ATOM 25579 N N . GLN A 1 6 ? -13.514 1.392 -12.158 1.00 0.00 41 GLN A N 18
ATOM 25580 C CA . GLN A 1 6 ? -12.847 0.434 -13.033 1.00 0.00 41 GLN A CA 18
ATOM 25581 C C . GLN A 1 6 ? -13.871 -0.377 -13.824 1.00 0.00 41 GLN A C 18
ATOM 25582 O O . GLN A 1 6 ? -13.706 -0.609 -15.021 1.00 0.00 41 GLN A O 18
ATOM 25596 N N . GLY A 1 7 ? -14.934 -0.796 -13.146 1.00 0.00 42 GLY A N 18
ATOM 25597 C CA . GLY A 1 7 ? -15.994 -1.567 -13.786 1.00 0.00 42 GLY A CA 18
ATOM 25598 C C . GLY A 1 7 ? -16.725 -0.726 -14.827 1.00 0.00 42 GLY A C 18
ATOM 25599 O O . GLY A 1 7 ? -17.191 -1.241 -15.843 1.00 0.00 42 GLY A O 18
ATOM 25603 N N . LEU A 1 8 ? -16.843 0.568 -14.550 1.00 0.00 43 LEU A N 18
ATOM 25604 C CA . LEU A 1 8 ? -17.538 1.478 -15.455 1.00 0.00 43 LEU A CA 18
ATOM 25605 C C . LEU A 1 8 ? -16.861 1.495 -16.816 1.00 0.00 43 LEU A C 18
ATOM 25606 O O . LEU A 1 8 ? -17.528 1.515 -17.845 1.00 0.00 43 LEU A O 18
ATOM 25622 N N . ARG A 1 9 ? -15.535 1.488 -16.814 1.00 0.00 44 ARG A N 18
ATOM 25623 C CA . ARG A 1 9 ? -14.781 1.506 -18.061 1.00 0.00 44 ARG A CA 18
ATOM 25624 C C . ARG A 1 9 ? -15.150 0.304 -18.926 1.00 0.00 44 ARG A C 18
ATOM 25625 O O . ARG A 1 9 ? -15.338 0.434 -20.135 1.00 0.00 44 ARG A O 18
ATOM 25646 N N . GLU A 1 10 ? -15.259 -0.860 -18.301 1.00 0.00 45 GLU A N 18
ATOM 25647 C CA . GLU A 1 10 ? -15.617 -2.074 -19.024 1.00 0.00 45 GLU A CA 18
ATOM 25648 C C . GLU A 1 10 ? -17.033 -1.970 -19.585 1.00 0.00 45 GLU A C 18
ATOM 25649 O O . GLU A 1 10 ? -17.293 -2.370 -20.720 1.00 0.00 45 GLU A O 18
ATOM 25661 N N . ARG A 1 11 ? -17.945 -1.423 -18.784 1.00 0.00 46 ARG A N 18
ATOM 25662 C CA . ARG A 1 11 ? -19.330 -1.265 -19.211 1.00 0.00 46 ARG A CA 18
ATOM 25663 C C . ARG A 1 11 ? -19.426 -0.257 -20.352 1.00 0.00 46 ARG A C 18
ATOM 25664 O O . ARG A 1 11 ? -20.120 -0.487 -21.341 1.00 0.00 46 ARG A O 18
ATOM 25685 N N . ILE A 1 12 ? -18.715 0.857 -20.205 1.00 0.00 47 ILE A N 18
ATOM 25686 C CA . ILE A 1 12 ? -18.715 1.896 -21.226 1.00 0.00 47 ILE A CA 18
ATOM 25687 C C . ILE A 1 12 ? -18.104 1.365 -22.518 1.00 0.00 47 ILE A C 18
ATOM 25688 O O . ILE A 1 12 ? -18.623 1.598 -23.604 1.00 0.00 47 ILE A O 18
ATOM 25704 N N . GLU A 1 13 ? -16.999 0.642 -22.388 1.00 0.00 48 GLU A N 18
ATOM 25705 C CA . GLU A 1 13 ? -16.321 0.080 -23.551 1.00 0.00 48 GLU A CA 18
ATOM 25706 C C . GLU A 1 13 ? -17.263 -0.849 -24.309 1.00 0.00 48 GLU A C 18
ATOM 25707 O O . GLU A 1 13 ? -17.275 -0.865 -25.541 1.00 0.00 48 GLU A O 18
ATOM 25719 N N . SER A 1 14 ? -18.055 -1.617 -23.568 1.00 0.00 49 SER A N 18
ATOM 25720 C CA . SER A 1 14 ? -19.006 -2.534 -24.185 1.00 0.00 49 SER A CA 18
ATOM 25721 C C . SER A 1 14 ? -20.318 -1.816 -24.485 1.00 0.00 49 SER A C 18
ATOM 25722 O O . SER A 1 14 ? -21.181 -2.347 -25.189 1.00 0.00 49 SER A O 18
ATOM 25730 N N . ALA A 1 15 ? -20.465 -0.602 -23.949 1.00 0.00 50 ALA A N 18
ATOM 25731 C CA . ALA A 1 15 ? -21.682 0.171 -24.174 1.00 0.00 50 ALA A CA 18
ATOM 25732 C C . ALA A 1 15 ? -21.507 1.106 -25.368 1.00 0.00 50 ALA A C 18
ATOM 25733 O O . ALA A 1 15 ? -22.468 1.713 -25.839 1.00 0.00 50 ALA A O 18
ATOM 25740 N N . ILE A 1 16 ? -20.277 1.208 -25.858 1.00 0.00 51 ILE A N 18
ATOM 25741 C CA . ILE A 1 16 ? -19.989 2.065 -27.001 1.00 0.00 51 ILE A CA 18
ATOM 25742 C C . ILE A 1 16 ? -18.688 1.640 -27.669 1.00 0.00 51 ILE A C 18
ATOM 25743 O O . ILE A 1 16 ? -17.875 0.928 -27.081 1.00 0.00 51 ILE A O 18
ATOM 25759 N N . PRO A 1 17 ? -18.479 2.068 -28.881 1.00 0.00 52 PRO A N 18
ATOM 25760 C CA . PRO A 1 17 ? -17.250 1.724 -29.658 1.00 0.00 52 PRO A CA 18
ATOM 25761 C C . PRO A 1 17 ? -15.973 2.118 -28.930 1.00 0.00 52 PRO A C 18
ATOM 25762 O O . PRO A 1 17 ? -15.912 3.158 -28.287 1.00 0.00 52 PRO A O 18
ATOM 25773 N N . GLN A 1 18 ? -14.958 1.261 -29.024 1.00 0.00 53 GLN A N 18
ATOM 25774 C CA . GLN A 1 18 ? -13.691 1.521 -28.352 1.00 0.00 53 GLN A CA 18
ATOM 25775 C C . GLN A 1 18 ? -13.303 2.988 -28.485 1.00 0.00 53 GLN A C 18
ATOM 25776 O O . GLN A 1 18 ? -12.617 3.375 -29.430 1.00 0.00 53 GLN A O 18
ATOM 25790 N N . VAL A 1 19 ? -13.746 3.798 -27.529 1.00 0.00 54 VAL A N 18
ATOM 25791 C CA . VAL A 1 19 ? -13.441 5.224 -27.546 1.00 0.00 54 VAL A CA 18
ATOM 25792 C C . VAL A 1 19 ? -11.945 5.450 -27.373 1.00 0.00 54 VAL A C 18
ATOM 25793 O O . VAL A 1 19 ? -11.409 6.461 -27.821 1.00 0.00 54 VAL A O 18
ATOM 25806 N N . TYR A 1 20 ? -11.279 4.498 -26.728 1.00 0.00 55 TYR A N 18
ATOM 25807 C CA . TYR A 1 20 ? -9.839 4.594 -26.508 1.00 0.00 55 TYR A CA 18
ATOM 25808 C C . TYR A 1 20 ? -9.535 5.493 -25.314 1.00 0.00 55 TYR A C 18
ATOM 25809 O O . TYR A 1 20 ? -8.748 5.131 -24.439 1.00 0.00 55 TYR A O 18
ATOM 25827 N N . HIS A 1 21 ? -10.156 6.668 -25.289 1.00 0.00 56 HIS A N 18
ATOM 25828 C CA . HIS A 1 21 ? -9.934 7.608 -24.198 1.00 0.00 56 HIS A CA 18
ATOM 25829 C C . HIS A 1 21 ? -11.151 7.667 -23.282 1.00 0.00 56 HIS A C 18
ATOM 25830 O O . HIS A 1 21 ? -12.193 8.209 -23.651 1.00 0.00 56 HIS A O 18
ATOM 25844 N N . ILE A 1 22 ? -11.007 7.113 -22.082 1.00 0.00 57 ILE A N 18
ATOM 25845 C CA . ILE A 1 22 ? -12.096 7.119 -21.115 1.00 0.00 57 ILE A CA 18
ATOM 25846 C C . ILE A 1 22 ? -11.610 7.632 -19.763 1.00 0.00 57 ILE A C 18
ATOM 25847 O O . ILE A 1 22 ? -10.649 7.106 -19.200 1.00 0.00 57 ILE A O 18
ATOM 25863 N N . ILE A 1 23 ? -12.286 8.649 -19.241 1.00 0.00 58 ILE A N 18
ATOM 25864 C CA . ILE A 1 23 ? -11.919 9.209 -17.946 1.00 0.00 58 ILE A CA 18
ATOM 25865 C C . ILE A 1 23 ? -13.121 9.226 -17.006 1.00 0.00 58 ILE A C 18
ATOM 25866 O O . ILE A 1 23 ? -14.150 9.828 -17.311 1.00 0.00 58 ILE A O 18
ATOM 25882 N N . VAL A 1 24 ? -12.977 8.578 -15.854 1.00 0.00 59 VAL A N 18
ATOM 25883 C CA . VAL A 1 24 ? -14.053 8.541 -14.870 1.00 0.00 59 VAL A CA 18
ATOM 25884 C C . VAL A 1 24 ? -13.595 9.162 -13.553 1.00 0.00 59 VAL A C 18
ATOM 25885 O O . VAL A 1 24 ? -12.578 8.760 -12.988 1.00 0.00 59 VAL A O 18
ATOM 25898 N N . THR A 1 25 ? -14.354 10.137 -13.067 1.00 0.00 60 THR A N 18
ATOM 25899 C CA . THR A 1 25 ? -14.017 10.801 -11.816 1.00 0.00 60 THR A CA 18
ATOM 25900 C C . THR A 1 25 ? -15.213 10.805 -10.876 1.00 0.00 60 THR A C 18
ATOM 25901 O O . THR A 1 25 ? -16.332 11.110 -11.291 1.00 0.00 60 THR A O 18
ATOM 25912 N N . ASP A 1 26 ? -14.973 10.456 -9.614 1.00 0.00 61 ASP A N 18
ATOM 25913 C CA . ASP A 1 26 ? -16.036 10.434 -8.616 1.00 0.00 61 ASP A CA 18
ATOM 25914 C C . ASP A 1 26 ? -16.003 11.693 -7.749 1.00 0.00 61 ASP A C 18
ATOM 25915 O O . ASP A 1 26 ? -15.123 11.849 -6.905 1.00 0.00 61 ASP A O 18
ATOM 25924 N N . LEU A 1 27 ? -16.976 12.572 -7.944 1.00 0.00 62 LEU A N 18
ATOM 25925 C CA . LEU A 1 27 ? -17.071 13.797 -7.159 1.00 0.00 62 LEU A CA 18
ATOM 25926 C C . LEU A 1 27 ? -18.334 13.803 -6.311 1.00 0.00 62 LEU A C 18
ATOM 25927 O O . LEU A 1 27 ? -18.553 14.718 -5.517 1.00 0.00 62 LEU A O 18
ATOM 25943 N N . SER A 1 28 ? -19.164 12.780 -6.487 1.00 0.00 63 SER A N 18
ATOM 25944 C CA . SER A 1 28 ? -20.409 12.684 -5.734 1.00 0.00 63 SER A CA 18
ATOM 25945 C C . SER A 1 28 ? -20.127 12.616 -4.236 1.00 0.00 63 SER A C 18
ATOM 25946 O O . SER A 1 28 ? -20.766 13.306 -3.442 1.00 0.00 63 SER A O 18
ATOM 25954 N N . TYR A 1 29 ? -19.161 11.785 -3.858 1.00 0.00 64 TYR A N 18
ATOM 25955 C CA . TYR A 1 29 ? -18.800 11.638 -2.453 1.00 0.00 64 TYR A CA 18
ATOM 25956 C C . TYR A 1 29 ? -17.388 11.076 -2.318 1.00 0.00 64 TYR A C 18
ATOM 25957 O O . TYR A 1 29 ? -16.488 11.746 -1.812 1.00 0.00 64 TYR A O 18
ATOM 25975 N N . GLY A 1 30 ? -17.204 9.841 -2.773 1.00 0.00 65 GLY A N 18
ATOM 25976 C CA . GLY A 1 30 ? -15.899 9.195 -2.699 1.00 0.00 65 GLY A CA 18
ATOM 25977 C C . GLY A 1 30 ? -15.577 8.470 -4.001 1.00 0.00 65 GLY A C 18
ATOM 25978 O O . GLY A 1 30 ? -15.299 9.101 -5.021 1.00 0.00 65 GLY A O 18
ATOM 25982 N N . CYS A 1 31 ? -15.612 7.143 -3.957 1.00 0.00 66 CYS A N 18
ATOM 25983 C CA . CYS A 1 31 ? -15.323 6.341 -5.141 1.00 0.00 66 CYS A CA 18
ATOM 25984 C C . CYS A 1 31 ? -16.521 5.468 -5.503 1.00 0.00 66 CYS A C 18
ATOM 25985 O O . CYS A 1 31 ? -17.276 5.042 -4.630 1.00 0.00 66 CYS A O 18
ATOM 25993 N N . GLY A 1 32 ? -16.688 5.204 -6.796 1.00 0.00 67 GLY A N 18
ATOM 25994 C CA . GLY A 1 32 ? -17.797 4.381 -7.259 1.00 0.00 67 GLY A CA 18
ATOM 25995 C C . GLY A 1 32 ? -19.119 5.130 -7.144 1.00 0.00 67 GLY A C 18
ATOM 25996 O O . GLY A 1 32 ? -20.177 4.521 -6.986 1.00 0.00 67 GLY A O 18
ATOM 26000 N N . GLN A 1 33 ? -19.050 6.455 -7.208 1.00 0.00 68 GLN A N 18
ATOM 26001 C CA . GLN A 1 33 ? -20.247 7.281 -7.099 1.00 0.00 68 GLN A CA 18
ATOM 26002 C C . GLN A 1 33 ? -20.457 8.085 -8.378 1.00 0.00 68 GLN A C 18
ATOM 26003 O O . GLN A 1 33 ? -19.626 8.057 -9.285 1.00 0.00 68 GLN A O 18
ATOM 26017 N N . SER A 1 34 ? -21.580 8.792 -8.450 1.00 0.00 69 SER A N 18
ATOM 26018 C CA . SER A 1 34 ? -21.896 9.590 -9.628 1.00 0.00 69 SER A CA 18
ATOM 26019 C C . SER A 1 34 ? -20.968 10.794 -9.726 1.00 0.00 69 SER A C 18
ATOM 26020 O O . SER A 1 34 ? -20.298 11.156 -8.760 1.00 0.00 69 SER A O 18
ATOM 26028 N N . PHE A 1 35 ? -20.927 11.407 -10.902 1.00 0.00 70 PHE A N 18
ATOM 26029 C CA . PHE A 1 35 ? -20.080 12.570 -11.114 1.00 0.00 70 PHE A CA 18
ATOM 26030 C C . PHE A 1 35 ? -20.047 12.955 -12.588 1.00 0.00 70 PHE A C 18
ATOM 26031 O O . PHE A 1 35 ? -21.046 13.418 -13.141 1.00 0.00 70 PHE A O 18
ATOM 26048 N N . ASP A 1 36 ? -18.883 12.784 -13.215 1.00 0.00 71 ASP A N 18
ATOM 26049 C CA . ASP A 1 36 ? -18.731 13.140 -14.620 1.00 0.00 71 ASP A CA 18
ATOM 26050 C C . ASP A 1 36 ? -17.753 12.194 -15.307 1.00 0.00 71 ASP A C 18
ATOM 26051 O O . ASP A 1 36 ? -16.787 11.735 -14.698 1.00 0.00 71 ASP A O 18
ATOM 26060 N N . ILE A 1 37 ? -18.007 11.912 -16.580 1.00 0.00 72 ILE A N 18
ATOM 26061 C CA . ILE A 1 37 ? -17.135 11.026 -17.347 1.00 0.00 72 ILE A CA 18
ATOM 26062 C C . ILE A 1 37 ? -16.809 11.639 -18.701 1.00 0.00 72 ILE A C 18
ATOM 26063 O O . ILE A 1 37 ? -17.572 12.449 -19.228 1.00 0.00 72 ILE A O 18
ATOM 26079 N N . VAL A 1 38 ? -15.672 11.241 -19.265 1.00 0.00 73 VAL A N 18
ATOM 26080 C CA . VAL A 1 38 ? -15.260 11.756 -20.565 1.00 0.00 73 VAL A CA 18
ATOM 26081 C C . VAL A 1 38 ? -15.009 10.610 -21.540 1.00 0.00 73 VAL A C 18
ATOM 26082 O O . VAL A 1 38 ? -14.219 9.708 -21.263 1.00 0.00 73 VAL A O 18
ATOM 26095 N N . VAL A 1 39 ? -15.679 10.658 -22.687 1.00 0.00 74 VAL A N 18
ATOM 26096 C CA . VAL A 1 39 ? -15.516 9.625 -23.701 1.00 0.00 74 VAL A CA 18
ATOM 26097 C C . VAL A 1 39 ? -15.232 10.248 -25.064 1.00 0.00 74 VAL A C 18
ATOM 26098 O O . VAL A 1 39 ? -15.944 11.152 -25.501 1.00 0.00 74 VAL A O 18
ATOM 26111 N N . VAL A 1 40 ? -14.197 9.753 -25.736 1.00 0.00 75 VAL A N 18
ATOM 26112 C CA . VAL A 1 40 ? -13.845 10.270 -27.055 1.00 0.00 75 VAL A CA 18
ATOM 26113 C C . VAL A 1 40 ? -13.865 9.149 -28.090 1.00 0.00 75 VAL A C 18
ATOM 26114 O O . VAL A 1 40 ? -13.195 8.129 -27.929 1.00 0.00 75 VAL A O 18
ATOM 26127 N N . SER A 1 41 ? -14.632 9.348 -29.156 1.00 0.00 76 SER A N 18
ATOM 26128 C CA . SER A 1 41 ? -14.736 8.346 -30.210 1.00 0.00 76 SER A CA 18
ATOM 26129 C C . SER A 1 41 ? -15.165 8.991 -31.524 1.00 0.00 76 SER A C 18
ATOM 26130 O O . SER A 1 41 ? -15.598 10.145 -31.547 1.00 0.00 76 SER A O 18
ATOM 26138 N N . ASP A 1 42 ? -15.039 8.243 -32.616 1.00 0.00 77 ASP A N 18
ATOM 26139 C CA . ASP A 1 42 ? -15.417 8.759 -33.929 1.00 0.00 77 ASP A CA 18
ATOM 26140 C C . ASP A 1 42 ? -16.932 8.797 -34.076 1.00 0.00 77 ASP A C 18
ATOM 26141 O O . ASP A 1 42 ? -17.456 9.317 -35.060 1.00 0.00 77 ASP A O 18
ATOM 26150 N N . PHE A 1 43 ? -17.630 8.264 -33.080 1.00 0.00 78 PHE A N 18
ATOM 26151 C CA . PHE A 1 43 ? -19.089 8.252 -33.098 1.00 0.00 78 PHE A CA 18
ATOM 26152 C C . PHE A 1 43 ? -19.621 9.677 -33.200 1.00 0.00 78 PHE A C 18
ATOM 26153 O O . PHE A 1 43 ? -20.773 9.897 -33.577 1.00 0.00 78 PHE A O 18
ATOM 26170 N N . PHE A 1 44 ? -18.774 10.643 -32.851 1.00 0.00 79 PHE A N 18
ATOM 26171 C CA . PHE A 1 44 ? -19.175 12.047 -32.908 1.00 0.00 79 PHE A CA 18
ATOM 26172 C C . PHE A 1 44 ? -18.805 12.660 -34.252 1.00 0.00 79 PHE A C 18
ATOM 26173 O O . PHE A 1 44 ? -19.079 13.835 -34.508 1.00 0.00 79 PHE A O 18
ATOM 26190 N N . GLN A 1 45 ? -18.187 11.855 -35.113 1.00 0.00 80 GLN A N 18
ATOM 26191 C CA . GLN A 1 45 ? -17.790 12.334 -36.431 1.00 0.00 80 GLN A CA 18
ATOM 26192 C C . GLN A 1 45 ? -18.887 12.059 -37.455 1.00 0.00 80 GLN A C 18
ATOM 26193 O O . GLN A 1 45 ? -19.278 10.912 -37.667 1.00 0.00 80 GLN A O 18
ATOM 26207 N N . GLY A 1 46 ? -19.371 13.120 -38.093 1.00 0.00 81 GLY A N 18
ATOM 26208 C CA . GLY A 1 46 ? -20.417 12.980 -39.100 1.00 0.00 81 GLY A CA 18
ATOM 26209 C C . GLY A 1 46 ? -21.788 12.840 -38.449 1.00 0.00 81 GLY A C 18
ATOM 26210 O O . GLY A 1 46 ? -22.785 12.590 -39.126 1.00 0.00 81 GLY A O 18
ATOM 26214 N N . LYS A 1 47 ? -21.829 12.998 -37.131 1.00 0.00 82 LYS A N 18
ATOM 26215 C CA . LYS A 1 47 ? -23.082 12.887 -36.395 1.00 0.00 82 LYS A CA 18
ATOM 26216 C C . LYS A 1 47 ? -23.293 14.105 -35.503 1.00 0.00 82 LYS A C 18
ATOM 26217 O O . LYS A 1 47 ? -22.340 14.660 -34.958 1.00 0.00 82 LYS A O 18
ATOM 26236 N N . SER A 1 48 ? -24.550 14.510 -35.352 1.00 0.00 83 SER A N 18
ATOM 26237 C CA . SER A 1 48 ? -24.882 15.659 -34.516 1.00 0.00 83 SER A CA 18
ATOM 26238 C C . SER A 1 48 ? -24.606 15.352 -33.048 1.00 0.00 83 SER A C 18
ATOM 26239 O O . SER A 1 48 ? -24.716 14.206 -32.613 1.00 0.00 83 SER A O 18
ATOM 26247 N N . LYS A 1 49 ? -24.239 16.382 -32.290 1.00 0.00 84 LYS A N 18
ATOM 26248 C CA . LYS A 1 49 ? -23.939 16.202 -30.874 1.00 0.00 84 LYS A CA 18
ATOM 26249 C C . LYS A 1 49 ? -25.133 15.588 -30.149 1.00 0.00 84 LYS A C 18
ATOM 26250 O O . LYS A 1 49 ? -24.968 14.758 -29.256 1.00 0.00 84 LYS A O 18
ATOM 26269 N N . LEU A 1 50 ? -26.336 15.988 -30.550 1.00 0.00 85 LEU A N 18
ATOM 26270 C CA . LEU A 1 50 ? -27.548 15.459 -29.935 1.00 0.00 85 LEU A CA 18
ATOM 26271 C C . LEU A 1 50 ? -27.663 13.958 -30.181 1.00 0.00 85 LEU A C 18
ATOM 26272 O O . LEU A 1 50 ? -28.049 13.201 -29.290 1.00 0.00 85 LEU A O 18
ATOM 26288 N N . MET A 1 51 ? -27.328 13.534 -31.396 1.00 0.00 86 MET A N 18
ATOM 26289 C CA . MET A 1 51 ? -27.399 12.121 -31.747 1.00 0.00 86 MET A CA 18
ATOM 26290 C C . MET A 1 51 ? -26.399 11.312 -30.929 1.00 0.00 86 MET A C 18
ATOM 26291 O O . MET A 1 51 ? -26.701 10.206 -30.477 1.00 0.00 86 MET A O 18
ATOM 26305 N N . ARG A 1 52 ? -25.207 11.870 -30.742 1.00 0.00 87 ARG A N 18
ATOM 26306 C CA . ARG A 1 52 ? -24.171 11.188 -29.975 1.00 0.00 87 ARG A CA 18
ATOM 26307 C C . ARG A 1 52 ? -24.625 10.950 -28.541 1.00 0.00 87 ARG A C 18
ATOM 26308 O O . ARG A 1 52 ? -24.461 9.855 -28.001 1.00 0.00 87 ARG A O 18
ATOM 26329 N N . SER A 1 53 ? -25.200 11.980 -27.929 1.00 0.00 88 SER A N 18
ATOM 26330 C CA . SER A 1 53 ? -25.676 11.868 -26.557 1.00 0.00 88 SER A CA 18
ATOM 26331 C C . SER A 1 53 ? -26.784 10.824 -26.458 1.00 0.00 88 SER A C 18
ATOM 26332 O O . SER A 1 53 ? -26.795 9.999 -25.543 1.00 0.00 88 SER A O 18
ATOM 26340 N N . ARG A 1 54 ? -27.721 10.872 -27.401 1.00 0.00 89 ARG A N 18
ATOM 26341 C CA . ARG A 1 54 ? -28.831 9.927 -27.404 1.00 0.00 89 ARG A CA 18
ATOM 26342 C C . ARG A 1 54 ? -28.322 8.503 -27.600 1.00 0.00 89 ARG A C 18
ATOM 26343 O O . ARG A 1 54 ? -28.743 7.580 -26.902 1.00 0.00 89 ARG A O 18
ATOM 26364 N N . ALA A 1 55 ? -27.410 8.332 -28.554 1.00 0.00 90 ALA A N 18
ATOM 26365 C CA . ALA A 1 55 ? -26.847 7.015 -28.829 1.00 0.00 90 ALA A CA 18
ATOM 26366 C C . ALA A 1 55 ? -26.060 6.503 -27.628 1.00 0.00 90 ALA A C 18
ATOM 26367 O O . ALA A 1 55 ? -26.174 5.338 -27.247 1.00 0.00 90 ALA A O 18
ATOM 26374 N N . VAL A 1 56 ? -25.264 7.385 -27.032 1.00 0.00 91 VAL A N 18
ATOM 26375 C CA . VAL A 1 56 ? -24.465 7.016 -25.871 1.00 0.00 91 VAL A CA 18
ATOM 26376 C C . VAL A 1 56 ? -25.351 6.818 -24.647 1.00 0.00 91 VAL A C 18
ATOM 26377 O O . VAL A 1 56 ? -25.107 5.932 -23.828 1.00 0.00 91 VAL A O 18
ATOM 26390 N N . ASN A 1 57 ? -26.372 7.663 -24.521 1.00 0.00 92 ASN A N 18
ATOM 26391 C CA . ASN A 1 57 ? -27.276 7.580 -23.381 1.00 0.00 92 ASN A CA 18
ATOM 26392 C C . ASN A 1 57 ? -28.006 6.242 -23.370 1.00 0.00 92 ASN A C 18
ATOM 26393 O O . ASN A 1 57 ? -28.161 5.619 -22.319 1.00 0.00 92 ASN A O 18
ATOM 26404 N N . LYS A 1 58 ? -28.439 5.798 -24.546 1.00 0.00 93 LYS A N 18
ATOM 26405 C CA . LYS A 1 58 ? -29.139 4.524 -24.657 1.00 0.00 93 LYS A CA 18
ATOM 26406 C C . LYS A 1 58 ? -28.220 3.369 -24.275 1.00 0.00 93 LYS A C 18
ATOM 26407 O O . LYS A 1 58 ? -28.631 2.439 -23.580 1.00 0.00 93 LYS A O 18
ATOM 26426 N N . ALA A 1 59 ? -26.973 3.437 -24.731 1.00 0.00 94 ALA A N 18
ATOM 26427 C CA . ALA A 1 59 ? -26.001 2.393 -24.427 1.00 0.00 94 ALA A CA 18
ATOM 26428 C C . ALA A 1 59 ? -25.731 2.329 -22.928 1.00 0.00 94 ALA A C 18
ATOM 26429 O O . ALA A 1 59 ? -25.600 1.248 -22.355 1.00 0.00 94 ALA A O 18
ATOM 26436 N N . VAL A 1 60 ? -25.645 3.497 -22.300 1.00 0.00 95 VAL A N 18
ATOM 26437 C CA . VAL A 1 60 ? -25.383 3.568 -20.867 1.00 0.00 95 VAL A CA 18
ATOM 26438 C C . VAL A 1 60 ? -26.682 3.760 -20.092 1.00 0.00 95 VAL A C 18
ATOM 26439 O O . VAL A 1 60 ? -26.692 4.369 -19.022 1.00 0.00 95 VAL A O 18
ATOM 26452 N N . LYS A 1 61 ? -27.776 3.244 -20.642 1.00 0.00 96 LYS A N 18
ATOM 26453 C CA . LYS A 1 61 ? -29.078 3.373 -19.997 1.00 0.00 96 LYS A CA 18
ATOM 26454 C C . LYS A 1 61 ? -29.051 2.725 -18.616 1.00 0.00 96 LYS A C 18
ATOM 26455 O O . LYS A 1 61 ? -29.561 3.286 -17.647 1.00 0.00 96 LYS A O 18
ATOM 26474 N N . GLU A 1 62 ? -28.444 1.546 -18.531 1.00 0.00 97 GLU A N 18
ATOM 26475 C CA . GLU A 1 62 ? -28.344 0.835 -17.260 1.00 0.00 97 GLU A CA 18
ATOM 26476 C C . GLU A 1 62 ? -27.492 1.626 -16.271 1.00 0.00 97 GLU A C 18
ATOM 26477 O O . GLU A 1 62 ? -27.771 1.649 -15.073 1.00 0.00 97 GLU A O 18
ATOM 26489 N N . GLU A 1 63 ? -26.448 2.269 -16.782 1.00 0.00 98 GLU A N 18
ATOM 26490 C CA . GLU A 1 63 ? -25.554 3.056 -15.939 1.00 0.00 98 GLU A CA 18
ATOM 26491 C C . GLU A 1 63 ? -26.327 4.170 -15.241 1.00 0.00 98 GLU A C 18
ATOM 26492 O O . GLU A 1 63 ? -26.055 4.498 -14.089 1.00 0.00 98 GLU A O 18
ATOM 26504 N N . LEU A 1 64 ? -27.287 4.752 -15.947 1.00 0.00 99 LEU A N 18
ATOM 26505 C CA . LEU A 1 64 ? -28.086 5.835 -15.384 1.00 0.00 99 LEU A CA 18
ATOM 26506 C C . LEU A 1 64 ? -28.859 5.349 -14.162 1.00 0.00 99 LEU A C 18
ATOM 26507 O O . LEU A 1 64 ? -28.973 6.065 -13.167 1.00 0.00 99 LEU A O 18
ATOM 26523 N N . GLN A 1 65 ? -29.383 4.132 -14.240 1.00 0.00 100 GLN A N 18
ATOM 26524 C CA . GLN A 1 65 ? -30.137 3.564 -13.128 1.00 0.00 100 GLN A CA 18
ATOM 26525 C C . GLN A 1 65 ? -29.234 3.372 -11.911 1.00 0.00 100 GLN A C 18
ATOM 26526 O O . GLN A 1 65 ? -29.644 3.621 -10.777 1.00 0.00 100 GLN A O 18
ATOM 26540 N N . GLU A 1 66 ? -28.005 2.928 -12.155 1.00 0.00 101 GLU A N 18
ATOM 26541 C CA . GLU A 1 66 ? -27.050 2.710 -11.073 1.00 0.00 101 GLU A CA 18
ATOM 26542 C C . GLU A 1 66 ? -26.359 4.015 -10.691 1.00 0.00 101 GLU A C 18
ATOM 26543 O O . GLU A 1 66 ? -25.728 4.109 -9.639 1.00 0.00 101 GLU A O 18
ATOM 26555 N N . ILE A 1 67 ? -26.477 5.015 -11.557 1.00 0.00 102 ILE A N 18
ATOM 26556 C CA . ILE A 1 67 ? -25.853 6.309 -11.308 1.00 0.00 102 ILE A CA 18
ATOM 26557 C C . ILE A 1 67 ? -26.914 7.373 -11.049 1.00 0.00 102 ILE A C 18
ATOM 26558 O O . ILE A 1 67 ? -27.870 7.507 -11.812 1.00 0.00 102 ILE A O 18
ATOM 26574 N N . HIS A 1 68 ? -26.743 8.120 -9.962 1.00 0.00 103 HIS A N 18
ATOM 26575 C CA . HIS A 1 68 ? -27.698 9.164 -9.611 1.00 0.00 103 HIS A CA 18
ATOM 26576 C C . HIS A 1 68 ? -27.750 10.234 -10.697 1.00 0.00 103 HIS A C 18
ATOM 26577 O O . HIS A 1 68 ? -28.824 10.716 -11.056 1.00 0.00 103 HIS A O 18
ATOM 26591 N N . ALA A 1 69 ? -26.583 10.596 -11.220 1.00 0.00 104 ALA A N 18
ATOM 26592 C CA . ALA A 1 69 ? -26.509 11.605 -12.271 1.00 0.00 104 ALA A CA 18
ATOM 26593 C C . ALA A 1 69 ? -25.068 11.792 -12.735 1.00 0.00 104 ALA A C 18
ATOM 26594 O O . ALA A 1 69 ? -24.181 12.080 -11.931 1.00 0.00 104 ALA A O 18
ATOM 26601 N N . PHE A 1 70 ? -24.841 11.626 -14.033 1.00 0.00 105 PHE A N 18
ATOM 26602 C CA . PHE A 1 70 ? -23.503 11.779 -14.590 1.00 0.00 105 PHE A CA 18
ATOM 26603 C C . PHE A 1 70 ? -23.573 12.362 -15.999 1.00 0.00 105 PHE A C 18
ATOM 26604 O O . PHE A 1 70 ? -24.614 12.299 -16.655 1.00 0.00 105 PHE A O 18
ATOM 26621 N N . SER A 1 71 ? -22.462 12.925 -16.461 1.00 0.00 106 SER A N 18
ATOM 26622 C CA . SER A 1 71 ? -22.413 13.511 -17.795 1.00 0.00 106 SER A CA 18
ATOM 26623 C C . SER A 1 71 ? -21.298 12.874 -18.618 1.00 0.00 106 SER A C 18
ATOM 26624 O O . SER A 1 71 ? -20.280 12.445 -18.077 1.00 0.00 106 SER A O 18
ATOM 26632 N N . CYS A 1 72 ? -21.500 12.812 -19.931 1.00 0.00 107 CYS A N 18
ATOM 26633 C CA . CYS A 1 72 ? -20.505 12.224 -20.821 1.00 0.00 107 CYS A CA 18
ATOM 26634 C C . CYS A 1 72 ? -20.081 13.229 -21.886 1.00 0.00 107 CYS A C 18
ATOM 26635 O O . CYS A 1 72 ? -20.815 13.483 -22.841 1.00 0.00 107 CYS A O 18
ATOM 26643 N N . LYS A 1 73 ? -18.891 13.796 -21.715 1.00 0.00 108 LYS A N 18
ATOM 26644 C CA . LYS A 1 73 ? -18.381 14.776 -22.668 1.00 0.00 108 LYS A CA 18
ATOM 26645 C C . LYS A 1 73 ? -18.021 14.097 -23.987 1.00 0.00 108 LYS A C 18
ATOM 26646 O O . LYS A 1 73 ? -17.482 12.989 -23.999 1.00 0.00 108 LYS A O 18
ATOM 26665 N N . CYS A 1 74 ? -18.327 14.765 -25.095 1.00 0.00 109 CYS A N 18
ATOM 26666 C CA . CYS A 1 74 ? -18.035 14.211 -26.411 1.00 0.00 109 CYS A CA 18
ATOM 26667 C C . CYS A 1 74 ? -16.947 15.021 -27.108 1.00 0.00 109 CYS A C 18
ATOM 26668 O O . CYS A 1 74 ? -17.060 16.239 -27.247 1.00 0.00 109 CYS A O 18
ATOM 26676 N N . TYR A 1 75 ? -15.897 14.335 -27.551 1.00 0.00 110 TYR A N 18
ATOM 26677 C CA . TYR A 1 75 ? -14.800 14.998 -28.241 1.00 0.00 110 TYR A CA 18
ATOM 26678 C C . TYR A 1 75 ? -14.399 14.215 -29.486 1.00 0.00 110 TYR A C 18
ATOM 26679 O O . TYR A 1 75 ? -14.417 12.983 -29.489 1.00 0.00 110 TYR A O 18
ATOM 26697 N N . THR A 1 76 ? -14.027 14.934 -30.539 1.00 0.00 111 THR A N 18
ATOM 26698 C CA . THR A 1 76 ? -13.613 14.293 -31.783 1.00 0.00 111 THR A CA 18
ATOM 26699 C C . THR A 1 76 ? -12.977 15.307 -32.726 1.00 0.00 111 THR A C 18
ATOM 26700 O O . THR A 1 76 ? -13.236 15.293 -33.928 1.00 0.00 111 THR A O 18
ATOM 26711 N N . GLU A 1 77 ? -12.146 16.184 -32.173 1.00 0.00 112 GLU A N 18
ATOM 26712 C CA . GLU A 1 77 ? -11.474 17.202 -32.973 1.00 0.00 112 GLU A CA 18
ATOM 26713 C C . GLU A 1 77 ? -12.462 18.277 -33.411 1.00 0.00 112 GLU A C 18
ATOM 26714 O O . GLU A 1 77 ? -12.060 19.347 -33.861 1.00 0.00 112 GLU A O 18
ATOM 26726 N N . GLU A 1 78 ? -13.751 17.992 -33.262 1.00 0.00 113 GLU A N 18
ATOM 26727 C CA . GLU A 1 78 ? -14.788 18.946 -33.633 1.00 0.00 113 GLU A CA 18
ATOM 26728 C C . GLU A 1 78 ? -14.722 20.184 -32.744 1.00 0.00 113 GLU A C 18
ATOM 26729 O O . GLU A 1 78 ? -14.940 21.305 -33.204 1.00 0.00 113 GLU A O 18
ATOM 26741 N N . GLU A 1 79 ? -14.426 19.971 -31.466 1.00 0.00 114 GLU A N 18
ATOM 26742 C CA . GLU A 1 79 ? -14.343 21.076 -30.518 1.00 0.00 114 GLU A CA 18
ATOM 26743 C C . GLU A 1 79 ? -13.338 22.116 -31.001 1.00 0.00 114 GLU A C 18
ATOM 26744 O O . GLU A 1 79 ? -13.364 23.267 -30.568 1.00 0.00 114 GLU A O 18
ATOM 26756 N N . TRP A 1 80 ? -12.458 21.707 -31.907 1.00 0.00 115 TRP A N 18
ATOM 26757 C CA . TRP A 1 80 ? -11.452 22.616 -32.447 1.00 0.00 115 TRP A CA 18
ATOM 26758 C C . TRP A 1 80 ? -12.067 23.517 -33.517 1.00 0.00 115 TRP A C 18
ATOM 26759 O O . TRP A 1 80 ? -11.351 24.197 -34.252 1.00 0.00 115 TRP A O 18
ATOM 26780 N N . SER A 1 81 ? -13.390 23.492 -33.619 1.00 0.00 116 SER A N 18
ATOM 26781 C CA . SER A 1 81 ? -14.081 24.288 -34.623 1.00 0.00 116 SER A CA 18
ATOM 26782 C C . SER A 1 81 ? -13.775 25.769 -34.427 1.00 0.00 116 SER A C 18
ATOM 26783 O O . SER A 1 81 ? -13.558 26.501 -35.392 1.00 0.00 116 SER A O 18
ATOM 26791 N N . LYS A 1 82 ? -13.744 26.200 -33.169 1.00 0.00 117 LYS A N 18
ATOM 26792 C CA . LYS A 1 82 ? -13.447 27.595 -32.862 1.00 0.00 117 LYS A CA 18
ATOM 26793 C C . LYS A 1 82 ? -12.032 27.720 -32.303 1.00 0.00 117 LYS A C 18
ATOM 26794 O O . LYS A 1 82 ? -11.807 27.544 -31.105 1.00 0.00 117 LYS A O 18
ATOM 26813 N N . ILE A 1 83 ? -11.078 28.018 -33.182 1.00 0.00 118 ILE A N 18
ATOM 26814 C CA . ILE A 1 83 ? -9.687 28.154 -32.764 1.00 0.00 118 ILE A CA 18
ATOM 26815 C C . ILE A 1 83 ? -9.005 29.283 -33.531 1.00 0.00 118 ILE A C 18
ATOM 26816 O O . ILE A 1 83 ? -9.276 29.495 -34.713 1.00 0.00 118 ILE A O 18
ATOM 26832 N N . VAL A 1 84 ? -8.118 30.001 -32.853 1.00 0.00 119 VAL A N 18
ATOM 26833 C CA . VAL A 1 84 ? -7.399 31.104 -33.480 1.00 0.00 119 VAL A CA 18
ATOM 26834 C C . VAL A 1 84 ? -6.196 30.586 -34.265 1.00 0.00 119 VAL A C 18
ATOM 26835 O O . VAL A 1 84 ? -5.507 31.350 -34.938 1.00 0.00 119 VAL A O 18
ATOM 26848 N N . VAL A 1 85 ? -5.948 29.286 -34.167 1.00 0.00 120 VAL A N 18
ATOM 26849 C CA . VAL A 1 85 ? -4.826 28.673 -34.866 1.00 0.00 120 VAL A CA 18
ATOM 26850 C C . VAL A 1 85 ? -4.985 28.827 -36.372 1.00 0.00 120 VAL A C 18
ATOM 26851 O O . VAL A 1 85 ? -4.033 29.172 -37.074 1.00 0.00 120 VAL A O 18
ATOM 26864 N N . LEU A 1 86 ? -6.193 28.571 -36.864 1.00 0.00 121 LEU A N 18
ATOM 26865 C CA . LEU A 1 86 ? -6.457 28.690 -38.292 1.00 0.00 121 LEU A CA 18
ATOM 26866 C C . LEU A 1 86 ? -7.112 30.032 -38.604 1.00 0.00 121 LEU A C 18
ATOM 26867 O O . LEU A 1 86 ? -8.311 30.215 -38.394 1.00 0.00 121 LEU A O 18
ATOM 26883 N N . GLU A 1 87 ? -6.314 30.962 -39.114 1.00 0.00 122 GLU A N 18
ATOM 26884 C CA . GLU A 1 87 ? -6.823 32.286 -39.461 1.00 0.00 122 GLU A CA 18
ATOM 26885 C C . GLU A 1 87 ? -7.870 32.185 -40.565 1.00 0.00 122 GLU A C 18
ATOM 26886 O O . GLU A 1 87 ? -8.910 32.842 -40.510 1.00 0.00 122 GLU A O 18
ATOM 26898 N N . HIS A 1 88 ? -7.592 31.353 -41.565 1.00 0.00 123 HIS A N 18
ATOM 26899 C CA . HIS A 1 88 ? -8.523 31.174 -42.673 1.00 0.00 123 HIS A CA 18
ATOM 26900 C C . HIS A 1 88 ? -9.036 32.519 -43.172 1.00 0.00 123 HIS A C 18
ATOM 26901 O O . HIS A 1 88 ? -10.074 33.004 -42.721 1.00 0.00 123 HIS A O 18
ATOM 26915 N N . HIS A 1 89 ? -8.301 33.121 -44.103 1.00 0.00 124 HIS A N 18
ATOM 26916 C CA . HIS A 1 89 ? -8.695 34.413 -44.651 1.00 0.00 124 HIS A CA 18
ATOM 26917 C C . HIS A 1 89 ? -9.932 34.264 -45.533 1.00 0.00 124 HIS A C 18
ATOM 26918 O O . HIS A 1 89 ? -10.037 33.321 -46.317 1.00 0.00 124 HIS A O 18
ATOM 26932 N N . HIS A 1 90 ? -10.865 35.201 -45.396 1.00 0.00 125 HIS A N 18
ATOM 26933 C CA . HIS A 1 90 ? -12.092 35.165 -46.184 1.00 0.00 125 HIS A CA 18
ATOM 26934 C C . HIS A 1 90 ? -12.586 36.578 -46.475 1.00 0.00 125 HIS A C 18
ATOM 26935 O O . HIS A 1 90 ? -13.760 36.785 -46.780 1.00 0.00 125 HIS A O 18
ATOM 26949 N N . HIS A 1 91 ? -11.683 37.547 -46.373 1.00 0.00 126 HIS A N 18
ATOM 26950 C CA . HIS A 1 91 ? -12.039 38.939 -46.623 1.00 0.00 126 HIS A CA 18
ATOM 26951 C C . HIS A 1 91 ? -12.498 39.122 -48.066 1.00 0.00 126 HIS A C 18
ATOM 26952 O O . HIS A 1 91 ? -13.442 39.864 -48.337 1.00 0.00 126 HIS A O 18
ATOM 26966 N N . HIS A 1 92 ? -11.825 38.441 -48.986 1.00 0.00 127 HIS A N 18
ATOM 26967 C CA . HIS A 1 92 ? -12.174 38.533 -50.399 1.00 0.00 127 HIS A CA 18
ATOM 26968 C C . HIS A 1 92 ? -13.499 37.829 -50.671 1.00 0.00 127 HIS A C 18
ATOM 26969 O O . HIS A 1 92 ? -13.705 36.689 -50.253 1.00 0.00 127 HIS A O 18
ATOM 26983 N N . HIS A 1 93 ? -14.395 38.514 -51.375 1.00 0.00 128 HIS A N 18
ATOM 26984 C CA . HIS A 1 93 ? -15.698 37.943 -51.697 1.00 0.00 128 HIS A CA 18
ATOM 26985 C C . HIS A 1 93 ? -16.099 38.296 -53.125 1.00 0.00 128 HIS A C 18
ATOM 26986 O O . HIS A 1 93 ? -15.720 39.362 -53.580 1.00 0.00 128 HIS A O 18
ATOM 27001 N N . MET A 1 1 ? -28.482 0.387 -7.103 1.00 0.00 36 MET A N 19
ATOM 27002 C CA . MET A 1 1 ? -27.228 -0.399 -6.942 1.00 0.00 36 MET A CA 19
ATOM 27003 C C . MET A 1 1 ? -26.030 0.547 -6.982 1.00 0.00 36 MET A C 19
ATOM 27004 O O . MET A 1 1 ? -25.979 1.465 -7.799 1.00 0.00 36 MET A O 19
ATOM 27020 N N . PRO A 1 2 ? -25.075 0.335 -6.119 1.00 0.00 37 PRO A N 19
ATOM 27021 C CA . PRO A 1 2 ? -23.839 1.179 -6.043 1.00 0.00 37 PRO A CA 19
ATOM 27022 C C . PRO A 1 2 ? -23.048 1.156 -7.349 1.00 0.00 37 PRO A C 19
ATOM 27023 O O . PRO A 1 2 ? -23.003 0.136 -8.037 1.00 0.00 37 PRO A O 19
ATOM 27034 N N . VAL A 1 3 ? -22.433 2.286 -7.691 1.00 0.00 38 VAL A N 19
ATOM 27035 C CA . VAL A 1 3 ? -21.657 2.373 -8.928 1.00 0.00 38 VAL A CA 19
ATOM 27036 C C . VAL A 1 3 ? -20.330 3.088 -8.695 1.00 0.00 38 VAL A C 19
ATOM 27037 O O . VAL A 1 3 ? -20.261 4.066 -7.950 1.00 0.00 38 VAL A O 19
ATOM 27050 N N . THR A 1 4 ? -19.281 2.598 -9.345 1.00 0.00 39 THR A N 19
ATOM 27051 C CA . THR A 1 4 ? -17.964 3.203 -9.206 1.00 0.00 39 THR A CA 19
ATOM 27052 C C . THR A 1 4 ? -17.473 3.738 -10.544 1.00 0.00 39 THR A C 19
ATOM 27053 O O . THR A 1 4 ? -17.615 3.084 -11.578 1.00 0.00 39 THR A O 19
ATOM 27064 N N . GLU A 1 5 ? -16.883 4.928 -10.516 1.00 0.00 40 GLU A N 19
ATOM 27065 C CA . GLU A 1 5 ? -16.359 5.540 -11.728 1.00 0.00 40 GLU A CA 19
ATOM 27066 C C . GLU A 1 5 ? -15.217 4.707 -12.300 1.00 0.00 40 GLU A C 19
ATOM 27067 O O . GLU A 1 5 ? -15.126 4.511 -13.511 1.00 0.00 40 GLU A O 19
ATOM 27079 N N . GLN A 1 6 ? -14.349 4.209 -11.420 1.00 0.00 41 GLN A N 19
ATOM 27080 C CA . GLN A 1 6 ? -13.231 3.388 -11.867 1.00 0.00 41 GLN A CA 19
ATOM 27081 C C . GLN A 1 6 ? -13.762 2.103 -12.492 1.00 0.00 41 GLN A C 19
ATOM 27082 O O . GLN A 1 6 ? -13.316 1.680 -13.557 1.00 0.00 41 GLN A O 19
ATOM 27096 N N . GLY A 1 7 ? -14.746 1.511 -11.820 1.00 0.00 42 GLY A N 19
ATOM 27097 C CA . GLY A 1 7 ? -15.388 0.292 -12.299 1.00 0.00 42 GLY A CA 19
ATOM 27098 C C . GLY A 1 7 ? -16.270 0.596 -13.502 1.00 0.00 42 GLY A C 19
ATOM 27099 O O . GLY A 1 7 ? -16.468 -0.243 -14.382 1.00 0.00 42 GLY A O 19
ATOM 27103 N N . LEU A 1 8 ? -16.811 1.808 -13.508 1.00 0.00 43 LEU A N 19
ATOM 27104 C CA . LEU A 1 8 ? -17.698 2.258 -14.571 1.00 0.00 43 LEU A CA 19
ATOM 27105 C C . LEU A 1 8 ? -16.978 2.220 -15.907 1.00 0.00 43 LEU A C 19
ATOM 27106 O O . LEU A 1 8 ? -17.572 1.883 -16.926 1.00 0.00 43 LEU A O 19
ATOM 27122 N N . ARG A 1 9 ? -15.701 2.568 -15.903 1.00 0.00 44 ARG A N 19
ATOM 27123 C CA . ARG A 1 9 ? -14.927 2.566 -17.134 1.00 0.00 44 ARG A CA 19
ATOM 27124 C C . ARG A 1 9 ? -14.972 1.185 -17.786 1.00 0.00 44 ARG A C 19
ATOM 27125 O O . ARG A 1 9 ? -15.155 1.067 -18.998 1.00 0.00 44 ARG A O 19
ATOM 27146 N N . GLU A 1 10 ? -14.816 0.143 -16.979 1.00 0.00 45 GLU A N 19
ATOM 27147 C CA . GLU A 1 10 ? -14.852 -1.218 -17.496 1.00 0.00 45 GLU A CA 19
ATOM 27148 C C . GLU A 1 10 ? -16.235 -1.546 -18.055 1.00 0.00 45 GLU A C 19
ATOM 27149 O O . GLU A 1 10 ? -16.361 -2.177 -19.105 1.00 0.00 45 GLU A O 19
ATOM 27161 N N . ARG A 1 11 ? -17.270 -1.102 -17.346 1.00 0.00 46 ARG A N 19
ATOM 27162 C CA . ARG A 1 11 ? -18.640 -1.341 -17.774 1.00 0.00 46 ARG A CA 19
ATOM 27163 C C . ARG A 1 11 ? -18.919 -0.612 -19.080 1.00 0.00 46 ARG A C 19
ATOM 27164 O O . ARG A 1 11 ? -19.542 -1.156 -19.991 1.00 0.00 46 ARG A O 19
ATOM 27185 N N . ILE A 1 12 ? -18.451 0.628 -19.154 1.00 0.00 47 ILE A N 19
ATOM 27186 C CA . ILE A 1 12 ? -18.645 1.440 -20.342 1.00 0.00 47 ILE A CA 19
ATOM 27187 C C . ILE A 1 12 ? -17.931 0.814 -21.528 1.00 0.00 47 ILE A C 19
ATOM 27188 O O . ILE A 1 12 ? -18.474 0.747 -22.627 1.00 0.00 47 ILE A O 19
ATOM 27204 N N . GLU A 1 13 ? -16.708 0.353 -21.289 1.00 0.00 48 GLU A N 19
ATOM 27205 C CA . GLU A 1 13 ? -15.921 -0.276 -22.338 1.00 0.00 48 GLU A CA 19
ATOM 27206 C C . GLU A 1 13 ? -16.648 -1.495 -22.881 1.00 0.00 48 GLU A C 19
ATOM 27207 O O . GLU A 1 13 ? -16.681 -1.720 -24.092 1.00 0.00 48 GLU A O 19
ATOM 27219 N N . SER A 1 14 ? -17.245 -2.268 -21.986 1.00 0.00 49 SER A N 19
ATOM 27220 C CA . SER A 1 14 ? -17.986 -3.445 -22.399 1.00 0.00 49 SER A CA 19
ATOM 27221 C C . SER A 1 14 ? -19.393 -3.050 -22.837 1.00 0.00 49 SER A C 19
ATOM 27222 O O . SER A 1 14 ? -20.111 -3.856 -23.429 1.00 0.00 49 SER A O 19
ATOM 27230 N N . ALA A 1 15 ? -19.787 -1.808 -22.546 1.00 0.00 50 ALA A N 19
ATOM 27231 C CA . ALA A 1 15 ? -21.115 -1.342 -22.926 1.00 0.00 50 ALA A CA 19
ATOM 27232 C C . ALA A 1 15 ? -21.065 -0.611 -24.265 1.00 0.00 50 ALA A C 19
ATOM 27233 O O . ALA A 1 15 ? -22.097 -0.324 -24.869 1.00 0.00 50 ALA A O 19
ATOM 27240 N N . ILE A 1 16 ? -19.851 -0.323 -24.718 1.00 0.00 51 ILE A N 19
ATOM 27241 C CA . ILE A 1 16 ? -19.657 0.367 -25.985 1.00 0.00 51 ILE A CA 19
ATOM 27242 C C . ILE A 1 16 ? -18.490 -0.244 -26.742 1.00 0.00 51 ILE A C 19
ATOM 27243 O O . ILE A 1 16 ? -17.407 -0.442 -26.189 1.00 0.00 51 ILE A O 19
ATOM 27259 N N . PRO A 1 17 ? -18.687 -0.535 -27.995 1.00 0.00 52 PRO A N 19
ATOM 27260 C CA . PRO A 1 17 ? -17.647 -1.130 -28.861 1.00 0.00 52 PRO A CA 19
ATOM 27261 C C . PRO A 1 17 ? -16.259 -0.641 -28.489 1.00 0.00 52 PRO A C 19
ATOM 27262 O O . PRO A 1 17 ? -15.949 0.536 -28.656 1.00 0.00 52 PRO A O 19
ATOM 27273 N N . GLN A 1 18 ? -15.431 -1.558 -27.986 1.00 0.00 53 GLN A N 19
ATOM 27274 C CA . GLN A 1 18 ? -14.068 -1.220 -27.585 1.00 0.00 53 GLN A CA 19
ATOM 27275 C C . GLN A 1 18 ? -13.637 0.088 -28.226 1.00 0.00 53 GLN A C 19
ATOM 27276 O O . GLN A 1 18 ? -13.005 0.100 -29.281 1.00 0.00 53 GLN A O 19
ATOM 27290 N N . VAL A 1 19 ? -13.998 1.191 -27.583 1.00 0.00 54 VAL A N 19
ATOM 27291 C CA . VAL A 1 19 ? -13.663 2.508 -28.101 1.00 0.00 54 VAL A CA 19
ATOM 27292 C C . VAL A 1 19 ? -12.167 2.765 -27.982 1.00 0.00 54 VAL A C 19
ATOM 27293 O O . VAL A 1 19 ? -11.479 2.151 -27.165 1.00 0.00 54 VAL A O 19
ATOM 27306 N N . TYR A 1 20 ? -11.670 3.669 -28.816 1.00 0.00 55 TYR A N 19
ATOM 27307 C CA . TYR A 1 20 ? -10.246 3.996 -28.813 1.00 0.00 55 TYR A CA 19
ATOM 27308 C C . TYR A 1 20 ? -9.815 4.540 -27.455 1.00 0.00 55 TYR A C 19
ATOM 27309 O O . TYR A 1 20 ? -8.805 4.110 -26.899 1.00 0.00 55 TYR A O 19
ATOM 27327 N N . HIS A 1 21 ? -10.579 5.495 -26.928 1.00 0.00 56 HIS A N 19
ATOM 27328 C CA . HIS A 1 21 ? -10.253 6.094 -25.641 1.00 0.00 56 HIS A CA 19
ATOM 27329 C C . HIS A 1 21 ? -11.493 6.205 -24.759 1.00 0.00 56 HIS A C 19
ATOM 27330 O O . HIS A 1 21 ? -12.482 6.826 -25.144 1.00 0.00 56 HIS A O 19
ATOM 27344 N N . ILE A 1 22 ? -11.427 5.616 -23.570 1.00 0.00 57 ILE A N 19
ATOM 27345 C CA . ILE A 1 22 ? -12.541 5.679 -22.627 1.00 0.00 57 ILE A CA 19
ATOM 27346 C C . ILE A 1 22 ? -12.017 5.842 -21.208 1.00 0.00 57 ILE A C 19
ATOM 27347 O O . ILE A 1 22 ? -11.329 4.965 -20.684 1.00 0.00 57 ILE A O 19
ATOM 27363 N N . ILE A 1 23 ? -12.361 6.960 -20.585 1.00 0.00 58 ILE A N 19
ATOM 27364 C CA . ILE A 1 23 ? -11.937 7.214 -19.215 1.00 0.00 58 ILE A CA 19
ATOM 27365 C C . ILE A 1 23 ? -13.046 7.896 -18.425 1.00 0.00 58 ILE A C 19
ATOM 27366 O O . ILE A 1 23 ? -13.611 8.887 -18.880 1.00 0.00 58 ILE A O 19
ATOM 27382 N N . VAL A 1 24 ? -13.348 7.372 -17.241 1.00 0.00 59 VAL A N 19
ATOM 27383 C CA . VAL A 1 24 ? -14.390 7.960 -16.406 1.00 0.00 59 VAL A CA 19
ATOM 27384 C C . VAL A 1 24 ? -13.772 8.582 -15.160 1.00 0.00 59 VAL A C 19
ATOM 27385 O O . VAL A 1 24 ? -12.996 7.941 -14.451 1.00 0.00 59 VAL A O 19
ATOM 27398 N N . THR A 1 25 ? -14.114 9.839 -14.911 1.00 0.00 60 THR A N 19
ATOM 27399 C CA . THR A 1 25 ? -13.584 10.561 -13.761 1.00 0.00 60 THR A CA 19
ATOM 27400 C C . THR A 1 25 ? -14.716 11.124 -12.907 1.00 0.00 60 THR A C 19
ATOM 27401 O O . THR A 1 25 ? -15.714 11.632 -13.429 1.00 0.00 60 THR A O 19
ATOM 27412 N N . ASP A 1 26 ? -14.565 11.019 -11.590 1.00 0.00 61 ASP A N 19
ATOM 27413 C CA . ASP A 1 26 ? -15.587 11.529 -10.686 1.00 0.00 61 ASP A CA 19
ATOM 27414 C C . ASP A 1 26 ? -15.202 12.917 -10.170 1.00 0.00 61 ASP A C 19
ATOM 27415 O O . ASP A 1 26 ? -14.303 13.051 -9.342 1.00 0.00 61 ASP A O 19
ATOM 27424 N N . LEU A 1 27 ? -15.894 13.948 -10.652 1.00 0.00 62 LEU A N 19
ATOM 27425 C CA . LEU A 1 27 ? -15.611 15.310 -10.213 1.00 0.00 62 LEU A CA 19
ATOM 27426 C C . LEU A 1 27 ? -15.891 15.457 -8.720 1.00 0.00 62 LEU A C 19
ATOM 27427 O O . LEU A 1 27 ? -15.130 16.097 -7.993 1.00 0.00 62 LEU A O 19
ATOM 27443 N N . SER A 1 28 ? -16.988 14.855 -8.271 1.00 0.00 63 SER A N 19
ATOM 27444 C CA . SER A 1 28 ? -17.363 14.916 -6.863 1.00 0.00 63 SER A CA 19
ATOM 27445 C C . SER A 1 28 ? -16.489 13.983 -6.032 1.00 0.00 63 SER A C 19
ATOM 27446 O O . SER A 1 28 ? -15.934 13.013 -6.548 1.00 0.00 63 SER A O 19
ATOM 27454 N N . TYR A 1 29 ? -16.371 14.280 -4.742 1.00 0.00 64 TYR A N 19
ATOM 27455 C CA . TYR A 1 29 ? -15.563 13.458 -3.851 1.00 0.00 64 TYR A CA 19
ATOM 27456 C C . TYR A 1 29 ? -16.085 12.024 -3.831 1.00 0.00 64 TYR A C 19
ATOM 27457 O O . TYR A 1 29 ? -15.314 11.071 -3.947 1.00 0.00 64 TYR A O 19
ATOM 27475 N N . GLY A 1 30 ? -17.397 11.880 -3.679 1.00 0.00 65 GLY A N 19
ATOM 27476 C CA . GLY A 1 30 ? -18.010 10.557 -3.640 1.00 0.00 65 GLY A CA 19
ATOM 27477 C C . GLY A 1 30 ? -18.109 9.957 -5.040 1.00 0.00 65 GLY A C 19
ATOM 27478 O O . GLY A 1 30 ? -17.732 10.593 -6.025 1.00 0.00 65 GLY A O 19
ATOM 27482 N N . CYS A 1 31 ? -18.615 8.730 -5.120 1.00 0.00 66 CYS A N 19
ATOM 27483 C CA . CYS A 1 31 ? -18.754 8.049 -6.403 1.00 0.00 66 CYS A CA 19
ATOM 27484 C C . CYS A 1 31 ? -20.225 7.789 -6.709 1.00 0.00 66 CYS A C 19
ATOM 27485 O O . CYS A 1 31 ? -21.063 7.765 -5.807 1.00 0.00 66 CYS A O 19
ATOM 27493 N N . GLY A 1 32 ? -20.532 7.602 -7.989 1.00 0.00 67 GLY A N 19
ATOM 27494 C CA . GLY A 1 32 ? -21.906 7.349 -8.409 1.00 0.00 67 GLY A CA 19
ATOM 27495 C C . GLY A 1 32 ? -22.681 8.657 -8.521 1.00 0.00 67 GLY A C 19
ATOM 27496 O O . GLY A 1 32 ? -23.871 8.660 -8.838 1.00 0.00 67 GLY A O 19
ATOM 27500 N N . GLN A 1 33 ? -21.998 9.766 -8.260 1.00 0.00 68 GLN A N 19
ATOM 27501 C CA . GLN A 1 33 ? -22.628 11.079 -8.333 1.00 0.00 68 GLN A CA 19
ATOM 27502 C C . GLN A 1 33 ? -21.709 12.072 -9.034 1.00 0.00 68 GLN A C 19
ATOM 27503 O O . GLN A 1 33 ? -21.807 13.281 -8.824 1.00 0.00 68 GLN A O 19
ATOM 27517 N N . SER A 1 34 ? -20.812 11.552 -9.862 1.00 0.00 69 SER A N 19
ATOM 27518 C CA . SER A 1 34 ? -19.874 12.400 -10.584 1.00 0.00 69 SER A CA 19
ATOM 27519 C C . SER A 1 34 ? -19.914 12.106 -12.077 1.00 0.00 69 SER A C 19
ATOM 27520 O O . SER A 1 34 ? -20.251 10.997 -12.495 1.00 0.00 69 SER A O 19
ATOM 27528 N N . PHE A 1 35 ? -19.581 13.116 -12.877 1.00 0.00 70 PHE A N 19
ATOM 27529 C CA . PHE A 1 35 ? -19.596 12.969 -14.318 1.00 0.00 70 PHE A CA 19
ATOM 27530 C C . PHE A 1 35 ? -18.378 13.622 -14.969 1.00 0.00 70 PHE A C 19
ATOM 27531 O O . PHE A 1 35 ? -18.271 14.845 -15.028 1.00 0.00 70 PHE A O 19
ATOM 27548 N N . ASP A 1 36 ? -17.470 12.802 -15.479 1.00 0.00 71 ASP A N 19
ATOM 27549 C CA . ASP A 1 36 ? -16.292 13.323 -16.154 1.00 0.00 71 ASP A CA 19
ATOM 27550 C C . ASP A 1 36 ? -15.656 12.231 -17.008 1.00 0.00 71 ASP A C 19
ATOM 27551 O O . ASP A 1 36 ? -14.513 11.841 -16.776 1.00 0.00 71 ASP A O 19
ATOM 27560 N N . ILE A 1 37 ? -16.405 11.729 -17.990 1.00 0.00 72 ILE A N 19
ATOM 27561 C CA . ILE A 1 37 ? -15.889 10.669 -18.848 1.00 0.00 72 ILE A CA 19
ATOM 27562 C C . ILE A 1 37 ? -15.631 11.214 -20.245 1.00 0.00 72 ILE A C 19
ATOM 27563 O O . ILE A 1 37 ? -16.524 11.800 -20.855 1.00 0.00 72 ILE A O 19
ATOM 27579 N N . VAL A 1 38 ? -14.419 11.018 -20.750 1.00 0.00 73 VAL A N 19
ATOM 27580 C CA . VAL A 1 38 ? -14.084 11.504 -22.083 1.00 0.00 73 VAL A CA 19
ATOM 27581 C C . VAL A 1 38 ? -13.640 10.345 -22.964 1.00 0.00 73 VAL A C 19
ATOM 27582 O O . VAL A 1 38 ? -12.740 9.589 -22.600 1.00 0.00 73 VAL A O 19
ATOM 27595 N N . VAL A 1 39 ? -14.273 10.211 -24.126 1.00 0.00 74 VAL A N 19
ATOM 27596 C CA . VAL A 1 39 ? -13.921 9.137 -25.042 1.00 0.00 74 VAL A CA 19
ATOM 27597 C C . VAL A 1 39 ? -13.806 9.667 -26.466 1.00 0.00 74 VAL A C 19
ATOM 27598 O O . VAL A 1 39 ? -14.519 10.593 -26.853 1.00 0.00 74 VAL A O 19
ATOM 27611 N N . VAL A 1 40 ? -12.917 9.064 -27.248 1.00 0.00 75 VAL A N 19
ATOM 27612 C CA . VAL A 1 40 ? -12.741 9.480 -28.633 1.00 0.00 75 VAL A CA 19
ATOM 27613 C C . VAL A 1 40 ? -12.763 8.269 -29.560 1.00 0.00 75 VAL A C 19
ATOM 27614 O O . VAL A 1 40 ? -11.973 7.341 -29.395 1.00 0.00 75 VAL A O 19
ATOM 27627 N N . SER A 1 41 ? -13.662 8.284 -30.536 1.00 0.00 76 SER A N 19
ATOM 27628 C CA . SER A 1 41 ? -13.759 7.180 -31.481 1.00 0.00 76 SER A CA 19
ATOM 27629 C C . SER A 1 41 ? -14.513 7.615 -32.731 1.00 0.00 76 SER A C 19
ATOM 27630 O O . SER A 1 41 ? -15.161 8.661 -32.745 1.00 0.00 76 SER A O 19
ATOM 27638 N N . ASP A 1 42 ? -14.431 6.805 -33.778 1.00 0.00 77 ASP A N 19
ATOM 27639 C CA . ASP A 1 42 ? -15.117 7.117 -35.025 1.00 0.00 77 ASP A CA 19
ATOM 27640 C C . ASP A 1 42 ? -16.627 7.098 -34.818 1.00 0.00 77 ASP A C 19
ATOM 27641 O O . ASP A 1 42 ? -17.383 7.646 -35.621 1.00 0.00 77 ASP A O 19
ATOM 27650 N N . PHE A 1 43 ? -17.057 6.462 -33.735 1.00 0.00 78 PHE A N 19
ATOM 27651 C CA . PHE A 1 43 ? -18.477 6.372 -33.426 1.00 0.00 78 PHE A CA 19
ATOM 27652 C C . PHE A 1 43 ? -19.059 7.766 -33.293 1.00 0.00 78 PHE A C 19
ATOM 27653 O O . PHE A 1 43 ? -20.239 7.983 -33.554 1.00 0.00 78 PHE A O 19
ATOM 27670 N N . PHE A 1 44 ? -18.223 8.709 -32.874 1.00 0.00 79 PHE A N 19
ATOM 27671 C CA . PHE A 1 44 ? -18.678 10.082 -32.701 1.00 0.00 79 PHE A CA 19
ATOM 27672 C C . PHE A 1 44 ? -18.246 10.924 -33.892 1.00 0.00 79 PHE A C 19
ATOM 27673 O O . PHE A 1 44 ? -18.349 12.151 -33.876 1.00 0.00 79 PHE A O 19
ATOM 27690 N N . GLN A 1 45 ? -17.763 10.249 -34.926 1.00 0.00 80 GLN A N 19
ATOM 27691 C CA . GLN A 1 45 ? -17.315 10.928 -36.131 1.00 0.00 80 GLN A CA 19
ATOM 27692 C C . GLN A 1 45 ? -18.490 11.179 -37.073 1.00 0.00 80 GLN A C 19
ATOM 27693 O O . GLN A 1 45 ? -19.190 10.246 -37.470 1.00 0.00 80 GLN A O 19
ATOM 27707 N N . GLY A 1 46 ? -18.700 12.441 -37.431 1.00 0.00 81 GLY A N 19
ATOM 27708 C CA . GLY A 1 46 ? -19.792 12.798 -38.331 1.00 0.00 81 GLY A CA 19
ATOM 27709 C C . GLY A 1 46 ? -21.134 12.767 -37.609 1.00 0.00 81 GLY A C 19
ATOM 27710 O O . GLY A 1 46 ? -22.187 12.657 -38.238 1.00 0.00 81 GLY A O 19
ATOM 27714 N N . LYS A 1 47 ? -21.090 12.860 -36.283 1.00 0.00 82 LYS A N 19
ATOM 27715 C CA . LYS A 1 47 ? -22.312 12.842 -35.485 1.00 0.00 82 LYS A CA 19
ATOM 27716 C C . LYS A 1 47 ? -22.337 14.010 -34.503 1.00 0.00 82 LYS A C 19
ATOM 27717 O O . LYS A 1 47 ? -21.292 14.482 -34.053 1.00 0.00 82 LYS A O 19
ATOM 27736 N N . SER A 1 48 ? -23.541 14.467 -34.175 1.00 0.00 83 SER A N 19
ATOM 27737 C CA . SER A 1 48 ? -23.713 15.578 -33.242 1.00 0.00 83 SER A CA 19
ATOM 27738 C C . SER A 1 48 ? -23.308 15.166 -31.828 1.00 0.00 83 SER A C 19
ATOM 27739 O O . SER A 1 48 ? -23.353 13.988 -31.476 1.00 0.00 83 SER A O 19
ATOM 27747 N N . LYS A 1 49 ? -22.904 16.147 -31.026 1.00 0.00 84 LYS A N 19
ATOM 27748 C CA . LYS A 1 49 ? -22.487 15.882 -29.651 1.00 0.00 84 LYS A CA 19
ATOM 27749 C C . LYS A 1 49 ? -23.638 15.281 -28.847 1.00 0.00 84 LYS A C 19
ATOM 27750 O O . LYS A 1 49 ? -23.434 14.382 -28.030 1.00 0.00 84 LYS A O 19
ATOM 27769 N N . LEU A 1 50 ? -24.844 15.782 -29.087 1.00 0.00 85 LEU A N 19
ATOM 27770 C CA . LEU A 1 50 ? -26.028 15.292 -28.384 1.00 0.00 85 LEU A CA 19
ATOM 27771 C C . LEU A 1 50 ? -26.253 13.814 -28.687 1.00 0.00 85 LEU A C 19
ATOM 27772 O O . LEU A 1 50 ? -26.640 13.041 -27.811 1.00 0.00 85 LEU A O 19
ATOM 27788 N N . MET A 1 51 ? -26.006 13.434 -29.933 1.00 0.00 86 MET A N 19
ATOM 27789 C CA . MET A 1 51 ? -26.178 12.048 -30.354 1.00 0.00 86 MET A CA 19
ATOM 27790 C C . MET A 1 51 ? -25.251 11.139 -29.558 1.00 0.00 86 MET A C 19
ATOM 27791 O O . MET A 1 51 ? -25.614 10.014 -29.216 1.00 0.00 86 MET A O 19
ATOM 27805 N N . ARG A 1 52 ? -24.048 11.628 -29.271 1.00 0.00 87 ARG A N 19
ATOM 27806 C CA . ARG A 1 52 ? -23.081 10.833 -28.524 1.00 0.00 87 ARG A CA 19
ATOM 27807 C C . ARG A 1 52 ? -23.638 10.480 -27.149 1.00 0.00 87 ARG A C 19
ATOM 27808 O O . ARG A 1 52 ? -23.478 9.352 -26.680 1.00 0.00 87 ARG A O 19
ATOM 27829 N N . SER A 1 53 ? -24.297 11.440 -26.509 1.00 0.00 88 SER A N 19
ATOM 27830 C CA . SER A 1 53 ? -24.874 11.199 -25.194 1.00 0.00 88 SER A CA 19
ATOM 27831 C C . SER A 1 53 ? -25.945 10.114 -25.265 1.00 0.00 88 SER A C 19
ATOM 27832 O O . SER A 1 53 ? -25.996 9.220 -24.420 1.00 0.00 88 SER A O 19
ATOM 27840 N N . ARG A 1 54 ? -26.799 10.197 -26.284 1.00 0.00 89 ARG A N 19
ATOM 27841 C CA . ARG A 1 54 ? -27.864 9.213 -26.456 1.00 0.00 89 ARG A CA 19
ATOM 27842 C C . ARG A 1 54 ? -27.283 7.831 -26.732 1.00 0.00 89 ARG A C 19
ATOM 27843 O O . ARG A 1 54 ? -27.734 6.834 -26.167 1.00 0.00 89 ARG A O 19
ATOM 27864 N N . ALA A 1 55 ? -26.283 7.778 -27.609 1.00 0.00 90 ALA A N 19
ATOM 27865 C CA . ALA A 1 55 ? -25.654 6.508 -27.957 1.00 0.00 90 ALA A CA 19
ATOM 27866 C C . ALA A 1 55 ? -25.000 5.880 -26.730 1.00 0.00 90 ALA A C 19
ATOM 27867 O O . ALA A 1 55 ? -25.134 4.681 -26.488 1.00 0.00 90 ALA A O 19
ATOM 27874 N N . VAL A 1 56 ? -24.305 6.703 -25.954 1.00 0.00 91 VAL A N 19
ATOM 27875 C CA . VAL A 1 56 ? -23.644 6.222 -24.748 1.00 0.00 91 VAL A CA 19
ATOM 27876 C C . VAL A 1 56 ? -24.666 5.894 -23.668 1.00 0.00 91 VAL A C 19
ATOM 27877 O O . VAL A 1 56 ? -24.507 4.932 -22.917 1.00 0.00 91 VAL A O 19
ATOM 27890 N N . ASN A 1 57 ? -25.711 6.712 -23.591 1.00 0.00 92 ASN A N 19
ATOM 27891 C CA . ASN A 1 57 ? -26.752 6.515 -22.590 1.00 0.00 92 ASN A CA 19
ATOM 27892 C C . ASN A 1 57 ? -27.465 5.183 -22.805 1.00 0.00 92 ASN A C 19
ATOM 27893 O O . ASN A 1 57 ? -27.777 4.474 -21.849 1.00 0.00 92 ASN A O 19
ATOM 27904 N N . LYS A 1 58 ? -27.716 4.850 -24.065 1.00 0.00 93 LYS A N 19
ATOM 27905 C CA . LYS A 1 58 ? -28.390 3.602 -24.400 1.00 0.00 93 LYS A CA 19
ATOM 27906 C C . LYS A 1 58 ? -27.553 2.403 -23.968 1.00 0.00 93 LYS A C 19
ATOM 27907 O O . LYS A 1 58 ? -28.085 1.405 -23.483 1.00 0.00 93 LYS A O 19
ATOM 27926 N N . ALA A 1 59 ? -26.241 2.503 -24.154 1.00 0.00 94 ALA A N 19
ATOM 27927 C CA . ALA A 1 59 ? -25.345 1.411 -23.787 1.00 0.00 94 ALA A CA 19
ATOM 27928 C C . ALA A 1 59 ? -25.429 1.123 -22.292 1.00 0.00 94 ALA A C 19
ATOM 27929 O O . ALA A 1 59 ? -25.443 -0.034 -21.872 1.00 0.00 94 ALA A O 19
ATOM 27936 N N . VAL A 1 60 ? -25.486 2.182 -21.494 1.00 0.00 95 VAL A N 19
ATOM 27937 C CA . VAL A 1 60 ? -25.569 2.030 -20.047 1.00 0.00 95 VAL A CA 19
ATOM 27938 C C . VAL A 1 60 ? -26.646 2.946 -19.472 1.00 0.00 95 VAL A C 19
ATOM 27939 O O . VAL A 1 60 ? -26.415 3.658 -18.503 1.00 0.00 95 VAL A O 19
ATOM 27952 N N . LYS A 1 61 ? -27.821 2.930 -20.082 1.00 0.00 96 LYS A N 19
ATOM 27953 C CA . LYS A 1 61 ? -28.926 3.768 -19.622 1.00 0.00 96 LYS A CA 19
ATOM 27954 C C . LYS A 1 61 ? -29.356 3.381 -18.210 1.00 0.00 96 LYS A C 19
ATOM 27955 O O . LYS A 1 61 ? -29.713 4.240 -17.404 1.00 0.00 96 LYS A O 19
ATOM 27974 N N . GLU A 1 62 ? -29.348 2.083 -17.926 1.00 0.00 97 GLU A N 19
ATOM 27975 C CA . GLU A 1 62 ? -29.771 1.596 -16.615 1.00 0.00 97 GLU A CA 19
ATOM 27976 C C . GLU A 1 62 ? -28.925 2.199 -15.496 1.00 0.00 97 GLU A C 19
ATOM 27977 O O . GLU A 1 62 ? -29.459 2.660 -14.486 1.00 0.00 97 GLU A O 19
ATOM 27989 N N . GLU A 1 63 ? -27.608 2.201 -15.672 1.00 0.00 98 GLU A N 19
ATOM 27990 C CA . GLU A 1 63 ? -26.714 2.757 -14.658 1.00 0.00 98 GLU A CA 19
ATOM 27991 C C . GLU A 1 63 ? -26.882 4.269 -14.577 1.00 0.00 98 GLU A C 19
ATOM 27992 O O . GLU A 1 63 ? -26.624 4.876 -13.539 1.00 0.00 98 GLU A O 19
ATOM 28004 N N . LEU A 1 64 ? -27.299 4.878 -15.682 1.00 0.00 99 LEU A N 19
ATOM 28005 C CA . LEU A 1 64 ? -27.477 6.325 -15.714 1.00 0.00 99 LEU A CA 19
ATOM 28006 C C . LEU A 1 64 ? -28.552 6.762 -14.725 1.00 0.00 99 LEU A C 19
ATOM 28007 O O . LEU A 1 64 ? -28.408 7.780 -14.048 1.00 0.00 99 LEU A O 19
ATOM 28023 N N . GLN A 1 65 ? -29.629 5.989 -14.646 1.00 0.00 100 GLN A N 19
ATOM 28024 C CA . GLN A 1 65 ? -30.721 6.310 -13.735 1.00 0.00 100 GLN A CA 19
ATOM 28025 C C . GLN A 1 65 ? -30.239 6.269 -12.290 1.00 0.00 100 GLN A C 19
ATOM 28026 O O . GLN A 1 65 ? -30.618 7.108 -11.472 1.00 0.00 100 GLN A O 19
ATOM 28040 N N . GLU A 1 66 ? -29.399 5.288 -11.988 1.00 0.00 101 GLU A N 19
ATOM 28041 C CA . GLU A 1 66 ? -28.862 5.139 -10.642 1.00 0.00 101 GLU A CA 19
ATOM 28042 C C . GLU A 1 66 ? -27.827 6.220 -10.362 1.00 0.00 101 GLU A C 19
ATOM 28043 O O . GLU A 1 66 ? -27.664 6.655 -9.222 1.00 0.00 101 GLU A O 19
ATOM 28055 N N . ILE A 1 67 ? -27.116 6.643 -11.404 1.00 0.00 102 ILE A N 19
ATOM 28056 C CA . ILE A 1 67 ? -26.089 7.663 -11.244 1.00 0.00 102 ILE A CA 19
ATOM 28057 C C . ILE A 1 67 ? -26.705 9.061 -11.284 1.00 0.00 102 ILE A C 19
ATOM 28058 O O . ILE A 1 67 ? -27.360 9.433 -12.257 1.00 0.00 102 ILE A O 19
ATOM 28074 N N . HIS A 1 68 ? -26.484 9.833 -10.222 1.00 0.00 103 HIS A N 19
ATOM 28075 C CA . HIS A 1 68 ? -27.020 11.188 -10.151 1.00 0.00 103 HIS A CA 19
ATOM 28076 C C . HIS A 1 68 ? -26.462 12.054 -11.276 1.00 0.00 103 HIS A C 19
ATOM 28077 O O . HIS A 1 68 ? -27.211 12.739 -11.972 1.00 0.00 103 HIS A O 19
ATOM 28091 N N . ALA A 1 69 ? -25.146 12.015 -11.453 1.00 0.00 104 ALA A N 19
ATOM 28092 C CA . ALA A 1 69 ? -24.509 12.797 -12.501 1.00 0.00 104 ALA A CA 19
ATOM 28093 C C . ALA A 1 69 ? -23.480 11.954 -13.240 1.00 0.00 104 ALA A C 19
ATOM 28094 O O . ALA A 1 69 ? -22.635 11.306 -12.623 1.00 0.00 104 ALA A O 19
ATOM 28101 N N . PHE A 1 70 ? -23.550 11.977 -14.565 1.00 0.00 105 PHE A N 19
ATOM 28102 C CA . PHE A 1 70 ? -22.607 11.219 -15.375 1.00 0.00 105 PHE A CA 19
ATOM 28103 C C . PHE A 1 70 ? -22.282 11.968 -16.665 1.00 0.00 105 PHE A C 19
ATOM 28104 O O . PHE A 1 70 ? -23.118 12.696 -17.199 1.00 0.00 105 PHE A O 19
ATOM 28121 N N . SER A 1 71 ? -21.061 11.781 -17.158 1.00 0.00 106 SER A N 19
ATOM 28122 C CA . SER A 1 71 ? -20.632 12.440 -18.393 1.00 0.00 106 SER A CA 19
ATOM 28123 C C . SER A 1 71 ? -19.954 11.441 -19.326 1.00 0.00 106 SER A C 19
ATOM 28124 O O . SER A 1 71 ? -19.370 10.458 -18.880 1.00 0.00 106 SER A O 19
ATOM 28132 N N . CYS A 1 72 ? -20.040 11.703 -20.619 1.00 0.00 107 CYS A N 19
ATOM 28133 C CA . CYS A 1 72 ? -19.433 10.828 -21.616 1.00 0.00 107 CYS A CA 19
ATOM 28134 C C . CYS A 1 72 ? -18.429 11.596 -22.472 1.00 0.00 107 CYS A C 19
ATOM 28135 O O . CYS A 1 72 ? -17.590 10.996 -23.143 1.00 0.00 107 CYS A O 19
ATOM 28143 N N . LYS A 1 73 ? -18.523 12.926 -22.443 1.00 0.00 108 LYS A N 19
ATOM 28144 C CA . LYS A 1 73 ? -17.618 13.768 -23.222 1.00 0.00 108 LYS A CA 19
ATOM 28145 C C . LYS A 1 73 ? -17.060 12.990 -24.410 1.00 0.00 108 LYS A C 19
ATOM 28146 O O . LYS A 1 73 ? -16.068 12.276 -24.280 1.00 0.00 108 LYS A O 19
ATOM 28165 N N . CYS A 1 74 ? -17.707 13.123 -25.563 1.00 0.00 109 CYS A N 19
ATOM 28166 C CA . CYS A 1 74 ? -17.262 12.413 -26.758 1.00 0.00 109 CYS A CA 19
ATOM 28167 C C . CYS A 1 74 ? -16.669 13.383 -27.769 1.00 0.00 109 CYS A C 19
ATOM 28168 O O . CYS A 1 74 ? -17.280 14.397 -28.107 1.00 0.00 109 CYS A O 19
ATOM 28176 N N . TYR A 1 75 ? -15.470 13.066 -28.247 1.00 0.00 110 TYR A N 19
ATOM 28177 C CA . TYR A 1 75 ? -14.799 13.919 -29.218 1.00 0.00 110 TYR A CA 19
ATOM 28178 C C . TYR A 1 75 ? -14.240 13.085 -30.366 1.00 0.00 110 TYR A C 19
ATOM 28179 O O . TYR A 1 75 ? -13.863 11.929 -30.179 1.00 0.00 110 TYR A O 19
ATOM 28197 N N . THR A 1 76 ? -14.183 13.681 -31.552 1.00 0.00 111 THR A N 19
ATOM 28198 C CA . THR A 1 76 ? -13.658 12.981 -32.720 1.00 0.00 111 THR A CA 19
ATOM 28199 C C . THR A 1 76 ? -13.137 13.973 -33.756 1.00 0.00 111 THR A C 19
ATOM 28200 O O . THR A 1 76 ? -13.280 13.756 -34.960 1.00 0.00 111 THR A O 19
ATOM 28211 N N . GLU A 1 77 ? -12.537 15.064 -33.285 1.00 0.00 112 GLU A N 19
ATOM 28212 C CA . GLU A 1 77 ? -12.006 16.079 -34.180 1.00 0.00 112 GLU A CA 19
ATOM 28213 C C . GLU A 1 77 ? -13.139 16.797 -34.900 1.00 0.00 112 GLU A C 19
ATOM 28214 O O . GLU A 1 77 ? -12.917 17.767 -35.619 1.00 0.00 112 GLU A O 19
ATOM 28226 N N . GLU A 1 78 ? -14.360 16.326 -34.693 1.00 0.00 113 GLU A N 19
ATOM 28227 C CA . GLU A 1 78 ? -15.513 16.941 -35.332 1.00 0.00 113 GLU A CA 19
ATOM 28228 C C . GLU A 1 78 ? -15.661 18.393 -34.899 1.00 0.00 113 GLU A C 19
ATOM 28229 O O . GLU A 1 78 ? -16.044 19.251 -35.694 1.00 0.00 113 GLU A O 19
ATOM 28241 N N . GLU A 1 79 ? -15.359 18.661 -33.637 1.00 0.00 114 GLU A N 19
ATOM 28242 C CA . GLU A 1 79 ? -15.468 20.015 -33.109 1.00 0.00 114 GLU A CA 19
ATOM 28243 C C . GLU A 1 79 ? -14.570 20.958 -33.901 1.00 0.00 114 GLU A C 19
ATOM 28244 O O . GLU A 1 79 ? -14.789 22.169 -33.918 1.00 0.00 114 GLU A O 19
ATOM 28256 N N . TRP A 1 80 ? -13.562 20.394 -34.556 1.00 0.00 115 TRP A N 19
ATOM 28257 C CA . TRP A 1 80 ? -12.641 21.195 -35.350 1.00 0.00 115 TRP A CA 19
ATOM 28258 C C . TRP A 1 80 ? -13.300 21.601 -36.671 1.00 0.00 115 TRP A C 19
ATOM 28259 O O . TRP A 1 80 ? -12.618 21.986 -37.622 1.00 0.00 115 TRP A O 19
ATOM 28280 N N . SER A 1 81 ? -14.622 21.500 -36.728 1.00 0.00 116 SER A N 19
ATOM 28281 C CA . SER A 1 81 ? -15.350 21.843 -37.946 1.00 0.00 116 SER A CA 19
ATOM 28282 C C . SER A 1 81 ? -14.954 23.232 -38.432 1.00 0.00 116 SER A C 19
ATOM 28283 O O . SER A 1 81 ? -14.594 24.098 -37.636 1.00 0.00 116 SER A O 19
ATOM 28291 N N . LYS A 1 82 ? -14.997 23.434 -39.747 1.00 0.00 117 LYS A N 19
ATOM 28292 C CA . LYS A 1 82 ? -14.618 24.720 -40.321 1.00 0.00 117 LYS A CA 19
ATOM 28293 C C . LYS A 1 82 ? -15.046 25.859 -39.403 1.00 0.00 117 LYS A C 19
ATOM 28294 O O . LYS A 1 82 ? -16.211 26.250 -39.379 1.00 0.00 117 LYS A O 19
ATOM 28313 N N . ILE A 1 83 ? -14.084 26.384 -38.651 1.00 0.00 118 ILE A N 19
ATOM 28314 C CA . ILE A 1 83 ? -14.350 27.480 -37.727 1.00 0.00 118 ILE A CA 19
ATOM 28315 C C . ILE A 1 83 ? -13.411 28.651 -37.994 1.00 0.00 118 ILE A C 19
ATOM 28316 O O . ILE A 1 83 ? -13.209 29.505 -37.130 1.00 0.00 118 ILE A O 19
ATOM 28332 N N . VAL A 1 84 ? -12.838 28.687 -39.191 1.00 0.00 119 VAL A N 19
ATOM 28333 C CA . VAL A 1 84 ? -11.924 29.766 -39.552 1.00 0.00 119 VAL A CA 19
ATOM 28334 C C . VAL A 1 84 ? -10.818 29.897 -38.512 1.00 0.00 119 VAL A C 19
ATOM 28335 O O . VAL A 1 84 ? -10.288 30.987 -38.291 1.00 0.00 119 VAL A O 19
ATOM 28348 N N . VAL A 1 85 ? -10.467 28.780 -37.884 1.00 0.00 120 VAL A N 19
ATOM 28349 C CA . VAL A 1 85 ? -9.416 28.784 -36.875 1.00 0.00 120 VAL A CA 19
ATOM 28350 C C . VAL A 1 85 ? -8.088 29.154 -37.522 1.00 0.00 120 VAL A C 19
ATOM 28351 O O . VAL A 1 85 ? -7.215 29.747 -36.888 1.00 0.00 120 VAL A O 19
ATOM 28364 N N . LEU A 1 86 ? -7.951 28.801 -38.795 1.00 0.00 121 LEU A N 19
ATOM 28365 C CA . LEU A 1 86 ? -6.737 29.098 -39.540 1.00 0.00 121 LEU A CA 19
ATOM 28366 C C . LEU A 1 86 ? -6.834 30.481 -40.176 1.00 0.00 121 LEU A C 19
ATOM 28367 O O . LEU A 1 86 ? -5.904 30.937 -40.841 1.00 0.00 121 LEU A O 19
ATOM 28383 N N . GLU A 1 87 ? -7.972 31.139 -39.974 1.00 0.00 122 GLU A N 19
ATOM 28384 C CA . GLU A 1 87 ? -8.184 32.465 -40.537 1.00 0.00 122 GLU A CA 19
ATOM 28385 C C . GLU A 1 87 ? -7.148 33.447 -39.998 1.00 0.00 122 GLU A C 19
ATOM 28386 O O . GLU A 1 87 ? -6.575 34.235 -40.748 1.00 0.00 122 GLU A O 19
ATOM 28398 N N . HIS A 1 88 ? -6.906 33.389 -38.693 1.00 0.00 123 HIS A N 19
ATOM 28399 C CA . HIS A 1 88 ? -5.934 34.280 -38.070 1.00 0.00 123 HIS A CA 19
ATOM 28400 C C . HIS A 1 88 ? -6.229 35.733 -38.430 1.00 0.00 123 HIS A C 19
ATOM 28401 O O . HIS A 1 88 ? -5.314 36.522 -38.671 1.00 0.00 123 HIS A O 19
ATOM 28415 N N . HIS A 1 89 ? -7.512 36.083 -38.459 1.00 0.00 124 HIS A N 19
ATOM 28416 C CA . HIS A 1 89 ? -7.916 37.447 -38.784 1.00 0.00 124 HIS A CA 19
ATOM 28417 C C . HIS A 1 89 ? -8.875 37.987 -37.731 1.00 0.00 124 HIS A C 19
ATOM 28418 O O . HIS A 1 89 ? -9.750 37.269 -37.247 1.00 0.00 124 HIS A O 19
ATOM 28432 N N . HIS A 1 90 ? -8.702 39.257 -37.377 1.00 0.00 125 HIS A N 19
ATOM 28433 C CA . HIS A 1 90 ? -9.559 39.882 -36.378 1.00 0.00 125 HIS A CA 19
ATOM 28434 C C . HIS A 1 90 ? -10.993 39.977 -36.887 1.00 0.00 125 HIS A C 19
ATOM 28435 O O . HIS A 1 90 ? -11.945 39.750 -36.139 1.00 0.00 125 HIS A O 19
ATOM 28449 N N . HIS A 1 91 ? -11.139 40.312 -38.164 1.00 0.00 126 HIS A N 19
ATOM 28450 C CA . HIS A 1 91 ? -12.462 40.435 -38.766 1.00 0.00 126 HIS A CA 19
ATOM 28451 C C . HIS A 1 91 ? -12.352 40.565 -40.282 1.00 0.00 126 HIS A C 19
ATOM 28452 O O . HIS A 1 91 ? -12.263 41.672 -40.813 1.00 0.00 126 HIS A O 19
ATOM 28466 N N . HIS A 1 92 ? -12.359 39.431 -40.971 1.00 0.00 127 HIS A N 19
ATOM 28467 C CA . HIS A 1 92 ? -12.260 39.430 -42.426 1.00 0.00 127 HIS A CA 19
ATOM 28468 C C . HIS A 1 92 ? -13.432 40.188 -43.041 1.00 0.00 127 HIS A C 19
ATOM 28469 O O . HIS A 1 92 ? -13.251 41.006 -43.944 1.00 0.00 127 HIS A O 19
ATOM 28483 N N . HIS A 1 93 ? -14.635 39.910 -42.547 1.00 0.00 128 HIS A N 19
ATOM 28484 C CA . HIS A 1 93 ? -15.832 40.570 -43.057 1.00 0.00 128 HIS A CA 19
ATOM 28485 C C . HIS A 1 93 ? -15.836 42.045 -42.670 1.00 0.00 128 HIS A C 19
ATOM 28486 O O . HIS A 1 93 ? -15.623 42.868 -43.545 1.00 0.00 128 HIS A O 19
ATOM 28501 N N . MET A 1 1 ? -29.664 2.056 -9.130 1.00 0.00 36 MET A N 20
ATOM 28502 C CA . MET A 1 1 ? -28.940 1.583 -7.917 1.00 0.00 36 MET A CA 20
ATOM 28503 C C . MET A 1 1 ? -27.536 2.180 -7.903 1.00 0.00 36 MET A C 20
ATOM 28504 O O . MET A 1 1 ? -27.190 3.000 -8.754 1.00 0.00 36 MET A O 20
ATOM 28520 N N . PRO A 1 2 ? -26.729 1.776 -6.960 1.00 0.00 37 PRO A N 20
ATOM 28521 C CA . PRO A 1 2 ? -25.323 2.264 -6.821 1.00 0.00 37 PRO A CA 20
ATOM 28522 C C . PRO A 1 2 ? -24.482 1.939 -8.053 1.00 0.00 37 PRO A C 20
ATOM 28523 O O . PRO A 1 2 ? -24.710 0.932 -8.723 1.00 0.00 37 PRO A O 20
ATOM 28534 N N . VAL A 1 3 ? -23.510 2.800 -8.349 1.00 0.00 38 VAL A N 20
ATOM 28535 C CA . VAL A 1 3 ? -22.646 2.598 -9.504 1.00 0.00 38 VAL A CA 20
ATOM 28536 C C . VAL A 1 3 ? -21.184 2.652 -9.078 1.00 0.00 38 VAL A C 20
ATOM 28537 O O . VAL A 1 3 ? -20.787 3.509 -8.290 1.00 0.00 38 VAL A O 20
ATOM 28550 N N . THR A 1 4 ? -20.393 1.724 -9.601 1.00 0.00 39 THR A N 20
ATOM 28551 C CA . THR A 1 4 ? -18.977 1.659 -9.266 1.00 0.00 39 THR A CA 20
ATOM 28552 C C . THR A 1 4 ? -18.137 2.231 -10.403 1.00 0.00 39 THR A C 20
ATOM 28553 O O . THR A 1 4 ? -18.373 1.932 -11.573 1.00 0.00 39 THR A O 20
ATOM 28564 N N . GLU A 1 5 ? -17.164 3.065 -10.055 1.00 0.00 40 GLU A N 20
ATOM 28565 C CA . GLU A 1 5 ? -16.313 3.679 -11.063 1.00 0.00 40 GLU A CA 20
ATOM 28566 C C . GLU A 1 5 ? -15.601 2.606 -11.882 1.00 0.00 40 GLU A C 20
ATOM 28567 O O . GLU A 1 5 ? -15.538 2.692 -13.108 1.00 0.00 40 GLU A O 20
ATOM 28579 N N . GLN A 1 6 ? -15.066 1.595 -11.204 1.00 0.00 41 GLN A N 20
ATOM 28580 C CA . GLN A 1 6 ? -14.371 0.516 -11.901 1.00 0.00 41 GLN A CA 20
ATOM 28581 C C . GLN A 1 6 ? -15.349 -0.276 -12.767 1.00 0.00 41 GLN A C 20
ATOM 28582 O O . GLN A 1 6 ? -15.044 -0.631 -13.906 1.00 0.00 41 GLN A O 20
ATOM 28596 N N . GLY A 1 7 ? -16.529 -0.540 -12.213 1.00 0.00 42 GLY A N 20
ATOM 28597 C CA . GLY A 1 7 ? -17.567 -1.282 -12.927 1.00 0.00 42 GLY A CA 20
ATOM 28598 C C . GLY A 1 7 ? -18.067 -0.496 -14.132 1.00 0.00 42 GLY A C 20
ATOM 28599 O O . GLY A 1 7 ? -18.412 -1.070 -15.164 1.00 0.00 42 GLY A O 20
ATOM 28603 N N . LEU A 1 8 ? -18.119 0.822 -13.980 1.00 0.00 43 LEU A N 20
ATOM 28604 C CA . LEU A 1 8 ? -18.598 1.694 -15.044 1.00 0.00 43 LEU A CA 20
ATOM 28605 C C . LEU A 1 8 ? -17.731 1.550 -16.286 1.00 0.00 43 LEU A C 20
ATOM 28606 O O . LEU A 1 8 ? -18.241 1.521 -17.406 1.00 0.00 43 LEU A O 20
ATOM 28622 N N . ARG A 1 9 ? -16.427 1.456 -16.087 1.00 0.00 44 ARG A N 20
ATOM 28623 C CA . ARG A 1 9 ? -15.511 1.311 -17.205 1.00 0.00 44 ARG A CA 20
ATOM 28624 C C . ARG A 1 9 ? -15.843 0.049 -17.996 1.00 0.00 44 ARG A C 20
ATOM 28625 O O . ARG A 1 9 ? -15.858 0.062 -19.228 1.00 0.00 44 ARG A O 20
ATOM 28646 N N . GLU A 1 10 ? -16.114 -1.036 -17.284 1.00 0.00 45 GLU A N 20
ATOM 28647 C CA . GLU A 1 10 ? -16.450 -2.296 -17.931 1.00 0.00 45 GLU A CA 20
ATOM 28648 C C . GLU A 1 10 ? -17.772 -2.179 -18.683 1.00 0.00 45 GLU A C 20
ATOM 28649 O O . GLU A 1 10 ? -17.917 -2.698 -19.792 1.00 0.00 45 GLU A O 20
ATOM 28661 N N . ARG A 1 11 ? -18.734 -1.492 -18.069 1.00 0.00 46 ARG A N 20
ATOM 28662 C CA . ARG A 1 11 ? -20.042 -1.311 -18.682 1.00 0.00 46 ARG A CA 20
ATOM 28663 C C . ARG A 1 11 ? -19.916 -0.481 -19.946 1.00 0.00 46 ARG A C 20
ATOM 28664 O O . ARG A 1 11 ? -20.512 -0.800 -20.975 1.00 0.00 46 ARG A O 20
ATOM 28685 N N . ILE A 1 12 ? -19.130 0.586 -19.860 1.00 0.00 47 ILE A N 20
ATOM 28686 C CA . ILE A 1 12 ? -18.927 1.457 -21.003 1.00 0.00 47 ILE A CA 20
ATOM 28687 C C . ILE A 1 12 ? -18.232 0.703 -22.125 1.00 0.00 47 ILE A C 20
ATOM 28688 O O . ILE A 1 12 ? -18.613 0.809 -23.290 1.00 0.00 47 ILE A O 20
ATOM 28704 N N . GLU A 1 13 ? -17.209 -0.061 -21.759 1.00 0.00 48 GLU A N 20
ATOM 28705 C CA . GLU A 1 13 ? -16.460 -0.837 -22.734 1.00 0.00 48 GLU A CA 20
ATOM 28706 C C . GLU A 1 13 ? -17.372 -1.871 -23.378 1.00 0.00 48 GLU A C 20
ATOM 28707 O O . GLU A 1 13 ? -17.310 -2.106 -24.586 1.00 0.00 48 GLU A O 20
ATOM 28719 N N . SER A 1 14 ? -18.227 -2.481 -22.560 1.00 0.00 49 SER A N 20
ATOM 28720 C CA . SER A 1 14 ? -19.159 -3.481 -23.058 1.00 0.00 49 SER A CA 20
ATOM 28721 C C . SER A 1 14 ? -20.401 -2.805 -23.618 1.00 0.00 49 SER A C 20
ATOM 28722 O O . SER A 1 14 ? -21.195 -3.433 -24.314 1.00 0.00 49 SER A O 20
ATOM 28730 N N . ALA A 1 15 ? -20.566 -1.515 -23.316 1.00 0.00 50 ALA A N 20
ATOM 28731 C CA . ALA A 1 15 ? -21.726 -0.785 -23.809 1.00 0.00 50 ALA A CA 20
ATOM 28732 C C . ALA A 1 15 ? -21.386 -0.085 -25.119 1.00 0.00 50 ALA A C 20
ATOM 28733 O O . ALA A 1 15 ? -22.267 0.437 -25.803 1.00 0.00 50 ALA A O 20
ATOM 28740 N N . ILE A 1 16 ? -20.103 -0.082 -25.467 1.00 0.00 51 ILE A N 20
ATOM 28741 C CA . ILE A 1 16 ? -19.660 0.558 -26.702 1.00 0.00 51 ILE A CA 20
ATOM 28742 C C . ILE A 1 16 ? -18.336 -0.046 -27.157 1.00 0.00 51 ILE A C 20
ATOM 28743 O O . ILE A 1 16 ? -17.693 -0.790 -26.415 1.00 0.00 51 ILE A O 20
ATOM 28759 N N . PRO A 1 17 ? -17.914 0.278 -28.346 1.00 0.00 52 PRO A N 20
ATOM 28760 C CA . PRO A 1 17 ? -16.627 -0.223 -28.905 1.00 0.00 52 PRO A CA 20
ATOM 28761 C C . PRO A 1 17 ? -15.432 0.243 -28.080 1.00 0.00 52 PRO A C 20
ATOM 28762 O O . PRO A 1 17 ? -15.450 1.330 -27.502 1.00 0.00 52 PRO A O 20
ATOM 28773 N N . GLN A 1 18 ? -14.394 -0.584 -28.033 1.00 0.00 53 GLN A N 20
ATOM 28774 C CA . GLN A 1 18 ? -13.195 -0.252 -27.273 1.00 0.00 53 GLN A CA 20
ATOM 28775 C C . GLN A 1 18 ? -12.763 1.181 -27.551 1.00 0.00 53 GLN A C 20
ATOM 28776 O O . GLN A 1 18 ? -11.912 1.728 -26.848 1.00 0.00 53 GLN A O 20
ATOM 28790 N N . VAL A 1 19 ? -13.358 1.787 -28.575 1.00 0.00 54 VAL A N 20
ATOM 28791 C CA . VAL A 1 19 ? -13.036 3.159 -28.927 1.00 0.00 54 VAL A CA 20
ATOM 28792 C C . VAL A 1 19 ? -11.534 3.377 -28.904 1.00 0.00 54 VAL A C 20
ATOM 28793 O O . VAL A 1 19 ? -10.761 2.464 -28.616 1.00 0.00 54 VAL A O 20
ATOM 28806 N N . TYR A 1 20 ? -11.131 4.596 -29.216 1.00 0.00 55 TYR A N 20
ATOM 28807 C CA . TYR A 1 20 ? -9.708 4.932 -29.238 1.00 0.00 55 TYR A CA 20
ATOM 28808 C C . TYR A 1 20 ? -9.104 4.828 -27.842 1.00 0.00 55 TYR A C 20
ATOM 28809 O O . TYR A 1 20 ? -8.005 4.302 -27.667 1.00 0.00 55 TYR A O 20
ATOM 28827 N N 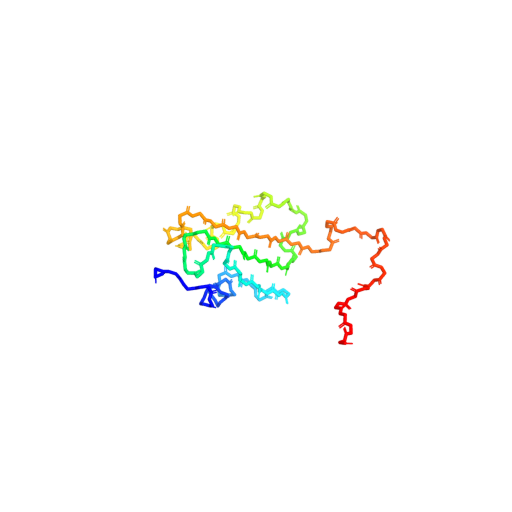. HIS A 1 21 ? -9.834 5.327 -26.853 1.00 0.00 56 HIS A N 20
ATOM 28828 C CA . HIS A 1 21 ? -9.365 5.279 -25.474 1.00 0.00 56 HIS A CA 20
ATOM 28829 C C . HIS A 1 21 ? -10.464 5.736 -24.519 1.00 0.00 56 HIS A C 20
ATOM 28830 O O . HIS A 1 21 ? -11.197 6.681 -24.811 1.00 0.00 56 HIS A O 20
ATOM 28844 N N . ILE A 1 22 ? -10.567 5.072 -23.375 1.00 0.00 57 ILE A N 20
ATOM 28845 C CA . ILE A 1 22 ? -11.575 5.432 -22.384 1.00 0.00 57 ILE A CA 20
ATOM 28846 C C . ILE A 1 22 ? -10.939 5.543 -21.002 1.00 0.00 57 ILE A C 20
ATOM 28847 O O . ILE A 1 22 ? -10.203 4.654 -20.575 1.00 0.00 57 ILE A O 20
ATOM 28863 N N . ILE A 1 23 ? -11.228 6.640 -20.308 1.00 0.00 58 ILE A N 20
ATOM 28864 C CA . ILE A 1 23 ? -10.675 6.855 -18.976 1.00 0.00 58 ILE A CA 20
ATOM 28865 C C . ILE A 1 23 ? -11.753 7.365 -18.024 1.00 0.00 58 ILE A C 20
ATOM 28866 O O . ILE A 1 23 ? -12.576 8.200 -18.397 1.00 0.00 58 ILE A O 20
ATOM 28882 N N . VAL A 1 24 ? -11.741 6.858 -16.796 1.00 0.00 59 VAL A N 20
ATOM 28883 C CA . VAL A 1 24 ? -12.723 7.272 -15.800 1.00 0.00 59 VAL A CA 20
ATOM 28884 C C . VAL A 1 24 ? -12.031 7.934 -14.614 1.00 0.00 59 VAL A C 20
ATOM 28885 O O . VAL A 1 24 ? -11.100 7.377 -14.034 1.00 0.00 59 VAL A O 20
ATOM 28898 N N . THR A 1 25 ? -12.494 9.129 -14.259 1.00 0.00 60 THR A N 20
ATOM 28899 C CA . THR A 1 25 ? -11.915 9.863 -13.140 1.00 0.00 60 THR A CA 20
ATOM 28900 C C . THR A 1 25 ? -12.989 10.210 -12.113 1.00 0.00 60 THR A C 20
ATOM 28901 O O . THR A 1 25 ? -14.043 10.745 -12.460 1.00 0.00 60 THR A O 20
ATOM 28912 N N . ASP A 1 26 ? -12.716 9.902 -10.851 1.00 0.00 61 ASP A N 20
ATOM 28913 C CA . ASP A 1 26 ? -13.665 10.183 -9.780 1.00 0.00 61 ASP A CA 20
ATOM 28914 C C . ASP A 1 26 ? -13.495 11.614 -9.277 1.00 0.00 61 ASP A C 20
ATOM 28915 O O . ASP A 1 26 ? -12.471 11.959 -8.689 1.00 0.00 61 ASP A O 20
ATOM 28924 N N . LEU A 1 27 ? -14.506 12.442 -9.519 1.00 0.00 62 LEU A N 20
ATOM 28925 C CA . LEU A 1 27 ? -14.459 13.836 -9.091 1.00 0.00 62 LEU A CA 20
ATOM 28926 C C . LEU A 1 27 ? -15.514 14.105 -8.023 1.00 0.00 62 LEU A C 20
ATOM 28927 O O . LEU A 1 27 ? -16.417 13.295 -7.813 1.00 0.00 62 LEU A O 20
ATOM 28943 N N . SER A 1 28 ? -15.391 15.245 -7.351 1.00 0.00 63 SER A N 20
ATOM 28944 C CA . SER A 1 28 ? -16.339 15.610 -6.305 1.00 0.00 63 SER A CA 20
ATOM 28945 C C . SER A 1 28 ? -16.092 14.785 -5.045 1.00 0.00 63 SER A C 20
ATOM 28946 O O . SER A 1 28 ? -15.141 15.036 -4.304 1.00 0.00 63 SER A O 20
ATOM 28954 N N . TYR A 1 29 ? -16.954 13.803 -4.808 1.00 0.00 64 TYR A N 20
ATOM 28955 C CA . TYR A 1 29 ? -16.826 12.948 -3.634 1.00 0.00 64 TYR A CA 20
ATOM 28956 C C . TYR A 1 29 ? -16.633 11.495 -4.055 1.00 0.00 64 TYR A C 20
ATOM 28957 O O . TYR A 1 29 ? -16.112 11.213 -5.134 1.00 0.00 64 TYR A O 20
ATOM 28975 N N . GLY A 1 30 ? -17.054 10.575 -3.193 1.00 0.00 65 GLY A N 20
ATOM 28976 C CA . GLY A 1 30 ? -16.921 9.152 -3.478 1.00 0.00 65 GLY A CA 20
ATOM 28977 C C . GLY A 1 30 ? -17.933 8.712 -4.529 1.00 0.00 65 GLY A C 20
ATOM 28978 O O . GLY A 1 30 ? -18.575 9.542 -5.172 1.00 0.00 65 GLY A O 20
ATOM 28982 N N . CYS A 1 31 ? -18.063 7.402 -4.710 1.00 0.00 66 CYS A N 20
ATOM 28983 C CA . CYS A 1 31 ? -18.991 6.868 -5.699 1.00 0.00 66 CYS A CA 20
ATOM 28984 C C . CYS A 1 31 ? -20.402 7.388 -5.446 1.00 0.00 66 CYS A C 20
ATOM 28985 O O . CYS A 1 31 ? -20.725 7.820 -4.339 1.00 0.00 66 CYS A O 20
ATOM 28993 N N . GLY A 1 32 ? -21.237 7.347 -6.479 1.00 0.00 67 GLY A N 20
ATOM 28994 C CA . GLY A 1 32 ? -22.611 7.822 -6.360 1.00 0.00 67 GLY A CA 20
ATOM 28995 C C . GLY A 1 32 ? -22.681 9.337 -6.528 1.00 0.00 67 GLY A C 20
ATOM 28996 O O . GLY A 1 32 ? -23.744 9.940 -6.383 1.00 0.00 67 GLY A O 20
ATOM 29000 N N . GLN A 1 33 ? -21.539 9.945 -6.836 1.00 0.00 68 GLN A N 20
ATOM 29001 C CA . GLN A 1 33 ? -21.476 11.391 -7.024 1.00 0.00 68 GLN A CA 20
ATOM 29002 C C . GLN A 1 33 ? -21.082 11.730 -8.457 1.00 0.00 68 GLN A C 20
ATOM 29003 O O . GLN A 1 33 ? -21.148 10.884 -9.347 1.00 0.00 68 GLN A O 20
ATOM 29017 N N . SER A 1 34 ? -20.675 12.976 -8.675 1.00 0.00 69 SER A N 20
ATOM 29018 C CA . SER A 1 34 ? -20.274 13.415 -10.006 1.00 0.00 69 SER A CA 20
ATOM 29019 C C . SER A 1 34 ? -19.030 12.660 -10.469 1.00 0.00 69 SER A C 20
ATOM 29020 O O . SER A 1 34 ? -18.106 12.429 -9.689 1.00 0.00 69 SER A O 20
ATOM 29028 N N . PHE A 1 35 ? -19.014 12.285 -11.744 1.00 0.00 70 PHE A N 20
ATOM 29029 C CA . PHE A 1 35 ? -17.875 11.564 -12.303 1.00 0.00 70 PHE A CA 20
ATOM 29030 C C . PHE A 1 35 ? -17.380 12.244 -13.575 1.00 0.00 70 PHE A C 20
ATOM 29031 O O . PHE A 1 35 ? -18.174 12.711 -14.390 1.00 0.00 70 PHE A O 20
ATOM 29048 N N . ASP A 1 36 ? -16.062 12.293 -13.737 1.00 0.00 71 ASP A N 20
ATOM 29049 C CA . ASP A 1 36 ? -15.466 12.916 -14.915 1.00 0.00 71 ASP A CA 20
ATOM 29050 C C . ASP A 1 36 ? -14.690 11.888 -15.732 1.00 0.00 71 ASP A C 20
ATOM 29051 O O . ASP A 1 36 ? -13.633 11.421 -15.311 1.00 0.00 71 ASP A O 20
ATOM 29060 N N . ILE A 1 37 ? -15.219 11.537 -16.901 1.00 0.00 72 ILE A N 20
ATOM 29061 C CA . ILE A 1 37 ? -14.561 10.559 -17.764 1.00 0.00 72 ILE A CA 20
ATOM 29062 C C . ILE A 1 37 ? -14.369 11.122 -19.164 1.00 0.00 72 ILE A C 20
ATOM 29063 O O . ILE A 1 37 ? -15.150 11.955 -19.625 1.00 0.00 72 ILE A O 20
ATOM 29079 N N . VAL A 1 38 ? -13.318 10.660 -19.833 1.00 0.00 73 VAL A N 20
ATOM 29080 C CA . VAL A 1 38 ? -13.022 11.120 -21.180 1.00 0.00 73 VAL A CA 20
ATOM 29081 C C . VAL A 1 38 ? -12.863 9.936 -22.129 1.00 0.00 73 VAL A C 20
ATOM 29082 O O . VAL A 1 38 ? -12.136 8.986 -21.836 1.00 0.00 73 VAL A O 20
ATOM 29095 N N . VAL A 1 39 ? -13.546 9.999 -23.267 1.00 0.00 74 VAL A N 20
ATOM 29096 C CA . VAL A 1 39 ? -13.471 8.926 -24.252 1.00 0.00 74 VAL A CA 20
ATOM 29097 C C . VAL A 1 39 ? -13.344 9.491 -25.662 1.00 0.00 74 VAL A C 20
ATOM 29098 O O . VAL A 1 39 ? -13.971 10.496 -25.996 1.00 0.00 74 VAL A O 20
ATOM 29111 N N . VAL A 1 40 ? -12.533 8.838 -26.487 1.00 0.00 75 VAL A N 20
ATOM 29112 C CA . VAL A 1 40 ? -12.341 9.286 -27.861 1.00 0.00 75 VAL A CA 20
ATOM 29113 C C . VAL A 1 40 ? -12.706 8.177 -28.841 1.00 0.00 75 VAL A C 20
ATOM 29114 O O . VAL A 1 40 ? -12.189 7.064 -28.750 1.00 0.00 75 VAL A O 20
ATOM 29127 N N . SER A 1 41 ? -13.598 8.488 -29.779 1.00 0.00 76 SER A N 20
ATOM 29128 C CA . SER A 1 41 ? -14.019 7.505 -30.766 1.00 0.00 76 SER A CA 20
ATOM 29129 C C . SER A 1 41 ? -14.563 8.200 -32.008 1.00 0.00 76 SER A C 20
ATOM 29130 O O . SER A 1 41 ? -14.747 9.417 -32.020 1.00 0.00 76 SER A O 20
ATOM 29138 N N . ASP A 1 42 ? -14.820 7.419 -33.048 1.00 0.00 77 ASP A N 20
ATOM 29139 C CA . ASP A 1 42 ? -15.341 7.968 -34.294 1.00 0.00 77 ASP A CA 20
ATOM 29140 C C . ASP A 1 42 ? -16.683 8.651 -34.059 1.00 0.00 77 ASP A C 20
ATOM 29141 O O . ASP A 1 42 ? -17.262 9.236 -34.974 1.00 0.00 77 ASP A O 20
ATOM 29150 N N . PHE A 1 43 ? -17.167 8.575 -32.828 1.00 0.00 78 PHE A N 20
ATOM 29151 C CA . PHE A 1 43 ? -18.437 9.194 -32.468 1.00 0.00 78 PHE A CA 20
ATOM 29152 C C . PHE A 1 43 ? -18.405 10.686 -32.768 1.00 0.00 78 PHE A C 20
ATOM 29153 O O . PHE A 1 43 ? -19.414 11.274 -33.156 1.00 0.00 78 PHE A O 20
ATOM 29170 N N . PHE A 1 44 ? -17.241 11.290 -32.589 1.00 0.00 79 PHE A N 20
ATOM 29171 C CA . PHE A 1 44 ? -17.085 12.718 -32.849 1.00 0.00 79 PHE A CA 20
ATOM 29172 C C . PHE A 1 44 ? -16.731 12.973 -34.312 1.00 0.00 79 PHE A C 20
ATOM 29173 O O . PHE A 1 44 ? -16.228 14.039 -34.665 1.00 0.00 79 PHE A O 20
ATOM 29190 N N . GLN A 1 45 ? -17.002 11.991 -35.160 1.00 0.00 80 GLN A N 20
ATOM 29191 C CA . GLN A 1 45 ? -16.712 12.131 -36.580 1.00 0.00 80 GLN A CA 20
ATOM 29192 C C . GLN A 1 45 ? -17.967 12.535 -37.342 1.00 0.00 80 GLN A C 20
ATOM 29193 O O . GLN A 1 45 ? -18.789 11.690 -37.699 1.00 0.00 80 GLN A O 20
ATOM 29207 N N . GLY A 1 46 ? -18.110 13.833 -37.592 1.00 0.00 81 GLY A N 20
ATOM 29208 C CA . GLY A 1 46 ? -19.269 14.339 -38.316 1.00 0.00 81 GLY A CA 20
ATOM 29209 C C . GLY A 1 46 ? -20.486 14.431 -37.402 1.00 0.00 81 GLY A C 20
ATOM 29210 O O . GLY A 1 46 ? -21.616 14.584 -37.867 1.00 0.00 81 GLY A O 20
ATOM 29214 N N . LYS A 1 47 ? -20.246 14.338 -36.097 1.00 0.00 82 LYS A N 20
ATOM 29215 C CA . LYS A 1 47 ? -21.329 14.413 -35.123 1.00 0.00 82 LYS A CA 20
ATOM 29216 C C . LYS A 1 47 ? -21.087 15.548 -34.133 1.00 0.00 82 LYS A C 20
ATOM 29217 O O . LYS A 1 47 ? -19.953 15.800 -33.725 1.00 0.00 82 LYS A O 20
ATOM 29236 N N . SER A 1 48 ? -22.163 16.228 -33.750 1.00 0.00 83 SER A N 20
ATOM 29237 C CA . SER A 1 48 ? -22.068 17.335 -32.804 1.00 0.00 83 SER A CA 20
ATOM 29238 C C . SER A 1 48 ? -22.065 16.815 -31.371 1.00 0.00 83 SER A C 20
ATOM 29239 O O . SER A 1 48 ? -22.299 15.630 -31.133 1.00 0.00 83 SER A O 20
ATOM 29247 N N . LYS A 1 49 ? -21.795 17.700 -30.419 1.00 0.00 84 LYS A N 20
ATOM 29248 C CA . LYS A 1 49 ? -21.758 17.304 -29.014 1.00 0.00 84 LYS A CA 20
ATOM 29249 C C . LYS A 1 49 ? -23.081 16.672 -28.603 1.00 0.00 84 LYS A C 20
ATOM 29250 O O . LYS A 1 49 ? -23.120 15.757 -27.780 1.00 0.00 84 LYS A O 20
ATOM 29269 N N . LEU A 1 50 ? -24.158 17.164 -29.191 1.00 0.00 85 LEU A N 20
ATOM 29270 C CA . LEU A 1 50 ? -25.488 16.637 -28.892 1.00 0.00 85 LEU A CA 20
ATOM 29271 C C . LEU A 1 50 ? -25.629 15.222 -29.446 1.00 0.00 85 LEU A C 20
ATOM 29272 O O . LEU A 1 50 ? -26.176 14.337 -28.789 1.00 0.00 85 LEU A O 20
ATOM 29288 N N . MET A 1 51 ? -25.130 15.021 -30.662 1.00 0.00 86 MET A N 20
ATOM 29289 C CA . MET A 1 51 ? -25.198 13.714 -31.303 1.00 0.00 86 MET A CA 20
ATOM 29290 C C . MET A 1 51 ? -24.362 12.700 -30.537 1.00 0.00 86 MET A C 20
ATOM 29291 O O . MET A 1 51 ? -24.751 11.541 -30.393 1.00 0.00 86 MET A O 20
ATOM 29305 N N . ARG A 1 52 ? -23.202 13.139 -30.056 1.00 0.00 87 ARG A N 20
ATOM 29306 C CA . ARG A 1 52 ? -22.314 12.242 -29.318 1.00 0.00 87 ARG A CA 20
ATOM 29307 C C . ARG A 1 52 ? -22.987 11.751 -28.042 1.00 0.00 87 ARG A C 20
ATOM 29308 O O . ARG A 1 52 ? -22.950 10.563 -27.720 1.00 0.00 87 ARG A O 20
ATOM 29329 N N . SER A 1 53 ? -23.612 12.678 -27.323 1.00 0.00 88 SER A N 20
ATOM 29330 C CA . SER A 1 53 ? -24.308 12.331 -26.085 1.00 0.00 88 SER A CA 20
ATOM 29331 C C . SER A 1 53 ? -25.496 11.419 -26.373 1.00 0.00 88 SER A C 20
ATOM 29332 O O . SER A 1 53 ? -25.743 10.455 -25.649 1.00 0.00 88 SER A O 20
ATOM 29340 N N . ARG A 1 54 ? -26.231 11.734 -27.436 1.00 0.00 89 ARG A N 20
ATOM 29341 C CA . ARG A 1 54 ? -27.394 10.939 -27.810 1.00 0.00 89 ARG A CA 20
ATOM 29342 C C . ARG A 1 54 ? -26.985 9.510 -28.147 1.00 0.00 89 ARG A C 20
ATOM 29343 O O . ARG A 1 54 ? -27.618 8.552 -27.704 1.00 0.00 89 ARG A O 20
ATOM 29364 N N . ALA A 1 55 ? -25.921 9.373 -28.934 1.00 0.00 90 ALA A N 20
ATOM 29365 C CA . ALA A 1 55 ? -25.441 8.052 -29.320 1.00 0.00 90 ALA A CA 20
ATOM 29366 C C . ALA A 1 55 ? -24.969 7.274 -28.093 1.00 0.00 90 ALA A C 20
ATOM 29367 O O . ALA A 1 55 ? -25.251 6.085 -27.953 1.00 0.00 90 ALA A O 20
ATOM 29374 N N . VAL A 1 56 ? -24.255 7.964 -27.208 1.00 0.00 91 VAL A N 20
ATOM 29375 C CA . VAL A 1 56 ? -23.752 7.341 -25.990 1.00 0.00 91 VAL A CA 20
ATOM 29376 C C . VAL A 1 56 ? -24.897 6.950 -25.069 1.00 0.00 91 VAL A C 20
ATOM 29377 O O . VAL A 1 56 ? -24.902 5.860 -24.496 1.00 0.00 91 VAL A O 20
ATOM 29390 N N . ASN A 1 57 ? -25.864 7.849 -24.930 1.00 0.00 92 ASN A N 20
ATOM 29391 C CA . ASN A 1 57 ? -27.003 7.589 -24.066 1.00 0.00 92 ASN A CA 20
ATOM 29392 C C . ASN A 1 57 ? -27.774 6.371 -24.560 1.00 0.00 92 ASN A C 20
ATOM 29393 O O . ASN A 1 57 ? -28.190 5.529 -23.766 1.00 0.00 92 ASN A O 20
ATOM 29404 N N . LYS A 1 58 ? -27.951 6.272 -25.873 1.00 0.00 93 LYS A N 20
ATOM 29405 C CA . LYS A 1 58 ? -28.658 5.133 -26.443 1.00 0.00 93 LYS A CA 20
ATOM 29406 C C . LYS A 1 58 ? -27.876 3.848 -26.193 1.00 0.00 93 LYS A C 20
ATOM 29407 O O . LYS A 1 58 ? -28.451 2.823 -25.828 1.00 0.00 93 LYS A O 20
ATOM 29426 N N . ALA A 1 59 ? -26.560 3.913 -26.386 1.00 0.00 94 ALA A N 20
ATOM 29427 C CA . ALA A 1 59 ? -25.709 2.749 -26.169 1.00 0.00 94 ALA A CA 20
ATOM 29428 C C . ALA A 1 59 ? -25.698 2.367 -24.697 1.00 0.00 94 ALA A C 20
ATOM 29429 O O . ALA A 1 59 ? -25.748 1.187 -24.347 1.00 0.00 94 ALA A O 20
ATOM 29436 N N . VAL A 1 60 ? -25.628 3.379 -23.836 1.00 0.00 95 VAL A N 20
ATOM 29437 C CA . VAL A 1 60 ? -25.605 3.144 -22.394 1.00 0.00 95 VAL A CA 20
ATOM 29438 C C . VAL A 1 60 ? -26.753 3.885 -21.718 1.00 0.00 95 VAL A C 20
ATOM 29439 O O . VAL A 1 60 ? -26.555 4.581 -20.723 1.00 0.00 95 VAL A O 20
ATOM 29452 N N . LYS A 1 61 ? -27.950 3.732 -22.270 1.00 0.00 96 LYS A N 20
ATOM 29453 C CA . LYS A 1 61 ? -29.130 4.397 -21.727 1.00 0.00 96 LYS A CA 20
ATOM 29454 C C . LYS A 1 61 ? -29.419 3.905 -20.311 1.00 0.00 96 LYS A C 20
ATOM 29455 O O . LYS A 1 61 ? -29.822 4.680 -19.443 1.00 0.00 96 LYS A O 20
ATOM 29474 N N . GLU A 1 62 ? -29.216 2.610 -20.086 1.00 0.00 97 GLU A N 20
ATOM 29475 C CA . GLU A 1 62 ? -29.465 2.018 -18.776 1.00 0.00 97 GLU A CA 20
ATOM 29476 C C . GLU A 1 62 ? -28.595 2.684 -17.711 1.00 0.00 97 GLU A C 20
ATOM 29477 O O . GLU A 1 62 ? -29.051 2.936 -16.595 1.00 0.00 97 GLU A O 20
ATOM 29489 N N . GLU A 1 63 ? -27.351 2.972 -18.067 1.00 0.00 98 GLU A N 20
ATOM 29490 C CA . GLU A 1 63 ? -26.427 3.617 -17.138 1.00 0.00 98 GLU A CA 20
ATOM 29491 C C . GLU A 1 63 ? -26.944 4.998 -16.749 1.00 0.00 98 GLU A C 20
ATOM 29492 O O . GLU A 1 63 ? -26.713 5.466 -15.634 1.00 0.00 98 GLU A O 20
ATOM 29504 N N . LEU A 1 64 ? -27.642 5.648 -17.672 1.00 0.00 99 LEU A N 20
ATOM 29505 C CA . LEU A 1 64 ? -28.180 6.975 -17.409 1.00 0.00 99 LEU A CA 20
ATOM 29506 C C . LEU A 1 64 ? -29.177 6.938 -16.260 1.00 0.00 99 LEU A C 20
ATOM 29507 O O . LEU A 1 64 ? -29.192 7.830 -15.412 1.00 0.00 99 LEU A O 20
ATOM 29523 N N . GLN A 1 65 ? -30.006 5.903 -16.230 1.00 0.00 100 GLN A N 20
ATOM 29524 C CA . GLN A 1 65 ? -30.992 5.771 -15.169 1.00 0.00 100 GLN A CA 20
ATOM 29525 C C . GLN A 1 65 ? -30.299 5.619 -13.819 1.00 0.00 100 GLN A C 20
ATOM 29526 O O . GLN A 1 65 ? -30.732 6.194 -12.821 1.00 0.00 100 GLN A O 20
ATOM 29540 N N . GLU A 1 66 ? -29.221 4.843 -13.796 1.00 0.00 101 GLU A N 20
ATOM 29541 C CA . GLU A 1 66 ? -28.474 4.626 -12.563 1.00 0.00 101 GLU A CA 20
ATOM 29542 C C . GLU A 1 66 ? -27.663 5.864 -12.206 1.00 0.00 101 GLU A C 20
ATOM 29543 O O . GLU A 1 66 ? -27.459 6.167 -11.031 1.00 0.00 101 GLU A O 20
ATOM 29555 N N . ILE A 1 67 ? -27.195 6.573 -13.231 1.00 0.00 102 ILE A N 20
ATOM 29556 C CA . ILE A 1 67 ? -26.397 7.771 -13.010 1.00 0.00 102 ILE A CA 20
ATOM 29557 C C . ILE A 1 67 ? -26.994 8.966 -13.749 1.00 0.00 102 ILE A C 20
ATOM 29558 O O . ILE A 1 67 ? -27.256 8.897 -14.950 1.00 0.00 102 ILE A O 20
ATOM 29574 N N . HIS A 1 68 ? -27.206 10.061 -13.025 1.00 0.00 103 HIS A N 20
ATOM 29575 C CA . HIS A 1 68 ? -27.769 11.262 -13.630 1.00 0.00 103 HIS A CA 20
ATOM 29576 C C . HIS A 1 68 ? -26.793 12.431 -13.516 1.00 0.00 103 HIS A C 20
ATOM 29577 O O . HIS A 1 68 ? -26.948 13.448 -14.191 1.00 0.00 103 HIS A O 20
ATOM 29591 N N . ALA A 1 69 ? -25.791 12.280 -12.654 1.00 0.00 104 ALA A N 20
ATOM 29592 C CA . ALA A 1 69 ? -24.801 13.334 -12.456 1.00 0.00 104 ALA A CA 20
ATOM 29593 C C . ALA A 1 69 ? -23.425 12.877 -12.927 1.00 0.00 104 ALA A C 20
ATOM 29594 O O . ALA A 1 69 ? -22.539 12.606 -12.114 1.00 0.00 104 ALA A O 20
ATOM 29601 N N . PHE A 1 70 ? -23.251 12.789 -14.241 1.00 0.00 105 PHE A N 20
ATOM 29602 C CA . PHE A 1 70 ? -21.974 12.362 -14.803 1.00 0.00 105 PHE A CA 20
ATOM 29603 C C . PHE A 1 70 ? -21.702 13.086 -16.117 1.00 0.00 105 PHE A C 20
ATOM 29604 O O . PHE A 1 70 ? -22.620 13.603 -16.754 1.00 0.00 105 PHE A O 20
ATOM 29621 N N . SER A 1 71 ? -20.437 13.115 -16.521 1.00 0.00 106 SER A N 20
ATOM 29622 C CA . SER A 1 71 ? -20.057 13.774 -17.767 1.00 0.00 106 SER A CA 20
ATOM 29623 C C . SER A 1 71 ? -19.287 12.810 -18.663 1.00 0.00 106 SER A C 20
ATOM 29624 O O . SER A 1 71 ? -18.599 11.912 -18.180 1.00 0.00 106 SER A O 20
ATOM 29632 N N . CYS A 1 72 ? -19.416 13.001 -19.972 1.00 0.00 107 CYS A N 20
ATOM 29633 C CA . CYS A 1 72 ? -18.734 12.141 -20.932 1.00 0.00 107 CYS A CA 20
ATOM 29634 C C . CYS A 1 72 ? -18.157 12.971 -22.072 1.00 0.00 107 CYS A C 20
ATOM 29635 O O . CYS A 1 72 ? -18.741 13.049 -23.153 1.00 0.00 107 CYS A O 20
ATOM 29643 N N . LYS A 1 73 ? -17.012 13.598 -21.824 1.00 0.00 108 LYS A N 20
ATOM 29644 C CA . LYS A 1 73 ? -16.381 14.426 -22.839 1.00 0.00 108 LYS A CA 20
ATOM 29645 C C . LYS A 1 73 ? -15.939 13.571 -24.025 1.00 0.00 108 LYS A C 20
ATOM 29646 O O . LYS A 1 73 ? -15.387 12.485 -23.847 1.00 0.00 108 LYS A O 20
ATOM 29665 N N . CYS A 1 74 ? -16.187 14.067 -25.234 1.00 0.00 109 CYS A N 20
ATOM 29666 C CA . CYS A 1 74 ? -15.811 13.337 -26.440 1.00 0.00 109 CYS A CA 20
ATOM 29667 C C . CYS A 1 74 ? -14.766 14.110 -27.239 1.00 0.00 109 CYS A C 20
ATOM 29668 O O . CYS A 1 74 ? -14.952 15.288 -27.546 1.00 0.00 109 CYS A O 20
ATOM 29676 N N . TYR A 1 75 ? -13.670 13.439 -27.573 1.00 0.00 110 TYR A N 20
ATOM 29677 C CA . TYR A 1 75 ? -12.605 14.073 -28.339 1.00 0.00 110 TYR A CA 20
ATOM 29678 C C . TYR A 1 75 ? -12.107 13.138 -29.434 1.00 0.00 110 TYR A C 20
ATOM 29679 O O . TYR A 1 75 ? -12.218 11.914 -29.318 1.00 0.00 110 TYR A O 20
ATOM 29697 N N . THR A 1 76 ? -11.562 13.717 -30.499 1.00 0.00 111 THR A N 20
ATOM 29698 C CA . THR A 1 76 ? -11.047 12.922 -31.605 1.00 0.00 111 THR A CA 20
ATOM 29699 C C . THR A 1 76 ? -10.360 13.812 -32.637 1.00 0.00 111 THR A C 20
ATOM 29700 O O . THR A 1 76 ? -9.569 13.330 -33.446 1.00 0.00 111 THR A O 20
ATOM 29711 N N . GLU A 1 77 ? -10.675 15.111 -32.608 1.00 0.00 112 GLU A N 20
ATOM 29712 C CA . GLU A 1 77 ? -10.095 16.057 -33.549 1.00 0.00 112 GLU A CA 20
ATOM 29713 C C . GLU A 1 77 ? -11.036 17.236 -33.761 1.00 0.00 112 GLU A C 20
ATOM 29714 O O . GLU A 1 77 ? -10.609 18.388 -33.742 1.00 0.00 112 GLU A O 20
ATOM 29726 N N . GLU A 1 78 ? -12.318 16.936 -33.950 1.00 0.00 113 GLU A N 20
ATOM 29727 C CA . GLU A 1 78 ? -13.317 17.978 -34.167 1.00 0.00 113 GLU A CA 20
ATOM 29728 C C . GLU A 1 78 ? -13.374 18.918 -32.970 1.00 0.00 113 GLU A C 20
ATOM 29729 O O . GLU A 1 78 ? -13.619 20.115 -33.121 1.00 0.00 113 GLU A O 20
ATOM 29741 N N . GLU A 1 79 ? -13.148 18.370 -31.785 1.00 0.00 114 GLU A N 20
ATOM 29742 C CA . GLU A 1 79 ? -13.178 19.167 -30.566 1.00 0.00 114 GLU A CA 20
ATOM 29743 C C . GLU A 1 79 ? -12.270 20.384 -30.709 1.00 0.00 114 GLU A C 20
ATOM 29744 O O . GLU A 1 79 ? -12.307 21.298 -29.886 1.00 0.00 114 GLU A O 20
ATOM 29756 N N . TRP A 1 80 ? -11.448 20.383 -31.753 1.00 0.00 115 TRP A N 20
ATOM 29757 C CA . TRP A 1 80 ? -10.528 21.487 -31.981 1.00 0.00 115 TRP A CA 20
ATOM 29758 C C . TRP A 1 80 ? -11.289 22.809 -32.015 1.00 0.00 115 TRP A C 20
ATOM 29759 O O . TRP A 1 80 ? -10.783 23.838 -31.569 1.00 0.00 115 TRP A O 20
ATOM 29780 N N . SER A 1 81 ? -12.510 22.767 -32.554 1.00 0.00 116 SER A N 20
ATOM 29781 C CA . SER A 1 81 ? -13.344 23.963 -32.657 1.00 0.00 116 SER A CA 20
ATOM 29782 C C . SER A 1 81 ? -12.488 25.225 -32.584 1.00 0.00 116 SER A C 20
ATOM 29783 O O . SER A 1 81 ? -12.082 25.775 -33.608 1.00 0.00 116 SER A O 20
ATOM 29791 N N . LYS A 1 82 ? -12.218 25.676 -31.363 1.00 0.00 117 LYS A N 20
ATOM 29792 C CA . LYS A 1 82 ? -11.408 26.871 -31.160 1.00 0.00 117 LYS A CA 20
ATOM 29793 C C . LYS A 1 82 ? -10.173 26.840 -32.054 1.00 0.00 117 LYS A C 20
ATOM 29794 O O . LYS A 1 82 ? -10.162 27.442 -33.129 1.00 0.00 117 LYS A O 20
ATOM 29813 N N . ILE A 1 83 ? -9.136 26.134 -31.605 1.00 0.00 118 ILE A N 20
ATOM 29814 C CA . ILE A 1 83 ? -7.899 26.031 -32.370 1.00 0.00 118 ILE A CA 20
ATOM 29815 C C . ILE A 1 83 ? -7.606 27.345 -33.087 1.00 0.00 118 ILE A C 20
ATOM 29816 O O . ILE A 1 83 ? -6.900 27.370 -34.094 1.00 0.00 118 ILE A O 20
ATOM 29832 N N . VAL A 1 84 ? -8.157 28.436 -32.560 1.00 0.00 119 VAL A N 20
ATOM 29833 C CA . VAL A 1 84 ? -7.950 29.748 -33.160 1.00 0.00 119 VAL A CA 20
ATOM 29834 C C . VAL A 1 84 ? -8.670 29.843 -34.500 1.00 0.00 119 VAL A C 20
ATOM 29835 O O . VAL A 1 84 ? -8.731 30.911 -35.108 1.00 0.00 119 VAL A O 20
ATOM 29848 N N . VAL A 1 85 ? -9.217 28.720 -34.955 1.00 0.00 120 VAL A N 20
ATOM 29849 C CA . VAL A 1 85 ? -9.933 28.696 -36.224 1.00 0.00 120 VAL A CA 20
ATOM 29850 C C . VAL A 1 85 ? -11.386 28.289 -36.007 1.00 0.00 120 VAL A C 20
ATOM 29851 O O . VAL A 1 85 ? -11.666 27.248 -35.413 1.00 0.00 120 VAL A O 20
ATOM 29864 N N . LEU A 1 86 ? -12.305 29.116 -36.494 1.00 0.00 121 LEU A N 20
ATOM 29865 C CA . LEU A 1 86 ? -13.728 28.835 -36.350 1.00 0.00 121 LEU A CA 20
ATOM 29866 C C . LEU A 1 86 ? -14.559 30.026 -36.812 1.00 0.00 121 LEU A C 20
ATOM 29867 O O . LEU A 1 86 ? -15.546 29.865 -37.530 1.00 0.00 121 LEU A O 20
ATOM 29883 N N . GLU A 1 87 ? -14.155 31.222 -36.395 1.00 0.00 122 GLU A N 20
ATOM 29884 C CA . GLU A 1 87 ? -14.875 32.432 -36.772 1.00 0.00 122 GLU A CA 20
ATOM 29885 C C . GLU A 1 87 ? -14.823 32.641 -38.283 1.00 0.00 122 GLU A C 20
ATOM 29886 O O . GLU A 1 87 ? -15.531 31.973 -39.037 1.00 0.00 122 GLU A O 20
ATOM 29898 N N . HIS A 1 88 ? -13.982 33.573 -38.717 1.00 0.00 123 HIS A N 20
ATOM 29899 C CA . HIS A 1 88 ? -13.842 33.864 -40.138 1.00 0.00 123 HIS A CA 20
ATOM 29900 C C . HIS A 1 88 ? -15.151 34.406 -40.705 1.00 0.00 123 HIS A C 20
ATOM 29901 O O . HIS A 1 88 ? -15.307 34.536 -41.920 1.00 0.00 123 HIS A O 20
ATOM 29915 N N . HIS A 1 89 ? -16.088 34.722 -39.817 1.00 0.00 124 HIS A N 20
ATOM 29916 C CA . HIS A 1 89 ? -17.379 35.251 -40.238 1.00 0.00 124 HIS A CA 20
ATOM 29917 C C . HIS A 1 89 ? -18.081 34.270 -41.172 1.00 0.00 124 HIS A C 20
ATOM 29918 O O . HIS A 1 89 ? -19.025 34.633 -41.870 1.00 0.00 124 HIS A O 20
ATOM 29932 N N . HIS A 1 90 ? -17.614 33.026 -41.177 1.00 0.00 125 HIS A N 20
ATOM 29933 C CA . HIS A 1 90 ? -18.204 32.002 -42.031 1.00 0.00 125 HIS A CA 20
ATOM 29934 C C . HIS A 1 90 ? -18.117 32.412 -43.499 1.00 0.00 125 HIS A C 20
ATOM 29935 O O . HIS A 1 90 ? -18.942 32.006 -44.318 1.00 0.00 125 HIS A O 20
ATOM 29949 N N . HIS A 1 91 ? -17.110 33.217 -43.823 1.00 0.00 126 HIS A N 20
ATOM 29950 C CA . HIS A 1 91 ? -16.919 33.676 -45.194 1.00 0.00 126 HIS A CA 20
ATOM 29951 C C . HIS A 1 91 ? -15.449 33.597 -45.588 1.00 0.00 126 HIS A C 20
ATOM 29952 O O . HIS A 1 91 ? -14.561 33.741 -44.748 1.00 0.00 126 HIS A O 20
ATOM 29966 N N . HIS A 1 92 ? -15.197 33.368 -46.873 1.00 0.00 127 HIS A N 20
ATOM 29967 C CA . HIS A 1 92 ? -13.829 33.272 -47.369 1.00 0.00 127 HIS A CA 20
ATOM 29968 C C . HIS A 1 92 ? -13.095 34.591 -47.159 1.00 0.00 127 HIS A C 20
ATOM 29969 O O . HIS A 1 92 ? -11.918 34.608 -46.798 1.00 0.00 127 HIS A O 20
ATOM 29983 N N . HIS A 1 93 ? -13.798 35.696 -47.389 1.00 0.00 128 HIS A N 20
ATOM 29984 C CA . HIS A 1 93 ? -13.202 37.017 -47.222 1.00 0.00 128 HIS A CA 20
ATOM 29985 C C . HIS A 1 93 ? -13.898 37.782 -46.100 1.00 0.00 128 HIS A C 20
ATOM 29986 O O . HIS A 1 93 ? -13.227 38.129 -45.142 1.00 0.00 128 HIS A O 20
#

Radius of gyration: 14.37 Å; Cα contacts (8 Å, |Δi|>4): 110; chains: 1; bounding box: 34×31×36 Å

Sequence (93 aa):
MPVTEQGLRERIESAIPQVYHIIVTDLSYGCGQSFDIVVVSDFFQGKSKLMRSRAVNKAVKEELQEIHAFSCKCYTEEEWSKIVVLEHHHHHHMPVTEQGLRERIESAIPQVYHIIVTDLSYGCGQSFDIVVVSDFFQGKSKLMRSRAVNKAVKEELQEIHAFSCKCYTEEEWSKIVVLEHHHHHHMPVTEQGLRERIESAIPQVYHIIVTDLSYGCGQSFDIVVVSDFFQGKSKLMRSRAVNKAVKEELQEIHAFSCKCYTEEEWSKIVVLEHHHHHHMPVTEQGLRERIESAIPQVYHIIVTDLSYGCGQSFDIVVVSDFFQGKSKLMRSRAVNKAVKEELQEIHAFSCKCYTEEEWSKIVVLEHHHHHHMPVTEQGLRERIESAIPQVYHIIVTDLSYGCGQSFDIVVVSDFFQGKSKLMRSRAVNKAVKEELQEIHAFSCKCYTEEEWSKIVVLEHHHHHHMPVTEQGLRERIESAIPQVYHIIVTDLSYGCGQSFDIVVVSDFFQGKSKLMRSRAVNKAVKEELQEIHAFSCKCYTEEEWSKIVVLEHHHHHHMPVTEQGLRERIESAIPQVYHIIVTDLSYGCGQSFDIVVVSDFFQGKSKLMRSRAVNKAVKEELQEIHAFSCKCYTEEEWSKIVVLEHHHHHHMPVTEQGLRERIESAIPQVYHIIVTDLSYGCGQSFDIVVVSDFFQGKSKLMRSRAVNKAVKEELQEIHAFSCKCYTEEEWSKIVVLEHHHHHHMPVTEQGLRERIESAIPQVYHIIVTDLSYGCGQSFDIVVVSDFFQGKSKLMRSRAVNKAVKEELQEIHAFSCKCYTEEEWSKIVVLEHHHHHHMPVTEQGLRERIESAIPQVYHIIVTDLSYGCGQSFDIVVVSDFFQGKSKLMRSRAVNKAVKEELQEIHAFSCKCYTEEEWSKIVVLEHHHHHHMPVTEQGLRERIESAIPQVYHIIVTDLSYGCGQSFDIVVVSDFFQGKSKLMRSRAVNKAVKEELQEIHAFSCKCYTEEEWSKIVVLEHHHHHHMPVTEQGLRERIESAIPQVYHIIVTDLSYGCGQSFDIVVVSDFFQGKSKLMRSRAVNKAVKEELQEIHAFSCKCYTEEEWSKIVVLEHHHHHHMPVTEQGLRERIESAIPQVYHIIVTDLSYGCGQSFDIVVVSDFFQGKSKLMRSRAVNKAVKEELQEIHAFSCKCYTEEEWSKIVVLEHHHHHHMPVTEQGLRERIESAIPQVYHIIVTDLSYGCGQSFDIVVVSDFFQGKSKLMRSRAVNKAVKEELQEIHAFSCKCYTEEEWSKIVVLEHHHHHHMPVTEQGLRERIESAIPQVYHIIVTDLSYGCGQSFDIVVVSDFFQGKSKLMRSRAVNKAVKEELQEIHAFSCKCYTEEEWSKIVVLEHHHHHHMPVTEQGLRERIESAIPQVYHIIVTDLSYGCGQSFDIVVVSDFFQGKSKLMRSRAVNKAVKEELQEIHAFSCKCYTEEEWSKIVVLEHHHHHHMPVTEQGLRERIESAIPQVYHIIVTDLSYGCGQSFDIVVVSDFFQGKSKLMRSRAVNKAVKEELQEIHAFSCKCYTEEEWSKIVVLEHHHHHHMPVTEQGLRERIESAIPQVYHIIVTDLSYGCGQSFDIVVVSDFFQGKSKLMRSRAVNKAVKEELQEIHAFSCKCYTEEEWSKIVVLEHHHHHHMPVTEQGLRERIESAIPQVYHIIVTDLSYGCGQSFDIVVVSDFFQGKSKLMRSRAVNKAVKEELQEIHAFSCKCYTEEEWSKIVVLEHHHHHHMPVTEQGLRERIESAIPQVYHIIVTDLSYGCGQSFDIVVVSDFFQGKSKLMRSRAVNKAVKEELQEIHAFSCKCYTEEEWSKIVVLEHHHHHH

Solvent-accessible surface area: 7178 Å² total; per-residue (Å²): 179,85,14,75,22,132,29,5,106,107,84,8,84,98,20,27,110,166,24,154,110,20,76,22,75,28,137,40,218,48,81,28,102,39,6,30,4,38,7,22,10,80,84,27,71,89,70,67,89,150,93,5,56,151,21,13,48,127,56,2,109,111,4,76,118,71,2,148,56,55,45,23,106,1,98,23,110,100,107,124,52,190,105,92,71,134,134,151,128,130,152,158,226

GO terms:
  GO:0051536 iron-sulfur cluster binding (F, IDA)
  GO:0005829 cytosol (C, IDA)
  GO:0005634 nucleus (C, HDA)
  GO:0005737 cytoplasm (C, HDA)
  GO:0071281 cellular response to iron ion (P, IMP)
  GO:0000122 negative regulation of transcription by RNA polymerase II (P, IMP)
  GO:0005515 protein binding (F, IPI)